Protein 7ZOL (pdb70)

Structure (mmCIF, N/CA/C/O backbone):
data_7ZOL
#
_entry.id   7ZOL
#
_cell.length_a   1.00
_cell.length_b   1.00
_cell.length_c   1.00
_cell.angle_alpha   90.00
_cell.angle_beta   90.00
_cell.angle_gamma   90.00
#
_symmetry.space_group_name_H-M   'P 1'
#
loop_
_entity.id
_entity.type
_entity.pdbx_description
1 polymer Cas7-11
2 polymer gRNA
3 polymer TPR-CHAT
4 non-polymer 'ZINC ION'
#
loop_
_atom_site.group_PDB
_atom_site.id
_atom_site.type_symbol
_atom_site.label_atom_id
_atom_site.label_alt_id
_atom_site.label_comp_id
_atom_site.label_asym_id
_atom_site.label_entity_id
_atom_site.label_seq_id
_atom_site.pdbx_PDB_ins_code
_atom_site.Cartn_x
_atom_site.Cartn_y
_atom_site.Cartn_z
_atom_site.occupancy
_atom_site.B_iso_or_equiv
_atom_site.auth_seq_id
_atom_site.auth_comp_id
_atom_site.auth_asym_id
_atom_site.auth_atom_id
_atom_site.pdbx_PDB_model_num
ATOM 1 N N . GLN A 1 16 ? 151.927 132.393 237.927 1.00 19.20 16 GLN B N 1
ATOM 2 C CA . GLN A 1 16 ? 152.182 133.760 237.491 1.00 19.20 16 GLN B CA 1
ATOM 3 C C . GLN A 1 16 ? 150.906 134.420 236.982 1.00 19.20 16 GLN B C 1
ATOM 4 O O . GLN A 1 16 ? 149.884 133.760 236.801 1.00 19.20 16 GLN B O 1
ATOM 10 N N . HIS A 1 17 ? 150.974 135.729 236.753 1.00 18.17 17 HIS B N 1
ATOM 11 C CA . HIS A 1 17 ? 149.847 136.503 236.254 1.00 18.17 17 HIS B CA 1
ATOM 12 C C . HIS A 1 17 ? 150.292 137.314 235.048 1.00 18.17 17 HIS B C 1
ATOM 13 O O . HIS A 1 17 ? 151.391 137.875 235.038 1.00 18.17 17 HIS B O 1
ATOM 20 N N . ILE A 1 18 ? 149.433 137.375 234.035 1.00 0.33 18 ILE B N 1
ATOM 21 C CA . ILE A 1 18 ? 149.751 138.010 232.762 1.00 0.33 18 ILE B CA 1
ATOM 22 C C . ILE A 1 18 ? 148.815 139.190 232.552 1.00 0.33 18 ILE B C 1
ATOM 23 O O . ILE A 1 18 ? 147.590 139.039 232.622 1.00 0.33 18 ILE B O 1
ATOM 28 N N . ILE A 1 19 ? 149.393 140.357 232.298 1.00 11.39 19 ILE B N 1
ATOM 29 C CA . ILE A 1 19 ? 148.651 141.574 232.000 1.00 11.39 19 ILE B CA 1
ATOM 30 C C . ILE A 1 19 ? 149.047 142.040 230.605 1.00 11.39 19 ILE B C 1
ATOM 31 O O . ILE A 1 19 ? 150.088 142.670 230.422 1.00 11.39 19 ILE B O 1
ATOM 36 N N . PRO A 1 20 ? 148.242 141.738 229.589 1.00 16.55 20 PRO B N 1
ATOM 37 C CA . PRO A 1 20 ? 148.600 142.136 228.224 1.00 16.55 20 PRO B CA 1
ATOM 38 C C . PRO A 1 20 ? 148.576 143.647 228.044 1.00 16.55 20 PRO B C 1
ATOM 39 O O . PRO A 1 20 ? 147.801 144.363 228.683 1.00 16.55 20 PRO B O 1
ATOM 43 N N . LEU A 1 21 ? 149.442 144.124 227.153 1.00 11.39 21 LEU B N 1
ATOM 44 C CA . LEU A 1 21 ? 149.537 145.533 226.809 1.00 11.39 21 LEU B CA 1
ATOM 45 C C . LEU A 1 21 ? 149.254 145.726 225.326 1.00 11.39 21 LEU B C 1
ATOM 46 O O . LEU A 1 21 ? 149.400 144.805 224.517 1.00 11.39 21 LEU B O 1
ATOM 51 N N . THR A 1 22 ? 148.845 146.943 224.976 1.00 11.39 22 THR B N 1
ATOM 52 C CA . THR A 1 22 ? 148.527 147.290 223.596 1.00 11.39 22 THR B CA 1
ATOM 53 C C . THR A 1 22 ? 149.155 148.634 223.266 1.00 11.39 22 THR B C 1
ATOM 54 O O . THR A 1 22 ? 148.824 149.644 223.893 1.00 11.39 22 THR B O 1
ATOM 58 N N . ILE A 1 23 ? 150.052 148.644 222.284 1.00 11.39 23 ILE B N 1
ATOM 59 C CA . ILE A 1 23 ? 150.667 149.865 221.777 1.00 11.39 23 ILE B CA 1
ATOM 60 C C . ILE A 1 23 ? 150.096 150.126 220.392 1.00 11.39 23 ILE B C 1
ATOM 61 O O . ILE A 1 23 ? 150.314 149.336 219.464 1.00 11.39 23 ILE B O 1
ATOM 66 N N . THR A 1 24 ? 149.368 151.231 220.249 1.00 11.39 24 THR B N 1
ATOM 67 C CA . THR A 1 24 ? 148.685 151.573 219.005 1.00 11.39 24 THR B CA 1
ATOM 68 C C . THR A 1 24 ? 149.280 152.863 218.460 1.00 11.39 24 THR B C 1
ATOM 69 O O . THR A 1 24 ? 149.087 153.935 219.042 1.00 11.39 24 THR B O 1
ATOM 73 N N . PHE A 1 25 ? 149.995 152.763 217.345 1.00 11.39 25 PHE B N 1
ATOM 74 C CA . PHE A 1 25 ? 150.566 153.942 216.716 1.00 11.39 25 PHE B CA 1
ATOM 75 C C . PHE A 1 25 ? 149.515 154.657 215.878 1.00 11.39 25 PHE B C 1
ATOM 76 O O . PHE A 1 25 ? 148.586 154.041 215.348 1.00 11.39 25 PHE B O 1
ATOM 84 N N . LEU A 1 26 ? 149.667 155.974 215.764 1.00 11.39 26 LEU B N 1
ATOM 85 C CA . LEU A 1 26 ? 148.703 156.803 215.052 1.00 11.39 26 LEU B CA 1
ATOM 86 C C . LEU A 1 26 ? 149.096 157.052 213.602 1.00 11.39 26 LEU B C 1
ATOM 87 O O . LEU A 1 26 ? 148.274 156.863 212.701 1.00 11.39 26 LEU B O 1
ATOM 92 N N . GLU A 1 27 ? 150.333 157.475 213.350 1.00 11.39 27 GLU B N 1
ATOM 93 C CA . GLU A 1 27 ? 150.765 157.779 211.991 1.00 11.39 27 GLU B CA 1
ATOM 94 C C . GLU A 1 27 ? 151.905 156.897 211.508 1.00 11.39 27 GLU B C 1
ATOM 95 O O . GLU A 1 27 ? 151.777 156.258 210.458 1.00 11.39 27 GLU B O 1
ATOM 101 N N . SER A 1 28 ? 153.015 156.833 212.237 1.00 11.39 28 SER B N 1
ATOM 102 C CA . SER A 1 28 ? 154.187 156.103 211.763 1.00 11.39 28 SER B CA 1
ATOM 103 C C . SER A 1 28 ? 155.150 155.898 212.927 1.00 11.39 28 SER B C 1
ATOM 104 O O . SER A 1 28 ? 154.939 156.404 214.034 1.00 11.39 28 SER B O 1
ATOM 107 N N . PHE A 1 29 ? 156.215 155.143 212.659 1.00 11.39 29 PHE B N 1
ATOM 108 C CA . PHE A 1 29 ? 157.303 154.938 213.603 1.00 11.39 29 PHE B CA 1
ATOM 109 C C . PHE A 1 29 ? 158.558 154.590 212.814 1.00 11.39 29 PHE B C 1
ATOM 110 O O . PHE A 1 29 ? 158.522 154.434 211.592 1.00 11.39 29 PHE B O 1
ATOM 118 N N . ARG A 1 30 ? 159.676 154.472 213.525 1.00 11.39 30 ARG B N 1
ATOM 119 C CA . ARG A 1 30 ? 160.969 154.218 212.909 1.00 11.39 30 ARG B CA 1
ATOM 120 C C . ARG A 1 30 ? 161.501 152.845 213.301 1.00 11.39 30 ARG B C 1
ATOM 121 O O . ARG A 1 30 ? 161.148 152.289 214.344 1.00 11.39 30 ARG B O 1
ATOM 129 N N . VAL A 1 31 ? 162.358 152.300 212.439 1.00 11.39 31 VAL B N 1
ATOM 130 C CA . VAL A 1 31 ? 162.910 150.959 212.601 1.00 11.39 31 VAL B CA 1
ATOM 131 C C . VAL A 1 31 ? 164.402 150.999 212.296 1.00 11.39 31 VAL B C 1
ATOM 132 O O . VAL A 1 31 ? 164.837 151.692 211.371 1.00 11.39 31 VAL B O 1
ATOM 136 N N . ILE A 1 32 ? 165.188 150.261 213.083 1.00 11.39 32 ILE B N 1
ATOM 137 C CA . ILE A 1 32 ? 166.606 150.050 212.809 1.00 11.39 32 ILE B CA 1
ATOM 138 C C . ILE A 1 32 ? 166.777 148.657 212.215 1.00 11.39 32 ILE B C 1
ATOM 139 O O . ILE A 1 32 ? 166.038 147.722 212.542 1.00 11.39 32 ILE B O 1
ATOM 144 N N . GLU A 1 33 ? 167.750 148.518 211.318 1.00 11.39 33 GLU B N 1
ATOM 145 C CA . GLU A 1 33 ? 167.934 147.277 210.576 1.00 11.39 33 GLU B CA 1
ATOM 146 C C . GLU A 1 33 ? 168.639 146.238 211.449 1.00 11.39 33 GLU B C 1
ATOM 147 O O . GLU A 1 33 ? 168.857 146.436 212.647 1.00 11.39 33 GLU B O 1
ATOM 153 N N . TRP A 1 34 ? 169.003 145.108 210.846 1.00 11.39 34 TRP B N 1
ATOM 154 C CA . TRP A 1 34 ? 169.606 143.995 211.567 1.00 11.39 34 TRP B CA 1
ATOM 155 C C . TRP A 1 34 ? 171.126 144.083 211.522 1.00 11.39 34 TRP B C 1
ATOM 156 O O . TRP A 1 34 ? 171.711 144.431 210.493 1.00 11.39 34 TRP B O 1
ATOM 167 N N . HIS A 1 35 ? 171.759 143.758 212.647 1.00 11.39 35 HIS B N 1
ATOM 168 C CA . HIS A 1 35 ? 173.207 143.802 212.777 1.00 11.39 35 HIS B CA 1
ATOM 169 C C . HIS A 1 35 ? 173.705 142.505 213.396 1.00 11.39 35 HIS B C 1
ATOM 170 O O . HIS A 1 35 ? 173.008 141.870 214.192 1.00 11.39 35 HIS B O 1
ATOM 177 N N . LYS A 1 36 ? 174.921 142.116 213.022 1.00 17.72 36 LYS B N 1
ATOM 178 C CA . LYS A 1 36 ? 175.538 140.936 213.606 1.00 17.72 36 LYS B CA 1
ATOM 179 C C . LYS A 1 36 ? 175.880 141.186 215.071 1.00 17.72 36 LYS B C 1
ATOM 180 O O . LYS A 1 36 ? 176.064 142.325 215.508 1.00 17.72 36 LYS B O 1
ATOM 186 N N . SER A 1 37 ? 175.968 140.093 215.834 1.00 17.95 37 SER B N 1
ATOM 187 C CA . SER A 1 37 ? 176.195 140.205 217.273 1.00 17.95 37 SER B CA 1
ATOM 188 C C . SER A 1 37 ? 177.518 140.896 217.576 1.00 17.95 37 SER B C 1
ATOM 189 O O . SER A 1 37 ? 177.602 141.714 218.500 1.00 17.95 37 SER B O 1
ATOM 192 N N . SER A 1 38 ? 178.565 140.580 216.812 1.00 23.40 38 SER B N 1
ATOM 193 C CA . SER A 1 38 ? 179.858 141.220 217.021 1.00 23.40 38 SER B CA 1
ATOM 194 C C . SER A 1 38 ? 179.846 142.696 216.645 1.00 23.40 38 SER B C 1
ATOM 195 O O . SER A 1 38 ? 180.764 143.427 217.033 1.00 23.40 38 SER B O 1
ATOM 198 N N . ASP A 1 39 ? 178.835 143.150 215.905 1.00 16.43 39 ASP B N 1
ATOM 199 C CA . ASP A 1 39 ? 178.737 144.535 215.461 1.00 16.43 39 ASP B CA 1
ATOM 200 C C . ASP A 1 39 ? 177.564 145.262 216.112 1.00 16.43 39 ASP B C 1
ATOM 201 O O . ASP A 1 39 ? 176.986 146.175 215.517 1.00 16.43 39 ASP B O 1
ATOM 206 N N . ARG A 1 40 ? 177.200 144.871 217.332 1.00 11.63 40 ARG B N 1
ATOM 207 C CA . ARG A 1 40 ? 176.058 145.447 218.027 1.00 11.63 40 ARG B CA 1
ATOM 208 C C . ARG A 1 40 ? 176.445 146.581 218.967 1.00 11.63 40 ARG B C 1
ATOM 209 O O . ARG A 1 40 ? 175.585 147.092 219.691 1.00 11.63 40 ARG B O 1
ATOM 217 N N . ASN A 1 41 ? 177.716 146.980 218.984 1.00 11.42 41 ASN B N 1
ATOM 218 C CA . ASN A 1 41 ? 178.158 148.120 219.778 1.00 11.42 41 ASN B CA 1
ATOM 219 C C . ASN A 1 41 ? 178.753 149.228 218.919 1.00 11.42 41 ASN B C 1
ATOM 220 O O . ASN A 1 41 ? 179.417 150.124 219.454 1.00 11.42 41 ASN B O 1
ATOM 225 N N . SER A 1 42 ? 178.530 149.194 217.608 1.00 15.97 42 SER B N 1
ATOM 226 C CA . SER A 1 42 ? 179.070 150.209 216.720 1.00 15.97 42 SER B CA 1
ATOM 227 C C . SER A 1 42 ? 178.235 151.486 216.806 1.00 15.97 42 SER B C 1
ATOM 228 O O . SER A 1 42 ? 177.244 151.572 217.535 1.00 15.97 42 SER B O 1
ATOM 231 N N . LEU A 1 43 ? 178.653 152.497 216.042 1.00 12.20 43 LEU B N 1
ATOM 232 C CA . LEU A 1 43 ? 177.946 153.774 216.041 1.00 12.20 43 LEU B CA 1
ATOM 233 C C . LEU A 1 43 ? 176.538 153.630 215.476 1.00 12.20 43 LEU B C 1
ATOM 234 O O . LEU A 1 43 ? 175.599 154.266 215.968 1.00 12.20 43 LEU B O 1
ATOM 239 N N . ARG A 1 44 ? 176.374 152.807 214.439 1.00 11.39 44 ARG B N 1
ATOM 240 C CA . ARG A 1 44 ? 175.069 152.638 213.811 1.00 11.39 44 ARG B CA 1
ATOM 241 C C . ARG A 1 44 ? 174.047 152.010 214.749 1.00 11.39 44 ARG B C 1
ATOM 242 O O . ARG A 1 44 ? 172.843 152.202 214.551 1.00 11.39 44 ARG B O 1
ATOM 250 N N . PHE A 1 45 ? 174.492 151.271 215.765 1.00 11.39 45 PHE B N 1
ATOM 251 C CA . PHE A 1 45 ? 173.556 150.643 216.690 1.00 11.39 45 PHE B CA 1
ATOM 252 C C . PHE A 1 45 ? 173.272 151.508 217.911 1.00 11.39 45 PHE B C 1
ATOM 253 O O . PHE A 1 45 ? 172.121 151.589 218.351 1.00 11.39 45 PHE B O 1
ATOM 261 N N . LEU A 1 46 ? 174.297 152.153 218.474 1.00 11.39 46 LEU B N 1
ATOM 262 C CA . LEU A 1 46 ? 174.065 153.047 219.605 1.00 11.39 46 LEU B CA 1
ATOM 263 C C . LEU A 1 46 ? 173.151 154.198 219.211 1.00 11.39 46 LEU B C 1
ATOM 264 O O . LEU A 1 46 ? 172.249 154.572 219.970 1.00 11.39 46 LEU B O 1
ATOM 269 N N . ARG A 1 47 ? 173.369 154.776 218.033 1.00 12.64 47 ARG B N 1
ATOM 270 C CA . ARG A 1 47 ? 172.390 155.693 217.471 1.00 12.64 47 ARG B CA 1
ATOM 271 C C . ARG A 1 47 ? 171.178 154.907 216.993 1.00 12.64 47 ARG B C 1
ATOM 272 O O . ARG A 1 47 ? 171.310 153.845 216.380 1.00 12.64 47 ARG B O 1
ATOM 280 N N . GLY A 1 48 ? 169.989 155.427 217.283 1.00 11.39 48 GLY B N 1
ATOM 281 C CA . GLY A 1 48 ? 168.791 154.673 216.982 1.00 11.39 48 GLY B CA 1
ATOM 282 C C . GLY A 1 48 ? 168.554 153.502 217.904 1.00 11.39 48 GLY B C 1
ATOM 283 O O . GLY A 1 48 ? 167.843 152.566 217.535 1.00 11.39 48 GLY B O 1
ATOM 284 N N . TYR A 1 49 ? 169.147 153.525 219.098 1.00 11.39 49 TYR B N 1
ATOM 285 C CA . TYR A 1 49 ? 168.947 152.459 220.071 1.00 11.39 49 TYR B CA 1
ATOM 286 C C . TYR A 1 49 ? 167.516 152.423 220.592 1.00 11.39 49 TYR B C 1
ATOM 287 O O . TYR A 1 49 ? 167.082 151.390 221.109 1.00 11.39 49 TYR B O 1
ATOM 296 N N . ALA A 1 50 ? 166.769 153.519 220.445 1.00 11.39 50 ALA B N 1
ATOM 297 C CA . ALA A 1 50 ? 165.400 153.618 220.928 1.00 11.39 50 ALA B CA 1
ATOM 298 C C . ALA A 1 50 ? 164.370 153.379 219.831 1.00 11.39 50 ALA B C 1
ATOM 299 O O . ALA A 1 50 ? 163.243 153.874 219.931 1.00 11.39 50 ALA B O 1
ATOM 301 N N . TYR A 1 51 ? 164.731 152.637 218.790 1.00 11.39 51 TYR B N 1
ATOM 302 C CA . TYR A 1 51 ? 163.837 152.357 217.678 1.00 11.39 51 TYR B CA 1
ATOM 303 C C . TYR A 1 51 ? 163.565 150.862 217.593 1.00 11.39 51 TYR B C 1
ATOM 304 O O . TYR A 1 51 ? 164.259 150.041 218.197 1.00 11.39 51 TYR B O 1
ATOM 313 N N . ALA A 1 52 ? 162.528 150.517 216.834 1.00 11.39 52 ALA B N 1
ATOM 314 C CA . ALA A 1 52 ? 162.193 149.120 216.606 1.00 11.39 52 ALA B CA 1
ATOM 315 C C . ALA A 1 52 ? 163.304 148.426 215.830 1.00 11.39 52 ALA B C 1
ATOM 316 O O . ALA A 1 52 ? 163.966 149.023 214.979 1.00 11.39 52 ALA B O 1
ATOM 318 N N . ARG A 1 53 ? 163.505 147.150 216.132 1.00 11.39 53 ARG B N 1
ATOM 319 C CA . ARG A 1 53 ? 164.534 146.352 215.486 1.00 11.39 53 ARG B CA 1
ATOM 320 C C . ARG A 1 53 ? 163.921 145.482 214.395 1.00 11.39 53 ARG B C 1
ATOM 321 O O . ARG A 1 53 ? 162.702 145.404 214.236 1.00 11.39 53 ARG B O 1
ATOM 329 N N . TRP A 1 54 ? 164.790 144.826 213.632 1.00 11.39 54 TRP B N 1
ATOM 330 C CA . TRP A 1 54 ? 164.377 143.971 212.529 1.00 11.39 54 TRP B CA 1
ATOM 331 C C . TRP A 1 54 ? 164.913 142.562 212.742 1.00 11.39 54 TRP B C 1
ATOM 332 O O . TRP A 1 54 ? 166.044 142.380 213.203 1.00 11.39 54 TRP B O 1
ATOM 343 N N . HIS A 1 55 ? 164.096 141.572 212.403 1.00 18.27 55 HIS B N 1
ATOM 344 C CA . HIS A 1 55 ? 164.424 140.168 212.594 1.00 18.27 55 HIS B CA 1
ATOM 345 C C . HIS A 1 55 ? 164.920 139.542 211.295 1.00 18.27 55 HIS B C 1
ATOM 346 O O . HIS A 1 55 ? 164.566 139.969 210.194 1.00 18.27 55 HIS B O 1
ATOM 353 N N . ARG A 1 56 ? 165.755 138.515 211.441 1.00 22.12 56 ARG B N 1
ATOM 354 C CA . ARG A 1 56 ? 166.272 137.770 210.295 1.00 22.12 56 ARG B CA 1
ATOM 355 C C . ARG A 1 56 ? 166.483 136.328 210.732 1.00 22.12 56 ARG B C 1
ATOM 356 O O . ARG A 1 56 ? 167.323 136.058 211.595 1.00 22.12 56 ARG B O 1
ATOM 364 N N . SER A 1 57 ? 165.727 135.409 210.141 1.00 31.97 57 SER B N 1
ATOM 365 C CA . SER A 1 57 ? 165.769 134.007 210.524 1.00 31.97 57 SER B CA 1
ATOM 366 C C . SER A 1 57 ? 166.805 133.247 209.697 1.00 31.97 57 SER B C 1
ATOM 367 O O . SER A 1 57 ? 167.318 133.734 208.689 1.00 31.97 57 SER B O 1
ATOM 370 N N . LEU A 1 58 ? 167.118 132.030 210.149 1.00 36.83 58 LEU B N 1
ATOM 371 C CA . LEU A 1 58 ? 168.106 131.211 209.451 1.00 36.83 58 LEU B CA 1
ATOM 372 C C . LEU A 1 58 ? 167.528 130.591 208.186 1.00 36.83 58 LEU B C 1
ATOM 373 O O . LEU A 1 58 ? 168.220 130.487 207.167 1.00 36.83 58 LEU B O 1
ATOM 378 N N . LYS A 1 59 ? 166.264 130.163 208.236 1.00 51.41 59 LYS B N 1
ATOM 379 C CA . LYS A 1 59 ? 165.698 129.381 207.141 1.00 51.41 59 LYS B CA 1
ATOM 380 C C . LYS A 1 59 ? 165.608 130.189 205.852 1.00 51.41 59 LYS B C 1
ATOM 381 O O . LYS A 1 59 ? 165.928 129.681 204.771 1.00 51.41 59 LYS B O 1
ATOM 387 N N . ASN A 1 60 ? 165.178 131.451 205.941 1.00 39.53 60 ASN B N 1
ATOM 388 C CA . ASN A 1 60 ? 164.947 132.236 204.735 1.00 39.53 60 ASN B CA 1
ATOM 389 C C . ASN A 1 60 ? 165.449 133.673 204.834 1.00 39.53 60 ASN B C 1
ATOM 390 O O . ASN A 1 60 ? 165.218 134.452 203.899 1.00 39.53 60 ASN B O 1
ATOM 395 N N . ASN A 1 61 ? 166.128 134.046 205.920 1.00 33.62 61 ASN B N 1
ATOM 396 C CA . ASN A 1 61 ? 166.696 135.386 206.083 1.00 33.62 61 ASN B CA 1
ATOM 397 C C . ASN A 1 61 ? 165.626 136.469 205.945 1.00 33.62 61 ASN B C 1
ATOM 398 O O . ASN A 1 61 ? 165.818 137.485 205.274 1.00 33.62 61 ASN B O 1
ATOM 403 N N . LYS A 1 62 ? 164.485 136.241 206.591 1.00 26.57 62 LYS B N 1
ATOM 404 C CA . LYS A 1 62 ? 163.379 137.186 206.575 1.00 26.57 62 LYS B CA 1
ATOM 405 C C . LYS A 1 62 ? 162.778 137.274 207.970 1.00 26.57 62 LYS B C 1
ATOM 406 O O . LYS A 1 62 ? 162.851 136.323 208.752 1.00 26.57 62 LYS B O 1
ATOM 412 N N . GLY A 1 63 ? 162.183 138.422 208.277 1.00 11.39 63 GLY B N 1
ATOM 413 C CA . GLY A 1 63 ? 161.643 138.626 209.610 1.00 11.39 63 GLY B CA 1
ATOM 414 C C . GLY A 1 63 ? 160.749 139.844 209.665 1.00 11.39 63 GLY B C 1
ATOM 415 O O . GLY A 1 63 ? 160.509 140.517 208.659 1.00 11.39 63 GLY B O 1
ATOM 416 N N . ARG A 1 64 ? 160.267 140.124 210.868 1.00 17.66 64 ARG B N 1
ATOM 417 C CA . ARG A 1 64 ? 159.310 141.183 211.142 1.00 17.66 64 ARG B CA 1
ATOM 418 C C . ARG A 1 64 ? 159.821 142.056 212.276 1.00 17.66 64 ARG B C 1
ATOM 419 O O . ARG A 1 64 ? 160.614 141.605 213.109 1.00 17.66 64 ARG B O 1
ATOM 427 N N . PRO A 1 65 ? 159.393 143.316 212.334 1.00 11.39 65 PRO B N 1
ATOM 428 C CA . PRO A 1 65 ? 159.837 144.193 213.421 1.00 11.39 65 PRO B CA 1
ATOM 429 C C . PRO A 1 65 ? 159.192 143.822 214.747 1.00 11.39 65 PRO B C 1
ATOM 430 O O . PRO A 1 65 ? 158.128 143.203 214.806 1.00 11.39 65 PRO B O 1
ATOM 434 N N . TYR A 1 66 ? 159.863 144.215 215.829 1.00 11.39 66 TYR B N 1
ATOM 435 C CA . TYR A 1 66 ? 159.349 143.979 217.169 1.00 11.39 66 TYR B CA 1
ATOM 436 C C . TYR A 1 66 ? 159.878 145.052 218.109 1.00 11.39 66 TYR B C 1
ATOM 437 O O . TYR A 1 66 ? 160.893 145.699 217.839 1.00 11.39 66 TYR B O 1
ATOM 446 N N . ILE A 1 67 ? 159.174 145.229 219.223 1.00 11.39 67 ILE B N 1
ATOM 447 C CA . ILE A 1 67 ? 159.524 146.206 220.247 1.00 11.39 67 ILE B CA 1
ATOM 448 C C . ILE A 1 67 ? 159.920 145.442 221.502 1.00 11.39 67 ILE B C 1
ATOM 449 O O . ILE A 1 67 ? 159.133 144.643 222.023 1.00 11.39 67 ILE B O 1
ATOM 454 N N . THR A 1 68 ? 161.132 145.687 221.990 1.00 11.39 68 THR B N 1
ATOM 455 C CA . THR A 1 68 ? 161.580 145.029 223.206 1.00 11.39 68 THR B CA 1
ATOM 456 C C . THR A 1 68 ? 160.848 145.595 224.419 1.00 11.39 68 THR B C 1
ATOM 457 O O . THR A 1 68 ? 160.242 146.668 224.370 1.00 11.39 68 THR B O 1
ATOM 461 N N . GLY A 1 69 ? 160.903 144.848 225.524 1.00 11.39 69 GLY B N 1
ATOM 462 C CA . GLY A 1 69 ? 160.231 145.274 226.738 1.00 11.39 69 GLY B CA 1
ATOM 463 C C . GLY A 1 69 ? 160.941 146.367 227.504 1.00 11.39 69 GLY B C 1
ATOM 464 O O . GLY A 1 69 ? 160.325 147.006 228.363 1.00 11.39 69 GLY B O 1
ATOM 465 N N . THR A 1 70 ? 162.221 146.602 227.210 1.00 11.39 70 THR B N 1
ATOM 466 C CA . THR A 1 70 ? 162.972 147.609 227.951 1.00 11.39 70 THR B CA 1
ATOM 467 C C . THR A 1 70 ? 162.492 149.019 227.616 1.00 11.39 70 THR B C 1
ATOM 468 O O . THR A 1 70 ? 162.431 149.883 228.499 1.00 11.39 70 THR B O 1
ATOM 472 N N . LEU A 1 71 ? 162.142 149.271 226.351 1.00 11.39 71 LEU B N 1
ATOM 473 C CA . LEU A 1 71 ? 161.591 150.575 225.987 1.00 11.39 71 LEU B CA 1
ATOM 474 C C . LEU A 1 71 ? 160.293 150.845 226.736 1.00 11.39 71 LEU B C 1
ATOM 475 O O . LEU A 1 71 ? 160.083 151.942 227.270 1.00 11.39 71 LEU B O 1
ATOM 480 N N . VAL A 1 72 ? 159.407 149.848 226.783 1.00 11.39 72 VAL B N 1
ATOM 481 C CA . VAL A 1 72 ? 158.135 150.017 227.475 1.00 11.39 72 VAL B CA 1
ATOM 482 C C . VAL A 1 72 ? 158.365 150.214 228.966 1.00 11.39 72 VAL B C 1
ATOM 483 O O . VAL A 1 72 ? 157.693 151.030 229.608 1.00 11.39 72 VAL B O 1
ATOM 487 N N . ARG A 1 73 ? 159.314 149.472 229.542 1.00 5.63 73 ARG B N 1
ATOM 488 C CA . ARG A 1 73 ? 159.619 149.643 230.959 1.00 5.63 73 ARG B CA 1
ATOM 489 C C . ARG A 1 73 ? 160.127 151.050 231.248 1.00 5.63 73 ARG B C 1
ATOM 490 O O . ARG A 1 73 ? 159.715 151.677 232.231 1.00 5.63 73 ARG B O 1
ATOM 498 N N . SER A 1 74 ? 161.015 151.568 230.396 1.00 11.39 74 SER B N 1
ATOM 499 C CA . SER A 1 74 ? 161.533 152.919 230.593 1.00 11.39 74 SER B CA 1
ATOM 500 C C . SER A 1 74 ? 160.427 153.961 230.470 1.00 11.39 74 SER B C 1
ATOM 501 O O . SER A 1 74 ? 160.367 154.912 231.261 1.00 11.39 74 SER B O 1
ATOM 504 N N . ALA A 1 75 ? 159.546 153.803 229.479 1.00 11.39 75 ALA B N 1
ATOM 505 C CA . ALA A 1 75 ? 158.446 154.749 229.315 1.00 11.39 75 ALA B CA 1
ATOM 506 C C . ALA A 1 75 ? 157.508 154.719 230.516 1.00 11.39 75 ALA B C 1
ATOM 507 O O . ALA A 1 75 ? 157.065 155.772 230.997 1.00 11.39 75 ALA B O 1
ATOM 509 N N . ILE A 1 76 ? 157.195 153.521 231.017 1.00 11.39 76 ILE B N 1
ATOM 510 C CA . ILE A 1 76 ? 156.324 153.406 232.182 1.00 11.39 76 ILE B CA 1
ATOM 511 C C . ILE A 1 76 ? 156.985 154.032 233.403 1.00 11.39 76 ILE B C 1
ATOM 512 O O . ILE A 1 76 ? 156.325 154.695 234.211 1.00 11.39 76 ILE B O 1
ATOM 517 N N . ILE A 1 77 ? 158.298 153.839 233.553 1.00 11.39 77 ILE B N 1
ATOM 518 C CA . ILE A 1 77 ? 159.016 154.434 234.677 1.00 11.39 77 ILE B CA 1
ATOM 519 C C . ILE A 1 77 ? 158.957 155.954 234.605 1.00 11.39 77 ILE B C 1
ATOM 520 O O . ILE A 1 77 ? 158.715 156.629 235.613 1.00 11.39 77 ILE B O 1
ATOM 525 N N . ARG A 1 78 ? 159.178 156.516 233.415 1.00 11.39 78 ARG B N 1
ATOM 526 C CA . ARG A 1 78 ? 159.131 157.968 233.255 1.00 11.39 78 ARG B CA 1
ATOM 527 C C . ARG A 1 78 ? 157.742 158.513 233.572 1.00 11.39 78 ARG B C 1
ATOM 528 O O . ARG A 1 78 ? 157.597 159.518 234.285 1.00 11.39 78 ARG B O 1
ATOM 536 N N . ALA A 1 79 ? 156.703 157.853 233.054 1.00 11.39 79 ALA B N 1
ATOM 537 C CA . ALA A 1 79 ? 155.340 158.309 233.306 1.00 11.39 79 ALA B CA 1
ATOM 538 C C . ALA A 1 79 ? 154.986 158.211 234.785 1.00 11.39 79 ALA B C 1
ATOM 539 O O . ALA A 1 79 ? 154.343 159.112 235.337 1.00 11.39 79 ALA B O 1
ATOM 541 N N . ALA A 1 80 ? 155.393 157.122 235.443 1.00 17.50 80 ALA B N 1
ATOM 542 C CA . ALA A 1 80 ? 155.130 156.973 236.869 1.00 17.50 80 ALA B CA 1
ATOM 543 C C . ALA A 1 80 ? 155.864 158.033 237.677 1.00 17.50 80 ALA B C 1
ATOM 544 O O . ALA A 1 80 ? 155.319 158.575 238.645 1.00 17.50 80 ALA B O 1
ATOM 546 N N . GLU A 1 81 ? 157.108 158.335 237.302 1.00 13.53 81 GLU B N 1
ATOM 547 C CA . GLU A 1 81 ? 157.852 159.392 237.975 1.00 13.53 81 GLU B CA 1
ATOM 548 C C . GLU A 1 81 ? 157.122 160.724 237.868 1.00 13.53 81 GLU B C 1
ATOM 549 O O . GLU A 1 81 ? 156.959 161.440 238.864 1.00 13.53 81 GLU B O 1
ATOM 555 N N . GLU A 1 82 ? 156.658 161.065 236.662 1.00 3.57 82 GLU B N 1
ATOM 556 C CA . GLU A 1 82 ? 155.928 162.319 236.491 1.00 3.57 82 GLU B CA 1
ATOM 557 C C . GLU A 1 82 ? 154.641 162.328 237.309 1.00 3.57 82 GLU B C 1
ATOM 558 O O . GLU A 1 82 ? 154.317 163.328 237.963 1.00 3.57 82 GLU B O 1
ATOM 564 N N . LEU A 1 83 ? 153.898 161.217 237.293 1.00 19.85 83 LEU B N 1
ATOM 565 C CA . LEU A 1 83 ? 152.633 161.160 238.018 1.00 19.85 83 LEU B CA 1
ATOM 566 C C . LEU A 1 83 ? 152.841 161.311 239.519 1.00 19.85 83 LEU B C 1
ATOM 567 O O . LEU A 1 83 ? 152.102 162.045 240.184 1.00 19.85 83 LEU B O 1
ATOM 572 N N . LEU A 1 84 ? 153.844 160.624 240.073 1.00 22.34 84 LEU B N 1
ATOM 573 C CA . LEU A 1 84 ? 154.087 160.720 241.508 1.00 22.34 84 LEU B CA 1
ATOM 574 C C . LEU A 1 84 ? 154.644 162.079 241.905 1.00 22.34 84 LEU B C 1
ATOM 575 O O . LEU A 1 84 ? 154.339 162.568 242.998 1.00 22.34 84 LEU B O 1
ATOM 580 N N . TRP A 1 85 ? 155.465 162.705 241.056 1.00 26.14 85 TRP B N 1
ATOM 581 C CA . TRP A 1 85 ? 155.917 164.054 241.378 1.00 26.14 85 TRP B CA 1
ATOM 582 C C . TRP A 1 85 ? 154.756 165.038 241.375 1.00 26.14 85 TRP B C 1
ATOM 583 O O . TRP A 1 85 ? 154.671 165.910 242.247 1.00 26.14 85 TRP B O 1
ATOM 594 N N . LEU A 1 86 ? 153.856 164.918 240.397 1.00 26.44 86 LEU B N 1
ATOM 595 C CA . LEU A 1 86 ? 152.756 165.870 240.289 1.00 26.44 86 LEU B CA 1
ATOM 596 C C . LEU A 1 86 ? 151.784 165.750 241.456 1.00 26.44 86 LEU B C 1
ATOM 597 O O . LEU A 1 86 ? 151.218 166.758 241.895 1.00 26.44 86 LEU B O 1
ATOM 602 N N . ASN A 1 87 ? 151.589 164.542 241.978 1.00 34.65 87 ASN B N 1
ATOM 603 C CA . ASN A 1 87 ? 150.631 164.293 243.045 1.00 34.65 87 ASN B CA 1
ATOM 604 C C . ASN A 1 87 ? 151.274 164.275 244.426 1.00 34.65 87 ASN B C 1
ATOM 605 O O . ASN A 1 87 ? 150.640 163.822 245.385 1.00 34.65 87 ASN B O 1
ATOM 610 N N . ASP A 1 88 ? 152.513 164.755 244.546 1.00 43.07 88 ASP B N 1
ATOM 611 C CA . ASP A 1 88 ? 153.233 164.798 245.822 1.00 43.07 88 ASP B CA 1
ATOM 612 C C . ASP A 1 88 ? 153.352 163.408 246.444 1.00 43.07 88 ASP B C 1
ATOM 613 O O . ASP A 1 88 ? 153.206 163.235 247.655 1.00 43.07 88 ASP B O 1
ATOM 618 N N . GLY A 1 89 ? 153.622 162.412 245.607 1.00 30.90 89 GLY B N 1
ATOM 619 C CA . GLY A 1 89 ? 153.796 161.052 246.094 1.00 30.90 89 GLY B CA 1
ATOM 620 C C . GLY A 1 89 ? 152.550 160.453 246.708 1.00 30.90 89 GLY B C 1
ATOM 621 O O . GLY A 1 89 ? 152.638 159.743 247.717 1.00 30.90 89 GLY B O 1
ATOM 622 N N . ASN A 1 90 ? 151.384 160.728 246.123 1.00 33.81 90 ASN B N 1
ATOM 623 C CA . ASN A 1 90 ? 150.128 160.157 246.608 1.00 33.81 90 ASN B CA 1
ATOM 624 C C . ASN A 1 90 ? 149.166 160.104 245.425 1.00 33.81 90 ASN B C 1
ATOM 625 O O . ASN A 1 90 ? 148.539 161.113 245.090 1.00 33.81 90 ASN B O 1
ATOM 630 N N . TYR A 1 91 ? 149.048 158.933 244.808 1.00 31.88 91 TYR B N 1
ATOM 631 C CA . TYR A 1 91 ? 148.144 158.724 243.679 1.00 31.88 91 TYR B CA 1
ATOM 632 C C . TYR A 1 91 ? 147.047 157.761 244.126 1.00 31.88 91 TYR B C 1
ATOM 633 O O . TYR A 1 91 ? 147.142 156.550 243.921 1.00 31.88 91 TYR B O 1
ATOM 642 N N . LYS A 1 92 ? 145.999 158.318 244.730 1.00 33.59 92 LYS B N 1
ATOM 643 C CA . LYS A 1 92 ? 144.836 157.561 245.189 1.00 33.59 92 LYS B CA 1
ATOM 644 C C . LYS A 1 92 ? 145.252 156.420 246.120 1.00 33.59 92 LYS B C 1
ATOM 645 O O . LYS A 1 92 ? 144.962 155.245 245.887 1.00 33.59 92 LYS B O 1
ATOM 651 N N . GLY A 1 93 ? 145.949 156.794 247.190 1.00 34.22 93 GLY B N 1
ATOM 652 C CA . GLY A 1 93 ? 146.384 155.842 248.189 1.00 34.22 93 GLY B CA 1
ATOM 653 C C . GLY A 1 93 ? 147.653 155.089 247.861 1.00 34.22 93 GLY B C 1
ATOM 654 O O . GLY A 1 93 ? 148.034 154.194 248.626 1.00 34.22 93 GLY B O 1
ATOM 655 N N . ALA A 1 94 ? 148.322 155.416 246.755 1.00 28.02 94 ALA B N 1
ATOM 656 C CA . ALA A 1 94 ? 149.552 154.734 246.356 1.00 28.02 94 ALA B CA 1
ATOM 657 C C . ALA A 1 94 ? 150.742 155.564 246.829 1.00 28.02 94 ALA B C 1
ATOM 658 O O . ALA A 1 94 ? 151.386 156.281 246.063 1.00 28.02 94 ALA B O 1
ATOM 660 N N . ILE A 1 95 ? 151.030 155.458 248.126 1.00 28.11 95 ILE B N 1
ATOM 661 C CA . ILE A 1 95 ? 152.172 156.154 248.704 1.00 28.11 95 ILE B CA 1
ATOM 662 C C . ILE A 1 95 ? 153.457 155.550 248.156 1.00 28.11 95 ILE B C 1
ATOM 663 O O . ILE A 1 95 ? 153.621 154.324 248.122 1.00 28.11 95 ILE B O 1
ATOM 668 N N . CYS A 1 96 ? 154.378 156.409 247.723 1.00 23.60 96 CYS B N 1
ATOM 669 C CA . CYS A 1 96 ? 155.595 155.955 247.069 1.00 23.60 96 CYS B CA 1
ATOM 670 C C . CYS A 1 96 ? 156.796 156.730 247.588 1.00 23.60 96 CYS B C 1
ATOM 671 O O . CYS A 1 96 ? 156.668 157.847 248.095 1.00 23.60 96 CYS B O 1
ATOM 674 N N . CYS A 1 97 ? 157.970 156.116 247.450 1.00 29.10 97 CYS B N 1
ATOM 675 C CA . CYS A 1 97 ? 159.259 156.693 247.786 1.00 29.10 97 CYS B CA 1
ATOM 676 C C . CYS A 1 97 ? 160.093 156.860 246.519 1.00 29.10 97 CYS B C 1
ATOM 677 O O . CYS A 1 97 ? 159.884 156.138 245.539 1.00 29.10 97 CYS B O 1
ATOM 680 N N . PRO A 1 98 ? 161.032 157.815 246.499 1.00 24.40 98 PRO B N 1
ATOM 681 C CA . PRO A 1 98 ? 161.721 158.134 245.233 1.00 24.40 98 PRO B CA 1
ATOM 682 C C . PRO A 1 98 ? 162.445 156.961 244.591 1.00 24.40 98 PRO B C 1
ATOM 683 O O . PRO A 1 98 ? 162.427 156.834 243.361 1.00 24.40 98 PRO B O 1
ATOM 687 N N . GLY A 1 99 ? 163.073 156.099 245.377 1.00 32.37 99 GLY B N 1
ATOM 688 C CA . GLY A 1 99 ? 163.889 155.031 244.835 1.00 32.37 99 GLY B CA 1
ATOM 689 C C . GLY A 1 99 ? 165.369 155.352 244.892 1.00 32.37 99 GLY B C 1
ATOM 690 O O . GLY A 1 99 ? 165.840 156.137 245.718 1.00 32.37 99 GLY B O 1
ATOM 691 N N . GLU A 1 100 ? 166.117 154.724 243.984 1.00 33.50 100 GLU B N 1
ATOM 692 C CA . GLU A 1 100 ? 167.561 154.919 243.908 1.00 33.50 100 GLU B CA 1
ATOM 693 C C . GLU A 1 100 ? 167.989 155.612 242.621 1.00 33.50 100 GLU B C 1
ATOM 694 O O . GLU A 1 100 ? 168.614 156.675 242.675 1.00 33.50 100 GLU B O 1
ATOM 700 N N . PHE A 1 101 ? 167.662 155.038 241.461 1.00 17.23 101 PHE B N 1
ATOM 701 C CA . PHE A 1 101 ? 168.038 155.602 240.162 1.00 17.23 101 PHE B CA 1
ATOM 702 C C . PHE A 1 101 ? 169.541 155.858 240.074 1.00 17.23 101 PHE B C 1
ATOM 703 O O . PHE A 1 101 ? 169.990 156.864 239.522 1.00 17.23 101 PHE B O 1
ATOM 711 N N . ASN A 1 102 ? 170.330 154.937 240.625 1.00 26.75 102 ASN B N 1
ATOM 712 C CA . ASN A 1 102 ? 171.779 155.087 240.625 1.00 26.75 102 ASN B CA 1
ATOM 713 C C . ASN A 1 102 ? 172.420 153.713 240.748 1.00 26.75 102 ASN B C 1
ATOM 714 O O . ASN A 1 102 ? 171.782 152.744 241.170 1.00 26.75 102 ASN B O 1
ATOM 719 N N . GLY A 1 103 ? 173.695 153.644 240.373 1.00 17.66 103 GLY B N 1
ATOM 720 C CA . GLY A 1 103 ? 174.443 152.404 240.441 1.00 17.66 103 GLY B CA 1
ATOM 721 C C . GLY A 1 103 ? 174.179 151.489 239.265 1.00 17.66 103 GLY B C 1
ATOM 722 O O . GLY A 1 103 ? 174.461 151.846 238.118 1.00 17.66 103 GLY B O 1
ATOM 723 N N . SER A 1 104 ? 173.649 150.298 239.549 1.00 11.39 104 SER B N 1
ATOM 724 C CA . SER A 1 104 ? 173.233 149.323 238.543 1.00 11.39 104 SER B CA 1
ATOM 725 C C . SER A 1 104 ? 174.384 148.850 237.664 1.00 11.39 104 SER B C 1
ATOM 726 O O . SER A 1 104 ? 175.513 149.338 237.775 1.00 11.39 104 SER B O 1
ATOM 729 N N . ASN A 1 105 ? 174.104 147.878 236.797 1.00 14.28 105 ASN B N 1
ATOM 730 C CA . ASN A 1 105 ? 175.087 147.396 235.837 1.00 14.28 105 ASN B CA 1
ATOM 731 C C . ASN A 1 105 ? 174.425 147.156 234.486 1.00 14.28 105 ASN B C 1
ATOM 732 O O . ASN A 1 105 ? 174.679 146.138 233.835 1.00 14.28 105 ASN B O 1
ATOM 737 N N . ALA A 1 106 ? 173.568 148.083 234.065 1.00 11.39 106 ALA B N 1
ATOM 738 C CA . ALA A 1 106 ? 172.845 147.921 232.813 1.00 11.39 106 ALA B CA 1
ATOM 739 C C . ALA A 1 106 ? 173.806 147.928 231.630 1.00 11.39 106 ALA B C 1
ATOM 740 O O . ALA A 1 106 ? 174.763 148.705 231.581 1.00 11.39 106 ALA B O 1
ATOM 742 N N . LYS A 1 107 ? 173.542 147.046 230.668 1.00 11.39 107 LYS B N 1
ATOM 743 C CA . LYS A 1 107 ? 174.353 146.937 229.458 1.00 11.39 107 LYS B CA 1
ATOM 744 C C . LYS A 1 107 ? 173.418 146.983 228.259 1.00 11.39 107 LYS B C 1
ATOM 745 O O . LYS A 1 107 ? 172.298 146.468 228.326 1.00 11.39 107 LYS B O 1
ATOM 751 N N . VAL A 1 108 ? 173.871 147.604 227.171 1.00 11.39 108 VAL B N 1
ATOM 752 C CA . VAL A 1 108 ? 173.085 147.701 225.947 1.00 11.39 108 VAL B CA 1
ATOM 753 C C . VAL A 1 108 ? 172.824 146.304 225.400 1.00 11.39 108 VAL B C 1
ATOM 754 O O . VAL A 1 108 ? 171.696 145.976 225.015 1.00 11.39 108 VAL B O 1
ATOM 758 N N . PHE A 1 109 ? 173.860 145.471 225.371 1.00 11.39 109 PHE B N 1
ATOM 759 C CA . PHE A 1 109 ? 173.716 144.094 224.924 1.00 11.39 109 PHE B CA 1
ATOM 760 C C . PHE A 1 109 ? 174.484 143.187 225.873 1.00 11.39 109 PHE B C 1
ATOM 761 O O . PHE A 1 109 ? 175.452 143.610 226.512 1.00 11.39 109 PHE B O 1
ATOM 769 N N . ARG A 1 110 ? 174.033 141.933 225.963 1.00 17.94 110 ARG B N 1
ATOM 770 C CA . ARG A 1 110 ? 174.645 140.984 226.888 1.00 17.94 110 ARG B CA 1
ATOM 771 C C . ARG A 1 110 ? 176.102 140.711 226.527 1.00 17.94 110 ARG B C 1
ATOM 772 O O . ARG A 1 110 ? 176.958 140.606 227.413 1.00 17.94 110 ARG B O 1
ATOM 780 N N . GLU A 1 111 ? 176.402 140.590 225.238 1.00 21.17 111 GLU B N 1
ATOM 781 C CA . GLU A 1 111 ? 177.769 140.361 224.773 1.00 21.17 111 GLU B CA 1
ATOM 782 C C . GLU A 1 111 ? 178.440 141.685 224.411 1.00 21.17 111 GLU B C 1
ATOM 783 O O . GLU A 1 111 ? 178.879 141.910 223.283 1.00 21.17 111 GLU B O 1
ATOM 789 N N . GLY A 1 112 ? 178.514 142.569 225.398 1.00 29.33 112 GLY B N 1
ATOM 790 C CA . GLY A 1 112 ? 179.108 143.874 225.180 1.00 29.33 112 GLY B CA 1
ATOM 791 C C . GLY A 1 112 ? 179.357 144.572 226.497 1.00 29.33 112 GLY B C 1
ATOM 792 O O . GLY A 1 112 ? 179.059 144.047 227.573 1.00 29.33 112 GLY B O 1
ATOM 793 N N . LYS A 1 113 ? 179.915 145.777 226.395 1.00 23.31 113 LYS B N 1
ATOM 794 C CA . LYS A 1 113 ? 180.241 146.602 227.552 1.00 23.31 113 LYS B CA 1
ATOM 795 C C . LYS A 1 113 ? 179.844 148.059 227.332 1.00 23.31 113 LYS B C 1
ATOM 796 O O . LYS A 1 113 ? 180.465 148.971 227.882 1.00 23.31 113 LYS B O 1
ATOM 802 N N . ALA A 1 114 ? 178.801 148.289 226.531 1.00 22.89 114 ALA B N 1
ATOM 803 C CA . ALA A 1 114 ? 178.420 149.651 226.172 1.00 22.89 114 ALA B CA 1
ATOM 804 C C . ALA A 1 114 ? 177.917 150.431 227.382 1.00 22.89 114 ALA B C 1
ATOM 805 O O . ALA A 1 114 ? 178.225 151.619 227.534 1.00 22.89 114 ALA B O 1
ATOM 807 N N . ARG A 1 115 ? 177.111 149.785 228.232 1.00 19.41 115 ARG B N 1
ATOM 808 C CA . ARG A 1 115 ? 176.577 150.364 229.465 1.00 19.41 115 ARG B CA 1
ATOM 809 C C . ARG A 1 115 ? 175.504 151.412 229.182 1.00 19.41 115 ARG B C 1
ATOM 810 O O . ARG A 1 115 ? 175.758 152.401 228.488 1.00 19.41 115 ARG B O 1
ATOM 818 N N . ARG A 1 116 ? 174.304 151.203 229.722 1.00 11.39 116 ARG B N 1
ATOM 819 C CA . ARG A 1 116 ? 173.181 152.119 229.548 1.00 11.39 116 ARG B CA 1
ATOM 820 C C . ARG A 1 116 ? 173.087 153.012 230.781 1.00 11.39 116 ARG B C 1
ATOM 821 O O . ARG A 1 116 ? 172.919 152.517 231.899 1.00 11.39 116 ARG B O 1
ATOM 829 N N . LEU A 1 117 ? 173.190 154.325 230.577 1.00 11.39 117 LEU B N 1
ATOM 830 C CA . LEU A 1 117 ? 173.156 155.289 231.667 1.00 11.39 117 LEU B CA 1
ATOM 831 C C . LEU A 1 117 ? 172.258 156.465 231.303 1.00 11.39 117 LEU B C 1
ATOM 832 O O . LEU A 1 117 ? 172.033 156.765 230.129 1.00 11.39 117 LEU B O 1
ATOM 837 N N . ARG A 1 118 ? 171.752 157.134 232.338 1.00 11.39 118 ARG B N 1
ATOM 838 C CA . ARG A 1 118 ? 170.848 158.259 232.158 1.00 11.39 118 ARG B CA 1
ATOM 839 C C . ARG A 1 118 ? 171.595 159.498 231.671 1.00 11.39 118 ARG B C 1
ATOM 840 O O . ARG A 1 118 ? 172.819 159.606 231.774 1.00 11.39 118 ARG B O 1
ATOM 848 N N . ARG A 1 119 ? 170.825 160.447 231.136 1.00 33.65 119 ARG B N 1
ATOM 849 C CA . ARG A 1 119 ? 171.340 161.760 230.776 1.00 33.65 119 ARG B CA 1
ATOM 850 C C . ARG A 1 119 ? 170.457 162.912 231.228 1.00 33.65 119 ARG B C 1
ATOM 851 O O . ARG A 1 119 ? 170.911 164.061 231.178 1.00 33.65 119 ARG B O 1
ATOM 859 N N . ARG A 1 120 ? 169.228 162.656 231.662 1.00 11.39 120 ARG B N 1
ATOM 860 C CA . ARG A 1 120 ? 168.324 163.708 232.098 1.00 11.39 120 ARG B CA 1
ATOM 861 C C . ARG A 1 120 ? 168.249 163.747 233.621 1.00 11.39 120 ARG B C 1
ATOM 862 O O . ARG A 1 120 ? 168.836 162.922 234.324 1.00 11.39 120 ARG B O 1
ATOM 870 N N . GLN A 1 121 ? 167.510 164.729 234.127 1.00 17.17 121 GLN B N 1
ATOM 871 C CA . GLN A 1 121 ? 167.405 164.977 235.558 1.00 17.17 121 GLN B CA 1
ATOM 872 C C . GLN A 1 121 ? 166.151 164.314 236.113 1.00 17.17 121 GLN B C 1
ATOM 873 O O . GLN A 1 121 ? 165.058 164.483 235.564 1.00 17.17 121 GLN B O 1
ATOM 879 N N . THR A 1 122 ? 166.316 163.570 237.202 1.00 22.76 122 THR B N 1
ATOM 880 C CA . THR A 1 122 ? 165.224 162.846 237.835 1.00 22.76 122 THR B CA 1
ATOM 881 C C . THR A 1 122 ? 164.483 163.749 238.816 1.00 22.76 122 THR B C 1
ATOM 882 O O . THR A 1 122 ? 165.073 164.627 239.450 1.00 22.76 122 THR B O 1
ATOM 886 N N . LEU A 1 123 ? 163.177 163.526 238.932 1.00 23.28 123 LEU B N 1
ATOM 887 C CA . LEU A 1 123 ? 162.321 164.337 239.787 1.00 23.28 123 LEU B CA 1
ATOM 888 C C . LEU A 1 123 ? 162.243 163.741 241.189 1.00 23.28 123 LEU B C 1
ATOM 889 O O . LEU A 1 123 ? 162.411 162.534 241.383 1.00 23.28 123 LEU B O 1
ATOM 894 N N . THR A 1 124 ? 161.981 164.604 242.171 1.00 24.92 124 THR B N 1
ATOM 895 C CA . THR A 1 124 ? 161.984 164.217 243.575 1.00 24.92 124 THR B CA 1
ATOM 896 C C . THR A 1 124 ? 160.655 164.571 244.224 1.00 24.92 124 THR B C 1
ATOM 897 O O . THR A 1 124 ? 159.988 165.531 243.832 1.00 24.92 124 THR B O 1
ATOM 901 N N . TRP A 1 125 ? 160.281 163.786 245.225 1.00 25.35 125 TRP B N 1
ATOM 902 C CA . TRP A 1 125 ? 159.109 164.047 246.045 1.00 25.35 125 TRP B CA 1
ATOM 903 C C . TRP A 1 125 ? 159.427 163.661 247.481 1.00 25.35 125 TRP B C 1
ATOM 904 O O . TRP A 1 125 ? 160.297 162.817 247.724 1.00 25.35 125 TRP B O 1
ATOM 915 N N . PRO A 1 126 ? 158.748 164.268 248.455 1.00 30.31 126 PRO B N 1
ATOM 916 C CA . PRO A 1 126 ? 158.985 163.897 249.855 1.00 30.31 126 PRO B CA 1
ATOM 917 C C . PRO A 1 126 ? 158.595 162.451 250.124 1.00 30.31 126 PRO B C 1
ATOM 918 O O . PRO A 1 126 ? 157.680 161.904 249.506 1.00 30.31 126 PRO B O 1
ATOM 922 N N . THR A 1 127 ? 159.306 161.834 251.063 1.00 38.48 127 THR B N 1
ATOM 923 C CA . THR A 1 127 ? 159.102 160.431 251.391 1.00 38.48 127 THR B CA 1
ATOM 924 C C . THR A 1 127 ? 158.061 160.283 252.493 1.00 38.48 127 THR B C 1
ATOM 925 O O . THR A 1 127 ? 158.095 160.998 253.499 1.00 38.48 127 THR B O 1
ATOM 929 N N . LYS A 1 128 ? 157.136 159.349 252.292 1.00 51.19 128 LYS B N 1
ATOM 930 C CA . LYS A 1 128 ? 156.106 159.032 253.269 1.00 51.19 128 LYS B CA 1
ATOM 931 C C . LYS A 1 128 ? 156.028 157.521 253.438 1.00 51.19 128 LYS B C 1
ATOM 932 O O . LYS A 1 128 ? 156.449 156.757 252.565 1.00 51.19 128 LYS B O 1
ATOM 938 N N . CYS A 1 129 ? 155.499 157.102 254.589 1.00 63.81 129 CYS B N 1
ATOM 939 C CA . CYS A 1 129 ? 155.375 155.691 254.946 1.00 63.81 129 CYS B CA 1
ATOM 940 C C . CYS A 1 129 ? 156.741 155.021 255.030 1.00 63.81 129 CYS B C 1
ATOM 941 O O . CYS A 1 129 ? 157.775 155.697 255.010 1.00 63.81 129 CYS B O 1
ATOM 944 N N . ALA A 1 130 ? 156.757 153.695 255.135 1.00 47.99 130 ALA B N 1
ATOM 945 C CA . ALA A 1 130 ? 157.987 152.926 255.263 1.00 47.99 130 ALA B CA 1
ATOM 946 C C . ALA A 1 130 ? 158.096 151.943 254.107 1.00 47.99 130 ALA B C 1
ATOM 947 O O . ALA A 1 130 ? 157.140 151.221 253.808 1.00 47.99 130 ALA B O 1
ATOM 949 N N . CYS A 1 131 ? 159.261 151.919 253.463 1.00 42.45 131 CYS B N 1
ATOM 950 C CA . CYS A 1 131 ? 159.532 151.024 252.347 1.00 42.45 131 CYS B CA 1
ATOM 951 C C . CYS A 1 131 ? 160.869 150.337 252.580 1.00 42.45 131 CYS B C 1
ATOM 952 O O . CYS A 1 131 ? 161.885 151.008 252.789 1.00 42.45 131 CYS B O 1
ATOM 955 N N . HIS A 1 132 ? 160.869 149.007 252.546 1.00 38.43 132 HIS B N 1
ATOM 956 C CA . HIS A 1 132 ? 162.089 148.233 252.741 1.00 38.43 132 HIS B CA 1
ATOM 957 C C . HIS A 1 132 ? 161.997 146.961 251.906 1.00 38.43 132 HIS B C 1
ATOM 958 O O . HIS A 1 132 ? 161.105 146.812 251.066 1.00 38.43 132 HIS B O 1
ATOM 965 N N . GLU A 1 133 ? 162.936 146.039 252.138 1.00 35.90 133 GLU B N 1
ATOM 966 C CA . GLU A 1 133 ? 162.994 144.815 251.344 1.00 35.90 133 GLU B CA 1
ATOM 967 C C . GLU A 1 133 ? 161.766 143.940 251.563 1.00 35.90 133 GLU B C 1
ATOM 968 O O . GLU A 1 133 ? 161.217 143.384 250.605 1.00 35.90 133 GLU B O 1
ATOM 974 N N . LYS A 1 134 ? 161.327 143.797 252.816 1.00 36.49 134 LYS B N 1
ATOM 975 C CA . LYS A 1 134 ? 160.222 142.891 253.115 1.00 36.49 134 LYS B CA 1
ATOM 976 C C . LYS A 1 134 ? 158.920 143.358 252.476 1.00 36.49 134 LYS B C 1
ATOM 977 O O . LYS A 1 134 ? 158.170 142.547 251.921 1.00 36.49 134 LYS B O 1
ATOM 983 N N . GLU A 1 135 ? 158.633 144.657 252.541 1.00 39.39 135 GLU B N 1
ATOM 984 C CA . GLU A 1 135 ? 157.400 145.228 252.000 1.00 39.39 135 GLU B CA 1
ATOM 985 C C . GLU A 1 135 ? 157.756 146.399 251.095 1.00 39.39 135 GLU B C 1
ATOM 986 O O . GLU A 1 135 ? 157.690 147.564 251.510 1.00 39.39 135 GLU B O 1
ATOM 992 N N . PRO A 1 136 ? 158.148 146.126 249.853 1.00 26.32 136 PRO B N 1
ATOM 993 C CA . PRO A 1 136 ? 158.485 147.215 248.932 1.00 26.32 136 PRO B CA 1
ATOM 994 C C . PRO A 1 136 ? 157.268 148.057 248.583 1.00 26.32 136 PRO B C 1
ATOM 995 O O . PRO A 1 136 ? 156.135 147.571 248.535 1.00 26.32 136 PRO B O 1
ATOM 999 N N . CYS A 1 137 ? 157.520 149.340 248.338 1.00 26.04 137 CYS B N 1
ATOM 1000 C CA . CYS A 1 137 ? 156.475 150.240 247.887 1.00 26.04 137 CYS B CA 1
ATOM 1001 C C . CYS A 1 137 ? 156.123 149.935 246.432 1.00 26.04 137 CYS B C 1
ATOM 1002 O O . CYS A 1 137 ? 156.894 149.281 245.725 1.00 26.04 137 CYS B O 1
ATOM 1005 N N . PRO A 1 138 ? 154.947 150.375 245.967 1.00 17.32 138 PRO B N 1
ATOM 1006 C CA . PRO A 1 138 ? 154.576 150.093 244.569 1.00 17.32 138 PRO B CA 1
ATOM 1007 C C . PRO A 1 138 ? 155.598 150.581 243.557 1.00 17.32 138 PRO B C 1
ATOM 1008 O O . PRO A 1 138 ? 155.853 149.890 242.562 1.00 17.32 138 PRO B O 1
ATOM 1012 N N . PHE A 1 139 ? 156.200 151.752 243.783 1.00 3.89 139 PHE B N 1
ATOM 1013 C CA . PHE A 1 139 ? 157.226 152.235 242.864 1.00 3.89 139 PHE B CA 1
ATOM 1014 C C . PHE A 1 139 ? 158.450 151.328 242.878 1.00 3.89 139 PHE B C 1
ATOM 1015 O O . PHE A 1 139 ? 158.995 150.996 241.820 1.00 3.89 139 PHE B O 1
ATOM 1023 N N . CYS A 1 140 ? 158.893 150.910 244.067 1.00 19.90 140 CYS B N 1
ATOM 1024 C CA . CYS A 1 140 ? 160.028 149.997 244.150 1.00 19.90 140 CYS B CA 1
ATOM 1025 C C . CYS A 1 140 ? 159.667 148.606 243.650 1.00 19.90 140 CYS B C 1
ATOM 1026 O O . CYS A 1 140 ? 160.519 147.913 243.084 1.00 19.90 140 CYS B O 1
ATOM 1029 N N . LEU A 1 141 ? 158.421 148.176 243.860 1.00 11.39 141 LEU B N 1
ATOM 1030 C CA . LEU A 1 141 ? 157.984 146.893 243.322 1.00 11.39 141 LEU B CA 1
ATOM 1031 C C . LEU A 1 141 ? 158.023 146.900 241.799 1.00 11.39 141 LEU B C 1
ATOM 1032 O O . LEU A 1 141 ? 158.445 145.919 241.176 1.00 11.39 141 LEU B O 1
ATOM 1037 N N . LEU A 1 142 ? 157.583 148.000 241.182 1.00 11.39 142 LEU B N 1
ATOM 1038 C CA . LEU A 1 142 ? 157.707 148.131 239.734 1.00 11.39 142 LEU B CA 1
ATOM 1039 C C . LEU A 1 142 ? 159.169 148.182 239.309 1.00 11.39 142 LEU B C 1
ATOM 1040 O O . LEU A 1 142 ? 159.557 147.558 238.314 1.00 11.39 142 LEU B O 1
ATOM 1045 N N . LEU A 1 143 ? 159.994 148.926 240.049 1.00 11.39 143 LEU B N 1
ATOM 1046 C CA . LEU A 1 143 ? 161.409 149.028 239.704 1.00 11.39 143 LEU B CA 1
ATOM 1047 C C . LEU A 1 143 ? 162.150 147.734 240.012 1.00 11.39 143 LEU B C 1
ATOM 1048 O O . LEU A 1 143 ? 163.050 147.335 239.263 1.00 11.39 143 LEU B O 1
ATOM 1053 N N . GLY A 1 144 ? 161.786 147.065 241.100 1.00 22.93 144 GLY B N 1
ATOM 1054 C CA . GLY A 1 144 ? 162.480 145.855 241.507 1.00 22.93 144 GLY B CA 1
ATOM 1055 C C . GLY A 1 144 ? 163.910 146.089 241.940 1.00 22.93 144 GLY B C 1
ATOM 1056 O O . GLY A 1 144 ? 164.791 145.281 241.619 1.00 22.93 144 GLY B O 1
ATOM 1057 N N . ARG A 1 145 ? 164.166 147.181 242.665 1.00 27.17 145 ARG B N 1
ATOM 1058 C CA . ARG A 1 145 ? 165.527 147.499 243.076 1.00 27.17 145 ARG B CA 1
ATOM 1059 C C . ARG A 1 145 ? 166.036 146.582 244.177 1.00 27.17 145 ARG B C 1
ATOM 1060 O O . ARG A 1 145 ? 167.248 146.529 244.410 1.00 27.17 145 ARG B O 1
ATOM 1068 N N . TYR A 1 146 ? 165.146 145.865 244.860 1.00 31.73 146 TYR B N 1
ATOM 1069 C CA . TYR A 1 146 ? 165.563 144.974 245.934 1.00 31.73 146 TYR B CA 1
ATOM 1070 C C . TYR A 1 146 ? 165.971 143.595 245.437 1.00 31.73 146 TYR B C 1
ATOM 1071 O O . TYR A 1 146 ? 166.439 142.781 246.239 1.00 31.73 146 TYR B O 1
ATOM 1080 N N . GLU A 1 147 ? 165.805 143.314 244.143 1.00 38.72 147 GLU B N 1
ATOM 1081 C CA . GLU A 1 147 ? 166.258 142.037 243.603 1.00 38.72 147 GLU B CA 1
ATOM 1082 C C . GLU A 1 147 ? 167.775 141.926 243.628 1.00 38.72 147 GLU B C 1
ATOM 1083 O O . GLU A 1 147 ? 168.310 140.820 243.765 1.00 38.72 147 GLU B O 1
ATOM 1089 N N . LYS A 1 148 ? 168.477 143.051 243.495 1.00 45.17 148 LYS B N 1
ATOM 1090 C CA . LYS A 1 148 ? 169.939 143.095 243.494 1.00 45.17 148 LYS B CA 1
ATOM 1091 C C . LYS A 1 148 ? 170.514 142.199 242.396 1.00 45.17 148 LYS B C 1
ATOM 1092 O O . LYS A 1 148 ? 171.188 141.200 242.650 1.00 45.17 148 LYS B O 1
ATOM 1098 N N . SER A 1 149 ? 170.226 142.582 241.155 1.00 51.42 149 SER B N 1
ATOM 1099 C CA . SER A 1 149 ? 170.701 141.861 239.978 1.00 51.42 149 SER B CA 1
ATOM 1100 C C . SER A 1 149 ? 172.199 142.002 239.749 1.00 51.42 149 SER B C 1
ATOM 1101 O O . SER A 1 149 ? 172.689 141.469 238.744 1.00 51.42 149 SER B O 1
ATOM 1104 N N . SER A 1 150 ? 172.938 142.691 240.615 1.00 48.68 150 SER B N 1
ATOM 1105 C CA . SER A 1 150 ? 174.381 142.787 240.457 1.00 48.68 150 SER B CA 1
ATOM 1106 C C . SER A 1 150 ? 175.037 141.431 240.695 1.00 48.68 150 SER B C 1
ATOM 1107 O O . SER A 1 150 ? 174.654 140.681 241.597 1.00 48.68 150 SER B O 1
ATOM 1110 N N . LYS A 1 151 ? 176.015 141.112 239.842 1.00 58.15 151 LYS B N 1
ATOM 1111 C CA . LYS A 1 151 ? 176.812 139.889 239.927 1.00 58.15 151 LYS B CA 1
ATOM 1112 C C . LYS A 1 151 ? 175.976 138.653 239.601 1.00 58.15 151 LYS B C 1
ATOM 1113 O O . LYS A 1 151 ? 176.497 137.534 239.566 1.00 58.15 151 LYS B O 1
ATOM 1119 N N . THR A 1 152 ? 174.684 138.842 239.340 1.00 55.28 152 THR B N 1
ATOM 1120 C CA . THR A 1 152 ? 173.825 137.719 238.992 1.00 55.28 152 THR B CA 1
ATOM 1121 C C . THR A 1 152 ? 173.390 137.817 237.535 1.00 55.28 152 THR B C 1
ATOM 1122 O O . THR A 1 152 ? 172.959 138.877 237.072 1.00 55.28 152 THR B O 1
ATOM 1126 N N . SER A 1 153 ? 173.510 136.701 236.812 1.00 62.84 153 SER B N 1
ATOM 1127 C CA . SER A 1 153 ? 173.127 136.686 235.404 1.00 62.84 153 SER B CA 1
ATOM 1128 C C . SER A 1 153 ? 171.619 136.834 235.235 1.00 62.84 153 SER B C 1
ATOM 1129 O O . SER A 1 153 ? 171.153 137.436 234.261 1.00 62.84 153 SER B O 1
ATOM 1132 N N . LYS A 1 154 ? 170.844 136.278 236.166 1.00 59.10 154 LYS B N 1
ATOM 1133 C CA . LYS A 1 154 ? 169.381 136.261 236.200 1.00 59.10 154 LYS B CA 1
ATOM 1134 C C . LYS A 1 154 ? 168.779 135.415 235.084 1.00 59.10 154 LYS B C 1
ATOM 1135 O O . LYS A 1 154 ? 167.560 135.485 234.878 1.00 59.10 154 LYS B O 1
ATOM 1141 N N . SER A 1 155 ? 169.573 134.635 234.350 1.00 54.39 155 SER B N 1
ATOM 1142 C CA . SER A 1 155 ? 168.998 133.749 233.340 1.00 54.39 155 SER B CA 1
ATOM 1143 C C . SER A 1 155 ? 168.052 132.717 233.944 1.00 54.39 155 SER B C 1
ATOM 1144 O O . SER A 1 155 ? 166.941 132.549 233.411 1.00 54.39 155 SER B O 1
ATOM 1147 N N . PRO A 1 156 ? 168.395 132.005 235.019 1.00 49.47 156 PRO B N 1
ATOM 1148 C CA . PRO A 1 156 ? 167.397 131.168 235.705 1.00 49.47 156 PRO B CA 1
ATOM 1149 C C . PRO A 1 156 ? 166.725 131.828 236.903 1.00 49.47 156 PRO B C 1
ATOM 1150 O O . PRO A 1 156 ? 165.778 131.245 237.442 1.00 49.47 156 PRO B O 1
ATOM 1154 N N . VAL A 1 157 ? 167.186 133.006 237.324 1.00 62.74 157 VAL B N 1
ATOM 1155 C CA . VAL A 1 157 ? 166.592 133.687 238.466 1.00 62.74 157 VAL B CA 1
ATOM 1156 C C . VAL A 1 157 ? 165.288 134.349 238.043 1.00 62.74 157 VAL B C 1
ATOM 1157 O O . VAL A 1 157 ? 165.218 135.024 237.006 1.00 62.74 157 VAL B O 1
ATOM 1161 N N . LEU A 1 158 ? 164.243 134.157 238.848 1.00 59.79 158 LEU B N 1
ATOM 1162 C CA . LEU A 1 158 ? 162.925 134.698 238.539 1.00 59.79 158 LEU B CA 1
ATOM 1163 C C . LEU A 1 158 ? 162.912 136.218 238.646 1.00 59.79 158 LEU B C 1
ATOM 1164 O O . LEU A 1 158 ? 163.908 136.830 239.045 1.00 59.79 158 LEU B O 1
ATOM 1169 N N . ASN A 1 159 ? 161.786 136.833 238.294 1.00 41.99 159 ASN B N 1
ATOM 1170 C CA . ASN A 1 159 ? 161.640 138.284 238.386 1.00 41.99 159 ASN B CA 1
ATOM 1171 C C . ASN A 1 159 ? 160.236 138.589 238.877 1.00 41.99 159 ASN B C 1
ATOM 1172 O O . ASN A 1 159 ? 159.271 137.990 238.393 1.00 41.99 159 ASN B O 1
ATOM 1177 N N . ASN A 1 160 ? 160.122 139.508 239.838 1.00 27.42 160 ASN B N 1
ATOM 1178 C CA . ASN A 1 160 ? 158.809 139.865 240.366 1.00 27.42 160 ASN B CA 1
ATOM 1179 C C . ASN A 1 160 ? 157.929 140.481 239.286 1.00 27.42 160 ASN B C 1
ATOM 1180 O O . ASN A 1 160 ? 156.738 140.165 239.189 1.00 27.42 160 ASN B O 1
ATOM 1185 N N . VAL A 1 161 ? 158.495 141.365 238.469 1.00 19.18 161 VAL B N 1
ATOM 1186 C CA . VAL A 1 161 ? 157.786 141.992 237.360 1.00 19.18 161 VAL B CA 1
ATOM 1187 C C . VAL A 1 161 ? 158.654 141.861 236.118 1.00 19.18 161 VAL B C 1
ATOM 1188 O O . VAL A 1 161 ? 159.809 142.302 236.116 1.00 19.18 161 VAL B O 1
ATOM 1192 N N . ASN A 1 162 ? 158.103 141.262 235.067 1.00 9.80 162 ASN B N 1
ATOM 1193 C CA . ASN A 1 162 ? 158.821 141.041 233.822 1.00 9.80 162 ASN B CA 1
ATOM 1194 C C . ASN A 1 162 ? 158.041 141.645 232.663 1.00 9.80 162 ASN B C 1
ATOM 1195 O O . ASN A 1 162 ? 156.807 141.599 232.642 1.00 9.80 162 ASN B O 1
ATOM 1200 N N . PHE A 1 163 ? 158.767 142.214 231.705 1.00 11.39 163 PHE B N 1
ATOM 1201 C CA . PHE A 1 163 ? 158.186 142.766 230.488 1.00 11.39 163 PHE B CA 1
ATOM 1202 C C . PHE A 1 163 ? 158.626 141.906 229.313 1.00 11.39 163 PHE B C 1
ATOM 1203 O O . PHE A 1 163 ? 159.827 141.724 229.088 1.00 11.39 163 PHE B O 1
ATOM 1211 N N . SER A 1 164 ? 157.659 141.382 228.569 1.00 11.39 164 SER B N 1
ATOM 1212 C CA . SER A 1 164 ? 157.953 140.547 227.413 1.00 11.39 164 SER B CA 1
ATOM 1213 C C . SER A 1 164 ? 158.172 141.436 226.192 1.00 11.39 164 SER B C 1
ATOM 1214 O O . SER A 1 164 ? 158.239 142.664 226.288 1.00 11.39 164 SER B O 1
ATOM 1217 N N . ASN A 1 165 ? 158.289 140.819 225.022 1.00 11.39 165 ASN B N 1
ATOM 1218 C CA . ASN A 1 165 ? 158.430 141.577 223.792 1.00 11.39 165 ASN B CA 1
ATOM 1219 C C . ASN A 1 165 ? 157.062 142.011 223.273 1.00 11.39 165 ASN B C 1
ATOM 1220 O O . ASN A 1 165 ? 156.014 141.648 223.812 1.00 11.39 165 ASN B O 1
ATOM 1225 N N . PHE A 1 166 ? 157.084 142.811 222.211 1.00 11.39 166 PHE B N 1
ATOM 1226 C CA . PHE A 1 166 ? 155.873 143.282 221.555 1.00 11.39 166 PHE B CA 1
ATOM 1227 C C . PHE A 1 166 ? 155.985 142.997 220.066 1.00 11.39 166 PHE B C 1
ATOM 1228 O O . PHE A 1 166 ? 157.005 143.315 219.447 1.00 11.39 166 PHE B O 1
ATOM 1236 N N . ASN A 1 167 ? 154.945 142.393 219.497 1.00 11.39 167 ASN B N 1
ATOM 1237 C CA . ASN A 1 167 ? 154.938 142.006 218.095 1.00 11.39 167 ASN B CA 1
ATOM 1238 C C . ASN A 1 167 ? 153.697 142.565 217.413 1.00 11.39 167 ASN B C 1
ATOM 1239 O O . ASN A 1 167 ? 152.740 142.989 218.066 1.00 11.39 167 ASN B O 1
ATOM 1244 N N . VAL A 1 168 ? 153.729 142.562 216.081 1.00 11.39 168 VAL B N 1
ATOM 1245 C CA . VAL A 1 168 ? 152.615 143.085 215.299 1.00 11.39 168 VAL B CA 1
ATOM 1246 C C . VAL A 1 168 ? 151.403 142.184 215.480 1.00 11.39 168 VAL B C 1
ATOM 1247 O O . VAL A 1 168 ? 151.489 140.959 215.326 1.00 11.39 168 VAL B O 1
ATOM 1251 N N . LEU A 1 169 ? 150.264 142.789 215.810 1.00 15.45 169 LEU B N 1
ATOM 1252 C CA . LEU A 1 169 ? 149.044 142.023 216.022 1.00 15.45 169 LEU B CA 1
ATOM 1253 C C . LEU A 1 169 ? 148.490 141.527 214.692 1.00 15.45 169 LEU B C 1
ATOM 1254 O O . LEU A 1 169 ? 148.359 142.296 213.735 1.00 15.45 169 LEU B O 1
ATOM 1259 N N . GLY A 1 170 ? 148.163 140.239 214.635 1.00 20.83 170 GLY B N 1
ATOM 1260 C CA . GLY A 1 170 ? 147.643 139.636 213.428 1.00 20.83 170 GLY B CA 1
ATOM 1261 C C . GLY A 1 170 ? 148.685 139.249 212.405 1.00 20.83 170 GLY B C 1
ATOM 1262 O O . GLY A 1 170 ? 148.322 138.709 211.352 1.00 20.83 170 GLY B O 1
ATOM 1263 N N . LYS A 1 171 ? 149.963 139.503 212.674 1.00 20.76 171 LYS B N 1
ATOM 1264 C CA . LYS A 1 171 ? 151.048 139.166 211.759 1.00 20.76 171 LYS B CA 1
ATOM 1265 C C . LYS A 1 171 ? 152.206 138.549 212.526 1.00 20.76 171 LYS B C 1
ATOM 1266 O O . LYS A 1 171 ? 153.372 138.903 212.320 1.00 20.76 171 LYS B O 1
ATOM 1272 N N . GLU A 1 172 ? 151.895 137.619 213.433 1.00 43.06 172 GLU B N 1
ATOM 1273 C CA . GLU A 1 172 ? 152.938 136.966 214.217 1.00 43.06 172 GLU B CA 1
ATOM 1274 C C . GLU A 1 172 ? 153.882 136.166 213.327 1.00 43.06 172 GLU B C 1
ATOM 1275 O O . GLU A 1 172 ? 155.094 136.135 213.566 1.00 43.06 172 GLU B O 1
ATOM 1281 N N . LYS A 1 173 ? 153.346 135.509 212.301 1.00 54.59 173 LYS B N 1
ATOM 1282 C CA . LYS A 1 173 ? 154.134 134.690 211.382 1.00 54.59 173 LYS B CA 1
ATOM 1283 C C . LYS A 1 173 ? 153.926 135.219 209.965 1.00 54.59 173 LYS B C 1
ATOM 1284 O O . LYS A 1 173 ? 153.034 134.768 209.243 1.00 54.59 173 LYS B O 1
ATOM 1290 N N . GLU A 1 174 ? 154.758 136.182 209.576 1.00 34.07 174 GLU B N 1
ATOM 1291 C CA . GLU A 1 174 ? 154.769 136.700 208.214 1.00 34.07 174 GLU B CA 1
ATOM 1292 C C . GLU A 1 174 ? 156.138 137.313 207.972 1.00 34.07 174 GLU B C 1
ATOM 1293 O O . GLU A 1 174 ? 156.575 138.170 208.745 1.00 34.07 174 GLU B O 1
ATOM 1299 N N . PHE A 1 175 ? 156.813 136.875 206.910 1.00 26.74 175 PHE B N 1
ATOM 1300 C CA . PHE A 1 175 ? 158.235 137.165 206.761 1.00 26.74 175 PHE B CA 1
ATOM 1301 C C . PHE A 1 175 ? 158.502 138.480 206.027 1.00 26.74 175 PHE B C 1
ATOM 1302 O O . PHE A 1 175 ? 159.061 139.413 206.611 1.00 26.74 175 PHE B O 1
ATOM 1310 N N . LEU A 1 176 ? 158.092 138.573 204.761 1.00 21.36 176 LEU B N 1
ATOM 1311 C CA . LEU A 1 176 ? 158.390 139.732 203.921 1.00 21.36 176 LEU B CA 1
ATOM 1312 C C . LEU A 1 176 ? 159.865 140.119 203.975 1.00 21.36 176 LEU B C 1
ATOM 1313 O O . LEU A 1 176 ? 160.726 139.273 204.234 1.00 21.36 176 LEU B O 1
ATOM 1318 N N . ASN A 1 177 ? 160.168 141.392 203.731 1.00 18.99 177 ASN B N 1
ATOM 1319 C CA . ASN A 1 177 ? 161.548 141.851 203.679 1.00 18.99 177 ASN B CA 1
ATOM 1320 C C . ASN A 1 177 ? 161.614 143.290 204.172 1.00 18.99 177 ASN B C 1
ATOM 1321 O O . ASN A 1 177 ? 160.591 143.959 204.338 1.00 18.99 177 ASN B O 1
ATOM 1326 N N . ILE A 1 178 ? 162.841 143.761 204.411 1.00 15.38 178 ILE B N 1
ATOM 1327 C CA . ILE A 1 178 ? 163.033 145.118 204.916 1.00 15.38 178 ILE B CA 1
ATOM 1328 C C . ILE A 1 178 ? 162.587 146.152 203.889 1.00 15.38 178 ILE B C 1
ATOM 1329 O O . ILE A 1 178 ? 161.964 147.161 204.239 1.00 15.38 178 ILE B O 1
ATOM 1334 N N . GLU A 1 179 ? 162.884 145.921 202.610 1.00 18.34 179 GLU B N 1
ATOM 1335 C CA . GLU A 1 179 ? 162.525 146.878 201.573 1.00 18.34 179 GLU B CA 1
ATOM 1336 C C . GLU A 1 179 ? 161.050 146.831 201.205 1.00 18.34 179 GLU B C 1
ATOM 1337 O O . GLU A 1 179 ? 160.576 147.728 200.499 1.00 18.34 179 GLU B O 1
ATOM 1343 N N . ASP A 1 180 ? 160.317 145.817 201.659 1.00 16.82 180 ASP B N 1
ATOM 1344 C CA . ASP A 1 180 ? 158.909 145.658 201.330 1.00 16.82 180 ASP B CA 1
ATOM 1345 C C . ASP A 1 180 ? 157.977 146.232 202.388 1.00 16.82 180 ASP B C 1
ATOM 1346 O O . ASP A 1 180 ? 156.760 146.234 202.182 1.00 16.82 180 ASP B O 1
ATOM 1351 N N . VAL A 1 181 ? 158.509 146.712 203.512 1.00 11.39 181 VAL B N 1
ATOM 1352 C CA . VAL A 1 181 ? 157.674 147.219 204.596 1.00 11.39 181 VAL B CA 1
ATOM 1353 C C . VAL A 1 181 ? 158.086 148.645 204.943 1.00 11.39 181 VAL B C 1
ATOM 1354 O O . VAL A 1 181 ? 157.269 149.442 205.421 1.00 11.39 181 VAL B O 1
ATOM 1358 N N . ALA A 1 182 ? 159.344 148.988 204.679 1.00 11.39 182 ALA B N 1
ATOM 1359 C CA . ALA A 1 182 ? 159.895 150.274 205.077 1.00 11.39 182 ALA B CA 1
ATOM 1360 C C . ALA A 1 182 ? 160.574 150.946 203.892 1.00 11.39 182 ALA B C 1
ATOM 1361 O O . ALA A 1 182 ? 160.893 150.310 202.884 1.00 11.39 182 ALA B O 1
ATOM 1363 N N . ASP A 1 183 ? 160.788 152.252 204.030 1.00 14.24 183 ASP B N 1
ATOM 1364 C CA . ASP A 1 183 ? 161.474 153.054 203.029 1.00 14.24 183 ASP B CA 1
ATOM 1365 C C . ASP A 1 183 ? 162.554 153.888 203.702 1.00 14.24 183 ASP B C 1
ATOM 1366 O O . ASP A 1 183 ? 162.420 154.288 204.861 1.00 14.24 183 ASP B O 1
ATOM 1371 N N . MET A 1 184 ? 163.628 154.151 202.963 1.00 11.39 184 MET B N 1
ATOM 1372 C CA . MET A 1 184 ? 164.804 154.821 203.502 1.00 11.39 184 MET B CA 1
ATOM 1373 C C . MET A 1 184 ? 164.836 156.267 203.026 1.00 11.39 184 MET B C 1
ATOM 1374 O O . MET A 1 184 ? 164.724 156.533 201.824 1.00 11.39 184 MET B O 1
ATOM 1379 N N . ARG A 1 185 ? 164.992 157.194 203.968 1.00 11.39 185 ARG B N 1
ATOM 1380 C CA . ARG A 1 185 ? 165.127 158.614 203.679 1.00 11.39 185 ARG B CA 1
ATOM 1381 C C . ARG A 1 185 ? 166.451 159.113 204.231 1.00 11.39 185 ARG B C 1
ATOM 1382 O O . ARG A 1 185 ? 166.937 158.602 205.245 1.00 11.39 185 ARG B O 1
ATOM 1390 N N . VAL A 1 186 ? 167.032 160.102 203.565 1.00 11.39 186 VAL B N 1
ATOM 1391 C CA . VAL A 1 186 ? 168.219 160.770 204.081 1.00 11.39 186 VAL B CA 1
ATOM 1392 C C . VAL A 1 186 ? 167.809 162.124 204.643 1.00 11.39 186 VAL B C 1
ATOM 1393 O O . VAL A 1 186 ? 167.216 162.949 203.938 1.00 11.39 186 VAL B O 1
ATOM 1397 N N . VAL A 1 187 ? 168.122 162.357 205.914 1.00 11.39 187 VAL B N 1
ATOM 1398 C CA . VAL A 1 187 ? 167.748 163.585 206.602 1.00 11.39 187 VAL B CA 1
ATOM 1399 C C . VAL A 1 187 ? 169.015 164.291 207.067 1.00 11.39 187 VAL B C 1
ATOM 1400 O O . VAL A 1 187 ? 169.980 163.657 207.505 1.00 11.39 187 VAL B O 1
ATOM 1404 N N . ASN A 1 188 ? 169.014 165.614 206.943 1.00 11.39 188 ASN B N 1
ATOM 1405 C CA . ASN A 1 188 ? 170.205 166.431 207.119 1.00 11.39 188 ASN B CA 1
ATOM 1406 C C . ASN A 1 188 ? 170.048 167.398 208.287 1.00 11.39 188 ASN B C 1
ATOM 1407 O O . ASN A 1 188 ? 169.026 167.430 208.976 1.00 11.39 188 ASN B O 1
ATOM 1412 N N . ARG A 1 189 ? 171.099 168.189 208.499 1.00 11.39 189 ARG B N 1
ATOM 1413 C CA . ARG A 1 189 ? 171.127 169.261 209.484 1.00 11.39 189 ARG B CA 1
ATOM 1414 C C . ARG A 1 189 ? 171.604 170.538 208.805 1.00 11.39 189 ARG B C 1
ATOM 1415 O O . ARG A 1 189 ? 172.512 170.501 207.970 1.00 11.39 189 ARG B O 1
ATOM 1423 N N . VAL A 1 190 ? 170.996 171.666 209.164 1.00 5.56 190 VAL B N 1
ATOM 1424 C CA . VAL A 1 190 ? 171.216 172.937 208.481 1.00 5.56 190 VAL B CA 1
ATOM 1425 C C . VAL A 1 190 ? 171.985 173.876 209.401 1.00 5.56 190 VAL B C 1
ATOM 1426 O O . VAL A 1 190 ? 171.708 173.950 210.604 1.00 5.56 190 VAL B O 1
ATOM 1430 N N . ASP A 1 191 ? 172.960 174.591 208.828 1.00 18.01 191 ASP B N 1
ATOM 1431 C CA . ASP A 1 191 ? 173.830 175.463 209.615 1.00 18.01 191 ASP B CA 1
ATOM 1432 C C . ASP A 1 191 ? 173.063 176.628 210.231 1.00 18.01 191 ASP B C 1
ATOM 1433 O O . ASP A 1 191 ? 173.466 177.152 211.277 1.00 18.01 191 ASP B O 1
ATOM 1438 N N . GLN A 1 192 ? 171.993 177.078 209.569 1.00 1.47 192 GLN B N 1
ATOM 1439 C CA . GLN A 1 192 ? 171.110 178.144 210.043 1.00 1.47 192 GLN B CA 1
ATOM 1440 C C . GLN A 1 192 ? 171.753 179.524 209.958 1.00 1.47 192 GLN B C 1
ATOM 1441 O O . GLN A 1 192 ? 171.086 180.535 210.198 1.00 1.47 192 GLN B O 1
ATOM 1447 N N . GLN A 1 193 ? 173.038 179.584 209.616 1.00 11.39 193 GLN B N 1
ATOM 1448 C CA . GLN A 1 193 ? 173.682 180.853 209.301 1.00 11.39 193 GLN B CA 1
ATOM 1449 C C . GLN A 1 193 ? 173.766 181.045 207.793 1.00 11.39 193 GLN B C 1
ATOM 1450 O O . GLN A 1 193 ? 173.303 182.058 207.260 1.00 11.39 193 GLN B O 1
ATOM 1456 N N . SER A 1 194 ? 174.359 180.078 207.104 1.00 11.39 194 SER B N 1
ATOM 1457 C CA . SER A 1 194 ? 174.205 179.902 205.668 1.00 11.39 194 SER B CA 1
ATOM 1458 C C . SER A 1 194 ? 173.357 178.655 205.465 1.00 11.39 194 SER B C 1
ATOM 1459 O O . SER A 1 194 ? 173.676 177.593 206.010 1.00 11.39 194 SER B O 1
ATOM 1462 N N . GLY A 1 195 ? 172.288 178.778 204.685 1.00 11.39 195 GLY B N 1
ATOM 1463 C CA . GLY A 1 195 ? 171.315 177.707 204.590 1.00 11.39 195 GLY B CA 1
ATOM 1464 C C . GLY A 1 195 ? 171.818 176.483 203.854 1.00 11.39 195 GLY B C 1
ATOM 1465 O O . GLY A 1 195 ? 171.218 176.055 202.865 1.00 11.39 195 GLY B O 1
ATOM 1466 N N . LYS A 1 196 ? 172.909 175.899 204.338 1.00 11.39 196 LYS B N 1
ATOM 1467 C CA . LYS A 1 196 ? 173.535 174.750 203.706 1.00 11.39 196 LYS B CA 1
ATOM 1468 C C . LYS A 1 196 ? 173.664 173.611 204.708 1.00 11.39 196 LYS B C 1
ATOM 1469 O O . LYS A 1 196 ? 173.745 173.832 205.919 1.00 11.39 196 LYS B O 1
ATOM 1475 N N . ALA A 1 197 ? 173.678 172.387 204.188 1.00 11.39 197 ALA B N 1
ATOM 1476 C CA . ALA A 1 197 ? 173.764 171.203 205.028 1.00 11.39 197 ALA B CA 1
ATOM 1477 C C . ALA A 1 197 ? 175.171 171.025 205.582 1.00 11.39 197 ALA B C 1
ATOM 1478 O O . ALA A 1 197 ? 176.163 171.428 204.967 1.00 11.39 197 ALA B O 1
ATOM 1480 N N . GLU A 1 198 ? 175.247 170.410 206.756 1.00 14.82 198 GLU B N 1
ATOM 1481 C CA . GLU A 1 198 ? 176.515 170.072 207.389 1.00 14.82 198 GLU B CA 1
ATOM 1482 C C . GLU A 1 198 ? 176.656 168.589 207.688 1.00 14.82 198 GLU B C 1
ATOM 1483 O O . GLU A 1 198 ? 177.722 168.017 207.448 1.00 14.82 198 GLU B O 1
ATOM 1489 N N . ASP A 1 199 ? 175.604 167.947 208.192 1.00 11.39 199 ASP B N 1
ATOM 1490 C CA . ASP A 1 199 ? 175.632 166.533 208.536 1.00 11.39 199 ASP B CA 1
ATOM 1491 C C . ASP A 1 199 ? 174.333 165.885 208.080 1.00 11.39 199 ASP B C 1
ATOM 1492 O O . ASP A 1 199 ? 173.314 166.554 207.899 1.00 11.39 199 ASP B O 1
ATOM 1497 N N . PHE A 1 200 ? 174.380 164.567 207.896 1.00 11.39 200 PHE B N 1
ATOM 1498 C CA . PHE A 1 200 ? 173.186 163.805 207.557 1.00 11.39 200 PHE B CA 1
ATOM 1499 C C . PHE A 1 200 ? 173.406 162.348 207.940 1.00 11.39 200 PHE B C 1
ATOM 1500 O O . PHE A 1 200 ? 174.537 161.901 208.138 1.00 11.39 200 PHE B O 1
ATOM 1508 N N . PHE A 1 201 ? 172.305 161.614 208.048 1.00 11.39 201 PHE B N 1
ATOM 1509 C CA . PHE A 1 201 ? 172.353 160.181 208.319 1.00 11.39 201 PHE B CA 1
ATOM 1510 C C . PHE A 1 201 ? 171.135 159.537 207.663 1.00 11.39 201 PHE B C 1
ATOM 1511 O O . PHE A 1 201 ? 170.428 160.178 206.879 1.00 11.39 201 PHE B O 1
ATOM 1519 N N . ASN A 1 202 ? 170.886 158.267 207.979 1.00 11.39 202 ASN B N 1
ATOM 1520 C CA . ASN A 1 202 ? 169.835 157.494 207.335 1.00 11.39 202 ASN B CA 1
ATOM 1521 C C . ASN A 1 202 ? 168.833 157.003 208.369 1.00 11.39 202 ASN B C 1
ATOM 1522 O O . ASN A 1 202 ? 169.183 156.741 209.523 1.00 11.39 202 ASN B O 1
ATOM 1527 N N . ILE A 1 203 ? 167.575 156.879 207.941 1.00 11.39 203 ILE B N 1
ATOM 1528 C CA . ILE A 1 203 ? 166.486 156.409 208.788 1.00 11.39 203 ILE B CA 1
ATOM 1529 C C . ILE A 1 203 ? 165.634 155.424 207.997 1.00 11.39 203 ILE B C 1
ATOM 1530 O O . ILE A 1 203 ? 165.743 155.310 206.775 1.00 11.39 203 ILE B O 1
ATOM 1535 N N . TRP A 1 204 ? 164.778 154.706 208.721 1.00 11.39 204 TRP B N 1
ATOM 1536 C CA . TRP A 1 204 ? 163.747 153.861 208.138 1.00 11.39 204 TRP B CA 1
ATOM 1537 C C . TRP A 1 204 ? 162.416 154.216 208.783 1.00 11.39 204 TRP B C 1
ATOM 1538 O O . TRP A 1 204 ? 162.361 154.508 209.980 1.00 11.39 204 TRP B O 1
ATOM 1549 N N . GLU A 1 205 ? 161.347 154.192 207.993 1.00 6.32 205 GLU B N 1
ATOM 1550 C CA . GLU A 1 205 ? 160.022 154.535 208.483 1.00 6.32 205 GLU B CA 1
ATOM 1551 C C . GLU A 1 205 ? 158.996 153.529 207.982 1.00 6.32 205 GLU B C 1
ATOM 1552 O O . GLU A 1 205 ? 159.137 152.961 206.895 1.00 6.32 205 GLU B O 1
ATOM 1558 N N . ILE A 1 206 ? 157.960 153.318 208.789 1.00 11.39 206 ILE B N 1
ATOM 1559 C CA . ILE A 1 206 ? 156.856 152.424 208.460 1.00 11.39 206 ILE B CA 1
ATOM 1560 C C . ILE A 1 206 ? 155.568 153.231 208.515 1.00 11.39 206 ILE B C 1
ATOM 1561 O O . ILE A 1 206 ? 155.223 153.786 209.565 1.00 11.39 206 ILE B O 1
ATOM 1566 N N . THR A 1 207 ? 154.856 153.294 207.389 1.00 11.39 207 THR B N 1
ATOM 1567 C CA . THR A 1 207 ? 153.616 154.051 207.298 1.00 11.39 207 THR B CA 1
ATOM 1568 C C . THR A 1 207 ? 152.415 153.203 206.902 1.00 11.39 207 THR B C 1
ATOM 1569 O O . THR A 1 207 ? 151.317 153.751 206.753 1.00 11.39 207 THR B O 1
ATOM 1573 N N . ASP A 1 208 ? 152.585 151.896 206.721 1.00 13.52 208 ASP B N 1
ATOM 1574 C CA . ASP A 1 208 ? 151.455 151.038 206.390 1.00 13.52 208 ASP B CA 1
ATOM 1575 C C . ASP A 1 208 ? 150.503 150.932 207.574 1.00 13.52 208 ASP B C 1
ATOM 1576 O O . ASP A 1 208 ? 150.927 150.889 208.732 1.00 13.52 208 ASP B O 1
ATOM 1581 N N . GLY A 1 209 ? 149.204 150.888 207.276 1.00 11.39 209 GLY B N 1
ATOM 1582 C CA . GLY A 1 209 ? 148.204 150.820 208.326 1.00 11.39 209 GLY B CA 1
ATOM 1583 C C . GLY A 1 209 ? 148.122 149.476 209.018 1.00 11.39 209 GLY B C 1
ATOM 1584 O O . GLY A 1 209 ? 147.603 149.399 210.136 1.00 11.39 209 GLY B O 1
ATOM 1585 N N . ALA A 1 210 ? 148.616 148.415 208.378 1.00 11.39 210 ALA B N 1
ATOM 1586 C CA . ALA A 1 210 ? 148.543 147.088 208.979 1.00 11.39 210 ALA B CA 1
ATOM 1587 C C . ALA A 1 210 ? 149.527 146.945 210.134 1.00 11.39 210 ALA B C 1
ATOM 1588 O O . ALA A 1 210 ? 149.179 146.417 211.197 1.00 11.39 210 ALA B O 1
ATOM 1590 N N . TRP A 1 211 ? 150.760 147.412 209.948 1.00 11.39 211 TRP B N 1
ATOM 1591 C CA . TRP A 1 211 ? 151.813 147.252 210.952 1.00 11.39 211 TRP B CA 1
ATOM 1592 C C . TRP A 1 211 ? 151.802 148.418 211.942 1.00 11.39 211 TRP B C 1
ATOM 1593 O O . TRP A 1 211 ? 152.757 149.183 212.058 1.00 11.39 211 TRP B O 1
ATOM 1604 N N . LYS A 1 212 ? 150.692 148.550 212.666 1.00 11.39 212 LYS B N 1
ATOM 1605 C CA . LYS A 1 212 ? 150.557 149.618 213.648 1.00 11.39 212 LYS B CA 1
ATOM 1606 C C . LYS A 1 212 ? 150.355 149.103 215.064 1.00 11.39 212 LYS B C 1
ATOM 1607 O O . LYS A 1 212 ? 151.091 149.503 215.973 1.00 11.39 212 LYS B O 1
ATOM 1613 N N . ILE A 1 213 ? 149.379 148.222 215.282 1.00 11.39 213 ILE B N 1
ATOM 1614 C CA . ILE A 1 213 ? 149.074 147.762 216.631 1.00 11.39 213 ILE B CA 1
ATOM 1615 C C . ILE A 1 213 ? 150.127 146.760 217.082 1.00 11.39 213 ILE B C 1
ATOM 1616 O O . ILE A 1 213 ? 150.453 145.808 216.361 1.00 11.39 213 ILE B O 1
ATOM 1621 N N . PHE A 1 214 ? 150.666 146.972 218.280 1.00 10.13 214 PHE B N 1
ATOM 1622 C CA . PHE A 1 214 ? 151.621 146.063 218.896 1.00 10.13 214 PHE B CA 1
ATOM 1623 C C . PHE A 1 214 ? 151.058 145.569 220.221 1.00 10.13 214 PHE B C 1
ATOM 1624 O O . PHE A 1 214 ? 150.512 146.354 221.002 1.00 10.13 214 PHE B O 1
ATOM 1632 N N . ARG A 1 215 ? 151.193 144.269 220.475 1.00 11.39 215 ARG B N 1
ATOM 1633 C CA . ARG A 1 215 ? 150.633 143.651 221.670 1.00 11.39 215 ARG B CA 1
ATOM 1634 C C . ARG A 1 215 ? 151.689 142.806 222.364 1.00 11.39 215 ARG B C 1
ATOM 1635 O O . ARG A 1 215 ? 152.350 141.980 221.727 1.00 11.39 215 ARG B O 1
ATOM 1643 N N . GLY A 1 216 ? 151.834 143.011 223.671 1.00 11.39 216 GLY B N 1
ATOM 1644 C CA . GLY A 1 216 ? 152.728 142.226 224.498 1.00 11.39 216 GLY B CA 1
ATOM 1645 C C . GLY A 1 216 ? 152.072 141.898 225.823 1.00 11.39 216 GLY B C 1
ATOM 1646 O O . GLY A 1 216 ? 150.842 141.901 225.913 1.00 11.39 216 GLY B O 1
ATOM 1647 N N . GLU A 1 217 ? 152.862 141.621 226.859 1.00 11.39 217 GLU B N 1
ATOM 1648 C CA . GLU A 1 217 ? 152.285 141.308 228.158 1.00 11.39 217 GLU B CA 1
ATOM 1649 C C . GLU A 1 217 ? 153.298 141.574 229.262 1.00 11.39 217 GLU B C 1
ATOM 1650 O O . GLU A 1 217 ? 154.508 141.631 229.027 1.00 11.39 217 GLU B O 1
ATOM 1656 N N . ILE A 1 218 ? 152.777 141.738 230.476 1.00 4.08 218 ILE B N 1
ATOM 1657 C CA . ILE A 1 218 ? 153.575 141.898 231.686 1.00 4.08 218 ILE B CA 1
ATOM 1658 C C . ILE A 1 218 ? 153.319 140.693 232.577 1.00 4.08 218 ILE B C 1
ATOM 1659 O O . ILE A 1 218 ? 152.162 140.368 232.871 1.00 4.08 218 ILE B O 1
ATOM 1664 N N . GLN A 1 219 ? 154.388 140.038 233.012 1.00 11.39 219 GLN B N 1
ATOM 1665 C CA . GLN A 1 219 ? 154.293 138.831 233.822 1.00 11.39 219 GLN B CA 1
ATOM 1666 C C . GLN A 1 219 ? 154.679 139.164 235.256 1.00 11.39 219 GLN B C 1
ATOM 1667 O O . GLN A 1 219 ? 155.767 139.694 235.502 1.00 11.39 219 GLN B O 1
ATOM 1673 N N . VAL A 1 220 ? 153.790 138.853 236.195 1.00 36.36 220 VAL B N 1
ATOM 1674 C CA . VAL A 1 220 ? 154.011 139.091 237.616 1.00 36.36 220 VAL B CA 1
ATOM 1675 C C . VAL A 1 220 ? 154.020 137.748 238.329 1.00 36.36 220 VAL B C 1
ATOM 1676 O O . VAL A 1 220 ? 153.086 136.952 238.178 1.00 36.36 220 VAL B O 1
ATOM 1680 N N . SER A 1 221 ? 155.072 137.496 239.102 1.00 30.37 221 SER B N 1
ATOM 1681 C CA . SER A 1 221 ? 155.198 136.239 239.819 1.00 30.37 221 SER B CA 1
ATOM 1682 C C . SER A 1 221 ? 154.366 136.275 241.100 1.00 30.37 221 SER B C 1
ATOM 1683 O O . SER A 1 221 ? 153.745 137.284 241.446 1.00 30.37 221 SER B O 1
ATOM 1686 N N . ASP A 1 222 ? 154.352 135.146 241.814 1.00 53.07 222 ASP B N 1
ATOM 1687 C CA . ASP A 1 222 ? 153.559 135.049 243.035 1.00 53.07 222 ASP B CA 1
ATOM 1688 C C . ASP A 1 222 ? 154.099 135.955 244.135 1.00 53.07 222 ASP B C 1
ATOM 1689 O O . ASP A 1 222 ? 153.328 136.426 244.980 1.00 53.07 222 ASP B O 1
ATOM 1694 N N . LYS A 1 223 ? 155.411 136.202 244.149 1.00 44.35 223 LYS B N 1
ATOM 1695 C CA . LYS A 1 223 ? 155.984 137.085 245.160 1.00 44.35 223 LYS B CA 1
ATOM 1696 C C . LYS A 1 223 ? 155.450 138.505 245.019 1.00 44.35 223 LYS B C 1
ATOM 1697 O O . LYS A 1 223 ? 155.203 139.185 246.022 1.00 44.35 223 LYS B O 1
ATOM 1703 N N . GLY A 1 224 ? 155.274 138.973 243.782 1.00 38.74 224 GLY B N 1
ATOM 1704 C CA . GLY A 1 224 ? 154.710 140.298 243.579 1.00 38.74 224 GLY B CA 1
ATOM 1705 C C . GLY A 1 224 ? 153.294 140.416 244.109 1.00 38.74 224 GLY B C 1
ATOM 1706 O O . GLY A 1 224 ? 152.919 141.440 244.684 1.00 38.74 224 GLY B O 1
ATOM 1707 N N . TRP A 1 225 ? 152.489 139.369 243.925 1.00 57.50 225 TRP B N 1
ATOM 1708 C CA . TRP A 1 225 ? 151.119 139.335 244.437 1.00 57.50 225 TRP B CA 1
ATOM 1709 C C . TRP A 1 225 ? 151.142 138.889 245.900 1.00 57.50 225 TRP B C 1
ATOM 1710 O O . TRP A 1 225 ? 150.746 137.779 246.262 1.00 57.50 225 TRP B O 1
ATOM 1721 N N . SER A 1 226 ? 151.639 139.788 246.752 1.00 69.61 226 SER B N 1
ATOM 1722 C CA . SER A 1 226 ? 151.690 139.496 248.181 1.00 69.61 226 SER B CA 1
ATOM 1723 C C . SER A 1 226 ? 150.290 139.364 248.767 1.00 69.61 226 SER B C 1
ATOM 1724 O O . SER A 1 226 ? 150.016 138.439 249.542 1.00 69.61 226 SER B O 1
ATOM 1727 N N . ASP A 1 227 ? 149.391 140.271 248.403 1.00 78.66 227 ASP B N 1
ATOM 1728 C CA . ASP A 1 227 ? 148.014 140.250 248.880 1.00 78.66 227 ASP B CA 1
ATOM 1729 C C . ASP A 1 227 ? 147.171 141.088 247.924 1.00 78.66 227 ASP B C 1
ATOM 1730 O O . ASP A 1 227 ? 147.635 141.491 246.852 1.00 78.66 227 ASP B O 1
ATOM 1735 N N . GLU A 1 228 ? 145.922 141.349 248.314 1.00 83.71 228 GLU B N 1
ATOM 1736 C CA . GLU A 1 228 ? 145.007 142.059 247.426 1.00 83.71 228 GLU B CA 1
ATOM 1737 C C . GLU A 1 228 ? 145.336 143.546 247.348 1.00 83.71 228 GLU B C 1
ATOM 1738 O O . GLU A 1 228 ? 145.282 144.140 246.264 1.00 83.71 228 GLU B O 1
ATOM 1744 N N . GLU A 1 229 ? 145.675 144.166 248.481 1.00 50.40 229 GLU B N 1
ATOM 1745 C CA . GLU A 1 229 ? 145.897 145.609 248.492 1.00 50.40 229 GLU B CA 1
ATOM 1746 C C . GLU A 1 229 ? 147.155 145.994 247.719 1.00 50.40 229 GLU B C 1
ATOM 1747 O O . GLU A 1 229 ? 147.161 146.998 246.993 1.00 50.40 229 GLU B O 1
ATOM 1753 N N . ASN A 1 230 ? 148.229 145.210 247.852 1.00 48.26 230 ASN B N 1
ATOM 1754 C CA . ASN A 1 230 ? 149.446 145.499 247.100 1.00 48.26 230 ASN B CA 1
ATOM 1755 C C . ASN A 1 230 ? 149.203 145.392 245.602 1.00 48.26 230 ASN B C 1
ATOM 1756 O O . ASN A 1 230 ? 149.654 146.246 244.828 1.00 48.26 230 ASN B O 1
ATOM 1761 N N . PHE A 1 231 ? 148.484 144.353 245.173 1.00 31.60 231 PHE B N 1
ATOM 1762 C CA . PHE A 1 231 ? 148.189 144.202 243.754 1.00 31.60 231 PHE B CA 1
ATOM 1763 C C . PHE A 1 231 ? 147.278 145.316 243.257 1.00 31.60 231 PHE B C 1
ATOM 1764 O O . PHE A 1 231 ? 147.441 145.799 242.132 1.00 31.60 231 PHE B O 1
ATOM 1772 N N . SER A 1 232 ? 146.314 145.739 244.078 1.00 26.36 232 SER B N 1
ATOM 1773 C CA . SER A 1 232 ? 145.443 146.842 243.683 1.00 26.36 232 SER B CA 1
ATOM 1774 C C . SER A 1 232 ? 146.240 148.127 243.492 1.00 26.36 232 SER B C 1
ATOM 1775 O O . SER A 1 232 ? 146.052 148.849 242.505 1.00 26.36 232 SER B O 1
ATOM 1778 N N . LYS A 1 233 ? 147.146 148.425 244.428 1.00 22.87 233 LYS B N 1
ATOM 1779 C CA . LYS A 1 233 ? 147.967 149.626 244.300 1.00 22.87 233 LYS B CA 1
ATOM 1780 C C . LYS A 1 233 ? 148.882 149.543 243.083 1.00 22.87 233 LYS B C 1
ATOM 1781 O O . LYS A 1 233 ? 149.055 150.530 242.355 1.00 22.87 233 LYS B O 1
ATOM 1787 N N . PHE A 1 234 ? 149.478 148.371 242.849 1.00 11.39 234 PHE B N 1
ATOM 1788 C CA . PHE A 1 234 ? 150.346 148.201 241.690 1.00 11.39 234 PHE B CA 1
ATOM 1789 C C . PHE A 1 234 ? 149.572 148.396 240.394 1.00 11.39 234 PHE B C 1
ATOM 1790 O O . PHE A 1 234 ? 150.054 149.060 239.469 1.00 11.39 234 PHE B O 1
ATOM 1798 N N . LEU A 1 235 ? 148.364 147.834 240.314 1.00 20.04 235 LEU B N 1
ATOM 1799 C CA . LEU A 1 235 ? 147.546 147.995 239.118 1.00 20.04 235 LEU B CA 1
ATOM 1800 C C . LEU A 1 235 ? 147.137 149.448 238.917 1.00 20.04 235 LEU B C 1
ATOM 1801 O O . LEU A 1 235 ? 147.130 149.940 237.785 1.00 20.04 235 LEU B O 1
ATOM 1806 N N . THR A 1 236 ? 146.796 150.151 240.000 1.00 13.08 236 THR B N 1
ATOM 1807 C CA . THR A 1 236 ? 146.418 151.557 239.880 1.00 13.08 236 THR B CA 1
ATOM 1808 C C . THR A 1 236 ? 147.581 152.398 239.362 1.00 13.08 236 THR B C 1
ATOM 1809 O O . THR A 1 236 ? 147.417 153.218 238.446 1.00 13.08 236 THR B O 1
ATOM 1813 N N . LEU A 1 237 ? 148.772 152.198 239.933 1.00 11.39 237 LEU B N 1
ATOM 1814 C CA . LEU A 1 237 ? 149.939 152.954 239.485 1.00 11.39 237 LEU B CA 1
ATOM 1815 C C . LEU A 1 237 ? 150.294 152.617 238.041 1.00 11.39 237 LEU B C 1
ATOM 1816 O O . LEU A 1 237 ? 150.630 153.510 237.252 1.00 11.39 237 LEU B O 1
ATOM 1821 N N . LEU A 1 238 ? 150.228 151.333 237.676 1.00 11.39 238 LEU B N 1
ATOM 1822 C CA . LEU A 1 238 ? 150.523 150.938 236.304 1.00 11.39 238 LEU B CA 1
ATOM 1823 C C . LEU A 1 238 ? 149.521 151.542 235.329 1.00 11.39 238 LEU B C 1
ATOM 1824 O O . LEU A 1 238 ? 149.896 151.982 234.238 1.00 11.39 238 LEU B O 1
ATOM 1829 N N . LYS A 1 239 ? 148.241 151.571 235.706 1.00 16.59 239 LYS B N 1
ATOM 1830 C CA . LYS A 1 239 ? 147.222 152.167 234.850 1.00 16.59 239 LYS B CA 1
ATOM 1831 C C . LYS A 1 239 ? 147.477 153.655 234.649 1.00 16.59 239 LYS B C 1
ATOM 1832 O O . LYS A 1 239 ? 147.395 154.164 233.525 1.00 16.59 239 LYS B O 1
ATOM 1838 N N . GLY A 1 240 ? 147.798 154.370 235.730 1.00 17.27 240 GLY B N 1
ATOM 1839 C CA . GLY A 1 240 ? 148.098 155.789 235.592 1.00 17.27 240 GLY B CA 1
ATOM 1840 C C . GLY A 1 240 ? 149.304 156.042 234.705 1.00 17.27 240 GLY B C 1
ATOM 1841 O O . GLY A 1 240 ? 149.277 156.906 233.818 1.00 17.27 240 GLY B O 1
ATOM 1842 N N . ALA A 1 241 ? 150.376 155.275 234.921 1.00 13.35 241 ALA B N 1
ATOM 1843 C CA . ALA A 1 241 ? 151.569 155.428 234.097 1.00 13.35 241 ALA B CA 1
ATOM 1844 C C . ALA A 1 241 ? 151.265 155.143 232.633 1.00 13.35 241 ALA B C 1
ATOM 1845 O O . ALA A 1 241 ? 151.700 155.886 231.747 1.00 13.35 241 ALA B O 1
ATOM 1847 N N . SER A 1 242 ? 150.504 154.081 232.360 1.00 11.39 242 SER B N 1
ATOM 1848 C CA . SER A 1 242 ? 150.136 153.767 230.985 1.00 11.39 242 SER B CA 1
ATOM 1849 C C . SER A 1 242 ? 149.290 154.871 230.368 1.00 11.39 242 SER B C 1
ATOM 1850 O O . SER A 1 242 ? 149.389 155.128 229.164 1.00 11.39 242 SER B O 1
ATOM 1853 N N . VAL A 1 243 ? 148.451 155.527 231.172 1.00 11.39 243 VAL B N 1
ATOM 1854 C CA . VAL A 1 243 ? 147.693 156.671 230.672 1.00 11.39 243 VAL B CA 1
ATOM 1855 C C . VAL A 1 243 ? 148.632 157.800 230.265 1.00 11.39 243 VAL B C 1
ATOM 1856 O O . VAL A 1 243 ? 148.452 158.426 229.214 1.00 11.39 243 VAL B O 1
ATOM 1860 N N . LEU A 1 244 ? 149.653 158.075 231.080 1.00 11.39 244 LEU B N 1
ATOM 1861 C CA . LEU A 1 244 ? 150.525 159.206 230.772 1.00 11.39 244 LEU B CA 1
ATOM 1862 C C . LEU A 1 244 ? 151.593 158.908 229.723 1.00 11.39 244 LEU B C 1
ATOM 1863 O O . LEU A 1 244 ? 152.302 159.836 229.320 1.00 11.39 244 LEU B O 1
ATOM 1868 N N . VAL A 1 245 ? 151.738 157.662 229.269 1.00 11.39 245 VAL B N 1
ATOM 1869 C CA . VAL A 1 245 ? 152.723 157.363 228.232 1.00 11.39 245 VAL B CA 1
ATOM 1870 C C . VAL A 1 245 ? 152.280 157.994 226.919 1.00 11.39 245 VAL B C 1
ATOM 1871 O O . VAL A 1 245 ? 151.122 157.859 226.506 1.00 11.39 245 VAL B O 1
ATOM 1875 N N . ASP A 1 246 ? 153.204 158.687 226.254 1.00 11.39 246 ASP B N 1
ATOM 1876 C CA . ASP A 1 246 ? 152.878 159.491 225.082 1.00 11.39 246 ASP B CA 1
ATOM 1877 C C . ASP A 1 246 ? 153.492 158.957 223.797 1.00 11.39 246 ASP B C 1
ATOM 1878 O O . ASP A 1 246 ? 152.765 158.717 222.826 1.00 11.39 246 ASP B O 1
ATOM 1883 N N . LYS A 1 247 ? 154.809 158.767 223.751 1.00 12.28 247 LYS B N 1
ATOM 1884 C CA . LYS A 1 247 ? 155.492 158.391 222.520 1.00 12.28 247 LYS B CA 1
ATOM 1885 C C . LYS A 1 247 ? 156.447 157.233 222.771 1.00 12.28 247 LYS B C 1
ATOM 1886 O O . LYS A 1 247 ? 157.127 157.184 223.800 1.00 12.28 247 LYS B O 1
ATOM 1892 N N . ILE A 1 248 ? 156.480 156.294 221.827 1.00 11.39 248 ILE B N 1
ATOM 1893 C CA . ILE A 1 248 ? 157.378 155.146 221.872 1.00 11.39 248 ILE B CA 1
ATOM 1894 C C . ILE A 1 248 ? 157.902 154.891 220.465 1.00 11.39 248 ILE B C 1
ATOM 1895 O O . ILE A 1 248 ? 157.147 154.959 219.491 1.00 11.39 248 ILE B O 1
ATOM 1900 N N . SER A 1 249 ? 159.203 154.609 220.364 1.00 11.39 249 SER B N 1
ATOM 1901 C CA . SER A 1 249 ? 159.847 154.222 219.106 1.00 11.39 249 SER B CA 1
ATOM 1902 C C . SER A 1 249 ? 159.702 155.290 218.027 1.00 11.39 249 SER B C 1
ATOM 1903 O O . SER A 1 249 ? 159.615 154.976 216.838 1.00 11.39 249 SER B O 1
ATOM 1906 N N . GLY A 1 250 ? 159.685 156.557 218.427 1.00 11.39 250 GLY B N 1
ATOM 1907 C CA . GLY A 1 250 ? 159.649 157.639 217.465 1.00 11.39 250 GLY B CA 1
ATOM 1908 C C . GLY A 1 250 ? 158.306 157.902 216.826 1.00 11.39 250 GLY B C 1
ATOM 1909 O O . GLY A 1 250 ? 158.254 158.385 215.691 1.00 11.39 250 GLY B O 1
ATOM 1910 N N . GLY A 1 251 ? 157.210 157.604 217.522 1.00 11.39 251 GLY B N 1
ATOM 1911 C CA . GLY A 1 251 ? 155.888 157.865 216.990 1.00 11.39 251 GLY B CA 1
ATOM 1912 C C . GLY A 1 251 ? 154.921 158.208 218.101 1.00 11.39 251 GLY B C 1
ATOM 1913 O O . GLY A 1 251 ? 155.214 158.039 219.286 1.00 11.39 251 GLY B O 1
ATOM 1914 N N . LEU A 1 252 ? 153.751 158.693 217.698 1.00 11.39 252 LEU B N 1
ATOM 1915 C CA . LEU A 1 252 ? 152.691 159.058 218.625 1.00 11.39 252 LEU B CA 1
ATOM 1916 C C . LEU A 1 252 ? 151.782 157.856 218.837 1.00 11.39 252 LEU B C 1
ATOM 1917 O O . LEU A 1 252 ? 151.339 157.231 217.869 1.00 11.39 252 LEU B O 1
ATOM 1922 N N . CYS A 1 253 ? 151.507 157.536 220.099 1.00 11.39 253 CYS B N 1
ATOM 1923 C CA . CYS A 1 253 ? 150.775 156.323 220.430 1.00 11.39 253 CYS B CA 1
ATOM 1924 C C . CYS A 1 253 ? 149.978 156.537 221.708 1.00 11.39 253 CYS B C 1
ATOM 1925 O O . CYS A 1 253 ? 150.196 157.493 222.454 1.00 11.39 253 CYS B O 1
ATOM 1928 N N . TYR A 1 254 ? 149.036 155.627 221.945 1.00 11.39 254 TYR B N 1
ATOM 1929 C CA . TYR A 1 254 ? 148.289 155.568 223.192 1.00 11.39 254 TYR B CA 1
ATOM 1930 C C . TYR A 1 254 ? 148.239 154.121 223.658 1.00 11.39 254 TYR B C 1
ATOM 1931 O O . TYR A 1 254 ? 148.123 153.203 222.841 1.00 11.39 254 TYR B O 1
ATOM 1940 N N . LEU A 1 255 ? 148.334 153.923 224.969 1.00 11.39 255 LEU B N 1
ATOM 1941 C CA . LEU A 1 255 ? 148.430 152.597 225.564 1.00 11.39 255 LEU B CA 1
ATOM 1942 C C . LEU A 1 255 ? 147.144 152.262 226.306 1.00 11.39 255 LEU B C 1
ATOM 1943 O O . LEU A 1 255 ? 146.619 153.091 227.057 1.00 11.39 255 LEU B O 1
ATOM 1948 N N . THR A 1 256 ? 146.643 151.047 226.093 1.00 14.58 256 THR B N 1
ATOM 1949 C CA . THR A 1 256 ? 145.477 150.530 226.797 1.00 14.58 256 THR B CA 1
ATOM 1950 C C . THR A 1 256 ? 145.891 149.304 227.597 1.00 14.58 256 THR B C 1
ATOM 1951 O O . THR A 1 256 ? 146.551 148.406 227.065 1.00 14.58 256 THR B O 1
ATOM 1955 N N . LEU A 1 257 ? 145.503 149.269 228.868 1.00 29.90 257 LEU B N 1
ATOM 1956 C CA . LEU A 1 257 ? 145.862 148.189 229.776 1.00 29.90 257 LEU B CA 1
ATOM 1957 C C . LEU A 1 257 ? 144.655 147.287 229.991 1.00 29.90 257 LEU B C 1
ATOM 1958 O O . LEU A 1 257 ? 143.572 147.765 230.346 1.00 29.90 257 LEU B O 1
ATOM 1963 N N . ASP A 1 258 ? 144.844 145.987 229.779 1.00 58.38 258 ASP B N 1
ATOM 1964 C CA . ASP A 1 258 ? 143.762 145.020 229.874 1.00 58.38 258 ASP B CA 1
ATOM 1965 C C . ASP A 1 258 ? 143.576 144.579 231.326 1.00 58.38 258 ASP B C 1
ATOM 1966 O O . ASP A 1 258 ? 144.196 145.115 232.249 1.00 58.38 258 ASP B O 1
ATOM 1971 N N . LYS A 1 259 ? 142.709 143.593 231.540 1.00 44.94 259 LYS B N 1
ATOM 1972 C CA . LYS A 1 259 ? 142.451 143.080 232.877 1.00 44.94 259 LYS B CA 1
ATOM 1973 C C . LYS A 1 259 ? 143.550 142.117 233.304 1.00 44.94 259 LYS B C 1
ATOM 1974 O O . LYS A 1 259 ? 144.045 141.318 232.503 1.00 44.94 259 LYS B O 1
ATOM 1980 N N . PRO A 1 260 ? 143.927 142.194 234.579 1.00 24.61 260 PRO B N 1
ATOM 1981 C CA . PRO A 1 260 ? 144.993 141.362 235.133 1.00 24.61 260 PRO B CA 1
ATOM 1982 C C . PRO A 1 260 ? 144.381 140.060 235.629 1.00 24.61 260 PRO B C 1
ATOM 1983 O O . PRO A 1 260 ? 144.006 139.928 236.795 1.00 24.61 260 PRO B O 1
ATOM 1985 N N . GLU A 1 261 ? 144.282 139.081 234.733 1.00 21.47 261 GLU B N 1
ATOM 1986 C CA . GLU A 1 261 ? 143.719 137.781 235.085 1.00 21.47 261 GLU B CA 1
ATOM 1987 C C . GLU A 1 261 ? 144.220 136.750 234.089 1.00 21.47 261 GLU B C 1
ATOM 1988 O O . GLU A 1 261 ? 143.855 136.804 232.910 1.00 21.47 261 GLU B O 1
ATOM 1990 N N . LEU A 1 262 ? 145.041 135.820 234.556 1.00 27.07 262 LEU B N 1
ATOM 1991 C CA . LEU A 1 262 ? 145.579 134.741 233.732 1.00 27.07 262 LEU B CA 1
ATOM 1992 C C . LEU A 1 262 ? 146.177 133.697 234.670 1.00 27.07 262 LEU B C 1
ATOM 1993 O O . LEU A 1 262 ? 146.003 133.766 235.893 1.00 27.07 262 LEU B O 1
ATOM 1995 N N . ALA A 1 263 ? 146.878 132.725 234.096 1.00 54.99 263 ALA B N 1
ATOM 1996 C CA . ALA A 1 263 ? 147.514 131.674 234.881 1.00 54.99 263 ALA B CA 1
ATOM 1997 C C . ALA A 1 263 ? 148.940 131.423 234.402 1.00 54.99 263 ALA B C 1
ATOM 1998 O O . ALA A 1 263 ? 149.400 130.282 234.366 1.00 54.99 263 ALA B O 1
ATOM 2000 N N . LEU A 1 275 ? 163.410 132.324 215.817 1.00 35.81 275 LEU B N 1
ATOM 2001 C CA . LEU A 1 275 ? 164.298 131.613 216.729 1.00 35.81 275 LEU B CA 1
ATOM 2002 C C . LEU A 1 275 ? 165.667 132.281 216.785 1.00 35.81 275 LEU B C 1
ATOM 2003 O O . LEU A 1 275 ? 165.793 133.421 217.229 1.00 35.81 275 LEU B O 1
ATOM 2005 N N . GLU A 1 276 ? 166.692 131.563 216.333 1.00 34.18 276 GLU B N 1
ATOM 2006 C CA . GLU A 1 276 ? 168.043 132.105 216.331 1.00 34.18 276 GLU B CA 1
ATOM 2007 C C . GLU A 1 276 ? 168.174 133.212 215.290 1.00 34.18 276 GLU B C 1
ATOM 2008 O O . GLU A 1 276 ? 167.416 133.278 214.319 1.00 34.18 276 GLU B O 1
ATOM 2010 N N . PRO A 1 277 ? 169.148 134.094 215.507 1.00 41.31 277 PRO B N 1
ATOM 2011 C CA . PRO A 1 277 ? 169.317 135.287 214.689 1.00 41.31 277 PRO B CA 1
ATOM 2012 C C . PRO A 1 277 ? 170.374 135.139 213.601 1.00 41.31 277 PRO B C 1
ATOM 2013 O O . PRO A 1 277 ? 170.633 136.110 212.884 1.00 41.31 277 PRO B O 1
ATOM 2015 N N . GLY A 1 278 ? 170.985 133.961 213.459 1.00 34.93 278 GLY B N 1
ATOM 2016 C CA . GLY A 1 278 ? 172.002 133.700 212.437 1.00 34.93 278 GLY B CA 1
ATOM 2017 C C . GLY A 1 278 ? 173.176 134.676 212.574 1.00 34.93 278 GLY B C 1
ATOM 2018 O O . GLY A 1 278 ? 173.453 135.501 211.701 1.00 34.93 278 GLY B O 1
ATOM 2019 N N . ASP A 1 279 ? 173.867 134.551 213.706 1.00 34.74 279 ASP B N 1
ATOM 2020 C CA . ASP A 1 279 ? 174.963 135.446 214.055 1.00 34.74 279 ASP B CA 1
ATOM 2021 C C . ASP A 1 279 ? 176.275 135.094 213.357 1.00 34.74 279 ASP B C 1
ATOM 2022 O O . ASP A 1 279 ? 177.335 135.567 213.785 1.00 34.74 279 ASP B O 1
ATOM 2024 N N . ASP A 1 280 ? 176.235 134.284 212.303 1.00 38.54 280 ASP B N 1
ATOM 2025 C CA . ASP A 1 280 ? 177.438 133.931 211.562 1.00 38.54 280 ASP B CA 1
ATOM 2026 C C . ASP A 1 280 ? 177.762 135.039 210.561 1.00 38.54 280 ASP B C 1
ATOM 2027 O O . ASP A 1 280 ? 177.160 136.116 210.570 1.00 38.54 280 ASP B O 1
ATOM 2029 N N . ALA A 1 281 ? 178.725 134.785 209.680 1.00 43.89 281 ALA B N 1
ATOM 2030 C CA . ALA A 1 281 ? 179.129 135.770 208.685 1.00 43.89 281 ALA B CA 1
ATOM 2031 C C . ALA A 1 281 ? 178.264 135.628 207.438 1.00 43.89 281 ALA B C 1
ATOM 2032 O O . ALA A 1 281 ? 178.359 134.627 206.720 1.00 43.89 281 ALA B O 1
ATOM 2034 N N . SER A 1 282 ? 177.426 136.631 207.180 1.00 32.20 282 SER B N 1
ATOM 2035 C CA . SER A 1 282 ? 176.566 136.630 206.006 1.00 32.20 282 SER B CA 1
ATOM 2036 C C . SER A 1 282 ? 176.102 138.053 205.734 1.00 32.20 282 SER B C 1
ATOM 2037 O O . SER A 1 282 ? 175.691 138.762 206.656 1.00 32.20 282 SER B O 1
ATOM 2039 N N . VAL A 1 283 ? 176.169 138.460 204.468 1.00 39.46 283 VAL B N 1
ATOM 2040 C CA . VAL A 1 283 ? 175.740 139.789 204.057 1.00 39.46 283 VAL B CA 1
ATOM 2041 C C . VAL A 1 283 ? 174.852 139.675 202.828 1.00 39.46 283 VAL B C 1
ATOM 2042 O O . VAL A 1 283 ? 175.168 138.936 201.891 1.00 39.46 283 VAL B O 1
ATOM 2044 N N . LEU A 1 284 ? 173.743 140.411 202.837 1.00 48.19 284 LEU B N 1
ATOM 2045 C CA . LEU A 1 284 ? 172.797 140.387 201.729 1.00 48.19 284 LEU B CA 1
ATOM 2046 C C . LEU A 1 284 ? 172.028 141.698 201.703 1.00 48.19 284 LEU B C 1
ATOM 2047 O O . LEU A 1 284 ? 171.551 142.159 202.745 1.00 48.19 284 LEU B O 1
ATOM 2049 N N . GLU A 1 285 ? 171.909 142.289 200.517 1.00 51.18 285 GLU B N 1
ATOM 2050 C CA . GLU A 1 285 ? 171.201 143.551 200.344 1.00 51.18 285 GLU B CA 1
ATOM 2051 C C . GLU A 1 285 ? 170.888 143.729 198.864 1.00 51.18 285 GLU B C 1
ATOM 2052 O O . GLU A 1 285 ? 171.135 142.839 198.045 1.00 51.18 285 GLU B O 1
ATOM 2054 N N . ILE A 1 286 ? 170.333 144.896 198.529 1.00 59.23 286 ILE B N 1
ATOM 2055 C CA . ILE A 1 286 ? 170.020 145.287 197.153 1.00 59.23 286 ILE B CA 1
ATOM 2056 C C . ILE A 1 286 ? 169.068 144.280 196.498 1.00 59.23 286 ILE B C 1
ATOM 2057 O O . ILE A 1 286 ? 169.399 143.592 195.530 1.00 59.23 286 ILE B O 1
ATOM 2059 N N . SER A 1 287 ? 167.861 144.215 197.066 1.00 67.73 287 SER B N 1
ATOM 2060 C CA . SER A 1 287 ? 166.836 143.321 196.540 1.00 67.73 287 SER B CA 1
ATOM 2061 C C . SER A 1 287 ? 166.317 143.764 195.178 1.00 67.73 287 SER B C 1
ATOM 2062 O O . SER A 1 287 ? 165.686 142.959 194.483 1.00 67.73 287 SER B O 1
ATOM 2064 N N . ARG A 1 288 ? 166.562 145.014 194.789 1.00 42.99 288 ARG B N 1
ATOM 2065 C CA . ARG A 1 288 ? 166.151 145.570 193.490 1.00 42.99 288 ARG B CA 1
ATOM 2066 C C . ARG A 1 288 ? 164.630 145.461 193.397 1.00 42.99 288 ARG B C 1
ATOM 2067 O O . ARG A 1 288 ? 163.940 145.776 194.380 1.00 42.99 288 ARG B O 1
ATOM 2069 N N . PRO A 1 289 ? 164.069 145.033 192.269 1.00 36.45 289 PRO B N 1
ATOM 2070 C CA . PRO A 1 289 ? 162.624 144.931 192.115 1.00 36.45 289 PRO B CA 1
ATOM 2071 C C . PRO A 1 289 ? 162.324 143.941 191.000 1.00 36.45 289 PRO B C 1
ATOM 2072 O O . PRO A 1 289 ? 163.198 143.579 190.210 1.00 36.45 289 PRO B O 1
ATOM 2074 N N . PRO A 1 290 ? 161.069 143.504 190.949 1.00 43.61 290 PRO B N 1
ATOM 2075 C CA . PRO A 1 290 ? 160.650 142.552 189.933 1.00 43.61 290 PRO B CA 1
ATOM 2076 C C . PRO A 1 290 ? 160.570 143.218 188.563 1.00 43.61 290 PRO B C 1
ATOM 2077 O O . PRO A 1 290 ? 160.283 144.412 188.442 1.00 43.61 290 PRO B O 1
ATOM 2079 N N . TYR A 1 291 ? 160.844 142.425 187.526 1.00 47.25 291 TYR B N 1
ATOM 2080 C CA . TYR A 1 291 ? 160.754 142.840 186.126 1.00 47.25 291 TYR B CA 1
ATOM 2081 C C . TYR A 1 291 ? 161.718 143.970 185.781 1.00 47.25 291 TYR B C 1
ATOM 2082 O O . TYR A 1 291 ? 161.511 144.684 184.794 1.00 47.25 291 TYR B O 1
ATOM 2084 N N . TRP A 1 292 ? 162.774 144.154 186.576 1.00 55.86 292 TRP B N 1
ATOM 2085 C CA . TRP A 1 292 ? 163.767 145.175 186.256 1.00 55.86 292 TRP B CA 1
ATOM 2086 C C . TRP A 1 292 ? 164.525 144.826 184.981 1.00 55.86 292 TRP B C 1
ATOM 2087 O O . TRP A 1 292 ? 164.821 145.708 184.164 1.00 55.86 292 TRP B O 1
ATOM 2098 N N . ASN A 1 293 ? 164.847 143.544 184.796 1.00 50.37 293 ASN B N 1
ATOM 2099 C CA . ASN A 1 293 ? 165.549 143.118 183.590 1.00 50.37 293 ASN B CA 1
ATOM 2100 C C . ASN A 1 293 ? 164.700 143.350 182.347 1.00 50.37 293 ASN B C 1
ATOM 2101 O O . ASN A 1 293 ? 165.222 143.723 181.290 1.00 50.37 293 ASN B O 1
ATOM 2106 N N . ASN A 1 294 ? 163.388 143.128 182.452 1.00 46.73 294 ASN B N 1
ATOM 2107 C CA . ASN A 1 294 ? 162.502 143.378 181.320 1.00 46.73 294 ASN B CA 1
ATOM 2108 C C . ASN A 1 294 ? 162.506 144.852 180.933 1.00 46.73 294 ASN B C 1
ATOM 2109 O O . ASN A 1 294 ? 162.563 145.192 179.744 1.00 46.73 294 ASN B O 1
ATOM 2114 N N . MET A 1 295 ? 162.451 145.744 181.926 1.00 37.79 295 MET B N 1
ATOM 2115 C CA . MET A 1 295 ? 162.503 147.173 181.640 1.00 37.79 295 MET B CA 1
ATOM 2116 C C . MET A 1 295 ? 163.845 147.566 181.036 1.00 37.79 295 MET B C 1
ATOM 2117 O O . MET A 1 295 ? 163.905 148.410 180.133 1.00 37.79 295 MET B O 1
ATOM 2122 N N . LEU A 1 296 ? 164.935 146.970 181.525 1.00 36.19 296 LEU B N 1
ATOM 2123 C CA . LEU A 1 296 ? 166.246 147.255 180.949 1.00 36.19 296 LEU B CA 1
ATOM 2124 C C . LEU A 1 296 ? 166.315 146.813 179.492 1.00 36.19 296 LEU B C 1
ATOM 2125 O O . LEU A 1 296 ? 166.866 147.524 178.643 1.00 36.19 296 LEU B O 1
ATOM 2130 N N . ASN A 1 297 ? 165.757 145.640 179.182 1.00 32.70 297 ASN B N 1
ATOM 2131 C CA . ASN A 1 297 ? 165.733 145.172 177.799 1.00 32.70 297 ASN B CA 1
ATOM 2132 C C . ASN A 1 297 ? 164.888 146.087 176.921 1.00 32.70 297 ASN B C 1
ATOM 2133 O O . ASN A 1 297 ? 165.253 146.371 175.773 1.00 32.70 297 ASN B O 1
ATOM 2138 N N . LEU A 1 298 ? 163.747 146.549 177.439 1.00 27.56 298 LEU B N 1
ATOM 2139 C CA . LEU A 1 298 ? 162.917 147.482 176.681 1.00 27.56 298 LEU B CA 1
ATOM 2140 C C . LEU A 1 298 ? 163.665 148.779 176.399 1.00 27.56 298 LEU B C 1
ATOM 2141 O O . LEU A 1 298 ? 163.615 149.306 175.279 1.00 27.56 298 LEU B O 1
ATOM 2146 N N . ALA A 1 299 ? 164.364 149.308 177.406 1.00 25.43 299 ALA B N 1
ATOM 2147 C CA . ALA A 1 299 ? 165.143 150.525 177.209 1.00 25.43 299 ALA B CA 1
ATOM 2148 C C . ALA A 1 299 ? 166.246 150.310 176.183 1.00 25.43 299 ALA B C 1
ATOM 2149 O O . ALA A 1 299 ? 166.505 151.182 175.345 1.00 25.43 299 ALA B O 1
ATOM 2151 N N . GLY A 1 300 ? 166.908 149.152 176.234 1.00 24.71 300 GLY B N 1
ATOM 2152 C CA . GLY A 1 300 ? 167.929 148.853 175.245 1.00 24.71 300 GLY B CA 1
ATOM 2153 C C . GLY A 1 300 ? 167.373 148.784 173.836 1.00 24.71 300 GLY B C 1
ATOM 2154 O O . GLY A 1 300 ? 167.982 149.293 172.893 1.00 24.71 300 GLY B O 1
ATOM 2155 N N . THR A 1 301 ? 166.207 148.154 173.675 1.00 27.42 301 THR B N 1
ATOM 2156 C CA . THR A 1 301 ? 165.581 148.080 172.357 1.00 27.42 301 THR B CA 1
ATOM 2157 C C . THR A 1 301 ? 165.210 149.466 171.842 1.00 27.42 301 THR B C 1
ATOM 2158 O O . THR A 1 301 ? 165.426 149.781 170.663 1.00 27.42 301 THR B O 1
ATOM 2162 N N . ILE A 1 302 ? 164.652 150.311 172.713 1.00 26.01 302 ILE B N 1
ATOM 2163 C CA . ILE A 1 302 ? 164.275 151.660 172.300 1.00 26.01 302 ILE B CA 1
ATOM 2164 C C . ILE A 1 302 ? 165.509 152.465 171.907 1.00 26.01 302 ILE B C 1
ATOM 2165 O O . ILE A 1 302 ? 165.500 153.198 170.909 1.00 26.01 302 ILE B O 1
ATOM 2170 N N . SER A 1 303 ? 166.591 152.340 172.681 1.00 33.75 303 SER B N 1
ATOM 2171 C CA . SER A 1 303 ? 167.829 153.036 172.345 1.00 33.75 303 SER B CA 1
ATOM 2172 C C . SER A 1 303 ? 168.400 152.543 171.021 1.00 33.75 303 SER B C 1
ATOM 2173 O O . SER A 1 303 ? 168.908 153.339 170.220 1.00 33.75 303 SER B O 1
ATOM 2176 N N . GLU A 1 304 ? 168.340 151.231 170.779 1.00 34.50 304 GLU B N 1
ATOM 2177 C CA . GLU A 1 304 ? 168.824 150.692 169.513 1.00 34.50 304 GLU B CA 1
ATOM 2178 C C . GLU A 1 304 ? 168.015 151.230 168.341 1.00 34.50 304 GLU B C 1
ATOM 2179 O O . GLU A 1 304 ? 168.578 151.580 167.300 1.00 34.50 304 GLU B O 1
ATOM 2185 N N . ALA A 1 305 ? 166.692 151.313 168.493 1.00 32.35 305 ALA B N 1
ATOM 2186 C CA . ALA A 1 305 ? 165.871 151.889 167.430 1.00 32.35 305 ALA B CA 1
ATOM 2187 C C . ALA A 1 305 ? 166.213 153.358 167.197 1.00 32.35 305 ALA B C 1
ATOM 2188 O O . ALA A 1 305 ? 166.332 153.806 166.046 1.00 32.35 305 ALA B O 1
ATOM 2190 N N . PHE A 1 306 ? 166.384 154.120 168.281 1.00 34.23 306 PHE B N 1
ATOM 2191 C CA . PHE A 1 306 ? 166.691 155.541 168.147 1.00 34.23 306 PHE B CA 1
ATOM 2192 C C . PHE A 1 306 ? 168.025 155.756 167.444 1.00 34.23 306 PHE B C 1
ATOM 2193 O O . PHE A 1 306 ? 168.144 156.632 166.579 1.00 34.23 306 PHE B O 1
ATOM 2201 N N . GLU A 1 307 ? 169.043 154.969 167.799 1.00 46.62 307 GLU B N 1
ATOM 2202 C CA . GLU A 1 307 ? 170.326 155.093 167.117 1.00 46.62 307 GLU B CA 1
ATOM 2203 C C . GLU A 1 307 ? 170.275 154.537 165.701 1.00 46.62 307 GLU B C 1
ATOM 2204 O O . GLU A 1 307 ? 171.077 154.951 164.857 1.00 46.62 307 GLU B O 1
ATOM 2210 N N . ARG A 1 308 ? 169.357 153.608 165.422 1.00 54.66 308 ARG B N 1
ATOM 2211 C CA . ARG A 1 308 ? 169.149 153.159 164.051 1.00 54.66 308 ARG B CA 1
ATOM 2212 C C . ARG A 1 308 ? 168.619 154.289 163.181 1.00 54.66 308 ARG B C 1
ATOM 2213 O O . ARG A 1 308 ? 169.062 154.461 162.040 1.00 54.66 308 ARG B O 1
ATOM 2221 N N . GLU A 1 309 ? 167.672 155.069 163.698 1.00 52.31 309 GLU B N 1
ATOM 2222 C CA . GLU A 1 309 ? 167.175 156.228 162.967 1.00 52.31 309 GLU B CA 1
ATOM 2223 C C . GLU A 1 309 ? 167.938 157.508 163.293 1.00 52.31 309 GLU B C 1
ATOM 2224 O O . GLU A 1 309 ? 167.557 158.579 162.809 1.00 52.31 309 GLU B O 1
ATOM 2230 N N . ASP A 1 310 ? 169.000 157.416 164.098 1.00 53.81 310 ASP B N 1
ATOM 2231 C CA . ASP A 1 310 ? 169.901 158.541 164.365 1.00 53.81 310 ASP B CA 1
ATOM 2232 C C . ASP A 1 310 ? 169.161 159.734 164.965 1.00 53.81 310 ASP B C 1
ATOM 2233 O O . ASP A 1 310 ? 169.378 160.883 164.574 1.00 53.81 310 ASP B O 1
ATOM 2238 N N . LYS A 1 311 ? 168.279 159.463 165.921 1.00 41.34 311 LYS B N 1
ATOM 2239 C CA . LYS A 1 311 ? 167.551 160.496 166.647 1.00 41.34 311 LYS B CA 1
ATOM 2240 C C . LYS A 1 311 ? 167.888 160.453 168.133 1.00 41.34 311 LYS B C 1
ATOM 2241 O O . LYS A 1 311 ? 167.014 160.570 168.994 1.00 41.34 311 LYS B O 1
ATOM 2247 N N . LEU A 1 312 ? 169.174 160.282 168.447 1.00 30.70 312 LEU B N 1
ATOM 2248 C CA . LEU A 1 312 ? 169.613 160.168 169.833 1.00 30.70 312 LEU B CA 1
ATOM 2249 C C . LEU A 1 312 ? 169.563 161.489 170.587 1.00 30.70 312 LEU B C 1
ATOM 2250 O O . LEU A 1 312 ? 169.734 161.488 171.810 1.00 30.70 312 LEU B O 1
ATOM 2255 N N . VAL A 1 313 ? 169.336 162.612 169.897 1.00 27.53 313 VAL B N 1
ATOM 2256 C CA . VAL A 1 313 ? 169.269 163.909 170.569 1.00 27.53 313 VAL B CA 1
ATOM 2257 C C . VAL A 1 313 ? 167.954 164.127 171.297 1.00 27.53 313 VAL B C 1
ATOM 2258 O O . VAL A 1 313 ? 167.791 165.159 171.962 1.00 27.53 313 VAL B O 1
ATOM 2262 N N . HIS A 1 314 ? 167.009 163.191 171.196 1.00 21.51 314 HIS B N 1
ATOM 2263 C CA . HIS A 1 314 ? 165.724 163.300 171.876 1.00 21.51 314 HIS B CA 1
ATOM 2264 C C . HIS A 1 314 ? 165.522 162.210 172.922 1.00 21.51 314 HIS B C 1
ATOM 2265 O O . HIS A 1 314 ? 164.387 161.995 173.366 1.00 21.51 314 HIS B O 1
ATOM 2272 N N . LEU A 1 315 ? 166.589 161.519 173.331 1.00 3.98 315 LEU B N 1
ATOM 2273 C CA . LEU A 1 315 ? 166.436 160.422 174.281 1.00 3.98 315 LEU B CA 1
ATOM 2274 C C . LEU A 1 315 ? 166.019 160.927 175.658 1.00 3.98 315 LEU B C 1
ATOM 2275 O O . LEU A 1 315 ? 165.141 160.338 176.298 1.00 3.98 315 LEU B O 1
ATOM 2280 N N . ARG A 1 316 ? 166.629 162.017 176.131 1.00 12.15 316 ARG B N 1
ATOM 2281 C CA . ARG A 1 316 ? 166.218 162.595 177.408 1.00 12.15 316 ARG B CA 1
ATOM 2282 C C . ARG A 1 316 ? 164.807 163.169 177.323 1.00 12.15 316 ARG B C 1
ATOM 2283 O O . ARG A 1 316 ? 164.025 163.075 178.281 1.00 12.15 316 ARG B O 1
ATOM 2291 N N . LEU A 1 317 ? 164.464 163.762 176.177 1.00 13.88 317 LEU B N 1
ATOM 2292 C CA . LEU A 1 317 ? 163.105 164.247 175.972 1.00 13.88 317 LEU B CA 1
ATOM 2293 C C . LEU A 1 317 ? 162.099 163.111 176.089 1.00 13.88 317 LEU B C 1
ATOM 2294 O O . LEU A 1 317 ? 161.047 163.267 176.713 1.00 13.88 317 LEU B O 1
ATOM 2299 N N . PHE A 1 318 ? 162.411 161.954 175.502 1.00 19.10 318 PHE B N 1
ATOM 2300 C CA . PHE A 1 318 ? 161.533 160.794 175.634 1.00 19.10 318 PHE B CA 1
ATOM 2301 C C . PHE A 1 318 ? 161.499 160.277 177.070 1.00 19.10 318 PHE B C 1
ATOM 2302 O O . PHE A 1 318 ? 160.446 159.846 177.560 1.00 19.10 318 PHE B O 1
ATOM 2310 N N . ALA A 1 319 ? 162.647 160.290 177.752 1.00 18.10 319 ALA B N 1
ATOM 2311 C CA . ALA A 1 319 ? 162.713 159.813 179.128 1.00 18.10 319 ALA B CA 1
ATOM 2312 C C . ALA A 1 319 ? 161.925 160.695 180.086 1.00 18.10 319 ALA B C 1
ATOM 2313 O O . ALA A 1 319 ? 161.563 160.237 181.174 1.00 18.10 319 ALA B O 1
ATOM 2315 N N . ASP A 1 320 ? 161.684 161.954 179.727 1.00 16.37 320 ASP B N 1
ATOM 2316 C CA . ASP A 1 320 ? 160.752 162.772 180.498 1.00 16.37 320 ASP B CA 1
ATOM 2317 C C . ASP A 1 320 ? 159.322 162.680 179.974 1.00 16.37 320 ASP B C 1
ATOM 2318 O O . ASP A 1 320 ? 158.362 162.822 180.749 1.00 16.37 320 ASP B O 1
ATOM 2323 N N . THR A 1 321 ? 159.160 162.427 178.674 1.00 14.69 321 THR B N 1
ATOM 2324 C CA . THR A 1 321 ? 157.829 162.261 178.109 1.00 14.69 321 THR B CA 1
ATOM 2325 C C . THR A 1 321 ? 157.135 161.033 178.672 1.00 14.69 321 THR B C 1
ATOM 2326 O O . THR A 1 321 ? 155.912 161.030 178.816 1.00 14.69 321 THR B O 1
ATOM 2330 N N . VAL A 1 322 ? 157.888 159.982 178.993 1.00 15.98 322 VAL B N 1
ATOM 2331 C CA . VAL A 1 322 ? 157.260 158.794 179.571 1.00 15.98 322 VAL B CA 1
ATOM 2332 C C . VAL A 1 322 ? 156.666 159.114 180.941 1.00 15.98 322 VAL B C 1
ATOM 2333 O O . VAL A 1 322 ? 155.585 158.628 181.293 1.00 15.98 322 VAL B O 1
ATOM 2337 N N . ARG A 1 323 ? 157.345 159.952 181.729 1.00 23.03 323 ARG B N 1
ATOM 2338 C CA . ARG A 1 323 ? 156.770 160.381 183.002 1.00 23.03 323 ARG B CA 1
ATOM 2339 C C . ARG A 1 323 ? 155.582 161.315 182.792 1.00 23.03 323 ARG B C 1
ATOM 2340 O O . ARG A 1 323 ? 154.611 161.282 183.565 1.00 23.03 323 ARG B O 1
ATOM 2348 N N . GLU A 1 324 ? 155.631 162.149 181.754 1.00 19.09 324 GLU B N 1
ATOM 2349 C CA . GLU A 1 324 ? 154.453 162.946 181.425 1.00 19.09 324 GLU B CA 1
ATOM 2350 C C . GLU A 1 324 ? 153.267 162.050 181.075 1.00 19.09 324 GLU B C 1
ATOM 2351 O O . GLU A 1 324 ? 152.127 162.338 181.455 1.00 19.09 324 GLU B O 1
ATOM 2357 N N . LEU A 1 325 ? 153.520 160.957 180.350 1.00 16.47 325 LEU B N 1
ATOM 2358 C CA . LEU A 1 325 ? 152.474 159.971 180.085 1.00 16.47 325 LEU B CA 1
ATOM 2359 C C . LEU A 1 325 ? 151.985 159.325 181.374 1.00 16.47 325 LEU B C 1
ATOM 2360 O O . LEU A 1 325 ? 150.787 159.059 181.528 1.00 16.47 325 LEU B O 1
ATOM 2365 N N . ARG A 1 326 ? 152.905 159.041 182.298 1.00 12.48 326 ARG B N 1
ATOM 2366 C CA . ARG A 1 326 ? 152.522 158.568 183.625 1.00 12.48 326 ARG B CA 1
ATOM 2367 C C . ARG A 1 326 ? 151.476 159.488 184.234 1.00 12.48 326 ARG B C 1
ATOM 2368 O O . ARG A 1 326 ? 150.464 159.035 184.781 1.00 12.48 326 ARG B O 1
ATOM 2376 N N . ARG A 1 327 ? 151.713 160.795 184.146 1.00 23.18 327 ARG B N 1
ATOM 2377 C CA . ARG A 1 327 ? 150.758 161.740 184.718 1.00 23.18 327 ARG B CA 1
ATOM 2378 C C . ARG A 1 327 ? 149.491 161.862 183.874 1.00 23.18 327 ARG B C 1
ATOM 2379 O O . ARG A 1 327 ? 148.429 162.206 184.404 1.00 23.18 327 ARG B O 1
ATOM 2387 N N . SER A 1 328 ? 149.572 161.575 182.575 1.00 33.70 328 SER B N 1
ATOM 2388 C CA . SER A 1 328 ? 148.507 161.928 181.641 1.00 33.70 328 SER B CA 1
ATOM 2389 C C . SER A 1 328 ? 147.448 160.845 181.461 1.00 33.70 328 SER B C 1
ATOM 2390 O O . SER A 1 328 ? 146.508 161.058 180.687 1.00 33.70 328 SER B O 1
ATOM 2393 N N . ASP A 1 329 ? 147.583 159.694 182.127 1.00 43.21 329 ASP B N 1
ATOM 2394 C CA . ASP A 1 329 ? 146.568 158.640 182.129 1.00 43.21 329 ASP B CA 1
ATOM 2395 C C . ASP A 1 329 ? 146.429 157.963 180.765 1.00 43.21 329 ASP B C 1
ATOM 2396 O O . ASP A 1 329 ? 146.758 158.552 179.730 1.00 43.21 329 ASP B O 1
ATOM 2401 N N . ILE A 1 330 ? 145.951 156.717 180.758 1.00 41.79 330 ILE B N 1
ATOM 2402 C CA . ILE A 1 330 ? 145.830 155.934 179.533 1.00 41.79 330 ILE B CA 1
ATOM 2403 C C . ILE A 1 330 ? 144.401 155.899 178.989 1.00 41.79 330 ILE B C 1
ATOM 2404 O O . ILE A 1 330 ? 144.210 155.573 177.806 1.00 41.79 330 ILE B O 1
ATOM 2409 N N . GLU A 1 331 ? 143.401 156.255 179.799 1.00 53.86 331 GLU B N 1
ATOM 2410 C CA . GLU A 1 331 ? 142.010 156.006 179.427 1.00 53.86 331 GLU B CA 1
ATOM 2411 C C . GLU A 1 331 ? 141.568 156.839 178.226 1.00 53.86 331 GLU B C 1
ATOM 2412 O O . GLU A 1 331 ? 140.761 156.368 177.416 1.00 53.86 331 GLU B O 1
ATOM 2418 N N . THR A 1 332 ? 142.074 158.063 178.088 1.00 45.45 332 THR B N 1
ATOM 2419 C CA . THR A 1 332 ? 141.748 158.936 176.964 1.00 45.45 332 THR B CA 1
ATOM 2420 C C . THR A 1 332 ? 143.010 159.424 176.263 1.00 45.45 332 THR B C 1
ATOM 2421 O O . THR A 1 332 ? 143.172 160.614 175.987 1.00 45.45 332 THR B O 1
ATOM 2425 N N . LEU A 1 333 ? 143.922 158.503 175.967 1.00 29.89 333 LEU B N 1
ATOM 2426 C CA . LEU A 1 333 ? 145.194 158.860 175.358 1.00 29.89 333 LEU B CA 1
ATOM 2427 C C . LEU A 1 333 ? 145.069 158.914 173.840 1.00 29.89 333 LEU B C 1
ATOM 2428 O O . LEU A 1 333 ? 144.495 158.012 173.221 1.00 29.89 333 LEU B O 1
ATOM 2433 N N . ASP A 1 334 ? 145.613 159.975 173.242 1.00 14.70 334 ASP B N 1
ATOM 2434 C CA . ASP A 1 334 ? 145.632 160.119 171.787 1.00 14.70 334 ASP B CA 1
ATOM 2435 C C . ASP A 1 334 ? 146.901 160.894 171.442 1.00 14.70 334 ASP B C 1
ATOM 2436 O O . ASP A 1 334 ? 146.922 162.125 171.523 1.00 14.70 334 ASP B O 1
ATOM 2441 N N . LEU A 1 335 ? 147.946 160.167 171.059 1.00 11.39 335 LEU B N 1
ATOM 2442 C CA . LEU A 1 335 ? 149.219 160.790 170.743 1.00 11.39 335 LEU B CA 1
ATOM 2443 C C . LEU A 1 335 ? 149.121 161.563 169.427 1.00 11.39 335 LEU B C 1
ATOM 2444 O O . LEU A 1 335 ? 148.312 161.227 168.559 1.00 11.39 335 LEU B O 1
ATOM 2449 N N . PRO A 1 336 ? 149.937 162.612 169.255 1.00 21.74 336 PRO B N 1
ATOM 2450 C CA . PRO A 1 336 ? 149.805 163.462 168.061 1.00 21.74 336 PRO B CA 1
ATOM 2451 C C . PRO A 1 336 ? 150.229 162.773 166.774 1.00 21.74 336 PRO B C 1
ATOM 2452 O O . PRO A 1 336 ? 150.659 161.616 166.780 1.00 21.74 336 PRO B O 1
ATOM 2456 N N . LYS A 1 337 ? 150.111 163.495 165.659 1.00 38.96 337 LYS B N 1
ATOM 2457 C CA . LYS A 1 337 ? 150.476 162.980 164.345 1.00 38.96 337 LYS B CA 1
ATOM 2458 C C . LYS A 1 337 ? 151.263 164.027 163.567 1.00 38.96 337 LYS B C 1
ATOM 2459 O O . LYS A 1 337 ? 151.711 165.025 164.139 1.00 38.96 337 LYS B O 1
ATOM 2465 N N . GLY A 1 338 ? 151.437 163.808 162.269 1.00 59.40 338 GLY B N 1
ATOM 2466 C CA . GLY A 1 338 ? 152.174 164.731 161.437 1.00 59.40 338 GLY B CA 1
ATOM 2467 C C . GLY A 1 338 ? 151.467 166.070 161.295 1.00 59.40 338 GLY B C 1
ATOM 2468 O O . GLY A 1 338 ? 150.410 166.330 161.871 1.00 59.40 338 GLY B O 1
ATOM 2469 N N . HIS A 1 339 ? 152.079 166.935 160.490 1.00 43.64 339 HIS B N 1
ATOM 2470 C CA . HIS A 1 339 ? 151.603 168.298 160.306 1.00 43.64 339 HIS B CA 1
ATOM 2471 C C . HIS A 1 339 ? 150.644 168.438 159.130 1.00 43.64 339 HIS B C 1
ATOM 2472 O O . HIS A 1 339 ? 150.340 169.566 158.728 1.00 43.64 339 HIS B O 1
ATOM 2479 N N . ALA A 1 340 ? 150.169 167.321 158.572 1.00 49.38 340 ALA B N 1
ATOM 2480 C CA . ALA A 1 340 ? 149.191 167.308 157.482 1.00 49.38 340 ALA B CA 1
ATOM 2481 C C . ALA A 1 340 ? 149.726 168.049 156.252 1.00 49.38 340 ALA B C 1
ATOM 2482 O O . ALA A 1 340 ? 149.221 169.096 155.842 1.00 49.38 340 ALA B O 1
ATOM 2484 N N . ASP A 1 341 ? 150.776 167.468 155.675 1.00 63.97 341 ASP B N 1
ATOM 2485 C CA . ASP A 1 341 ? 151.365 168.022 154.466 1.00 63.97 341 ASP B CA 1
ATOM 2486 C C . ASP A 1 341 ? 150.382 167.939 153.298 1.00 63.97 341 ASP B C 1
ATOM 2487 O O . ASP A 1 341 ? 149.357 167.252 153.354 1.00 63.97 341 ASP B O 1
ATOM 2492 N N . ARG A 1 342 ? 150.714 168.657 152.228 1.00 67.79 342 ARG B N 1
ATOM 2493 C CA . ARG A 1 342 ? 149.876 168.768 151.026 1.00 67.79 342 ARG B CA 1
ATOM 2494 C C . ARG A 1 342 ? 148.535 169.356 151.462 1.00 67.79 342 ARG B C 1
ATOM 2495 O O . ARG A 1 342 ? 148.524 170.377 152.169 1.00 67.79 342 ARG B O 1
ATOM 2503 N N . LEU A 1 343 ? 147.401 168.768 151.082 1.00 55.49 343 LEU B N 1
ATOM 2504 C CA . LEU A 1 343 ? 146.114 169.394 151.358 1.00 55.49 343 LEU B CA 1
ATOM 2505 C C . LEU A 1 343 ? 145.456 168.857 152.629 1.00 55.49 343 LEU B C 1
ATOM 2506 O O . LEU A 1 343 ? 145.035 169.642 153.484 1.00 55.49 343 LEU B O 1
ATOM 2511 N N . GLY A 1 344 ? 145.358 167.537 152.776 1.00 54.35 344 GLY B N 1
ATOM 2512 C CA . GLY A 1 344 ? 144.647 166.984 153.913 1.00 54.35 344 GLY B CA 1
ATOM 2513 C C . GLY A 1 344 ? 145.185 165.682 154.472 1.00 54.35 344 GLY B C 1
ATOM 2514 O O . GLY A 1 344 ? 144.529 165.059 155.313 1.00 54.35 344 GLY B O 1
ATOM 2515 N N . LYS A 1 345 ? 146.360 165.251 154.019 1.00 59.65 345 LYS B N 1
ATOM 2516 C CA . LYS A 1 345 ? 146.893 163.951 154.412 1.00 59.65 345 LYS B CA 1
ATOM 2517 C C . LYS A 1 345 ? 147.927 164.119 155.518 1.00 59.65 345 LYS B C 1
ATOM 2518 O O . LYS A 1 345 ? 148.985 164.714 155.274 1.00 59.65 345 LYS B O 1
ATOM 2524 N N . PRO A 1 346 ? 147.668 163.634 156.732 1.00 48.16 346 PRO B N 1
ATOM 2525 C CA . PRO A 1 346 ? 148.684 163.702 157.785 1.00 48.16 346 PRO B CA 1
ATOM 2526 C C . PRO A 1 346 ? 149.929 162.909 157.423 1.00 48.16 346 PRO B C 1
ATOM 2527 O O . PRO A 1 346 ? 149.868 161.876 156.751 1.00 48.16 346 PRO B O 1
ATOM 2531 N N . SER A 1 347 ? 151.071 163.409 157.882 1.00 39.04 347 SER B N 1
ATOM 2532 C CA . SER A 1 347 ? 152.346 162.727 157.732 1.00 39.04 347 SER B CA 1
ATOM 2533 C C . SER A 1 347 ? 152.658 161.945 159.007 1.00 39.04 347 SER B C 1
ATOM 2534 O O . SER A 1 347 ? 151.815 161.801 159.898 1.00 39.04 347 SER B O 1
ATOM 2537 N N . ASP A 1 348 ? 153.880 161.431 159.100 1.00 35.95 348 ASP B N 1
ATOM 2538 C CA . ASP A 1 348 ? 154.311 160.629 160.237 1.00 35.95 348 ASP B CA 1
ATOM 2539 C C . ASP A 1 348 ? 155.068 161.501 161.229 1.00 35.95 348 ASP B C 1
ATOM 2540 O O . ASP A 1 348 ? 155.940 162.284 160.837 1.00 35.95 348 ASP B O 1
ATOM 2545 N N . HIS A 1 349 ? 154.729 161.366 162.510 1.00 21.59 349 HIS B N 1
ATOM 2546 C CA . HIS A 1 349 ? 155.415 162.114 163.554 1.00 21.59 349 HIS B CA 1
ATOM 2547 C C . HIS A 1 349 ? 156.883 161.709 163.620 1.00 21.59 349 HIS B C 1
ATOM 2548 O O . HIS A 1 349 ? 157.244 160.554 163.381 1.00 21.59 349 HIS B O 1
ATOM 2555 N N . PHE A 1 350 ? 157.737 162.680 163.948 1.00 11.39 350 PHE B N 1
ATOM 2556 C CA . PHE A 1 350 ? 159.175 162.436 163.925 1.00 11.39 350 PHE B CA 1
ATOM 2557 C C . PHE A 1 350 ? 159.636 161.518 165.051 1.00 11.39 350 PHE B C 1
ATOM 2558 O O . PHE A 1 350 ? 160.708 160.915 164.936 1.00 11.39 350 PHE B O 1
ATOM 2566 N N . ILE A 1 351 ? 158.862 161.394 166.131 1.00 11.39 351 ILE B N 1
ATOM 2567 C CA . ILE A 1 351 ? 159.223 160.546 167.257 1.00 11.39 351 ILE B CA 1
ATOM 2568 C C . ILE A 1 351 ? 158.177 159.471 167.528 1.00 11.39 351 ILE B C 1
ATOM 2569 O O . ILE A 1 351 ? 158.528 158.318 167.802 1.00 11.39 351 ILE B O 1
ATOM 2574 N N . TRP A 1 352 ? 156.889 159.814 167.452 1.00 4.42 352 TRP B N 1
ATOM 2575 C CA . TRP A 1 352 ? 155.840 158.848 167.756 1.00 4.42 352 TRP B CA 1
ATOM 2576 C C . TRP A 1 352 ? 155.659 157.802 166.666 1.00 4.42 352 TRP B C 1
ATOM 2577 O O . TRP A 1 352 ? 154.975 156.801 166.903 1.00 4.42 352 TRP B O 1
ATOM 2588 N N . ASP A 1 353 ? 156.245 158.001 165.490 1.00 26.95 353 ASP B N 1
ATOM 2589 C CA . ASP A 1 353 ? 156.106 157.082 164.368 1.00 26.95 353 ASP B CA 1
ATOM 2590 C C . ASP A 1 353 ? 157.443 156.434 164.033 1.00 26.95 353 ASP B C 1
ATOM 2591 O O . ASP A 1 353 ? 157.816 156.294 162.866 1.00 26.95 353 ASP B O 1
ATOM 2596 N N . ILE A 1 354 ? 158.179 156.036 165.063 1.00 33.35 354 ILE B N 1
ATOM 2597 C CA . ILE A 1 354 ? 159.471 155.382 164.902 1.00 33.35 354 ILE B CA 1
ATOM 2598 C C . ILE A 1 354 ? 159.251 153.881 164.769 1.00 33.35 354 ILE B C 1
ATOM 2599 O O . ILE A 1 354 ? 158.598 153.261 165.617 1.00 33.35 354 ILE B O 1
ATOM 2604 N N . GLU A 1 355 ? 159.787 153.298 163.701 1.00 48.46 355 GLU B N 1
ATOM 2605 C CA . GLU A 1 355 ? 159.683 151.860 163.499 1.00 48.46 355 GLU B CA 1
ATOM 2606 C C . GLU A 1 355 ? 160.574 151.127 164.495 1.00 48.46 355 GLU B C 1
ATOM 2607 O O . GLU A 1 355 ? 161.730 151.508 164.706 1.00 48.46 355 GLU B O 1
ATOM 2613 N N . ILE A 1 356 ? 160.038 150.074 165.110 1.00 43.47 356 ILE B N 1
ATOM 2614 C CA . ILE A 1 356 ? 160.767 149.280 166.095 1.00 43.47 356 ILE B CA 1
ATOM 2615 C C . ILE A 1 356 ? 160.446 147.812 165.843 1.00 43.47 356 ILE B C 1
ATOM 2616 O O . ILE A 1 356 ? 159.338 147.359 166.150 1.00 43.47 356 ILE B O 1
ATOM 2621 N N . ASN A 1 357 ? 161.411 147.070 165.298 1.00 73.79 357 ASN B N 1
ATOM 2622 C CA . ASN A 1 357 ? 161.289 145.626 165.084 1.00 73.79 357 ASN B CA 1
ATOM 2623 C C . ASN A 1 357 ? 160.023 145.292 164.290 1.00 73.79 357 ASN B C 1
ATOM 2624 O O . ASN A 1 357 ? 159.062 144.715 164.798 1.00 73.79 357 ASN B O 1
ATOM 2629 N N . LYS A 1 358 ? 160.045 145.727 163.028 1.00 47.15 358 LYS B N 1
ATOM 2630 C CA . LYS A 1 358 ? 158.965 145.616 162.044 1.00 47.15 358 LYS B CA 1
ATOM 2631 C C . LYS A 1 358 ? 157.612 146.057 162.594 1.00 47.15 358 LYS B C 1
ATOM 2632 O O . LYS A 1 358 ? 156.571 145.627 162.083 1.00 47.15 358 LYS B O 1
ATOM 2638 N N . LYS A 1 359 ? 157.599 146.904 163.620 1.00 51.52 359 LYS B N 1
ATOM 2639 C CA . LYS A 1 359 ? 156.386 147.559 164.096 1.00 51.52 359 LYS B CA 1
ATOM 2640 C C . LYS A 1 359 ? 156.517 149.043 163.775 1.00 51.52 359 LYS B C 1
ATOM 2641 O O . LYS A 1 359 ? 157.309 149.753 164.404 1.00 51.52 359 LYS B O 1
ATOM 2647 N N . VAL A 1 360 ? 155.743 149.506 162.792 1.00 67.54 360 VAL B N 1
ATOM 2648 C CA . VAL A 1 360 ? 155.889 150.876 162.308 1.00 67.54 360 VAL B CA 1
ATOM 2649 C C . VAL A 1 360 ? 155.525 151.874 163.400 1.00 67.54 360 VAL B C 1
ATOM 2650 O O . VAL A 1 360 ? 156.163 152.925 163.540 1.00 67.54 360 VAL B O 1
ATOM 2654 N N . LYS A 1 361 ? 154.508 151.561 164.194 1.00 44.77 361 LYS B N 1
ATOM 2655 C CA . LYS A 1 361 ? 153.958 152.497 165.165 1.00 44.77 361 LYS B CA 1
ATOM 2656 C C . LYS A 1 361 ? 154.549 152.211 166.541 1.00 44.77 361 LYS B C 1
ATOM 2657 O O . LYS A 1 361 ? 154.279 151.163 167.136 1.00 44.77 361 LYS B O 1
ATOM 2663 N N . LEU A 1 362 ? 155.359 153.147 167.042 1.00 26.29 362 LEU B N 1
ATOM 2664 C CA . LEU A 1 362 ? 155.734 153.120 168.451 1.00 26.29 362 LEU B CA 1
ATOM 2665 C C . LEU A 1 362 ? 154.519 153.342 169.341 1.00 26.29 362 LEU B C 1
ATOM 2666 O O . LEU A 1 362 ? 154.477 152.851 170.476 1.00 26.29 362 LEU B O 1
ATOM 2671 N N . ARG A 1 363 ? 153.519 154.068 168.830 1.00 23.86 363 ARG B N 1
ATOM 2672 C CA . ARG A 1 363 ? 152.285 154.295 169.575 1.00 23.86 363 ARG B CA 1
ATOM 2673 C C . ARG A 1 363 ? 151.614 152.980 169.946 1.00 23.86 363 ARG B C 1
ATOM 2674 O O . ARG A 1 363 ? 151.189 152.790 171.091 1.00 23.86 363 ARG B O 1
ATOM 2682 N N . ASN A 1 364 ? 151.504 152.061 168.985 1.00 33.65 364 ASN B N 1
ATOM 2683 C CA . ASN A 1 364 ? 150.911 150.759 169.260 1.00 33.65 364 ASN B CA 1
ATOM 2684 C C . ASN A 1 364 ? 151.867 149.847 170.015 1.00 33.65 364 ASN B C 1
ATOM 2685 O O . ASN A 1 364 ? 151.421 149.023 170.823 1.00 33.65 364 ASN B O 1
ATOM 2690 N N . TRP A 1 365 ? 153.173 149.972 169.763 1.00 32.72 365 TRP B N 1
ATOM 2691 C CA . TRP A 1 365 ? 154.146 149.132 170.453 1.00 32.72 365 TRP B CA 1
ATOM 2692 C C . TRP A 1 365 ? 154.124 149.380 171.955 1.00 32.72 365 TRP B C 1
ATOM 2693 O O . TRP A 1 365 ? 154.150 148.431 172.747 1.00 32.72 365 TRP B O 1
ATOM 2704 N N . LEU A 1 366 ? 154.077 150.650 172.365 1.00 36.30 366 LEU B N 1
ATOM 2705 C CA . LEU A 1 366 ? 154.053 150.965 173.790 1.00 36.30 366 LEU B CA 1
ATOM 2706 C C . LEU A 1 366 ? 152.795 150.413 174.453 1.00 36.30 366 LEU B C 1
ATOM 2707 O O . LEU A 1 366 ? 152.860 149.837 175.548 1.00 36.30 366 LEU B O 1
ATOM 2712 N N . PHE A 1 367 ? 151.642 150.570 173.798 1.00 40.15 367 PHE B N 1
ATOM 2713 C CA . PHE A 1 367 ? 150.393 150.063 174.356 1.00 40.15 367 PHE B CA 1
ATOM 2714 C C . PHE A 1 367 ? 150.419 148.544 174.475 1.00 40.15 367 PHE B C 1
ATOM 2715 O O . PHE A 1 367 ? 149.989 147.985 175.492 1.00 40.15 367 PHE B O 1
ATOM 2723 N N . TRP A 1 368 ? 150.918 147.859 173.443 1.00 48.67 368 TRP B N 1
ATOM 2724 C CA . TRP A 1 368 ? 150.982 146.402 173.482 1.00 48.67 368 TRP B CA 1
ATOM 2725 C C . TRP A 1 368 ? 151.932 145.924 174.573 1.00 48.67 368 TRP B C 1
ATOM 2726 O O . TRP A 1 368 ? 151.644 144.945 175.273 1.00 48.67 368 TRP B O 1
ATOM 2737 N N . ILE A 1 369 ? 153.069 146.604 174.733 1.00 35.79 369 ILE B N 1
ATOM 2738 C CA . ILE A 1 369 ? 154.015 146.238 175.782 1.00 35.79 369 ILE B CA 1
ATOM 2739 C C . ILE A 1 369 ? 153.385 146.419 177.156 1.00 35.79 369 ILE B C 1
ATOM 2740 O O . ILE A 1 369 ? 153.531 145.565 178.040 1.00 35.79 369 ILE B O 1
ATOM 2745 N N . PHE A 1 370 ? 152.674 147.532 177.360 1.00 31.60 370 PHE B N 1
ATOM 2746 C CA . PHE A 1 370 ? 152.016 147.750 178.645 1.00 31.60 370 PHE B CA 1
ATOM 2747 C C . PHE A 1 370 ? 150.954 146.692 178.910 1.00 31.60 370 PHE B C 1
ATOM 2748 O O . PHE A 1 370 ? 150.815 146.213 180.041 1.00 31.60 370 PHE B O 1
ATOM 2756 N N . ASN A 1 371 ? 150.182 146.326 177.883 1.00 45.45 371 ASN B N 1
ATOM 2757 C CA . ASN A 1 371 ? 149.162 145.296 178.060 1.00 45.45 371 ASN B CA 1
ATOM 2758 C C . ASN A 1 371 ? 149.789 143.954 178.416 1.00 45.45 371 ASN B C 1
ATOM 2759 O O . ASN A 1 371 ? 149.290 143.239 179.295 1.00 45.45 371 ASN B O 1
ATOM 2764 N N . GLU A 1 372 ? 150.887 143.597 177.746 1.00 59.77 372 GLU B N 1
ATOM 2765 C CA . GLU A 1 372 ? 151.579 142.352 178.065 1.00 59.77 372 GLU B CA 1
ATOM 2766 C C . GLU A 1 372 ? 152.117 142.369 179.491 1.00 59.77 372 GLU B C 1
ATOM 2767 O O . GLU A 1 372 ? 152.020 141.368 180.212 1.00 59.77 372 GLU B O 1
ATOM 2773 N N . PHE A 1 373 ? 152.691 143.498 179.914 1.00 46.39 373 PHE B N 1
ATOM 2774 C CA . PHE A 1 373 ? 153.200 143.605 181.278 1.00 46.39 373 PHE B CA 1
ATOM 2775 C C . PHE A 1 373 ? 152.076 143.483 182.298 1.00 46.39 373 PHE B C 1
ATOM 2776 O O . PHE A 1 373 ? 152.238 142.832 183.337 1.00 46.39 373 PHE B O 1
ATOM 2784 N N . ARG A 1 374 ? 150.933 144.114 182.024 1.00 46.82 374 ARG B N 1
ATOM 2785 C CA . ARG A 1 374 ? 149.799 144.023 182.937 1.00 46.82 374 ARG B CA 1
ATOM 2786 C C . ARG A 1 374 ? 149.277 142.595 183.025 1.00 46.82 374 ARG B C 1
ATOM 2787 O O . ARG A 1 374 ? 148.908 142.126 184.108 1.00 46.82 374 ARG B O 1
ATOM 2795 N N . ASP A 1 375 ? 149.225 141.892 181.893 1.00 57.65 375 ASP B N 1
ATOM 2796 C CA . ASP A 1 375 ? 148.764 140.507 181.912 1.00 57.65 375 ASP B CA 1
ATOM 2797 C C . ASP A 1 375 ? 149.741 139.603 182.656 1.00 57.65 375 ASP B C 1
ATOM 2798 O O . ASP A 1 375 ? 149.322 138.699 183.389 1.00 57.65 375 ASP B O 1
ATOM 2803 N N . THR A 1 376 ? 151.046 139.828 182.483 1.00 44.86 376 THR B N 1
ATOM 2804 C CA . THR A 1 376 ? 152.033 138.915 183.052 1.00 44.86 376 THR B CA 1
ATOM 2805 C C . THR A 1 376 ? 152.135 139.062 184.568 1.00 44.86 376 THR B C 1
ATOM 2806 O O . THR A 1 376 ? 152.195 138.059 185.289 1.00 44.86 376 THR B O 1
ATOM 2810 N N . TYR A 1 377 ? 152.155 140.293 185.070 1.00 47.04 377 TYR B N 1
ATOM 2811 C CA . TYR A 1 377 ? 152.385 140.557 186.483 1.00 47.04 377 TYR B CA 1
ATOM 2812 C C . TYR A 1 377 ? 151.102 141.021 187.162 1.00 47.04 377 TYR B C 1
ATOM 2813 O O . TYR A 1 377 ? 150.194 141.552 186.518 1.00 47.04 377 TYR B O 1
ATOM 2822 N N . ALA A 1 378 ? 151.041 140.812 188.472 1.00 62.16 378 ALA B N 1
ATOM 2823 C CA . ALA A 1 378 ? 149.910 141.246 189.277 1.00 62.16 378 ALA B CA 1
ATOM 2824 C C . ALA A 1 378 ? 150.224 142.567 189.974 1.00 62.16 378 ALA B C 1
ATOM 2825 O O . ALA A 1 378 ? 151.384 142.916 190.205 1.00 62.16 378 ALA B O 1
ATOM 2827 N N . TYR A 1 379 ? 149.159 143.298 190.313 1.00 94.33 379 TYR B N 1
ATOM 2828 C CA . TYR A 1 379 ? 149.265 144.612 190.953 1.00 94.33 379 TYR B CA 1
ATOM 2829 C C . TYR A 1 379 ? 150.132 145.562 190.129 1.00 94.33 379 TYR B C 1
ATOM 2830 O O . TYR A 1 379 ? 150.935 146.326 190.667 1.00 94.33 379 TYR B O 1
ATOM 2839 N N . PHE A 1 380 ? 149.965 145.514 188.812 1.00 40.55 380 PHE B N 1
ATOM 2840 C CA . PHE A 1 380 ? 150.721 146.341 187.882 1.00 40.55 380 PHE B CA 1
ATOM 2841 C C . PHE A 1 380 ? 149.776 147.333 187.221 1.00 40.55 380 PHE B C 1
ATOM 2842 O O . PHE A 1 380 ? 148.735 146.940 186.685 1.00 40.55 380 PHE B O 1
ATOM 2850 N N . ASP A 1 381 ? 150.139 148.612 187.258 1.00 25.83 381 ASP B N 1
ATOM 2851 C CA . ASP A 1 381 ? 149.300 149.675 186.724 1.00 25.83 381 ASP B CA 1
ATOM 2852 C C . ASP A 1 381 ? 150.114 150.539 185.768 1.00 25.83 381 ASP B C 1
ATOM 2853 O O . ASP A 1 381 ? 151.304 150.307 185.536 1.00 25.83 381 ASP B O 1
ATOM 2858 N N . TRP A 1 382 ? 149.444 151.546 185.205 1.00 23.90 382 TRP B N 1
ATOM 2859 C CA . TRP A 1 382 ? 150.084 152.436 184.242 1.00 23.90 382 TRP B CA 1
ATOM 2860 C C . TRP A 1 382 ? 151.211 153.237 184.886 1.00 23.90 382 TRP B C 1
ATOM 2861 O O . TRP A 1 382 ? 152.288 153.397 184.297 1.00 23.90 382 TRP B O 1
ATOM 2872 N N . ARG A 1 383 ? 150.986 153.729 186.107 1.00 17.68 383 ARG B N 1
ATOM 2873 C CA . ARG A 1 383 ? 151.951 154.615 186.750 1.00 17.68 383 ARG B CA 1
ATOM 2874 C C . ARG A 1 383 ? 153.269 153.901 187.033 1.00 17.68 383 ARG B C 1
ATOM 2875 O O . ARG A 1 383 ? 154.348 154.429 186.740 1.00 17.68 383 ARG B O 1
ATOM 2883 N N . THR A 1 384 ? 153.200 152.701 187.615 1.00 20.01 384 THR B N 1
ATOM 2884 C CA . THR A 1 384 ? 154.420 151.966 187.939 1.00 20.01 384 THR B CA 1
ATOM 2885 C C . THR A 1 384 ? 155.196 151.601 186.682 1.00 20.01 384 THR B C 1
ATOM 2886 O O . THR A 1 384 ? 156.430 151.711 186.647 1.00 20.01 384 THR B O 1
ATOM 2890 N N . PHE A 1 385 ? 154.489 151.155 185.642 1.00 20.93 385 PHE B N 1
ATOM 2891 C CA . PHE A 1 385 ? 155.149 150.809 184.389 1.00 20.93 385 PHE B CA 1
ATOM 2892 C C . PHE A 1 385 ? 155.852 152.017 183.790 1.00 20.93 385 PHE B C 1
ATOM 2893 O O . PHE A 1 385 ? 157.006 151.921 183.353 1.00 20.93 385 PHE B O 1
ATOM 2901 N N . CYS A 1 386 ? 155.179 153.171 183.777 1.00 15.69 386 CYS B N 1
ATOM 2902 C CA . CYS A 1 386 ? 155.801 154.372 183.232 1.00 15.69 386 CYS B CA 1
ATOM 2903 C C . CYS A 1 386 ? 157.005 154.803 184.058 1.00 15.69 386 CYS B C 1
ATOM 2904 O O . CYS A 1 386 ? 158.024 155.222 183.501 1.00 15.69 386 CYS B O 1
ATOM 2907 N N . GLU A 1 387 ? 156.911 154.712 185.387 1.00 21.59 387 GLU B N 1
ATOM 2908 C CA . GLU A 1 387 ? 158.038 155.097 186.234 1.00 21.59 387 GLU B CA 1
ATOM 2909 C C . GLU A 1 387 ? 159.249 154.206 185.979 1.00 21.59 387 GLU B C 1
ATOM 2910 O O . GLU A 1 387 ? 160.378 154.695 185.817 1.00 21.59 387 GLU B O 1
ATOM 2916 N N . ALA A 1 388 ? 159.032 152.889 185.943 1.00 22.82 388 ALA B N 1
ATOM 2917 C CA . ALA A 1 388 ? 160.137 151.967 185.707 1.00 22.82 388 ALA B CA 1
ATOM 2918 C C . ALA A 1 388 ? 160.743 152.175 184.325 1.00 22.82 388 ALA B C 1
ATOM 2919 O O . ALA A 1 388 ? 161.972 152.170 184.170 1.00 22.82 388 ALA B O 1
ATOM 2921 N N . LEU A 1 389 ? 159.897 152.368 183.309 1.00 17.42 389 LEU B N 1
ATOM 2922 C CA . LEU A 1 389 ? 160.409 152.603 181.964 1.00 17.42 389 LEU B CA 1
ATOM 2923 C C . LEU A 1 389 ? 161.192 153.908 181.893 1.00 17.42 389 LEU B C 1
ATOM 2924 O O . LEU A 1 389 ? 162.222 153.982 181.217 1.00 17.42 389 LEU B O 1
ATOM 2929 N N . GLY A 1 390 ? 160.719 154.948 182.582 1.00 23.28 390 GLY B N 1
ATOM 2930 C CA . GLY A 1 390 ? 161.446 156.205 182.597 1.00 23.28 390 GLY B CA 1
ATOM 2931 C C . GLY A 1 390 ? 162.811 156.078 183.242 1.00 23.28 390 GLY B C 1
ATOM 2932 O O . GLY A 1 390 ? 163.800 156.609 182.732 1.00 23.28 390 GLY B O 1
ATOM 2933 N N . GLN A 1 391 ? 162.886 155.366 184.368 1.00 32.54 391 GLN B N 1
ATOM 2934 C CA . GLN A 1 391 ? 164.184 155.146 185.001 1.00 32.54 391 GLN B CA 1
ATOM 2935 C C . GLN A 1 391 ? 165.112 154.346 184.091 1.00 32.54 391 GLN B C 1
ATOM 2936 O O . GLN A 1 391 ? 166.306 154.661 183.973 1.00 32.54 391 GLN B O 1
ATOM 2942 N N . ALA A 1 392 ? 164.579 153.315 183.429 1.00 21.86 392 ALA B N 1
ATOM 2943 C CA . ALA A 1 392 ? 165.403 152.508 182.533 1.00 21.86 392 ALA B CA 1
ATOM 2944 C C . ALA A 1 392 ? 165.931 153.333 181.364 1.00 21.86 392 ALA B C 1
ATOM 2945 O O . ALA A 1 392 ? 167.111 153.233 181.007 1.00 21.86 392 ALA B O 1
ATOM 2947 N N . LEU A 1 393 ? 165.072 154.155 180.754 1.00 23.98 393 LEU B N 1
ATOM 2948 C CA . LEU A 1 393 ? 165.521 154.997 179.648 1.00 23.98 393 LEU B CA 1
ATOM 2949 C C . LEU A 1 393 ? 166.505 156.061 180.115 1.00 23.98 393 LEU B C 1
ATOM 2950 O O . LEU A 1 393 ? 167.425 156.419 179.374 1.00 23.98 393 LEU B O 1
ATOM 2955 N N . TYR A 1 394 ? 166.332 156.585 181.331 1.00 18.68 394 TYR B N 1
ATOM 2956 C CA . TYR A 1 394 ? 167.307 157.536 181.856 1.00 18.68 394 TYR B CA 1
ATOM 2957 C C . TYR A 1 394 ? 168.677 156.886 182.005 1.00 18.68 394 TYR B C 1
ATOM 2958 O O . TYR A 1 394 ? 169.699 157.467 181.614 1.00 18.68 394 TYR B O 1
ATOM 2967 N N . LEU A 1 395 ? 168.714 155.669 182.555 1.00 25.90 395 LEU B N 1
ATOM 2968 C CA . LEU A 1 395 ? 169.982 154.956 182.675 1.00 25.90 395 LEU B CA 1
ATOM 2969 C C . LEU A 1 395 ? 170.590 154.673 181.306 1.00 25.90 395 LEU B C 1
ATOM 2970 O O . LEU A 1 395 ? 171.800 154.839 181.109 1.00 25.90 395 LEU B O 1
ATOM 2975 N N . GLU A 1 396 ? 169.765 154.252 180.344 1.00 32.19 396 GLU B N 1
ATOM 2976 C CA . GLU A 1 396 ? 170.273 153.967 179.005 1.00 32.19 396 GLU B CA 1
ATOM 2977 C C . GLU A 1 396 ? 170.832 155.222 178.344 1.00 32.19 396 GLU B C 1
ATOM 2978 O O . GLU A 1 396 ? 171.880 155.174 177.688 1.00 32.19 396 GLU B O 1
ATOM 2984 N N . ALA A 1 397 ? 170.140 156.353 178.498 1.00 25.41 397 ALA B N 1
ATOM 2985 C CA . ALA A 1 397 ? 170.611 157.604 177.914 1.00 25.41 397 ALA B CA 1
ATOM 2986 C C . ALA A 1 397 ? 171.924 158.043 178.541 1.00 25.41 397 ALA B C 1
ATOM 2987 O O . ALA A 1 397 ? 172.836 158.492 177.838 1.00 25.41 397 ALA B O 1
ATOM 2989 N N . LYS A 1 398 ? 172.041 157.926 179.866 1.00 26.56 398 LYS B N 1
ATOM 2990 C CA . LYS A 1 398 ? 173.299 158.280 180.511 1.00 26.56 398 LYS B CA 1
ATOM 2991 C C . LYS A 1 398 ? 174.425 157.331 180.124 1.00 26.56 398 LYS B C 1
ATOM 2992 O O . LYS A 1 398 ? 175.588 157.747 180.098 1.00 26.56 398 LYS B O 1
ATOM 2998 N N . LYS A 1 399 ? 174.107 156.071 179.822 1.00 40.61 399 LYS B N 1
ATOM 2999 C CA . LYS A 1 399 ? 175.134 155.122 179.408 1.00 40.61 399 LYS B CA 1
ATOM 3000 C C . LYS A 1 399 ? 175.607 155.385 177.981 1.00 40.61 399 LYS B C 1
ATOM 3001 O O . LYS A 1 399 ? 176.811 155.346 177.703 1.00 40.61 399 LYS B O 1
ATOM 3007 N N . GLN A 1 400 ? 174.678 155.655 177.063 1.00 50.76 400 GLN B N 1
ATOM 3008 C CA . GLN A 1 400 ? 175.034 155.789 175.654 1.00 50.76 400 GLN B CA 1
ATOM 3009 C C . GLN A 1 400 ? 175.292 157.236 175.245 1.00 50.76 400 GLN B C 1
ATOM 3010 O O . GLN A 1 400 ? 176.396 157.570 174.804 1.00 50.76 400 GLN B O 1
ATOM 3016 N N . VAL A 1 401 ? 174.292 158.102 175.385 1.00 37.24 401 VAL B N 1
ATOM 3017 C CA . VAL A 1 401 ? 174.384 159.489 174.928 1.00 37.24 401 VAL B CA 1
ATOM 3018 C C . VAL A 1 401 ? 174.979 160.326 176.054 1.00 37.24 401 VAL B C 1
ATOM 3019 O O . VAL A 1 401 ? 174.265 160.858 176.904 1.00 37.24 401 VAL B O 1
ATOM 3021 N N . PRO A 1 402 ? 176.303 160.444 176.053 1.00 21.07 402 PRO B N 1
ATOM 3022 C CA . PRO A 1 402 ? 176.992 161.262 177.037 1.00 21.07 402 PRO B CA 1
ATOM 3023 C C . PRO A 1 402 ? 176.881 162.738 176.660 1.00 21.07 402 PRO B C 1
ATOM 3024 O O . PRO A 1 402 ? 176.271 163.107 175.652 1.00 21.07 402 PRO B O 1
ATOM 3026 N N . ASN A 1 403 ? 177.472 163.595 177.494 1.00 15.79 403 ASN B N 1
ATOM 3027 C CA . ASN A 1 403 ? 177.490 165.045 177.299 1.00 15.79 403 ASN B CA 1
ATOM 3028 C C . ASN A 1 403 ? 176.090 165.646 177.239 1.00 15.79 403 ASN B C 1
ATOM 3029 O O . ASN A 1 403 ? 175.921 166.785 176.793 1.00 15.79 403 ASN B O 1
ATOM 3031 N N . GLN A 1 404 ? 175.077 164.903 177.679 1.00 6.23 404 GLN B N 1
ATOM 3032 C CA . GLN A 1 404 ? 173.707 165.395 177.712 1.00 6.23 404 GLN B CA 1
ATOM 3033 C C . GLN A 1 404 ? 173.332 166.006 179.054 1.00 6.23 404 GLN B C 1
ATOM 3034 O O . GLN A 1 404 ? 172.197 166.466 179.213 1.00 6.23 404 GLN B O 1
ATOM 3036 N N . PHE A 1 405 ? 174.250 166.020 180.018 1.00 20.87 405 PHE B N 1
ATOM 3037 C CA . PHE A 1 405 ? 173.990 166.611 181.321 1.00 20.87 405 PHE B CA 1
ATOM 3038 C C . PHE A 1 405 ? 175.302 167.101 181.912 1.00 20.87 405 PHE B C 1
ATOM 3039 O O . PHE A 1 405 ? 176.387 166.681 181.501 1.00 20.87 405 PHE B O 1
ATOM 3041 N N . SER A 1 406 ? 175.189 167.999 182.885 1.00 41.15 406 SER B N 1
ATOM 3042 C CA . SER A 1 406 ? 176.360 168.569 183.542 1.00 41.15 406 SER B CA 1
ATOM 3043 C C . SER A 1 406 ? 177.089 167.518 184.372 1.00 41.15 406 SER B C 1
ATOM 3044 O O . SER A 1 406 ? 178.175 167.069 184.004 1.00 41.15 406 SER B O 1
ATOM 3046 N N . SER A 1 407 ? 179.852 167.677 186.338 1.00 64.92 407 SER B N 1
ATOM 3047 C CA . SER A 1 407 ? 179.135 166.978 187.398 1.00 64.92 407 SER B CA 1
ATOM 3048 C C . SER A 1 407 ? 180.004 166.833 188.641 1.00 64.92 407 SER B C 1
ATOM 3049 O O . SER A 1 407 ? 180.284 165.720 189.086 1.00 64.92 407 SER B O 1
ATOM 3051 N N . GLU A 1 408 ? 180.430 167.963 189.196 1.00 74.48 408 GLU B N 1
ATOM 3052 C CA . GLU A 1 408 ? 181.267 167.989 190.388 1.00 74.48 408 GLU B CA 1
ATOM 3053 C C . GLU A 1 408 ? 180.404 168.331 191.596 1.00 74.48 408 GLU B C 1
ATOM 3054 O O . GLU A 1 408 ? 179.756 169.383 191.623 1.00 74.48 408 GLU B O 1
ATOM 3056 N N . ARG A 1 409 ? 180.397 167.444 192.588 1.00 78.63 409 ARG B N 1
ATOM 3057 C CA . ARG A 1 409 ? 179.639 167.634 193.825 1.00 78.63 409 ARG B CA 1
ATOM 3058 C C . ARG A 1 409 ? 180.552 167.369 195.016 1.00 78.63 409 ARG B C 1
ATOM 3059 O O . ARG A 1 409 ? 180.444 166.332 195.682 1.00 78.63 409 ARG B O 1
ATOM 3067 N N . PRO A 1 410 ? 181.475 168.290 195.309 1.00 64.51 410 PRO B N 1
ATOM 3068 C CA . PRO A 1 410 ? 182.361 168.072 196.464 1.00 64.51 410 PRO B CA 1
ATOM 3069 C C . PRO A 1 410 ? 181.656 168.256 197.795 1.00 64.51 410 PRO B C 1
ATOM 3070 O O . PRO A 1 410 ? 181.881 167.470 198.724 1.00 64.51 410 PRO B O 1
ATOM 3074 N N . VAL A 1 411 ? 180.806 169.270 197.914 1.00 62.06 411 VAL B N 1
ATOM 3075 C CA . VAL A 1 411 ? 180.121 169.561 199.164 1.00 62.06 411 VAL B CA 1
ATOM 3076 C C . VAL A 1 411 ? 178.847 168.727 199.242 1.00 62.06 411 VAL B C 1
ATOM 3077 O O . VAL A 1 411 ? 178.283 168.306 198.228 1.00 62.06 411 VAL B O 1
ATOM 3081 N N . GLY A 1 412 ? 178.391 168.475 200.468 1.00 63.97 412 GLY B N 1
ATOM 3082 C CA . GLY A 1 412 ? 177.195 167.684 200.681 1.00 63.97 412 GLY B CA 1
ATOM 3083 C C . GLY A 1 412 ? 177.496 166.215 200.892 1.00 63.97 412 GLY B C 1
ATOM 3084 O O . GLY A 1 412 ? 176.911 165.351 200.233 1.00 63.97 412 GLY B O 1
ATOM 3085 N N . ALA A 1 413 ? 178.410 165.923 201.809 1.00 42.31 413 ALA B N 1
ATOM 3086 C CA . ALA A 1 413 ? 178.846 164.557 202.066 1.00 42.31 413 ALA B CA 1
ATOM 3087 C C . ALA A 1 413 ? 179.234 164.455 203.538 1.00 42.31 413 ALA B C 1
ATOM 3088 O O . ALA A 1 413 ? 178.843 165.295 204.355 1.00 42.31 413 ALA B O 1
ATOM 3090 N N . THR A 1 414 ? 180.000 163.413 203.877 1.00 24.15 414 THR B N 1
ATOM 3091 C CA . THR A 1 414 ? 180.504 163.156 205.223 1.00 24.15 414 THR B CA 1
ATOM 3092 C C . THR A 1 414 ? 179.367 162.994 206.225 1.00 24.15 414 THR B C 1
ATOM 3093 O O . THR A 1 414 ? 179.132 163.891 207.046 1.00 24.15 414 THR B O 1
ATOM 3097 N N . PRO A 1 415 ? 178.630 161.885 206.179 1.00 11.39 415 PRO B N 1
ATOM 3098 C CA . PRO A 1 415 ? 177.617 161.632 207.211 1.00 11.39 415 PRO B CA 1
ATOM 3099 C C . PRO A 1 415 ? 178.255 161.535 208.589 1.00 11.39 415 PRO B C 1
ATOM 3100 O O . PRO A 1 415 ? 179.357 161.005 208.747 1.00 11.39 415 PRO B O 1
ATOM 3104 N N . ALA A 1 416 ? 177.551 162.053 209.594 1.00 11.39 416 ALA B N 1
ATOM 3105 C CA . ALA A 1 416 ? 178.084 162.138 210.946 1.00 11.39 416 ALA B CA 1
ATOM 3106 C C . ALA A 1 416 ? 177.078 161.590 211.946 1.00 11.39 416 ALA B C 1
ATOM 3107 O O . ALA A 1 416 ? 175.913 161.998 211.949 1.00 11.39 416 ALA B O 1
ATOM 3109 N N . MET A 1 417 ? 177.536 160.666 212.790 1.00 12.19 417 MET B N 1
ATOM 3110 C CA . MET A 1 417 ? 176.764 160.167 213.925 1.00 12.19 417 MET B CA 1
ATOM 3111 C C . MET A 1 417 ? 177.685 160.145 215.133 1.00 12.19 417 MET B C 1
ATOM 3112 O O . MET A 1 417 ? 178.810 159.646 215.043 1.00 12.19 417 MET B O 1
ATOM 3117 N N . GLU A 1 418 ? 177.220 160.685 216.257 1.00 13.77 418 GLU B N 1
ATOM 3118 C CA . GLU A 1 418 ? 178.034 160.768 217.461 1.00 13.77 418 GLU B CA 1
ATOM 3119 C C . GLU A 1 418 ? 177.203 160.422 218.687 1.00 13.77 418 GLU B C 1
ATOM 3120 O O . GLU A 1 418 ? 176.033 160.802 218.785 1.00 13.77 418 GLU B O 1
ATOM 3126 N N . VAL A 1 419 ? 177.817 159.697 219.618 1.00 11.92 419 VAL B N 1
ATOM 3127 C CA . VAL A 1 419 ? 177.190 159.346 220.889 1.00 11.92 419 VAL B CA 1
ATOM 3128 C C . VAL A 1 419 ? 178.288 159.233 221.938 1.00 11.92 419 VAL B C 1
ATOM 3129 O O . VAL A 1 419 ? 179.406 158.805 221.638 1.00 11.92 419 VAL B O 1
ATOM 3133 N N . LYS A 1 420 ? 177.975 159.635 223.168 1.00 17.03 420 LYS B N 1
ATOM 3134 C CA . LYS A 1 420 ? 178.970 159.634 224.236 1.00 17.03 420 LYS B CA 1
ATOM 3135 C C . LYS A 1 420 ? 178.294 159.307 225.557 1.00 17.03 420 LYS B C 1
ATOM 3136 O O . LYS A 1 420 ? 177.358 160.001 225.967 1.00 17.03 420 LYS B O 1
ATOM 3142 N N . THR A 1 421 ? 178.774 158.257 226.215 1.00 19.98 421 THR B N 1
ATOM 3143 C CA . THR A 1 421 ? 178.260 157.884 227.523 1.00 19.98 421 THR B CA 1
ATOM 3144 C C . THR A 1 421 ? 178.662 158.929 228.563 1.00 19.98 421 THR B C 1
ATOM 3145 O O . THR A 1 421 ? 179.806 159.394 228.564 1.00 19.98 421 THR B O 1
ATOM 3149 N N . PRO A 1 422 ? 177.746 159.331 229.446 1.00 21.23 422 PRO B N 1
ATOM 3150 C CA . PRO A 1 422 ? 178.102 160.308 230.482 1.00 21.23 422 PRO B CA 1
ATOM 3151 C C . PRO A 1 422 ? 179.195 159.781 231.399 1.00 21.23 422 PRO B C 1
ATOM 3152 O O . PRO A 1 422 ? 179.284 158.584 231.678 1.00 21.23 422 PRO B O 1
ATOM 3156 N N . GLU A 1 423 ? 180.038 160.702 231.868 1.00 56.75 423 GLU B N 1
ATOM 3157 C CA . GLU A 1 423 ? 181.124 160.362 232.777 1.00 56.75 423 GLU B CA 1
ATOM 3158 C C . GLU A 1 423 ? 180.797 160.639 234.238 1.00 56.75 423 GLU B C 1
ATOM 3159 O O . GLU A 1 423 ? 181.472 160.096 235.119 1.00 56.75 423 GLU B O 1
ATOM 3165 N N . HIS A 1 424 ? 179.785 161.458 234.513 1.00 64.99 424 HIS B N 1
ATOM 3166 C CA . HIS A 1 424 ? 179.393 161.805 235.871 1.00 64.99 424 HIS B CA 1
ATOM 3167 C C . HIS A 1 424 ? 177.920 161.479 236.073 1.00 64.99 424 HIS B C 1
ATOM 3168 O O . HIS A 1 424 ? 177.218 161.060 235.149 1.00 64.99 424 HIS B O 1
ATOM 3175 N N . ASP A 1 425 ? 177.458 161.671 237.303 1.00 48.69 425 ASP B N 1
ATOM 3176 C CA . ASP A 1 425 ? 176.050 161.466 237.620 1.00 48.69 425 ASP B CA 1
ATOM 3177 C C . ASP A 1 425 ? 175.242 162.689 237.200 1.00 48.69 425 ASP B C 1
ATOM 3178 O O . ASP A 1 425 ? 175.576 163.809 237.600 1.00 48.69 425 ASP B O 1
ATOM 3183 N N . PRO A 1 426 ? 174.192 162.519 236.392 1.00 34.75 426 PRO B N 1
ATOM 3184 C CA . PRO A 1 426 ? 173.409 163.687 235.955 1.00 34.75 426 PRO B CA 1
ATOM 3185 C C . PRO A 1 426 ? 172.769 164.456 237.097 1.00 34.75 426 PRO B C 1
ATOM 3186 O O . PRO A 1 426 ? 172.629 165.682 237.003 1.00 34.75 426 PRO B O 1
ATOM 3190 N N . GLY A 1 427 ? 172.375 163.779 238.172 1.00 27.49 427 GLY B N 1
ATOM 3191 C CA . GLY A 1 427 ? 171.784 164.457 239.308 1.00 27.49 427 GLY B CA 1
ATOM 3192 C C . GLY A 1 427 ? 170.278 164.319 239.380 1.00 27.49 427 GLY B C 1
ATOM 3193 O O . GLY A 1 427 ? 169.709 163.365 238.841 1.00 27.49 427 GLY B O 1
ATOM 3194 N N . ARG A 1 428 ? 169.621 165.268 240.043 1.00 26.27 428 ARG B N 1
ATOM 3195 C CA . ARG A 1 428 ? 168.176 165.228 240.208 1.00 26.27 428 ARG B CA 1
ATOM 3196 C C . ARG A 1 428 ? 167.633 166.650 240.171 1.00 26.27 428 ARG B C 1
ATOM 3197 O O . ARG A 1 428 ? 168.345 167.614 240.464 1.00 26.27 428 ARG B O 1
ATOM 3205 N N . ALA A 1 429 ? 166.358 166.769 239.805 1.00 29.41 429 ALA B N 1
ATOM 3206 C CA . ALA A 1 429 ? 165.693 168.058 239.665 1.00 29.41 429 ALA B CA 1
ATOM 3207 C C . ALA A 1 429 ? 164.410 168.061 240.489 1.00 29.41 429 ALA B C 1
ATOM 3208 O O . ALA A 1 429 ? 164.061 167.074 241.144 1.00 29.41 429 ALA B O 1
ATOM 3210 N N . ALA A 1 430 ? 163.701 169.195 240.454 1.00 46.53 430 ALA B N 1
ATOM 3211 C CA . ALA A 1 430 ? 162.461 169.332 241.208 1.00 46.53 430 ALA B CA 1
ATOM 3212 C C . ALA A 1 430 ? 161.374 170.064 240.425 1.00 46.53 430 ALA B C 1
ATOM 3213 O O . ALA A 1 430 ? 160.387 170.508 241.023 1.00 46.53 430 ALA B O 1
ATOM 3215 N N . GLN A 1 431 ? 161.526 170.206 239.110 1.00 43.53 431 GLN B N 1
ATOM 3216 C CA . GLN A 1 431 ? 160.544 170.879 238.270 1.00 43.53 431 GLN B CA 1
ATOM 3217 C C . GLN A 1 431 ? 159.973 169.887 237.268 1.00 43.53 431 GLN B C 1
ATOM 3218 O O . GLN A 1 431 ? 160.726 169.166 236.605 1.00 43.53 431 GLN B O 1
ATOM 3224 N N . GLY A 1 432 ? 158.647 169.854 237.160 1.00 28.13 432 GLY B N 1
ATOM 3225 C CA . GLY A 1 432 ? 157.980 168.939 236.265 1.00 28.13 432 GLY B CA 1
ATOM 3226 C C . GLY A 1 432 ? 156.723 169.528 235.658 1.00 28.13 432 GLY B C 1
ATOM 3227 O O . GLY A 1 432 ? 156.274 170.617 236.029 1.00 28.13 432 GLY B O 1
ATOM 3228 N N . PRO A 1 433 ? 156.130 168.811 234.706 1.00 19.74 433 PRO B N 1
ATOM 3229 C CA . PRO A 1 433 ? 154.941 169.330 234.022 1.00 19.74 433 PRO B CA 1
ATOM 3230 C C . PRO A 1 433 ? 153.725 169.390 234.933 1.00 19.74 433 PRO B C 1
ATOM 3231 O O . PRO A 1 433 ? 153.568 168.593 235.861 1.00 19.74 433 PRO B O 1
ATOM 3235 N N . ARG A 1 434 ? 152.854 170.359 234.649 1.00 28.94 434 ARG B N 1
ATOM 3236 C CA . ARG A 1 434 ? 151.576 170.480 235.339 1.00 28.94 434 ARG B CA 1
ATOM 3237 C C . ARG A 1 434 ? 150.403 170.762 234.413 1.00 28.94 434 ARG B C 1
ATOM 3238 O O . ARG A 1 434 ? 149.258 170.617 234.850 1.00 28.94 434 ARG B O 1
ATOM 3246 N N . TYR A 1 435 ? 150.636 171.155 233.162 1.00 15.06 435 TYR B N 1
ATOM 3247 C CA . TYR A 1 435 ? 149.568 171.457 232.221 1.00 15.06 435 TYR B CA 1
ATOM 3248 C C . TYR A 1 435 ? 149.902 170.841 230.872 1.00 15.06 435 TYR B C 1
ATOM 3249 O O . TYR A 1 435 ? 151.069 170.619 230.540 1.00 15.06 435 TYR B O 1
ATOM 3258 N N . GLU A 1 436 ? 148.861 170.572 230.089 1.00 11.39 436 GLU B N 1
ATOM 3259 C CA . GLU A 1 436 ? 149.023 170.033 228.747 1.00 11.39 436 GLU B CA 1
ATOM 3260 C C . GLU A 1 436 ? 148.126 170.800 227.788 1.00 11.39 436 GLU B C 1
ATOM 3261 O O . GLU A 1 436 ? 146.977 171.108 228.115 1.00 11.39 436 GLU B O 1
ATOM 3267 N N . TRP A 1 437 ? 148.657 171.103 226.606 1.00 11.39 437 TRP B N 1
ATOM 3268 C CA . TRP A 1 437 ? 147.937 171.842 225.580 1.00 11.39 437 TRP B CA 1
ATOM 3269 C C . TRP A 1 437 ? 147.850 171.014 224.307 1.00 11.39 437 TRP B C 1
ATOM 3270 O O . TRP A 1 437 ? 148.804 170.322 223.940 1.00 11.39 437 TRP B O 1
ATOM 3281 N N . LEU A 1 438 ? 146.701 171.086 223.639 1.00 11.39 438 LEU B N 1
ATOM 3282 C CA . LEU A 1 438 ? 146.513 170.486 222.325 1.00 11.39 438 LEU B CA 1
ATOM 3283 C C . LEU A 1 438 ? 145.971 171.547 221.382 1.00 11.39 438 LEU B C 1
ATOM 3284 O O . LEU A 1 438 ? 145.002 172.237 221.713 1.00 11.39 438 LEU B O 1
ATOM 3289 N N . ILE A 1 439 ? 146.594 171.676 220.213 1.00 11.39 439 ILE B N 1
ATOM 3290 C CA . ILE A 1 439 ? 146.249 172.711 219.246 1.00 11.39 439 ILE B CA 1
ATOM 3291 C C . ILE A 1 439 ? 146.016 172.059 217.891 1.00 11.39 439 ILE B C 1
ATOM 3292 O O . ILE A 1 439 ? 146.860 171.295 217.410 1.00 11.39 439 ILE B O 1
ATOM 3297 N N . LYS A 1 440 ? 144.874 172.360 217.280 1.00 14.71 440 LYS B N 1
ATOM 3298 C CA . LYS A 1 440 ? 144.533 171.876 215.951 1.00 14.71 440 LYS B CA 1
ATOM 3299 C C . LYS A 1 440 ? 144.568 173.020 214.943 1.00 14.71 440 LYS B C 1
ATOM 3300 O O . LYS A 1 440 ? 144.544 174.200 215.297 1.00 14.71 440 LYS B O 1
ATOM 3306 N N . GLY A 1 441 ? 144.619 172.651 213.671 1.00 16.30 441 GLY B N 1
ATOM 3307 C CA . GLY A 1 441 ? 144.672 173.636 212.611 1.00 16.30 441 GLY B CA 1
ATOM 3308 C C . GLY A 1 441 ? 144.915 172.966 211.278 1.00 16.30 441 GLY B C 1
ATOM 3309 O O . GLY A 1 441 ? 145.005 171.739 211.176 1.00 16.30 441 GLY B O 1
ATOM 3310 N N . GLU A 1 442 ? 145.019 173.804 210.249 1.00 11.39 442 GLU B N 1
ATOM 3311 C CA . GLU A 1 442 ? 145.232 173.337 208.887 1.00 11.39 442 GLU B CA 1
ATOM 3312 C C . GLU A 1 442 ? 146.284 174.198 208.208 1.00 11.39 442 GLU B C 1
ATOM 3313 O O . GLU A 1 442 ? 146.254 175.426 208.314 1.00 11.39 442 GLU B O 1
ATOM 3319 N N . LEU A 1 443 ? 147.210 173.548 207.511 1.00 11.39 443 LEU B N 1
ATOM 3320 C CA . LEU A 1 443 ? 148.209 174.225 206.697 1.00 11.39 443 LEU B CA 1
ATOM 3321 C C . LEU A 1 443 ? 147.881 174.002 205.229 1.00 11.39 443 LEU B C 1
ATOM 3322 O O . LEU A 1 443 ? 147.790 172.857 204.776 1.00 11.39 443 LEU B O 1
ATOM 3327 N N . VAL A 1 444 ? 147.706 175.094 204.490 1.00 11.39 444 VAL B N 1
ATOM 3328 C CA . VAL A 1 444 ? 147.306 175.054 203.090 1.00 11.39 444 VAL B CA 1
ATOM 3329 C C . VAL A 1 444 ? 148.404 175.698 202.258 1.00 11.39 444 VAL B C 1
ATOM 3330 O O . VAL A 1 444 ? 148.844 176.813 202.561 1.00 11.39 444 VAL B O 1
ATOM 3334 N N . SER A 1 445 ? 148.842 174.999 201.215 1.00 11.39 445 SER B N 1
ATOM 3335 C CA . SER A 1 445 ? 149.905 175.501 200.355 1.00 11.39 445 SER B CA 1
ATOM 3336 C C . SER A 1 445 ? 149.325 176.478 199.340 1.00 11.39 445 SER B C 1
ATOM 3337 O O . SER A 1 445 ? 148.534 176.087 198.475 1.00 11.39 445 SER B O 1
ATOM 3340 N N . GLN A 1 446 ? 149.718 177.745 199.445 1.00 11.39 446 GLN B N 1
ATOM 3341 C CA . GLN A 1 446 ? 149.332 178.770 198.487 1.00 11.39 446 GLN B CA 1
ATOM 3342 C C . GLN A 1 446 ? 150.354 178.929 197.372 1.00 11.39 446 GLN B C 1
ATOM 3343 O O . GLN A 1 446 ? 150.196 179.804 196.514 1.00 11.39 446 GLN B O 1
ATOM 3349 N N . THR A 1 447 ? 151.400 178.106 197.370 1.00 11.39 447 THR B N 1
ATOM 3350 C CA . THR A 1 447 ? 152.455 178.150 196.370 1.00 11.39 447 THR B CA 1
ATOM 3351 C C . THR A 1 447 ? 152.997 176.738 196.216 1.00 11.39 447 THR B C 1
ATOM 3352 O O . THR A 1 447 ? 153.022 175.986 197.196 1.00 11.39 447 THR B O 1
ATOM 3356 N N . PRO A 1 448 ? 153.400 176.337 195.011 1.00 11.39 448 PRO B N 1
ATOM 3357 C CA . PRO A 1 448 ? 153.957 174.991 194.832 1.00 11.39 448 PRO B CA 1
ATOM 3358 C C . PRO A 1 448 ? 155.119 174.732 195.780 1.00 11.39 448 PRO B C 1
ATOM 3359 O O . PRO A 1 448 ? 155.961 175.601 196.012 1.00 11.39 448 PRO B O 1
ATOM 3363 N N . PHE A 1 449 ? 155.155 173.525 196.335 1.00 11.39 449 PHE B N 1
ATOM 3364 C CA . PHE A 1 449 ? 156.138 173.140 197.336 1.00 11.39 449 PHE B CA 1
ATOM 3365 C C . PHE A 1 449 ? 157.002 171.999 196.814 1.00 11.39 449 PHE B C 1
ATOM 3366 O O . PHE A 1 449 ? 156.758 171.439 195.743 1.00 11.39 449 PHE B O 1
ATOM 3374 N N . PHE A 1 450 ? 158.027 171.657 197.594 1.00 11.39 450 PHE B N 1
ATOM 3375 C CA . PHE A 1 450 ? 158.966 170.608 197.207 1.00 11.39 450 PHE B CA 1
ATOM 3376 C C . PHE A 1 450 ? 159.670 170.091 198.450 1.00 11.39 450 PHE B C 1
ATOM 3377 O O . PHE A 1 450 ? 160.376 170.850 199.121 1.00 11.39 450 PHE B O 1
ATOM 3385 N N . PHE A 1 451 ? 159.483 168.808 198.754 1.00 11.39 451 PHE B N 1
ATOM 3386 C CA . PHE A 1 451 ? 160.178 168.131 199.845 1.00 11.39 451 PHE B CA 1
ATOM 3387 C C . PHE A 1 451 ? 161.047 167.040 199.234 1.00 11.39 451 PHE B C 1
ATOM 3388 O O . PHE A 1 451 ? 160.535 166.001 198.804 1.00 11.39 451 PHE B O 1
ATOM 3396 N N . GLY A 1 452 ? 162.355 167.277 199.196 1.00 11.39 452 GLY B N 1
ATOM 3397 C CA . GLY A 1 452 ? 163.248 166.371 198.496 1.00 11.39 452 GLY B CA 1
ATOM 3398 C C . GLY A 1 452 ? 163.328 165.010 199.164 1.00 11.39 452 GLY B C 1
ATOM 3399 O O . GLY A 1 452 ? 163.422 164.894 200.386 1.00 11.39 452 GLY B O 1
ATOM 3400 N N . TRP A 1 453 ? 163.292 163.966 198.339 1.00 11.39 453 TRP B N 1
ATOM 3401 C CA . TRP A 1 453 ? 163.447 162.587 198.785 1.00 11.39 453 TRP B CA 1
ATOM 3402 C C . TRP A 1 453 ? 164.696 162.018 198.130 1.00 11.39 453 TRP B C 1
ATOM 3403 O O . TRP A 1 453 ? 164.788 161.975 196.899 1.00 11.39 453 TRP B O 1
ATOM 3414 N N . SER A 1 454 ? 165.650 161.582 198.949 1.00 11.39 454 SER B N 1
ATOM 3415 C CA . SER A 1 454 ? 166.917 161.073 198.447 1.00 11.39 454 SER B CA 1
ATOM 3416 C C . SER A 1 454 ? 167.266 159.780 199.163 1.00 11.39 454 SER B C 1
ATOM 3417 O O . SER A 1 454 ? 167.217 159.715 200.394 1.00 11.39 454 SER B O 1
ATOM 3420 N N . THR A 1 455 ? 167.617 158.760 198.388 1.00 29.05 455 THR B N 1
ATOM 3421 C CA . THR A 1 455 ? 168.098 157.492 198.913 1.00 29.05 455 THR B CA 1
ATOM 3422 C C . THR A 1 455 ? 169.557 157.314 198.520 1.00 29.05 455 THR B C 1
ATOM 3423 O O . THR A 1 455 ? 169.945 157.616 197.387 1.00 29.05 455 THR B O 1
ATOM 3427 N N . GLU A 1 456 ? 170.367 156.831 199.465 1.00 57.65 456 GLU B N 1
ATOM 3428 C CA . GLU A 1 456 ? 171.791 156.662 199.196 1.00 57.65 456 GLU B CA 1
ATOM 3429 C C . GLU A 1 456 ? 172.026 155.649 198.082 1.00 57.65 456 GLU B C 1
ATOM 3430 O O . GLU A 1 456 ? 172.883 155.857 197.214 1.00 57.65 456 GLU B O 1
ATOM 3436 N N . ALA A 1 457 ? 171.276 154.553 198.087 1.00 66.19 457 ALA B N 1
ATOM 3437 C CA . ALA A 1 457 ? 171.401 153.535 197.050 1.00 66.19 457 ALA B CA 1
ATOM 3438 C C . ALA A 1 457 ? 170.121 153.442 196.226 1.00 66.19 457 ALA B C 1
ATOM 3439 O O . ALA A 1 457 ? 169.444 154.445 195.999 1.00 66.19 457 ALA B O 1
ATOM 3441 N N . THR A 1 463 ? 165.616 161.076 187.263 1.00 50.20 463 THR B N 1
ATOM 3442 C CA . THR A 1 463 ? 164.887 160.802 188.495 1.00 50.20 463 THR B CA 1
ATOM 3443 C C . THR A 1 463 ? 165.801 160.927 189.709 1.00 50.20 463 THR B C 1
ATOM 3444 O O . THR A 1 463 ? 165.651 160.193 190.687 1.00 50.20 463 THR B O 1
ATOM 3448 N N . ASN A 1 464 ? 166.756 161.856 189.633 1.00 37.81 464 ASN B N 1
ATOM 3449 C CA . ASN A 1 464 ? 167.664 162.078 190.753 1.00 37.81 464 ASN B CA 1
ATOM 3450 C C . ASN A 1 464 ? 166.915 162.579 191.982 1.00 37.81 464 ASN B C 1
ATOM 3451 O O . ASN A 1 464 ? 167.182 162.135 193.105 1.00 37.81 464 ASN B O 1
ATOM 3456 N N . LEU A 1 465 ? 165.975 163.499 191.790 1.00 28.95 465 LEU B N 1
ATOM 3457 C CA . LEU A 1 465 ? 165.193 164.073 192.874 1.00 28.95 465 LEU B CA 1
ATOM 3458 C C . LEU A 1 465 ? 163.713 163.835 192.618 1.00 28.95 465 LEU B C 1
ATOM 3459 O O . LEU A 1 465 ? 163.234 164.000 191.491 1.00 28.95 465 LEU B O 1
ATOM 3464 N N . LYS A 1 466 ? 162.992 163.445 193.667 1.00 11.39 466 LYS B N 1
ATOM 3465 C CA . LYS A 1 466 ? 161.563 163.195 193.569 1.00 11.39 466 LYS B CA 1
ATOM 3466 C C . LYS A 1 466 ? 160.875 163.666 194.840 1.00 11.39 466 LYS B C 1
ATOM 3467 O O . LYS A 1 466 ? 161.466 163.668 195.922 1.00 11.39 466 LYS B O 1
ATOM 3473 N N . LEU A 1 467 ? 159.617 164.070 194.695 1.00 11.39 467 LEU B N 1
ATOM 3474 C CA . LEU A 1 467 ? 158.832 164.518 195.837 1.00 11.39 467 LEU B CA 1
ATOM 3475 C C . LEU A 1 467 ? 158.434 163.323 196.693 1.00 11.39 467 LEU B C 1
ATOM 3476 O O . LEU A 1 467 ? 157.912 162.329 196.180 1.00 11.39 467 LEU B O 1
ATOM 3481 N N . LEU A 1 468 ? 158.683 163.415 197.997 1.00 11.39 468 LEU B N 1
ATOM 3482 C CA . LEU A 1 468 ? 158.389 162.305 198.891 1.00 11.39 468 LEU B CA 1
ATOM 3483 C C . LEU A 1 468 ? 156.890 162.199 199.136 1.00 11.39 468 LEU B C 1
ATOM 3484 O O . LEU A 1 468 ? 156.190 163.208 199.261 1.00 11.39 468 LEU B O 1
ATOM 3489 N N . ALA A 1 469 ? 156.401 160.964 199.195 1.00 11.39 469 ALA B N 1
ATOM 3490 C CA . ALA A 1 469 ? 154.982 160.700 199.380 1.00 11.39 469 ALA B CA 1
ATOM 3491 C C . ALA A 1 469 ? 154.826 159.304 199.964 1.00 11.39 469 ALA B C 1
ATOM 3492 O O . ALA A 1 469 ? 155.758 158.497 199.956 1.00 11.39 469 ALA B O 1
ATOM 3494 N N . ALA A 1 470 ? 153.629 159.031 200.477 1.00 11.39 470 ALA B N 1
ATOM 3495 C CA . ALA A 1 470 ? 153.341 157.730 201.054 1.00 11.39 470 ALA B CA 1
ATOM 3496 C C . ALA A 1 470 ? 153.237 156.670 199.958 1.00 11.39 470 ALA B C 1
ATOM 3497 O O . ALA A 1 470 ? 153.159 156.971 198.763 1.00 11.39 470 ALA B O 1
ATOM 3499 N N . ARG A 1 471 ? 153.243 155.405 200.383 1.00 13.75 471 ARG B N 1
ATOM 3500 C CA . ARG A 1 471 ? 153.189 154.297 199.435 1.00 13.75 471 ARG B CA 1
ATOM 3501 C C . ARG A 1 471 ? 151.856 154.213 198.704 1.00 13.75 471 ARG B C 1
ATOM 3502 O O . ARG A 1 471 ? 151.795 153.616 197.624 1.00 13.75 471 ARG B O 1
ATOM 3510 N N . ASP A 1 472 ? 150.793 154.789 199.259 1.00 11.39 472 ASP B N 1
ATOM 3511 C CA . ASP A 1 472 ? 149.480 154.758 198.631 1.00 11.39 472 ASP B CA 1
ATOM 3512 C C . ASP A 1 472 ? 149.219 155.959 197.730 1.00 11.39 472 ASP B C 1
ATOM 3513 O O . ASP A 1 472 ? 148.109 156.090 197.204 1.00 11.39 472 ASP B O 1
ATOM 3518 N N . GLY A 1 473 ? 150.205 156.834 197.542 1.00 11.39 473 GLY B N 1
ATOM 3519 C CA . GLY A 1 473 ? 150.077 157.970 196.656 1.00 11.39 473 GLY B CA 1
ATOM 3520 C C . GLY A 1 473 ? 149.838 159.298 197.341 1.00 11.39 473 GLY B C 1
ATOM 3521 O O . GLY A 1 473 ? 149.954 160.341 196.685 1.00 11.39 473 GLY B O 1
ATOM 3522 N N . ARG A 1 474 ? 149.509 159.297 198.630 1.00 11.39 474 ARG B N 1
ATOM 3523 C CA . ARG A 1 474 ? 149.255 160.545 199.338 1.00 11.39 474 ARG B CA 1
ATOM 3524 C C . ARG A 1 474 ? 150.550 161.318 199.544 1.00 11.39 474 ARG B C 1
ATOM 3525 O O . ARG A 1 474 ? 151.563 160.753 199.966 1.00 11.39 474 ARG B O 1
ATOM 3533 N N . LEU A 1 475 ? 150.515 162.614 199.245 1.00 11.39 475 LEU B N 1
ATOM 3534 C CA . LEU A 1 475 ? 151.653 163.477 199.521 1.00 11.39 475 LEU B CA 1
ATOM 3535 C C . LEU A 1 475 ? 151.876 163.586 201.025 1.00 11.39 475 LEU B C 1
ATOM 3536 O O . LEU A 1 475 ? 150.932 163.560 201.819 1.00 11.39 475 LEU B O 1
ATOM 3541 N N . ARG A 1 476 ? 153.141 163.711 201.416 1.00 12.34 476 ARG B N 1
ATOM 3542 C CA . ARG A 1 476 ? 153.527 163.642 202.816 1.00 12.34 476 ARG B CA 1
ATOM 3543 C C . ARG A 1 476 ? 154.297 164.888 203.224 1.00 12.34 476 ARG B C 1
ATOM 3544 O O . ARG A 1 476 ? 155.149 165.376 202.476 1.00 12.34 476 ARG B O 1
ATOM 3552 N N . LEU A 1 477 ? 153.983 165.402 204.410 1.00 11.39 477 LEU B N 1
ATOM 3553 C CA . LEU A 1 477 ? 154.735 166.490 205.035 1.00 11.39 477 LEU B CA 1
ATOM 3554 C C . LEU A 1 477 ? 155.327 165.960 206.332 1.00 11.39 477 LEU B C 1
ATOM 3555 O O . LEU A 1 477 ? 154.614 165.855 207.346 1.00 11.39 477 LEU B O 1
ATOM 3560 N N . PRO A 1 478 ? 156.611 165.613 206.357 1.00 11.39 478 PRO B N 1
ATOM 3561 C CA . PRO A 1 478 ? 157.173 164.932 207.527 1.00 11.39 478 PRO B CA 1
ATOM 3562 C C . PRO A 1 478 ? 157.239 165.842 208.743 1.00 11.39 478 PRO B C 1
ATOM 3563 O O . PRO A 1 478 ? 157.243 167.071 208.643 1.00 11.39 478 PRO B O 1
ATOM 3567 N N . LEU A 1 479 ? 157.285 165.207 209.916 1.00 11.39 479 LEU B N 1
ATOM 3568 C CA . LEU A 1 479 ? 157.369 165.950 211.168 1.00 11.39 479 LEU B CA 1
ATOM 3569 C C . LEU A 1 479 ? 158.745 166.566 211.376 1.00 11.39 479 LEU B C 1
ATOM 3570 O O . LEU A 1 479 ? 158.863 167.579 212.074 1.00 11.39 479 LEU B O 1
ATOM 3575 N N . SER A 1 480 ? 159.789 165.968 210.799 1.00 11.39 480 SER B N 1
ATOM 3576 C CA . SER A 1 480 ? 161.130 166.520 210.950 1.00 11.39 480 SER B CA 1
ATOM 3577 C C . SER A 1 480 ? 161.222 167.910 210.338 1.00 11.39 480 SER B C 1
ATOM 3578 O O . SER A 1 480 ? 161.807 168.823 210.934 1.00 11.39 480 SER B O 1
ATOM 3581 N N . VAL A 1 481 ? 160.638 168.091 209.151 1.00 11.39 481 VAL B N 1
ATOM 3582 C CA . VAL A 1 481 ? 160.631 169.401 208.507 1.00 11.39 481 VAL B CA 1
ATOM 3583 C C . VAL A 1 481 ? 159.892 170.414 209.369 1.00 11.39 481 VAL B C 1
ATOM 3584 O O . VAL A 1 481 ? 160.350 171.549 209.553 1.00 11.39 481 VAL B O 1
ATOM 3588 N N . LEU A 1 482 ? 158.734 170.023 209.907 1.00 11.39 482 LEU B N 1
ATOM 3589 C CA . LEU A 1 482 ? 157.945 170.939 210.722 1.00 11.39 482 LEU B CA 1
ATOM 3590 C C . LEU A 1 482 ? 158.696 171.349 211.983 1.00 11.39 482 LEU B C 1
ATOM 3591 O O . LEU A 1 482 ? 158.718 172.532 212.344 1.00 11.39 482 LEU B O 1
ATOM 3596 N N . ARG A 1 483 ? 159.325 170.386 212.662 1.00 11.39 483 ARG B N 1
ATOM 3597 C CA . ARG A 1 483 ? 160.085 170.709 213.866 1.00 11.39 483 ARG B CA 1
ATOM 3598 C C . ARG A 1 483 ? 161.286 171.591 213.547 1.00 11.39 483 ARG B C 1
ATOM 3599 O O . ARG A 1 483 ? 161.586 172.530 214.294 1.00 11.39 483 ARG B O 1
ATOM 3607 N N . GLY A 1 484 ? 161.986 171.308 212.446 1.00 11.39 484 GLY B N 1
ATOM 3608 C CA . GLY A 1 484 ? 163.108 172.149 212.065 1.00 11.39 484 GLY B CA 1
ATOM 3609 C C . GLY A 1 484 ? 162.689 173.573 211.756 1.00 11.39 484 GLY B C 1
ATOM 3610 O O . GLY A 1 484 ? 163.351 174.528 212.169 1.00 11.39 484 GLY B O 1
ATOM 3611 N N . ILE A 1 485 ? 161.579 173.734 211.033 1.00 6.00 485 ILE B N 1
ATOM 3612 C CA . ILE A 1 485 ? 161.084 175.071 210.716 1.00 6.00 485 ILE B CA 1
ATOM 3613 C C . ILE A 1 485 ? 160.669 175.804 211.986 1.00 6.00 485 ILE B C 1
ATOM 3614 O O . ILE A 1 485 ? 160.960 176.996 212.159 1.00 6.00 485 ILE B O 1
ATOM 3619 N N . LEU A 1 486 ? 159.983 175.104 212.895 1.00 11.39 486 LEU B N 1
ATOM 3620 C CA . LEU A 1 486 ? 159.572 175.727 214.148 1.00 11.39 486 LEU B CA 1
ATOM 3621 C C . LEU A 1 486 ? 160.776 176.176 214.965 1.00 11.39 486 LEU B C 1
ATOM 3622 O O . LEU A 1 486 ? 160.779 177.282 215.521 1.00 11.39 486 LEU B O 1
ATOM 3627 N N . ARG A 1 487 ? 161.811 175.337 215.050 1.00 13.28 487 ARG B N 1
ATOM 3628 C CA . ARG A 1 487 ? 162.981 175.719 215.832 1.00 13.28 487 ARG B CA 1
ATOM 3629 C C . ARG A 1 487 ? 163.740 176.858 215.165 1.00 13.28 487 ARG B C 1
ATOM 3630 O O . ARG A 1 487 ? 164.264 177.740 215.851 1.00 13.28 487 ARG B O 1
ATOM 3638 N N . ARG A 1 488 ? 163.783 176.879 213.830 1.00 11.39 488 ARG B N 1
ATOM 3639 C CA . ARG A 1 488 ? 164.408 177.998 213.132 1.00 11.39 488 ARG B CA 1
ATOM 3640 C C . ARG A 1 488 ? 163.689 179.302 213.447 1.00 11.39 488 ARG B C 1
ATOM 3641 O O . ARG A 1 488 ? 164.320 180.317 213.772 1.00 11.39 488 ARG B O 1
ATOM 3649 N N . ASP A 1 489 ? 162.357 179.287 213.375 1.00 11.39 489 ASP B N 1
ATOM 3650 C CA . ASP A 1 489 ? 161.597 180.507 213.620 1.00 11.39 489 ASP B CA 1
ATOM 3651 C C . ASP A 1 489 ? 161.717 180.959 215.072 1.00 11.39 489 ASP B C 1
ATOM 3652 O O . ASP A 1 489 ? 161.863 182.157 215.345 1.00 11.39 489 ASP B O 1
ATOM 3657 N N . ILE A 1 490 ? 161.671 180.019 216.020 1.00 11.39 490 ILE B N 1
ATOM 3658 C CA . ILE A 1 490 ? 161.783 180.409 217.422 1.00 11.39 490 ILE B CA 1
ATOM 3659 C C . ILE A 1 490 ? 163.191 180.900 217.736 1.00 11.39 490 ILE B C 1
ATOM 3660 O O . ILE A 1 490 ? 163.373 181.779 218.586 1.00 11.39 490 ILE B O 1
ATOM 3665 N N . LYS A 1 491 ? 164.207 180.360 217.058 1.00 11.39 491 LYS B N 1
ATOM 3666 C CA . LYS A 1 491 ? 165.565 180.855 217.241 1.00 11.39 491 LYS B CA 1
ATOM 3667 C C . LYS A 1 491 ? 165.713 182.262 216.678 1.00 11.39 491 LYS B C 1
ATOM 3668 O O . LYS A 1 491 ? 166.436 183.090 217.243 1.00 11.39 491 LYS B O 1
ATOM 3674 N N . VAL A 1 492 ? 165.040 182.549 215.561 1.00 11.39 492 VAL B N 1
ATOM 3675 C CA . VAL A 1 492 ? 165.030 183.914 215.038 1.00 11.39 492 VAL B CA 1
ATOM 3676 C C . VAL A 1 492 ? 164.346 184.859 216.019 1.00 11.39 492 VAL B C 1
ATOM 3677 O O . VAL A 1 492 ? 164.818 185.978 216.256 1.00 11.39 492 VAL B O 1
ATOM 3681 N N . VAL A 1 493 ? 163.223 184.429 216.599 1.00 11.39 493 VAL B N 1
ATOM 3682 C CA . VAL A 1 493 ? 162.503 185.279 217.549 1.00 11.39 493 VAL B CA 1
ATOM 3683 C C . VAL A 1 493 ? 163.359 185.557 218.780 1.00 11.39 493 VAL B C 1
ATOM 3684 O O . VAL A 1 493 ? 163.465 186.701 219.239 1.00 11.39 493 VAL B O 1
ATOM 3688 N N . LEU A 1 494 ? 163.983 184.517 219.332 1.00 11.39 494 LEU B N 1
ATOM 3689 C CA . LEU A 1 494 ? 164.757 184.659 220.559 1.00 11.39 494 LEU B CA 1
ATOM 3690 C C . LEU A 1 494 ? 166.157 185.213 220.328 1.00 11.39 494 LEU B C 1
ATOM 3691 O O . LEU A 1 494 ? 166.845 185.522 221.307 1.00 11.39 494 LEU B O 1
ATOM 3696 N N . ASP A 1 495 ? 166.589 185.343 219.072 1.00 16.77 495 ASP B N 1
ATOM 3697 C CA . ASP A 1 495 ? 167.933 185.811 218.729 1.00 16.77 495 ASP B CA 1
ATOM 3698 C C . ASP A 1 495 ? 168.999 184.925 219.377 1.00 16.77 495 ASP B C 1
ATOM 3699 O O . ASP A 1 495 ? 169.818 185.370 220.183 1.00 16.77 495 ASP B O 1
ATOM 3704 N N . ASN A 1 496 ? 168.973 183.651 219.002 1.00 11.89 496 ASN B N 1
ATOM 3705 C CA . ASN A 1 496 ? 169.876 182.646 219.539 1.00 11.89 496 ASN B CA 1
ATOM 3706 C C . ASN A 1 496 ? 170.767 182.107 218.426 1.00 11.89 496 ASN B C 1
ATOM 3707 O O . ASN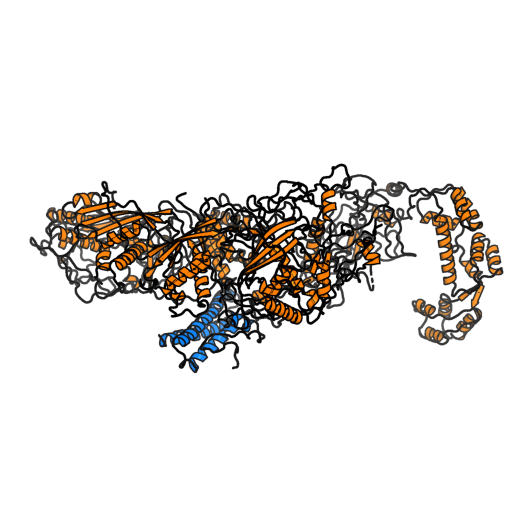 A 1 496 ? 170.469 182.249 217.238 1.00 11.89 496 ASN B O 1
ATOM 3712 N N . LYS A 1 497 ? 171.878 181.492 218.825 1.00 19.66 497 LYS B N 1
ATOM 3713 C CA . LYS A 1 497 ? 172.864 180.947 217.897 1.00 19.66 497 LYS B CA 1
ATOM 3714 C C . LYS A 1 497 ? 173.170 179.493 218.228 1.00 19.66 497 LYS B C 1
ATOM 3715 O O . LYS A 1 497 ? 174.333 179.085 218.308 1.00 19.66 497 LYS B O 1
ATOM 3721 N N . CYS A 1 498 ? 172.130 178.689 218.425 1.00 18.78 498 CYS B N 1
ATOM 3722 C CA . CYS A 1 498 ? 172.307 177.286 218.771 1.00 18.78 498 CYS B CA 1
ATOM 3723 C C . CYS A 1 498 ? 172.536 176.435 217.529 1.00 18.78 498 CYS B C 1
ATOM 3724 O O . CYS A 1 498 ? 171.915 176.649 216.484 1.00 18.78 498 CYS B O 1
ATOM 3727 N N . ARG A 1 499 ? 173.438 175.460 217.652 1.00 14.91 499 ARG B N 1
ATOM 3728 C CA . ARG A 1 499 ? 173.674 174.473 216.609 1.00 14.91 499 ARG B CA 1
ATOM 3729 C C . ARG A 1 499 ? 173.462 173.040 217.077 1.00 14.91 499 ARG B C 1
ATOM 3730 O O . ARG A 1 499 ? 173.534 172.124 216.249 1.00 14.91 499 ARG B O 1
ATOM 3738 N N . ALA A 1 500 ? 173.247 172.826 218.377 1.00 19.13 500 ALA B N 1
ATOM 3739 C CA . ALA A 1 500 ? 172.943 171.541 219.004 1.00 19.13 500 ALA B CA 1
ATOM 3740 C C . ALA A 1 500 ? 174.155 170.616 219.057 1.00 19.13 500 ALA B C 1
ATOM 3741 O O . ALA A 1 500 ? 174.116 169.588 219.740 1.00 19.13 500 ALA B O 1
ATOM 3743 N N . GLU A 1 501 ? 175.230 170.979 218.354 1.00 18.32 501 GLU B N 1
ATOM 3744 C CA . GLU A 1 501 ? 176.557 170.364 218.483 1.00 18.32 501 GLU B CA 1
ATOM 3745 C C . GLU A 1 501 ? 176.519 168.834 218.507 1.00 18.32 501 GLU B C 1
ATOM 3746 O O . GLU A 1 501 ? 177.443 168.201 219.028 1.00 18.32 501 GLU B O 1
ATOM 3752 N N . LEU A 1 502 ? 175.477 168.227 217.939 1.00 11.39 502 LEU B N 1
ATOM 3753 C CA . LEU A 1 502 ? 175.266 166.771 217.955 1.00 11.39 502 LEU B CA 1
ATOM 3754 C C . LEU A 1 502 ? 175.342 166.295 219.407 1.00 11.39 502 LEU B C 1
ATOM 3755 O O . LEU A 1 502 ? 174.614 166.826 220.256 1.00 11.39 502 LEU B O 1
ATOM 3760 N N . ALA A 1 503 ? 176.193 165.323 219.737 1.00 19.90 503 ALA B N 1
ATOM 3761 C CA . ALA A 1 503 ? 176.229 164.721 221.067 1.00 19.90 503 ALA B CA 1
ATOM 3762 C C . ALA A 1 503 ? 177.361 165.339 221.879 1.00 19.90 503 ALA B C 1
ATOM 3763 O O . ALA A 1 503 ? 178.539 165.113 221.587 1.00 19.90 503 ALA B O 1
ATOM 3765 N N . MET A 1 504 ? 177.002 166.107 222.903 1.00 42.82 504 MET B N 1
ATOM 3766 C CA . MET A 1 504 ? 177.963 166.701 223.816 1.00 42.82 504 MET B CA 1
ATOM 3767 C C . MET A 1 504 ? 178.015 165.898 225.113 1.00 42.82 504 MET B C 1
ATOM 3768 O O . MET A 1 504 ? 177.338 164.881 225.277 1.00 42.82 504 MET B O 1
ATOM 3773 N N . LYS A 1 505 ? 178.840 166.367 226.051 1.00 51.95 505 LYS B N 1
ATOM 3774 C CA . LYS A 1 505 ? 178.975 165.683 227.332 1.00 51.95 505 LYS B CA 1
ATOM 3775 C C . LYS A 1 505 ? 177.793 165.949 228.257 1.00 51.95 505 LYS B C 1
ATOM 3776 O O . LYS A 1 505 ? 177.490 165.117 229.119 1.00 51.95 505 LYS B O 1
ATOM 3782 N N . GLN A 1 506 ? 177.122 167.084 228.099 1.00 45.26 506 GLN B N 1
ATOM 3783 C CA . GLN A 1 506 ? 175.982 167.455 228.920 1.00 45.26 506 GLN B CA 1
ATOM 3784 C C . GLN A 1 506 ? 174.850 167.955 228.037 1.00 45.26 506 GLN B C 1
ATOM 3785 O O . GLN A 1 506 ? 175.087 168.374 226.899 1.00 45.26 506 GLN B O 1
ATOM 3791 N N . PRO A 1 507 ? 173.609 167.900 228.523 1.00 29.59 507 PRO B N 1
ATOM 3792 C CA . PRO A 1 507 ? 172.499 168.487 227.765 1.00 29.59 507 PRO B CA 1
ATOM 3793 C C . PRO A 1 507 ? 172.751 169.961 227.484 1.00 29.59 507 PRO B C 1
ATOM 3794 O O . PRO A 1 507 ? 173.310 170.688 228.307 1.00 29.59 507 PRO B O 1
ATOM 3798 N N . CYS A 1 508 ? 172.328 170.395 226.296 1.00 32.36 508 CYS B N 1
ATOM 3799 C CA . CYS A 1 508 ? 172.725 171.708 225.797 1.00 32.36 508 CYS B CA 1
ATOM 3800 C C . CYS A 1 508 ? 172.084 172.846 226.585 1.00 32.36 508 CYS B C 1
ATOM 3801 O O . CYS A 1 508 ? 172.640 173.950 226.627 1.00 32.36 508 CYS B O 1
ATOM 3804 N N . SER A 1 509 ? 170.939 172.601 227.213 1.00 23.58 509 SER B N 1
ATOM 3805 C CA . SER A 1 509 ? 170.186 173.638 227.935 1.00 23.58 509 SER B CA 1
ATOM 3806 C C . SER A 1 509 ? 169.752 174.700 226.918 1.00 23.58 509 SER B C 1
ATOM 3807 O O . SER A 1 509 ? 169.419 174.359 225.778 1.00 23.58 509 SER B O 1
ATOM 3810 N N . CYS A 1 510 ? 169.704 175.971 227.353 1.00 17.63 510 CYS B N 1
ATOM 3811 C CA . CYS A 1 510 ? 169.330 177.206 226.655 1.00 17.63 510 CYS B CA 1
ATOM 3812 C C . CYS A 1 510 ? 167.857 177.151 226.258 1.00 17.63 510 CYS B C 1
ATOM 3813 O O . CYS A 1 510 ? 167.322 176.062 226.019 1.00 17.63 510 CYS B O 1
ATOM 3816 N N . PRO A 1 511 ? 167.172 178.300 226.173 1.00 15.49 511 PRO B N 1
ATOM 3817 C CA . PRO A 1 511 ? 165.705 178.264 226.013 1.00 15.49 511 PRO B CA 1
ATOM 3818 C C . PRO A 1 511 ? 165.228 177.518 224.779 1.00 15.49 511 PRO B C 1
ATOM 3819 O O . PRO A 1 511 ? 164.167 176.884 224.827 1.00 15.49 511 PRO B O 1
ATOM 3823 N N . VAL A 1 512 ? 165.986 177.557 223.679 1.00 11.39 512 VAL B N 1
ATOM 3824 C CA . VAL A 1 512 ? 165.552 176.880 222.459 1.00 11.39 512 VAL B CA 1
ATOM 3825 C C . VAL A 1 512 ? 165.351 175.391 222.715 1.00 11.39 512 VAL B C 1
ATOM 3826 O O . VAL A 1 512 ? 164.242 174.863 222.557 1.00 11.39 512 VAL B O 1
ATOM 3830 N N . CYS A 1 513 ? 166.407 174.696 223.131 1.00 11.39 513 CYS B N 1
ATOM 3831 C CA . CYS A 1 513 ? 166.301 173.280 223.449 1.00 11.39 513 CYS B CA 1
ATOM 3832 C C . CYS A 1 513 ? 165.427 173.011 224.665 1.00 11.39 513 CYS B C 1
ATOM 3833 O O . CYS A 1 513 ? 164.721 171.998 224.684 1.00 11.39 513 CYS B O 1
ATOM 3836 N N . ASN A 1 514 ? 165.442 173.887 225.667 1.00 11.39 514 ASN B N 1
ATOM 3837 C CA . ASN A 1 514 ? 164.578 173.735 226.828 1.00 11.39 514 ASN B CA 1
ATOM 3838 C C . ASN A 1 514 ? 163.097 173.763 226.475 1.00 11.39 514 ASN B C 1
ATOM 3839 O O . ASN A 1 514 ? 162.292 173.176 227.205 1.00 11.39 514 ASN B O 1
ATOM 3844 N N . LEU A 1 515 ? 162.718 174.427 225.384 1.00 11.39 515 LEU B N 1
ATOM 3845 C CA . LEU A 1 515 ? 161.330 174.422 224.945 1.00 11.39 515 LEU B CA 1
ATOM 3846 C C . LEU A 1 515 ? 161.038 173.366 223.889 1.00 11.39 515 LEU B C 1
ATOM 3847 O O . LEU A 1 515 ? 159.912 172.861 223.836 1.00 11.39 515 LEU B O 1
ATOM 3852 N N . MET A 1 516 ? 162.013 173.003 223.055 1.00 12.81 516 MET B N 1
ATOM 3853 C CA . MET A 1 516 ? 161.793 171.890 222.135 1.00 12.81 516 MET B CA 1
ATOM 3854 C C . MET A 1 516 ? 161.906 170.529 222.809 1.00 12.81 516 MET B C 1
ATOM 3855 O O . MET A 1 516 ? 161.593 169.517 222.174 1.00 12.81 516 MET B O 1
ATOM 3860 N N . LYS A 1 517 ? 162.343 170.477 224.067 1.00 11.39 517 LYS B N 1
ATOM 3861 C CA . LYS A 1 517 ? 162.304 169.239 224.832 1.00 11.39 517 LYS B CA 1
ATOM 3862 C C . LYS A 1 517 ? 160.901 168.877 225.299 1.00 11.39 517 LYS B C 1
ATOM 3863 O O . LYS A 1 517 ? 160.709 167.781 225.836 1.00 11.39 517 LYS B O 1
ATOM 3869 N N . LYS A 1 518 ? 159.922 169.766 225.113 1.00 11.39 518 LYS B N 1
ATOM 3870 C CA . LYS A 1 518 ? 158.573 169.544 225.618 1.00 11.39 518 LYS B CA 1
ATOM 3871 C C . LYS A 1 518 ? 157.514 169.874 224.571 1.00 11.39 518 LYS B C 1
ATOM 3872 O O . LYS A 1 518 ? 156.417 170.325 224.916 1.00 11.39 518 LYS B O 1
ATOM 3878 N N . ILE A 1 519 ? 157.818 169.653 223.294 1.00 11.39 519 ILE B N 1
ATOM 3879 C CA . ILE A 1 519 ? 156.885 169.901 222.201 1.00 11.39 519 ILE B CA 1
ATOM 3880 C C . ILE A 1 519 ? 156.763 168.629 221.374 1.00 11.39 519 ILE B C 1
ATOM 3881 O O . ILE A 1 519 ? 157.775 168.062 220.947 1.00 11.39 519 ILE B O 1
ATOM 3886 N N . THR A 1 520 ? 155.528 168.188 221.144 1.00 11.39 520 THR B N 1
ATOM 3887 C CA . THR A 1 520 ? 155.241 166.960 220.413 1.00 11.39 520 THR B CA 1
ATOM 3888 C C . THR A 1 520 ? 154.438 167.305 219.167 1.00 11.39 520 THR B C 1
ATOM 3889 O O . THR A 1 520 ? 153.396 167.963 219.259 1.00 11.39 520 THR B O 1
ATOM 3893 N N . ILE A 1 521 ? 154.915 166.857 218.008 1.00 11.39 521 ILE B N 1
ATOM 3894 C CA . ILE A 1 521 ? 154.306 167.170 216.721 1.00 11.39 521 ILE B CA 1
ATOM 3895 C C . ILE A 1 521 ? 154.014 165.865 215.991 1.00 11.39 521 ILE B C 1
ATOM 3896 O O . ILE A 1 521 ? 154.874 164.979 215.924 1.00 11.39 521 ILE B O 1
ATOM 3901 N N . ARG A 1 522 ? 152.804 165.749 215.452 1.00 11.39 522 ARG B N 1
ATOM 3902 C CA . ARG A 1 522 ? 152.364 164.549 214.759 1.00 11.39 522 ARG B CA 1
ATOM 3903 C C . ARG A 1 522 ? 152.765 164.584 213.286 1.00 11.39 522 ARG B C 1
ATOM 3904 O O . ARG A 1 522 ? 152.951 165.646 212.689 1.00 11.39 522 ARG B O 1
ATOM 3912 N N . ASP A 1 523 ? 152.902 163.393 212.707 1.00 11.39 523 ASP B N 1
ATOM 3913 C CA . ASP A 1 523 ? 153.115 163.257 211.274 1.00 11.39 523 ASP B CA 1
ATOM 3914 C C . ASP A 1 523 ? 151.811 163.536 210.535 1.00 11.39 523 ASP B C 1
ATOM 3915 O O . ASP A 1 523 ? 150.726 163.218 211.027 1.00 11.39 523 ASP B O 1
ATOM 3920 N N . SER A 1 524 ? 151.918 164.135 209.351 1.00 11.39 524 SER B N 1
ATOM 3921 C CA . SER A 1 524 ? 150.748 164.571 208.603 1.00 11.39 524 SER B CA 1
ATOM 3922 C C . SER A 1 524 ? 150.801 164.046 207.175 1.00 11.39 524 SER B C 1
ATOM 3923 O O . SER A 1 524 ? 151.871 163.769 206.628 1.00 11.39 524 SER B O 1
ATOM 3926 N N . PHE A 1 525 ? 149.617 163.909 206.578 1.00 11.39 525 PHE B N 1
ATOM 3927 C CA . PHE A 1 525 ? 149.469 163.451 205.204 1.00 11.39 525 PHE B CA 1
ATOM 3928 C C . PHE A 1 525 ? 148.432 164.312 204.499 1.00 11.39 525 PHE B C 1
ATOM 3929 O O . PHE A 1 525 ? 147.526 164.861 205.132 1.00 11.39 525 PHE B O 1
ATOM 3937 N N . SER A 1 526 ? 148.567 164.421 203.179 1.00 11.39 526 SER B N 1
ATOM 3938 C CA . SER A 1 526 ? 147.612 165.189 202.391 1.00 11.39 526 SER B CA 1
ATOM 3939 C C . SER A 1 526 ? 146.257 164.496 202.375 1.00 11.39 526 SER B C 1
ATOM 3940 O O . SER A 1 526 ? 146.168 163.270 202.262 1.00 11.39 526 SER B O 1
ATOM 3943 N N . SER A 1 527 ? 145.193 165.290 202.484 1.00 11.39 527 SER B N 1
ATOM 3944 C CA . SER A 1 527 ? 143.843 164.750 202.576 1.00 11.39 527 SER B CA 1
ATOM 3945 C C . SER A 1 527 ? 143.043 164.874 201.287 1.00 11.39 527 SER B C 1
ATOM 3946 O O . SER A 1 527 ? 142.187 164.023 201.024 1.00 11.39 527 SER B O 1
ATOM 3949 N N . ASN A 1 528 ? 143.293 165.901 200.477 1.00 32.13 528 ASN B N 1
ATOM 3950 C CA . ASN A 1 528 ? 142.489 166.159 199.290 1.00 32.13 528 ASN B CA 1
ATOM 3951 C C . ASN A 1 528 ? 143.239 165.950 197.982 1.00 32.13 528 ASN B C 1
ATOM 3952 O O . ASN A 1 528 ? 142.671 166.206 196.916 1.00 32.13 528 ASN B O 1
ATOM 3957 N N . TYR A 1 529 ? 144.491 165.501 198.024 1.00 11.39 529 TYR B N 1
ATOM 3958 C CA . TYR A 1 529 ? 145.277 165.298 196.815 1.00 11.39 529 TYR B CA 1
ATOM 3959 C C . TYR A 1 529 ? 146.017 163.972 196.893 1.00 11.39 529 TYR B C 1
ATOM 3960 O O . TYR A 1 529 ? 146.644 163.664 197.911 1.00 11.39 529 TYR B O 1
ATOM 3969 N N . ALA A 1 530 ? 145.939 163.193 195.815 1.00 11.39 530 ALA B N 1
ATOM 3970 C CA . ALA A 1 530 ? 146.704 161.960 195.700 1.00 11.39 530 ALA B CA 1
ATOM 3971 C C . ALA A 1 530 ? 147.273 161.736 194.307 1.00 11.39 530 ALA B C 1
ATOM 3972 O O . ALA A 1 530 ? 147.880 160.687 194.071 1.00 11.39 530 ALA B O 1
ATOM 3974 N N . GLU A 1 531 ? 147.100 162.676 193.384 1.00 13.30 531 GLU B N 1
ATOM 3975 C CA . GLU A 1 531 ? 147.579 162.534 192.020 1.00 13.30 531 GLU B CA 1
ATOM 3976 C C . GLU A 1 531 ? 149.090 162.733 191.951 1.00 13.30 531 GLU B C 1
ATOM 3977 O O . GLU A 1 531 ? 149.690 163.338 192.843 1.00 13.30 531 GLU B O 1
ATOM 3983 N N . PRO A 1 532 ? 149.733 162.218 190.903 1.00 11.39 532 PRO B N 1
ATOM 3984 C CA . PRO A 1 532 ? 151.165 162.451 190.746 1.00 11.39 532 PRO B CA 1
ATOM 3985 C C . PRO A 1 532 ? 151.448 163.924 190.535 1.00 11.39 532 PRO B C 1
ATOM 3986 O O . PRO A 1 532 ? 150.608 164.666 189.992 1.00 11.39 532 PRO B O 1
ATOM 3990 N N . PRO A 1 533 ? 152.617 164.395 190.951 1.00 11.39 533 PRO B N 1
ATOM 3991 C CA . PRO A 1 533 ? 152.956 165.814 190.814 1.00 11.39 533 PRO B CA 1
ATOM 3992 C C . PRO A 1 533 ? 153.473 166.125 189.412 1.00 11.39 533 PRO B C 1
ATOM 3993 O O . PRO A 1 533 ? 153.670 165.242 188.580 1.00 11.39 533 PRO B O 1
ATOM 3997 N N . LYS A 1 534 ? 153.695 167.414 189.166 1.00 11.39 534 LYS B N 1
ATOM 3998 C CA . LYS A 1 534 ? 154.152 167.900 187.875 1.00 11.39 534 LYS B CA 1
ATOM 3999 C C . LYS A 1 534 ? 155.680 167.882 187.819 1.00 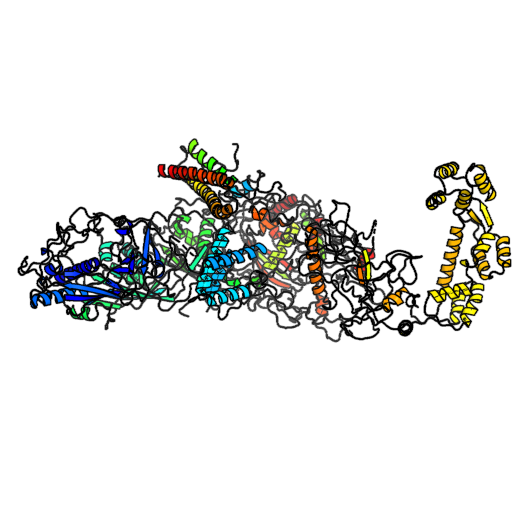11.39 534 LYS B C 1
ATOM 4000 O O . LYS A 1 534 ? 156.358 167.471 188.763 1.00 11.39 534 LYS B O 1
ATOM 4006 N N . ILE A 1 535 ? 156.234 168.333 186.695 1.00 11.39 535 ILE B N 1
ATOM 4007 C CA . ILE A 1 535 ? 157.676 168.367 186.479 1.00 11.39 535 ILE B CA 1
ATOM 4008 C C . ILE A 1 535 ? 158.067 169.760 186.004 1.00 11.39 535 ILE B C 1
ATOM 4009 O O . ILE A 1 535 ? 157.412 170.325 185.121 1.00 11.39 535 ILE B O 1
ATOM 4014 N N . ARG A 1 536 ? 159.128 170.309 186.590 1.00 11.39 536 ARG B N 1
ATOM 4015 C CA . ARG A 1 536 ? 159.664 171.607 186.212 1.00 11.39 536 ARG B CA 1
ATOM 4016 C C . ARG A 1 536 ? 161.099 171.449 185.729 1.00 11.39 536 ARG B C 1
ATOM 4017 O O . ARG A 1 536 ? 161.828 170.561 186.179 1.00 11.39 536 ARG B O 1
ATOM 4025 N N . HIS A 1 537 ? 161.502 172.322 184.807 1.00 10.73 537 HIS B N 1
ATOM 4026 C CA . HIS A 1 537 ? 162.826 172.265 184.206 1.00 10.73 537 HIS B CA 1
ATOM 4027 C C . HIS A 1 537 ? 163.536 173.601 184.371 1.00 10.73 537 HIS B C 1
ATOM 4028 O O . HIS A 1 537 ? 162.906 174.661 184.398 1.00 10.73 537 HIS B O 1
ATOM 4035 N N . LYS A 1 538 ? 164.861 173.533 184.480 1.00 11.39 538 LYS B N 1
ATOM 4036 C CA . LYS A 1 538 ? 165.703 174.710 184.627 1.00 11.39 538 LYS B CA 1
ATOM 4037 C C . LYS A 1 538 ? 166.951 174.540 183.774 1.00 11.39 538 LYS B C 1
ATOM 4038 O O . LYS A 1 538 ? 167.408 173.419 183.535 1.00 11.39 538 LYS B O 1
ATOM 4044 N N . ILE A 1 539 ? 167.502 175.664 183.313 1.00 14.33 539 ILE B N 1
ATOM 4045 C CA . ILE A 1 539 ? 168.694 175.661 182.477 1.00 14.33 539 ILE B CA 1
ATOM 4046 C C . ILE A 1 539 ? 169.668 176.715 182.986 1.00 14.33 539 ILE B C 1
ATOM 4047 O O . ILE A 1 539 ? 169.302 177.634 183.720 1.00 14.33 539 ILE B O 1
ATOM 4052 N N . ARG A 1 540 ? 170.927 176.564 182.580 1.00 11.39 540 ARG B N 1
ATOM 4053 C CA . ARG A 1 540 ? 171.982 177.526 182.873 1.00 11.39 540 ARG B CA 1
ATOM 4054 C C . ARG A 1 540 ? 172.547 178.037 181.556 1.00 11.39 540 ARG B C 1
ATOM 4055 O O . ARG A 1 540 ? 173.037 177.248 180.741 1.00 11.39 540 ARG B O 1
ATOM 4063 N N . LEU A 1 541 ? 172.481 179.349 181.350 1.00 11.39 541 LEU B N 1
ATOM 4064 C CA . LEU A 1 541 ? 172.927 179.947 180.103 1.00 11.39 541 LEU B CA 1
ATOM 4065 C C . LEU A 1 541 ? 174.430 180.211 180.127 1.00 11.39 541 LEU B C 1
ATOM 4066 O O . LEU A 1 541 ? 175.090 180.153 181.168 1.00 11.39 541 LEU B O 1
ATOM 4071 N N . ASP A 1 542 ? 174.970 180.504 178.948 1.00 11.39 542 ASP B N 1
ATOM 4072 C CA . ASP A 1 542 ? 176.366 180.893 178.797 1.00 11.39 542 ASP B CA 1
ATOM 4073 C C . ASP A 1 542 ? 176.420 182.388 178.522 1.00 11.39 542 ASP B C 1
ATOM 4074 O O . ASP A 1 542 ? 176.007 182.825 177.436 1.00 11.39 542 ASP B O 1
ATOM 4079 N N . PRO A 1 543 ? 176.901 183.206 179.462 1.00 11.39 543 PRO B N 1
ATOM 4080 C CA . PRO A 1 543 ? 176.771 184.666 179.304 1.00 11.39 543 PRO B CA 1
ATOM 4081 C C . PRO A 1 543 ? 177.466 185.223 178.074 1.00 11.39 543 PRO B C 1
ATOM 4082 O O . PRO A 1 543 ? 177.000 186.224 177.516 1.00 11.39 543 PRO B O 1
ATOM 4086 N N . LYS A 1 544 ? 178.567 184.614 177.634 1.00 11.39 544 LYS B N 1
ATOM 4087 C CA . LYS A 1 544 ? 179.301 185.154 176.497 1.00 11.39 544 LYS B CA 1
ATOM 4088 C C . LYS A 1 544 ? 178.590 184.901 175.174 1.00 11.39 544 LYS B C 1
ATOM 4089 O O . LYS A 1 544 ? 178.772 185.669 174.223 1.00 11.39 544 LYS B O 1
ATOM 4095 N N . SER A 1 545 ? 177.781 183.843 175.089 1.00 11.39 545 SER B N 1
ATOM 4096 C CA . SER A 1 545 ? 177.099 183.495 173.851 1.00 11.39 545 SER B CA 1
ATOM 4097 C C . SER A 1 545 ? 175.597 183.728 173.886 1.00 11.39 545 SER B C 1
ATOM 4098 O O . SER A 1 545 ? 174.991 183.879 172.821 1.00 11.39 545 SER B O 1
ATOM 4101 N N . GLY A 1 546 ? 174.984 183.762 175.066 1.00 11.39 546 GLY B N 1
ATOM 4102 C CA . GLY A 1 546 ? 173.550 183.941 175.165 1.00 11.39 546 GLY B CA 1
ATOM 4103 C C . GLY A 1 546 ? 172.728 182.684 175.002 1.00 11.39 546 GLY B C 1
ATOM 4104 O O . GLY A 1 546 ? 171.502 182.778 174.883 1.00 11.39 546 GLY B O 1
ATOM 4105 N N . THR A 1 547 ? 173.356 181.515 174.995 1.00 11.39 547 THR B N 1
ATOM 4106 C CA . THR A 1 547 ? 172.673 180.236 174.857 1.00 11.39 547 THR B CA 1
ATOM 4107 C C . THR A 1 547 ? 173.036 179.329 176.029 1.00 11.39 547 THR B C 1
ATOM 4108 O O . THR A 1 547 ? 173.784 179.710 176.932 1.00 11.39 547 THR B O 1
ATOM 4112 N N . VAL A 1 548 ? 172.496 178.108 176.001 1.00 11.39 548 VAL B N 1
ATOM 4113 C CA . VAL A 1 548 ? 172.738 177.164 177.086 1.00 11.39 548 VAL B CA 1
ATOM 4114 C C . VAL A 1 548 ? 174.179 176.667 177.046 1.00 11.39 548 VAL B C 1
ATOM 4115 O O . VAL A 1 548 ? 174.907 176.832 176.060 1.00 11.39 548 VAL B O 1
ATOM 4119 N N . ALA A 1 549 ? 174.592 176.044 178.145 1.00 11.39 549 ALA B N 1
ATOM 4120 C CA . ALA A 1 549 ? 175.912 175.441 178.242 1.00 11.39 549 ALA B CA 1
ATOM 4121 C C . ALA A 1 549 ? 175.893 174.082 177.544 1.00 11.39 549 ALA B C 1
ATOM 4122 O O . ALA A 1 549 ? 174.940 173.726 176.846 1.00 11.39 549 ALA B O 1
ATOM 4124 N N . LYS A 1 550 ? 176.959 173.301 177.726 1.00 11.39 550 LYS B N 1
ATOM 4125 C CA . LYS A 1 550 ? 177.046 172.003 177.065 1.00 11.39 550 LYS B CA 1
ATOM 4126 C C . LYS A 1 550 ? 176.024 171.022 177.629 1.00 11.39 550 LYS B C 1
ATOM 4127 O O . LYS A 1 550 ? 175.325 170.337 176.873 1.00 11.39 550 LYS B O 1
ATOM 4133 N N . GLY A 1 551 ? 175.920 170.940 178.953 1.00 15.36 551 GLY B N 1
ATOM 4134 C CA . GLY A 1 551 ? 175.020 169.987 179.572 1.00 15.36 551 GLY B CA 1
ATOM 4135 C C . GLY A 1 551 ? 174.163 170.565 180.679 1.00 15.36 551 GLY B C 1
ATOM 4136 O O . GLY A 1 551 ? 173.867 169.880 181.661 1.00 15.36 551 GLY B O 1
ATOM 4137 N N . ALA A 1 552 ? 173.756 171.822 180.534 1.00 11.39 552 ALA B N 1
ATOM 4138 C CA . ALA A 1 552 ? 172.975 172.509 181.560 1.00 11.39 552 ALA B CA 1
ATOM 4139 C C . ALA A 1 552 ? 171.500 172.188 181.351 1.00 11.39 552 ALA B C 1
ATOM 4140 O O . ALA A 1 552 ? 170.826 172.814 180.530 1.00 11.39 552 ALA B O 1
ATOM 4142 N N . LEU A 1 553 ? 170.997 171.210 182.101 1.00 8.08 553 LEU B N 1
ATOM 4143 C CA . LEU A 1 553 ? 169.584 170.839 182.038 1.00 8.08 553 LEU B CA 1
ATOM 4144 C C . LEU A 1 553 ? 169.236 170.073 183.303 1.00 8.08 553 LEU B C 1
ATOM 4145 O O . LEU A 1 553 ? 169.841 169.033 183.581 1.00 8.08 553 LEU B O 1
ATOM 4150 N N . PHE A 1 554 ? 168.265 170.577 184.061 1.00 11.39 554 PHE B N 1
ATOM 4151 C CA . PHE A 1 554 ? 167.878 169.991 185.334 1.00 11.39 554 PHE B CA 1
ATOM 4152 C C . PHE A 1 554 ? 166.365 169.845 185.393 1.00 11.39 554 PHE B C 1
ATOM 4153 O O . PHE A 1 554 ? 165.623 170.570 184.727 1.00 11.39 554 PHE B O 1
ATOM 4161 N N . ASP A 1 555 ? 165.912 168.891 186.203 1.00 11.39 555 ASP B N 1
ATOM 4162 C CA . ASP A 1 555 ? 164.491 168.618 186.354 1.00 11.39 555 ASP B CA 1
ATOM 4163 C C . ASP A 1 555 ? 164.193 168.258 187.802 1.00 11.39 555 ASP B C 1
ATOM 4164 O O . ASP A 1 555 ? 165.069 167.808 188.544 1.00 11.39 555 ASP B O 1
ATOM 4169 N N . SER A 1 556 ? 162.939 168.462 188.196 1.00 11.39 556 SER B N 1
ATOM 4170 C CA . SER A 1 556 ? 162.507 168.148 189.550 1.00 11.39 556 SER B CA 1
ATOM 4171 C C . SER A 1 556 ? 160.993 168.013 189.572 1.00 11.39 556 SER B C 1
ATOM 4172 O O . SER A 1 556 ? 160.295 168.554 188.711 1.00 11.39 556 SER B O 1
ATOM 4175 N N . GLU A 1 557 ? 160.498 167.283 190.567 1.00 11.39 557 GLU B N 1
ATOM 4176 C CA . GLU A 1 557 ? 159.065 167.140 190.772 1.00 11.39 557 GLU B CA 1
ATOM 4177 C C . GLU A 1 557 ? 158.557 168.232 191.704 1.00 11.39 557 GLU B C 1
ATOM 4178 O O . GLU A 1 557 ? 159.198 168.577 192.699 1.00 11.39 557 GLU B O 1
ATOM 4184 N N . VAL A 1 558 ? 157.392 168.782 191.371 1.00 11.39 558 VAL B N 1
ATOM 4185 C CA . VAL A 1 558 ? 156.833 169.918 192.096 1.00 11.39 558 VAL B CA 1
ATOM 4186 C C . VAL A 1 558 ? 155.372 169.633 192.414 1.00 11.39 558 VAL B C 1
ATOM 4187 O O . VAL A 1 558 ? 154.603 169.241 191.531 1.00 11.39 558 VAL B O 1
ATOM 4191 N N . GLY A 1 559 ? 154.989 169.830 193.673 1.00 11.39 559 GLY B N 1
ATOM 4192 C CA . GLY A 1 559 ? 153.619 169.644 194.092 1.00 11.39 559 GLY B CA 1
ATOM 4193 C C . GLY A 1 559 ? 152.736 170.798 193.674 1.00 11.39 559 GLY B C 1
ATOM 4194 O O . GLY A 1 559 ? 153.198 171.884 193.294 1.00 11.39 559 GLY B O 1
ATOM 4195 N N . PRO A 1 560 ? 151.431 170.576 193.744 1.00 11.39 560 PRO B N 1
ATOM 4196 C CA . PRO A 1 560 ? 150.467 171.589 193.306 1.00 11.39 560 PRO B CA 1
ATOM 4197 C C . PRO A 1 560 ? 150.223 172.625 194.397 1.00 11.39 560 PRO B C 1
ATOM 4198 O O . PRO A 1 560 ? 150.816 172.590 195.472 1.00 11.39 560 PRO B O 1
ATOM 4202 N N . ARG A 1 561 ? 149.325 173.559 194.097 1.00 11.39 561 ARG B N 1
ATOM 4203 C CA . ARG A 1 561 ? 148.933 174.614 195.023 1.00 11.39 561 ARG B CA 1
ATOM 4204 C C . ARG A 1 561 ? 147.493 174.374 195.456 1.00 11.39 561 ARG B C 1
ATOM 4205 O O . ARG A 1 561 ? 146.599 174.261 194.611 1.00 11.39 561 ARG B O 1
ATOM 4213 N N . GLY A 1 562 ? 147.272 174.296 196.766 1.00 11.39 562 GLY B N 1
ATOM 4214 C CA . GLY A 1 562 ? 145.937 174.077 197.286 1.00 11.39 562 GLY B CA 1
ATOM 4215 C C . GLY A 1 562 ? 145.767 172.750 197.996 1.00 11.39 562 GLY B C 1
ATOM 4216 O O . GLY A 1 562 ? 144.669 172.187 198.014 1.00 11.39 562 GLY B O 1
ATOM 4217 N N . VAL A 1 563 ? 146.843 172.240 198.582 1.00 11.39 563 VAL B N 1
ATOM 4218 C CA . VAL A 1 563 ? 146.818 170.973 199.304 1.00 11.39 563 VAL B CA 1
ATOM 4219 C C . VAL A 1 563 ? 146.643 171.253 200.789 1.00 11.39 563 VAL B C 1
ATOM 4220 O O . VAL A 1 563 ? 147.311 172.127 201.354 1.00 11.39 563 VAL B O 1
ATOM 4224 N N . VAL A 1 564 ? 145.739 170.513 201.427 1.00 11.39 564 VAL B N 1
ATOM 4225 C CA . VAL A 1 564 ? 145.395 170.715 202.831 1.00 11.39 564 VAL B CA 1
ATOM 4226 C C . VAL A 1 564 ? 146.135 169.687 203.674 1.00 11.39 564 VAL B C 1
ATOM 4227 O O . VAL A 1 564 ? 146.046 168.480 203.417 1.00 11.39 564 VAL B O 1
ATOM 4231 N N . PHE A 1 565 ? 146.861 170.164 204.683 1.00 11.39 565 PHE B N 1
ATOM 4232 C CA . PHE A 1 565 ? 147.619 169.325 205.594 1.00 11.39 565 PHE B CA 1
ATOM 4233 C C . PHE A 1 565 ? 147.139 169.552 207.021 1.00 11.39 565 PHE B C 1
ATOM 4234 O O . PHE A 1 565 ? 147.098 170.703 207.478 1.00 11.39 565 PHE B O 1
ATOM 4242 N N . PRO A 1 566 ? 146.762 168.504 207.750 1.00 11.39 566 PRO B N 1
ATOM 4243 C CA . PRO A 1 566 ? 146.361 168.688 209.149 1.00 11.39 566 PRO B CA 1
ATOM 4244 C C . PRO A 1 566 ? 147.539 169.087 210.023 1.00 11.39 566 PRO B C 1
ATOM 4245 O O . PRO A 1 566 ? 148.691 168.737 209.756 1.00 11.39 566 PRO B O 1
ATOM 4249 N N . PHE A 1 567 ? 147.235 169.831 211.085 1.00 11.39 567 PHE B N 1
ATOM 4250 C CA . PHE A 1 567 ? 148.245 170.337 212.007 1.00 11.39 567 PHE B CA 1
ATOM 4251 C C . PHE A 1 567 ? 147.879 169.940 213.429 1.00 11.39 567 PHE B C 1
ATOM 4252 O O . PHE A 1 567 ? 146.742 170.149 213.862 1.00 11.39 567 PHE B O 1
ATOM 4260 N N . GLU A 1 568 ? 148.843 169.367 214.151 1.00 11.39 568 GLU B N 1
ATOM 4261 C CA . GLU A 1 568 ? 148.644 168.936 215.529 1.00 11.39 568 GLU B CA 1
ATOM 4262 C C . GLU A 1 568 ? 149.852 169.337 216.361 1.00 11.39 568 GLU B C 1
ATOM 4263 O O . GLU A 1 568 ? 150.991 169.044 215.985 1.00 11.39 568 GLU B O 1
ATOM 4269 N N . LEU A 1 569 ? 149.603 169.998 217.491 1.00 11.39 569 LEU B N 1
ATOM 4270 C CA . LEU A 1 569 ? 150.653 170.421 218.408 1.00 11.39 569 LEU B CA 1
ATOM 4271 C C . LEU A 1 569 ? 150.288 170.013 219.826 1.00 11.39 569 LEU B C 1
ATOM 4272 O O . LEU A 1 569 ? 149.118 170.065 220.214 1.00 11.39 569 LEU B O 1
ATOM 4277 N N . ARG A 1 570 ? 151.296 169.609 220.598 1.00 11.39 570 ARG B N 1
ATOM 4278 C CA . ARG A 1 570 ? 151.105 169.213 221.989 1.00 11.39 570 ARG B CA 1
ATOM 4279 C C . ARG A 1 570 ? 152.221 169.811 222.829 1.00 11.39 570 ARG B C 1
ATOM 4280 O O . ARG A 1 570 ? 153.399 169.526 222.594 1.00 11.39 570 ARG B O 1
ATOM 4288 N N . LEU A 1 571 ? 151.850 170.640 223.801 1.00 11.39 571 LEU B N 1
ATOM 4289 C CA . LEU A 1 571 ? 152.792 171.275 224.714 1.00 11.39 571 LEU B CA 1
ATOM 4290 C C . LEU A 1 571 ? 152.464 170.837 226.132 1.00 11.39 571 LEU B C 1
ATOM 4291 O O . LEU A 1 571 ? 151.334 171.024 226.595 1.00 11.39 571 LEU B O 1
ATOM 4296 N N . ARG A 1 572 ? 153.447 170.262 226.819 1.00 11.39 572 ARG B N 1
ATOM 4297 C CA . ARG A 1 572 ? 153.290 169.813 228.200 1.00 11.39 572 ARG B CA 1
ATOM 4298 C C . ARG A 1 572 ? 154.348 170.520 229.042 1.00 11.39 572 ARG B C 1
ATOM 4299 O O . ARG A 1 572 ? 155.515 170.119 229.051 1.00 11.39 572 ARG B O 1
ATOM 4307 N N . SER A 1 573 ? 153.936 171.569 229.749 1.00 11.39 573 SER B N 1
ATOM 4308 C CA . SER A 1 573 ? 154.850 172.368 230.551 1.00 11.39 573 SER B CA 1
ATOM 4309 C C . SER A 1 573 ? 154.101 172.906 231.760 1.00 11.39 573 SER B C 1
ATOM 4310 O O . SER A 1 573 ? 152.871 172.864 231.826 1.00 11.39 573 SER B O 1
ATOM 4313 N N . ALA A 1 574 ? 154.864 173.418 232.723 1.00 18.79 574 ALA B N 1
ATOM 4314 C CA . ALA A 1 574 ? 154.299 173.922 233.973 1.00 18.79 574 ALA B CA 1
ATOM 4315 C C . ALA A 1 574 ? 154.070 175.430 233.875 1.00 18.79 574 ALA B C 1
ATOM 4316 O O . ALA A 1 574 ? 154.701 176.239 234.556 1.00 18.79 574 ALA B O 1
ATOM 4318 N N . ASP A 1 575 ? 153.135 175.797 233.001 1.00 27.53 575 ASP B N 1
ATOM 4319 C CA . ASP A 1 575 ? 152.753 177.191 232.834 1.00 27.53 575 ASP B CA 1
ATOM 4320 C C . ASP A 1 575 ? 151.298 177.273 232.394 1.00 27.53 575 ASP B C 1
ATOM 4321 O O . ASP A 1 575 ? 150.784 176.376 231.720 1.00 27.53 575 ASP B O 1
ATOM 4326 N N . ASP A 1 576 ? 150.636 178.355 232.798 1.00 28.62 576 ASP B N 1
ATOM 4327 C CA . ASP A 1 576 ? 149.223 178.552 232.507 1.00 28.62 576 ASP B CA 1
ATOM 4328 C C . ASP A 1 576 ? 148.977 179.236 231.169 1.00 28.62 576 ASP B C 1
ATOM 4329 O O . ASP A 1 576 ? 147.825 179.307 230.730 1.00 28.62 576 ASP B O 1
ATOM 4334 N N . THR A 1 577 ? 150.020 179.740 230.514 1.00 28.61 577 THR B N 1
ATOM 4335 C CA . THR A 1 577 ? 149.876 180.419 229.236 1.00 28.61 577 THR B CA 1
ATOM 4336 C C . THR A 1 577 ? 150.966 179.942 228.288 1.00 28.61 577 THR B C 1
ATOM 4337 O O . THR A 1 577 ? 152.028 179.488 228.719 1.00 28.61 577 THR B O 1
ATOM 4341 N N . LEU A 1 578 ? 150.689 180.046 226.992 1.00 13.74 578 LEU B N 1
ATOM 4342 C CA . LEU A 1 578 ? 151.664 179.644 225.994 1.00 13.74 578 LEU B CA 1
ATOM 4343 C C . LEU A 1 578 ? 152.874 180.575 226.030 1.00 13.74 578 LEU B C 1
ATOM 4344 O O . LEU A 1 578 ? 152.742 181.765 226.328 1.00 13.74 578 LEU B O 1
ATOM 4349 N N . PRO A 1 579 ? 154.066 180.054 225.745 1.00 11.39 579 PRO B N 1
ATOM 4350 C CA . PRO A 1 579 ? 155.242 180.926 225.650 1.00 11.39 579 PRO B CA 1
ATOM 4351 C C . PRO A 1 579 ? 155.060 181.957 224.547 1.00 11.39 579 PRO B C 1
ATOM 4352 O O . PRO A 1 579 ? 154.449 181.684 223.512 1.00 11.39 579 PRO B O 1
ATOM 4356 N N . GLN A 1 580 ? 155.597 183.156 224.781 1.00 11.39 580 GLN B N 1
ATOM 4357 C CA . GLN A 1 580 ? 155.389 184.251 223.841 1.00 11.39 580 GLN B CA 1
ATOM 4358 C C . GLN A 1 580 ? 156.031 183.967 222.489 1.00 11.39 580 GLN B C 1
ATOM 4359 O O . GLN A 1 580 ? 155.513 184.401 221.454 1.00 11.39 580 GLN B O 1
ATOM 4365 N N . ALA A 1 581 ? 157.156 183.247 222.476 1.00 11.39 581 ALA B N 1
ATOM 4366 C CA . ALA A 1 581 ? 157.814 182.931 221.212 1.00 11.39 581 ALA B CA 1
ATOM 4367 C C . ALA A 1 581 ? 156.929 182.059 220.329 1.00 11.39 581 ALA B C 1
ATOM 4368 O O . ALA A 1 581 ? 156.861 182.261 219.110 1.00 11.39 581 ALA B O 1
ATOM 4370 N N . LEU A 1 582 ? 156.247 181.079 220.926 1.00 11.39 582 LEU B N 1
ATOM 4371 C CA . LEU A 1 582 ? 155.349 180.227 220.152 1.00 11.39 582 LEU B CA 1
ATOM 4372 C C . LEU A 1 582 ? 154.184 181.028 219.583 1.00 11.39 582 LEU B C 1
ATOM 4373 O O . LEU A 1 582 ? 153.781 180.821 218.432 1.00 11.39 582 LEU B O 1
ATOM 4378 N N . LYS A 1 583 ? 153.630 181.949 220.375 1.00 11.39 583 LYS B N 1
ATOM 4379 C CA . LYS A 1 583 ? 152.555 182.801 219.877 1.00 11.39 583 LYS B CA 1
ATOM 4380 C C . LYS A 1 583 ? 153.039 183.684 218.734 1.00 11.39 583 LYS B C 1
ATOM 4381 O O . LYS A 1 583 ? 152.314 183.897 217.756 1.00 11.39 583 LYS B O 1
ATOM 4387 N N . THR A 1 584 ? 154.261 184.210 218.841 1.00 11.39 584 THR B N 1
ATOM 4388 C CA . THR A 1 584 ? 154.823 185.015 217.759 1.00 11.39 584 THR B CA 1
ATOM 4389 C C . THR A 1 584 ? 155.002 184.191 216.488 1.00 11.39 584 THR B C 1
ATOM 4390 O O . THR A 1 584 ? 154.689 184.657 215.385 1.00 11.39 584 THR B O 1
ATOM 4394 N N . VAL A 1 585 ? 155.505 182.962 216.623 1.00 11.39 585 VAL B N 1
ATOM 4395 C CA . VAL A 1 585 ? 155.693 182.107 215.454 1.00 11.39 585 VAL B CA 1
ATOM 4396 C C . VAL A 1 585 ? 154.349 181.774 214.817 1.00 11.39 585 VAL B C 1
ATOM 4397 O O . VAL A 1 585 ? 154.216 181.750 213.587 1.00 11.39 585 VAL B O 1
ATOM 4401 N N . PHE A 1 586 ? 153.329 181.519 215.640 1.00 11.39 586 PHE B N 1
ATOM 4402 C CA . PHE A 1 586 ? 152.001 181.244 215.099 1.00 11.39 586 PHE B CA 1
ATOM 4403 C C . PHE A 1 586 ? 151.416 182.472 214.410 1.00 11.39 586 PHE B C 1
ATOM 4404 O O . PHE A 1 586 ? 150.739 182.350 213.383 1.00 11.39 586 PHE B O 1
ATOM 4412 N N . SER A 1 587 ? 151.662 183.662 214.963 1.00 11.39 587 SER B N 1
ATOM 4413 C CA . SER A 1 587 ? 151.225 184.891 214.308 1.00 11.39 587 SER B CA 1
ATOM 4414 C C . SER A 1 587 ? 151.889 185.046 212.948 1.00 11.39 587 SER B C 1
ATOM 4415 O O . SER A 1 587 ? 151.243 185.450 211.973 1.00 11.39 587 SER B O 1
ATOM 4418 N N . TRP A 1 588 ? 153.185 184.739 212.868 1.00 14.29 588 TRP B N 1
ATOM 4419 C CA . TRP A 1 588 ? 153.884 184.793 211.588 1.00 14.29 588 TRP B CA 1
ATOM 4420 C C . TRP A 1 588 ? 153.314 183.777 210.605 1.00 14.29 588 TRP B C 1
ATOM 4421 O O . TRP A 1 588 ? 153.164 184.070 209.414 1.00 14.29 588 TRP B O 1
ATOM 4432 N N . TRP A 1 589 ? 153.003 182.572 211.087 1.00 11.39 589 TRP B N 1
ATOM 4433 C CA . TRP A 1 589 ? 152.486 181.527 210.209 1.00 11.39 589 TRP B CA 1
ATOM 4434 C C . TRP A 1 589 ? 151.082 181.842 209.710 1.00 11.39 589 TRP B C 1
ATOM 4435 O O . TRP A 1 589 ? 150.719 181.442 208.599 1.00 11.39 589 TRP B O 1
ATOM 4446 N N . GLN A 1 590 ? 150.277 182.541 210.515 1.00 11.39 590 GLN B N 1
ATOM 4447 C CA . GLN A 1 590 ? 148.925 182.886 210.087 1.00 11.39 590 GLN B CA 1
ATOM 4448 C C . GLN A 1 590 ? 148.933 183.844 208.902 1.00 11.39 590 GLN B C 1
ATOM 4449 O O . GLN A 1 590 ? 147.979 183.863 208.117 1.00 11.39 590 GLN B O 1
ATOM 4455 N N . GLN A 1 591 ? 149.987 184.647 208.759 1.00 11.39 591 GLN B N 1
ATOM 4456 C CA . GLN A 1 591 ? 150.106 185.567 207.638 1.00 11.39 591 GLN B CA 1
ATOM 4457 C C . GLN A 1 591 ? 150.827 184.960 206.440 1.00 11.39 591 GLN B C 1
ATOM 4458 O O . GLN A 1 591 ? 150.841 185.578 205.370 1.00 11.39 591 GLN B O 1
ATOM 4464 N N . GLY A 1 592 ? 151.414 183.775 206.589 1.00 11.39 592 GLY B N 1
ATOM 4465 C CA . GLY A 1 592 ? 152.104 183.120 205.495 1.00 11.39 592 GLY B CA 1
ATOM 4466 C C . GLY A 1 592 ? 153.308 183.878 204.975 1.00 11.39 592 GLY B C 1
ATOM 4467 O O . GLY A 1 592 ? 153.475 184.028 203.762 1.00 11.39 592 GLY B O 1
ATOM 4468 N N . THR A 1 593 ? 154.156 184.362 205.883 1.00 11.39 593 THR B N 1
ATOM 4469 C CA . THR A 1 593 ? 155.315 185.167 205.520 1.00 11.39 593 THR B CA 1
ATOM 4470 C C . THR A 1 593 ? 156.625 184.390 205.576 1.00 11.39 593 THR B C 1
ATOM 4471 O O . THR A 1 593 ? 157.696 185.001 205.506 1.00 11.39 593 THR B O 1
ATOM 4475 N N . VAL A 1 594 ? 156.574 183.063 205.704 1.00 11.39 594 VAL B N 1
ATOM 4476 C CA . VAL A 1 594 ? 157.776 182.244 205.774 1.00 11.39 594 VAL B CA 1
ATOM 4477 C C . VAL A 1 594 ? 157.635 181.066 204.822 1.00 11.39 594 VAL B C 1
ATOM 4478 O O . VAL A 1 594 ? 156.534 180.687 204.417 1.00 11.39 594 VAL B O 1
ATOM 4482 N N . SER A 1 595 ? 158.777 180.484 204.468 1.00 11.39 595 SER B N 1
ATOM 4483 C CA . SER A 1 595 ? 158.838 179.363 203.542 1.00 11.39 595 SER B CA 1
ATOM 4484 C C . SER A 1 595 ? 159.063 178.064 204.303 1.00 11.39 595 SER B C 1
ATOM 4485 O O . SER A 1 595 ? 159.830 178.021 205.269 1.00 11.39 595 SER B O 1
ATOM 4488 N N . PHE A 1 596 ? 158.390 177.004 203.858 1.00 11.39 596 PHE B N 1
ATOM 4489 C CA . PHE A 1 596 ? 158.469 175.692 204.488 1.00 11.39 596 PHE B CA 1
ATOM 4490 C C . PHE A 1 596 ? 159.275 174.688 203.677 1.00 11.39 596 PHE B C 1
ATOM 4491 O O . PHE A 1 596 ? 160.079 173.945 204.245 1.00 11.39 596 PHE B O 1
ATOM 4499 N N . SER A 1 597 ? 159.079 174.651 202.363 1.00 11.39 597 SER B N 1
ATOM 4500 C CA . SER A 1 597 ? 159.671 173.620 201.524 1.00 11.39 597 SER B CA 1
ATOM 4501 C C . SER A 1 597 ? 161.142 173.936 201.263 1.00 11.39 597 SER B C 1
ATOM 4502 O O . SER A 1 597 ? 161.698 174.914 201.770 1.00 11.39 597 SER B O 1
ATOM 4505 N N . GLY A 1 598 ? 161.787 173.100 200.456 1.00 11.39 598 GLY B N 1
ATOM 4506 C CA . GLY A 1 598 ? 163.203 173.241 200.195 1.00 11.39 598 GLY B CA 1
ATOM 4507 C C . GLY A 1 598 ? 163.570 174.442 199.351 1.00 11.39 598 GLY B C 1
ATOM 4508 O O . GLY A 1 598 ? 164.171 175.393 199.856 1.00 11.39 598 GLY B O 1
ATOM 4509 N N . ASP A 1 599 ? 163.192 174.430 198.074 1.00 11.39 599 ASP B N 1
ATOM 4510 C CA . ASP A 1 599 ? 163.661 175.449 197.144 1.00 11.39 599 ASP B CA 1
ATOM 4511 C C . ASP A 1 599 ? 162.979 176.786 197.402 1.00 11.39 599 ASP B C 1
ATOM 4512 O O . ASP A 1 599 ? 162.085 177.192 196.653 1.00 11.39 599 ASP B O 1
ATOM 4517 N N . ALA A 1 600 ? 163.395 177.476 198.463 1.00 11.39 600 ALA B N 1
ATOM 4518 C CA . ALA A 1 600 ? 162.814 178.769 198.796 1.00 11.39 600 ALA B CA 1
ATOM 4519 C C . ALA A 1 600 ? 163.378 179.901 197.951 1.00 11.39 600 ALA B C 1
ATOM 4520 O O . ALA A 1 600 ? 162.820 181.002 197.968 1.00 11.39 600 ALA B O 1
ATOM 4522 N N . GLY A 1 601 ? 164.467 179.659 197.220 1.00 11.39 601 GLY B N 1
ATOM 4523 C CA . GLY A 1 601 ? 165.046 180.713 196.404 1.00 11.39 601 GLY B CA 1
ATOM 4524 C C . GLY A 1 601 ? 164.107 181.196 195.317 1.00 11.39 601 GLY B C 1
ATOM 4525 O O . GLY A 1 601 ? 164.015 182.396 195.051 1.00 11.39 601 GLY B O 1
ATOM 4526 N N . THR A 1 602 ? 163.395 180.269 194.675 1.00 11.39 602 THR B N 1
ATOM 4527 C CA . THR A 1 602 ? 162.447 180.598 193.619 1.00 11.39 602 THR B CA 1
ATOM 4528 C C . THR A 1 602 ? 161.008 180.628 194.123 1.00 11.39 602 THR B C 1
ATOM 4529 O O . THR A 1 602 ? 160.083 180.277 193.383 1.00 11.39 602 THR B O 1
ATOM 4533 N N . GLY A 1 603 ? 160.805 181.043 195.371 1.00 11.39 603 GLY B N 1
ATOM 4534 C CA . GLY A 1 603 ? 159.473 181.241 195.912 1.00 11.39 603 GLY B CA 1
ATOM 4535 C C . GLY A 1 603 ? 158.615 179.995 195.966 1.00 11.39 603 GLY B C 1
ATOM 4536 O O . GLY A 1 603 ? 157.635 179.884 195.225 1.00 11.39 603 GLY B O 1
ATOM 4537 N N . LYS A 1 604 ? 158.972 179.047 196.830 1.00 11.39 604 LYS B N 1
ATOM 4538 C CA . LYS A 1 604 ? 158.223 177.809 196.980 1.00 11.39 604 LYS B CA 1
ATOM 4539 C C . LYS A 1 604 ? 158.006 177.497 198.453 1.00 11.39 604 LYS B C 1
ATOM 4540 O O . LYS A 1 604 ? 158.773 177.928 199.317 1.00 11.39 604 LYS B O 1
ATOM 4546 N N . GLY A 1 605 ? 156.948 176.739 198.726 1.00 11.39 605 GLY B N 1
ATOM 4547 C CA . GLY A 1 605 ? 156.691 176.263 200.070 1.00 11.39 605 GLY B CA 1
ATOM 4548 C C . GLY A 1 605 ? 156.091 177.268 201.024 1.00 11.39 605 GLY B C 1
ATOM 4549 O O . GLY A 1 605 ? 156.347 177.192 202.229 1.00 11.39 605 GLY B O 1
ATOM 4550 N N . ILE A 1 606 ? 155.298 178.209 200.528 1.00 11.39 606 ILE B N 1
ATOM 4551 C CA . ILE A 1 606 ? 154.626 179.180 201.383 1.00 11.39 606 ILE B CA 1
ATOM 4552 C C . ILE A 1 606 ? 153.300 178.591 201.842 1.00 11.39 606 ILE B C 1
ATOM 4553 O O . ILE A 1 606 ? 152.473 178.179 201.020 1.00 11.39 606 ILE B O 1
ATOM 4558 N N . PHE A 1 607 ? 153.097 178.549 203.158 1.00 11.39 607 PHE B N 1
ATOM 4559 C CA . PHE A 1 607 ? 151.916 177.946 203.757 1.00 11.39 607 PHE B CA 1
ATOM 4560 C C . PHE A 1 607 ? 151.231 178.958 204.664 1.00 11.39 607 PHE B C 1
ATOM 4561 O O . PHE A 1 607 ? 151.850 179.909 205.149 1.00 11.39 607 PHE B O 1
ATOM 4569 N N . CYS A 1 608 ? 149.937 178.740 204.893 1.00 11.39 608 CYS B N 1
ATOM 4570 C CA . CYS A 1 608 ? 149.149 179.569 205.793 1.00 11.39 608 CYS B CA 1
ATOM 4571 C C . CYS A 1 608 ? 148.438 178.690 206.810 1.00 11.39 608 CYS B C 1
ATOM 4572 O O . CYS A 1 608 ? 148.060 177.554 206.518 1.00 11.39 608 CYS B O 1
ATOM 4575 N N . LEU A 1 609 ? 148.262 179.230 208.012 1.00 11.39 609 LEU B N 1
ATOM 4576 C CA . LEU A 1 609 ? 147.612 178.532 209.112 1.00 11.39 609 LEU B CA 1
ATOM 4577 C C . LEU A 1 609 ? 146.231 179.130 209.337 1.00 11.39 609 LEU B C 1
ATOM 4578 O O . LEU A 1 609 ? 146.094 180.349 209.473 1.00 11.39 609 LEU B O 1
ATOM 4583 N N . ARG A 1 610 ? 145.213 178.273 209.377 1.00 13.46 610 ARG B N 1
ATOM 4584 C CA . ARG A 1 610 ? 143.835 178.724 209.487 1.00 13.46 610 ARG B CA 1
ATOM 4585 C C . ARG A 1 610 ? 143.076 177.820 210.447 1.00 13.46 610 ARG B C 1
ATOM 4586 O O . ARG A 1 610 ? 143.460 176.673 210.688 1.00 13.46 610 ARG B O 1
ATOM 4594 N N . ASN A 1 611 ? 141.985 178.361 210.995 1.00 13.49 611 ASN B N 1
ATOM 4595 C CA . ASN A 1 611 ? 141.095 177.637 211.902 1.00 13.49 611 ASN B CA 1
ATOM 4596 C C . ASN A 1 611 ? 141.863 177.097 213.110 1.00 13.49 611 ASN B C 1
ATOM 4597 O O . ASN A 1 611 ? 141.959 175.890 213.339 1.00 13.49 611 ASN B O 1
ATOM 4602 N N . LEU A 1 612 ? 142.414 178.026 213.887 1.00 18.25 612 LEU B N 1
ATOM 4603 C CA . LEU A 1 612 ? 143.228 177.683 215.044 1.00 18.25 612 LEU B CA 1
ATOM 4604 C C . LEU A 1 612 ? 142.344 177.547 216.278 1.00 18.25 612 LEU B C 1
ATOM 4605 O O . LEU A 1 612 ? 141.521 178.423 216.560 1.00 18.25 612 LEU B O 1
ATOM 4610 N N . LYS A 1 613 ? 142.516 176.445 217.005 1.00 13.39 613 LYS B N 1
ATOM 4611 C CA . LYS A 1 613 ? 141.781 176.200 218.237 1.00 13.39 613 LYS B CA 1
ATOM 4612 C C . LYS A 1 613 ? 142.707 175.525 219.237 1.00 13.39 613 LYS B C 1
ATOM 4613 O O . LYS A 1 613 ? 143.693 174.884 218.865 1.00 13.39 613 LYS B O 1
ATOM 4619 N N . SER A 1 614 ? 142.377 175.669 220.519 1.00 8.42 614 SER B N 1
ATOM 4620 C CA . SER A 1 614 ? 143.230 175.155 221.580 1.00 8.42 614 SER B CA 1
ATOM 4621 C C . SER A 1 614 ? 142.383 174.792 222.790 1.00 8.42 614 SER B C 1
ATOM 4622 O O . SER A 1 614 ? 141.222 175.193 222.907 1.00 8.42 614 SER B O 1
ATOM 4625 N N . ILE A 1 615 ? 142.987 174.020 223.693 1.00 11.39 615 ILE B N 1
ATOM 4626 C CA . ILE A 1 615 ? 142.347 173.615 224.938 1.00 11.39 615 ILE B CA 1
ATOM 4627 C C . ILE A 1 615 ? 143.437 173.363 225.971 1.00 11.39 615 ILE B C 1
ATOM 4628 O O . ILE A 1 615 ? 144.531 172.897 225.643 1.00 11.39 615 ILE B O 1
ATOM 4633 N N . ARG A 1 616 ? 143.138 173.689 227.225 1.00 11.39 616 ARG B N 1
ATOM 4634 C CA . ARG A 1 616 ? 144.076 173.519 228.326 1.00 11.39 616 ARG B CA 1
ATOM 4635 C C . ARG A 1 616 ? 143.569 172.461 229.294 1.00 11.39 616 ARG B C 1
ATOM 4636 O O . ARG A 1 616 ? 142.375 172.408 229.606 1.00 11.39 616 ARG B O 1
ATOM 4644 N N . TRP A 1 617 ? 144.486 171.625 229.769 1.00 11.39 617 TRP B N 1
ATOM 4645 C CA . TRP A 1 617 ? 144.189 170.593 230.751 1.00 11.39 617 TRP B CA 1
ATOM 4646 C C . TRP A 1 617 ? 145.033 170.822 231.995 1.00 11.39 617 TRP B C 1
ATOM 4647 O O . TRP A 1 617 ? 146.210 171.185 231.900 1.00 11.39 617 TRP B O 1
ATOM 4658 N N . ASP A 1 618 ? 144.429 170.613 233.160 1.00 24.53 618 ASP B N 1
ATOM 4659 C CA . ASP A 1 618 ? 145.129 170.685 234.437 1.00 24.53 618 ASP B CA 1
ATOM 4660 C C . ASP A 1 618 ? 145.290 169.262 234.954 1.00 24.53 618 ASP B C 1
ATOM 4661 O O . ASP A 1 618 ? 144.308 168.621 235.342 1.00 24.53 618 ASP B O 1
ATOM 4666 N N . LEU A 1 619 ? 146.527 168.769 234.954 1.00 19.27 619 LEU B N 1
ATOM 4667 C CA . LEU A 1 619 ? 146.799 167.392 235.343 1.00 19.27 619 LEU B CA 1
ATOM 4668 C C . LEU A 1 619 ? 146.757 167.177 236.850 1.00 19.27 619 LEU B C 1
ATOM 4669 O O . LEU A 1 619 ? 146.786 166.025 237.295 1.00 19.27 619 LEU B O 1
ATOM 4674 N N . LYS A 1 620 ? 146.686 168.246 237.641 1.00 32.06 620 LYS B N 1
ATOM 4675 C CA . LYS A 1 620 ? 146.631 168.120 239.091 1.00 32.06 620 LYS B CA 1
ATOM 4676 C C . LYS A 1 620 ? 145.209 167.982 239.619 1.00 32.06 620 LYS B C 1
ATOM 4677 O O . LYS A 1 620 ? 144.996 167.306 240.632 1.00 32.06 620 LYS B O 1
ATOM 4683 N N . THR A 1 621 ? 144.229 168.593 238.954 1.00 25.09 621 THR B N 1
ATOM 4684 C CA . THR A 1 621 ? 142.850 168.570 239.424 1.00 25.09 621 THR B CA 1
ATOM 4685 C C . THR A 1 621 ? 141.847 168.038 238.413 1.00 25.09 621 THR B C 1
ATOM 4686 O O . THR A 1 621 ? 140.747 167.647 238.821 1.00 25.09 621 THR B O 1
ATOM 4690 N N . GLU A 1 622 ? 142.174 168.006 237.125 1.00 19.08 622 GLU B N 1
ATOM 4691 C CA . GLU A 1 622 ? 141.277 167.516 236.086 1.00 19.08 622 GLU B CA 1
ATOM 4692 C C . GLU A 1 622 ? 141.852 166.273 235.417 1.00 19.08 622 GLU B C 1
ATOM 4693 O O . GLU A 1 622 ? 141.812 166.124 234.195 1.00 19.08 622 GLU B O 1
ATOM 4699 N N . MET A 1 623 ? 142.402 165.365 236.227 1.00 15.69 623 MET B N 1
ATOM 4700 C CA . MET A 1 623 ? 143.017 164.157 235.686 1.00 15.69 623 MET B CA 1
ATOM 4701 C C . MET A 1 623 ? 141.988 163.263 235.006 1.00 15.69 623 MET B C 1
ATOM 4702 O O . MET A 1 623 ? 142.272 162.661 233.964 1.00 15.69 623 MET B O 1
ATOM 4707 N N . ASP A 1 624 ? 140.791 163.152 235.588 1.00 19.94 624 ASP B N 1
ATOM 4708 C CA . ASP A 1 624 ? 139.770 162.271 235.027 1.00 19.94 624 ASP B CA 1
ATOM 4709 C C . ASP A 1 624 ? 139.306 162.749 233.655 1.00 19.94 624 ASP B C 1
ATOM 4710 O O . ASP A 1 624 ? 139.141 161.939 232.733 1.00 19.94 624 ASP B O 1
ATOM 4715 N N . LYS A 1 625 ? 139.091 164.058 233.500 1.00 11.39 625 LYS B N 1
ATOM 4716 C CA . LYS A 1 625 ? 138.650 164.583 232.211 1.00 11.39 625 LYS B CA 1
ATOM 4717 C C . LYS A 1 625 ? 139.694 164.331 231.132 1.00 11.39 625 LYS B C 1
ATOM 4718 O O . LYS A 1 625 ? 139.353 163.978 229.997 1.00 11.39 625 LYS B O 1
ATOM 4724 N N . TYR A 1 626 ? 140.973 164.513 231.467 1.00 11.39 626 TYR B N 1
ATOM 4725 C CA . TYR A 1 626 ? 142.037 164.199 230.521 1.00 11.39 626 TYR B CA 1
ATOM 4726 C C . TYR A 1 626 ? 142.038 162.716 230.176 1.00 11.39 626 TYR B C 1
ATOM 4727 O O . TYR A 1 626 ? 142.007 162.342 228.999 1.00 11.39 626 TYR B O 1
ATOM 4736 N N . ALA A 1 627 ? 142.037 161.854 231.198 1.00 11.39 627 ALA B N 1
ATOM 4737 C CA . ALA A 1 627 ? 142.123 160.416 230.975 1.00 11.39 627 ALA B CA 1
ATOM 4738 C C . ALA A 1 627 ? 140.915 159.868 230.231 1.00 11.39 627 ALA B C 1
ATOM 4739 O O . ALA A 1 627 ? 140.992 158.765 229.678 1.00 11.39 627 ALA B O 1
ATOM 4741 N N . ALA A 1 628 ? 139.802 160.603 230.215 1.00 12.99 628 ALA B N 1
ATOM 4742 C CA . ALA A 1 628 ? 138.639 160.156 229.454 1.00 12.99 628 ALA B CA 1
ATOM 4743 C C . ALA A 1 628 ? 138.963 160.025 227.970 1.00 12.99 628 ALA B C 1
ATOM 4744 O O . ALA A 1 628 ? 138.546 159.059 227.320 1.00 12.99 628 ALA B O 1
ATOM 4746 N N . THR A 1 629 ? 139.704 160.984 227.417 1.00 12.65 629 THR B N 1
ATOM 4747 C CA . THR A 1 629 ? 140.036 160.991 225.998 1.00 12.65 629 THR B CA 1
ATOM 4748 C C . THR A 1 629 ? 141.513 160.748 225.718 1.00 12.65 629 THR B C 1
ATOM 4749 O O . THR A 1 629 ? 141.905 160.718 224.547 1.00 12.65 629 THR B O 1
ATOM 4753 N N . LEU A 1 630 ? 142.339 160.575 226.754 1.00 11.39 630 LEU B N 1
ATOM 4754 C CA . LEU A 1 630 ? 143.782 160.374 226.595 1.00 11.39 630 LEU B CA 1
ATOM 4755 C C . LEU A 1 630 ? 144.421 161.525 225.822 1.00 11.39 630 LEU B C 1
ATOM 4756 O O . LEU A 1 630 ? 145.290 161.321 224.974 1.00 11.39 630 LEU B O 1
ATOM 4761 N N . GLY A 1 631 ? 143.987 162.747 226.118 1.00 11.39 631 GLY B N 1
ATOM 4762 C CA . GLY A 1 631 ? 144.536 163.917 225.467 1.00 11.39 631 GLY B CA 1
ATOM 4763 C C . GLY A 1 631 ? 144.025 164.174 224.070 1.00 11.39 631 GLY B C 1
ATOM 4764 O O . GLY A 1 631 ? 144.585 165.027 223.372 1.00 11.39 631 GLY B O 1
ATOM 4765 N N . GLY A 1 632 ? 142.981 163.473 223.639 1.00 11.39 632 GLY B N 1
ATOM 4766 C CA . GLY A 1 632 ? 142.440 163.645 222.310 1.00 11.39 632 GLY B CA 1
ATOM 4767 C C . GLY A 1 632 ? 143.047 162.763 221.242 1.00 11.39 632 GLY B C 1
ATOM 4768 O O . GLY A 1 632 ? 142.656 162.880 220.074 1.00 11.39 632 GLY B O 1
ATOM 4769 N N . ARG A 1 633 ? 143.991 161.891 221.594 1.00 11.39 633 ARG B N 1
ATOM 4770 C CA . ARG A 1 633 ? 144.583 160.978 220.627 1.00 11.39 633 ARG B CA 1
ATOM 4771 C C . ARG A 1 633 ? 143.873 159.633 220.564 1.00 11.39 633 ARG B C 1
ATOM 4772 O O . ARG A 1 633 ? 144.287 158.769 219.783 1.00 11.39 633 ARG B O 1
ATOM 4780 N N . LYS A 1 634 ? 142.825 159.435 221.361 1.00 11.39 634 LYS B N 1
ATOM 4781 C CA . LYS A 1 634 ? 141.958 158.267 221.260 1.00 11.39 634 LYS B CA 1
ATOM 4782 C C . LYS A 1 634 ? 140.533 158.630 220.869 1.00 11.39 634 LYS B C 1
ATOM 4783 O O . LYS A 1 634 ? 139.937 157.962 220.018 1.00 11.39 634 LYS B O 1
ATOM 4789 N N . THR A 1 635 ? 139.978 159.682 221.466 1.00 11.74 635 THR B N 1
ATOM 4790 C CA . THR A 1 635 ? 138.648 160.177 221.160 1.00 11.74 635 THR B CA 1
ATOM 4791 C C . THR A 1 635 ? 138.725 161.672 220.884 1.00 11.74 635 THR B C 1
ATOM 4792 O O . THR A 1 635 ? 139.396 162.404 221.621 1.00 11.74 635 THR B O 1
ATOM 4796 N N . PRO A 1 636 ? 138.069 162.152 219.827 1.00 11.39 636 PRO B N 1
ATOM 4797 C CA . PRO A 1 636 ? 138.119 163.587 219.522 1.00 11.39 636 PRO B CA 1
ATOM 4798 C C . PRO A 1 636 ? 137.590 164.426 220.675 1.00 11.39 636 PRO B C 1
ATOM 4799 O O . PRO A 1 636 ? 136.630 164.054 221.354 1.00 11.39 636 PRO B O 1
ATOM 4803 N N . VAL A 1 637 ? 138.235 165.573 220.893 1.00 21.42 637 VAL B N 1
ATOM 4804 C CA . VAL A 1 637 ? 137.862 166.454 221.992 1.00 21.42 637 VAL B CA 1
ATOM 4805 C C . VAL A 1 637 ? 136.498 167.071 221.715 1.00 21.42 637 VAL B C 1
ATOM 4806 O O . VAL A 1 637 ? 136.190 167.469 220.583 1.00 21.42 637 VAL B O 1
ATOM 4810 N N . GLY A 1 638 ? 135.670 167.151 222.754 1.00 28.20 638 GLY B N 1
ATOM 4811 C CA . GLY A 1 638 ? 134.324 167.669 222.616 1.00 28.20 638 GLY B CA 1
ATOM 4812 C C . GLY A 1 638 ? 134.247 169.171 222.435 1.00 28.20 638 GLY B C 1
ATOM 4813 O O . GLY A 1 638 ? 133.792 169.651 221.392 1.00 28.20 638 GLY B O 1
ATOM 4814 N N . LYS A 1 639 ? 134.686 169.924 223.439 1.00 30.58 639 LYS B N 1
ATOM 4815 C CA . LYS A 1 639 ? 134.578 171.377 223.442 1.00 30.58 639 LYS B CA 1
ATOM 4816 C C . LYS A 1 639 ? 135.956 172.000 223.267 1.00 30.58 639 LYS B C 1
ATOM 4817 O O . LYS A 1 639 ? 136.916 171.593 223.930 1.00 30.58 639 LYS B O 1
ATOM 4823 N N . TRP A 1 640 ? 136.046 172.986 222.378 1.00 25.83 640 TRP B N 1
ATOM 4824 C CA . TRP A 1 640 ? 137.281 173.705 222.111 1.00 25.83 640 TRP B CA 1
ATOM 4825 C C . TRP A 1 640 ? 137.119 175.173 222.485 1.00 25.83 640 TRP B C 1
ATOM 4826 O O . TRP A 1 640 ? 136.008 175.707 222.532 1.00 25.83 640 TRP B O 1
ATOM 4837 N N . ASP A 1 641 ? 138.248 175.821 222.754 1.00 31.55 641 ASP B N 1
ATOM 4838 C CA . ASP A 1 641 ? 138.288 177.245 223.041 1.00 31.55 641 ASP B CA 1
ATOM 4839 C C . ASP A 1 641 ? 139.076 177.972 221.959 1.00 31.55 641 ASP B C 1
ATOM 4840 O O . ASP A 1 641 ? 140.128 177.506 221.514 1.00 31.55 641 ASP B O 1
ATOM 4845 N N . LYS A 1 642 ? 138.553 179.120 221.539 1.00 44.95 642 LYS B N 1
ATOM 4846 C CA . LYS A 1 642 ? 139.189 179.901 220.488 1.00 44.95 642 LYS B CA 1
ATOM 4847 C C . LYS A 1 642 ? 140.380 180.675 221.037 1.00 44.95 642 LYS B C 1
ATOM 4848 O O . LYS A 1 642 ? 140.356 181.162 222.171 1.00 44.95 642 LYS B O 1
ATOM 4854 N N . CYS A 1 643 ? 141.426 180.784 220.223 1.00 43.42 643 CYS B N 1
ATOM 4855 C CA . CYS A 1 643 ? 142.637 181.504 220.580 1.00 43.42 643 CYS B CA 1
ATOM 4856 C C . CYS A 1 643 ? 142.706 182.819 219.814 1.00 43.42 643 CYS B C 1
ATOM 4857 O O . CYS A 1 643 ? 142.235 182.921 218.678 1.00 43.42 643 CYS B O 1
ATOM 4860 N N . HIS A 1 644 ? 143.303 183.828 220.449 1.00 57.59 644 HIS B N 1
ATOM 4861 C CA . HIS A 1 644 ? 143.325 185.166 219.866 1.00 57.59 644 HIS B CA 1
ATOM 4862 C C . HIS A 1 644 ? 144.424 185.307 218.816 1.00 57.59 644 HIS B C 1
ATOM 4863 O O . HIS A 1 644 ? 144.135 185.502 217.630 1.00 57.59 644 HIS B O 1
ATOM 4870 N N . ILE A 1 645 ? 145.685 185.184 219.230 1.00 37.48 645 ILE B N 1
ATOM 4871 C CA . ILE A 1 645 ? 146.846 185.347 218.354 1.00 37.48 645 ILE B CA 1
ATOM 4872 C C . ILE A 1 645 ? 146.704 186.655 217.580 1.00 37.48 645 ILE B C 1
ATOM 4873 O O . ILE A 1 645 ? 146.461 186.628 216.365 1.00 37.48 645 ILE B O 1
ATOM 4878 N N . PRO A 1 646 ? 146.833 187.816 218.238 1.00 39.62 646 PRO B N 1
ATOM 4879 C CA . PRO A 1 646 ? 146.390 189.075 217.616 1.00 39.62 646 PRO B CA 1
ATOM 4880 C C . PRO A 1 646 ? 147.092 189.437 216.314 1.00 39.62 646 PRO B C 1
ATOM 4881 O O . PRO A 1 646 ? 146.446 189.485 215.263 1.00 39.62 646 PRO B O 1
ATOM 4885 N N . ASP A 1 647 ? 148.405 189.660 216.362 1.00 27.97 647 ASP B N 1
ATOM 4886 C CA . ASP A 1 647 ? 149.168 190.107 215.200 1.00 27.97 647 ASP B CA 1
ATOM 4887 C C . ASP A 1 647 ? 150.626 190.257 215.614 1.00 27.97 647 ASP B C 1
ATOM 4888 O O . ASP A 1 647 ? 150.955 190.283 216.804 1.00 27.97 647 ASP B O 1
ATOM 4893 N N . ASP A 1 648 ? 151.496 190.367 214.610 1.00 21.04 648 ASP B N 1
ATOM 4894 C CA . ASP A 1 648 ? 152.907 190.661 214.818 1.00 21.04 648 ASP B CA 1
ATOM 4895 C C . ASP A 1 648 ? 153.531 191.035 213.482 1.00 21.04 648 ASP B C 1
ATOM 4896 O O . ASP A 1 648 ? 153.240 190.406 212.462 1.00 21.04 648 ASP B O 1
ATOM 4901 N N . LYS A 1 649 ? 154.385 192.055 213.498 1.00 14.31 649 LYS B N 1
ATOM 4902 C CA . LYS A 1 649 ? 155.068 192.548 212.308 1.00 14.31 649 LYS B CA 1
ATOM 4903 C C . LYS A 1 649 ? 156.581 192.509 212.494 1.00 14.31 649 LYS B C 1
ATOM 4904 O O . LYS A 1 649 ? 157.309 193.387 212.027 1.00 14.31 649 LYS B O 1
ATOM 4910 N N . THR A 1 650 ? 157.069 191.478 213.181 1.00 32.20 650 THR B N 1
ATOM 4911 C CA . THR A 1 650 ? 158.487 191.320 213.466 1.00 32.20 650 THR B CA 1
ATOM 4912 C C . THR A 1 650 ? 159.184 190.400 212.463 1.00 32.20 650 THR B C 1
ATOM 4913 O O . THR A 1 650 ? 160.417 190.319 212.463 1.00 32.20 650 THR B O 1
ATOM 4917 N N . TYR A 1 651 ? 158.430 189.772 211.561 1.00 11.39 651 TYR B N 1
ATOM 4918 C CA . TYR A 1 651 ? 158.993 188.774 210.665 1.00 11.39 651 TYR B CA 1
ATOM 4919 C C . TYR A 1 651 ? 160.069 189.390 209.770 1.00 11.39 651 TYR B C 1
ATOM 4920 O O . TYR A 1 651 ? 159.966 190.553 209.367 1.00 11.39 651 TYR B O 1
ATOM 4929 N N . PRO A 1 652 ? 161.115 188.631 209.447 1.00 11.39 652 PRO B N 1
ATOM 4930 C CA . PRO A 1 652 ? 162.296 189.199 208.779 1.00 11.39 652 PRO B CA 1
ATOM 4931 C C . PRO A 1 652 ? 162.208 189.317 207.264 1.00 11.39 652 PRO B C 1
ATOM 4932 O O . PRO A 1 652 ? 163.246 189.532 206.631 1.00 11.39 652 PRO B O 1
ATOM 4936 N N . TRP A 1 653 ? 161.031 189.188 206.661 1.00 8.16 653 TRP B N 1
ATOM 4937 C CA . TRP A 1 653 ? 160.884 189.303 205.219 1.00 8.16 653 TRP B CA 1
ATOM 4938 C C . TRP A 1 653 ? 159.984 190.482 204.878 1.00 8.16 653 TRP B C 1
ATOM 4939 O O . TRP A 1 653 ? 159.045 190.801 205.614 1.00 8.16 653 TRP B O 1
ATOM 4950 N N . VAL A 1 654 ? 160.281 191.129 203.754 1.00 11.39 654 VAL B N 1
ATOM 4951 C CA . VAL A 1 654 ? 159.538 192.291 203.282 1.00 11.39 654 VAL B CA 1
ATOM 4952 C C . VAL A 1 654 ? 158.935 191.954 201.926 1.00 11.39 654 VAL B C 1
ATOM 4953 O O . VAL A 1 654 ? 159.642 191.490 201.025 1.00 11.39 654 VAL B O 1
ATOM 4957 N N . LYS A 1 655 ? 157.634 192.193 201.783 1.00 17.31 655 LYS B N 1
ATOM 4958 C CA . LYS A 1 655 ? 156.891 191.847 200.579 1.00 17.31 655 LYS B CA 1
ATOM 4959 C C . LYS A 1 655 ? 156.585 193.101 199.772 1.00 17.31 655 LYS B C 1
ATOM 4960 O O . LYS A 1 655 ? 156.073 194.085 200.316 1.00 17.31 655 LYS B O 1
ATOM 4966 N N . GLU A 1 656 ? 156.896 193.060 198.478 1.00 14.64 656 GLU B N 1
ATOM 4967 C CA . GLU A 1 656 ? 156.535 194.118 197.547 1.00 14.64 656 GLU B CA 1
ATOM 4968 C C . GLU A 1 656 ? 155.895 193.500 196.313 1.00 14.64 656 GLU B C 1
ATOM 4969 O O . GLU A 1 656 ? 156.278 192.408 195.885 1.00 14.64 656 GLU B O 1
ATOM 4975 N N . THR A 1 657 ? 154.912 194.197 195.753 1.00 3.67 657 THR B N 1
ATOM 4976 C CA . THR A 1 657 ? 154.201 193.718 194.578 1.00 3.67 657 THR B CA 1
ATOM 4977 C C . THR A 1 657 ? 154.822 194.283 193.306 1.00 3.67 657 THR B C 1
ATOM 4978 O O . THR A 1 657 ? 155.355 195.396 193.290 1.00 3.67 657 THR B O 1
ATOM 4982 N N . VAL A 1 658 ? 154.756 193.495 192.235 1.00 11.39 658 VAL B N 1
ATOM 4983 C CA . VAL A 1 658 ? 155.315 193.868 190.942 1.00 11.39 658 VAL B CA 1
ATOM 4984 C C . VAL A 1 658 ? 154.255 193.638 189.875 1.00 11.39 658 VAL B C 1
ATOM 4985 O O . VAL A 1 658 ? 153.646 192.564 189.821 1.00 11.39 658 VAL B O 1
ATOM 4989 N N . GLU A 1 659 ? 154.032 194.646 189.033 1.00 16.72 659 GLU B N 1
ATOM 4990 C CA . GLU A 1 659 ? 153.097 194.553 187.919 1.00 16.72 659 GLU B CA 1
ATOM 4991 C C . GLU A 1 659 ? 153.812 194.963 186.642 1.00 16.72 659 GLU B C 1
ATOM 4992 O O . GLU A 1 659 ? 154.437 196.027 186.593 1.00 16.72 659 GLU B O 1
ATOM 4998 N N . ILE A 1 660 ? 153.721 194.123 185.614 1.00 11.39 660 ILE B N 1
ATOM 4999 C CA . ILE A 1 660 ? 154.368 194.380 184.332 1.00 11.39 660 ILE B CA 1
ATOM 5000 C C . ILE A 1 660 ? 153.372 194.083 183.221 1.00 11.39 660 ILE B C 1
ATOM 5001 O O . ILE A 1 660 ? 152.743 193.020 183.213 1.00 11.39 660 ILE B O 1
ATOM 5006 N N . SER A 1 661 ? 153.231 195.017 182.283 1.00 11.39 661 SER B N 1
ATOM 5007 C CA . SER A 1 661 ? 152.319 194.870 181.157 1.00 11.39 661 SER B CA 1
ATOM 5008 C C . SER A 1 661 ? 153.119 194.547 179.901 1.00 11.39 661 SER B C 1
ATOM 5009 O O . SER A 1 661 ? 154.052 195.276 179.550 1.00 11.39 661 SER B O 1
ATOM 5012 N N . VAL A 1 662 ? 152.746 193.462 179.227 1.00 11.39 662 VAL B N 1
ATOM 5013 C CA . VAL A 1 662 ? 153.416 193.005 178.015 1.00 11.39 662 VAL B CA 1
ATOM 5014 C C . VAL A 1 662 ? 152.558 193.380 176.816 1.00 11.39 662 VAL B C 1
ATOM 5015 O O . VAL A 1 662 ? 151.345 193.136 176.811 1.00 11.39 662 VAL B O 1
ATOM 5019 N N . CYS A 1 663 ? 153.184 193.970 175.800 1.00 11.39 663 CYS B N 1
ATOM 5020 C CA . CYS A 1 663 ? 152.483 194.525 174.646 1.00 11.39 663 CYS B CA 1
ATOM 5021 C C . CYS A 1 663 ? 152.790 193.756 173.363 1.00 11.39 663 CYS B C 1
ATOM 5022 O O . CYS A 1 663 ? 152.939 194.343 172.290 1.00 11.39 663 CYS B O 1
ATOM 5025 N N . SER A 1 664 ? 152.886 192.437 173.459 1.00 11.39 664 SER B N 1
ATOM 5026 C CA . SER A 1 664 ? 153.118 191.578 172.306 1.00 11.39 664 SER B CA 1
ATOM 5027 C C . SER A 1 664 ? 152.734 190.152 172.689 1.00 11.39 664 SER B C 1
ATOM 5028 O O . SER A 1 664 ? 152.646 189.836 173.879 1.00 11.39 664 SER B O 1
ATOM 5031 N N . PRO A 1 665 ? 152.488 189.287 171.704 1.00 11.39 665 PRO B N 1
ATOM 5032 C CA . PRO A 1 665 ? 152.211 187.881 172.021 1.00 11.39 665 PRO B CA 1
ATOM 5033 C C . PRO A 1 665 ? 153.352 187.257 172.809 1.00 11.39 665 PRO B C 1
ATOM 5034 O O . PRO A 1 665 ? 154.529 187.508 172.543 1.00 11.39 665 PRO B O 1
ATOM 5038 N N . PHE A 1 666 ? 152.990 186.435 173.790 1.00 11.39 666 PHE B N 1
ATOM 5039 C CA . PHE A 1 666 ? 153.935 185.872 174.743 1.00 11.39 666 PHE B CA 1
ATOM 5040 C C . PHE A 1 666 ? 153.999 184.363 174.567 1.00 11.39 666 PHE B C 1
ATOM 5041 O O . PHE A 1 666 ? 152.965 183.689 174.590 1.00 11.39 666 PHE B O 1
ATOM 5049 N N . ILE A 1 667 ? 155.210 183.839 174.398 1.00 11.39 667 ILE B N 1
ATOM 5050 C CA . ILE A 1 667 ? 155.437 182.412 174.219 1.00 11.39 667 ILE B CA 1
ATOM 5051 C C . ILE A 1 667 ? 156.537 181.958 175.168 1.00 11.39 667 ILE B C 1
ATOM 5052 O O . ILE A 1 667 ? 157.540 182.655 175.357 1.00 11.39 667 ILE B O 1
ATOM 5057 N N . THR A 1 668 ? 156.324 180.806 175.799 1.00 11.39 668 THR B N 1
ATOM 5058 C CA . THR A 1 668 ? 157.348 180.140 176.596 1.00 11.39 668 THR B CA 1
ATOM 5059 C C . THR A 1 668 ? 157.249 178.646 176.325 1.00 11.39 668 THR B C 1
ATOM 5060 O O . THR A 1 668 ? 156.174 178.054 176.455 1.00 11.39 668 THR B O 1
ATOM 5064 N N . LYS A 1 669 ? 158.358 178.044 175.910 1.00 11.39 669 LYS B N 1
ATOM 5065 C CA . LYS A 1 669 ? 158.307 176.688 175.385 1.00 11.39 669 LYS B CA 1
ATOM 5066 C C . LYS A 1 669 ? 158.184 175.656 176.501 1.00 11.39 669 LYS B C 1
ATOM 5067 O O . LYS A 1 669 ? 158.769 175.792 177.578 1.00 11.39 669 LYS B O 1
ATOM 5073 N N . ASP A 1 670 ? 157.397 174.618 176.224 1.00 8.78 670 ASP B N 1
ATOM 5074 C CA . ASP A 1 670 ? 157.265 173.444 177.086 1.00 8.78 670 ASP B CA 1
ATOM 5075 C C . ASP A 1 670 ? 157.469 172.224 176.200 1.00 8.78 670 ASP B C 1
ATOM 5076 O O . ASP A 1 670 ? 156.501 171.565 175.797 1.00 8.78 670 ASP B O 1
ATOM 5081 N N . PRO A 1 671 ? 158.723 171.902 175.865 1.00 18.86 671 PRO B N 1
ATOM 5082 C CA . PRO A 1 671 ? 158.968 170.871 174.839 1.00 18.86 671 PRO B CA 1
ATOM 5083 C C . PRO A 1 671 ? 158.390 169.507 175.172 1.00 18.86 671 PRO B C 1
ATOM 5084 O O . PRO A 1 671 ? 157.924 168.804 174.267 1.00 18.86 671 PRO B O 1
ATOM 5088 N N . VAL A 1 672 ? 158.413 169.104 176.443 1.00 15.94 672 VAL B N 1
ATOM 5089 C CA . VAL A 1 672 ? 157.917 167.779 176.802 1.00 15.94 672 VAL B CA 1
ATOM 5090 C C . VAL A 1 672 ? 156.400 167.718 176.668 1.00 15.94 672 VAL B C 1
ATOM 5091 O O . VAL A 1 672 ? 155.845 166.715 176.204 1.00 15.94 672 VAL B O 1
ATOM 5095 N N . ASN A 1 673 ? 155.705 168.784 177.073 1.00 18.36 673 ASN B N 1
ATOM 5096 C CA . ASN A 1 673 ? 154.247 168.790 176.998 1.00 18.36 673 ASN B CA 1
ATOM 5097 C C . ASN A 1 673 ? 153.749 168.828 175.559 1.00 18.36 673 ASN B C 1
ATOM 5098 O O . ASN A 1 673 ? 152.661 168.318 175.270 1.00 18.36 673 ASN B O 1
ATOM 5103 N N . SER A 1 674 ? 154.516 169.427 174.649 1.00 13.09 674 SER B N 1
ATOM 5104 C CA . SER A 1 674 ? 154.107 169.517 173.254 1.00 13.09 674 SER B CA 1
ATOM 5105 C C . SER A 1 674 ? 154.155 168.179 172.530 1.00 13.09 674 SER B C 1
ATOM 5106 O O . SER A 1 674 ? 153.605 168.070 171.429 1.00 13.09 674 SER B O 1
ATOM 5109 N N . LEU A 1 675 ? 154.795 167.166 173.111 1.00 12.61 675 LEU B N 1
ATOM 5110 C CA . LEU A 1 675 ? 154.868 165.847 172.499 1.00 12.61 675 LEU B CA 1
ATOM 5111 C C . LEU A 1 675 ? 153.675 164.965 172.837 1.00 12.61 675 LEU B C 1
ATOM 5112 O O . LEU A 1 675 ? 153.578 163.854 172.306 1.00 12.61 675 LEU B O 1
ATOM 5117 N N . ILE A 1 676 ? 152.773 165.423 173.702 1.00 19.96 676 ILE B N 1
ATOM 5118 C CA . ILE A 1 676 ? 151.623 164.628 174.117 1.00 19.96 676 ILE B CA 1
ATOM 5119 C C . ILE A 1 676 ? 150.295 165.308 173.829 1.00 19.96 676 ILE B C 1
ATOM 5120 O O . ILE A 1 676 ? 149.259 164.625 173.824 1.00 19.96 676 ILE B O 1
ATOM 5125 N N . ASP A 1 677 ? 150.279 166.617 173.595 1.00 13.48 677 ASP B N 1
ATOM 5126 C CA . ASP A 1 677 ? 149.030 167.307 173.308 1.00 13.48 677 ASP B CA 1
ATOM 5127 C C . ASP A 1 677 ? 148.520 166.908 171.930 1.00 13.48 677 ASP B C 1
ATOM 5128 O O . ASP A 1 677 ? 149.261 166.959 170.943 1.00 13.48 677 ASP B O 1
ATOM 5133 N N . SER A 1 678 ? 147.246 166.518 171.861 1.00 11.39 678 SER B N 1
ATOM 5134 C CA . SER A 1 678 ? 146.666 166.028 170.617 1.00 11.39 678 SER B CA 1
ATOM 5135 C C . SER A 1 678 ? 146.518 167.112 169.558 1.00 11.39 678 SER B C 1
ATOM 5136 O O . SER A 1 678 ? 146.238 166.784 168.400 1.00 11.39 678 SER B O 1
ATOM 5139 N N . ALA A 1 679 ? 146.690 168.386 169.920 1.00 11.39 679 ALA B N 1
ATOM 5140 C CA . ALA A 1 679 ? 146.589 169.460 168.940 1.00 11.39 679 ALA B CA 1
ATOM 5141 C C . ALA A 1 679 ? 147.693 169.398 167.894 1.00 11.39 679 ALA B C 1
ATOM 5142 O O . ALA A 1 679 ? 147.503 169.902 166.782 1.00 11.39 679 ALA B O 1
ATOM 5144 N N . GLY A 1 680 ? 148.834 168.795 168.219 1.00 11.39 680 GLY B N 1
ATOM 5145 C CA . GLY A 1 680 ? 149.927 168.681 167.276 1.00 11.39 680 GLY B CA 1
ATOM 5146 C C . GLY A 1 680 ? 150.827 169.890 167.175 1.00 11.39 680 GLY B C 1
ATOM 5147 O O . GLY A 1 680 ? 151.693 169.922 166.294 1.00 11.39 680 GLY B O 1
ATOM 5148 N N . TYR A 1 681 ? 150.652 170.885 168.041 1.00 11.39 681 TYR B N 1
ATOM 5149 C CA . TYR A 1 681 ? 151.484 172.080 167.987 1.00 11.39 681 TYR B CA 1
ATOM 5150 C C . TYR A 1 681 ? 152.932 171.745 168.317 1.00 11.39 681 TYR B C 1
ATOM 5151 O O . TYR A 1 681 ? 153.215 170.896 169.166 1.00 11.39 681 TYR B O 1
ATOM 5160 N N . ASP A 1 682 ? 153.855 172.422 167.632 1.00 17.63 682 ASP B N 1
ATOM 5161 C CA . ASP A 1 682 ? 155.275 172.191 167.871 1.00 17.63 682 ASP B CA 1
ATOM 5162 C C . ASP A 1 682 ? 155.704 172.776 169.212 1.00 17.63 682 ASP B C 1
ATOM 5163 O O . ASP A 1 682 ? 156.423 172.129 169.983 1.00 17.63 682 ASP B O 1
ATOM 5168 N N . ALA A 1 683 ? 155.269 173.997 169.512 1.00 11.39 683 ALA B N 1
ATOM 5169 C CA . ALA A 1 683 ? 155.608 174.670 170.758 1.00 11.39 683 ALA B CA 1
ATOM 5170 C C . ALA A 1 683 ? 154.330 175.089 171.466 1.00 11.39 683 ALA B C 1
ATOM 5171 O O . ALA A 1 683 ? 153.432 175.663 170.842 1.00 11.39 683 ALA B O 1
ATOM 5173 N N . ILE A 1 684 ? 154.251 174.804 172.763 1.00 11.39 684 ILE B N 1
ATOM 5174 C CA . ILE A 1 684 ? 153.085 175.128 173.571 1.00 11.39 684 ILE B CA 1
ATOM 5175 C C . ILE A 1 684 ? 153.555 175.802 174.852 1.00 11.39 684 ILE B C 1
ATOM 5176 O O . ILE A 1 684 ? 154.681 175.586 175.313 1.00 11.39 684 ILE B O 1
ATOM 5181 N N . CYS A 1 685 ? 152.689 176.635 175.422 1.00 11.39 685 CYS B N 1
ATOM 5182 C CA . CYS A 1 685 ? 153.032 177.388 176.617 1.00 11.39 685 CYS B CA 1
ATOM 5183 C C . CYS A 1 685 ? 152.975 176.502 177.859 1.00 11.39 685 CYS B C 1
ATOM 5184 O O . CYS A 1 685 ? 152.426 175.398 177.849 1.00 11.39 685 CYS B O 1
ATOM 5187 N N . TYR A 1 686 ? 153.558 177.010 178.942 1.00 11.39 686 TYR B N 1
ATOM 5188 C CA . TYR A 1 686 ? 153.557 176.306 180.215 1.00 11.39 686 TYR B CA 1
ATOM 5189 C C . TYR A 1 686 ? 152.306 176.649 181.014 1.00 11.39 686 TYR B C 1
ATOM 5190 O O . TYR A 1 686 ? 151.861 177.799 181.036 1.00 11.39 686 TYR B O 1
ATOM 5199 N N . THR A 1 687 ? 151.739 175.639 181.671 1.00 11.39 687 THR B N 1
ATOM 5200 C CA . THR A 1 687 ? 150.547 175.815 182.489 1.00 11.39 687 THR B CA 1
ATOM 5201 C C . THR A 1 687 ? 150.728 175.090 183.813 1.00 11.39 687 THR B C 1
ATOM 5202 O O . THR A 1 687 ? 151.497 174.132 183.922 1.00 11.39 687 THR B O 1
ATOM 5206 N N . THR A 1 688 ? 150.009 175.563 184.825 1.00 19.19 688 THR B N 1
ATOM 5207 C CA . THR A 1 688 ? 149.976 174.942 186.142 1.00 19.19 688 THR B CA 1
ATOM 5208 C C . THR A 1 688 ? 148.530 174.600 186.499 1.00 19.19 688 THR B C 1
ATOM 5209 O O . THR A 1 688 ? 147.613 174.763 185.689 1.00 19.19 688 THR B O 1
ATOM 5213 N N . VAL A 1 689 ? 148.330 174.124 187.726 1.00 26.23 689 VAL B N 1
ATOM 5214 C CA . VAL A 1 689 ? 147.017 173.705 188.195 1.00 26.23 689 VAL B CA 1
ATOM 5215 C C . VAL A 1 689 ? 146.715 174.386 189.521 1.00 26.23 689 VAL B C 1
ATOM 5216 O O . VAL A 1 689 ? 147.621 174.769 190.268 1.00 26.23 689 VAL B O 1
ATOM 5220 N N . ASP A 1 690 ? 145.424 174.534 189.810 1.00 30.34 690 ASP B N 1
ATOM 5221 C CA . ASP A 1 690 ? 144.952 175.102 191.065 1.00 30.34 690 ASP B CA 1
ATOM 5222 C C . ASP A 1 690 ? 143.854 174.207 191.618 1.00 30.34 690 ASP B C 1
ATOM 5223 O O . ASP A 1 690 ? 142.924 173.843 190.891 1.00 30.34 690 ASP B O 1
ATOM 5228 N N . LEU A 1 691 ? 143.963 173.852 192.899 1.00 29.04 691 LEU B N 1
ATOM 5229 C CA . LEU A 1 691 ? 143.008 172.933 193.507 1.00 29.04 691 LEU B CA 1
ATOM 5230 C C . LEU A 1 691 ? 141.737 173.619 193.987 1.00 29.04 691 LEU B C 1
ATOM 5231 O O . LEU A 1 691 ? 140.701 172.956 194.103 1.00 29.04 691 LEU B O 1
ATOM 5236 N N . GLU A 1 692 ? 141.785 174.923 194.271 1.00 58.19 692 GLU B N 1
ATOM 5237 C CA . GLU A 1 692 ? 140.593 175.602 194.768 1.00 58.19 692 GLU B CA 1
ATOM 5238 C C . GLU A 1 692 ? 139.557 175.799 193.669 1.00 58.19 692 GLU B C 1
ATOM 5239 O O . GLU A 1 692 ? 138.370 175.976 193.964 1.00 58.19 692 GLU B O 1
ATOM 5245 N N . LYS A 1 693 ? 139.979 175.772 192.409 1.00 59.52 693 LYS B N 1
ATOM 5246 C CA . LYS A 1 693 ? 139.057 175.936 191.292 1.00 59.52 693 LYS B CA 1
ATOM 5247 C C . LYS A 1 693 ? 138.834 174.613 190.566 1.00 59.52 693 LYS B C 1
ATOM 5248 O O . LYS A 1 693 ? 137.946 173.839 190.924 1.00 59.52 693 LYS B O 1
ATOM 5254 N N . LYS A 1 725 ? 140.997 173.817 184.934 1.00 30.64 725 LYS B N 1
ATOM 5255 C CA . LYS A 1 725 ? 141.295 175.030 184.182 1.00 30.64 725 LYS B CA 1
ATOM 5256 C C . LYS A 1 725 ? 142.798 175.291 184.150 1.00 30.64 725 LYS B C 1
ATOM 5257 O O . LYS A 1 725 ? 143.489 175.121 185.155 1.00 30.64 725 LYS B O 1
ATOM 5263 N N . ASP A 1 726 ? 143.298 175.705 182.989 1.00 33.56 726 ASP B N 1
ATOM 5264 C CA . ASP A 1 726 ? 144.718 175.965 182.805 1.00 33.56 726 ASP B CA 1
ATOM 5265 C C . ASP A 1 726 ? 145.040 177.422 183.109 1.00 33.56 726 ASP B C 1
ATOM 5266 O O . ASP A 1 726 ? 144.268 178.325 182.777 1.00 33.56 726 ASP B O 1
ATOM 5271 N N . ILE A 1 727 ? 146.189 177.641 183.744 1.00 19.93 727 ILE B N 1
ATOM 5272 C CA . ILE A 1 727 ? 146.663 178.972 184.100 1.00 19.93 727 ILE B CA 1
ATOM 5273 C C . ILE A 1 727 ? 148.005 179.199 183.421 1.00 19.93 727 ILE B C 1
ATOM 5274 O O . ILE A 1 727 ? 148.928 178.391 183.574 1.00 19.93 727 ILE B O 1
ATOM 5279 N N . TYR A 1 728 ? 148.113 180.295 182.677 1.00 18.26 728 TYR B N 1
ATOM 5280 C CA . TYR A 1 728 ? 149.347 180.646 181.991 1.00 18.26 728 TYR B CA 1
ATOM 5281 C C . TYR A 1 728 ? 150.178 181.573 182.866 1.00 18.26 728 TYR B C 1
ATOM 5282 O O . TYR A 1 728 ? 149.648 182.496 183.490 1.00 18.26 728 TYR B O 1
ATOM 5291 N N . LEU A 1 729 ? 151.484 181.323 182.910 1.00 11.39 729 LEU B N 1
ATOM 5292 C CA . LEU A 1 729 ? 152.356 182.053 183.819 1.00 11.39 729 LEU B CA 1
ATOM 5293 C C . LEU A 1 729 ? 153.778 182.030 183.281 1.00 11.39 729 LEU B C 1
ATOM 5294 O O . LEU A 1 729 ? 154.109 181.276 182.364 1.00 11.39 729 LEU B O 1
ATOM 5299 N N . LEU A 1 730 ? 154.614 182.878 183.871 1.00 11.39 730 LEU B N 1
ATOM 5300 C CA . LEU A 1 730 ? 156.056 182.856 183.672 1.00 11.39 730 LEU B CA 1
ATOM 5301 C C . LEU A 1 730 ? 156.698 182.434 184.986 1.00 11.39 730 LEU B C 1
ATOM 5302 O O . LEU A 1 730 ? 156.467 183.067 186.022 1.00 11.39 730 LEU B O 1
ATOM 5307 N N . LYS A 1 731 ? 157.492 181.367 184.944 1.00 11.39 731 LYS B N 1
ATOM 5308 C CA . LYS A 1 731 ? 158.042 180.796 186.166 1.00 11.39 731 LYS B CA 1
ATOM 5309 C C . LYS A 1 731 ? 158.960 181.791 186.866 1.00 11.39 731 LYS B C 1
ATOM 5310 O O . LYS A 1 731 ? 159.687 182.551 186.221 1.00 11.39 731 LYS B O 1
ATOM 5316 N N . GLY A 1 732 ? 158.917 181.785 188.201 1.00 11.39 732 GLY B N 1
ATOM 5317 C CA . GLY A 1 732 ? 159.753 182.678 188.984 1.00 11.39 732 GLY B CA 1
ATOM 5318 C C . GLY A 1 732 ? 161.237 182.468 188.772 1.00 11.39 732 GLY B C 1
ATOM 5319 O O . GLY A 1 732 ? 162.027 183.389 189.008 1.00 11.39 732 GLY B O 1
ATOM 5320 N N . GLU A 1 733 ? 161.633 181.273 188.329 1.00 11.39 733 GLU B N 1
ATOM 5321 C CA . GLU A 1 733 ? 163.028 181.037 187.975 1.00 11.39 733 GLU B CA 1
ATOM 5322 C C . GLU A 1 733 ? 163.460 181.946 186.833 1.00 11.39 733 GLU B C 1
ATOM 5323 O O . GLU A 1 733 ? 164.578 182.474 186.837 1.00 11.39 733 GLU B O 1
ATOM 5329 N N . SER A 1 734 ? 162.585 182.135 185.842 1.00 11.39 734 SER B N 1
ATOM 5330 C CA . SER A 1 734 ? 162.905 183.021 184.728 1.00 11.39 734 SER B CA 1
ATOM 5331 C C . SER A 1 734 ? 163.091 184.458 185.198 1.00 11.39 734 SER B C 1
ATOM 5332 O O . SER A 1 734 ? 164.020 185.145 184.759 1.00 11.39 734 SER B O 1
ATOM 5335 N N . PHE A 1 735 ? 162.217 184.933 186.089 1.00 11.39 735 PHE B N 1
ATOM 5336 C CA . PHE A 1 735 ? 162.362 186.292 186.599 1.00 11.39 735 PHE B CA 1
ATOM 5337 C C . PHE A 1 735 ? 163.635 186.441 187.423 1.00 11.39 735 PHE B C 1
ATOM 5338 O O . PHE A 1 735 ? 164.312 187.473 187.344 1.00 11.39 735 PHE B O 1
ATOM 5346 N N . ARG A 1 736 ? 163.972 185.428 188.226 1.00 11.39 736 ARG B N 1
ATOM 5347 C CA . ARG A 1 736 ? 165.215 185.485 188.991 1.00 11.39 736 ARG B CA 1
ATOM 5348 C C . ARG A 1 736 ? 166.425 185.531 188.068 1.00 11.39 736 ARG B C 1
ATOM 5349 O O . ARG A 1 736 ? 167.367 186.300 188.302 1.00 11.39 736 ARG B O 1
ATOM 5357 N N . GLY A 1 737 ? 166.415 184.719 187.010 1.00 11.39 737 GLY B N 1
ATOM 5358 C CA . GLY A 1 737 ? 167.502 184.761 186.048 1.00 11.39 737 GLY B CA 1
ATOM 5359 C C . GLY A 1 737 ? 167.609 186.101 185.349 1.00 11.39 737 GLY B C 1
ATOM 5360 O O . GLY A 1 737 ? 168.709 186.613 185.134 1.00 11.39 737 GLY B O 1
ATOM 5361 N N . MET A 1 738 ? 166.465 186.690 184.987 1.00 11.39 738 MET B N 1
ATOM 5362 C CA . MET A 1 738 ? 166.477 188.008 184.361 1.00 11.39 738 MET B CA 1
ATOM 5363 C C . MET A 1 738 ? 167.057 189.059 185.296 1.00 11.39 738 MET B C 1
ATOM 5364 O O . MET A 1 738 ? 167.866 189.894 184.876 1.00 11.39 738 MET B O 1
ATOM 5369 N N . LEU A 1 739 ? 166.648 189.041 186.566 1.00 11.39 739 LEU B N 1
ATOM 5370 C CA . LEU A 1 739 ? 167.170 190.012 187.522 1.00 11.39 739 LEU B CA 1
ATOM 5371 C C . LEU A 1 739 ? 168.672 189.846 187.708 1.00 11.39 739 LEU B C 1
ATOM 5372 O O . LEU A 1 739 ? 169.419 190.834 187.724 1.00 11.39 739 LEU B O 1
ATOM 5377 N N . ARG A 1 740 ? 169.134 188.600 187.845 1.00 11.39 740 ARG B N 1
ATOM 5378 C CA . ARG A 1 740 ? 170.561 188.356 188.023 1.00 11.39 740 ARG B CA 1
ATOM 5379 C C . ARG A 1 740 ? 171.354 188.806 186.803 1.00 11.39 740 ARG B C 1
ATOM 5380 O O . ARG A 1 740 ? 172.417 189.424 186.938 1.00 11.39 740 ARG B O 1
ATOM 5388 N N . THR A 1 741 ? 170.851 188.510 185.603 1.00 11.39 741 THR B N 1
ATOM 5389 C CA . THR A 1 741 ? 171.542 188.923 184.387 1.00 11.39 741 THR B CA 1
ATOM 5390 C C . THR A 1 741 ? 171.583 190.440 184.263 1.00 11.39 741 THR B C 1
ATOM 5391 O O . THR A 1 741 ? 172.609 191.005 183.870 1.00 11.39 741 THR B O 1
ATOM 5395 N N . ALA A 1 742 ? 170.482 191.116 184.595 1.00 11.39 742 ALA B N 1
ATOM 5396 C CA . ALA A 1 742 ? 170.464 192.573 184.532 1.00 11.39 742 ALA B CA 1
ATOM 5397 C C . ALA A 1 742 ? 171.468 193.176 185.505 1.00 11.39 742 ALA B C 1
ATOM 5398 O O . ALA A 1 742 ? 172.216 194.096 185.151 1.00 11.39 742 ALA B O 1
ATOM 5400 N N . VAL A 1 743 ? 171.508 192.660 186.736 1.00 3.04 743 VAL B N 1
ATOM 5401 C CA . VAL A 1 743 ? 172.444 193.182 187.730 1.00 3.04 743 VAL B CA 1
ATOM 5402 C C . VAL A 1 743 ? 173.883 192.950 187.280 1.00 3.04 743 VAL B C 1
ATOM 5403 O O . VAL A 1 743 ? 174.732 193.848 187.362 1.00 3.04 743 VAL B O 1
ATOM 5407 N N . GLY A 1 744 ? 174.175 191.743 186.788 1.00 11.39 744 GLY B N 1
ATOM 5408 C CA . GLY A 1 744 ? 175.525 191.445 186.341 1.00 11.39 744 GLY B CA 1
ATOM 5409 C C . GLY A 1 744 ? 175.957 192.295 185.162 1.00 11.39 744 GLY B C 1
ATOM 5410 O O . GLY A 1 744 ? 177.096 192.762 185.107 1.00 11.39 744 GLY B O 1
ATOM 5411 N N . ARG A 1 745 ? 175.057 192.501 184.198 1.00 11.39 745 ARG B N 1
ATOM 5412 C CA . ARG A 1 745 ? 175.381 193.345 183.053 1.00 11.39 745 ARG B CA 1
ATOM 5413 C C . ARG A 1 745 ? 175.602 194.789 183.479 1.00 11.39 745 ARG B C 1
ATOM 5414 O O . ARG A 1 745 ? 176.516 195.458 182.982 1.00 11.39 745 ARG B O 1
ATOM 5422 N N . GLY A 1 746 ? 174.773 195.292 184.396 1.00 11.39 746 GLY B N 1
ATOM 5423 C CA . GLY A 1 746 ? 174.936 196.662 184.849 1.00 11.39 746 GLY B CA 1
ATOM 5424 C C . GLY A 1 746 ? 176.220 196.879 185.626 1.00 11.39 746 GLY B C 1
ATOM 5425 O O . GLY A 1 746 ? 176.860 197.927 185.501 1.00 11.39 746 GLY B O 1
ATOM 5426 N N . GLU A 1 747 ? 176.615 195.900 186.437 1.00 11.39 747 GLU B N 1
ATOM 5427 C CA . GLU A 1 747 ? 177.792 196.034 187.286 1.00 11.39 747 GLU B CA 1
ATOM 5428 C C . GLU A 1 747 ? 179.013 195.292 186.756 1.00 11.39 747 GLU B C 1
ATOM 5429 O O . GLU A 1 747 ? 180.062 195.321 187.407 1.00 11.39 747 GLU B O 1
ATOM 5435 N N . ASN A 1 748 ? 178.905 194.637 185.598 1.00 16.81 748 ASN B N 1
ATOM 5436 C CA . ASN A 1 748 ? 180.025 193.926 184.972 1.00 16.81 748 ASN B CA 1
ATOM 5437 C C . ASN A 1 748 ? 180.613 192.865 185.904 1.00 16.81 748 ASN B C 1
ATOM 5438 O O . ASN A 1 748 ? 181.830 192.737 186.049 1.00 16.81 748 ASN B O 1
ATOM 5443 N N . LEU A 1 749 ? 179.731 192.094 186.540 1.00 11.39 749 LEU B N 1
ATOM 5444 C CA . LEU A 1 749 ? 180.137 191.022 187.440 1.00 11.39 749 LEU B CA 1
ATOM 5445 C C . LEU A 1 749 ? 179.750 189.642 186.926 1.00 11.39 749 LEU B C 1
ATOM 5446 O O . LEU A 1 749 ? 179.813 188.670 187.685 1.00 11.39 749 LEU B O 1
ATOM 5451 N N . LEU A 1 750 ? 179.353 189.529 185.659 1.00 11.39 750 LEU B N 1
ATOM 5452 C CA . LEU A 1 750 ? 178.849 188.268 185.130 1.00 11.39 750 LEU B CA 1
ATOM 5453 C C . LEU A 1 750 ? 179.946 187.256 184.831 1.00 11.39 750 LEU B C 1
ATOM 5454 O O . LEU A 1 750 ? 179.640 186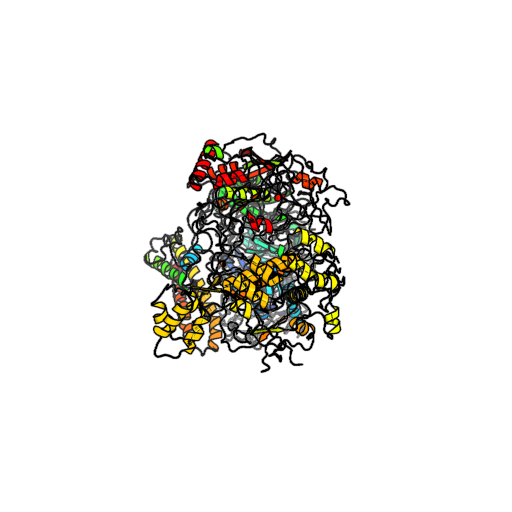.072 184.660 1.00 11.39 750 LEU B O 1
ATOM 5459 N N . LEU A 1 751 ? 181.207 187.683 184.762 1.00 11.39 751 LEU B N 1
ATOM 5460 C CA . LEU A 1 751 ? 182.304 186.790 184.423 1.00 11.39 751 LEU B CA 1
ATOM 5461 C C . LEU A 1 751 ? 183.325 186.617 185.538 1.00 11.39 751 LEU B C 1
ATOM 5462 O O . LEU A 1 751 ? 184.207 185.761 185.412 1.00 11.39 751 LEU B O 1
ATOM 5467 N N . ARG A 1 752 ? 183.236 187.396 186.612 1.00 1.86 752 ARG B N 1
ATOM 5468 C CA . ARG A 1 752 ? 184.181 187.274 187.712 1.00 1.86 752 ARG B CA 1
ATOM 5469 C C . ARG A 1 752 ? 184.008 185.940 188.426 1.00 1.86 752 ARG B C 1
ATOM 5470 O O . ARG A 1 752 ? 182.890 185.444 188.588 1.00 1.86 752 ARG B O 1
ATOM 5478 N N . GLU A 1 753 ? 185.128 185.354 188.846 1.00 20.31 753 GLU B N 1
ATOM 5479 C CA . GLU A 1 753 ? 185.079 184.131 189.636 1.00 20.31 753 GLU B CA 1
ATOM 5480 C C . GLU A 1 753 ? 184.377 184.394 190.961 1.00 20.31 753 GLU B C 1
ATOM 5481 O O . GLU A 1 753 ? 184.671 185.376 191.650 1.00 20.31 753 GLU B O 1
ATOM 5487 N N . HIS A 1 754 ? 183.448 183.509 191.321 1.00 18.40 754 HIS B N 1
ATOM 5488 C CA . HIS A 1 754 ? 182.573 183.715 192.467 1.00 18.40 754 HIS B CA 1
ATOM 5489 C C . HIS A 1 754 ? 182.864 182.739 193.603 1.00 18.40 754 HIS B C 1
ATOM 5490 O O . HIS A 1 754 ? 181.944 182.268 194.277 1.00 18.40 754 HIS B O 1
ATOM 5497 N N . GLU A 1 755 ? 184.138 182.425 193.825 1.00 37.64 755 GLU B N 1
ATOM 5498 C CA . GLU A 1 755 ? 184.568 181.619 194.963 1.00 37.64 755 GLU B CA 1
ATOM 5499 C C . GLU A 1 755 ? 185.191 182.558 195.989 1.00 37.64 755 GLU B C 1
ATOM 5500 O O . GLU A 1 755 ? 186.273 183.106 195.758 1.00 37.64 755 GLU B O 1
ATOM 5506 N N . ASP A 1 756 ? 184.507 182.735 197.122 1.00 36.74 756 ASP B N 1
ATOM 5507 C CA . ASP A 1 756 ? 184.897 183.702 198.148 1.00 36.74 756 ASP B CA 1
ATOM 5508 C C . ASP A 1 756 ? 185.020 185.094 197.520 1.00 36.74 756 ASP B C 1
ATOM 5509 O O . ASP A 1 756 ? 186.101 185.670 197.399 1.00 36.74 756 ASP B O 1
ATOM 5514 N N . CYS A 1 757 ? 183.877 185.600 197.061 1.00 23.99 757 CYS B N 1
ATOM 5515 C CA . CYS A 1 757 ? 183.805 186.857 196.327 1.00 23.99 757 CYS B CA 1
ATOM 5516 C C . CYS A 1 757 ? 183.151 187.973 197.126 1.00 23.99 757 CYS B C 1
ATOM 5517 O O . CYS A 1 757 ? 183.729 189.057 197.258 1.00 23.99 757 CYS B O 1
ATOM 5520 N N . SER A 1 758 ? 181.954 187.731 197.664 1.00 16.83 758 SER B N 1
ATOM 5521 C CA . SER A 1 758 ? 181.222 188.716 198.464 1.00 16.83 758 SER B CA 1
ATOM 5522 C C . SER A 1 758 ? 181.008 190.020 197.697 1.00 16.83 758 SER B C 1
ATOM 5523 O O . SER A 1 758 ? 181.130 191.114 198.251 1.00 16.83 758 SER B O 1
ATOM 5526 N N . CYS A 1 759 ? 180.688 189.906 196.412 1.00 11.39 759 CYS B N 1
ATOM 5527 C CA . CYS A 1 759 ? 180.335 191.062 195.603 1.00 11.39 759 CYS B CA 1
ATOM 5528 C C . CYS A 1 759 ? 178.826 191.289 195.695 1.00 11.39 759 CYS B C 1
ATOM 5529 O O . CYS A 1 759 ? 178.124 190.622 196.459 1.00 11.39 759 CYS B O 1
ATOM 5532 N N . THR A 1 760 ? 178.310 192.245 194.920 1.00 11.39 760 THR B N 1
ATOM 5533 C CA . THR A 1 760 ? 176.872 192.502 194.926 1.00 11.39 760 THR B CA 1
ATOM 5534 C C . THR A 1 760 ? 176.094 191.294 194.419 1.00 11.39 760 THR B C 1
ATOM 5535 O O . THR A 1 760 ? 175.061 190.925 194.990 1.00 11.39 760 THR B O 1
ATOM 5539 N N . LEU A 1 761 ? 176.577 190.666 193.345 1.00 11.39 761 LEU B N 1
ATOM 5540 C CA . LEU A 1 761 ? 175.887 189.507 192.791 1.00 11.39 761 LEU B CA 1
ATOM 5541 C C . LEU A 1 761 ? 175.927 188.327 193.754 1.00 11.39 761 LEU B C 1
ATOM 5542 O O . LEU A 1 761 ? 174.928 187.618 193.916 1.00 11.39 761 LEU B O 1
ATOM 5547 N N . CYS A 1 762 ? 177.070 188.101 194.402 1.00 11.39 762 CYS B N 1
ATOM 5548 C CA . CYS A 1 762 ? 177.196 187.028 195.379 1.00 11.39 762 CYS B CA 1
ATOM 5549 C C . CYS A 1 762 ? 176.501 187.341 196.696 1.00 11.39 762 CYS B C 1
ATOM 5550 O O . CYS A 1 762 ? 176.396 186.452 197.548 1.00 11.39 762 CYS B O 1
ATOM 5553 N N . ARG A 1 763 ? 176.037 188.573 196.890 1.00 11.39 763 ARG B N 1
ATOM 5554 C CA . ARG A 1 763 ? 175.297 188.947 198.089 1.00 11.39 763 ARG B CA 1
ATOM 5555 C C . ARG A 1 763 ? 173.789 188.913 197.889 1.00 11.39 763 ARG B C 1
ATOM 5556 O O . ARG A 1 763 ? 173.066 188.439 198.770 1.00 11.39 763 ARG B O 1
ATOM 5564 N N . ILE A 1 764 ? 173.294 189.413 196.756 1.00 11.39 764 ILE B N 1
ATOM 5565 C CA . ILE A 1 764 ? 171.857 189.373 196.496 1.00 11.39 764 ILE B CA 1
ATOM 5566 C C . ILE A 1 764 ? 171.396 187.941 196.258 1.00 11.39 764 ILE B C 1
ATOM 5567 O O . ILE A 1 764 ? 170.391 187.493 196.822 1.00 11.39 764 ILE B O 1
ATOM 5572 N N . PHE A 1 765 ? 172.122 187.200 195.421 1.00 11.39 765 PHE B N 1
ATOM 5573 C CA . PHE A 1 765 ? 171.690 185.880 194.986 1.00 11.39 765 PHE B CA 1
ATOM 5574 C C . PHE A 1 765 ? 172.530 184.742 195.546 1.00 11.39 765 PHE B C 1
ATOM 5575 O O . PHE A 1 765 ? 172.154 183.579 195.369 1.00 11.39 765 PHE B O 1
ATOM 5583 N N . GLY A 1 766 ? 173.645 185.035 196.199 1.00 16.78 766 GLY B N 1
ATOM 5584 C CA . GLY A 1 766 ? 174.453 184.008 196.817 1.00 16.78 766 GLY B CA 1
ATOM 5585 C C . GLY A 1 766 ? 175.296 183.240 195.814 1.00 16.78 766 GLY B C 1
ATOM 5586 O O . GLY A 1 766 ? 175.114 183.321 194.601 1.00 16.78 766 GLY B O 1
ATOM 5587 N N . ASN A 1 767 ? 176.241 182.478 196.349 1.00 11.39 767 ASN B N 1
ATOM 5588 C CA . ASN A 1 767 ? 177.137 181.641 195.564 1.00 11.39 767 ASN B CA 1
ATOM 5589 C C . ASN A 1 767 ? 176.948 180.180 195.973 1.00 11.39 767 ASN B C 1
ATOM 5590 O O . ASN A 1 767 ? 176.004 179.829 196.686 1.00 11.39 767 ASN B O 1
ATOM 5595 N N . GLU A 1 768 ? 177.854 179.324 195.496 1.00 14.96 768 GLU B N 1
ATOM 5596 C CA . GLU A 1 768 ? 177.759 177.898 195.790 1.00 14.96 768 GLU B CA 1
ATOM 5597 C C . GLU A 1 768 ? 177.840 177.625 197.289 1.00 14.96 768 GLU B C 1
ATOM 5598 O O . GLU A 1 768 ? 177.104 176.780 197.812 1.00 14.96 768 GLU B O 1
ATOM 5604 N N . HIS A 1 769 ? 178.721 178.330 197.996 1.00 11.03 769 HIS B N 1
ATOM 5605 C CA . HIS A 1 769 ? 178.970 178.076 199.409 1.00 11.03 769 HIS B CA 1
ATOM 5606 C C . HIS A 1 769 ? 178.106 178.923 200.336 1.00 11.03 769 HIS B C 1
ATOM 5607 O O . HIS A 1 769 ? 178.279 178.854 201.556 1.00 11.03 769 HIS B O 1
ATOM 5614 N N . ASN A 1 770 ? 177.187 179.719 199.795 1.00 2.14 770 ASN B N 1
ATOM 5615 C CA . ASN A 1 770 ? 176.312 180.549 200.614 1.00 2.14 770 ASN B CA 1
ATOM 5616 C C . ASN A 1 770 ? 174.887 180.409 200.091 1.00 2.14 770 ASN B C 1
ATOM 5617 O O . ASN A 1 770 ? 174.599 179.576 199.226 1.00 2.14 770 ASN B O 1
ATOM 5622 N N . ALA A 1 771 ? 173.986 181.231 200.624 1.00 11.39 771 ALA B N 1
ATOM 5623 C CA . ALA A 1 771 ? 172.576 181.203 200.265 1.00 11.39 771 ALA B CA 1
ATOM 5624 C C . ALA A 1 771 ? 172.162 182.573 199.743 1.00 11.39 771 ALA B C 1
ATOM 5625 O O . ALA A 1 771 ? 172.922 183.544 199.805 1.00 11.39 771 ALA B O 1
ATOM 5627 N N . GLY A 1 772 ? 170.939 182.649 199.224 1.00 11.39 772 GLY B N 1
ATOM 5628 C CA . GLY A 1 772 ? 170.409 183.877 198.679 1.00 11.39 772 GLY B CA 1
ATOM 5629 C C . GLY A 1 772 ? 169.531 184.621 199.668 1.00 11.39 772 GLY B C 1
ATOM 5630 O O . GLY A 1 772 ? 168.962 184.040 200.588 1.00 11.39 772 GLY B O 1
ATOM 5631 N N . LYS A 1 773 ? 169.429 185.932 199.461 1.00 11.39 773 LYS B N 1
ATOM 5632 C CA . LYS A 1 773 ? 168.661 186.809 200.334 1.00 11.39 773 LYS B CA 1
ATOM 5633 C C . LYS A 1 773 ? 167.335 187.239 199.721 1.00 11.39 773 LYS B C 1
ATOM 5634 O O . LYS A 1 773 ? 166.646 188.087 200.297 1.00 11.39 773 LYS B O 1
ATOM 5640 N N . ILE A 1 774 ? 166.958 186.681 198.573 1.00 11.39 774 ILE B N 1
ATOM 5641 C CA . ILE A 1 774 ? 165.778 187.120 197.841 1.00 11.39 774 ILE B CA 1
ATOM 5642 C C . ILE A 1 774 ? 164.958 185.903 197.433 1.00 11.39 774 ILE B C 1
ATOM 5643 O O . ILE A 1 774 ? 165.512 184.859 197.072 1.00 11.39 774 ILE B O 1
ATOM 5648 N N . ARG A 1 775 ? 163.636 186.034 197.515 1.00 11.39 775 ARG B N 1
ATOM 5649 C CA . ARG A 1 775 ? 162.700 184.999 197.098 1.00 11.39 775 ARG B CA 1
ATOM 5650 C C . ARG A 1 775 ? 161.765 185.574 196.044 1.00 11.39 775 ARG B C 1
ATOM 5651 O O . ARG A 1 775 ? 161.131 186.610 196.271 1.00 11.39 775 ARG B O 1
ATOM 5659 N N . VAL A 1 776 ? 161.677 184.902 194.899 1.00 11.39 776 VAL B N 1
ATOM 5660 C CA . VAL A 1 776 ? 160.904 185.375 193.755 1.00 11.39 776 VAL B CA 1
ATOM 5661 C C . VAL A 1 776 ? 159.728 184.434 193.543 1.00 11.39 776 VAL B C 1
ATOM 5662 O O . VAL A 1 776 ? 159.919 183.233 193.320 1.00 11.39 776 VAL B O 1
ATOM 5666 N N . GLU A 1 777 ? 158.516 184.976 193.597 1.00 11.39 777 GLU B N 1
ATOM 5667 C CA . GLU A 1 777 ? 157.316 184.186 193.371 1.00 11.39 777 GLU B CA 1
ATOM 5668 C C . GLU A 1 777 ? 156.921 184.215 191.898 1.00 11.39 777 GLU B C 1
ATOM 5669 O O . GLU A 1 777 ? 157.371 185.062 191.123 1.00 11.39 777 GLU B O 1
ATOM 5675 N N . ASP A 1 778 ? 156.065 183.270 191.520 1.00 11.39 778 ASP B N 1
ATOM 5676 C CA . ASP A 1 778 ? 155.641 183.151 190.133 1.00 11.39 778 ASP B CA 1
ATOM 5677 C C . ASP A 1 778 ? 154.766 184.332 189.727 1.00 11.39 778 ASP B C 1
ATOM 5678 O O . ASP A 1 778 ? 154.092 184.951 190.554 1.00 11.39 778 ASP B O 1
ATOM 5683 N N . PHE A 1 779 ? 154.785 184.642 188.433 1.00 11.39 779 PHE B N 1
ATOM 5684 C CA . PHE A 1 779 ? 154.015 185.742 187.863 1.00 11.39 779 PHE B CA 1
ATOM 5685 C C . PHE A 1 779 ? 152.839 185.154 187.092 1.00 11.39 779 PHE B C 1
ATOM 5686 O O . PHE A 1 779 ? 153.029 184.504 186.059 1.00 11.39 779 PHE B O 1
ATOM 5694 N N . ILE A 1 780 ? 151.628 185.394 187.589 1.00 11.39 780 ILE B N 1
ATOM 5695 C CA . ILE A 1 780 ? 150.413 184.786 187.057 1.00 11.39 780 ILE B CA 1
ATOM 5696 C C . ILE A 1 780 ? 149.665 185.819 186.226 1.00 11.39 780 ILE B C 1
ATOM 5697 O O . ILE A 1 780 ? 149.426 186.942 186.685 1.00 11.39 780 ILE B O 1
ATOM 5702 N N . ILE A 1 781 ? 149.295 185.440 185.001 1.00 11.39 781 ILE B N 1
ATOM 5703 C CA . ILE A 1 781 ? 148.519 186.324 184.142 1.00 11.39 781 ILE B CA 1
ATOM 5704 C C . ILE A 1 781 ? 147.115 186.486 184.708 1.00 11.39 781 ILE B C 1
ATOM 5705 O O . ILE A 1 781 ? 146.472 185.510 185.117 1.00 11.39 781 ILE B O 1
ATOM 5710 N N . GLN A 1 782 ? 146.632 187.724 184.733 1.00 17.84 782 GLN B N 1
ATOM 5711 C CA . GLN A 1 782 ? 145.306 188.047 185.242 1.00 17.84 782 GLN B CA 1
ATOM 5712 C C . GLN A 1 782 ? 144.371 188.339 184.078 1.00 17.84 782 GLN B C 1
ATOM 5713 O O . GLN A 1 782 ? 144.711 189.123 183.185 1.00 17.84 782 GLN B O 1
ATOM 5719 N N . GLY A 1 783 ? 143.196 187.708 184.089 1.00 20.38 783 GLY B N 1
ATOM 5720 C CA . GLY A 1 783 ? 142.203 187.897 183.052 1.00 20.38 783 GLY B CA 1
ATOM 5721 C C . GLY A 1 783 ? 141.816 186.579 182.401 1.00 20.38 783 GLY B C 1
ATOM 5722 O O . GLY A 1 783 ? 141.867 185.516 183.031 1.00 20.38 783 GLY B O 1
ATOM 5723 N N . GLU A 1 784 ? 141.431 186.664 181.128 1.00 34.19 784 GLU B N 1
ATOM 5724 C CA . GLU A 1 784 ? 141.025 185.504 180.335 1.00 34.19 784 GLU B CA 1
ATOM 5725 C C . GLU A 1 784 ? 141.840 185.492 179.049 1.00 34.19 784 GLU B C 1
ATOM 5726 O O . GLU A 1 784 ? 141.356 185.904 177.986 1.00 34.19 784 GLU B O 1
ATOM 5732 N N . PRO A 1 785 ? 143.085 185.031 179.112 1.00 22.52 785 PRO B N 1
ATOM 5733 C CA . PRO A 1 785 ? 143.930 185.008 177.915 1.00 22.52 785 PRO B CA 1
ATOM 5734 C C . PRO A 1 785 ? 143.454 183.981 176.898 1.00 22.52 785 PRO B C 1
ATOM 5735 O O . PRO A 1 785 ? 142.792 182.994 177.224 1.00 22.52 785 PRO B O 1
ATOM 5739 N N . ARG A 1 786 ? 143.810 184.235 175.639 1.00 30.58 786 ARG B N 1
ATOM 5740 C CA . ARG A 1 786 ? 143.489 183.349 174.529 1.00 30.58 786 ARG B CA 1
ATOM 5741 C C . ARG A 1 786 ? 144.725 183.162 173.661 1.00 30.58 786 ARG B C 1
ATOM 5742 O O . ARG A 1 786 ? 145.587 184.041 173.586 1.00 30.58 786 ARG B O 1
ATOM 5750 N N . THR A 1 787 ? 144.806 182.007 173.007 1.00 11.39 787 THR B N 1
ATOM 5751 C CA . THR A 1 787 ? 145.957 181.638 172.196 1.00 11.39 787 THR B CA 1
ATOM 5752 C C . THR A 1 787 ? 145.642 181.780 170.711 1.00 11.39 787 THR B C 1
ATOM 5753 O O . THR A 1 787 ? 144.508 182.051 170.309 1.00 11.39 787 THR B O 1
ATOM 5757 N N . LYS A 1 788 ? 146.677 181.591 169.894 1.00 11.39 788 LYS B N 1
ATOM 5758 C CA . LYS A 1 788 ? 146.561 181.691 168.447 1.00 11.39 788 LYS B CA 1
ATOM 5759 C C . LYS A 1 788 ? 147.619 180.804 167.807 1.00 11.39 788 LYS B C 1
ATOM 5760 O O . LYS A 1 788 ? 148.660 180.530 168.407 1.00 11.39 788 LYS B O 1
ATOM 5766 N N . LEU A 1 789 ? 147.347 180.361 166.583 1.00 11.39 789 LEU B N 1
ATOM 5767 C CA . LEU A 1 789 ? 148.274 179.535 165.821 1.00 11.39 789 LEU B CA 1
ATOM 5768 C C . LEU A 1 789 ? 149.111 180.427 164.912 1.00 11.39 789 LEU B C 1
ATOM 5769 O O . LEU A 1 789 ? 148.564 181.151 164.073 1.00 11.39 789 LEU B O 1
ATOM 5774 N N . VAL A 1 790 ? 150.430 180.370 165.077 1.00 11.39 790 VAL B N 1
ATOM 5775 C CA . VAL A 1 790 ? 151.369 181.156 164.287 1.00 11.39 790 VAL B CA 1
ATOM 5776 C C . VAL A 1 790 ? 152.268 180.195 163.523 1.00 11.39 790 VAL B C 1
ATOM 5777 O O . VAL A 1 790 ? 152.860 179.286 164.116 1.00 11.39 790 VAL B O 1
ATOM 5781 N N . ASP A 1 791 ? 152.372 180.400 162.215 1.00 16.67 791 ASP B N 1
ATOM 5782 C CA . ASP A 1 791 ? 153.119 179.519 161.333 1.00 16.67 791 ASP B CA 1
ATOM 5783 C C . ASP A 1 791 ? 154.421 180.177 160.892 1.00 16.67 791 ASP B C 1
ATOM 5784 O O . ASP A 1 791 ? 154.521 181.404 160.809 1.00 16.67 791 ASP B O 1
ATOM 5789 N N . ARG A 1 792 ? 155.421 179.341 160.616 1.00 11.39 792 ARG B N 1
ATOM 5790 C CA . ARG A 1 792 ? 156.731 179.807 160.187 1.00 11.39 792 ARG B CA 1
ATOM 5791 C C . ARG A 1 792 ? 157.322 178.790 159.223 1.00 11.39 792 ARG B C 1
ATOM 5792 O O . ARG A 1 792 ? 156.895 177.635 159.173 1.00 11.39 792 ARG B O 1
ATOM 5800 N N . VAL A 1 793 ? 158.314 179.237 158.453 1.00 11.39 793 VAL B N 1
ATOM 5801 C CA . VAL A 1 793 ? 158.990 178.377 157.486 1.00 11.39 793 VAL B CA 1
ATOM 5802 C C . VAL A 1 793 ? 160.329 179.017 157.153 1.00 11.39 793 VAL B C 1
ATOM 5803 O O . VAL A 1 793 ? 160.520 180.220 157.330 1.00 11.39 793 VAL B O 1
ATOM 5807 N N . ALA A 1 794 ? 161.267 178.205 156.675 1.00 11.39 794 ALA B N 1
ATOM 5808 C CA . ALA A 1 794 ? 162.575 178.670 156.237 1.00 11.39 794 ALA B CA 1
ATOM 5809 C C . ALA A 1 794 ? 162.612 178.681 154.716 1.00 11.39 794 ALA B C 1
ATOM 5810 O O . ALA A 1 794 ? 162.224 177.698 154.076 1.00 11.39 794 ALA B O 1
ATOM 5812 N N . ILE A 1 795 ? 163.075 179.787 154.142 1.00 11.39 795 ILE B N 1
ATOM 5813 C CA . ILE A 1 795 ? 163.074 179.994 152.698 1.00 11.39 795 ILE B CA 1
ATOM 5814 C C . ILE A 1 795 ? 164.509 179.917 152.199 1.00 11.39 795 ILE B C 1
ATOM 5815 O O . ILE A 1 795 ? 165.383 180.647 152.681 1.00 11.39 795 ILE B O 1
ATOM 5820 N N . ASP A 1 796 ? 164.749 179.034 151.233 1.00 11.39 796 ASP B N 1
ATOM 5821 C CA . ASP A 1 796 ? 166.066 178.926 150.624 1.00 11.39 796 ASP B CA 1
ATOM 5822 C C . ASP A 1 796 ? 166.402 180.200 149.859 1.00 11.39 796 ASP B C 1
ATOM 5823 O O . ASP A 1 796 ? 165.523 180.886 149.332 1.00 11.39 796 ASP B O 1
ATOM 5828 N N . ARG A 1 797 ? 167.694 180.520 149.805 1.00 11.39 797 ARG B N 1
ATOM 5829 C CA . ARG A 1 797 ? 168.143 181.726 149.125 1.00 11.39 797 ARG B CA 1
ATOM 5830 C C . ARG A 1 797 ? 168.511 181.491 147.667 1.00 11.39 797 ARG B C 1
ATOM 5831 O O . ARG A 1 797 ? 168.554 182.453 146.892 1.00 11.39 797 ARG B O 1
ATOM 5839 N N . PHE A 1 798 ? 168.773 180.245 147.273 1.00 11.39 798 PHE B N 1
ATOM 5840 C CA . PHE A 1 798 ? 169.031 179.952 145.867 1.00 11.39 798 PHE B CA 1
ATOM 5841 C C . PHE A 1 798 ? 167.725 179.866 145.086 1.00 11.39 798 PHE B C 1
ATOM 5842 O O . PHE A 1 798 ? 167.514 180.609 144.123 1.00 11.39 798 PHE B O 1
ATOM 5850 N N . THR A 1 799 ? 166.843 178.957 145.484 1.00 11.39 799 THR B N 1
ATOM 5851 C CA . THR A 1 799 ? 165.510 178.834 144.904 1.00 11.39 799 THR B CA 1
ATOM 5852 C C . THR A 1 799 ? 164.523 179.357 145.940 1.00 11.39 799 THR B C 1
ATOM 5853 O O . THR A 1 799 ? 164.257 178.692 146.945 1.00 11.39 799 THR B O 1
ATOM 5857 N N . ALA A 1 800 ? 163.991 180.553 145.697 1.00 11.39 800 ALA B N 1
ATOM 5858 C CA . ALA A 1 800 ? 163.063 181.167 146.638 1.00 11.39 800 ALA B CA 1
ATOM 5859 C C . ALA A 1 800 ? 161.828 180.294 146.802 1.00 11.39 800 ALA B C 1
ATOM 5860 O O . ALA A 1 800 ? 161.102 180.038 145.836 1.00 11.39 800 ALA B O 1
ATOM 5862 N N . GLY A 1 801 ? 161.592 179.844 148.022 1.00 11.39 801 GLY B N 1
ATOM 5863 C CA . GLY A 1 801 ? 160.528 178.901 148.319 1.00 11.39 801 GLY B CA 1
ATOM 5864 C C . GLY A 1 801 ? 161.000 178.007 149.447 1.00 11.39 801 GLY B C 1
ATOM 5865 O O . GLY A 1 801 ? 162.196 177.877 149.713 1.00 11.39 801 GLY B O 1
ATOM 5866 N N . ALA A 1 802 ? 160.043 177.379 150.127 1.00 19.49 802 ALA B N 1
ATOM 5867 C CA . ALA A 1 802 ? 160.362 176.564 151.291 1.00 19.49 802 ALA B CA 1
ATOM 5868 C C . ALA A 1 802 ? 161.314 175.435 150.919 1.00 19.49 802 ALA B C 1
ATOM 5869 O O . ALA A 1 802 ? 161.117 174.735 149.923 1.00 19.49 802 ALA B O 1
ATOM 5871 N N . LYS A 1 803 ? 162.361 175.271 151.729 1.00 29.04 803 LYS B N 1
ATOM 5872 C CA . LYS A 1 803 ? 163.337 174.212 151.497 1.00 29.04 803 LYS B CA 1
ATOM 5873 C C . LYS A 1 803 ? 162.710 172.829 151.601 1.00 29.04 803 LYS B C 1
ATOM 5874 O O . LYS A 1 803 ? 162.926 171.986 150.724 1.00 29.04 803 LYS B O 1
ATOM 5880 N N . ASP A 1 804 ? 161.937 172.587 152.658 1.00 52.69 804 ASP B N 1
ATOM 5881 C CA . ASP A 1 804 ? 161.190 171.348 152.830 1.00 52.69 804 ASP B CA 1
ATOM 5882 C C . ASP A 1 804 ? 160.114 171.571 153.883 1.00 52.69 804 ASP B C 1
ATOM 5883 O O . ASP A 1 804 ? 159.826 172.716 154.244 1.00 52.69 804 ASP B O 1
ATOM 5888 N N . LYS A 1 805 ? 159.510 170.493 154.383 1.00 54.07 805 LYS B N 1
ATOM 5889 C CA . LYS A 1 805 ? 158.429 170.609 155.361 1.00 54.07 805 LYS B CA 1
ATOM 5890 C C . LYS A 1 805 ? 159.007 171.018 156.718 1.00 54.07 805 LYS B C 1
ATOM 5891 O O . LYS A 1 805 ? 159.198 170.212 157.632 1.00 54.07 805 LYS B O 1
ATOM 5897 N N . PHE A 1 806 ? 159.293 172.314 156.833 1.00 61.55 806 PHE B N 1
ATOM 5898 C CA . PHE A 1 806 ? 159.722 172.926 158.083 1.00 61.55 806 PHE B CA 1
ATOM 5899 C C . PHE A 1 806 ? 158.655 173.816 158.703 1.00 61.55 806 PHE B C 1
ATOM 5900 O O . PHE A 1 806 ? 158.998 174.816 159.342 1.00 61.55 806 PHE B O 1
ATOM 5908 N N . LYS A 1 807 ? 157.377 173.491 158.521 1.00 40.31 807 LYS B N 1
ATOM 5909 C CA . LYS A 1 807 ? 156.321 174.264 159.158 1.00 40.31 807 LYS B CA 1
ATOM 5910 C C . LYS A 1 807 ? 156.451 174.180 160.672 1.00 40.31 807 LYS B C 1
ATOM 5911 O O . LYS A 1 807 ? 156.513 173.091 161.247 1.00 40.31 807 LYS B O 1
ATOM 5917 N N . PHE A 1 808 ? 156.493 175.342 161.317 1.00 31.12 808 PHE B N 1
ATOM 5918 C CA . PHE A 1 808 ? 156.682 175.447 162.756 1.00 31.12 808 PHE B CA 1
ATOM 5919 C C . PHE A 1 808 ? 155.469 176.130 163.367 1.00 31.12 808 PHE B C 1
ATOM 5920 O O . PHE A 1 808 ? 155.076 177.215 162.926 1.00 31.12 808 PHE B O 1
ATOM 5928 N N . ASP A 1 809 ? 154.882 175.499 164.378 1.00 20.90 809 ASP B N 1
ATOM 5929 C CA . ASP A 1 809 ? 153.663 175.985 165.002 1.00 20.90 809 ASP B CA 1
ATOM 5930 C C . ASP A 1 809 ? 153.923 176.385 166.448 1.00 20.90 809 ASP B C 1
ATOM 5931 O O . ASP A 1 809 ? 154.781 175.822 167.132 1.00 20.90 809 ASP B O 1
ATOM 5936 N N . ALA A 1 810 ? 153.163 177.377 166.904 1.00 11.39 810 ALA B N 1
ATOM 5937 C CA . ALA A 1 810 ? 153.238 177.840 168.280 1.00 11.39 810 ALA B CA 1
ATOM 5938 C C . ALA A 1 810 ? 151.874 178.374 168.686 1.00 11.39 810 ALA B C 1
ATOM 5939 O O . ALA A 1 810 ? 151.042 178.712 167.841 1.00 11.39 810 ALA B O 1
ATOM 5941 N N . ALA A 1 811 ? 151.652 178.450 169.996 1.00 11.39 811 ALA B N 1
ATOM 5942 C CA . ALA A 1 811 ? 150.386 178.917 170.558 1.00 11.39 811 ALA B CA 1
ATOM 5943 C C . ALA A 1 811 ? 150.655 180.006 171.589 1.00 11.39 811 ALA B C 1
ATOM 5944 O O . ALA A 1 811 ? 150.504 179.789 172.797 1.00 11.39 811 ALA B O 1
ATOM 5946 N N . PRO A 1 812 ? 151.058 181.193 171.146 1.00 11.39 812 PRO B N 1
ATOM 5947 C CA . PRO A 1 812 ? 151.279 182.293 172.085 1.00 11.39 812 PRO B CA 1
ATOM 5948 C C . PRO A 1 812 ? 149.969 182.919 172.533 1.00 11.39 812 PRO B C 1
ATOM 5949 O O . PRO A 1 812 ? 148.951 182.856 171.843 1.00 11.39 812 PRO B O 1
ATOM 5953 N N . ILE A 1 813 ? 150.012 183.536 173.709 1.00 11.39 813 ILE B N 1
ATOM 5954 C CA . ILE A 1 813 ? 148.882 184.318 174.199 1.00 11.39 813 ILE B CA 1
ATOM 5955 C C . ILE A 1 813 ? 148.884 185.658 173.475 1.00 11.39 813 ILE B C 1
ATOM 5956 O O . ILE A 1 813 ? 149.883 186.382 173.495 1.00 11.39 813 ILE B O 1
ATOM 5961 N N . VAL A 1 814 ? 147.761 185.993 172.841 1.00 11.39 814 VAL B N 1
ATOM 5962 C CA . VAL A 1 814 ? 147.698 187.188 172.010 1.00 11.39 814 VAL B CA 1
ATOM 5963 C C . VAL A 1 814 ? 147.776 188.431 172.885 1.00 11.39 814 VAL B C 1
ATOM 5964 O O . VAL A 1 814 ? 146.999 188.595 173.834 1.00 11.39 814 VAL B O 1
ATOM 5968 N N . GLY A 1 815 ? 148.717 189.315 172.563 1.00 11.39 815 GLY B N 1
ATOM 5969 C CA . GLY A 1 815 ? 148.862 190.576 173.262 1.00 11.39 815 GLY B CA 1
ATOM 5970 C C . GLY A 1 815 ? 149.048 191.732 172.303 1.00 11.39 815 GLY B C 1
ATOM 5971 O O . GLY A 1 815 ? 149.809 191.629 171.337 1.00 11.39 815 GLY B O 1
ATOM 5972 N N . THR A 1 816 ? 148.358 192.837 172.558 1.00 11.39 816 THR B N 1
ATOM 5973 C CA . THR A 1 816 ? 148.353 193.996 171.682 1.00 11.39 816 THR B CA 1
ATOM 5974 C C . THR A 1 816 ? 148.597 195.247 172.513 1.00 11.39 816 THR B C 1
ATOM 5975 O O . THR A 1 816 ? 148.231 195.288 173.690 1.00 11.39 816 THR B O 1
ATOM 5979 N N . PRO A 1 817 ? 149.244 196.269 171.944 1.00 11.39 817 PRO B N 1
ATOM 5980 C CA . PRO A 1 817 ? 149.400 197.532 172.683 1.00 11.39 817 PRO B CA 1
ATOM 5981 C C . PRO A 1 817 ? 148.093 198.094 173.216 1.00 11.39 817 PRO B C 1
ATOM 5982 O O . PRO A 1 817 ? 148.089 198.710 174.289 1.00 11.39 817 PRO B O 1
ATOM 5986 N N . THR A 1 818 ? 146.981 197.913 172.499 1.00 11.39 818 THR B N 1
ATOM 5987 C CA . THR A 1 818 ? 145.692 198.358 173.018 1.00 11.39 818 THR B CA 1
ATOM 5988 C C . THR A 1 818 ? 145.139 197.413 174.079 1.00 11.39 818 THR B C 1
ATOM 5989 O O . THR A 1 818 ? 144.478 197.867 175.019 1.00 11.39 818 THR B O 1
ATOM 5993 N N . ASN A 1 819 ? 145.391 196.111 173.950 1.00 12.63 819 ASN B N 1
ATOM 5994 C CA . ASN A 1 819 ? 144.907 195.100 174.893 1.00 12.63 819 ASN B CA 1
ATOM 5995 C C . ASN A 1 819 ? 146.121 194.375 175.467 1.00 12.63 819 ASN B C 1
ATOM 5996 O O . ASN A 1 819 ? 146.531 193.329 174.960 1.00 12.63 819 ASN B O 1
ATOM 6001 N N . LYS A 1 820 ? 146.690 194.932 176.532 1.00 11.39 820 LYS B N 1
ATOM 6002 C CA . LYS A 1 820 ? 147.920 194.407 177.099 1.00 11.39 820 LYS B CA 1
ATOM 6003 C C . LYS A 1 820 ? 147.640 193.211 178.006 1.00 11.39 820 LYS B C 1
ATOM 6004 O O . LYS A 1 820 ? 146.501 192.932 178.389 1.00 11.39 820 LYS B O 1
ATOM 6010 N N . LEU A 1 821 ? 148.709 192.497 178.347 1.00 11.39 821 LEU B N 1
ATOM 6011 C CA . LEU A 1 821 ? 148.664 191.379 179.278 1.00 11.39 821 LEU B CA 1
ATOM 6012 C C . LEU A 1 821 ? 149.297 191.810 180.592 1.00 11.39 821 LEU B C 1
ATOM 6013 O O . LEU A 1 821 ? 150.406 192.352 180.599 1.00 11.39 821 LEU B O 1
ATOM 6018 N N . LYS A 1 822 ? 148.599 191.569 181.697 1.00 11.39 822 LYS B N 1
ATOM 6019 C CA . LYS A 1 822 ? 149.045 192.016 183.010 1.00 11.39 822 LYS B CA 1
ATOM 6020 C C . LYS A 1 822 ? 149.603 190.840 183.800 1.00 11.39 822 LYS B C 1
ATOM 6021 O O . LYS A 1 822 ? 148.952 189.796 183.913 1.00 11.39 822 LYS B O 1
ATOM 6027 N N . PHE A 1 823 ? 150.807 191.013 184.337 1.00 11.39 823 PHE B N 1
ATOM 6028 C CA . PHE A 1 823 ? 151.470 190.009 185.158 1.00 11.39 823 PHE B CA 1
ATOM 6029 C C . PHE A 1 823 ? 151.555 190.516 186.590 1.00 11.39 823 PHE B C 1
ATOM 6030 O O . PHE A 1 823 ? 151.922 191.672 186.821 1.00 11.39 823 PHE B O 1
ATOM 6038 N N . ARG A 1 824 ? 151.217 189.655 187.546 1.00 11.39 824 ARG B N 1
ATOM 6039 C CA . ARG A 1 824 ? 151.280 189.998 188.959 1.00 11.39 824 ARG B CA 1
ATOM 6040 C C . ARG A 1 824 ? 152.108 188.959 189.698 1.00 11.39 824 ARG B C 1
ATOM 6041 O O . ARG A 1 824 ? 151.980 187.757 189.448 1.00 11.39 824 ARG B O 1
ATOM 6049 N N . GLY A 1 825 ? 152.954 189.429 190.611 1.00 11.39 825 GLY B N 1
ATOM 6050 C CA . GLY A 1 825 ? 153.815 188.545 191.371 1.00 11.39 825 GLY B CA 1
ATOM 6051 C C . GLY A 1 825 ? 154.351 189.252 192.595 1.00 11.39 825 GLY B C 1
ATOM 6052 O O . GLY A 1 825 ? 154.133 190.449 192.797 1.00 11.39 825 GLY B O 1
ATOM 6053 N N . ASN A 1 826 ? 155.060 188.488 193.421 1.00 11.39 826 ASN B N 1
ATOM 6054 C CA . ASN A 1 826 ? 155.613 188.985 194.672 1.00 11.39 826 ASN B CA 1
ATOM 6055 C C . ASN A 1 826 ? 157.105 188.690 194.729 1.00 11.39 826 ASN B C 1
ATOM 6056 O O . ASN A 1 826 ? 157.580 187.694 194.178 1.00 11.39 826 ASN B O 1
ATOM 6061 N N . ILE A 1 827 ? 157.841 189.573 195.400 1.00 11.39 827 ILE B N 1
ATOM 6062 C CA . ILE A 1 827 ? 159.267 189.395 195.650 1.00 11.39 827 ILE B CA 1
ATOM 6063 C C . ILE A 1 827 ? 159.525 189.648 197.128 1.00 11.39 827 ILE B C 1
ATOM 6064 O O . ILE A 1 827 ? 159.099 190.674 197.669 1.00 11.39 827 ILE B O 1
ATOM 6069 N N . TRP A 1 828 ? 160.216 188.716 197.778 1.00 11.39 828 TRP B N 1
ATOM 6070 C CA . TRP A 1 828 ? 160.527 188.805 199.199 1.00 11.39 828 TRP B CA 1
ATOM 6071 C C . TRP A 1 828 ? 162.022 189.026 199.381 1.00 11.39 828 TRP B C 1
ATOM 6072 O O . TRP A 1 828 ? 162.835 188.301 198.799 1.00 11.39 828 TRP B O 1
ATOM 6083 N N . ILE A 1 829 ? 162.378 190.021 200.190 1.00 11.39 829 ILE B N 1
ATOM 6084 C CA . ILE A 1 829 ? 163.768 190.368 200.454 1.00 11.39 829 ILE B CA 1
ATOM 6085 C C . ILE A 1 829 ? 163.990 190.406 201.959 1.00 11.39 829 ILE B C 1
ATOM 6086 O O . ILE A 1 829 ? 163.124 190.861 202.715 1.00 11.39 829 ILE B O 1
ATOM 6091 N N . HIS A 1 830 ? 165.148 189.915 202.393 1.00 11.39 830 HIS B N 1
ATOM 6092 C CA . HIS A 1 830 ? 165.482 189.906 203.809 1.00 11.39 830 HIS B CA 1
ATOM 6093 C C . HIS A 1 830 ? 165.705 191.324 204.320 1.00 11.39 830 HIS B C 1
ATOM 6094 O O . HIS A 1 830 ? 166.096 192.224 203.573 1.00 11.39 830 HIS B O 1
ATOM 6101 N N . ARG A 1 831 ? 165.449 191.519 205.614 1.00 12.45 831 ARG B N 1
ATOM 6102 C CA . ARG A 1 831 ? 165.639 192.828 206.225 1.00 12.45 831 ARG B CA 1
ATOM 6103 C C . ARG A 1 831 ? 167.105 193.154 206.477 1.00 12.45 831 ARG B C 1
ATOM 6104 O O . ARG A 1 831 ? 167.417 194.306 206.798 1.00 12.45 831 ARG B O 1
ATOM 6112 N N . ASP A 1 832 ? 168.002 192.181 206.345 1.00 11.34 832 ASP B N 1
ATOM 6113 C CA . ASP A 1 832 ? 169.420 192.389 206.607 1.00 11.34 832 ASP B CA 1
ATOM 6114 C C . ASP A 1 832 ? 170.210 192.766 205.361 1.00 11.34 832 ASP B C 1
ATOM 6115 O O . ASP A 1 832 ? 171.431 192.931 205.448 1.00 11.34 832 ASP B O 1
ATOM 6120 N N . LEU A 1 833 ? 169.553 192.898 204.211 1.00 11.39 833 LEU B N 1
ATOM 6121 C CA . LEU A 1 833 ? 170.248 193.286 202.992 1.00 11.39 833 LEU B CA 1
ATOM 6122 C C . LEU A 1 833 ? 170.726 194.730 203.098 1.00 11.39 833 LEU B C 1
ATOM 6123 O O . LEU A 1 833 ? 169.983 195.609 203.545 1.00 11.39 833 LEU B O 1
ATOM 6128 N N . ASP A 1 834 ? 171.967 194.974 202.682 1.00 16.56 834 ASP B N 1
ATOM 6129 C CA . ASP A 1 834 ? 172.557 196.299 202.783 1.00 16.56 834 ASP B CA 1
ATOM 6130 C C . ASP A 1 834 ? 171.992 197.224 201.705 1.00 16.56 834 ASP B C 1
ATOM 6131 O O . ASP A 1 834 ? 171.225 196.814 200.830 1.00 16.56 834 ASP B O 1
ATOM 6136 N N . GLY A 1 835 ? 172.378 198.500 201.777 1.00 17.27 835 GLY B N 1
ATOM 6137 C CA . GLY A 1 835 ? 171.789 199.497 200.896 1.00 17.27 835 GLY B CA 1
ATOM 6138 C C . GLY A 1 835 ? 172.142 199.303 199.433 1.00 17.27 835 GLY B C 1
ATOM 6139 O O . GLY A 1 835 ? 171.282 199.438 198.558 1.00 17.27 835 GLY B O 1
ATOM 6140 N N . LEU A 1 836 ? 173.408 198.989 199.147 1.00 19.49 836 LEU B N 1
ATOM 6141 C CA . LEU A 1 836 ? 173.858 198.903 197.759 1.00 19.49 836 LEU B CA 1
ATOM 6142 C C . LEU A 1 836 ? 173.117 197.810 197.000 1.00 19.49 836 LEU B C 1
ATOM 6143 O O . LEU A 1 836 ? 172.752 197.992 195.831 1.00 19.49 836 LEU B O 1
ATOM 6148 N N . ALA A 1 837 ? 172.888 196.666 197.646 1.00 13.19 837 ALA B N 1
ATOM 6149 C CA . ALA A 1 837 ? 172.135 195.593 197.007 1.00 13.19 837 ALA B CA 1
ATOM 6150 C C . ALA A 1 837 ? 170.710 196.032 196.693 1.00 13.19 837 ALA B C 1
ATOM 6151 O O . ALA A 1 837 ? 170.178 195.718 195.621 1.00 13.19 837 ALA B O 1
ATOM 6153 N N . CYS A 1 838 ? 170.075 196.759 197.616 1.00 11.39 838 CYS B N 1
ATOM 6154 C CA . CYS A 1 838 ? 168.720 197.244 197.372 1.00 11.39 838 CYS B CA 1
ATOM 6155 C C . CYS A 1 838 ? 168.685 198.238 196.217 1.00 11.39 838 CYS B C 1
ATOM 6156 O O . CYS A 1 838 ? 167.762 198.211 195.394 1.00 11.39 838 CYS B O 1
ATOM 6159 N N . GLU A 1 839 ? 169.678 199.128 196.142 1.00 16.20 839 GLU B N 1
ATOM 6160 C CA . GLU A 1 839 ? 169.732 200.072 195.028 1.00 16.20 839 GLU B CA 1
ATOM 6161 C C . GLU A 1 839 ? 169.932 199.348 193.702 1.00 16.20 839 GLU B C 1
ATOM 6162 O O . GLU A 1 839 ? 169.316 199.708 192.690 1.00 16.20 839 GLU B O 1
ATOM 6168 N N . SER A 1 840 ? 170.792 198.328 193.685 1.00 11.39 840 SER B N 1
ATOM 6169 C CA . SER A 1 840 ? 170.980 197.547 192.466 1.00 11.39 840 SER B CA 1
ATOM 6170 C C . SER A 1 840 ? 169.693 196.837 192.064 1.00 11.39 840 SER B C 1
ATOM 6171 O O . SER A 1 840 ? 169.352 196.780 190.876 1.00 11.39 840 SER B O 1
ATOM 6174 N N . LEU A 1 841 ? 168.965 196.290 193.040 1.00 11.39 841 LEU B N 1
ATOM 6175 C CA . LEU A 1 841 ? 167.692 195.642 192.740 1.00 11.39 841 LEU B CA 1
ATOM 6176 C C . LEU A 1 841 ? 166.689 196.633 192.166 1.00 11.39 841 LEU B C 1
ATOM 6177 O O . LEU A 1 841 ? 165.967 196.317 191.213 1.00 11.39 841 LEU B O 1
ATOM 6182 N N . LYS A 1 842 ? 166.623 197.837 192.740 1.00 11.39 842 LYS B N 1
ATOM 6183 C CA . LYS A 1 842 ? 165.710 198.852 192.224 1.00 11.39 842 LYS B CA 1
ATOM 6184 C C . LYS A 1 842 ? 166.075 199.253 190.800 1.00 11.39 842 LYS B C 1
ATOM 6185 O O . LYS A 1 842 ? 165.195 199.411 189.944 1.00 11.39 842 LYS B O 1
ATOM 6191 N N . LEU A 1 843 ? 167.372 199.421 190.527 1.00 11.39 843 LEU B N 1
ATOM 6192 C CA . LEU A 1 843 ? 167.804 199.761 189.174 1.00 11.39 843 LEU B CA 1
ATOM 6193 C C . LEU A 1 843 ? 167.461 198.650 188.189 1.00 11.39 843 LEU B C 1
ATOM 6194 O O . LEU A 1 843 ? 167.024 198.921 187.064 1.00 11.39 843 LEU B O 1
ATOM 6199 N N . ALA A 1 844 ? 167.656 197.392 188.591 1.00 11.39 844 ALA B N 1
ATOM 6200 C CA . ALA A 1 844 ? 167.314 196.276 187.715 1.00 11.39 844 ALA B CA 1
ATOM 6201 C C . ALA A 1 844 ? 165.815 196.224 187.448 1.00 11.39 844 ALA B C 1
ATOM 6202 O O . ALA A 1 844 ? 165.386 195.956 186.318 1.00 11.39 844 ALA B O 1
ATOM 6204 N N . LEU A 1 845 ? 165.000 196.471 188.476 1.00 11.39 845 LEU B N 1
ATOM 6205 C CA . LEU A 1 845 ? 163.554 196.491 188.282 1.00 11.39 845 LEU B CA 1
ATOM 6206 C C . LEU A 1 845 ? 163.144 197.603 187.325 1.00 11.39 845 LEU B C 1
ATOM 6207 O O . LEU A 1 845 ? 162.280 197.403 186.463 1.00 11.39 845 LEU B O 1
ATOM 6212 N N . GLU A 1 846 ? 163.750 198.784 187.464 1.00 11.39 846 GLU B N 1
ATOM 6213 C CA . GLU A 1 846 ? 163.444 199.878 186.547 1.00 11.39 846 GLU B CA 1
ATOM 6214 C C . GLU A 1 846 ? 163.857 199.536 185.121 1.00 11.39 846 GLU B C 1
ATOM 6215 O O . GLU A 1 846 ? 163.129 199.836 184.167 1.00 11.39 846 GLU B O 1
ATOM 6221 N N . ASP A 1 847 ? 165.024 198.906 184.955 1.00 12.27 847 ASP B N 1
ATOM 6222 C CA . ASP A 1 847 ? 165.469 198.508 183.623 1.00 12.27 847 ASP B CA 1
ATOM 6223 C C . ASP A 1 847 ? 164.518 197.494 183.002 1.00 12.27 847 ASP B C 1
ATOM 6224 O O . ASP A 1 847 ? 164.224 197.560 181.803 1.00 12.27 847 ASP B O 1
ATOM 6229 N N . ILE A 1 848 ? 164.036 196.540 183.801 1.00 11.39 848 ILE B N 1
ATOM 6230 C CA . ILE A 1 848 ? 163.101 195.543 183.287 1.00 11.39 848 ILE B CA 1
ATOM 6231 C C . ILE A 1 848 ? 161.775 196.191 182.908 1.00 11.39 848 ILE B C 1
ATOM 6232 O O . ILE A 1 848 ? 161.203 195.893 181.852 1.00 11.39 848 ILE B O 1
ATOM 6237 N N . GLU A 1 849 ? 161.266 197.092 183.753 1.00 11.39 849 GLU B N 1
ATOM 6238 C CA . GLU A 1 849 ? 159.994 197.744 183.456 1.00 11.39 849 GLU B CA 1
ATOM 6239 C C . GLU A 1 849 ? 160.096 198.672 182.252 1.00 11.39 849 GLU B C 1
ATOM 6240 O O . GLU A 1 849 ? 159.098 198.890 181.557 1.00 11.39 849 GLU B O 1
ATOM 6246 N N . ASN A 1 850 ? 161.280 199.234 181.996 1.00 11.39 850 ASN B N 1
ATOM 6247 C CA . ASN A 1 850 ? 161.434 200.126 180.851 1.00 11.39 850 ASN B CA 1
ATOM 6248 C C . ASN A 1 850 ? 161.325 199.376 179.529 1.00 11.39 850 ASN B C 1
ATOM 6249 O O . ASN A 1 850 ? 160.893 199.955 178.526 1.00 11.39 850 ASN B O 1
ATOM 6254 N N . GLY A 1 851 ? 161.711 198.104 179.501 1.00 11.39 851 GLY B N 1
ATOM 6255 C CA . GLY A 1 851 ? 161.569 197.308 178.299 1.00 11.39 851 GLY B CA 1
ATOM 6256 C C . GLY A 1 851 ? 162.878 196.787 177.744 1.00 11.39 851 GLY B C 1
ATOM 6257 O O . GLY A 1 851 ? 162.982 196.510 176.546 1.00 11.39 851 GLY B O 1
ATOM 6258 N N . LEU A 1 852 ? 163.886 196.648 178.602 1.00 11.39 852 LEU B N 1
ATOM 6259 C CA . LEU A 1 852 ? 165.186 196.160 178.161 1.00 11.39 852 LEU B CA 1
ATOM 6260 C C . LEU A 1 852 ? 165.265 194.641 178.089 1.00 11.39 852 LEU B C 1
ATOM 6261 O O . LEU A 1 852 ? 166.223 194.118 177.510 1.00 11.39 852 LEU B O 1
ATOM 6266 N N . TYR A 1 853 ? 164.295 193.922 178.653 1.00 12.01 853 TYR B N 1
ATOM 6267 C CA . TYR A 1 853 ? 164.353 192.466 178.649 1.00 12.01 853 TYR B CA 1
ATOM 6268 C C . TYR A 1 853 ? 162.992 191.867 178.312 1.00 12.01 853 TYR B C 1
ATOM 6269 O O . TYR A 1 853 ? 162.034 192.027 179.078 1.00 12.01 853 TYR B O 1
ATOM 6278 N N . PRO A 1 854 ? 162.868 191.182 177.180 1.00 11.39 854 PRO B N 1
ATOM 6279 C CA . PRO A 1 854 ? 161.597 190.545 176.828 1.00 11.39 854 PRO B CA 1
ATOM 6280 C C . PRO A 1 854 ? 161.321 189.319 177.687 1.00 11.39 854 PRO B C 1
ATOM 6281 O O . PRO A 1 854 ? 162.226 188.685 178.232 1.00 11.39 854 PRO B O 1
ATOM 6285 N N . PHE A 1 855 ? 160.036 188.989 177.792 1.00 11.39 855 PHE B N 1
ATOM 6286 C CA . PHE A 1 855 ? 159.596 187.823 178.548 1.00 11.39 855 PHE B CA 1
ATOM 6287 C C . PHE A 1 855 ? 159.513 186.610 177.631 1.00 11.39 855 PHE B C 1
ATOM 6288 O O . PHE A 1 855 ? 158.912 186.676 176.555 1.00 11.39 855 PHE B O 1
ATOM 6296 N N . GLY A 1 856 ? 160.107 185.505 178.065 1.00 11.39 856 GLY B N 1
ATOM 6297 C CA . GLY A 1 856 ? 160.016 184.275 177.310 1.00 11.39 856 GLY B CA 1
ATOM 6298 C C . GLY A 1 856 ? 160.892 184.276 176.068 1.00 11.39 856 GLY B C 1
ATOM 6299 O O . GLY A 1 856 ? 161.745 185.138 175.857 1.00 11.39 856 GLY B O 1
ATOM 6300 N N . GLY A 1 857 ? 160.655 183.266 175.230 1.00 11.39 857 GLY B N 1
ATOM 6301 C CA . GLY A 1 857 ? 161.425 183.078 174.021 1.00 11.39 857 GLY B CA 1
ATOM 6302 C C . GLY A 1 857 ? 160.892 183.877 172.845 1.00 11.39 857 GLY B C 1
ATOM 6303 O O . GLY A 1 857 ? 159.911 184.612 172.940 1.00 11.39 857 GLY B O 1
ATOM 6304 N N . LEU A 1 858 ? 161.576 183.712 171.710 1.00 11.39 858 LEU B N 1
ATOM 6305 C CA . LEU A 1 858 ? 161.226 184.381 170.455 1.00 11.39 858 LEU B CA 1
ATOM 6306 C C . LEU A 1 858 ? 161.199 185.899 170.617 1.00 11.39 858 LEU B C 1
ATOM 6307 O O . LEU A 1 858 ? 160.382 186.592 170.010 1.00 11.39 858 LEU B O 1
ATOM 6312 N N . GLY A 1 859 ? 162.113 186.424 171.435 1.00 11.39 859 GLY B N 1
ATOM 6313 C CA . GLY A 1 859 ? 162.170 187.856 171.665 1.00 11.39 859 GLY B CA 1
ATOM 6314 C C . GLY A 1 859 ? 162.714 188.651 170.498 1.00 11.39 859 GLY B C 1
ATOM 6315 O O . GLY A 1 859 ? 162.425 189.847 170.390 1.00 11.39 859 GLY B O 1
ATOM 6316 N N . ASN A 1 860 ? 163.492 188.016 169.622 1.00 11.39 860 ASN B N 1
ATOM 6317 C CA . ASN A 1 860 ? 164.038 188.697 168.456 1.00 11.39 860 ASN B CA 1
ATOM 6318 C C . ASN A 1 860 ? 163.039 188.811 167.314 1.00 11.39 860 ASN B C 1
ATOM 6319 O O . ASN A 1 860 ? 163.334 189.483 166.320 1.00 11.39 860 ASN B O 1
ATOM 6324 N N . ALA A 1 861 ? 161.876 188.172 167.426 1.00 11.39 861 ALA B N 1
ATOM 6325 C CA . ALA A 1 861 ? 160.832 188.257 166.414 1.00 11.39 861 ALA B CA 1
ATOM 6326 C C . ALA A 1 861 ? 159.665 189.131 166.854 1.00 11.39 861 ALA B C 1
ATOM 6327 O O . ALA A 1 861 ? 158.613 189.117 166.206 1.00 11.39 861 ALA B O 1
ATOM 6329 N N . GLY A 1 862 ? 159.822 189.888 167.935 1.00 11.39 862 GLY B N 1
ATOM 6330 C CA . GLY A 1 862 ? 158.786 190.782 168.403 1.00 11.39 862 GLY B CA 1
ATOM 6331 C C . GLY A 1 862 ? 157.857 190.223 169.455 1.00 11.39 862 GLY B C 1
ATOM 6332 O O . GLY A 1 862 ? 156.883 190.895 169.811 1.00 11.39 862 GLY B O 1
ATOM 6333 N N . PHE A 1 863 ? 158.122 189.025 169.969 1.00 11.39 863 PHE B N 1
ATOM 6334 C CA . PHE A 1 863 ? 157.259 188.425 170.976 1.00 11.39 863 PHE B CA 1
ATOM 6335 C C . PHE A 1 863 ? 157.639 188.903 172.372 1.00 11.39 863 PHE B C 1
ATOM 6336 O O . PHE A 1 863 ? 158.820 188.985 172.717 1.00 11.39 863 PHE B O 1
ATOM 6344 N N . GLY A 1 864 ? 156.624 189.210 173.176 1.00 11.39 864 GLY B N 1
ATOM 6345 C CA . GLY A 1 864 ? 156.825 189.565 174.568 1.00 11.39 864 GLY B CA 1
ATOM 6346 C C . GLY A 1 864 ? 157.586 190.853 174.807 1.00 11.39 864 GLY B C 1
ATOM 6347 O O . GLY A 1 864 ? 158.469 190.903 175.668 1.00 11.39 864 GLY B O 1
ATOM 6348 N N . TRP A 1 865 ? 157.251 191.903 174.063 1.00 11.39 865 TRP B N 1
ATOM 6349 C CA . TRP A 1 865 ? 157.917 193.191 174.202 1.00 11.39 865 TRP B CA 1
ATOM 6350 C C . TRP A 1 865 ? 157.218 194.026 175.267 1.00 11.39 865 TRP B C 1
ATOM 6351 O O . TRP A 1 865 ? 155.986 194.071 175.321 1.00 11.39 865 TRP B O 1
ATOM 6362 N N . VAL A 1 866 ? 158.009 194.688 176.105 1.00 11.39 866 VAL B N 1
ATOM 6363 C CA . VAL A 1 866 ? 157.501 195.521 177.188 1.00 11.39 866 VAL B CA 1
ATOM 6364 C C . VAL A 1 866 ? 157.618 196.980 176.777 1.00 11.39 866 VAL B C 1
ATOM 6365 O O . VAL A 1 866 ? 158.650 197.404 176.241 1.00 11.39 866 VAL B O 1
ATOM 6369 N N . ASN A 1 867 ? 156.554 197.749 177.019 1.00 11.39 867 ASN B N 1
ATOM 6370 C CA . ASN A 1 867 ? 156.503 199.175 176.695 1.00 11.39 867 ASN B CA 1
ATOM 6371 C C . ASN A 1 867 ? 156.733 199.405 175.199 1.00 11.39 867 ASN B C 1
ATOM 6372 O O . ASN A 1 867 ? 157.713 200.021 174.774 1.00 11.39 867 ASN B O 1
ATOM 6377 N N . TYR A 1 868 ? 155.801 198.889 174.400 1.00 11.39 868 TYR B N 1
ATOM 6378 C CA . TYR A 1 868 ? 155.866 198.970 172.942 1.00 11.39 868 TYR B CA 1
ATOM 6379 C C . TYR A 1 868 ? 154.597 199.652 172.441 1.00 11.39 868 TYR B C 1
ATOM 6380 O O . TYR A 1 868 ? 153.556 199.007 172.291 1.00 11.39 868 TYR B O 1
ATOM 6389 N N . ASN A 1 869 ? 154.685 200.956 172.185 1.00 11.39 869 ASN B N 1
ATOM 6390 C CA . ASN A 1 869 ? 153.572 201.745 171.660 1.00 11.39 869 ASN B CA 1
ATOM 6391 C C . ASN A 1 869 ? 154.078 202.524 170.454 1.00 11.39 869 ASN B C 1
ATOM 6392 O O . ASN A 1 869 ? 154.375 203.722 170.551 1.00 11.39 869 ASN B O 1
ATOM 6397 N N . PRO A 1 870 ? 154.197 201.869 169.295 1.00 11.39 870 PRO B N 1
ATOM 6398 C CA . PRO A 1 870 ? 154.762 202.552 168.121 1.00 11.39 870 PRO B CA 1
ATOM 6399 C C . PRO A 1 870 ? 153.883 203.661 167.574 1.00 11.39 870 PRO B C 1
ATOM 6400 O O . PRO A 1 870 ? 154.373 204.480 166.786 1.00 11.39 870 PRO B O 1
ATOM 6404 N N . LEU A 1 871 ? 152.612 203.716 167.958 1.00 15.22 871 LEU B N 1
ATOM 6405 C CA . LEU A 1 871 ? 151.673 204.695 167.426 1.00 15.22 871 LEU B CA 1
ATOM 6406 C C . LEU A 1 871 ? 151.696 206.018 168.180 1.00 15.22 871 LEU B C 1
ATOM 6407 O O . LEU A 1 871 ? 150.951 206.933 167.816 1.00 15.22 871 LEU B O 1
ATOM 6412 N N . SER A 1 872 ? 152.520 206.140 169.222 1.00 18.95 872 SER B N 1
ATOM 6413 C CA . SER A 1 872 ? 152.613 207.403 169.945 1.00 18.95 872 SER B CA 1
ATOM 6414 C C . SER A 1 872 ? 153.297 208.480 169.112 1.00 18.95 872 SER B C 1
ATOM 6415 O O . SER A 1 872 ? 152.940 209.659 169.214 1.00 18.95 872 SER B O 1
ATOM 6418 N N . HIS A 1 873 ? 154.278 208.100 168.297 1.00 25.70 873 HIS B N 1
ATOM 6419 C CA . HIS A 1 873 ? 154.968 209.062 167.456 1.00 25.70 873 HIS B CA 1
ATOM 6420 C C . HIS A 1 873 ? 154.038 209.572 166.355 1.00 25.70 873 HIS B C 1
ATOM 6421 O O . HIS A 1 873 ? 153.160 208.844 165.886 1.00 25.70 873 HIS B O 1
ATOM 6428 N N . PRO A 1 874 ? 154.214 210.832 165.920 1.00 34.82 874 PRO B N 1
ATOM 6429 C CA . PRO A 1 874 ? 153.366 211.409 164.870 1.00 34.82 874 PRO B CA 1
ATOM 6430 C C . PRO A 1 874 ? 153.839 211.064 163.459 1.00 34.82 874 PRO B C 1
ATOM 6431 O O . PRO A 1 874 ? 154.058 211.947 162.622 1.00 34.82 874 PRO B O 1
ATOM 6435 N N . ALA A 1 875 ? 154.010 209.765 163.193 1.00 36.04 875 ALA B N 1
ATOM 6436 C CA . ALA A 1 875 ? 154.433 209.244 161.895 1.00 36.04 875 ALA B CA 1
ATOM 6437 C C . ALA A 1 875 ? 155.821 209.738 161.503 1.00 36.04 875 ALA B C 1
ATOM 6438 O O . ALA A 1 875 ? 156.398 210.602 162.171 1.00 36.04 875 ALA B O 1
ATOM 6440 N N . GLN A 1 876 ? 156.374 209.182 160.429 1.00 39.82 876 GLN B N 1
ATOM 6441 C CA . GLN A 1 876 ? 157.708 209.536 159.953 1.00 39.82 876 GLN B CA 1
ATOM 6442 C C . GLN A 1 876 ? 157.573 210.182 158.578 1.00 39.82 876 GLN B C 1
ATOM 6443 O O . GLN A 1 876 ? 157.612 209.496 157.553 1.00 39.82 876 GLN B O 1
ATOM 6449 N N . GLU A 1 877 ? 157.414 211.503 158.563 1.00 74.94 877 GLU B N 1
ATOM 6450 C CA . GLU A 1 877 ? 157.372 212.246 157.313 1.00 74.94 877 GLU B CA 1
ATOM 6451 C C . GLU A 1 877 ? 158.751 212.255 156.666 1.00 74.94 877 GLU B C 1
ATOM 6452 O O . GLU A 1 877 ? 159.774 212.291 157.356 1.00 74.94 877 GLU B O 1
ATOM 6458 N N . GLU A 1 878 ? 158.764 212.193 155.330 1.00 52.09 878 GLU B N 1
ATOM 6459 C CA . GLU A 1 878 ? 159.965 212.206 154.494 1.00 52.09 878 GLU B CA 1
ATOM 6460 C C . GLU A 1 878 ? 161.070 211.314 155.054 1.00 52.09 878 GLU B C 1
ATOM 6461 O O . GLU A 1 878 ? 160.788 210.279 155.666 1.00 52.09 878 GLU B O 1
ATOM 6467 N N . ASN A 1 879 ? 162.327 211.702 154.852 1.00 38.43 879 ASN B N 1
ATOM 6468 C CA . ASN A 1 879 ? 163.462 210.916 155.310 1.00 38.43 879 ASN B CA 1
ATOM 6469 C C . ASN A 1 879 ? 164.530 211.837 155.877 1.00 38.43 879 ASN B C 1
ATOM 6470 O O . ASN A 1 879 ? 164.749 212.937 155.363 1.00 38.43 879 ASN B O 1
ATOM 6475 N N . LYS A 1 880 ? 165.193 211.378 156.934 1.00 45.09 880 LYS B N 1
ATOM 6476 C CA . LYS A 1 880 ? 166.320 212.082 157.523 1.00 45.09 880 LYS B CA 1
ATOM 6477 C C . LYS A 1 880 ? 167.533 211.162 157.541 1.00 45.09 880 LYS B C 1
ATOM 6478 O O . LYS A 1 880 ? 167.407 209.934 157.500 1.00 45.09 880 LYS B O 1
ATOM 6484 N N . ALA A 1 881 ? 168.716 211.776 157.591 1.00 60.08 881 ALA B N 1
ATOM 6485 C CA . ALA A 1 881 ? 169.989 211.060 157.530 1.00 60.08 881 ALA B CA 1
ATOM 6486 C C . ALA A 1 881 ? 170.074 210.219 156.255 1.00 60.08 881 ALA B C 1
ATOM 6487 O O . ALA A 1 881 ? 170.288 209.005 156.284 1.00 60.08 881 ALA B O 1
ATOM 6489 N N . ASP A 1 882 ? 169.903 210.895 155.124 1.00 42.26 882 ASP B N 1
ATOM 6490 C CA . ASP A 1 882 ? 169.858 210.251 153.819 1.00 42.26 882 ASP B CA 1
ATOM 6491 C C . ASP A 1 882 ? 171.183 210.452 153.095 1.00 42.26 882 ASP B C 1
ATOM 6492 O O . ASP A 1 882 ? 171.699 211.573 153.033 1.00 42.26 882 ASP B O 1
ATOM 6497 N N . PHE A 1 883 ? 171.727 209.364 152.554 1.00 20.89 883 PHE B N 1
ATOM 6498 C CA . PHE A 1 883 ? 172.956 209.419 151.778 1.00 20.89 883 PHE B CA 1
ATOM 6499 C C . PHE A 1 883 ? 172.861 208.409 150.645 1.00 20.89 883 PHE B C 1
ATOM 6500 O O . PHE A 1 883 ? 172.101 207.439 150.714 1.00 20.89 883 PHE B O 1
ATOM 6508 N N . SER A 1 884 ? 173.643 208.648 149.596 1.00 19.76 884 SER B N 1
ATOM 6509 C CA . SER A 1 884 ? 173.616 207.834 148.388 1.00 19.76 884 SER B CA 1
ATOM 6510 C C . SER A 1 884 ? 174.860 206.959 148.339 1.00 19.76 884 SER B C 1
ATOM 6511 O O . SER A 1 884 ? 175.978 207.468 148.213 1.00 19.76 884 SER B O 1
ATOM 6514 N N . LEU A 1 885 ? 174.662 205.643 148.434 1.00 10.55 885 LEU B N 1
ATOM 6515 C CA . LEU A 1 885 ? 175.772 204.708 148.312 1.00 10.55 885 LEU B CA 1
ATOM 6516 C C . LEU A 1 885 ? 176.212 204.535 146.865 1.00 10.55 885 LEU B C 1
ATOM 6517 O O . LEU A 1 885 ? 177.402 204.330 146.604 1.00 10.55 885 LEU B O 1
ATOM 6522 N N . THR A 1 886 ? 175.273 204.607 145.919 1.00 18.55 886 THR B N 1
ATOM 6523 C CA . THR A 1 886 ? 175.619 204.432 144.512 1.00 18.55 886 THR B CA 1
ATOM 6524 C C . THR A 1 886 ? 176.485 205.579 144.002 1.00 18.55 886 THR B C 1
ATOM 6525 O O . THR A 1 886 ? 177.435 205.356 143.243 1.00 18.55 886 THR B O 1
ATOM 6529 N N . LYS A 1 887 ? 176.169 206.813 144.401 1.00 26.53 887 LYS B N 1
ATOM 6530 C CA . LYS A 1 887 ? 176.907 207.967 143.897 1.00 26.53 887 LYS B CA 1
ATOM 6531 C C . LYS A 1 887 ? 178.320 208.016 144.466 1.00 26.53 887 LYS B C 1
ATOM 6532 O O . LYS A 1 887 ? 179.291 208.210 143.726 1.00 26.53 887 LYS B O 1
ATOM 6538 N N . LYS A 1 888 ? 178.456 207.838 145.783 1.00 23.40 888 LYS B N 1
ATOM 6539 C CA . LYS A 1 888 ? 179.769 207.918 146.412 1.00 23.40 888 LYS B CA 1
ATOM 6540 C C . LYS A 1 888 ? 180.671 206.754 146.029 1.00 23.40 888 LYS B C 1
ATOM 6541 O O . LYS A 1 888 ? 181.894 206.870 146.154 1.00 23.40 888 LYS B O 1
ATOM 6547 N N . MET A 1 889 ? 180.102 205.642 145.572 1.00 17.54 889 MET B N 1
ATOM 6548 C CA . MET A 1 889 ? 180.876 204.492 145.127 1.00 17.54 889 MET B CA 1
ATOM 6549 C C . MET A 1 889 ? 180.965 204.423 143.605 1.00 17.54 889 MET B C 1
ATOM 6550 O O . MET A 1 889 ? 181.381 203.395 143.060 1.00 17.54 889 MET B O 1
ATOM 6555 N N . GLU A 1 890 ? 180.604 205.510 142.919 1.00 23.30 890 GLU B N 1
ATOM 6556 C CA . GLU A 1 890 ? 180.596 205.622 141.454 1.00 23.30 890 GLU B CA 1
ATOM 6557 C C . GLU A 1 890 ? 180.091 204.345 140.784 1.00 23.30 890 GLU B C 1
ATOM 6558 O O . GLU A 1 890 ? 180.779 203.711 139.981 1.00 23.30 890 GLU B O 1
ATOM 6564 N N . LEU A 1 891 ? 178.861 203.971 141.127 1.00 11.39 891 LEU B N 1
ATOM 6565 C CA . LEU A 1 891 ? 178.183 202.873 140.453 1.00 11.39 891 LEU B CA 1
ATOM 6566 C C . LEU A 1 891 ? 177.493 203.388 139.199 1.00 11.39 891 LEU B C 1
ATOM 6567 O O . LEU A 1 891 ? 176.712 204.343 139.258 1.00 11.39 891 LEU B O 1
ATOM 6572 N N . ASN A 1 892 ? 177.789 202.760 138.059 1.00 19.34 892 ASN B N 1
ATOM 6573 C CA . ASN A 1 892 ? 177.124 203.144 136.818 1.00 19.34 892 ASN B CA 1
ATOM 6574 C C . ASN A 1 892 ? 175.629 202.862 136.889 1.00 19.34 892 ASN B C 1
ATOM 6575 O O . ASN A 1 892 ? 174.817 203.666 136.415 1.00 19.34 892 ASN B O 1
ATOM 6580 N N . TRP A 1 893 ? 175.256 201.702 137.437 1.00 17.74 893 TRP B N 1
ATOM 6581 C CA . TRP A 1 893 ? 173.873 201.326 137.723 1.00 17.74 893 TRP B CA 1
ATOM 6582 C C . TRP A 1 893 ? 173.109 201.029 136.435 1.00 17.74 893 TRP B C 1
ATOM 6583 O O . TRP A 1 893 ? 172.009 200.471 136.478 1.00 17.74 893 TRP B O 1
ATOM 6594 N N . SER A 1 894 ? 173.713 201.331 135.288 1.00 33.47 894 SER B N 1
ATOM 6595 C CA . SER A 1 894 ? 173.130 201.061 133.974 1.00 33.47 894 SER B CA 1
ATOM 6596 C C . SER A 1 894 ? 171.665 201.494 133.922 1.00 33.47 894 SER B C 1
ATOM 6597 O O . SER A 1 894 ? 170.748 200.680 133.807 1.00 33.47 894 SER B O 1
ATOM 6600 N N . MET A 1 895 ? 171.464 202.811 134.040 1.00 30.46 895 MET B N 1
ATOM 6601 C CA . MET A 1 895 ? 170.114 203.365 134.097 1.00 30.46 895 MET B CA 1
ATOM 6602 C C . MET A 1 895 ? 169.254 202.872 132.940 1.00 30.46 895 MET B C 1
ATOM 6603 O O . MET A 1 895 ? 168.072 202.560 133.128 1.00 30.46 895 MET B O 1
ATOM 6608 N N . LYS A 1 896 ? 169.829 202.821 131.734 1.00 34.43 896 LYS B N 1
ATOM 6609 C CA . LYS A 1 896 ? 169.254 202.191 130.545 1.00 34.43 896 LYS B CA 1
ATOM 6610 C C . LYS A 1 896 ? 167.846 202.687 130.223 1.00 34.43 896 LYS B C 1
ATOM 6611 O O . LYS A 1 896 ? 167.394 203.701 130.765 1.00 34.43 896 LYS B O 1
ATOM 6617 N N . GLU A 1 897 ? 167.159 201.995 129.316 1.00 40.87 897 GLU B N 1
ATOM 6618 C CA . GLU A 1 897 ? 165.783 202.318 128.969 1.00 40.87 897 GLU B CA 1
ATOM 6619 C C . GLU A 1 897 ? 165.068 201.035 128.574 1.00 40.87 897 GLU B C 1
ATOM 6620 O O . GLU A 1 897 ? 165.669 200.145 127.965 1.00 40.87 897 GLU B O 1
ATOM 6626 N N . LEU A 1 898 ? 163.792 200.943 128.931 1.00 21.88 898 LEU B N 1
ATOM 6627 C CA . LEU A 1 898 ? 163.009 199.731 128.737 1.00 21.88 898 LEU B CA 1
ATOM 6628 C C . LEU A 1 898 ? 162.184 199.820 127.460 1.00 21.88 898 LEU B C 1
ATOM 6629 O O . LEU A 1 898 ? 161.794 200.905 127.023 1.00 21.88 898 LEU B O 1
ATOM 6634 N N . SER A 1 899 ? 161.920 198.659 126.865 1.00 19.09 899 SER B N 1
ATOM 6635 C CA . SER A 1 899 ? 161.185 198.558 125.613 1.00 19.09 899 SER B CA 1
ATOM 6636 C C . SER A 1 899 ? 159.853 197.858 125.844 1.00 19.09 899 SER B C 1
ATOM 6637 O O . SER A 1 899 ? 159.776 196.874 126.586 1.00 19.09 899 SER B O 1
ATOM 6640 N N . THR A 1 900 ? 158.806 198.372 125.199 1.00 13.27 900 THR B N 1
ATOM 6641 C CA . THR A 1 900 ? 157.462 197.834 125.367 1.00 13.27 900 THR B CA 1
ATOM 6642 C C . THR A 1 900 ? 157.238 196.546 124.581 1.00 13.27 900 THR B C 1
ATOM 6643 O O . THR A 1 900 ? 156.394 195.732 124.974 1.00 13.27 900 THR B O 1
ATOM 6647 N N . ASP A 1 901 ? 157.994 196.321 123.508 1.00 22.58 901 ASP B N 1
ATOM 6648 C CA . ASP A 1 901 ? 157.741 195.222 122.586 1.00 22.58 901 ASP B CA 1
ATOM 6649 C C . ASP A 1 901 ? 158.440 193.924 122.985 1.00 22.58 901 ASP B C 1
ATOM 6650 O O . ASP A 1 901 ? 158.696 193.081 122.118 1.00 22.58 901 ASP B O 1
ATOM 6655 N N . LYS A 1 902 ? 158.756 193.745 124.266 1.00 12.07 902 LYS B N 1
ATOM 6656 C CA . LYS A 1 902 ? 159.373 192.517 124.745 1.00 12.07 902 LYS B CA 1
ATOM 6657 C C . LYS A 1 902 ? 158.682 192.072 126.025 1.00 12.07 902 LYS B C 1
ATOM 6658 O O . LYS A 1 902 ? 158.128 192.888 126.765 1.00 12.07 902 LYS B O 1
ATOM 6664 N N . ILE A 1 903 ? 158.722 190.766 126.279 1.00 11.39 903 ILE B N 1
ATOM 6665 C CA . ILE A 1 903 ? 158.169 190.175 127.492 1.00 11.39 903 ILE B CA 1
ATOM 6666 C C . ILE A 1 903 ? 159.329 189.649 128.325 1.00 11.39 903 ILE B C 1
ATOM 6667 O O . ILE A 1 903 ? 160.136 188.847 127.841 1.00 11.39 903 ILE B O 1
ATOM 6672 N N . TYR A 1 904 ? 159.409 190.095 129.574 1.00 11.39 904 TYR B N 1
ATOM 6673 C CA . TYR A 1 904 ? 160.561 189.845 130.428 1.00 11.39 904 TYR B CA 1
ATOM 6674 C C . TYR A 1 904 ? 160.289 188.715 131.414 1.00 11.39 904 TYR B C 1
ATOM 6675 O O . TYR A 1 904 ? 159.143 188.345 131.679 1.00 11.39 904 TYR B O 1
ATOM 6684 N N . TRP A 1 905 ? 161.375 188.165 131.953 1.00 11.39 905 TRP B N 1
ATOM 6685 C CA . TRP A 1 905 ? 161.272 187.115 132.952 1.00 11.39 905 TRP B CA 1
ATOM 6686 C C . TRP A 1 905 ? 160.794 187.692 134.284 1.00 11.39 905 TRP B C 1
ATOM 6687 O O . TRP A 1 905 ? 161.086 188.844 134.611 1.00 11.39 905 TRP B O 1
ATOM 6698 N N . PRO A 1 906 ? 160.051 186.908 135.071 1.00 11.39 906 PRO B N 1
ATOM 6699 C CA . PRO A 1 906 ? 159.622 187.383 136.393 1.00 11.39 906 PRO B CA 1
ATOM 6700 C C . PRO A 1 906 ? 160.709 187.330 137.455 1.00 11.39 906 PRO B C 1
ATOM 6701 O O . PRO A 1 906 ? 160.549 187.969 138.504 1.00 11.39 906 PRO B O 1
ATOM 6705 N N . HIS A 1 907 ? 161.797 186.596 137.227 1.00 11.39 907 HIS B N 1
ATOM 6706 C CA . HIS A 1 907 ? 162.877 186.514 138.200 1.00 11.39 907 HIS B CA 1
ATOM 6707 C C . HIS A 1 907 ? 164.191 186.248 137.481 1.00 11.39 907 HIS B C 1
ATOM 6708 O O . HIS A 1 907 ? 164.216 185.667 136.394 1.00 11.39 907 HIS B O 1
ATOM 6715 N N . TYR A 1 908 ? 165.284 186.680 138.107 1.00 11.39 908 TYR B N 1
ATOM 6716 C CA . TYR A 1 908 ? 166.636 186.479 137.605 1.00 11.39 908 TYR B CA 1
ATOM 6717 C C . TYR A 1 908 ? 167.508 185.939 138.732 1.00 11.39 908 TYR B C 1
ATOM 6718 O O . TYR A 1 908 ? 167.043 185.708 139.851 1.00 11.39 908 TYR B O 1
ATOM 6727 N N . PHE A 1 909 ? 168.788 185.739 138.434 1.00 11.39 909 PHE B N 1
ATOM 6728 C CA . PHE A 1 909 ? 169.747 185.223 139.400 1.00 11.39 909 PHE B CA 1
ATOM 6729 C C . PHE A 1 909 ? 170.907 186.196 139.552 1.00 11.39 909 PHE B C 1
ATOM 6730 O O . PHE A 1 909 ? 171.416 186.730 138.562 1.00 11.39 909 PHE B O 1
ATOM 6738 N N . LEU A 1 910 ? 171.321 186.423 140.799 1.00 11.39 910 LEU B N 1
ATOM 6739 C CA . LEU A 1 910 ? 172.389 187.366 141.102 1.00 11.39 910 LEU B CA 1
ATOM 6740 C C . LEU A 1 910 ? 173.676 186.606 141.381 1.00 11.39 910 LEU B C 1
ATOM 6741 O O . LEU A 1 910 ? 173.717 185.812 142.333 1.00 11.39 910 LEU B O 1
ATOM 6746 N N . PRO A 1 911 ? 174.734 186.805 140.596 1.00 11.39 911 PRO B N 1
ATOM 6747 C CA . PRO A 1 911 ? 175.960 186.026 140.796 1.00 11.39 911 PRO B CA 1
ATOM 6748 C C . PRO A 1 911 ? 176.640 186.355 142.114 1.00 11.39 911 PRO B C 1
ATOM 6749 O O . PRO A 1 911 ? 176.527 187.462 142.644 1.00 11.39 911 PRO B O 1
ATOM 6753 N N . PHE A 1 912 ? 177.366 185.371 142.637 1.00 5.93 912 PHE B N 1
ATOM 6754 C CA . PHE A 1 912 ? 178.059 185.518 143.906 1.00 5.93 912 PHE B CA 1
ATOM 6755 C C . PHE A 1 912 ? 179.274 186.431 143.757 1.00 5.93 912 PHE B C 1
ATOM 6756 O O . PHE A 1 912 ? 179.720 186.749 142.652 1.00 5.93 912 PHE B O 1
ATOM 6764 N N . GLY A 1 913 ? 179.814 186.846 144.894 1.00 11.73 913 GLY B N 1
ATOM 6765 C CA . GLY A 1 913 ? 180.973 187.715 144.944 1.00 11.73 913 GLY B CA 1
ATOM 6766 C C . GLY A 1 913 ? 182.280 186.953 144.954 1.00 11.73 913 GLY B C 1
ATOM 6767 O O . GLY A 1 913 ? 182.380 185.833 144.445 1.00 11.73 913 GLY B O 1
ATOM 6768 N N . LYS A 1 914 ? 183.295 187.569 145.539 1.00 11.39 914 LYS B N 1
ATOM 6769 C CA . LYS A 1 914 ? 184.628 186.980 145.575 1.00 11.39 914 LYS B CA 1
ATOM 6770 C C . LYS A 1 914 ? 185.212 186.899 146.977 1.00 11.39 914 LYS B C 1
ATOM 6771 O O . LYS A 1 914 ? 185.915 185.934 147.286 1.00 11.39 914 LYS B O 1
ATOM 6777 N N . LYS A 1 915 ? 184.943 187.882 147.832 1.00 11.39 915 LYS B N 1
ATOM 6778 C CA . LYS A 1 915 ? 185.518 187.946 149.169 1.00 11.39 915 LYS B CA 1
ATOM 6779 C C . LYS A 1 915 ? 184.416 187.865 150.214 1.00 11.39 915 LYS B C 1
ATOM 6780 O O . LYS A 1 915 ? 183.431 188.606 150.143 1.00 11.39 915 LYS B O 1
ATOM 6786 N N . VAL A 1 916 ? 184.588 186.968 151.182 1.00 11.39 916 VAL B N 1
ATOM 6787 C CA . VAL A 1 916 ? 183.708 186.860 152.340 1.00 11.39 916 VAL B CA 1
ATOM 6788 C C . VAL A 1 916 ? 184.543 187.171 153.575 1.00 11.39 916 VAL B C 1
ATOM 6789 O O . VAL A 1 916 ? 185.542 186.493 153.844 1.00 11.39 916 VAL B O 1
ATOM 6793 N N . LEU A 1 917 ? 184.134 188.191 154.325 1.00 11.39 917 LEU B N 1
ATOM 6794 C CA . LEU A 1 917 ? 184.911 188.711 155.449 1.00 11.39 917 LEU B CA 1
ATOM 6795 C C . LEU A 1 917 ? 184.349 188.130 156.741 1.00 11.39 917 LEU B C 1
ATOM 6796 O O . LEU A 1 917 ? 183.298 188.560 157.221 1.00 11.39 917 LEU B O 1
ATOM 6801 N N . ARG A 1 918 ? 185.059 187.164 157.315 1.00 8.43 918 ARG B N 1
ATOM 6802 C CA . ARG A 1 918 ? 184.632 186.498 158.535 1.00 8.43 918 ARG B CA 1
ATOM 6803 C C . ARG A 1 918 ? 185.483 186.950 159.715 1.00 8.43 918 ARG B C 1
ATOM 6804 O O . ARG A 1 918 ? 186.583 187.483 159.551 1.00 8.43 918 ARG B O 1
ATOM 6812 N N . GLU A 1 919 ? 184.952 186.731 160.917 1.00 11.39 919 GLU B N 1
ATOM 6813 C CA . GLU A 1 919 ? 185.602 187.157 162.150 1.00 11.39 919 GLU B CA 1
ATOM 6814 C C . GLU A 1 919 ? 185.477 186.053 163.188 1.00 11.39 919 GLU B C 1
ATOM 6815 O O . GLU A 1 919 ? 184.399 185.476 163.356 1.00 11.39 919 GLU B O 1
ATOM 6821 N N . LYS A 1 920 ? 186.581 185.763 163.882 1.00 11.39 920 LYS B N 1
ATOM 6822 C CA . LYS A 1 920 ? 186.581 184.670 164.851 1.00 11.39 920 LYS B CA 1
ATOM 6823 C C . LYS A 1 920 ? 185.827 185.042 166.122 1.00 11.39 920 LYS B C 1
ATOM 6824 O O . LYS A 1 920 ? 185.086 184.219 166.672 1.00 11.39 920 LYS B O 1
ATOM 6830 N N . THR A 1 921 ? 186.004 186.268 166.606 1.00 11.39 921 THR B N 1
ATOM 6831 C CA . THR A 1 921 ? 185.453 186.688 167.895 1.00 11.39 921 THR B CA 1
ATOM 6832 C C . THR A 1 921 ? 184.434 187.803 167.708 1.00 11.39 921 THR B C 1
ATOM 6833 O O . THR A 1 921 ? 184.816 188.976 167.542 1.00 11.39 921 THR B O 1
ATOM 6837 N N . PRO A 1 922 ? 183.141 187.498 167.725 1.00 21.23 922 PRO B N 1
ATOM 6838 C CA . PRO A 1 922 ? 182.125 188.551 167.681 1.00 21.23 922 PRO B CA 1
ATOM 6839 C C . PRO A 1 922 ? 181.990 189.222 169.035 1.00 21.23 922 PRO B C 1
ATOM 6840 O O . PRO A 1 922 ? 182.507 188.711 170.040 1.00 21.23 922 PRO B O 1
ATOM 6844 N N . PRO A 1 923 ? 181.323 190.375 169.106 1.00 11.39 923 PRO B N 1
ATOM 6845 C CA . PRO A 1 923 ? 181.082 191.004 170.411 1.00 11.39 923 PRO B CA 1
ATOM 6846 C C . PRO A 1 923 ? 180.260 190.103 171.322 1.00 11.39 923 PRO B C 1
ATOM 6847 O O . PRO A 1 923 ? 179.351 189.398 170.878 1.00 11.39 923 PRO B O 1
ATOM 6851 N N . SER A 1 924 ? 180.586 190.136 172.612 1.00 11.39 924 SER B N 1
ATOM 6852 C CA . SER A 1 924 ? 179.957 189.266 173.590 1.00 11.39 924 SER B CA 1
ATOM 6853 C C . SER A 1 924 ? 178.657 189.881 174.104 1.00 11.39 924 SER B C 1
ATOM 6854 O O . SER A 1 924 ? 178.292 191.009 173.767 1.00 11.39 924 SER B O 1
ATOM 6857 N N . HIS A 1 925 ? 177.944 189.119 174.938 1.00 11.39 925 HIS B N 1
ATOM 6858 C CA . HIS A 1 925 ? 176.687 189.562 175.524 1.00 11.39 925 HIS B CA 1
ATOM 6859 C C . HIS A 1 925 ? 176.771 189.847 177.015 1.00 11.39 925 HIS B C 1
ATOM 6860 O O . HIS A 1 925 ? 175.885 190.523 177.546 1.00 11.39 925 HIS B O 1
ATOM 6867 N N . ALA A 1 926 ? 177.806 189.358 177.699 1.00 1.07 926 ALA B N 1
ATOM 6868 C CA . ALA A 1 926 ? 177.895 189.472 179.149 1.00 1.07 926 ALA B CA 1
ATOM 6869 C C . ALA A 1 926 ? 178.293 190.862 179.626 1.00 1.07 926 ALA B C 1
ATOM 6870 O O . ALA A 1 926 ? 178.227 191.124 180.832 1.00 1.07 926 ALA B O 1
ATOM 6872 N N . CYS A 1 927 ? 178.704 191.751 178.728 1.00 23.99 927 CYS B N 1
ATOM 6873 C CA . CYS A 1 927 ? 179.110 193.099 179.093 1.00 23.99 927 CYS B CA 1
ATOM 6874 C C . CYS A 1 927 ? 178.262 194.108 178.337 1.00 23.99 927 CYS B C 1
ATOM 6875 O O . CYS A 1 927 ? 178.045 193.970 177.130 1.00 23.99 927 CYS B O 1
ATOM 6878 N N . ILE A 1 928 ? 177.779 195.122 179.056 1.00 33.75 928 ILE B N 1
ATOM 6879 C CA . ILE A 1 928 ? 176.938 196.136 178.429 1.00 33.75 928 ILE B CA 1
ATOM 6880 C C . ILE A 1 928 ? 177.753 196.993 177.465 1.00 33.75 928 ILE B C 1
ATOM 6881 O O . ILE A 1 928 ? 177.265 197.381 176.397 1.00 33.75 928 ILE B O 1
ATOM 6886 N N . ASP A 1 929 ? 179.003 197.294 177.815 1.00 39.20 929 ASP B N 1
ATOM 6887 C CA . ASP A 1 929 ? 179.844 198.143 176.974 1.00 39.20 929 ASP B CA 1
ATOM 6888 C C . ASP A 1 929 ? 181.296 197.925 177.364 1.00 39.20 929 ASP B C 1
ATOM 6889 O O . ASP A 1 929 ? 181.683 198.222 178.499 1.00 39.20 929 ASP B O 1
ATOM 6894 N N . GLU A 1 930 ? 182.095 197.411 176.430 1.00 45.31 930 GLU B N 1
ATOM 6895 C CA . GLU A 1 930 ? 183.534 197.251 176.626 1.00 45.31 930 GLU B CA 1
ATOM 6896 C C . GLU A 1 930 ? 184.228 197.654 175.334 1.00 45.31 930 GLU B C 1
ATOM 6897 O O . GLU A 1 930 ? 184.164 196.924 174.339 1.00 45.31 930 GLU B O 1
ATOM 6903 N N . ASN A 1 931 ? 184.892 198.810 175.349 1.00 50.58 931 ASN B N 1
ATOM 6904 C CA . ASN A 1 931 ? 185.559 199.340 174.160 1.00 50.58 931 ASN B CA 1
ATOM 6905 C C . ASN A 1 931 ? 186.942 198.705 173.991 1.00 50.58 931 ASN B C 1
ATOM 6906 O O . ASN A 1 931 ? 187.978 199.369 173.992 1.00 50.58 931 ASN B O 1
ATOM 6911 N N . GLU A 1 932 ? 186.937 197.378 173.846 1.00 69.08 932 GLU B N 1
ATOM 6912 C CA . GLU A 1 932 ? 188.186 196.652 173.647 1.00 69.08 932 GLU B CA 1
ATOM 6913 C C . GLU A 1 932 ? 188.821 196.997 172.306 1.00 69.08 932 GLU B C 1
ATOM 6914 O O . GLU A 1 932 ? 190.043 197.164 172.216 1.00 69.08 932 GLU B O 1
ATOM 6920 N N . ASP A 1 933 ? 188.011 197.110 171.254 1.00 73.45 933 ASP B N 1
ATOM 6921 C CA . ASP A 1 933 ? 188.532 197.389 169.921 1.00 73.45 933 ASP B CA 1
ATOM 6922 C C . ASP A 1 933 ? 187.817 198.573 169.282 1.00 73.45 933 ASP B C 1
ATOM 6923 O O . ASP A 1 933 ? 188.409 199.302 168.480 1.00 73.45 933 ASP B O 1
ATOM 6928 N N . SER A 1 934 ? 186.549 198.774 169.630 1.00 42.89 934 SER B N 1
ATOM 6929 C CA . SER A 1 934 ? 185.751 199.832 169.025 1.00 42.89 934 SER B CA 1
ATOM 6930 C C . SER A 1 934 ? 184.645 200.225 169.992 1.00 42.89 934 SER B C 1
ATOM 6931 O O . SER A 1 934 ? 184.467 199.613 171.047 1.00 42.89 934 SER B O 1
ATOM 6934 N N . GLU A 1 935 ? 183.904 201.263 169.615 1.00 31.40 935 GLU B N 1
ATOM 6935 C CA . GLU A 1 935 ? 182.807 201.755 170.435 1.00 31.40 935 GLU B CA 1
ATOM 6936 C C . GLU A 1 935 ? 181.523 201.011 170.091 1.00 31.40 935 GLU B C 1
ATOM 6937 O O . GLU A 1 935 ? 181.215 200.785 168.918 1.00 31.40 935 GLU B O 1
ATOM 6943 N N . LEU A 1 936 ? 180.770 200.633 171.121 1.00 11.39 936 LEU B N 1
ATOM 6944 C CA . LEU A 1 936 ? 179.557 199.841 170.967 1.00 11.39 936 LEU B CA 1
ATOM 6945 C C . LEU A 1 936 ? 178.351 200.655 171.414 1.00 11.39 936 LEU B C 1
ATOM 6946 O O . LEU A 1 936 ? 178.378 201.275 172.482 1.00 11.39 936 LEU B O 1
ATOM 6951 N N . TYR A 1 937 ? 177.298 200.646 170.601 1.00 11.39 937 TYR B N 1
ATOM 6952 C CA . TYR A 1 937 ? 176.076 201.393 170.863 1.00 11.39 937 TYR B CA 1
ATOM 6953 C C . TYR A 1 937 ? 174.916 200.435 171.107 1.00 11.39 937 TYR B C 1
ATOM 6954 O O . TYR A 1 937 ? 175.017 199.227 170.883 1.00 11.39 937 TYR B O 1
ATOM 6963 N N . SER A 1 938 ? 173.801 200.996 171.573 1.00 11.39 938 SER B N 1
ATOM 6964 C CA . SER A 1 938 ? 172.593 200.220 171.824 1.00 11.39 938 SER B CA 1
ATOM 6965 C C . SER A 1 938 ? 171.408 201.170 171.902 1.00 11.39 938 SER B C 1
ATOM 6966 O O . SER A 1 938 ? 171.480 202.191 172.591 1.00 11.39 938 SER B O 1
ATOM 6969 N N . GLY A 1 939 ? 170.324 200.832 171.206 1.00 11.39 939 GLY B N 1
ATOM 6970 C CA . GLY A 1 939 ? 169.141 201.672 171.214 1.00 11.39 939 GLY B CA 1
ATOM 6971 C C . GLY A 1 939 ? 167.986 201.139 170.391 1.00 11.39 939 GLY B C 1
ATOM 6972 O O . GLY A 1 939 ? 167.778 199.925 170.313 1.00 11.39 939 GLY B O 1
ATOM 6973 N N . LYS A 1 940 ? 167.222 202.041 169.774 1.00 11.39 940 LYS B N 1
ATOM 6974 C CA . LYS A 1 940 ? 166.079 201.655 168.960 1.00 11.39 940 LYS B CA 1
ATOM 6975 C C . LYS A 1 940 ? 165.957 202.605 167.778 1.00 11.39 940 LYS B C 1
ATOM 6976 O O . LYS A 1 940 ? 166.408 203.751 167.834 1.00 11.39 940 LYS B O 1
ATOM 6982 N N . ILE A 1 941 ? 165.338 202.114 166.705 1.00 11.39 941 ILE B N 1
ATOM 6983 C CA . ILE A 1 941 ? 165.137 202.875 165.477 1.00 11.39 941 ILE B CA 1
ATOM 6984 C C . ILE A 1 941 ? 163.652 202.869 165.147 1.00 11.39 941 ILE B C 1
ATOM 6985 O O . ILE A 1 941 ? 163.009 201.814 165.182 1.00 11.39 941 ILE B O 1
ATOM 6990 N N . VAL A 1 942 ? 163.114 204.040 164.823 1.00 11.39 942 VAL B N 1
ATOM 6991 C CA . VAL A 1 942 ? 161.704 204.183 164.475 1.00 11.39 942 VAL B CA 1
ATOM 6992 C C . VAL A 1 942 ? 161.559 204.108 162.961 1.00 11.39 942 VAL B C 1
ATOM 6993 O O . VAL A 1 942 ? 162.283 204.786 162.224 1.00 11.39 942 VAL B O 1
ATOM 6997 N N . CYS A 1 943 ? 160.623 203.282 162.496 1.00 11.39 943 CYS B N 1
ATOM 6998 C CA . CYS A 1 943 ? 160.412 203.058 161.074 1.00 11.39 943 CYS B CA 1
ATOM 6999 C C . CYS A 1 943 ? 158.927 203.150 160.748 1.00 11.39 943 CYS B C 1
ATOM 7000 O O . CYS A 1 943 ? 158.068 203.133 161.633 1.00 11.39 943 CYS B O 1
ATOM 7003 N N . THR A 1 944 ? 158.635 203.252 159.452 1.00 11.39 944 THR B N 1
ATOM 7004 C CA . THR A 1 944 ? 157.271 203.337 158.950 1.00 11.39 944 THR B CA 1
ATOM 7005 C C . THR A 1 944 ? 157.204 202.611 157.615 1.00 11.39 944 THR B C 1
ATOM 7006 O O . THR A 1 944 ? 158.127 202.714 156.805 1.00 11.39 944 THR B O 1
ATOM 7010 N N . LEU A 1 945 ? 156.112 201.885 157.390 1.00 11.39 945 LEU B N 1
ATOM 7011 C CA . LEU A 1 945 ? 155.958 201.060 156.201 1.00 11.39 945 LEU B CA 1
ATOM 7012 C C . LEU A 1 945 ? 154.688 201.444 155.457 1.00 11.39 945 LEU B C 1
ATOM 7013 O O . LEU A 1 945 ? 153.641 201.659 156.071 1.00 11.39 945 LEU B O 1
ATOM 7018 N N . GLU A 1 946 ? 154.789 201.530 154.131 1.00 11.39 946 GLU B N 1
ATOM 7019 C CA . GLU A 1 946 ? 153.625 201.716 153.277 1.00 11.39 946 GLU B CA 1
ATOM 7020 C C . GLU A 1 946 ? 153.796 200.871 152.022 1.00 11.39 946 GLU B C 1
ATOM 7021 O O . GLU A 1 946 ? 154.911 200.515 151.635 1.00 11.39 946 GLU B O 1
ATOM 7027 N N . THR A 1 947 ? 152.671 200.554 151.386 1.00 11.39 947 THR B N 1
ATOM 7028 C CA . THR A 1 947 ? 152.630 199.623 150.267 1.00 11.39 947 THR B CA 1
ATOM 7029 C C . THR A 1 947 ? 152.396 200.373 148.964 1.00 11.39 947 THR B C 1
ATOM 7030 O O . THR A 1 947 ? 151.480 201.196 148.870 1.00 11.39 947 THR B O 1
ATOM 7034 N N . ARG A 1 948 ? 153.228 200.085 147.962 1.00 11.39 948 ARG B N 1
ATOM 7035 C CA . ARG A 1 948 ? 153.025 200.638 146.628 1.00 11.39 948 ARG B CA 1
ATOM 7036 C C . ARG A 1 948 ? 152.088 199.775 145.793 1.00 11.39 948 ARG B C 1
ATOM 7037 O O . ARG A 1 948 ? 151.431 200.284 144.878 1.00 11.39 948 ARG B O 1
ATOM 7045 N N . THR A 1 949 ? 152.021 198.484 146.087 1.00 11.39 949 THR B N 1
ATOM 7046 C CA . THR A 1 949 ? 151.163 197.514 145.428 1.00 11.39 949 THR B CA 1
ATOM 7047 C C . THR A 1 949 ? 150.426 196.723 146.496 1.00 11.39 949 THR B C 1
ATOM 7048 O O . THR A 1 949 ? 150.840 196.710 147.660 1.00 11.39 949 THR B O 1
ATOM 7052 N N . PRO A 1 950 ? 149.315 196.072 146.143 1.00 11.39 950 PRO B N 1
ATOM 7053 C CA . PRO A 1 950 ? 148.572 195.302 147.148 1.00 11.39 950 PRO B CA 1
ATOM 7054 C C . PRO A 1 950 ? 149.439 194.238 147.808 1.00 11.39 950 PRO B C 1
ATOM 7055 O O . PRO A 1 950 ? 150.276 193.602 147.165 1.00 11.39 950 PRO B O 1
ATOM 7059 N N . LEU A 1 951 ? 149.227 194.057 149.108 1.00 11.39 951 LEU B N 1
ATOM 7060 C CA . LEU A 1 951 ? 150.009 193.143 149.928 1.00 11.39 951 LEU B CA 1
ATOM 7061 C C . LEU A 1 951 ? 149.142 191.973 150.373 1.00 11.39 951 LEU B C 1
ATOM 7062 O O . LEU A 1 951 ? 147.957 192.147 150.672 1.00 11.39 951 LEU B O 1
ATOM 7067 N N . ILE A 1 952 ? 149.734 190.782 150.413 1.00 11.39 952 ILE B N 1
ATOM 7068 C CA . ILE A 1 952 ? 149.033 189.563 150.801 1.00 11.39 952 ILE B CA 1
ATOM 7069 C C . ILE A 1 952 ? 149.811 188.911 151.937 1.00 11.39 952 ILE B C 1
ATOM 7070 O O . ILE A 1 952 ? 150.942 188.450 151.735 1.00 11.39 952 ILE B O 1
ATOM 7075 N N . ILE A 1 953 ? 149.212 188.868 153.123 1.00 11.39 953 ILE B N 1
ATOM 7076 C CA . ILE A 1 953 ? 149.782 188.165 154.271 1.00 11.39 953 ILE B CA 1
ATOM 7077 C C . ILE A 1 953 ? 148.731 187.189 154.788 1.00 11.39 953 ILE B C 1
ATOM 7078 O O . ILE A 1 953 ? 147.883 187.570 155.609 1.00 11.39 953 ILE B O 1
ATOM 7083 N N . PRO A 1 954 ? 148.736 185.939 154.333 1.00 11.39 954 PRO B N 1
ATOM 7084 C CA . PRO A 1 954 ? 147.669 185.008 154.717 1.00 11.39 954 PRO B CA 1
ATOM 7085 C C . PRO A 1 954 ? 147.706 184.665 156.197 1.00 11.39 954 PRO B C 1
ATOM 7086 O O . PRO A 1 954 ? 148.753 184.700 156.847 1.00 11.39 954 PRO B O 1
ATOM 7090 N N . ASP A 1 955 ? 146.531 184.327 156.725 1.00 37.05 955 ASP B N 1
ATOM 7091 C CA . ASP A 1 955 ? 146.378 183.927 158.112 1.00 37.05 955 ASP B CA 1
ATOM 7092 C C . ASP A 1 955 ? 146.496 182.408 158.234 1.00 37.05 955 ASP B C 1
ATOM 7093 O O . ASP A 1 955 ? 146.743 181.695 157.258 1.00 37.05 955 ASP B O 1
ATOM 7098 N N . SER A 1 956 ? 146.321 181.903 159.453 1.00 12.15 956 SER B N 1
ATOM 7099 C CA . SER A 1 956 ? 146.389 180.474 159.726 1.00 12.15 956 SER B CA 1
ATOM 7100 C C . SER A 1 956 ? 145.022 179.801 159.743 1.00 12.15 956 SER B C 1
ATOM 7101 O O . SER A 1 956 ? 144.954 178.577 159.884 1.00 12.15 956 SER B O 1
ATOM 7104 N N . GLU A 1 957 ? 143.940 180.562 159.602 1.00 17.16 957 GLU B N 1
ATOM 7105 C CA . GLU A 1 957 ? 142.589 180.020 159.615 1.00 17.16 957 GLU B CA 1
ATOM 7106 C C . GLU A 1 957 ? 141.938 180.226 158.255 1.00 17.16 957 GLU B C 1
ATOM 7107 O O . GLU A 1 957 ? 142.111 181.274 157.625 1.00 17.16 957 GLU B O 1
ATOM 7113 N N . PHE A 1 958 ? 141.189 179.221 157.807 1.00 20.07 958 PHE B N 1
ATOM 7114 C CA . PHE A 1 958 ? 140.534 179.249 156.509 1.00 20.07 958 PHE B CA 1
ATOM 7115 C C . PHE A 1 958 ? 139.097 178.769 156.645 1.00 20.07 958 PHE B C 1
ATOM 7116 O O . PHE A 1 958 ? 138.762 178.010 157.559 1.00 20.07 958 PHE B O 1
ATOM 7124 N N . GLN A 1 959 ? 138.251 179.219 155.723 1.00 26.21 959 GLN B N 1
ATOM 7125 C CA . GLN A 1 959 ? 136.834 178.862 155.696 1.00 26.21 959 GLN B CA 1
ATOM 7126 C C . GLN A 1 959 ? 136.555 178.121 154.392 1.00 26.21 959 GLN B C 1
ATOM 7127 O O . GLN A 1 959 ? 136.375 178.745 153.343 1.00 26.21 959 GLN B O 1
ATOM 7133 N N . GLY A 1 960 ? 136.518 176.799 154.458 1.00 42.93 960 GLY B N 1
ATOM 7134 C CA . GLY A 1 960 ? 136.220 175.999 153.287 1.00 42.93 960 GLY B CA 1
ATOM 7135 C C . GLY A 1 960 ? 136.710 174.581 153.455 1.00 42.93 960 GLY B C 1
ATOM 7136 O O . GLY A 1 960 ? 137.398 174.238 154.416 1.00 42.93 960 GLY B O 1
ATOM 7137 N N . GLU A 1 961 ? 136.339 173.753 152.489 1.00 49.09 961 GLU B N 1
ATOM 7138 C CA . GLU A 1 961 ? 136.739 172.350 152.471 1.00 49.09 961 GLU B CA 1
ATOM 7139 C C . GLU A 1 961 ? 137.422 171.945 151.174 1.00 49.09 961 GLU B C 1
ATOM 7140 O O . GLU A 1 961 ? 138.346 171.129 151.203 1.00 49.09 961 GLU B O 1
ATOM 7146 N N . GLU A 1 962 ? 136.993 172.494 150.038 1.00 48.82 962 GLU B N 1
ATOM 7147 C CA . GLU A 1 962 ? 137.624 172.238 148.749 1.00 48.82 962 GLU B CA 1
ATOM 7148 C C . GLU A 1 962 ? 138.468 173.417 148.281 1.00 48.82 962 GLU B C 1
ATOM 7149 O O . GLU A 1 962 ? 139.624 173.238 147.889 1.00 48.82 962 GLU B O 1
ATOM 7155 N N . HIS A 1 963 ? 137.906 174.621 148.314 1.00 24.96 963 HIS B N 1
ATOM 7156 C CA . HIS A 1 963 ? 138.622 175.847 147.988 1.00 24.96 963 HIS B CA 1
ATOM 7157 C C . HIS A 1 963 ? 138.736 176.669 149.265 1.00 24.96 963 HIS B C 1
ATOM 7158 O O . HIS A 1 963 ? 137.752 177.265 149.716 1.00 24.96 963 HIS B O 1
ATOM 7165 N N . LYS A 1 964 ? 139.933 176.698 149.845 1.00 21.54 964 LYS B N 1
ATOM 7166 C CA . LYS A 1 964 ? 140.149 177.348 151.133 1.00 21.54 964 LYS B CA 1
ATOM 7167 C C . LYS A 1 964 ? 140.362 178.841 150.921 1.00 21.54 964 LYS B C 1
ATOM 7168 O O . LYS A 1 964 ? 141.367 179.256 150.334 1.00 21.54 964 LYS B O 1
ATOM 7174 N N . SER A 1 965 ? 139.419 179.648 151.394 1.00 11.39 965 SER B N 1
ATOM 7175 C CA . SER A 1 965 ? 139.572 181.094 151.397 1.00 11.39 965 SER B CA 1
ATOM 7176 C C . SER A 1 965 ? 140.316 181.530 152.651 1.00 11.39 965 SER B C 1
ATOM 7177 O O . SER A 1 965 ? 140.177 180.930 153.719 1.00 11.39 965 SER B O 1
ATOM 7180 N N . TYR A 1 966 ? 141.110 182.589 152.515 1.00 7.14 966 TYR B N 1
ATOM 7181 C CA . TYR A 1 966 ? 141.963 183.056 153.594 1.00 7.14 966 TYR B CA 1
ATOM 7182 C C . TYR A 1 966 ? 141.686 184.524 153.884 1.00 7.14 966 TYR B C 1
ATOM 7183 O O . TYR A 1 966 ? 141.258 185.284 153.013 1.00 7.14 966 TYR B O 1
ATOM 7192 N N . ASP A 1 967 ? 141.939 184.910 155.128 1.00 11.39 967 ASP B N 1
ATOM 7193 C CA . ASP A 1 967 ? 141.821 186.285 155.583 1.00 11.39 967 ASP B CA 1
ATOM 7194 C C . ASP A 1 967 ? 143.206 186.856 155.859 1.00 11.39 967 ASP B C 1
ATOM 7195 O O . ASP A 1 967 ? 144.215 186.147 155.827 1.00 11.39 967 ASP B O 1
ATOM 7200 N N . PHE A 1 968 ? 143.248 188.156 156.129 1.00 11.39 968 PHE B N 1
ATOM 7201 C CA . PHE A 1 968 ? 144.511 188.814 156.421 1.00 11.39 968 PHE B CA 1
ATOM 7202 C C . PHE A 1 968 ? 144.972 188.487 157.837 1.00 11.39 968 PHE B C 1
ATOM 7203 O O . PHE A 1 968 ? 144.170 188.155 158.714 1.00 11.39 968 PHE B O 1
ATOM 7211 N N . PHE A 1 969 ? 146.283 188.581 158.051 1.00 6.03 969 PHE B N 1
ATOM 7212 C CA . PHE A 1 969 ? 146.843 188.353 159.376 1.00 6.03 969 PHE B CA 1
ATOM 7213 C C . PHE A 1 969 ? 146.318 189.393 160.355 1.00 6.03 969 PHE B C 1
ATOM 7214 O O . PHE A 1 969 ? 146.307 190.591 160.061 1.00 6.03 969 PHE B O 1
ATOM 7222 N N . ASN A 1 970 ? 145.884 188.932 161.525 1.00 11.39 970 ASN B N 1
ATOM 7223 C CA . ASN A 1 970 ? 145.349 189.832 162.535 1.00 11.39 970 ASN B CA 1
ATOM 7224 C C . ASN A 1 970 ? 145.512 189.196 163.905 1.00 11.39 970 ASN B C 1
ATOM 7225 O O . ASN A 1 970 ? 145.632 187.976 164.033 1.00 11.39 970 ASN B O 1
ATOM 7230 N N . LEU A 1 971 ? 145.509 190.043 164.929 1.00 11.39 971 LEU B N 1
ATOM 7231 C CA . LEU A 1 971 ? 145.598 189.614 166.322 1.00 11.39 971 LEU B CA 1
ATOM 7232 C C . LEU A 1 971 ? 144.268 189.951 166.992 1.00 11.39 971 LEU B C 1
ATOM 7233 O O . LEU A 1 971 ? 144.104 191.024 167.576 1.00 11.39 971 LEU B O 1
ATOM 7238 N N . ASN A 1 972 ? 143.319 189.019 166.899 1.00 11.39 972 ASN B N 1
ATOM 7239 C CA . ASN A 1 972 ? 141.983 189.166 167.477 1.00 11.39 972 ASN B CA 1
ATOM 7240 C C . ASN A 1 972 ? 141.284 190.417 166.939 1.00 11.39 972 ASN B C 1
ATOM 7241 O O . ASN A 1 972 ? 140.875 191.309 167.685 1.00 11.39 972 ASN B O 1
ATOM 7246 N N . GLY A 1 973 ? 141.154 190.465 165.615 1.00 11.39 973 GLY B N 1
ATOM 7247 C CA . GLY A 1 973 ? 140.439 191.553 164.977 1.00 11.39 973 GLY B CA 1
ATOM 7248 C C . GLY A 1 973 ? 141.225 192.831 164.795 1.00 11.39 973 GLY B C 1
ATOM 7249 O O . GLY A 1 973 ? 140.627 193.910 164.723 1.00 11.39 973 GLY B O 1
ATOM 7250 N N . GLU A 1 974 ? 142.551 192.747 164.721 1.00 16.52 974 GLU B N 1
ATOM 7251 C CA . GLU A 1 974 ? 143.399 193.918 164.504 1.00 16.52 974 GLU B CA 1
ATOM 7252 C C . GLU A 1 974 ? 144.489 193.534 163.514 1.00 16.52 974 GLU B C 1
ATOM 7253 O O . GLU A 1 974 ? 145.363 192.725 163.838 1.00 16.52 974 GLU B O 1
ATOM 7259 N N . LEU A 1 975 ? 144.442 194.116 162.319 1.00 11.39 975 LEU B N 1
ATOM 7260 C CA . LEU A 1 975 ? 145.412 193.785 161.283 1.00 11.39 975 LEU B CA 1
ATOM 7261 C C . LEU A 1 975 ? 146.809 194.245 161.682 1.00 11.39 975 LEU B C 1
ATOM 7262 O O . LEU A 1 975 ? 146.993 195.347 162.207 1.00 11.39 975 LEU B O 1
ATOM 7267 N N . CYS A 1 976 ? 147.796 193.392 161.426 1.00 11.39 976 CYS B N 1
ATOM 7268 C CA . CYS A 1 976 ? 149.180 193.682 161.774 1.00 11.39 976 CYS B CA 1
ATOM 7269 C C . CYS A 1 976 ? 150.087 192.815 160.911 1.00 11.39 976 CYS B C 1
ATOM 7270 O O . CYS A 1 976 ? 149.643 191.851 160.283 1.00 11.39 976 CYS B O 1
ATOM 7273 N N . ILE A 1 977 ? 151.366 193.174 160.885 1.00 11.39 977 ILE B N 1
ATOM 7274 C CA . ILE A 1 977 ? 152.375 192.484 160.092 1.00 11.39 977 ILE B CA 1
ATOM 7275 C C . ILE A 1 977 ? 153.367 191.841 161.051 1.00 11.39 977 ILE B C 1
ATOM 7276 O O . ILE A 1 977 ? 153.900 192.528 161.924 1.00 11.39 977 ILE B O 1
ATOM 7281 N N . PRO A 1 978 ? 153.638 190.542 160.938 1.00 11.39 978 PRO B N 1
ATOM 7282 C CA . PRO A 1 978 ? 154.635 189.918 161.813 1.00 11.39 978 PRO B CA 1
ATOM 7283 C C . PRO A 1 978 ? 156.039 190.406 161.496 1.00 11.39 978 PRO B C 1
ATOM 7284 O O . PRO A 1 978 ? 156.349 190.801 160.370 1.00 11.39 978 PRO B O 1
ATOM 7288 N N . GLY A 1 979 ? 156.898 190.370 162.515 1.00 11.39 979 GLY B N 1
ATOM 7289 C CA . GLY A 1 979 ? 158.281 190.773 162.341 1.00 11.39 979 GLY B CA 1
ATOM 7290 C C . GLY A 1 979 ? 159.154 189.775 161.618 1.00 11.39 979 GLY B C 1
ATOM 7291 O O . GLY A 1 979 ? 160.251 190.136 161.180 1.00 11.39 979 GLY B O 1
ATOM 7292 N N . SER A 1 980 ? 158.693 188.530 161.480 1.00 11.39 980 SER B N 1
ATOM 7293 C CA . SER A 1 980 ? 159.489 187.511 160.803 1.00 11.39 980 SER B CA 1
ATOM 7294 C C . SER A 1 980 ? 159.687 187.843 159.329 1.00 11.39 980 SER B C 1
ATOM 7295 O O . SER A 1 980 ? 160.782 187.654 158.788 1.00 11.39 980 SER B O 1
ATOM 7298 N N . GLU A 1 981 ? 158.638 188.331 158.661 1.00 11.39 981 GLU B N 1
ATOM 7299 C CA . GLU A 1 981 ? 158.746 188.681 157.247 1.00 11.39 981 GLU B CA 1
ATOM 7300 C C . GLU A 1 981 ? 159.769 189.791 157.031 1.00 11.39 981 GLU B C 1
ATOM 7301 O O . GLU A 1 981 ? 160.620 189.712 156.132 1.00 11.39 981 GLU B O 1
ATOM 7307 N N . ILE A 1 982 ? 159.687 190.845 157.848 1.00 8.83 982 ILE B N 1
ATOM 7308 C CA . ILE A 1 982 ? 160.624 191.958 157.740 1.00 8.83 982 ILE B CA 1
ATOM 7309 C C . ILE A 1 982 ? 162.039 191.485 158.032 1.00 8.83 982 ILE B C 1
ATOM 7310 O O . ILE A 1 982 ? 162.990 191.845 157.325 1.00 8.83 982 ILE B O 1
ATOM 7315 N N . ARG A 1 983 ? 162.199 190.670 159.077 1.00 11.39 983 ARG B N 1
ATOM 7316 C CA . ARG A 1 983 ? 163.506 190.109 159.397 1.00 11.39 983 ARG B CA 1
ATOM 7317 C C . ARG A 1 983 ? 164.079 189.356 158.206 1.00 11.39 983 ARG B C 1
ATOM 7318 O O . ARG A 1 983 ? 165.240 189.553 157.831 1.00 11.39 983 ARG B O 1
ATOM 7326 N N . GLY A 1 984 ? 163.261 188.512 157.576 1.00 11.39 984 GLY B N 1
ATOM 7327 C CA . GLY A 1 984 ? 163.747 187.719 156.460 1.00 11.39 984 GLY B CA 1
ATOM 7328 C C . GLY A 1 984 ? 164.161 188.563 155.271 1.00 11.39 984 GLY B C 1
ATOM 7329 O O . GLY A 1 984 ? 165.238 188.363 154.699 1.00 11.39 984 GLY B O 1
ATOM 7330 N N . MET A 1 985 ? 163.319 189.527 154.883 1.00 11.39 985 MET B N 1
ATOM 7331 C CA . MET A 1 985 ? 163.651 190.307 153.694 1.00 11.39 985 MET B CA 1
ATOM 7332 C C . MET A 1 985 ? 164.859 191.205 153.943 1.00 11.39 985 MET B C 1
ATOM 7333 O O . MET A 1 985 ? 165.738 191.330 153.075 1.00 11.39 985 MET B O 1
ATOM 7338 N N . ILE A 1 986 ? 164.937 191.819 155.129 1.00 41.23 986 ILE B N 1
ATOM 7339 C CA . ILE A 1 986 ? 166.087 192.656 155.452 1.00 41.23 986 ILE B CA 1
ATOM 7340 C C . ILE A 1 986 ? 167.359 191.822 155.479 1.00 41.23 986 ILE B C 1
ATOM 7341 O O . ILE A 1 986 ? 168.398 192.236 154.953 1.00 41.23 986 ILE B O 1
ATOM 7346 N N . SER A 1 987 ? 167.297 190.623 156.066 1.00 11.39 987 SER B N 1
ATOM 7347 C CA . SER A 1 987 ? 168.476 189.767 156.098 1.00 11.39 987 SER B CA 1
ATOM 7348 C C . SER A 1 987 ? 168.921 189.388 154.693 1.00 11.39 987 SER B C 1
ATOM 7349 O O . SER A 1 987 ? 170.121 189.420 154.390 1.00 11.39 987 SER B O 1
ATOM 7352 N N . SER A 1 988 ? 167.968 189.030 153.823 1.00 11.39 988 SER B N 1
ATOM 7353 C CA . SER A 1 988 ? 168.318 188.636 152.461 1.00 11.39 988 SER B CA 1
ATOM 7354 C C . SER A 1 988 ? 168.989 189.781 151.713 1.00 11.39 988 SER B C 1
ATOM 7355 O O . SER A 1 988 ? 170.022 189.586 151.055 1.00 11.39 988 SER B O 1
ATOM 7358 N N . VAL A 1 989 ? 168.432 190.990 151.824 1.00 11.39 989 VAL B N 1
ATOM 7359 C CA . VAL A 1 989 ? 169.095 192.152 151.236 1.00 11.39 989 VAL B CA 1
ATOM 7360 C C . VAL A 1 989 ? 170.465 192.362 151.874 1.00 11.39 989 VAL B C 1
ATOM 7361 O O . VAL A 1 989 ? 171.398 192.852 151.223 1.00 11.39 989 VAL B O 1
ATOM 7365 N N . PHE A 1 990 ? 170.620 191.973 153.144 1.00 11.39 990 PHE B N 1
ATOM 7366 C CA . PHE A 1 990 ? 171.903 192.145 153.817 1.00 11.39 990 PHE B CA 1
ATOM 7367 C C . PHE A 1 990 ? 172.988 191.260 153.213 1.00 11.39 990 PHE B C 1
ATOM 7368 O O . PHE A 1 990 ? 174.104 191.734 152.973 1.00 11.39 990 PHE B O 1
ATOM 7376 N N . GLU A 1 991 ? 172.707 189.970 152.972 1.00 11.39 991 GLU B N 1
ATOM 7377 C CA . GLU A 1 991 ? 173.780 189.210 152.319 1.00 11.39 991 GLU B CA 1
ATOM 7378 C C . GLU A 1 991 ? 173.881 189.570 150.844 1.00 11.39 991 GLU B C 1
ATOM 7379 O O . GLU A 1 991 ? 174.915 189.309 150.219 1.00 11.39 991 GLU B O 1
ATOM 7385 N N . ALA A 1 992 ? 172.831 190.157 150.266 1.00 11.39 992 ALA B N 1
ATOM 7386 C CA . ALA A 1 992 ? 172.954 190.674 148.908 1.00 11.39 992 ALA B CA 1
ATOM 7387 C C . ALA A 1 992 ? 173.992 191.790 148.843 1.00 11.39 992 ALA B C 1
ATOM 7388 O O . ALA A 1 992 ? 174.831 191.824 147.936 1.00 11.39 992 ALA B O 1
ATOM 7390 N N . LEU A 1 993 ? 173.955 192.710 149.810 1.00 11.39 993 LEU B N 1
ATOM 7391 C CA . LEU A 1 993 ? 174.918 193.811 149.824 1.00 11.39 993 LEU B CA 1
ATOM 7392 C C . LEU A 1 993 ? 176.291 193.353 150.304 1.00 11.39 993 LEU B C 1
ATOM 7393 O O . LEU A 1 993 ? 177.278 193.428 149.563 1.00 11.39 993 LEU B O 1
ATOM 7398 N N . THR A 1 994 ? 176.376 192.876 151.547 1.00 11.39 994 THR B N 1
ATOM 7399 C CA . THR A 1 994 ? 177.669 192.656 152.189 1.00 11.39 994 THR B CA 1
ATOM 7400 C C . THR A 1 994 ? 178.399 191.419 151.685 1.00 11.39 994 THR B C 1
ATOM 7401 O O . THR A 1 994 ? 179.500 191.145 152.175 1.00 11.39 994 THR B O 1
ATOM 7405 N N . ASN A 1 995 ? 177.829 190.678 150.733 1.00 11.39 995 ASN B N 1
ATOM 7406 C CA . ASN A 1 995 ? 178.438 189.456 150.206 1.00 11.39 995 ASN B CA 1
ATOM 7407 C C . ASN A 1 995 ? 178.714 188.450 151.323 1.00 11.39 995 ASN B C 1
ATOM 7408 O O . ASN A 1 995 ? 179.797 187.870 151.420 1.00 11.39 995 ASN B O 1
ATOM 7413 N N . SER A 1 996 ? 177.714 188.246 152.175 1.00 11.39 996 SER B N 1
ATOM 7414 C CA . SER A 1 996 ? 177.822 187.274 153.248 1.00 11.39 996 SER B CA 1
ATOM 7415 C C . SER A 1 996 ? 177.540 185.872 152.713 1.00 11.39 996 SER B C 1
ATOM 7416 O O . SER A 1 996 ? 177.400 185.651 151.507 1.00 11.39 996 SER B O 1
ATOM 7419 N N . CYS A 1 997 ? 177.458 184.905 153.622 1.00 11.39 997 CYS B N 1
ATOM 7420 C CA . CYS A 1 997 ? 177.180 183.534 153.230 1.00 11.39 997 CYS B CA 1
ATOM 7421 C C . CYS A 1 997 ? 175.695 183.368 152.924 1.00 11.39 997 CYS B C 1
ATOM 7422 O O . CYS A 1 997 ? 174.909 184.319 152.965 1.00 11.39 997 CYS B O 1
ATOM 7425 N N . MET A 1 998 ? 175.305 182.138 152.614 1.00 11.39 998 MET B N 1
ATOM 7426 C CA . MET A 1 998 ? 173.909 181.784 152.382 1.00 11.39 998 MET B CA 1
ATOM 7427 C C . MET A 1 998 ? 173.386 181.167 153.674 1.00 11.39 998 MET B C 1
ATOM 7428 O O . MET A 1 998 ? 173.665 180.005 153.976 1.00 11.39 998 MET B O 1
ATOM 7433 N N . ARG A 1 999 ? 172.630 181.956 154.442 1.00 11.39 999 ARG B N 1
ATOM 7434 C CA . ARG A 1 999 ? 172.230 181.524 155.777 1.00 11.39 999 ARG B CA 1
ATOM 7435 C C . ARG A 1 999 ? 171.320 180.303 155.718 1.00 11.39 999 ARG B C 1
ATOM 7436 O O . ARG A 1 999 ? 171.435 179.394 156.549 1.00 11.39 999 ARG B O 1
ATOM 7444 N N . ILE A 1 1000 ? 170.412 180.263 154.749 1.00 11.39 1000 ILE B N 1
ATOM 7445 C CA . ILE A 1 1000 ? 169.567 179.100 154.503 1.00 11.39 1000 ILE B CA 1
ATOM 7446 C C . ILE A 1 1000 ? 169.934 178.550 153.134 1.00 11.39 1000 ILE B C 1
ATOM 7447 O O . ILE A 1 1000 ? 169.831 179.258 152.125 1.00 11.39 1000 ILE B O 1
ATOM 7452 N N . PHE A 1 1001 ? 170.364 177.291 153.096 1.00 19.70 1001 PHE B N 1
ATOM 7453 C CA . PHE A 1 1001 ? 170.822 176.682 151.855 1.00 19.70 1001 PHE B CA 1
ATOM 7454 C C . PHE A 1 1001 ? 170.683 175.173 151.969 1.00 19.70 1001 PHE B C 1
ATOM 7455 O O . PHE A 1 1001 ? 171.111 174.585 152.966 1.00 19.70 1001 PHE B O 1
ATOM 7463 N N . ASP A 1 1002 ? 170.085 174.553 150.951 1.00 20.23 1002 ASP B N 1
ATOM 7464 C CA . ASP A 1 1002 ? 169.919 173.099 150.915 1.00 20.23 1002 ASP B CA 1
ATOM 7465 C C . ASP A 1 1002 ? 171.184 172.469 150.331 1.00 20.23 1002 ASP B C 1
ATOM 7466 O O . ASP A 1 1002 ? 171.227 171.995 149.194 1.00 20.23 1002 ASP B O 1
ATOM 7471 N N . GLU A 1 1003 ? 172.239 172.474 151.148 1.00 18.01 1003 GLU B N 1
ATOM 7472 C CA . GLU A 1 1003 ? 173.511 171.899 150.729 1.00 18.01 1003 GLU B CA 1
ATOM 7473 C C . GLU A 1 1003 ? 173.448 170.384 150.598 1.00 18.01 1003 GLU B C 1
ATOM 7474 O O . GLU A 1 1003 ? 174.341 169.790 149.986 1.00 18.01 1003 GLU B O 1
ATOM 7480 N N . LYS A 1 1004 ? 172.420 169.751 151.156 1.00 28.67 1004 LYS B N 1
ATOM 7481 C CA . LYS A 1 1004 ? 172.262 168.299 151.133 1.00 28.67 1004 LYS B CA 1
ATOM 7482 C C . LYS A 1 1004 ? 171.171 167.945 150.126 1.00 28.67 1004 LYS B C 1
ATOM 7483 O O . LYS A 1 1004 ? 170.008 167.747 150.482 1.00 28.67 1004 LYS B O 1
ATOM 7489 N N . LYS A 1 1005 ? 171.560 167.849 148.857 1.00 11.39 1005 LYS B N 1
ATOM 7490 C CA . LYS A 1 1005 ? 170.617 167.533 147.793 1.00 11.39 1005 LYS B CA 1
ATOM 7491 C C . LYS A 1 1005 ? 171.399 167.178 146.539 1.00 11.39 1005 LYS B C 1
ATOM 7492 O O . LYS A 1 1005 ? 172.374 167.852 146.203 1.00 11.39 1005 LYS B O 1
ATOM 7498 N N . ARG A 1 1006 ? 170.967 166.121 145.856 1.00 11.39 1006 ARG B N 1
ATOM 7499 C CA . ARG A 1 1006 ? 171.618 165.644 144.644 1.00 11.39 1006 ARG B CA 1
ATOM 7500 C C . ARG A 1 1006 ? 170.620 165.668 143.495 1.00 11.39 1006 ARG B C 1
ATOM 7501 O O . ARG A 1 1006 ? 169.481 165.215 143.646 1.00 11.39 1006 ARG B O 1
ATOM 7509 N N . LEU A 1 1007 ? 171.051 166.196 142.352 1.00 11.39 1007 LEU B N 1
ATOM 7510 C CA . LEU A 1 1007 ? 170.184 166.319 141.191 1.00 11.39 1007 LEU B CA 1
ATOM 7511 C C . LEU A 1 1007 ? 170.127 165.002 140.420 1.00 11.39 1007 LEU B C 1
ATOM 7512 O O . LEU A 1 1007 ? 170.987 164.129 140.562 1.00 11.39 1007 LEU B O 1
ATOM 7517 N N . SER A 1 1008 ? 169.089 164.866 139.592 1.00 11.39 1008 SER B N 1
ATOM 7518 C CA . SER A 1 1008 ? 168.810 163.616 138.897 1.00 11.39 1008 SER B CA 1
ATOM 7519 C C . SER A 1 1008 ? 168.929 163.736 137.383 1.00 11.39 1008 SER B C 1
ATOM 7520 O O . SER A 1 1008 ? 169.664 162.960 136.764 1.00 11.39 1008 SER B O 1
ATOM 7523 N N . TRP A 1 1009 ? 168.209 164.679 136.767 1.00 11.39 1009 TRP B N 1
ATOM 7524 C CA . TRP A 1 1009 ? 168.147 164.829 135.313 1.00 11.39 1009 TRP B CA 1
ATOM 7525 C C . TRP A 1 1009 ? 167.566 163.583 134.652 1.00 11.39 1009 TRP B C 1
ATOM 7526 O O . TRP A 1 1009 ? 167.139 162.651 135.340 1.00 11.39 1009 TRP B O 1
ATOM 7537 N N . ARG A 1 1010 ? 167.525 163.561 133.320 1.00 11.39 1010 ARG B N 1
ATOM 7538 C CA . ARG A 1 1010 ? 166.972 162.439 132.574 1.00 11.39 1010 ARG B CA 1
ATOM 7539 C C . ARG A 1 1010 ? 167.885 162.074 131.412 1.00 11.39 1010 ARG B C 1
ATOM 7540 O O . ARG A 1 1010 ? 168.457 162.952 130.760 1.00 11.39 1010 ARG B O 1
ATOM 7548 N N . MET A 1 1011 ? 168.011 160.773 131.156 1.00 6.78 1011 MET B N 1
ATOM 7549 C CA . MET A 1 1011 ? 168.842 160.280 130.066 1.00 6.78 1011 MET B CA 1
ATOM 7550 C C . MET A 1 1011 ? 168.155 160.506 128.726 1.00 6.78 1011 MET B C 1
ATOM 7551 O O . MET A 1 1011 ? 166.977 160.175 128.558 1.00 6.78 1011 MET B O 1
ATOM 7556 N N . ASN A 1 1012 ? 168.893 161.065 127.773 1.00 41.45 1012 ASN B N 1
ATOM 7557 C CA . ASN A 1 1012 ? 168.362 161.225 126.430 1.00 41.45 1012 ASN B CA 1
ATOM 7558 C C . ASN A 1 1012 ? 168.366 159.881 125.705 1.00 41.45 1012 ASN B C 1
ATOM 7559 O O . ASN A 1 1012 ? 169.282 159.075 125.898 1.00 41.45 1012 ASN B O 1
ATOM 7564 N N . PRO A 1 1013 ? 167.349 159.601 124.884 1.00 50.28 1013 PRO B N 1
ATOM 7565 C CA . PRO A 1 1013 ? 167.341 158.325 124.145 1.00 50.28 1013 PRO B CA 1
ATOM 7566 C C . PRO A 1 1013 ? 168.566 158.122 123.270 1.00 50.28 1013 PRO B C 1
ATOM 7567 O O . PRO A 1 1013 ? 169.074 156.999 123.176 1.00 50.28 1013 PRO B O 1
ATOM 7571 N N . ASN A 1 1014 ? 169.058 159.179 122.628 1.00 76.86 1014 ASN B N 1
ATOM 7572 C CA . ASN A 1 1014 ? 170.221 159.084 121.759 1.00 76.86 1014 ASN B CA 1
ATOM 7573 C C . ASN A 1 1014 ? 171.070 160.338 121.909 1.00 76.86 1014 ASN B C 1
ATOM 7574 O O . ASN A 1 1014 ? 170.594 161.390 122.340 1.00 76.86 1014 ASN B O 1
ATOM 7579 N N . LYS A 1 1015 ? 172.341 160.209 121.543 1.00 62.79 1015 LYS B N 1
ATOM 7580 C CA . LYS A 1 1015 ? 173.283 161.318 121.632 1.00 62.79 1015 LYS B CA 1
ATOM 7581 C C . LYS A 1 1015 ? 173.659 161.831 120.246 1.00 62.79 1015 LYS B C 1
ATOM 7582 O O . LYS A 1 1015 ? 174.481 161.232 119.553 1.00 62.79 1015 LYS B O 1
ATOM 7588 N N . ASN A 1 1022 ? 182.498 158.099 121.356 1.00 52.60 1022 ASN B N 1
ATOM 7589 C CA . ASN A 1 1022 ? 181.207 158.775 121.301 1.00 52.60 1022 ASN B CA 1
ATOM 7590 C C . ASN A 1 1022 ? 180.065 157.765 121.260 1.00 52.60 1022 ASN B C 1
ATOM 7591 O O . ASN A 1 1022 ? 179.411 157.594 120.231 1.00 52.60 1022 ASN B O 1
ATOM 7593 N N . ARG A 1 1023 ? 179.829 157.099 122.387 1.00 60.83 1023 ARG B N 1
ATOM 7594 C CA . ARG A 1 1023 ? 178.777 156.101 122.513 1.00 60.83 1023 ARG B CA 1
ATOM 7595 C C . ARG A 1 1023 ? 177.638 156.670 123.347 1.00 60.83 1023 ARG B C 1
ATOM 7596 O O . ARG A 1 1023 ? 177.863 157.165 124.456 1.00 60.83 1023 ARG B O 1
ATOM 7598 N N . ARG A 1 1024 ? 176.418 156.599 122.809 1.00 40.41 1024 ARG B N 1
ATOM 7599 C CA . ARG A 1 1024 ? 175.264 157.142 123.519 1.00 40.41 1024 ARG B CA 1
ATOM 7600 C C . ARG A 1 1024 ? 174.952 156.329 124.770 1.00 40.41 1024 ARG B C 1
ATOM 7601 O O . ARG A 1 1024 ? 174.763 156.890 125.856 1.00 40.41 1024 ARG B O 1
ATOM 7603 N N . GLU A 1 1025 ? 174.896 155.005 124.638 1.00 28.52 1025 GLU B N 1
ATOM 7604 C CA . GLU A 1 1025 ? 174.605 154.124 125.759 1.00 28.52 1025 GLU B CA 1
ATOM 7605 C C . GLU A 1 1025 ? 175.496 152.895 125.681 1.00 28.52 1025 GLU B C 1
ATOM 7606 O O . GLU A 1 1025 ? 175.688 152.325 124.604 1.00 28.52 1025 GLU B O 1
ATOM 7608 N N . LEU A 1 1026 ? 176.036 152.489 126.833 1.00 20.55 1026 LEU B N 1
ATOM 7609 C CA . LEU A 1 1026 ? 176.899 151.316 126.908 1.00 20.55 1026 LEU B CA 1
ATOM 7610 C C . LEU A 1 1026 ? 176.537 150.434 128.096 1.00 20.55 1026 LEU B C 1
ATOM 7611 O O . LEU A 1 1026 ? 177.414 149.800 128.693 1.00 20.55 1026 LEU B O 1
ATOM 7613 N N . ASP A 1 1027 ? 175.257 150.383 128.454 1.00 19.61 1027 ASP B N 1
ATOM 7614 C CA . ASP A 1 1027 ? 174.794 149.555 129.556 1.00 19.61 1027 ASP B CA 1
ATOM 7615 C C . ASP A 1 1027 ? 174.526 148.135 129.078 1.00 19.61 1027 ASP B C 1
ATOM 7616 O O . ASP A 1 1027 ? 174.019 147.923 127.973 1.00 19.61 1027 ASP B O 1
ATOM 7618 N N . ASP A 1 1028 ? 174.870 147.167 129.917 1.00 26.11 1028 ASP B N 1
ATOM 7619 C CA . ASP A 1 1028 ? 174.630 145.766 129.611 1.00 26.11 1028 ASP B CA 1
ATOM 7620 C C . ASP A 1 1028 ? 173.426 145.245 130.390 1.00 26.11 1028 ASP B C 1
ATOM 7621 O O . ASP A 1 1028 ? 173.056 145.771 131.442 1.00 26.11 1028 ASP B O 1
ATOM 7623 N N . PHE A 1 1029 ? 172.814 144.195 129.852 1.00 22.45 1029 PHE B N 1
ATOM 7624 C CA . PHE A 1 1029 ? 171.693 143.525 130.494 1.00 22.45 1029 PHE B CA 1
ATOM 7625 C C . PHE A 1 1029 ? 172.228 142.463 131.442 1.00 22.45 1029 PHE B C 1
ATOM 7626 O O . PHE A 1 1029 ? 173.029 141.613 131.041 1.00 22.45 1029 PHE B O 1
ATOM 7628 N N . ILE A 1 1030 ? 171.785 142.511 132.696 1.00 31.65 1030 ILE B N 1
ATOM 7629 C CA . ILE A 1 1030 ? 172.313 141.621 133.718 1.00 31.65 1030 ILE B CA 1
ATOM 7630 C C . ILE A 1 1030 ? 171.226 141.325 134.741 1.00 31.65 1030 ILE B C 1
ATOM 7631 O O . ILE A 1 1030 ? 170.171 141.962 134.762 1.00 31.65 1030 ILE B O 1
ATOM 7633 N N . PRO A 1 1031 ? 171.496 140.335 135.589 1.00 41.62 1031 PRO B N 1
ATOM 7634 C CA . PRO A 1 1031 ? 170.574 139.922 136.635 1.00 41.62 1031 PRO B CA 1
ATOM 7635 C C . PRO A 1 1031 ? 171.333 139.711 137.936 1.00 41.62 1031 PRO B C 1
ATOM 7636 O O . PRO A 1 1031 ? 172.510 139.338 137.935 1.00 41.62 1031 PRO B O 1
ATOM 7638 N N . GLY A 1 1032 ? 170.648 139.957 139.049 1.00 51.85 1032 GLY B N 1
ATOM 7639 C CA . GLY A 1 1032 ? 171.243 139.729 140.357 1.00 51.85 1032 GLY B CA 1
ATOM 7640 C C . GLY A 1 1032 ? 171.458 138.238 140.593 1.00 51.85 1032 GLY B C 1
ATOM 7641 O O . GLY A 1 1032 ? 170.740 137.390 140.056 1.00 51.85 1032 GLY B O 1
ATOM 7642 N N . ARG A 1 1033 ? 172.459 137.925 141.409 1.00 62.39 1033 ARG B N 1
ATOM 7643 C CA . ARG A 1 1033 ? 172.819 136.542 141.688 1.00 62.39 1033 ARG B CA 1
ATOM 7644 C C . ARG A 1 1033 ? 171.868 135.959 142.734 1.00 62.39 1033 ARG B C 1
ATOM 7645 O O . ARG A 1 1033 ? 170.838 136.548 143.077 1.00 62.39 1033 ARG B O 1
ATOM 7647 N N . VAL A 1 1034 ? 172.213 134.786 143.257 1.00 63.98 1034 VAL B N 1
ATOM 7648 C CA . VAL A 1 1034 ? 171.402 134.107 144.258 1.00 63.98 1034 VAL B CA 1
ATOM 7649 C C . VAL A 1 1034 ? 171.643 134.749 145.623 1.00 63.98 1034 VAL B C 1
ATOM 7650 O O . VAL A 1 1034 ? 172.226 135.831 145.734 1.00 63.98 1034 VAL B O 1
ATOM 7652 N N . THR A 1 1035 ? 171.200 134.083 146.690 1.00 48.50 1035 THR B N 1
ATOM 7653 C CA . THR A 1 1035 ? 171.317 134.659 148.024 1.00 48.50 1035 THR B CA 1
ATOM 7654 C C . THR A 1 1035 ? 172.741 134.533 148.551 1.00 48.50 1035 THR B C 1
ATOM 7655 O O . THR A 1 1035 ? 172.965 134.024 149.654 1.00 48.50 1035 THR B O 1
ATOM 7657 N N . ASN A 1 1036 ? 173.705 134.997 147.762 1.00 46.86 1036 ASN B N 1
ATOM 7658 C CA . ASN A 1 1036 ? 175.091 135.119 148.178 1.00 46.86 1036 ASN B CA 1
ATOM 7659 C C . ASN A 1 1036 ? 175.334 136.547 148.662 1.00 46.86 1036 ASN B C 1
ATOM 7660 O O . ASN A 1 1036 ? 174.395 137.300 148.935 1.00 46.86 1036 ASN B O 1
ATOM 7662 N N . ASP A 1 1037 ? 176.603 136.928 148.794 1.00 48.62 1037 ASP B N 1
ATOM 7663 C CA . ASP A 1 1037 ? 176.936 138.314 149.090 1.00 48.62 1037 ASP B CA 1
ATOM 7664 C C . ASP A 1 1037 ? 176.361 139.229 148.015 1.00 48.62 1037 ASP B C 1
ATOM 7665 O O . ASP A 1 1037 ? 176.446 138.933 146.820 1.00 48.62 1037 ASP B O 1
ATOM 7667 N N . ARG A 1 1038 ? 175.770 140.344 148.449 1.00 54.69 1038 ARG B N 1
ATOM 7668 C CA . ARG A 1 1038 ? 175.088 141.242 147.524 1.00 54.69 1038 ARG B CA 1
ATOM 7669 C C . ARG A 1 1038 ? 176.041 141.920 146.549 1.00 54.69 1038 ARG B C 1
ATOM 7670 O O . ARG A 1 1038 ? 175.582 142.513 145.567 1.00 54.69 1038 ARG B O 1
ATOM 7672 N N . LYS A 1 1039 ? 177.351 141.852 146.798 1.00 59.07 1039 LYS B N 1
ATOM 7673 C CA . LYS A 1 1039 ? 178.310 142.491 145.902 1.00 59.07 1039 LYS B CA 1
ATOM 7674 C C . LYS A 1 1039 ? 178.298 141.847 144.521 1.00 59.07 1039 LYS B C 1
ATOM 7675 O O . LYS A 1 1039 ? 178.406 142.541 143.504 1.00 59.07 1039 LYS B O 1
ATOM 7677 N N . MET A 1 1040 ? 178.170 140.524 144.463 1.00 51.98 1040 MET B N 1
ATOM 7678 C CA . MET A 1 1040 ? 178.254 139.811 143.196 1.00 51.98 1040 MET B CA 1
ATOM 7679 C C . MET A 1 1040 ? 177.076 140.152 142.288 1.00 51.98 1040 MET B C 1
ATOM 7680 O O . MET A 1 1040 ? 175.948 140.360 142.741 1.00 51.98 1040 MET B O 1
ATOM 7682 N N . GLU A 1 1041 ? 177.356 140.208 140.986 1.00 55.59 1041 GLU B N 1
ATOM 7683 C CA . GLU A 1 1041 ? 176.342 140.461 139.973 1.00 55.59 1041 GLU B CA 1
ATOM 7684 C C . GLU A 1 1041 ? 176.793 139.829 138.664 1.00 55.59 1041 GLU B C 1
ATOM 7685 O O . GLU A 1 1041 ? 177.954 139.967 138.272 1.00 55.59 1041 GLU B O 1
ATOM 7687 N N . GLU A 1 1042 ? 175.871 139.147 137.991 1.00 55.42 1042 GLU B N 1
ATOM 7688 C CA . GLU A 1 1042 ? 176.178 138.378 136.793 1.00 55.42 1042 GLU B CA 1
ATOM 7689 C C . GLU A 1 1042 ? 175.508 138.995 135.573 1.00 55.42 1042 GLU B C 1
ATOM 7690 O O . GLU A 1 1042 ? 174.343 139.398 135.629 1.00 55.42 1042 GLU B O 1
ATOM 7692 N N . MET A 1 1043 ? 176.252 139.057 134.470 1.00 39.51 1043 MET B N 1
ATOM 7693 C CA . MET A 1 1043 ? 175.737 139.584 133.216 1.00 39.51 1043 MET B CA 1
ATOM 7694 C C . MET A 1 1043 ? 174.798 138.577 132.554 1.00 39.51 1043 MET B C 1
ATOM 7695 O O . MET A 1 1043 ? 174.650 137.435 132.997 1.00 39.51 1043 MET B O 1
ATOM 7697 N N . LYS A 1 1044 ? 174.157 139.015 131.474 1.00 30.26 1044 LYS B N 1
ATOM 7698 C CA . LYS A 1 1044 ? 173.177 138.194 130.774 1.00 30.26 1044 LYS B CA 1
ATOM 7699 C C . LYS A 1 1044 ? 172.990 138.745 129.365 1.00 30.26 1044 LYS B C 1
ATOM 7700 O O . LYS A 1 1044 ? 173.662 139.694 128.952 1.00 30.26 1044 LYS B O 1
ATOM 7702 N N . GLU A 1 1045 ? 172.069 138.129 128.625 1.00 26.27 1045 GLU B N 1
ATOM 7703 C CA . GLU A 1 1045 ? 171.684 138.575 127.294 1.00 26.27 1045 GLU B CA 1
ATOM 7704 C C . GLU A 1 1045 ? 170.168 138.677 127.224 1.00 26.27 1045 GLU B C 1
ATOM 7705 O O . GLU A 1 1045 ? 169.452 137.934 127.900 1.00 26.27 1045 GLU B O 1
ATOM 7707 N N . TYR A 1 1046 ? 169.681 139.593 126.392 1.00 25.01 1046 TYR B N 1
ATOM 7708 C CA . TYR A 1 1046 ? 168.268 139.943 126.352 1.00 25.01 1046 TYR B CA 1
ATOM 7709 C C . TYR A 1 1046 ? 167.619 139.462 125.061 1.00 25.01 1046 TYR B C 1
ATOM 7710 O O . TYR A 1 1046 ? 168.260 139.424 124.006 1.00 25.01 1046 TYR B O 1
ATOM 7712 N N . ARG A 1 1047 ? 166.341 139.097 125.156 1.00 22.51 1047 ARG B N 1
ATOM 7713 C CA . ARG A 1 1047 ? 165.533 138.710 124.009 1.00 22.51 1047 ARG B CA 1
ATOM 7714 C C . ARG A 1 1047 ? 164.108 139.206 124.232 1.00 22.51 1047 ARG B C 1
ATOM 7715 O O . ARG A 1 1047 ? 163.775 139.747 125.291 1.00 22.51 1047 ARG B O 1
ATOM 7717 N N . TYR A 1 1048 ? 163.260 139.015 123.227 1.00 23.78 1048 TYR B N 1
ATOM 7718 C CA . TYR A 1 1048 ? 161.881 139.478 123.275 1.00 23.78 1048 TYR B CA 1
ATOM 7719 C C . TYR A 1 1048 ? 161.048 138.612 124.217 1.00 23.78 1048 TYR B C 1
ATOM 7720 O O . TYR A 1 1048 ? 161.451 137.516 124.614 1.00 23.78 1048 TYR B O 1
ATOM 7722 N N . PRO A 1 1049 ? 159.870 139.123 124.576 1.00 28.90 1049 PRO B N 1
ATOM 7723 C CA . PRO A 1 1049 ? 158.989 138.416 125.495 1.00 28.90 1049 PRO B CA 1
ATOM 7724 C C . PRO A 1 1049 ? 157.539 138.775 125.204 1.00 28.90 1049 PRO B C 1
ATOM 7725 O O . PRO A 1 1049 ? 157.239 139.773 124.544 1.00 28.90 1049 PRO B O 1
ATOM 7727 N N . PHE A 1 1050 ? 156.645 137.932 125.708 1.00 43.77 1050 PHE B N 1
ATOM 7728 C CA . PHE A 1 1050 ? 155.206 138.054 125.522 1.00 43.77 1050 PHE B CA 1
ATOM 7729 C C . PHE A 1 1050 ? 154.602 138.852 126.681 1.00 43.77 1050 PHE B C 1
ATOM 7730 O O . PHE A 1 1050 ? 155.307 139.603 127.362 1.00 43.77 1050 PHE B O 1
ATOM 7732 N N . TYR A 1 1051 ? 153.279 138.743 126.859 1.00 47.62 1051 TYR B N 1
ATOM 7733 C CA . TYR A 1 1051 ? 152.514 139.289 127.981 1.00 47.62 1051 TYR B CA 1
ATOM 7734 C C . TYR A 1 1051 ? 152.197 140.768 127.802 1.00 47.62 1051 TYR B C 1
ATOM 7735 O O . TYR A 1 1051 ? 151.764 141.433 128.749 1.00 47.62 1051 TYR B O 1
ATOM 7737 N N . ASP A 1 1052 ? 152.409 141.294 126.596 1.00 37.33 1052 ASP B N 1
ATOM 7738 C CA . ASP A 1 1052 ? 151.947 142.640 126.257 1.00 37.33 1052 ASP B CA 1
ATOM 7739 C C . ASP A 1 1052 ? 151.623 142.640 124.765 1.00 37.33 1052 ASP B C 1
ATOM 7740 O O . ASP A 1 1052 ? 152.522 142.795 123.936 1.00 37.33 1052 ASP B O 1
ATOM 7742 N N . GLN A 1 1053 ? 150.347 142.461 124.435 1.00 40.13 1053 GLN B N 1
ATOM 7743 C CA . GLN A 1 1053 ? 149.911 142.387 123.046 1.00 40.13 1053 GLN B CA 1
ATOM 7744 C C . GLN A 1 1053 ? 148.542 143.050 122.931 1.00 40.13 1053 GLN B C 1
ATOM 7745 O O . GLN A 1 1053 ? 148.082 143.739 123.847 1.00 40.13 1053 GLN B O 1
ATOM 7747 N N . ALA A 1 1054 ? 147.888 142.841 121.789 1.00 35.98 1054 ALA B N 1
ATOM 7748 C CA . ALA A 1 1054 ? 146.568 143.399 121.524 1.00 35.98 1054 ALA B CA 1
ATOM 7749 C C . ALA A 1 1054 ? 145.500 142.318 121.426 1.00 35.98 1054 ALA B C 1
ATOM 7750 O O . ALA A 1 1054 ? 144.502 142.364 122.151 1.00 35.98 1054 ALA B O 1
ATOM 7752 N N . ILE A 1 1055 ? 145.685 141.339 120.544 1.00 37.76 1055 ILE B N 1
ATOM 7753 C CA . ILE A 1 1055 ? 144.723 140.260 120.381 1.00 37.76 1055 ILE B CA 1
ATOM 7754 C C . ILE A 1 1055 ? 145.402 139.105 119.662 1.00 37.76 1055 ILE B C 1
ATOM 7755 O O . ILE A 1 1055 ? 146.323 139.307 118.868 1.00 37.76 1055 ILE B O 1
ATOM 7757 N N . THR A 1 1056 ? 144.936 137.893 119.951 1.00 36.69 1056 THR B N 1
ATOM 7758 C CA . THR A 1 1056 ? 145.458 136.679 119.335 1.00 36.69 1056 THR B CA 1
ATOM 7759 C C . THR A 1 1056 ? 144.323 135.975 118.608 1.00 36.69 1056 THR B C 1
ATOM 7760 O O . THR A 1 1056 ? 143.335 135.575 119.234 1.00 36.69 1056 THR B O 1
ATOM 7762 N N . ALA A 1 1057 ? 144.468 135.821 117.297 1.00 51.15 1057 ALA B N 1
ATOM 7763 C CA . ALA A 1 1057 ? 143.449 135.188 116.467 1.00 51.15 1057 ALA B CA 1
ATOM 7764 C C . ALA A 1 1057 ? 144.098 134.768 115.153 1.00 51.15 1057 ALA B C 1
ATOM 7765 O O . ALA A 1 1057 ? 145.326 134.784 115.013 1.00 51.15 1057 ALA B O 1
ATOM 7767 N N . ASN A 1 1058 ? 143.267 134.390 114.184 1.00 63.93 1058 ASN B N 1
ATOM 7768 C CA . ASN A 1 1058 ? 143.750 133.961 112.883 1.00 63.93 1058 ASN B CA 1
ATOM 7769 C C . ASN A 1 1058 ? 144.173 135.168 112.047 1.00 63.93 1058 ASN B C 1
ATOM 7770 O O . ASN A 1 1058 ? 144.084 136.322 112.475 1.00 63.93 1058 ASN B O 1
ATOM 7772 N N . ASP A 1 1059 ? 144.644 134.893 110.828 1.00 68.89 1059 ASP B N 1
ATOM 7773 C CA . ASP A 1 1059 ? 145.124 135.952 109.949 1.00 68.89 1059 ASP B CA 1
ATOM 7774 C C . ASP A 1 1059 ? 144.009 136.875 109.475 1.00 68.89 1059 ASP B C 1
ATOM 7775 O O . ASP A 1 1059 ? 144.295 137.996 109.041 1.00 68.89 1059 ASP B O 1
ATOM 7777 N N . LYS A 1 1060 ? 142.751 136.431 109.537 1.00 76.53 1060 LYS B N 1
ATOM 7778 C CA . LYS A 1 1060 ? 141.648 137.270 109.077 1.00 76.53 1060 LYS B CA 1
ATOM 7779 C C . LYS A 1 1060 ? 141.512 138.527 109.926 1.00 76.53 1060 LYS B C 1
ATOM 7780 O O . LYS A 1 1060 ? 141.333 139.627 109.391 1.00 76.53 1060 LYS B O 1
ATOM 7786 N N . GLN A 1 1061 ? 141.602 138.390 111.251 1.00 84.01 1061 GLN B N 1
ATOM 7787 C CA . GLN A 1 1061 ? 141.525 139.562 112.117 1.00 84.01 1061 GLN B CA 1
ATOM 7788 C C . GLN A 1 1061 ? 142.706 140.497 111.883 1.00 84.01 1061 GLN B C 1
ATOM 7789 O O . GLN A 1 1061 ? 142.545 141.724 111.873 1.00 84.01 1061 GLN B O 1
ATOM 7795 N N . ASN A 1 1062 ? 143.902 139.932 111.695 1.00 86.50 1062 ASN B N 1
ATOM 7796 C CA . ASN A 1 1062 ? 145.075 140.756 111.425 1.00 86.50 1062 ASN B CA 1
ATOM 7797 C C . ASN A 1 1062 ? 144.906 141.544 110.132 1.00 86.50 1062 ASN B C 1
ATOM 7798 O O . ASN A 1 1062 ? 145.239 142.733 110.072 1.00 86.50 1062 ASN B O 1
ATOM 7803 N N . LYS A 1 1063 ? 144.385 140.898 109.087 1.00 96.32 1063 LYS B N 1
ATOM 7804 C CA . LYS A 1 1063 ? 144.167 141.586 107.822 1.00 96.32 1063 LYS B CA 1
ATOM 7805 C C . LYS A 1 1063 ? 142.978 142.537 107.874 1.00 96.32 1063 LYS B C 1
ATOM 7806 O O . LYS A 1 1063 ? 142.874 143.420 107.018 1.00 96.32 1063 LYS B O 1
ATOM 7812 N N . TYR A 1 1064 ? 142.074 142.366 108.838 1.00 92.12 1064 TYR B N 1
ATOM 7813 C CA . TYR A 1 1064 ? 140.942 143.271 108.988 1.00 92.12 1064 TYR B CA 1
ATOM 7814 C C . TYR A 1 1064 ? 141.210 144.417 109.957 1.00 92.12 1064 TYR B C 1
ATOM 7815 O O . TYR A 1 1064 ? 140.392 145.340 110.038 1.00 92.12 1064 TYR B O 1
ATOM 7824 N N . PHE A 1 1065 ? 142.327 144.386 110.691 1.00 80.54 1065 PHE B N 1
ATOM 7825 C CA . PHE A 1 1065 ? 142.633 145.483 111.606 1.00 80.54 1065 PHE B CA 1
ATOM 7826 C C . PHE A 1 1065 ? 142.792 146.810 110.873 1.00 80.54 1065 PHE B C 1
ATOM 7827 O O . PHE A 1 1065 ? 142.520 147.871 111.447 1.00 80.54 1065 PHE B O 1
ATOM 7835 N N . ASP A 1 1066 ? 143.226 146.775 109.614 1.00 110.55 1066 ASP B N 1
ATOM 7836 C CA . ASP A 1 1066 ? 143.360 147.987 108.813 1.00 110.55 1066 ASP B CA 1
ATOM 7837 C C . ASP A 1 1066 ? 142.012 148.402 108.234 1.00 110.55 1066 ASP B C 1
ATOM 7838 O O . ASP A 1 1066 ? 140.964 147.939 108.699 1.00 110.55 1066 ASP B O 1
ATOM 7843 N N . GLN A 1 1067 ? 142.034 149.301 107.246 1.00 101.84 1067 GLN B N 1
ATOM 7844 C CA . GLN A 1 1067 ? 140.835 149.741 106.527 1.00 101.84 1067 GLN B CA 1
ATOM 7845 C C . GLN A 1 1067 ? 139.916 150.573 107.419 1.00 101.84 1067 GLN B C 1
ATOM 7846 O O . GLN A 1 1067 ? 138.692 150.507 107.305 1.00 101.84 1067 GLN B O 1
ATOM 7852 N N . TRP A 1 1068 ? 140.510 151.365 108.312 1.00 109.98 1068 TRP B N 1
ATOM 7853 C CA . TRP A 1 1068 ? 139.717 152.293 109.110 1.00 109.98 1068 TRP B CA 1
ATOM 7854 C C . TRP A 1 1068 ? 139.366 153.539 108.303 1.00 109.98 1068 TRP B C 1
ATOM 7855 O O . TRP A 1 1068 ? 138.198 153.940 108.241 1.00 109.98 1068 TRP B O 1
ATOM 7866 N N . GLU A 1 1069 ? 140.362 154.150 107.673 1.00 107.17 1069 GLU B N 1
ATOM 7867 C CA . GLU A 1 1069 ? 140.212 155.349 106.852 1.00 107.17 1069 GLU B CA 1
ATOM 7868 C C . GLU A 1 1069 ? 141.537 155.564 106.126 1.00 107.17 1069 GLU B C 1
ATOM 7869 O O . GLU A 1 1069 ? 142.430 154.707 106.171 1.00 107.17 1069 GLU B O 1
ATOM 7875 N N . ALA A 1 1070 ? 141.659 156.704 105.442 1.00 78.67 1070 ALA B N 1
ATOM 7876 C CA . ALA A 1 1070 ? 142.918 157.143 104.837 1.00 78.67 1070 ALA B CA 1
ATOM 7877 C C . ALA A 1 1070 ? 143.397 156.173 103.756 1.00 78.67 1070 ALA B C 1
ATOM 7878 O O . ALA A 1 1070 ? 144.528 155.685 103.782 1.00 78.67 1070 ALA B O 1
ATOM 7880 N N . THR A 1 1071 ? 142.519 155.895 102.796 1.00 71.10 1071 THR B N 1
ATOM 7881 C CA . THR A 1 1071 ? 142.882 155.060 101.659 1.00 71.10 1071 THR B CA 1
ATOM 7882 C C . THR A 1 1071 ? 143.312 155.937 100.490 1.00 71.10 1071 THR B C 1
ATOM 7883 O O . THR A 1 1071 ? 142.596 156.867 100.104 1.00 71.10 1071 THR B O 1
ATOM 7887 N N . ILE A 1 1072 ? 144.480 155.641 99.927 1.00 72.71 1072 ILE B N 1
ATOM 7888 C CA . ILE A 1 1072 ? 145.012 156.430 98.823 1.00 72.71 1072 ILE B CA 1
ATOM 7889 C C . ILE A 1 1072 ? 144.385 155.963 97.515 1.00 72.71 1072 ILE B C 1
ATOM 7890 O O . ILE A 1 1072 ? 144.035 154.789 97.345 1.00 72.71 1072 ILE B O 1
ATOM 7895 N N . GLU A 1 1073 ? 144.227 156.902 96.583 1.00 82.94 1073 GLU B N 1
ATOM 7896 C CA . GLU A 1 1073 ? 143.622 156.618 95.287 1.00 82.94 1073 GLU B CA 1
ATOM 7897 C C . GLU A 1 1073 ? 144.418 157.281 94.171 1.00 82.94 1073 GLU B C 1
ATOM 7898 O O . GLU A 1 1073 ? 145.534 157.761 94.394 1.00 82.94 1073 GLU B O 1
ATOM 7904 N N . LEU A 1 1074 ? 143.857 157.302 92.964 1.00 91.71 1074 LEU B N 1
ATOM 7905 C CA . LEU A 1 1074 ? 144.437 158.036 91.850 1.00 91.71 1074 LEU B CA 1
ATOM 7906 C C . LEU A 1 1074 ? 143.302 158.643 91.039 1.00 91.71 1074 LEU B C 1
ATOM 7907 O O . LEU A 1 1074 ? 142.305 157.972 90.758 1.00 91.71 1074 LEU B O 1
ATOM 7912 N N . THR A 1 1075 ? 143.458 159.911 90.666 1.00 88.03 1075 THR B N 1
ATOM 7913 C CA . THR A 1 1075 ? 142.412 160.648 89.975 1.00 88.03 1075 THR B CA 1
ATOM 7914 C C . THR A 1 1075 ? 143.034 161.419 88.816 1.00 88.03 1075 THR B C 1
ATOM 7915 O O . THR A 1 1075 ? 144.235 161.701 88.814 1.00 88.03 1075 THR B O 1
ATOM 7919 N N . ASP A 1 1076 ? 142.203 161.750 87.821 1.00 103.70 1076 ASP B N 1
ATOM 7920 C CA . ASP A 1 1076 ? 142.720 162.258 86.552 1.00 103.70 1076 ASP B CA 1
ATOM 7921 C C . ASP A 1 1076 ? 143.417 163.607 86.708 1.00 103.70 1076 ASP B C 1
ATOM 7922 O O . ASP A 1 1076 ? 144.442 163.854 86.061 1.00 103.70 1076 ASP B O 1
ATOM 7927 N N . GLU A 1 1077 ? 142.887 164.496 87.556 1.00 109.49 1077 GLU B N 1
ATOM 7928 C CA . GLU A 1 1077 ? 143.480 165.828 87.668 1.00 109.49 1077 GLU B CA 1
ATOM 7929 C C . GLU A 1 1077 ? 144.892 165.805 88.238 1.00 109.49 1077 GLU B C 1
ATOM 7930 O O . GLU A 1 1077 ? 145.587 166.825 88.161 1.00 109.49 1077 GLU B O 1
ATOM 7936 N N . SER A 1 1078 ? 145.331 164.682 88.811 1.00 90.76 1078 SER B N 1
ATOM 7937 C CA . SER A 1 1078 ? 146.729 164.563 89.209 1.00 90.76 1078 SER B CA 1
ATOM 7938 C C . SER A 1 1078 ? 147.650 164.702 88.003 1.00 90.76 1078 SER B C 1
ATOM 7939 O O . SER A 1 1078 ? 148.718 165.317 88.095 1.00 90.76 1078 SER B O 1
ATOM 7942 N N . LEU A 1 1079 ? 147.248 164.139 86.860 1.00 93.47 1079 LEU B N 1
ATOM 7943 C CA . LEU A 1 1079 ? 148.033 164.296 85.639 1.00 93.47 1079 LEU B CA 1
ATOM 7944 C C . LEU A 1 1079 ? 148.097 165.756 85.205 1.00 93.47 1079 LEU B C 1
ATOM 7945 O O . LEU A 1 1079 ? 149.157 166.243 84.795 1.00 93.47 1079 LEU B O 1
ATOM 7950 N N . GLU A 1 1080 ? 146.970 166.470 85.284 1.00 88.98 1080 GLU B N 1
ATOM 7951 C CA . GLU A 1 1080 ? 146.966 167.886 84.929 1.00 88.98 1080 GLU B CA 1
ATOM 7952 C C . GLU A 1 1080 ? 147.866 168.690 85.858 1.00 88.98 1080 GLU B C 1
ATOM 7953 O O . GLU A 1 1080 ? 148.594 169.584 85.410 1.00 88.98 1080 GLU B O 1
ATOM 7959 N N . LYS A 1 1081 ? 147.824 168.391 87.158 1.00 87.94 1081 LYS B N 1
ATOM 7960 C CA . LYS A 1 1081 ? 148.687 169.091 88.106 1.00 87.94 1081 LYS B CA 1
ATOM 7961 C C . LYS A 1 1081 ? 150.158 168.785 87.846 1.00 87.94 1081 LYS B C 1
ATOM 7962 O O . LYS A 1 1081 ? 151.010 169.675 87.953 1.00 87.94 1081 LYS B O 1
ATOM 7968 N N . LEU A 1 1082 ? 150.475 167.532 87.509 1.00 82.58 1082 LEU B N 1
ATOM 7969 C CA . LEU A 1 1082 ? 151.854 167.177 87.186 1.00 82.58 1082 LEU B CA 1
ATOM 7970 C C . LEU A 1 1082 ? 152.324 167.886 85.923 1.00 82.58 1082 LEU B C 1
ATOM 7971 O O . LEU A 1 1082 ? 153.489 168.291 85.827 1.00 82.58 1082 LEU B O 1
ATOM 7976 N N . LYS A 1 1083 ? 151.433 168.041 84.939 1.00 77.16 1083 LYS B N 1
ATOM 7977 C CA . LYS A 1 1083 ? 151.801 168.712 83.697 1.00 77.16 1083 LYS B CA 1
ATOM 7978 C C . LYS A 1 1083 ? 152.273 170.142 83.931 1.00 77.16 1083 LYS B C 1
ATOM 7979 O O . LYS A 1 1083 ? 153.039 170.671 83.118 1.00 77.16 1083 LYS B O 1
ATOM 7985 N N . ALA A 1 1084 ? 151.844 170.774 85.023 1.00 78.67 1084 ALA B N 1
ATOM 7986 C CA . ALA A 1 1084 ? 152.328 172.102 85.374 1.00 78.67 1084 ALA B CA 1
ATOM 7987 C C . ALA A 1 1084 ? 153.683 172.071 86.068 1.00 78.67 1084 ALA B C 1
ATOM 7988 O O . ALA A 1 1084 ? 154.253 173.137 86.326 1.00 78.67 1084 ALA B O 1
ATOM 7990 N N . GLU A 1 1085 ? 154.208 170.886 86.376 1.00 93.16 1085 GLU B N 1
ATOM 7991 C CA . GLU A 1 1085 ? 155.506 170.737 87.019 1.00 93.16 1085 GLU B CA 1
ATOM 7992 C C . GLU A 1 1085 ? 156.616 170.406 86.029 1.00 93.16 1085 GLU B C 1
ATOM 7993 O O . GLU A 1 1085 ? 157.720 170.048 86.452 1.00 93.16 1085 GLU B O 1
ATOM 7999 N N . LYS A 1 1086 ? 156.343 170.511 84.726 1.00 77.22 1086 LYS B N 1
ATOM 8000 C CA . LYS A 1 1086 ? 157.335 170.261 83.678 1.00 77.22 1086 LYS B CA 1
ATOM 8001 C C . LYS A 1 1086 ? 157.900 168.845 83.768 1.00 77.22 1086 LYS B C 1
ATOM 8002 O O . LYS A 1 1086 ? 159.093 168.617 83.557 1.00 77.22 1086 LYS B O 1
ATOM 8008 N N . ILE A 1 1087 ? 157.035 167.886 84.084 1.00 68.30 1087 ILE B N 1
ATOM 8009 C CA . ILE A 1 1087 ? 157.434 166.486 84.156 1.00 68.30 1087 ILE B CA 1
ATOM 8010 C C . ILE A 1 1087 ? 157.601 165.936 82.745 1.00 68.30 1087 ILE B C 1
ATOM 8011 O O . ILE A 1 1087 ? 157.017 166.444 81.781 1.00 68.30 1087 ILE B O 1
ATOM 8016 N N . LEU A 1 1088 ? 158.418 164.890 82.621 1.00 67.04 1088 LEU B N 1
ATOM 8017 C CA . LEU A 1 1088 ? 158.680 164.286 81.322 1.00 67.04 1088 LEU B CA 1
ATOM 8018 C C . LEU A 1 1088 ? 157.403 163.708 80.725 1.00 67.04 1088 LEU B C 1
ATOM 8019 O O . LEU A 1 1088 ? 156.536 163.198 81.439 1.00 67.04 1088 LEU B O 1
ATOM 8024 N N . GLN A 1 1089 ? 157.290 163.799 79.397 1.00 71.45 1089 GLN B N 1
ATOM 8025 C CA . GLN A 1 1089 ? 156.127 163.240 78.715 1.00 71.45 1089 GLN B CA 1
ATOM 8026 C C . GLN A 1 1089 ? 156.092 161.721 78.816 1.00 71.45 1089 GLN B C 1
ATOM 8027 O O . GLN A 1 1089 ? 155.009 161.133 78.913 1.00 71.45 1089 GLN B O 1
ATOM 8033 N N . SER A 1 1090 ? 157.258 161.071 78.786 1.00 76.06 1090 SER B N 1
ATOM 8034 C CA . SER A 1 1090 ? 157.300 159.624 78.967 1.00 76.06 1090 SER B CA 1
ATOM 8035 C C . SER A 1 1090 ? 156.807 159.223 80.350 1.00 76.06 1090 SER B C 1
ATOM 8036 O O . SER A 1 1090 ? 156.207 158.154 80.510 1.00 76.06 1090 SER B O 1
ATOM 8039 N N . VAL A 1 1091 ? 157.044 160.066 81.358 1.00 81.27 1091 VAL B N 1
ATOM 8040 C CA . VAL A 1 1091 ? 156.526 159.789 82.695 1.00 81.27 1091 VAL B CA 1
ATOM 8041 C C . VAL A 1 1091 ? 155.002 159.768 82.679 1.00 81.27 1091 VAL B C 1
ATOM 8042 O O . VAL A 1 1091 ? 154.374 158.876 83.259 1.00 81.27 1091 VAL B O 1
ATOM 8046 N N . LEU A 1 1092 ? 154.385 160.742 82.005 1.00 86.88 1092 LEU B N 1
ATOM 8047 C CA . LEU A 1 1092 ? 152.930 160.755 81.885 1.00 86.88 1092 LEU B CA 1
ATOM 8048 C C . LEU A 1 1092 ? 152.429 159.562 81.079 1.00 86.88 1092 LEU B C 1
ATOM 8049 O O . LEU A 1 1092 ? 151.388 158.977 81.403 1.00 86.88 1092 LEU B O 1
ATOM 8054 N N . ASP A 1 1093 ? 153.155 159.192 80.020 1.00 88.40 1093 ASP B N 1
ATOM 8055 C CA . ASP A 1 1093 ? 152.758 158.043 79.213 1.00 88.40 1093 ASP B CA 1
ATOM 8056 C C . ASP A 1 1093 ? 152.789 156.757 80.029 1.00 88.40 1093 ASP B C 1
ATOM 8057 O O . ASP A 1 1093 ? 151.921 155.892 79.873 1.00 88.40 1093 ASP B O 1
ATOM 8062 N N . ALA A 1 1094 ? 153.792 156.609 80.897 1.00 79.37 1094 ALA B N 1
ATOM 8063 C CA . ALA A 1 1094 ? 153.861 155.432 81.756 1.00 79.37 1094 ALA B CA 1
ATOM 8064 C C . ALA A 1 1094 ? 152.846 155.500 82.891 1.00 79.37 1094 ALA B C 1
ATOM 8065 O O . ALA A 1 1094 ? 152.390 154.459 83.376 1.00 79.37 1094 ALA B O 1
ATOM 8067 N N . LEU A 1 1095 ? 152.492 156.708 83.336 1.00 92.59 1095 LEU B N 1
ATOM 8068 C CA . LEU A 1 1095 ? 151.502 156.869 84.392 1.00 92.59 1095 LEU B CA 1
ATOM 8069 C C . LEU A 1 1095 ? 150.077 156.669 83.897 1.00 92.59 1095 LEU B C 1
ATOM 8070 O O . LEU A 1 1095 ? 149.182 156.424 84.712 1.00 92.59 1095 LEU B O 1
ATOM 8075 N N . ARG A 1 1096 ? 149.844 156.797 82.592 1.00 97.50 1096 ARG B N 1
ATOM 8076 C CA . ARG A 1 1096 ? 148.510 156.524 82.062 1.00 97.50 1096 ARG B CA 1
ATOM 8077 C C . ARG A 1 1096 ? 148.035 155.102 82.351 1.00 97.50 1096 ARG B C 1
ATOM 8078 O O . ARG A 1 1096 ? 146.852 154.941 82.702 1.00 97.50 1096 ARG B O 1
ATOM 8086 N N . PRO A 1 1097 ? 148.853 154.046 82.212 1.00 95.42 1097 PRO B N 1
ATOM 8087 C CA . PRO A 1 1097 ? 148.426 152.740 82.745 1.00 95.42 1097 PRO B CA 1
ATOM 8088 C C . PRO A 1 1097 ? 148.073 152.791 84.220 1.00 95.42 1097 PRO B C 1
ATOM 8089 O O . PRO A 1 1097 ? 147.117 152.135 84.650 1.00 95.42 1097 PRO B O 1
ATOM 8093 N N . LEU A 1 1098 ? 148.824 153.560 85.012 1.00 99.98 1098 LEU B N 1
ATOM 8094 C CA . LEU A 1 1098 ? 148.483 153.722 86.420 1.00 99.98 1098 LEU B CA 1
ATOM 8095 C C . LEU A 1 1098 ? 147.166 154.473 86.577 1.00 99.98 1098 LEU B C 1
ATOM 8096 O O . LEU A 1 1098 ? 146.390 154.194 87.498 1.00 99.98 1098 LEU B O 1
ATOM 8101 N N . THR A 1 1099 ? 146.903 155.436 85.691 1.00 100.36 1099 THR B N 1
ATOM 8102 C CA . THR A 1 1099 ? 145.640 156.165 85.741 1.00 100.36 1099 THR B CA 1
ATOM 8103 C C . THR A 1 1099 ? 144.459 155.250 85.443 1.00 100.36 1099 THR B C 1
ATOM 8104 O O . THR A 1 1099 ? 143.413 155.343 86.096 1.00 100.36 1099 THR B O 1
ATOM 8108 N N . LYS A 1 1100 ? 144.607 154.359 84.467 1.00 88.47 1100 LYS B N 1
ATOM 8109 C CA . LYS A 1 1100 ? 143.529 153.473 84.048 1.00 88.47 1100 LYS B CA 1
ATOM 8110 C C . LYS A 1 1100 ? 143.549 152.128 84.764 1.00 88.47 1100 LYS B C 1
ATOM 8111 O O . LYS A 1 1100 ? 142.750 151.249 84.425 1.00 88.47 1100 LYS B O 1
ATOM 8117 N N . LYS A 1 1101 ? 144.445 151.941 85.736 1.00 93.85 1101 LYS B N 1
ATOM 8118 C CA . LYS A 1 1101 ? 144.482 150.680 86.468 1.00 93.85 1101 LYS B CA 1
ATOM 8119 C C . LYS A 1 1101 ? 143.253 150.499 87.353 1.00 93.85 1101 LYS B C 1
ATOM 8120 O O . LYS A 1 1101 ? 142.832 149.361 87.594 1.00 93.85 1101 LYS B O 1
ATOM 8126 N N . LYS A 1 1102 ? 142.664 151.597 87.832 1.00 97.15 1102 LYS B N 1
ATOM 8127 C CA . LYS A 1 1102 ? 141.499 151.561 88.719 1.00 97.15 1102 LYS B CA 1
ATOM 8128 C C . LYS A 1 1102 ? 141.755 150.673 89.936 1.00 97.15 1102 LYS B C 1
ATOM 8129 O O . LYS A 1 1102 ? 140.947 149.815 90.297 1.00 97.15 1102 LYS B O 1
ATOM 8135 N N . GLU A 1 1103 ? 142.903 150.888 90.575 1.00 115.15 1103 GLU B N 1
ATOM 8136 C CA . GLU A 1 1103 ? 143.309 150.131 91.751 1.00 115.15 1103 GLU B CA 1
ATOM 8137 C C . GLU A 1 1103 ? 143.527 151.077 92.923 1.00 115.15 1103 GLU B C 1
ATOM 8138 O O . GLU A 1 1103 ? 144.089 152.164 92.759 1.00 115.15 1103 GLU B O 1
ATOM 8144 N N . LYS A 1 1104 ? 143.080 150.657 94.104 1.00 107.71 1104 LYS B N 1
ATOM 8145 C CA . LYS A 1 1104 ? 143.222 151.439 95.328 1.00 107.71 1104 LYS B CA 1
ATOM 8146 C C . LYS A 1 1104 ? 144.313 150.808 96.185 1.00 107.71 1104 LYS B C 1
ATOM 8147 O O . LYS A 1 1104 ? 144.245 149.619 96.513 1.00 107.71 1104 LYS B O 1
ATOM 8153 N N . TYR A 1 1105 ? 145.316 151.602 96.543 1.00 108.78 1105 TYR B N 1
ATOM 8154 C CA . TYR A 1 1105 ? 146.411 151.133 97.376 1.00 108.78 1105 TYR B CA 1
ATOM 8155 C C . TYR A 1 1105 ? 146.181 151.516 98.837 1.00 108.78 1105 TYR B C 1
ATOM 8156 O O . TYR A 1 1105 ? 145.313 152.325 99.171 1.00 108.78 1105 TYR B O 1
ATOM 8165 N N . LYS A 1 1106 ? 146.976 150.907 99.716 1.00 90.77 1106 LYS B N 1
ATOM 8166 C CA . LYS A 1 1106 ? 146.947 151.223 101.138 1.00 90.77 1106 LYS B CA 1
ATOM 8167 C C . LYS A 1 1106 ? 148.321 151.410 101.760 1.00 90.77 1106 LYS B C 1
ATOM 8168 O O . LYS A 1 1106 ? 148.404 151.980 102.855 1.00 90.77 1106 LYS B O 1
ATOM 8174 N N . ASN A 1 1107 ? 149.392 150.957 101.115 1.00 73.57 1107 ASN B N 1
ATOM 8175 C CA . ASN A 1 1107 ? 150.744 151.102 101.628 1.00 73.57 1107 ASN B CA 1
ATOM 8176 C C . ASN A 1 1107 ? 151.602 151.847 100.615 1.00 73.57 1107 ASN B C 1
ATOM 8177 O O . ASN A 1 1107 ? 151.392 151.743 99.403 1.00 73.57 1107 ASN B O 1
ATOM 8182 N N . THR A 1 1108 ? 152.567 152.611 101.128 1.00 74.30 1108 THR B N 1
ATOM 8183 C CA . THR A 1 1108 ? 153.452 153.368 100.249 1.00 74.30 1108 THR B CA 1
ATOM 8184 C C . THR A 1 1108 ? 154.419 152.450 99.510 1.00 74.30 1108 THR B C 1
ATOM 8185 O O . THR A 1 1108 ? 154.717 152.675 98.330 1.00 74.30 1108 THR B O 1
ATOM 8189 N N . GLU A 1 1109 ? 154.917 151.411 100.186 1.00 75.49 1109 GLU B N 1
ATOM 8190 C CA . GLU A 1 1109 ? 155.930 150.546 99.586 1.00 75.49 1109 GLU B CA 1
ATOM 8191 C C . GLU A 1 1109 ? 155.390 149.828 98.356 1.00 75.49 1109 GLU B C 1
ATOM 8192 O O . GLU A 1 1109 ? 156.056 149.771 97.317 1.00 75.49 1109 GLU B O 1
ATOM 8198 N N . THR A 1 1110 ? 154.181 149.269 98.455 1.00 69.40 1110 THR B N 1
ATOM 8199 C CA . THR A 1 1110 ? 153.604 148.566 97.316 1.00 69.40 1110 THR B CA 1
ATOM 8200 C C . THR A 1 1110 ? 153.293 149.503 96.155 1.00 69.40 1110 THR B C 1
ATOM 8201 O O . THR A 1 1110 ? 153.512 149.127 94.999 1.00 69.40 1110 THR B O 1
ATOM 8205 N N . PHE A 1 1111 ? 152.810 150.717 96.432 1.00 88.53 1111 PHE B N 1
ATOM 8206 C CA . PHE A 1 1111 ? 152.563 151.681 95.367 1.00 88.53 1111 PHE B CA 1
ATOM 8207 C C . PHE A 1 1111 ? 153.859 152.079 94.671 1.00 88.53 1111 PHE B C 1
ATOM 8208 O O . PHE A 1 1111 ? 153.910 152.161 93.439 1.00 88.53 1111 PHE B O 1
ATOM 8216 N N . VAL A 1 1112 ? 154.920 152.320 95.445 1.00 80.34 1112 VAL B N 1
ATOM 8217 C CA . VAL A 1 1112 ? 156.206 152.683 94.855 1.00 80.34 1112 VAL B CA 1
ATOM 8218 C C . VAL A 1 1112 ? 156.755 151.531 94.022 1.00 80.34 1112 VAL B C 1
ATOM 8219 O O . VAL A 1 1112 ? 157.286 151.738 92.923 1.00 80.34 1112 VAL B O 1
ATOM 8223 N N . PHE A 1 1113 ? 156.642 150.302 94.531 1.00 76.73 1113 PHE B N 1
ATOM 8224 C CA . PHE A 1 1113 ? 157.122 149.141 93.788 1.00 76.73 1113 PHE B CA 1
ATOM 8225 C C . PHE A 1 1113 ? 156.355 148.963 92.483 1.00 76.73 1113 PHE B C 1
ATOM 8226 O O . PHE A 1 1113 ? 156.952 148.680 91.436 1.00 76.73 1113 PHE B O 1
ATOM 8234 N N . ASP A 1 1114 ? 155.029 149.126 92.524 1.00 94.58 1114 ASP B N 1
ATOM 8235 C CA . ASP A 1 1114 ? 154.232 149.014 91.308 1.00 94.58 1114 ASP B CA 1
ATOM 8236 C C . ASP A 1 1114 ? 154.583 150.114 90.315 1.00 94.58 1114 ASP B C 1
ATOM 8237 O O . ASP A 1 1114 ? 154.660 149.867 89.106 1.00 94.58 1114 ASP B O 1
ATOM 8242 N N . LEU A 1 1115 ? 154.795 151.339 90.807 1.00 93.25 1115 LEU B N 1
ATOM 8243 C CA . LEU A 1 1115 ? 155.203 152.433 89.932 1.00 93.25 1115 LEU B CA 1
ATOM 8244 C C . LEU A 1 1115 ? 156.534 152.125 89.260 1.00 93.25 1115 LEU B C 1
ATOM 8245 O O . LEU A 1 1115 ? 156.695 152.327 88.051 1.00 93.25 1115 LEU B O 1
ATOM 8250 N N . LYS A 1 1116 ? 157.501 151.629 90.033 1.00 81.22 1116 LYS B N 1
ATOM 8251 C CA . LYS A 1 1116 ? 158.806 151.303 89.470 1.00 81.22 1116 LYS B CA 1
ATOM 8252 C C . LYS A 1 1116 ? 158.699 150.191 88.434 1.00 81.22 1116 LYS B C 1
ATOM 8253 O O . LYS A 1 1116 ? 159.334 150.256 87.376 1.00 81.22 1116 LYS B O 1
ATOM 8259 N N . LYS A 1 1117 ? 157.901 149.160 88.722 1.00 92.41 1117 LYS B N 1
ATOM 8260 C CA . LYS A 1 1117 ? 157.769 148.051 87.782 1.00 92.41 1117 LYS B CA 1
ATOM 8261 C C . LYS A 1 1117 ? 157.077 148.485 86.495 1.00 92.41 1117 LYS B C 1
ATOM 8262 O O . LYS A 1 1117 ? 157.507 148.110 85.398 1.00 92.41 1117 LYS B O 1
ATOM 8268 N N . PHE A 1 1118 ? 156.004 149.272 86.604 1.00 93.35 1118 PHE B N 1
ATOM 8269 C CA . PHE A 1 1118 ? 155.249 149.658 85.417 1.00 93.35 1118 PHE B CA 1
ATOM 8270 C C . PHE A 1 1118 ? 156.013 150.675 84.578 1.00 93.35 1118 PHE B C 1
ATOM 8271 O O . PHE A 1 1118 ? 156.089 150.549 83.350 1.00 93.35 1118 PHE B O 1
ATOM 8279 N N . ILE A 1 1119 ? 156.583 151.696 85.221 1.00 81.04 1119 ILE B N 1
ATOM 8280 C CA . ILE A 1 1119 ? 157.338 152.704 84.484 1.00 81.04 1119 ILE B CA 1
ATOM 8281 C C . ILE A 1 1119 ? 158.647 152.121 83.967 1.00 81.04 1119 ILE B C 1
ATOM 8282 O O . ILE A 1 1119 ? 159.023 152.331 82.807 1.00 81.04 1119 ILE B O 1
ATOM 8287 N N . GLY A 1 1120 ? 159.357 151.375 84.810 1.00 59.56 1120 GLY B N 1
ATOM 8288 C CA . GLY A 1 1120 ? 160.634 150.806 84.430 1.00 59.56 1120 GLY B CA 1
ATOM 8289 C C . GLY A 1 1120 ? 161.673 150.938 85.524 1.00 59.56 1120 GLY B C 1
ATOM 8290 O O . GLY A 1 1120 ? 161.895 152.033 86.048 1.00 59.56 1120 GLY B O 1
ATOM 8291 N N . LYS A 1 1121 ? 162.318 149.829 85.875 1.00 66.08 1121 LYS B N 1
ATOM 8292 C CA . LYS A 1 1121 ? 163.302 149.800 86.948 1.00 66.08 1121 LYS B CA 1
ATOM 8293 C C . LYS A 1 1121 ? 164.706 149.820 86.361 1.00 66.08 1121 LYS B C 1
ATOM 8294 O O . LYS A 1 1121 ? 165.048 148.974 85.528 1.00 66.08 1121 LYS B O 1
ATOM 8300 N N . ILE A 1 1122 ? 165.514 150.789 86.797 1.00 73.21 1122 ILE B N 1
ATOM 8301 C CA . ILE A 1 1122 ? 166.903 150.850 86.354 1.00 73.21 1122 ILE B CA 1
ATOM 8302 C C . ILE A 1 1122 ? 167.696 149.666 86.896 1.00 73.21 1122 ILE B C 1
ATOM 8303 O O . ILE A 1 1122 ? 168.588 149.143 86.216 1.00 73.21 1122 ILE B O 1
ATOM 8308 N N . ASP A 1 1123 ? 167.387 149.219 88.117 1.00 80.21 1123 ASP B N 1
ATOM 8309 C CA . ASP A 1 1123 ? 168.096 148.081 88.692 1.00 80.21 1123 ASP B CA 1
ATOM 8310 C C . ASP A 1 1123 ? 167.798 146.792 87.938 1.00 80.21 1123 ASP B C 1
ATOM 8311 O O . ASP A 1 1123 ? 168.652 145.900 87.878 1.00 80.21 1123 ASP B O 1
ATOM 8316 N N . ASP A 1 1124 ? 166.599 146.673 87.362 1.00 71.30 1124 ASP B N 1
ATOM 8317 C CA . ASP A 1 1124 ? 166.267 145.481 86.589 1.00 71.30 1124 ASP B CA 1
ATOM 8318 C C . ASP A 1 1124 ? 167.101 145.385 85.318 1.00 71.30 1124 ASP B C 1
ATOM 8319 O O . ASP A 1 1124 ? 167.393 144.278 84.852 1.00 71.30 1124 ASP B O 1
ATOM 8324 N N . ASN A 1 1125 ? 167.490 146.521 84.748 1.00 74.14 1125 ASN B N 1
ATOM 8325 C CA . ASN A 1 1125 ? 168.271 146.573 83.519 1.00 74.14 1125 ASN B CA 1
ATOM 8326 C C . ASN A 1 1125 ? 169.639 147.196 83.769 1.00 74.14 1125 ASN B C 1
ATOM 8327 O O . ASN A 1 1125 ? 170.130 148.002 82.977 1.00 74.14 1125 ASN B O 1
ATOM 8332 N N . GLN A 1 1126 ? 170.274 146.824 84.882 1.00 85.97 1126 GLN B N 1
ATOM 8333 C CA . GLN A 1 1126 ? 171.550 147.435 85.245 1.00 85.97 1126 GLN B CA 1
ATOM 8334 C C . GLN A 1 1126 ? 172.697 146.888 84.403 1.00 85.97 1126 GLN B C 1
ATOM 8335 O O . GLN A 1 1126 ? 173.638 147.623 84.077 1.00 85.97 1126 GLN B O 1
ATOM 8341 N N . GLN A 1 1127 ? 172.641 145.602 84.044 1.00 86.02 1127 GLN B N 1
ATOM 8342 C CA . GLN A 1 1127 ? 173.787 144.956 83.409 1.00 86.02 1127 GLN B CA 1
ATOM 8343 C C . GLN A 1 1127 ? 174.097 145.570 82.048 1.00 86.02 1127 GLN B C 1
ATOM 8344 O O . GLN A 1 1127 ? 175.235 145.977 81.785 1.00 86.02 1127 GLN B O 1
ATOM 8350 N N . MET A 1 1128 ? 173.096 145.657 81.169 1.00 81.64 1128 MET B N 1
ATOM 8351 C CA . MET A 1 1128 ? 173.338 146.227 79.848 1.00 81.64 1128 MET B CA 1
ATOM 8352 C C . MET A 1 1128 ? 173.536 147.736 79.896 1.00 81.64 1128 MET B C 1
ATOM 8353 O O . MET A 1 1128 ? 174.222 148.282 79.026 1.00 81.64 1128 MET B O 1
ATOM 8358 N N . ILE A 1 1129 ? 172.961 148.418 80.888 1.00 81.90 1129 ILE B N 1
ATOM 8359 C CA . ILE A 1 1129 ? 173.239 149.842 81.066 1.00 81.90 1129 ILE B CA 1
ATOM 8360 C C . ILE A 1 1129 ? 174.716 150.052 81.375 1.00 81.90 1129 ILE B C 1
ATOM 8361 O O . ILE A 1 1129 ? 175.374 150.924 80.795 1.00 81.90 1129 ILE B O 1
ATOM 8366 N N . SER A 1 1130 ? 175.260 149.247 82.292 1.00 76.56 1130 SER B N 1
ATOM 8367 C CA . SER A 1 1130 ? 176.681 149.340 82.611 1.00 76.56 1130 SER B CA 1
ATOM 8368 C C . SER A 1 1130 ? 177.544 148.940 81.421 1.00 76.56 1130 SER B C 1
ATOM 8369 O O . SER A 1 1130 ? 178.573 149.570 81.151 1.00 76.56 1130 SER B O 1
ATOM 8372 N N . GLU A 1 1131 ? 177.145 147.887 80.702 1.00 83.28 1131 GLU B N 1
ATOM 8373 C CA . GLU A 1 1131 ? 177.938 147.419 79.569 1.00 83.28 1131 GLU B CA 1
ATOM 8374 C C . GLU A 1 1131 ? 177.987 148.457 78.453 1.00 83.28 1131 GLU B C 1
ATOM 8375 O O . GLU A 1 1131 ? 179.038 148.668 77.838 1.00 83.28 1131 GLU B O 1
ATOM 8381 N N . ALA A 1 1132 ? 176.860 149.114 78.175 1.00 82.61 1132 ALA B N 1
ATOM 8382 C CA . ALA A 1 1132 ? 176.796 150.093 77.098 1.00 82.61 1132 ALA B CA 1
ATOM 8383 C C . ALA A 1 1132 ? 177.407 151.437 77.471 1.00 82.61 1132 ALA B C 1
ATOM 8384 O O . ALA A 1 1132 ? 177.669 152.246 76.575 1.00 82.61 1132 ALA B O 1
ATOM 8386 N N . LEU A 1 1133 ? 177.635 151.695 78.756 1.00 85.10 1133 LEU B N 1
ATOM 8387 C CA . LEU A 1 1133 ? 178.226 152.960 79.169 1.00 85.10 1133 LEU B CA 1
ATOM 8388 C C . LEU A 1 1133 ? 179.682 153.040 78.727 1.00 85.10 1133 LEU B C 1
ATOM 8389 O O . LEU A 1 1133 ? 180.409 152.042 78.743 1.00 85.10 1133 LEU B O 1
ATOM 8394 N N . GLU A 1 1134 ? 180.103 154.237 78.329 1.00 77.87 1134 GLU B N 1
ATOM 8395 C CA . GLU A 1 1134 ? 181.467 154.433 77.857 1.00 77.87 1134 GLU B CA 1
ATOM 8396 C C . GLU A 1 1134 ? 182.465 154.234 78.991 1.00 77.87 1134 GLU B C 1
ATOM 8397 O O . GLU A 1 1134 ? 182.236 154.659 80.127 1.00 77.87 1134 GLU B O 1
ATOM 8403 N N . ARG A 1 1135 ? 183.580 153.583 78.673 1.00 80.46 1135 ARG B N 1
ATOM 8404 C CA . ARG A 1 1135 ? 184.642 153.311 79.630 1.00 80.46 1135 ARG B CA 1
ATOM 8405 C C . ARG A 1 1135 ? 185.825 154.222 79.336 1.00 80.46 1135 ARG B C 1
ATOM 8406 O O . ARG A 1 1135 ? 186.273 154.312 78.188 1.00 80.46 1135 ARG B O 1
ATOM 8414 N N . GLY A 1 1136 ? 186.325 154.893 80.370 1.00 74.69 1136 GLY B N 1
ATOM 8415 C CA . GLY A 1 1136 ? 187.398 155.851 80.193 1.00 74.69 1136 GLY B CA 1
ATOM 8416 C C . GLY A 1 1136 ? 188.650 155.539 80.985 1.00 74.69 1136 GLY B C 1
ATOM 8417 O O . GLY A 1 1136 ? 189.048 154.377 81.110 1.00 74.69 1136 GLY B O 1
ATOM 8418 N N . LYS A 1 1137 ? 189.278 156.580 81.528 1.00 89.02 1137 LYS B N 1
ATOM 8419 C CA . LYS A 1 1137 ? 190.540 156.430 82.234 1.00 89.02 1137 LYS B CA 1
ATOM 8420 C C . LYS A 1 1137 ? 190.344 155.686 83.554 1.00 89.02 1137 LYS B C 1
ATOM 8421 O O . LYS A 1 1137 ? 189.254 155.655 84.131 1.00 89.02 1137 LYS B O 1
ATOM 8427 N N . VAL A 1 1138 ? 191.429 155.075 84.025 1.00 100.32 1138 VAL B N 1
ATOM 8428 C CA . VAL A 1 1138 ? 191.448 154.340 85.284 1.00 100.32 1138 VAL B CA 1
ATOM 8429 C C . VAL A 1 1138 ? 192.563 154.905 86.150 1.00 100.32 1138 VAL B C 1
ATOM 8430 O O . VAL A 1 1138 ? 193.698 155.061 85.685 1.00 100.32 1138 VAL B O 1
ATOM 8434 N N . ARG A 1 1139 ? 192.243 155.209 87.406 1.00 102.28 1139 ARG B N 1
ATOM 8435 C CA . ARG A 1 1139 ? 193.198 155.776 88.345 1.00 102.28 1139 ARG B CA 1
ATOM 8436 C C . ARG A 1 1139 ? 193.160 154.996 89.651 1.00 102.28 1139 ARG B C 1
ATOM 8437 O O . ARG A 1 1139 ? 192.130 154.429 90.027 1.00 102.28 1139 ARG B O 1
ATOM 8445 N N . LEU A 1 1140 ? 194.301 154.963 90.334 1.00 100.60 1140 LEU B N 1
ATOM 8446 C CA . LEU A 1 1140 ? 194.386 154.281 91.617 1.00 100.60 1140 LEU B CA 1
ATOM 8447 C C . LEU A 1 1140 ? 193.679 155.088 92.701 1.00 100.60 1140 LEU B C 1
ATOM 8448 O O . LEU A 1 1140 ? 193.565 156.314 92.621 1.00 100.60 1140 LEU B O 1
ATOM 8453 N N . THR A 1 1141 ? 193.198 154.382 93.723 1.00 73.74 1141 THR B N 1
ATOM 8454 C CA . THR A 1 1141 ? 192.480 155.009 94.825 1.00 73.74 1141 THR B CA 1
ATOM 8455 C C . THR A 1 1141 ? 192.876 154.340 96.132 1.00 73.74 1141 THR B C 1
ATOM 8456 O O . THR A 1 1141 ? 192.911 153.109 96.216 1.00 73.74 1141 THR B O 1
ATOM 8460 N N . GLY A 1 1142 ? 193.177 155.155 97.145 1.00 57.60 1142 GLY B N 1
ATOM 8461 C CA . GLY A 1 1142 ? 193.465 154.608 98.460 1.00 57.60 1142 GLY B CA 1
ATOM 8462 C C . GLY A 1 1142 ? 192.258 153.936 99.088 1.00 57.60 1142 GLY B C 1
ATOM 8463 O O . GLY A 1 1142 ? 192.393 152.945 99.811 1.00 57.60 1142 GLY B O 1
ATOM 8464 N N . ASN A 1 1143 ? 191.062 154.470 98.826 1.00 66.09 1143 ASN B N 1
ATOM 8465 C CA . ASN A 1 1143 ? 189.848 153.867 99.366 1.00 66.09 1143 ASN B CA 1
ATOM 8466 C C . ASN A 1 1143 ? 189.641 152.455 98.837 1.00 66.09 1143 ASN B C 1
ATOM 8467 O O . ASN A 1 1143 ? 189.049 151.616 99.526 1.00 66.09 1143 ASN B O 1
ATOM 8472 N N . SER A 1 1144 ? 190.126 152.169 97.626 1.00 75.66 1144 SER B N 1
ATOM 8473 C CA . SER A 1 1144 ? 190.016 150.818 97.086 1.00 75.66 1144 SER B CA 1
ATOM 8474 C C . SER A 1 1144 ? 190.688 149.807 98.007 1.00 75.66 1144 SER B C 1
ATOM 8475 O O . SER A 1 1144 ? 190.069 148.820 98.421 1.00 75.66 1144 SER B O 1
ATOM 8478 N N . LEU A 1 1145 ? 191.951 150.054 98.365 1.00 70.16 1145 LEU B N 1
ATOM 8479 C CA . LEU A 1 1145 ? 192.646 149.155 99.278 1.00 70.16 1145 LEU B CA 1
ATOM 8480 C C . LEU A 1 1145 ? 192.156 149.298 100.713 1.00 70.16 1145 LEU B C 1
ATOM 8481 O O . LEU A 1 1145 ? 192.312 148.360 101.503 1.00 70.16 1145 LEU B O 1
ATOM 8486 N N . LYS A 1 1146 ? 191.573 150.445 101.070 1.00 71.79 1146 LYS B N 1
ATOM 8487 C CA . LYS A 1 1146 ? 191.036 150.611 102.417 1.00 71.79 1146 LYS B CA 1
ATOM 8488 C C . LYS A 1 1146 ? 189.825 149.712 102.643 1.00 71.79 1146 LYS B C 1
ATOM 8489 O O . LYS A 1 1146 ? 189.703 149.071 103.694 1.00 71.79 1146 LYS B O 1
ATOM 8495 N N . GLN A 1 1147 ? 188.918 149.654 101.670 1.00 80.11 1147 GLN B N 1
ATOM 8496 C CA . GLN A 1 1147 ? 187.707 148.851 101.783 1.00 80.11 1147 GLN B CA 1
ATOM 8497 C C . GLN A 1 1147 ? 187.785 147.526 101.030 1.00 80.11 1147 GLN B C 1
ATOM 8498 O O . GLN A 1 1147 ? 186.765 146.840 100.907 1.00 80.11 1147 GLN B O 1
ATOM 8504 N N . ILE A 1 1148 ? 188.961 147.147 100.522 1.00 68.97 1148 ILE B N 1
ATOM 8505 C CA . ILE A 1 1148 ? 189.131 145.824 99.923 1.00 68.97 1148 ILE B CA 1
ATOM 8506 C C . ILE A 1 1148 ? 189.999 144.907 100.775 1.00 68.97 1148 ILE B C 1
ATOM 8507 O O . ILE A 1 1148 ? 190.052 143.696 100.505 1.00 68.97 1148 ILE B O 1
ATOM 8512 N N . SER A 1 1149 ? 190.664 145.436 101.804 1.00 53.94 1149 SER B N 1
ATOM 8513 C CA . SER A 1 1149 ? 191.572 144.651 102.632 1.00 53.94 1149 SER B CA 1
ATOM 8514 C C . SER A 1 1149 ? 190.856 143.659 103.540 1.00 53.94 1149 SER B C 1
ATOM 8515 O O . SER A 1 1149 ? 191.528 142.973 104.318 1.00 53.94 1149 SER B O 1
ATOM 8518 N N . LYS A 1 1150 ? 189.525 143.569 103.473 1.00 52.54 1150 LYS B N 1
ATOM 8519 C CA . LYS A 1 1150 ? 188.808 142.601 104.298 1.00 52.54 1150 LYS B CA 1
ATOM 8520 C C . LYS A 1 1150 ? 189.196 141.173 103.935 1.00 52.54 1150 LYS B C 1
ATOM 8521 O O . LYS A 1 1150 ? 189.388 140.330 104.819 1.00 52.54 1150 LYS B O 1
ATOM 8527 N N . THR A 1 1151 ? 189.317 140.884 102.642 1.00 62.12 1151 THR B N 1
ATOM 8528 C CA . THR A 1 1151 ? 189.712 139.552 102.207 1.00 62.12 1151 THR B CA 1
ATOM 8529 C C . THR A 1 1151 ? 191.194 139.318 102.473 1.00 62.12 1151 THR B C 1
ATOM 8530 O O . THR A 1 1151 ? 192.023 140.218 102.311 1.00 62.12 1151 THR B O 1
ATOM 8534 N N . LYS A 1 1152 ? 191.526 138.097 102.885 1.00 62.73 1152 LYS B N 1
ATOM 8535 C CA . LYS A 1 1152 ? 192.906 137.702 103.127 1.00 62.73 1152 LYS B CA 1
ATOM 8536 C C . LYS A 1 1152 ? 193.590 137.161 101.877 1.00 62.73 1152 LYS B C 1
ATOM 8537 O O . LYS A 1 1152 ? 194.771 136.800 101.940 1.00 62.73 1152 LYS B O 1
ATOM 8543 N N . LYS A 1 1153 ? 192.879 137.093 100.750 1.00 79.25 1153 LYS B N 1
ATOM 8544 C CA . LYS A 1 1153 ? 193.471 136.558 99.528 1.00 79.25 1153 LYS B CA 1
ATOM 8545 C C . LYS A 1 1153 ? 194.639 137.415 99.054 1.00 79.25 1153 LYS B C 1
ATOM 8546 O O . LYS A 1 1153 ? 195.678 136.886 98.642 1.00 79.25 1153 LYS B O 1
ATOM 8552 N N . ILE A 1 1154 ? 194.489 138.734 99.104 1.00 92.49 1154 ILE B N 1
ATOM 8553 C CA . ILE A 1 1154 ? 195.539 139.647 98.655 1.00 92.49 1154 ILE B CA 1
ATOM 8554 C C . ILE A 1 1154 ? 196.589 139.801 99.750 1.00 92.49 1154 ILE B C 1
ATOM 8555 O O . ILE A 1 1154 ? 196.261 140.189 100.881 1.00 92.49 1154 ILE B O 1
ATOM 8560 N N . PRO A 1 1155 ? 197.849 139.484 99.474 1.00 94.68 1155 PRO B N 1
ATOM 8561 C CA . PRO A 1 1155 ? 198.904 139.689 100.470 1.00 94.68 1155 PRO B CA 1
ATOM 8562 C C . PRO A 1 1155 ? 199.264 141.161 100.606 1.00 94.68 1155 PRO B C 1
ATOM 8563 O O . PRO A 1 1155 ? 199.006 141.983 99.725 1.00 94.68 1155 PRO B O 1
ATOM 8567 N N . ARG A 1 1156 ? 199.876 141.485 101.748 1.00 98.40 1156 ARG B N 1
ATOM 8568 C CA . ARG A 1 1156 ? 200.275 142.866 101.995 1.00 98.40 1156 ARG B CA 1
ATOM 8569 C C . ARG A 1 1156 ? 201.454 143.277 101.121 1.00 98.40 1156 ARG B C 1
ATOM 8570 O O . ARG A 1 1156 ? 201.614 144.465 100.819 1.00 98.40 1156 ARG B O 1
ATOM 8578 N N . GLN A 1 1157 ? 202.287 142.318 100.705 1.00 102.42 1157 GLN B N 1
ATOM 8579 C CA . GLN A 1 1157 ? 203.380 142.639 99.792 1.00 102.42 1157 GLN B CA 1
ATOM 8580 C C . GLN A 1 1157 ? 202.850 143.061 98.426 1.00 102.42 1157 GLN B C 1
ATOM 8581 O O . GLN A 1 1157 ? 203.385 143.987 97.804 1.00 102.42 1157 GLN B O 1
ATOM 8587 N N . ILE A 1 1158 ? 201.795 142.398 97.946 1.00 97.84 1158 ILE B N 1
ATOM 8588 C CA . ILE A 1 1158 ? 201.156 142.815 96.701 1.00 97.84 1158 ILE B CA 1
ATOM 8589 C C . ILE A 1 1158 ? 200.564 144.210 96.854 1.00 97.84 1158 ILE B C 1
ATOM 8590 O O . ILE A 1 1158 ? 200.640 145.040 95.938 1.00 97.84 1158 ILE B O 1
ATOM 8595 N N . LEU A 1 1159 ? 199.967 144.491 98.015 1.00 87.18 1159 LEU B N 1
ATOM 8596 C CA . LEU A 1 1159 ? 199.427 145.822 98.269 1.00 87.18 1159 LEU B CA 1
ATOM 8597 C C . LEU A 1 1159 ? 200.525 146.877 98.233 1.00 87.18 1159 LEU B C 1
ATOM 8598 O O . LEU A 1 1159 ? 200.338 147.957 97.664 1.00 87.18 1159 LEU B O 1
ATOM 8603 N N . ASN A 1 1160 ? 201.678 146.583 98.838 1.00 88.02 1160 ASN B N 1
ATOM 8604 C CA . ASN A 1 1160 ? 202.792 147.527 98.809 1.00 88.02 1160 ASN B CA 1
ATOM 8605 C C . ASN A 1 1160 ? 203.319 147.719 97.391 1.00 88.02 1160 ASN B C 1
ATOM 8606 O O . ASN A 1 1160 ? 203.657 148.841 96.994 1.00 88.02 1160 ASN B O 1
ATOM 8611 N N . GLN A 1 1161 ? 203.398 146.636 96.614 1.00 102.03 1161 GLN B N 1
ATOM 8612 C CA . GLN A 1 1161 ? 203.848 146.754 95.230 1.00 102.03 1161 GLN B CA 1
ATOM 8613 C C . GLN A 1 1161 ? 202.898 147.624 94.415 1.00 102.03 1161 GLN B C 1
ATOM 8614 O O . GLN A 1 1161 ? 203.338 148.444 93.601 1.00 102.03 1161 GLN B O 1
ATOM 8620 N N . LEU A 1 1162 ? 201.589 147.456 94.618 1.00 88.08 1162 LEU B N 1
ATOM 8621 C CA . LEU A 1 1162 ? 200.619 148.296 93.921 1.00 88.08 1162 LEU B CA 1
ATOM 8622 C C . LEU A 1 1162 ? 200.705 149.746 94.384 1.00 88.08 1162 LEU B C 1
ATOM 8623 O O . LEU A 1 1162 ? 200.587 150.671 93.572 1.00 88.08 1162 LEU B O 1
ATOM 8628 N N . LYS A 1 1163 ? 200.906 149.965 95.686 1.00 87.97 1163 LYS B N 1
ATOM 8629 C CA . LYS A 1 1163 ? 201.028 151.317 96.217 1.00 87.97 1163 LYS B CA 1
ATOM 8630 C C . LYS A 1 1163 ? 202.314 152.000 95.775 1.00 87.97 1163 LYS B C 1
ATOM 8631 O O . LYS A 1 1163 ? 202.394 153.232 95.827 1.00 87.97 1163 LYS B O 1
ATOM 8637 N N . GLY A 1 1164 ? 203.321 151.228 95.364 1.00 80.99 1164 GLY B N 1
ATOM 8638 C CA . GLY A 1 1164 ? 204.549 151.833 94.870 1.00 80.99 1164 GLY B CA 1
ATOM 8639 C C . GLY A 1 1164 ? 204.310 152.767 93.699 1.00 80.99 1164 GLY B C 1
ATOM 8640 O O . GLY A 1 1164 ? 204.924 153.833 93.608 1.00 80.99 1164 GLY B O 1
ATOM 8641 N N . LEU A 1 1165 ? 203.417 152.381 92.789 1.00 90.16 1165 LEU B N 1
ATOM 8642 C CA . LEU A 1 1165 ? 203.004 153.252 91.688 1.00 90.16 1165 LEU B CA 1
ATOM 8643 C C . LEU A 1 1165 ? 201.757 154.045 92.085 1.00 90.16 1165 LEU B C 1
ATOM 8644 O O . LEU A 1 1165 ? 200.694 153.955 91.471 1.00 90.16 1165 LEU B O 1
ATOM 8649 N N . LYS A 1 1166 ? 201.913 154.835 93.144 1.00 90.77 1166 LYS B N 1
ATOM 8650 C CA . LYS A 1 1166 ? 200.794 155.585 93.696 1.00 90.77 1166 LYS B CA 1
ATOM 8651 C C . LYS A 1 1166 ? 200.409 156.740 92.781 1.00 90.77 1166 LYS B C 1
ATOM 8652 O O . LYS A 1 1166 ? 201.264 157.360 92.142 1.00 90.77 1166 LYS B O 1
ATOM 8658 N N . ASP A 1 1167 ? 199.105 157.026 92.726 1.00 98.15 1167 ASP B N 1
ATOM 8659 C CA . ASP A 1 1167 ? 198.562 158.149 91.960 1.00 98.15 1167 ASP B CA 1
ATOM 8660 C C . ASP A 1 1167 ? 198.963 158.067 90.487 1.00 98.15 1167 ASP B C 1
ATOM 8661 O O . ASP A 1 1167 ? 199.391 159.049 89.878 1.00 98.15 1167 ASP B O 1
ATOM 8666 N N . ASN A 1 1168 ? 198.819 156.875 89.913 1.00 99.14 1168 ASN B N 1
ATOM 8667 C CA . ASN A 1 1168 ? 199.124 156.636 88.507 1.00 99.14 1168 ASN B CA 1
ATOM 8668 C C . ASN A 1 1168 ? 197.820 156.658 87.716 1.00 99.14 1168 ASN B C 1
ATOM 8669 O O . ASN A 1 1168 ? 197.001 155.740 87.828 1.00 99.14 1168 ASN B O 1
ATOM 8674 N N . THR A 1 1169 ? 197.632 157.706 86.917 1.00 97.19 1169 THR B N 1
ATOM 8675 C CA . THR A 1 1169 ? 196.442 157.852 86.084 1.00 97.19 1169 THR B CA 1
ATOM 8676 C C . THR A 1 1169 ? 196.743 157.284 84.702 1.00 97.19 1169 THR B C 1
ATOM 8677 O O . THR A 1 1169 ? 197.620 157.787 83.992 1.00 97.19 1169 THR B O 1
ATOM 8681 N N . TYR A 1 1170 ? 196.020 156.236 84.323 1.00 98.15 1170 TYR B N 1
ATOM 8682 C CA . TYR A 1 1170 ? 196.223 155.583 83.040 1.00 98.15 1170 TYR B CA 1
ATOM 8683 C C . TYR A 1 1170 ? 195.237 156.112 82.003 1.00 98.15 1170 TYR B C 1
ATOM 8684 O O . TYR A 1 1170 ? 194.203 156.698 82.332 1.00 98.15 1170 TYR B O 1
ATOM 8693 N N . GLU A 1 1171 ? 195.582 155.903 80.730 1.00 83.28 1171 GLU B N 1
ATOM 8694 C CA . GLU A 1 1171 ? 194.776 156.449 79.642 1.00 83.28 1171 GLU B CA 1
ATOM 8695 C C . GLU A 1 1171 ? 193.387 155.825 79.605 1.00 83.28 1171 GLU B C 1
ATOM 8696 O O . GLU A 1 1171 ? 192.388 156.529 79.414 1.00 83.28 1171 GLU B O 1
ATOM 8702 N N . ASN A 1 1172 ? 193.299 154.511 79.785 1.00 89.56 1172 ASN B N 1
ATOM 8703 C CA . ASN A 1 1172 ? 192.026 153.806 79.688 1.00 89.56 1172 ASN B CA 1
ATOM 8704 C C . ASN A 1 1172 ? 192.126 152.509 80.483 1.00 89.56 1172 ASN B C 1
ATOM 8705 O O . ASN A 1 1172 ? 193.090 152.285 81.223 1.00 89.56 1172 ASN B O 1
ATOM 8710 N N . ARG A 1 1173 ? 191.114 151.651 80.331 1.00 104.11 1173 ARG B N 1
ATOM 8711 C CA . ARG A 1 1173 ? 191.114 150.363 81.017 1.00 104.11 1173 ARG B CA 1
ATOM 8712 C C . ARG A 1 1173 ? 192.218 149.450 80.503 1.00 104.11 1173 ARG B C 1
ATOM 8713 O O . ARG A 1 1173 ? 192.761 148.645 81.269 1.00 104.11 1173 ARG B O 1
ATOM 8721 N N . GLU A 1 1174 ? 192.555 149.553 79.214 1.00 103.05 1174 GLU B N 1
ATOM 8722 C CA . GLU A 1 1174 ? 193.575 148.684 78.637 1.00 103.05 1174 GLU B CA 1
ATOM 8723 C C . GLU A 1 1174 ? 194.933 148.909 79.290 1.00 103.05 1174 GLU B C 1
ATOM 8724 O O . GLU A 1 1174 ? 195.650 147.948 79.594 1.00 103.05 1174 GLU B O 1
ATOM 8730 N N . GLN A 1 1175 ? 195.304 150.172 79.512 1.00 101.45 1175 GLN B N 1
ATOM 8731 C CA . GLN A 1 1175 ? 196.590 150.464 80.137 1.00 101.45 1175 GLN B CA 1
ATOM 8732 C C . GLN A 1 1175 ? 196.643 149.937 81.565 1.00 101.45 1175 GLN B C 1
ATOM 8733 O O . GLN A 1 1175 ? 197.658 149.371 81.989 1.00 101.45 1175 GLN B O 1
ATOM 8739 N N . PHE A 1 1176 ? 195.557 150.112 82.324 1.00 113.49 1176 PHE B N 1
ATOM 8740 C CA . PHE A 1 1176 ? 195.525 149.606 83.693 1.00 113.49 1176 PHE B CA 1
ATOM 8741 C C . PHE A 1 1176 ? 195.609 148.085 83.719 1.00 113.49 1176 PHE B C 1
ATOM 8742 O O . PHE A 1 1176 ? 196.307 147.509 84.562 1.00 113.49 1176 PHE B O 1
ATOM 8750 N N . ILE A 1 1177 ? 194.905 147.418 82.801 1.00 102.79 1177 ILE B N 1
ATOM 8751 C CA . ILE A 1 1177 ? 194.959 145.959 82.735 1.00 102.79 1177 ILE B CA 1
ATOM 8752 C C . ILE A 1 1177 ? 196.368 145.492 82.391 1.00 102.79 1177 ILE B C 1
ATOM 8753 O O . ILE A 1 1177 ? 196.886 144.539 82.987 1.00 102.79 1177 ILE B O 1
ATOM 8758 N N . SER A 1 1178 ? 197.010 146.155 81.425 1.00 91.23 1178 SER B N 1
ATOM 8759 C CA . SER A 1 1178 ? 198.372 145.785 81.051 1.00 91.23 1178 SER B CA 1
ATOM 8760 C C . SER A 1 1178 ? 199.339 145.990 82.211 1.00 91.23 1178 SER B C 1
ATOM 8761 O O . SER A 1 1178 ? 200.213 145.150 82.455 1.00 91.23 1178 SER B O 1
ATOM 8764 N N . VAL A 1 1179 ? 199.198 147.102 82.937 1.00 88.50 1179 VAL B N 1
ATOM 8765 C CA . VAL A 1 1179 ? 200.061 147.357 84.088 1.00 88.50 1179 VAL B CA 1
ATOM 8766 C C . VAL A 1 1179 ? 199.844 146.299 85.162 1.00 88.50 1179 VAL B C 1
ATOM 8767 O O . VAL A 1 1179 ? 200.802 145.799 85.763 1.00 88.50 1179 VAL B O 1
ATOM 8771 N N . LEU A 1 1180 ? 198.584 145.940 85.418 1.00 95.76 1180 LEU B N 1
ATOM 8772 C CA . LEU A 1 1180 ? 198.295 144.920 86.421 1.00 95.76 1180 LEU B CA 1
ATOM 8773 C C . LEU A 1 1180 ? 198.878 143.570 86.022 1.00 95.76 1180 LEU B C 1
ATOM 8774 O O . LEU A 1 1180 ? 199.390 142.830 86.870 1.00 95.76 1180 LEU B O 1
ATOM 8779 N N . LYS A 1 1181 ? 198.810 143.230 84.732 1.00 94.72 1181 LYS B N 1
ATOM 8780 C CA . LYS A 1 1181 ? 199.334 141.944 84.283 1.00 94.72 1181 LYS B CA 1
ATOM 8781 C C . LYS A 1 1181 ? 200.858 141.924 84.251 1.00 94.72 1181 LYS B C 1
ATOM 8782 O O . LYS A 1 1181 ? 201.463 140.863 84.436 1.00 94.72 1181 LYS B O 1
ATOM 8788 N N . THR A 1 1182 ? 201.494 143.073 84.021 1.00 91.97 1182 THR B N 1
ATOM 8789 C CA . THR A 1 1182 ? 202.945 143.117 83.883 1.00 91.97 1182 THR B CA 1
ATOM 8790 C C . THR A 1 1182 ? 203.655 143.293 85.222 1.00 91.97 1182 THR B C 1
ATOM 8791 O O . THR A 1 1182 ? 204.563 142.521 85.549 1.00 91.97 1182 THR B O 1
ATOM 8795 N N . THR A 1 1183 ? 203.262 144.305 86.000 1.00 93.72 1183 THR B N 1
ATOM 8796 C CA . THR A 1 1183 ? 203.935 144.573 87.268 1.00 93.72 1183 THR B CA 1
ATOM 8797 C C . THR A 1 1183 ? 203.781 143.406 88.236 1.00 93.72 1183 THR B C 1
ATOM 8798 O O . THR A 1 1183 ? 204.741 143.021 88.913 1.00 93.72 1183 THR B O 1
ATOM 8802 N N . VAL A 1 1184 ? 202.586 142.830 88.313 1.00 95.43 1184 VAL B N 1
ATOM 8803 C CA . VAL A 1 1184 ? 202.329 141.688 89.182 1.00 95.43 1184 VAL B CA 1
ATOM 8804 C C . VAL A 1 1184 ? 202.687 140.419 88.418 1.00 95.43 1184 VAL B C 1
ATOM 8805 O O . VAL A 1 1184 ? 202.119 140.141 87.357 1.00 95.43 1184 VAL B O 1
ATOM 8809 N N . ARG A 1 1185 ? 203.631 139.650 88.957 1.00 112.00 1185 ARG B N 1
ATOM 8810 C CA . ARG A 1 1185 ? 204.122 138.451 88.297 1.00 112.00 1185 ARG B CA 1
AT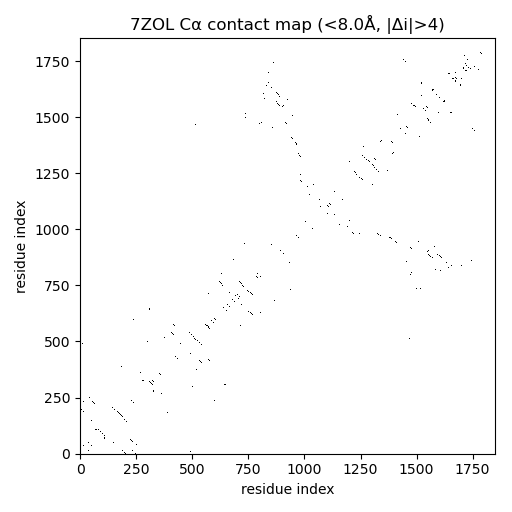OM 8811 C C . ARG A 1 1185 ? 204.426 137.383 89.338 1.00 112.00 1185 ARG B C 1
ATOM 8812 O O . ARG A 1 1185 ? 204.654 137.678 90.514 1.00 112.00 1185 ARG B O 1
ATOM 8820 N N . GLY A 1 1186 ? 204.432 136.133 88.885 1.00 76.50 1186 GLY B N 1
ATOM 8821 C CA . GLY A 1 1186 ? 204.756 135.017 89.760 1.00 76.50 1186 GLY B CA 1
ATOM 8822 C C . GLY A 1 1186 ? 203.784 134.825 90.903 1.00 76.50 1186 GLY B C 1
ATOM 8823 O O . GLY A 1 1186 ? 204.204 134.544 92.032 1.00 76.50 1186 GLY B O 1
ATOM 8824 N N . ILE A 1 1187 ? 202.487 134.971 90.635 1.00 96.49 1187 ILE B N 1
ATOM 8825 C CA . ILE A 1 1187 ? 201.462 134.826 91.663 1.00 96.49 1187 ILE B CA 1
ATOM 8826 C C . ILE A 1 1187 ? 200.149 134.498 90.971 1.00 96.49 1187 ILE B C 1
ATOM 8827 O O . ILE A 1 1187 ? 199.997 134.702 89.765 1.00 96.49 1187 ILE B O 1
ATOM 8832 N N . ASN A 1 1188 ? 199.197 133.970 91.737 1.00 104.02 1188 ASN B N 1
ATOM 8833 C CA . ASN A 1 1188 ? 197.893 133.630 91.183 1.00 104.02 1188 ASN B CA 1
ATOM 8834 C C . ASN A 1 1188 ? 197.166 134.884 90.712 1.00 104.02 1188 ASN B C 1
ATOM 8835 O O . ASN A 1 1188 ? 197.279 135.955 91.317 1.00 104.02 1188 ASN B O 1
ATOM 8840 N N . ASP A 1 1189 ? 196.417 134.746 89.621 1.00 115.13 1189 ASP B N 1
ATOM 8841 C CA . ASP A 1 1189 ? 195.761 135.877 88.979 1.00 115.13 1189 ASP B CA 1
ATOM 8842 C C . ASP A 1 1189 ? 194.334 136.108 89.460 1.00 115.13 1189 ASP B C 1
ATOM 8843 O O . ASP A 1 1189 ? 193.697 137.066 89.010 1.00 115.13 1189 ASP B O 1
ATOM 8848 N N . GLU A 1 1190 ? 193.812 135.262 90.353 1.00 107.64 1190 GLU B N 1
ATOM 8849 C CA . GLU A 1 1190 ? 192.450 135.469 90.839 1.00 107.64 1190 GLU B CA 1
ATOM 8850 C C . GLU A 1 1190 ? 192.347 136.739 91.675 1.00 107.64 1190 GLU B C 1
ATOM 8851 O O . GLU A 1 1190 ? 191.344 137.459 91.598 1.00 107.64 1190 GLU B O 1
ATOM 8857 N N . GLN A 1 1191 ? 193.373 137.034 92.478 1.00 97.74 1191 GLN B N 1
ATOM 8858 C CA . GLN A 1 1191 ? 193.364 138.266 93.258 1.00 97.74 1191 GLN B CA 1
ATOM 8859 C C . GLN A 1 1191 ? 193.465 139.494 92.361 1.00 97.74 1191 GLN B C 1
ATOM 8860 O O . GLN A 1 1191 ? 192.910 140.547 92.692 1.00 97.74 1191 GLN B O 1
ATOM 8866 N N . ILE A 1 1192 ? 194.154 139.375 91.224 1.00 93.68 1192 ILE B N 1
ATOM 8867 C CA . ILE A 1 1192 ? 194.206 140.476 90.264 1.00 93.68 1192 ILE B CA 1
ATOM 8868 C C . ILE A 1 1192 ? 192.807 140.791 89.749 1.00 93.68 1192 ILE B C 1
ATOM 8869 O O . ILE A 1 1192 ? 192.403 141.957 89.662 1.00 93.68 1192 ILE B O 1
ATOM 8874 N N . SER A 1 1193 ? 192.044 139.750 89.403 1.00 89.41 1193 SER B N 1
ATOM 8875 C CA . SER A 1 1193 ? 190.671 139.953 88.953 1.00 89.41 1193 SER B CA 1
ATOM 8876 C C . SER A 1 1193 ? 189.794 140.502 90.073 1.00 89.41 1193 SER B C 1
ATOM 8877 O O . SER A 1 1193 ? 188.928 141.351 89.831 1.00 89.41 1193 SER B O 1
ATOM 8880 N N . LEU A 1 1194 ? 190.000 140.026 91.304 1.00 98.14 1194 LEU B N 1
ATOM 8881 C CA . LEU A 1 1194 ? 189.189 140.494 92.424 1.00 98.14 1194 LEU B CA 1
ATOM 8882 C C . LEU A 1 1194 ? 189.472 141.954 92.761 1.00 98.14 1194 LEU B C 1
ATOM 8883 O O . LEU A 1 1194 ? 188.574 142.664 93.228 1.00 98.14 1194 LEU B O 1
ATOM 8888 N N . ILE A 1 1195 ? 190.706 142.414 92.541 1.00 93.73 1195 ILE B N 1
ATOM 8889 C CA . ILE A 1 1195 ? 191.039 143.816 92.779 1.00 93.73 1195 ILE B CA 1
ATOM 8890 C C . ILE A 1 1195 ? 190.243 144.723 91.848 1.00 93.73 1195 ILE B C 1
ATOM 8891 O O . ILE A 1 1195 ? 189.871 145.843 92.224 1.00 93.73 1195 ILE B O 1
ATOM 8896 N N . LEU A 1 1196 ? 189.933 144.245 90.641 1.00 99.33 1196 LEU B N 1
ATOM 8897 C CA . LEU A 1 1196 ? 189.180 145.028 89.667 1.00 99.33 1196 LEU B CA 1
ATOM 8898 C C . LEU A 1 1196 ? 187.755 145.327 90.114 1.00 99.33 1196 LEU B C 1
ATOM 8899 O O . LEU A 1 1196 ? 187.096 146.167 89.493 1.00 99.33 1196 LEU B O 1
ATOM 8904 N N . ASP A 1 1197 ? 187.262 144.658 91.158 1.00 99.12 1197 ASP B N 1
ATOM 8905 C CA . ASP A 1 1197 ? 185.894 144.888 91.609 1.00 99.12 1197 ASP B CA 1
ATOM 8906 C C . ASP A 1 1197 ? 185.708 146.287 92.185 1.00 99.12 1197 ASP B C 1
ATOM 8907 O O . ASP A 1 1197 ? 184.611 146.851 92.092 1.00 99.12 1197 ASP B O 1
ATOM 8912 N N . ASN A 1 1198 ? 186.753 146.862 92.781 1.00 88.44 1198 ASN B N 1
ATOM 8913 C CA . ASN A 1 1198 ? 186.623 148.151 93.452 1.00 88.44 1198 ASN B CA 1
ATOM 8914 C C . ASN A 1 1198 ? 187.569 149.197 92.874 1.00 88.44 1198 ASN B C 1
ATOM 8915 O O . ASN A 1 1198 ? 188.226 149.924 93.626 1.00 88.44 1198 ASN B O 1
ATOM 8920 N N . ILE A 1 1199 ? 187.647 149.287 91.549 1.00 100.61 1199 ILE B N 1
ATOM 8921 C CA . ILE A 1 1199 ? 188.496 150.270 90.887 1.00 100.61 1199 ILE B CA 1
ATOM 8922 C C . ILE A 1 1199 ? 187.648 151.470 90.492 1.00 100.61 1199 ILE B C 1
ATOM 8923 O O . ILE A 1 1199 ? 186.457 151.346 90.182 1.00 100.61 1199 ILE B O 1
ATOM 8928 N N . ASP A 1 1200 ? 188.267 152.648 90.507 1.00 109.39 1200 ASP B N 1
ATOM 8929 C CA . ASP A 1 1200 ? 187.601 153.887 90.120 1.00 109.39 1200 ASP B CA 1
ATOM 8930 C C . ASP A 1 1200 ? 187.733 154.060 88.611 1.00 109.39 1200 ASP B C 1
ATOM 8931 O O . ASP A 1 1200 ? 188.834 154.285 88.098 1.00 109.39 1200 ASP B O 1
ATOM 8936 N N . GLU A 1 1201 ? 186.612 153.955 87.901 1.00 107.02 1201 GLU B N 1
ATOM 8937 C CA . GLU A 1 1201 ? 186.590 154.056 86.448 1.00 107.02 1201 GLU B CA 1
ATOM 8938 C C . GLU A 1 1201 ? 185.609 155.142 86.038 1.00 107.02 1201 GLU B C 1
ATOM 8939 O O . GLU A 1 1201 ? 184.468 155.163 86.511 1.00 107.02 1201 GLU B O 1
ATOM 8945 N N . ASP A 1 1202 ? 186.052 156.037 85.158 1.00 92.59 1202 ASP B N 1
ATOM 8946 C CA . ASP A 1 1202 ? 185.219 157.154 84.738 1.00 92.59 1202 ASP B CA 1
ATOM 8947 C C . ASP A 1 1202 ? 184.078 156.683 83.842 1.00 92.59 1202 ASP B C 1
ATOM 8948 O O . ASP A 1 1202 ? 184.210 155.724 83.076 1.00 92.59 1202 ASP B O 1
ATOM 8953 N N . VAL A 1 1203 ? 182.947 157.377 83.945 1.00 79.27 1203 VAL B N 1
ATOM 8954 C CA . VAL A 1 1203 ? 181.750 157.077 83.169 1.00 79.27 1203 VAL B CA 1
ATOM 8955 C C . VAL A 1 1203 ? 181.423 158.286 82.305 1.00 79.27 1203 VAL B C 1
ATOM 8956 O O . VAL A 1 1203 ? 181.349 159.413 82.808 1.00 79.27 1203 VAL B O 1
ATOM 8960 N N . ARG A 1 1204 ? 181.229 158.051 81.009 1.00 75.97 1204 ARG B N 1
ATOM 8961 C CA . ARG A 1 1204 ? 180.924 159.106 80.053 1.00 75.97 1204 ARG B CA 1
ATOM 8962 C C . ARG A 1 1204 ? 179.673 158.733 79.271 1.00 75.97 1204 ARG B C 1
ATOM 8963 O O . ARG A 1 1204 ? 179.469 157.564 78.930 1.00 75.97 1204 ARG B O 1
ATOM 8971 N N . LEU A 1 1205 ? 178.837 159.730 78.992 1.00 80.18 1205 LEU B N 1
ATOM 8972 C CA . LEU A 1 1205 ? 177.595 159.534 78.257 1.00 80.18 1205 LEU B CA 1
ATOM 8973 C C . LEU A 1 1205 ? 177.763 160.048 76.833 1.00 80.18 1205 LEU B C 1
ATOM 8974 O O . LEU A 1 1205 ? 178.178 161.193 76.626 1.00 80.18 1205 LEU B O 1
ATOM 8979 N N . THR A 1 1206 ? 177.439 159.201 75.858 1.00 86.69 1206 THR B N 1
ATOM 8980 C CA . THR A 1 1206 ? 177.556 159.536 74.446 1.00 86.69 1206 THR B CA 1
ATOM 8981 C C . THR A 1 1206 ? 176.261 159.180 73.728 1.00 86.69 1206 THR B C 1
ATOM 8982 O O . THR A 1 1206 ? 175.418 158.439 74.242 1.00 86.69 1206 THR B O 1
ATOM 8986 N N . ASP A 1 1207 ? 176.108 159.729 72.520 1.00 100.87 1207 ASP B N 1
ATOM 8987 C CA . ASP A 1 1207 ? 174.915 159.456 71.724 1.00 100.87 1207 ASP B CA 1
ATOM 8988 C C . ASP A 1 1207 ? 174.858 157.996 71.288 1.00 100.87 1207 ASP B C 1
ATOM 8989 O O . ASP A 1 1207 ? 173.779 157.391 71.268 1.00 100.87 1207 ASP B O 1
ATOM 8994 N N . LEU A 1 1208 ? 176.006 157.418 70.925 1.00 79.37 1208 LEU B N 1
ATOM 8995 C CA . LEU A 1 1208 ? 176.029 156.026 70.483 1.00 79.37 1208 LEU B CA 1
ATOM 8996 C C . LEU A 1 1208 ? 175.631 155.080 71.609 1.00 79.37 1208 LEU B C 1
ATOM 8997 O O . LEU A 1 1208 ? 174.928 154.089 71.374 1.00 79.37 1208 LEU B O 1
ATOM 9002 N N . SER A 1 1209 ? 176.076 155.363 72.836 1.00 76.59 1209 SER B N 1
ATOM 9003 C CA . SER A 1 1209 ? 175.672 154.543 73.974 1.00 76.59 1209 SER B CA 1
ATOM 9004 C C . SER A 1 1209 ? 174.166 154.614 74.193 1.00 76.59 1209 SER B C 1
ATOM 9005 O O . SER A 1 1209 ? 173.520 153.593 74.459 1.00 76.59 1209 SER B O 1
ATOM 9008 N N . LEU A 1 1210 ? 173.588 155.813 74.083 1.00 84.35 1210 LEU B N 1
ATOM 9009 C CA . LEU A 1 1210 ? 172.143 155.956 74.224 1.00 84.35 1210 LEU B CA 1
ATOM 9010 C C . LEU A 1 1210 ? 171.404 155.200 73.127 1.00 84.35 1210 LEU B C 1
ATOM 9011 O O . LEU A 1 1210 ? 170.371 154.570 73.384 1.00 84.35 1210 LEU B O 1
ATOM 9016 N N . THR A 1 1211 ? 171.914 155.256 71.894 1.00 91.58 1211 THR B N 1
ATOM 9017 C CA . THR A 1 1211 ? 171.290 154.518 70.800 1.00 91.58 1211 THR B CA 1
ATOM 9018 C C . THR A 1 1211 ? 171.349 153.014 71.042 1.00 91.58 1211 THR B C 1
ATOM 9019 O O . THR A 1 1211 ? 170.369 152.298 70.800 1.00 91.58 1211 THR B O 1
ATOM 9023 N N . LYS A 1 1212 ? 172.493 152.517 71.518 1.00 90.47 1212 LYS B N 1
ATOM 9024 C CA . LYS A 1 1212 ? 172.616 151.092 71.812 1.00 90.47 1212 LYS B CA 1
ATOM 9025 C C . LYS A 1 1212 ? 171.676 150.682 72.938 1.00 90.47 1212 LYS B C 1
ATOM 9026 O O . LYS A 1 1212 ? 171.088 149.594 72.902 1.00 90.47 1212 LYS B O 1
ATOM 9032 N N . ILE A 1 1213 ? 171.529 151.537 73.952 1.00 88.66 1213 ILE B N 1
ATOM 9033 C CA . ILE A 1 1213 ? 170.586 151.262 75.033 1.00 88.66 1213 ILE B CA 1
ATOM 9034 C C . ILE A 1 1213 ? 169.162 151.208 74.494 1.00 88.66 1213 ILE B C 1
ATOM 9035 O O . ILE A 1 1213 ? 168.377 150.323 74.856 1.00 88.66 1213 ILE B O 1
ATOM 9040 N N . ARG A 1 1214 ? 168.811 152.149 73.614 1.00 88.14 1214 ARG B N 1
ATOM 9041 C CA . ARG A 1 1214 ? 167.474 152.164 73.028 1.00 88.14 1214 ARG B CA 1
ATOM 9042 C C . ARG A 1 1214 ? 167.219 150.912 72.199 1.00 88.14 1214 ARG B C 1
ATOM 9043 O O . ARG A 1 1214 ? 166.104 150.377 72.196 1.00 88.14 1214 ARG B O 1
ATOM 9051 N N . LYS A 1 1215 ? 168.239 150.432 71.484 1.00 83.26 1215 LYS B N 1
ATOM 9052 C CA . LYS A 1 1215 ? 168.081 149.226 70.677 1.00 83.26 1215 LYS B CA 1
ATOM 9053 C C . LYS A 1 1215 ? 167.917 147.971 71.526 1.00 83.26 1215 LYS B C 1
ATOM 9054 O O . LYS A 1 1215 ? 167.542 146.923 70.989 1.00 83.26 1215 LYS B O 1
ATOM 9060 N N . ALA A 1 1216 ? 168.188 148.049 72.828 1.00 75.46 1216 ALA B N 1
ATOM 9061 C CA . ALA A 1 1216 ? 168.061 146.906 73.723 1.00 75.46 1216 ALA B CA 1
ATOM 9062 C C . ALA A 1 1216 ? 166.627 146.662 74.180 1.00 75.46 1216 ALA B C 1
ATOM 9063 O O . ALA A 1 1216 ? 166.423 145.921 75.148 1.00 75.46 1216 ALA B O 1
ATOM 9065 N N . LYS A 1 1217 ? 165.643 147.274 73.518 1.00 79.13 1217 LYS B N 1
ATOM 9066 C CA . LYS A 1 1217 ? 164.222 147.116 73.828 1.00 79.13 1217 LYS B CA 1
ATOM 9067 C C . LYS A 1 1217 ? 163.877 147.580 75.240 1.00 79.13 1217 LYS B C 1
ATOM 9068 O O . LYS A 1 1217 ? 162.855 147.168 75.800 1.00 79.13 1217 LYS B O 1
ATOM 9074 N N . VAL A 1 1218 ? 164.709 148.431 75.830 1.00 84.14 1218 VAL B N 1
ATOM 9075 C CA . VAL A 1 1218 ? 164.437 148.994 77.150 1.00 84.14 1218 VAL B CA 1
ATOM 9076 C C . VAL A 1 1218 ? 163.349 150.051 77.001 1.00 84.14 1218 VAL B C 1
ATOM 9077 O O . VAL A 1 1218 ? 163.140 150.565 75.892 1.00 84.14 1218 VAL B O 1
ATOM 9081 N N . PRO A 1 1219 ? 162.617 150.386 78.065 1.00 94.33 1219 PRO B N 1
ATOM 9082 C CA . PRO A 1 1219 ? 161.623 151.462 77.959 1.00 94.33 1219 PRO B CA 1
ATOM 9083 C C . PRO A 1 1219 ? 162.273 152.779 77.561 1.00 94.33 1219 PRO B C 1
ATOM 9084 O O . PRO A 1 1219 ? 163.387 153.098 77.981 1.00 94.33 1219 PRO B O 1
ATOM 9088 N N . GLN A 1 1220 ? 161.557 153.546 76.734 1.00 90.25 1220 GLN B N 1
ATOM 9089 C CA . GLN A 1 1220 ? 162.093 154.809 76.237 1.00 90.25 1220 GLN B CA 1
ATOM 9090 C C . GLN A 1 1220 ? 162.280 155.824 77.358 1.00 90.25 1220 GLN B C 1
ATOM 9091 O O . GLN A 1 1220 ? 163.112 156.732 77.241 1.00 90.25 1220 GLN B O 1
ATOM 9097 N N . THR A 1 1221 ? 161.521 155.690 78.448 1.00 89.22 1221 THR B N 1
ATOM 9098 C CA . THR A 1 1221 ? 161.609 156.661 79.533 1.00 89.22 1221 THR B CA 1
ATOM 9099 C C . THR A 1 1221 ? 162.958 156.592 80.245 1.00 89.22 1221 THR B C 1
ATOM 9100 O O . THR A 1 1221 ? 163.472 157.623 80.698 1.00 89.22 1221 THR B O 1
ATOM 9104 N N . LEU A 1 1222 ? 163.550 155.399 80.344 1.00 86.53 1222 LEU B N 1
ATOM 9105 C CA . LEU A 1 1222 ? 164.890 155.281 80.910 1.00 86.53 1222 LEU B CA 1
ATOM 9106 C C . LEU A 1 1222 ? 165.899 156.053 80.070 1.00 86.53 1222 LEU B C 1
ATOM 9107 O O . LEU A 1 1222 ? 166.754 156.771 80.603 1.00 86.53 1222 LEU B O 1
ATOM 9112 N N . VAL A 1 1223 ? 165.799 155.928 78.745 1.00 88.52 1223 VAL B N 1
ATOM 9113 C CA . VAL A 1 1223 ? 166.671 156.684 77.854 1.00 88.52 1223 VAL B CA 1
ATOM 9114 C C . VAL A 1 1223 ? 166.404 158.178 77.990 1.00 88.52 1223 VAL B C 1
ATOM 9115 O O . VAL A 1 1223 ? 167.320 158.999 77.876 1.00 88.52 1223 VAL B O 1
ATOM 9119 N N . ASP A 1 1224 ? 165.146 158.555 78.228 1.00 85.70 1224 ASP B N 1
ATOM 9120 C CA . ASP A 1 1224 ? 164.815 159.966 78.406 1.00 85.70 1224 ASP B CA 1
ATOM 9121 C C . ASP A 1 1224 ? 165.486 160.540 79.650 1.00 85.70 1224 ASP B C 1
ATOM 9122 O O . ASP A 1 1224 ? 166.065 161.633 79.608 1.00 85.70 1224 ASP B O 1
ATOM 9127 N N . MET A 1 1225 ? 165.424 159.813 80.771 1.00 84.28 1225 MET B N 1
ATOM 9128 C CA . MET A 1 1225 ? 166.139 160.274 81.962 1.00 84.28 1225 MET B CA 1
ATOM 9129 C C . MET A 1 1225 ? 167.648 160.275 81.745 1.00 84.28 1225 MET B C 1
ATOM 9130 O O . MET A 1 1225 ? 168.348 161.163 82.246 1.00 84.28 1225 MET B O 1
ATOM 9135 N N . LEU A 1 1226 ? 168.174 159.284 81.019 1.00 82.83 1226 LEU B N 1
ATOM 9136 C CA . LEU A 1 1226 ? 169.605 159.270 80.731 1.00 82.83 1226 LEU B CA 1
ATOM 9137 C C . LEU A 1 1226 ? 170.019 160.507 79.943 1.00 82.83 1226 LEU B C 1
ATOM 9138 O O . LEU A 1 1226 ? 171.038 161.137 80.249 1.00 82.83 1226 LEU B O 1
ATOM 9143 N N . ALA A 1 1227 ? 169.234 160.872 78.927 1.00 74.37 1227 ALA B N 1
ATOM 9144 C CA . ALA A 1 1227 ? 169.527 162.075 78.155 1.00 74.37 1227 ALA B CA 1
ATOM 9145 C C . ALA A 1 1227 ? 169.407 163.325 79.016 1.00 74.37 1227 ALA B C 1
ATOM 9146 O O . ALA A 1 1227 ? 170.232 164.241 78.913 1.00 74.37 1227 ALA B O 1
ATOM 9148 N N . ASP A 1 1228 ? 168.384 163.384 79.873 1.00 77.29 1228 ASP B N 1
ATOM 9149 C CA . ASP A 1 1228 ? 168.237 164.522 80.774 1.00 77.29 1228 ASP B CA 1
ATOM 9150 C C . ASP A 1 1228 ? 169.346 164.583 81.816 1.00 77.29 1228 ASP B C 1
ATOM 9151 O O . ASP A 1 1228 ? 169.580 165.651 82.391 1.00 77.29 1228 ASP B O 1
ATOM 9156 N N . LEU A 1 1229 ? 170.032 163.467 82.070 1.00 92.48 1229 LEU B N 1
ATOM 9157 C CA . LEU A 1 1229 ? 171.159 163.426 82.993 1.00 92.48 1229 LEU B CA 1
ATOM 9158 C C . LEU A 1 1229 ? 172.494 163.579 82.272 1.00 92.48 1229 LEU B C 1
ATOM 9159 O O . LEU A 1 1229 ? 173.515 163.052 82.728 1.00 92.48 1229 LEU B O 1
ATOM 9164 N N . LYS A 1 1230 ? 172.503 164.289 81.146 1.00 91.26 1230 LYS B N 1
ATOM 9165 C CA . LYS A 1 1230 ? 173.738 164.521 80.409 1.00 91.26 1230 LYS B CA 1
ATOM 9166 C C . LYS A 1 1230 ? 174.687 165.385 81.230 1.00 91.26 1230 LYS B C 1
ATOM 9167 O O . LYS A 1 1230 ? 174.293 166.429 81.760 1.00 91.26 1230 LYS B O 1
ATOM 9173 N N . LYS A 1 1231 ? 175.940 164.949 81.334 1.00 84.66 1231 LYS B N 1
ATOM 9174 C CA . LYS A 1 1231 ? 176.957 165.669 82.092 1.00 84.66 1231 LYS B CA 1
ATOM 9175 C C . LYS A 1 1231 ? 178.283 165.547 81.360 1.00 84.66 1231 LYS B C 1
ATOM 9176 O O . LYS A 1 1231 ? 178.753 164.433 81.108 1.00 84.66 1231 LYS B O 1
ATOM 9182 N N . ASP A 1 1232 ? 178.880 166.691 81.016 1.00 75.44 1232 ASP B N 1
ATOM 9183 C CA . ASP A 1 1232 ? 180.146 166.678 80.292 1.00 75.44 1232 ASP B CA 1
ATOM 9184 C C . ASP A 1 1232 ? 181.272 166.104 81.144 1.00 75.44 1232 ASP B C 1
ATOM 9185 O O . ASP A 1 1232 ? 182.107 165.340 80.645 1.00 75.44 1232 ASP B O 1
ATOM 9190 N N . GLU A 1 1233 ? 181.314 166.461 82.424 1.00 85.07 1233 GLU B N 1
ATOM 9191 C CA . GLU A 1 1233 ? 182.385 165.993 83.290 1.00 85.07 1233 GLU B CA 1
ATOM 9192 C C . GLU A 1 1233 ? 182.271 164.486 83.510 1.00 85.07 1233 GLU B C 1
ATOM 9193 O O . GLU A 1 1233 ? 181.167 163.964 83.693 1.00 85.07 1233 GLU B O 1
ATOM 9199 N N . PRO A 1 1234 ? 183.389 163.762 83.497 1.00 87.51 1234 PRO B N 1
ATOM 9200 C CA . PRO A 1 1234 ? 183.334 162.316 83.738 1.00 87.51 1234 PRO B CA 1
ATOM 9201 C C . PRO A 1 1234 ? 183.176 162.004 85.218 1.00 87.51 1234 PRO B C 1
ATOM 9202 O O . PRO A 1 1234 ? 183.750 162.671 86.082 1.00 87.51 1234 PRO B O 1
ATOM 9206 N N . TYR A 1 1235 ? 182.384 160.974 85.501 1.00 100.66 1235 TYR B N 1
ATOM 9207 C CA . TYR A 1 1235 ? 182.127 160.580 86.878 1.00 100.66 1235 TYR B CA 1
ATOM 9208 C C . TYR A 1 1235 ? 183.374 159.963 87.503 1.00 100.66 1235 TYR B C 1
ATOM 9209 O O . TYR A 1 1235 ? 184.217 159.379 86.817 1.00 100.66 1235 TYR B O 1
ATOM 9218 N N . LYS A 1 1236 ? 183.490 160.111 88.825 1.00 117.66 1236 LYS B N 1
ATOM 9219 C CA . LYS A 1 1236 ? 184.643 159.559 89.531 1.00 117.66 1236 LYS B CA 1
ATOM 9220 C C . LYS A 1 1236 ? 184.669 158.038 89.444 1.00 117.66 1236 LYS B C 1
ATOM 9221 O O . LYS A 1 1236 ? 185.733 157.437 89.250 1.00 117.66 1236 LYS B O 1
ATOM 9227 N N . ASN A 1 1237 ? 183.511 157.400 89.584 1.00 103.06 1237 ASN B N 1
ATOM 9228 C CA . ASN A 1 1237 ? 183.411 155.950 89.492 1.00 103.06 1237 ASN B CA 1
ATOM 9229 C C . ASN A 1 1237 ? 181.978 155.595 89.122 1.00 103.06 1237 ASN B C 1
ATOM 9230 O O . ASN A 1 1237 ? 181.071 156.427 89.200 1.00 103.06 1237 ASN B O 1
ATOM 9235 N N . GLU A 1 1238 ? 181.789 154.340 88.703 1.00 102.02 1238 GLU B N 1
ATOM 9236 C CA . GLU A 1 1238 ? 180.456 153.873 88.335 1.00 102.02 1238 GLU B CA 1
ATOM 9237 C C . GLU A 1 1238 ? 179.482 153.975 89.502 1.00 102.02 1238 GLU B C 1
ATOM 9238 O O . GLU A 1 1238 ? 178.291 154.239 89.296 1.00 102.02 1238 GLU B O 1
ATOM 9244 N N . LYS A 1 1239 ? 179.966 153.774 90.731 1.00 93.94 1239 LYS B N 1
ATOM 9245 C CA . LYS A 1 1239 ? 179.086 153.857 91.891 1.00 93.94 1239 LYS B CA 1
ATOM 9246 C C . LYS A 1 1239 ? 178.556 155.274 92.085 1.00 93.94 1239 LYS B C 1
ATOM 9247 O O . LYS A 1 1239 ? 177.412 155.458 92.512 1.00 93.94 1239 LYS B O 1
ATOM 9253 N N . GLU A 1 1240 ? 179.366 156.289 91.769 1.00 103.54 1240 GLU B N 1
ATOM 9254 C CA . GLU A 1 1240 ? 178.877 157.664 91.834 1.00 103.54 1240 GLU B CA 1
ATOM 9255 C C . GLU A 1 1240 ? 177.750 157.897 90.835 1.00 103.54 1240 GLU B C 1
ATOM 9256 O O . GLU A 1 1240 ? 176.744 158.539 91.161 1.00 103.54 1240 GLU B O 1
ATOM 9262 N N . PHE A 1 1241 ? 177.902 157.386 89.610 1.00 96.17 1241 PHE B N 1
ATOM 9263 C CA . PHE A 1 1241 ? 176.844 157.523 88.613 1.00 96.17 1241 PHE B CA 1
ATOM 9264 C C . PHE A 1 1241 ? 175.578 156.800 89.053 1.00 96.17 1241 PHE B C 1
ATOM 9265 O O . PHE A 1 1241 ? 174.467 157.321 88.891 1.00 96.17 1241 PHE B O 1
ATOM 9273 N N . LEU A 1 1242 ? 175.726 155.596 89.610 1.00 92.42 1242 LEU B N 1
ATOM 9274 C CA . LEU A 1 1242 ? 174.562 154.860 90.095 1.00 92.42 1242 LEU B CA 1
ATOM 9275 C C . LEU A 1 1242 ? 173.874 155.604 91.233 1.00 92.42 1242 LEU B C 1
ATOM 9276 O O . LEU A 1 1242 ? 172.640 155.659 91.291 1.00 92.42 1242 LEU B O 1
ATOM 9281 N N . SER A 1 1243 ? 174.655 156.183 92.148 1.00 88.72 1243 SER B N 1
ATOM 9282 C CA . SER A 1 1243 ? 174.073 156.941 93.250 1.00 88.72 1243 SER B CA 1
ATOM 9283 C C . SER A 1 1243 ? 173.337 158.174 92.744 1.00 88.72 1243 SER B C 1
ATOM 9284 O O . SER A 1 1243 ? 172.252 158.502 93.236 1.00 88.72 1243 SER B O 1
ATOM 9287 N N . GLU A 1 1244 ? 173.913 158.875 91.763 1.00 103.07 1244 GLU B N 1
ATOM 9288 C CA . GLU A 1 1244 ? 173.236 160.035 91.191 1.00 103.07 1244 GLU B CA 1
ATOM 9289 C C . GLU A 1 1244 ? 171.938 159.633 90.502 1.00 103.07 1244 GLU B C 1
ATOM 9290 O O . GLU A 1 1244 ? 170.917 160.324 90.627 1.00 103.07 1244 GLU B O 1
ATOM 9296 N N . PHE A 1 1245 ? 171.956 158.519 89.766 1.00 103.57 1245 PHE B N 1
ATOM 9297 C CA . PHE A 1 1245 ? 170.737 158.046 89.120 1.00 103.57 1245 PHE B CA 1
ATOM 9298 C C . PHE A 1 1245 ? 169.678 157.675 90.151 1.00 103.57 1245 PHE B C 1
ATOM 9299 O O . PHE A 1 1245 ? 168.493 157.980 89.972 1.00 103.57 1245 PHE B O 1
ATOM 9307 N N . LYS A 1 1246 ? 170.087 157.016 91.238 1.00 105.06 1246 LYS B N 1
ATOM 9308 C CA . LYS A 1 1246 ? 169.144 156.675 92.299 1.00 105.06 1246 LYS B CA 1
ATOM 9309 C C . LYS A 1 1246 ? 168.564 157.926 92.946 1.00 105.06 1246 LYS B C 1
ATOM 9310 O O . LYS A 1 1246 ? 167.369 157.977 93.256 1.00 105.06 1246 LYS B O 1
ATOM 9316 N N . LYS A 1 1247 ? 169.400 158.944 93.167 1.00 91.43 1247 LYS B N 1
ATOM 9317 C CA . LYS A 1 1247 ? 168.912 160.196 93.736 1.00 91.43 1247 LYS B CA 1
ATOM 9318 C C . LYS A 1 1247 ? 167.898 160.862 92.813 1.00 91.43 1247 LYS B C 1
ATOM 9319 O O . LYS A 1 1247 ? 166.865 161.365 93.272 1.00 91.43 1247 LYS B O 1
ATOM 9325 N N . LYS A 1 1248 ? 168.177 160.876 91.507 1.00 100.93 1248 LYS B N 1
ATOM 9326 C CA . LYS A 1 1248 ? 167.232 161.466 90.563 1.00 100.93 1248 LYS B CA 1
ATOM 9327 C C . LYS A 1 1248 ? 165.924 160.684 90.527 1.00 100.93 1248 LYS B C 1
ATOM 9328 O O . LYS A 1 1248 ? 164.840 161.279 90.469 1.00 100.93 1248 LYS B O 1
ATOM 9334 N N . MET A 1 1249 ? 166.005 159.351 90.556 1.00 115.26 1249 MET B N 1
ATOM 9335 C CA . MET A 1 1249 ? 164.794 158.537 90.579 1.00 115.26 1249 MET B CA 1
ATOM 9336 C C . MET A 1 1249 ? 163.979 158.805 91.836 1.00 115.26 1249 MET B C 1
ATOM 9337 O O . MET A 1 1249 ? 162.748 158.911 91.778 1.00 115.26 1249 MET B O 1
ATOM 9342 N N . GLY A 1 1250 ? 164.649 158.914 92.985 1.00 79.81 1250 GLY B N 1
ATOM 9343 C CA . GLY A 1 1250 ? 163.944 159.228 94.216 1.00 79.81 1250 GLY B CA 1
ATOM 9344 C C . GLY A 1 1250 ? 163.291 160.596 94.180 1.00 79.81 1250 GLY B C 1
ATOM 9345 O O . GLY A 1 1250 ? 162.168 160.769 94.659 1.00 79.81 1250 GLY B O 1
ATOM 9346 N N . GLU A 1 1251 ? 163.986 161.587 93.615 1.00 77.47 1251 GLU B N 1
ATOM 9347 C CA . GLU A 1 1251 ? 163.399 162.918 93.490 1.00 77.47 1251 GLU B CA 1
ATOM 9348 C C . GLU A 1 1251 ? 162.168 162.895 92.593 1.00 77.47 1251 GLU B C 1
ATOM 9349 O O . GLU A 1 1251 ? 161.146 163.514 92.914 1.00 77.47 1251 GLU B O 1
ATOM 9355 N N . ILE A 1 1252 ? 162.244 162.181 91.468 1.00 77.75 1252 ILE B N 1
ATOM 9356 C CA . ILE A 1 1252 ? 161.096 162.083 90.567 1.00 77.75 1252 ILE B CA 1
ATOM 9357 C C . ILE A 1 1252 ? 159.932 161.385 91.259 1.00 77.75 1252 ILE B C 1
ATOM 9358 O O . ILE A 1 1252 ? 158.774 161.811 91.147 1.00 77.75 1252 ILE B O 1
ATOM 9363 N N . ILE A 1 1253 ? 160.219 160.303 91.989 1.00 74.52 1253 ILE B N 1
ATOM 9364 C CA . ILE A 1 1253 ? 159.169 159.568 92.688 1.00 74.52 1253 ILE B CA 1
ATOM 9365 C C . ILE A 1 1253 ? 158.513 160.447 93.745 1.00 74.52 1253 ILE B C 1
ATOM 9366 O O . ILE A 1 1253 ? 157.284 160.461 93.884 1.00 74.52 1253 ILE B O 1
ATOM 9371 N N . GLY A 1 1254 ? 159.317 161.194 94.504 1.00 75.69 1254 GLY B N 1
ATOM 9372 C CA . GLY A 1 1254 ? 158.754 162.082 95.509 1.00 75.69 1254 GLY B CA 1
ATOM 9373 C C . GLY A 1 1254 ? 157.918 163.193 94.903 1.00 75.69 1254 GLY B C 1
ATOM 9374 O O . GLY A 1 1254 ? 156.860 163.546 95.431 1.00 75.69 1254 GLY B O 1
ATOM 9375 N N . LEU A 1 1255 ? 158.378 163.755 93.782 1.00 76.12 1255 LEU B N 1
ATOM 9376 C CA . LEU A 1 1255 ? 157.598 164.783 93.102 1.00 76.12 1255 LEU B CA 1
ATOM 9377 C C . LEU A 1 1255 ? 156.269 164.226 92.608 1.00 76.12 1255 LEU B C 1
ATOM 9378 O O . LEU A 1 1255 ? 155.237 164.903 92.684 1.00 76.12 1255 LEU B O 1
ATOM 9383 N N . ILE A 1 1256 ? 156.275 162.994 92.096 1.00 73.48 1256 ILE B N 1
ATOM 9384 C CA . ILE A 1 1256 ? 155.032 162.368 91.652 1.00 73.48 1256 ILE B CA 1
ATOM 9385 C C . ILE A 1 1256 ? 154.098 162.136 92.836 1.00 73.48 1256 ILE B C 1
ATOM 9386 O O . ILE A 1 1256 ? 152.898 162.428 92.767 1.00 73.48 1256 ILE B O 1
ATOM 9391 N N . LEU A 1 1257 ? 154.636 161.616 93.942 1.00 83.78 1257 LEU B N 1
ATOM 9392 C CA . LEU A 1 1257 ? 153.815 161.342 95.118 1.00 83.78 1257 LEU B CA 1
ATOM 9393 C C . LEU A 1 1257 ? 153.280 162.612 95.765 1.00 83.78 1257 LEU B C 1
ATOM 9394 O O . LEU A 1 1257 ? 152.250 162.555 96.446 1.00 83.78 1257 LEU B O 1
ATOM 9399 N N . LYS A 1 1258 ? 153.957 163.748 95.582 1.00 87.79 1258 LYS B N 1
ATOM 9400 C CA . LYS A 1 1258 ? 153.440 165.003 96.117 1.00 87.79 1258 LYS B CA 1
ATOM 9401 C C . LYS A 1 1258 ? 152.102 165.384 95.496 1.00 87.79 1258 LYS B C 1
ATOM 9402 O O . LYS A 1 1258 ? 151.322 166.107 96.125 1.00 87.79 1258 LYS B O 1
ATOM 9408 N N . HIS A 1 1259 ? 151.818 164.913 94.283 1.00 89.53 1259 HIS B N 1
ATOM 9409 C CA . HIS A 1 1259 ? 150.549 165.164 93.601 1.00 89.53 1259 HIS B CA 1
ATOM 9410 C C . HIS A 1 1259 ? 149.653 163.933 93.602 1.00 89.53 1259 HIS B C 1
ATOM 9411 O O . HIS A 1 1259 ? 148.967 163.651 92.615 1.00 89.53 1259 HIS B O 1
ATOM 9418 N N . ALA A 1 1260 ? 149.642 163.182 94.699 1.00 67.30 1260 ALA B N 1
ATOM 9419 C CA . ALA A 1 1260 ? 148.836 161.973 94.801 1.00 67.30 1260 ALA B CA 1
ATOM 9420 C C . ALA A 1 1260 ? 147.386 162.348 95.100 1.00 67.30 1260 ALA B C 1
ATOM 9421 O O . ALA A 1 1260 ? 146.981 163.509 94.990 1.00 67.30 1260 ALA B O 1
ATOM 9423 N N . ALA A 1 1261 ? 146.581 161.356 95.474 1.00 65.28 1261 ALA B N 1
ATOM 9424 C CA . ALA A 1 1261 ? 145.185 161.600 95.801 1.00 65.28 1261 ALA B CA 1
ATOM 9425 C C . ALA A 1 1261 ? 145.069 162.518 97.015 1.00 65.28 1261 ALA B C 1
ATOM 9426 O O . ALA A 1 1261 ? 146.004 162.674 97.806 1.00 65.28 1261 ALA B O 1
ATOM 9428 N N . LYS A 1 1262 ? 143.895 163.124 97.159 1.00 65.61 1262 LYS B N 1
ATOM 9429 C CA . LYS A 1 1262 ? 143.643 164.120 98.191 1.00 65.61 1262 LYS B CA 1
ATOM 9430 C C . LYS A 1 1262 ? 142.661 163.599 99.232 1.00 65.61 1262 LYS B C 1
ATOM 9431 O O . LYS A 1 1262 ? 141.771 164.318 99.693 1.00 65.61 1262 LYS B O 1
ATOM 9437 N N . THR A 1 1263 ? 142.813 162.329 99.612 1.00 67.72 1263 THR B N 1
ATOM 9438 C CA . THR A 1 1263 ? 142.052 161.790 100.732 1.00 67.72 1263 THR B CA 1
ATOM 9439 C C . THR A 1 1263 ? 142.424 162.475 102.043 1.00 67.72 1263 THR B C 1
ATOM 9440 O O . THR A 1 1263 ? 141.607 162.508 102.970 1.00 67.72 1263 THR B O 1
ATOM 9444 N N . GLY A 1 1264 ? 143.620 163.050 102.125 1.00 56.80 1264 GLY B N 1
ATOM 9445 C CA . GLY A 1 1264 ? 144.047 163.742 103.331 1.00 56.80 1264 GLY B CA 1
ATOM 9446 C C . GLY A 1 1264 ? 144.254 162.829 104.518 1.00 56.80 1264 GLY B C 1
ATOM 9447 O O . GLY A 1 1264 ? 143.874 163.179 105.643 1.00 56.80 1264 GLY B O 1
ATOM 9448 N N . GLY A 1 1265 ? 144.852 161.661 104.294 1.00 75.55 1265 GLY B N 1
ATOM 9449 C CA . GLY A 1 1265 ? 145.078 160.698 105.350 1.00 75.55 1265 GLY B CA 1
ATOM 9450 C C . GLY A 1 1265 ? 146.515 160.302 105.601 1.00 75.55 1265 GLY B C 1
ATOM 9451 O O . GLY A 1 1265 ? 146.767 159.530 106.536 1.00 75.55 1265 GLY B O 1
ATOM 9452 N N . ASP A 1 1266 ? 147.470 160.794 104.806 1.00 87.71 1266 ASP B N 1
ATOM 9453 C CA . ASP A 1 1266 ? 148.882 160.465 104.981 1.00 87.71 1266 ASP B CA 1
ATOM 9454 C C . ASP A 1 1266 ? 149.091 158.957 104.923 1.00 87.71 1266 ASP B C 1
ATOM 9455 O O . ASP A 1 1266 ? 149.430 158.339 105.938 1.00 87.71 1266 ASP B O 1
ATOM 9460 N N . VAL A 1 1267 ? 148.858 158.367 103.752 1.00 67.20 1267 VAL B N 1
ATOM 9461 C CA . VAL A 1 1267 ? 148.867 156.918 103.538 1.00 67.20 1267 VAL B CA 1
ATOM 9462 C C . VAL A 1 1267 ? 150.039 156.253 104.253 1.00 67.20 1267 VAL B C 1
ATOM 9463 O O . VAL A 1 1267 ? 151.202 156.635 104.054 1.00 67.20 1267 VAL B O 1
ATOM 9467 N N . PRO A 1 1268 ? 149.772 155.287 105.127 1.00 70.43 1268 PRO B N 1
ATOM 9468 C CA . PRO A 1 1268 ? 150.853 154.656 105.889 1.00 70.43 1268 PRO B CA 1
ATOM 9469 C C . PRO A 1 1268 ? 151.757 153.814 105.006 1.00 70.43 1268 PRO B C 1
ATOM 9470 O O . PRO A 1 1268 ? 151.354 153.319 103.950 1.00 70.43 1268 PRO B O 1
ATOM 9474 N N . ARG A 1 1269 ? 153.000 153.660 105.453 1.00 82.76 1269 ARG B N 1
ATOM 9475 C CA . ARG A 1 1269 ? 153.948 152.780 104.784 1.00 82.76 1269 ARG B CA 1
ATOM 9476 C C . ARG A 1 1269 ? 153.714 151.344 105.239 1.00 82.76 1269 ARG B C 1
ATOM 9477 O O . ARG A 1 1269 ? 153.121 151.112 106.298 1.00 82.76 1269 ARG B O 1
ATOM 9485 N N . TYR A 1 1270 ? 154.174 150.384 104.436 1.00 82.46 1270 TYR B N 1
ATOM 9486 C CA . TYR A 1 1270 ? 153.898 148.973 104.679 1.00 82.46 1270 TYR B CA 1
ATOM 9487 C C . TYR A 1 1270 ? 154.490 148.519 106.007 1.00 82.46 1270 TYR B C 1
ATOM 9488 O O . TYR A 1 1270 ? 155.708 148.349 106.129 1.00 82.46 1270 TYR B O 1
ATOM 9497 N N . ASN A 1 1271 ? 153.632 148.324 107.008 1.00 77.81 1271 ASN B N 1
ATOM 9498 C CA . ASN A 1 1271 ? 154.047 147.864 108.328 1.00 77.81 1271 ASN B CA 1
ATOM 9499 C C . ASN A 1 1271 ? 153.301 146.624 108.793 1.00 77.81 1271 ASN B C 1
ATOM 9500 O O . ASN A 1 1271 ? 153.927 145.671 109.273 1.00 77.81 1271 ASN B O 1
ATOM 9505 N N . HIS A 1 1272 ? 151.972 146.620 108.681 1.00 74.48 1272 HIS B N 1
ATOM 9506 C CA . HIS A 1 1272 ? 151.167 145.593 109.341 1.00 74.48 1272 HIS B CA 1
ATOM 9507 C C . HIS A 1 1272 ? 151.409 144.186 108.806 1.00 74.48 1272 HIS B C 1
ATOM 9508 O O . HIS A 1 1272 ? 151.622 143.272 109.621 1.00 74.48 1272 HIS B O 1
ATOM 9515 N N . PRO A 1 1273 ? 151.395 143.926 107.492 1.00 73.62 1273 PRO B N 1
ATOM 9516 C CA . PRO A 1 1273 ? 151.555 142.539 107.026 1.00 73.62 1273 PRO B CA 1
ATOM 9517 C C . PRO A 1 1273 ? 152.968 141.990 107.151 1.00 73.62 1273 PRO B C 1
ATOM 9518 O O . PRO A 1 1273 ? 153.233 140.904 106.622 1.00 73.62 1273 PRO B O 1
ATOM 9522 N N . THR A 1 1274 ? 153.882 142.692 107.816 1.00 68.31 1274 THR B N 1
ATOM 9523 C CA . THR A 1 1274 ? 155.225 142.162 108.003 1.00 68.31 1274 THR B CA 1
ATOM 9524 C C . THR A 1 1274 ? 155.181 140.927 108.901 1.00 68.31 1274 THR B C 1
ATOM 9525 O O . THR A 1 1274 ? 154.345 140.846 109.807 1.00 68.31 1274 THR B O 1
ATOM 9529 N N . PRO A 1 1275 ? 156.055 139.944 108.667 1.00 64.06 1275 PRO B N 1
ATOM 9530 C CA . PRO A 1 1275 ? 156.045 138.743 109.518 1.00 64.06 1275 PRO B CA 1
ATOM 9531 C C . PRO A 1 1275 ? 156.319 139.036 110.982 1.00 64.06 1275 PRO B C 1
ATOM 9532 O O . PRO A 1 1275 ? 155.813 138.314 111.851 1.00 64.06 1275 PRO B O 1
ATOM 9536 N N . THR A 1 1276 ? 157.111 140.069 111.280 1.00 75.47 1276 THR B N 1
ATOM 9537 C CA . THR A 1 1276 ? 157.400 140.407 112.671 1.00 75.47 1276 THR B CA 1
ATOM 9538 C C . THR A 1 1276 ? 156.125 140.771 113.421 1.00 75.47 1276 THR B C 1
ATOM 9539 O O . THR A 1 1276 ? 155.889 140.298 114.540 1.00 75.47 1276 THR B O 1
ATOM 9543 N N . ASP A 1 1277 ? 155.279 141.600 112.807 1.00 62.79 1277 ASP B N 1
ATOM 9544 C CA . ASP A 1 1277 ? 154.022 141.978 113.441 1.00 62.79 1277 ASP B CA 1
ATOM 9545 C C . ASP A 1 1277 ? 153.125 140.765 113.644 1.00 62.79 1277 ASP B C 1
ATOM 9546 O O . ASP A 1 1277 ? 152.487 140.624 114.693 1.00 62.79 1277 ASP B O 1
ATOM 9551 N N . LYS A 1 1278 ? 153.066 139.875 112.650 1.00 53.13 1278 LYS B N 1
ATOM 9552 C CA . LYS A 1 1278 ? 152.206 138.703 112.766 1.00 53.13 1278 LYS B CA 1
ATOM 9553 C C . LYS A 1 1278 ? 152.678 137.775 113.879 1.00 53.13 1278 LYS B C 1
ATOM 9554 O O . LYS A 1 1278 ? 151.860 137.268 114.655 1.00 53.13 1278 LYS B O 1
ATOM 9560 N N . MET A 1 1279 ? 153.991 137.543 113.983 1.00 56.64 1279 MET B N 1
ATOM 9561 C CA . MET A 1 1279 ? 154.475 136.641 115.024 1.00 56.64 1279 MET B CA 1
ATOM 9562 C C . MET A 1 1279 ? 154.396 137.285 116.401 1.00 56.64 1279 MET B C 1
ATOM 9563 O O . MET A 1 1279 ? 154.266 136.577 117.406 1.00 56.64 1279 MET B O 1
ATOM 9568 N N . LEU A 1 1280 ? 154.480 138.616 116.474 1.00 49.51 1280 LEU B N 1
ATOM 9569 C CA . LEU A 1 1280 ? 154.325 139.289 117.757 1.00 49.51 1280 LEU B CA 1
ATOM 9570 C C . LEU A 1 1280 ? 152.872 139.322 118.213 1.00 49.51 1280 LEU B C 1
ATOM 9571 O O . LEU A 1 1280 ? 152.602 139.235 119.416 1.00 49.51 1280 LEU B O 1
ATOM 9576 N N . LEU A 1 1281 ? 151.930 139.442 117.277 1.00 49.05 1281 LEU B N 1
ATOM 9577 C CA . LEU A 1 1281 ? 150.528 139.575 117.653 1.00 49.05 1281 LEU B CA 1
ATOM 9578 C C . LEU A 1 1281 ? 149.865 138.217 117.851 1.00 49.05 1281 LEU B C 1
ATOM 9579 O O . LEU A 1 1281 ? 148.981 138.077 118.704 1.00 49.05 1281 LEU B O 1
ATOM 9584 N N . SER A 1 1282 ? 150.269 137.210 117.073 1.00 45.11 1282 SER B N 1
ATOM 9585 C CA . SER A 1 1282 ? 149.690 135.879 117.223 1.00 45.11 1282 SER B CA 1
ATOM 9586 C C . SER A 1 1282 ? 150.027 135.282 118.583 1.00 45.11 1282 SER B C 1
ATOM 9587 O O . SER A 1 1282 ? 149.161 134.706 119.253 1.00 45.11 1282 SER B O 1
ATOM 9590 N N . LEU A 1 1283 ? 151.280 135.414 119.010 1.00 54.59 1283 LEU B N 1
ATOM 9591 C CA . LEU A 1 1283 ? 151.730 134.851 120.281 1.00 54.59 1283 LEU B CA 1
ATOM 9592 C C . LEU A 1 1283 ? 151.338 135.803 121.403 1.00 54.59 1283 LEU B C 1
ATOM 9593 O O . LEU A 1 1283 ? 152.038 136.778 121.682 1.00 54.59 1283 LEU B O 1
ATOM 9598 N N . ALA A 1 1284 ? 150.207 135.522 122.050 1.00 53.16 1284 ALA B N 1
ATOM 9599 C CA . ALA A 1 1284 ? 149.782 136.327 123.191 1.00 53.16 1284 ALA B CA 1
ATOM 9600 C C . ALA A 1 1284 ? 150.491 135.883 124.465 1.00 53.16 1284 ALA B C 1
ATOM 9601 O O . ALA A 1 1284 ? 151.223 136.663 125.085 1.00 53.16 1284 ALA B O 1
ATOM 9603 N N . ALA A 1 1285 ? 150.285 134.625 124.862 1.00 44.06 1285 ALA B N 1
ATOM 9604 C CA . ALA A 1 1285 ? 150.933 134.040 126.037 1.00 44.06 1285 ALA B CA 1
ATOM 9605 C C . ALA A 1 1285 ? 150.712 134.892 127.285 1.00 44.06 1285 ALA B C 1
ATOM 9606 O O . ALA A 1 1285 ? 151.630 135.135 128.070 1.00 44.06 1285 ALA B O 1
ATOM 9608 N N . TYR A 1 1286 ? 149.475 135.362 127.461 1.00 57.39 1286 TYR B N 1
ATOM 9609 C CA . TYR A 1 1286 ? 149.133 136.109 128.667 1.00 57.39 1286 TYR B CA 1
ATOM 9610 C C . TYR A 1 1286 ? 149.284 135.232 129.904 1.00 57.39 1286 TYR B C 1
ATOM 9611 O O . TYR A 1 1286 ? 149.832 135.662 130.925 1.00 57.39 1286 TYR B O 1
ATOM 9620 N N . ASN A 1 1287 ? 148.797 133.997 129.827 1.00 67.03 1287 ASN B N 1
ATOM 9621 C CA . ASN A 1 1287 ? 148.932 133.028 130.901 1.00 67.03 1287 ASN B CA 1
ATOM 9622 C C . ASN A 1 1287 ? 150.189 132.188 130.674 1.00 67.03 1287 ASN B C 1
ATOM 9623 O O . ASN A 1 1287 ? 151.032 132.508 129.831 1.00 67.03 1287 ASN B O 1
ATOM 9628 N N . ARG A 1 1288 ? 150.321 131.096 131.433 1.00 68.71 1288 ARG B N 1
ATOM 9629 C CA . ARG A 1 1288 ? 151.480 130.205 131.352 1.00 68.71 1288 ARG B CA 1
ATOM 9630 C C . ARG A 1 1288 ? 152.781 130.965 131.603 1.00 68.71 1288 ARG B C 1
ATOM 9631 O O . ARG A 1 1288 ? 153.796 130.732 130.944 1.00 68.71 1288 ARG B O 1
ATOM 9639 N N . ASN A 1 1289 ? 152.750 131.884 132.564 1.00 83.18 1289 ASN B N 1
ATOM 9640 C CA . ASN A 1 1289 ? 153.901 132.704 132.912 1.00 83.18 1289 ASN B CA 1
ATOM 9641 C C . ASN A 1 1289 ? 154.349 132.371 134.327 1.00 83.18 1289 ASN B C 1
ATOM 9642 O O . ASN A 1 1289 ? 153.525 132.313 135.246 1.00 83.18 1289 ASN B O 1
ATOM 9647 N N . HIS A 1 1290 ? 155.651 132.152 134.497 1.00 88.20 1290 HIS B N 1
ATOM 9648 C CA . HIS A 1 1290 ? 156.239 131.845 135.792 1.00 88.20 1290 HIS B CA 1
ATOM 9649 C C . HIS A 1 1290 ? 157.393 132.798 136.066 1.00 88.20 1290 HIS B C 1
ATOM 9650 O O . HIS A 1 1290 ? 158.194 133.090 135.173 1.00 88.20 1290 HIS B O 1
ATOM 9657 N N . LYS A 1 1291 ? 157.472 133.277 137.306 1.00 84.82 1291 LYS B N 1
ATOM 9658 C CA . LYS A 1 1291 ? 158.448 134.280 137.710 1.00 84.82 1291 LYS B CA 1
ATOM 9659 C C . LYS A 1 1291 ? 159.584 133.704 138.549 1.00 84.82 1291 LYS B C 1
ATOM 9660 O O . LYS A 1 1291 ? 160.281 134.461 139.232 1.00 84.82 1291 LYS B O 1
ATOM 9666 N N . HIS A 1 1292 ? 159.789 132.390 138.518 1.00 108.45 1292 HIS B N 1
ATOM 9667 C CA . HIS A 1 1292 ? 160.843 131.757 139.295 1.00 108.45 1292 HIS B CA 1
ATOM 9668 C C . HIS A 1 1292 ? 161.622 130.781 138.425 1.00 108.45 1292 HIS B C 1
ATOM 9669 O O . HIS A 1 1292 ? 161.096 130.236 137.450 1.00 108.45 1292 HIS B O 1
ATOM 9676 N N . GLU A 1 1293 ? 162.892 130.584 138.787 1.00 53.71 1293 GLU B N 1
ATOM 9677 C CA . GLU A 1 1293 ? 163.778 129.616 138.147 1.00 53.71 1293 GLU B CA 1
ATOM 9678 C C . GLU A 1 1293 ? 164.003 129.922 136.671 1.00 53.71 1293 GLU B C 1
ATOM 9679 O O . GLU A 1 1293 ? 163.500 130.921 136.148 1.00 53.71 1293 GLU B O 1
ATOM 9681 N N . ASN A 1 1294 ? 164.777 129.072 136.000 1.00 42.77 1294 ASN B N 1
ATOM 9682 C CA . ASN A 1 1294 ? 165.037 129.252 134.579 1.00 42.77 1294 ASN B CA 1
ATOM 9683 C C . ASN A 1 1294 ? 163.781 128.972 133.764 1.00 42.77 1294 ASN B C 1
ATOM 9684 O O . ASN A 1 1294 ? 162.994 128.078 134.089 1.00 42.77 1294 ASN B O 1
ATOM 9686 N N . GLY A 1 1295 ? 163.596 129.745 132.699 1.00 38.83 1295 GLY B N 1
ATOM 9687 C CA . GLY A 1 1295 ? 162.438 129.584 131.838 1.00 38.83 1295 GLY B CA 1
ATOM 9688 C C . GLY A 1 1295 ? 162.670 128.462 130.829 1.00 38.83 1295 GLY B C 1
ATOM 9689 O O . GLY A 1 1295 ? 163.757 127.888 130.728 1.00 38.83 1295 GLY B O 1
ATOM 9690 N N . LYS A 1 1296 ? 161.617 128.149 130.073 1.00 45.10 1296 LYS B N 1
ATOM 9691 C CA . LYS A 1 1296 ? 161.661 127.144 129.010 1.00 45.10 1296 LYS B CA 1
ATOM 9692 C C . LYS A 1 1296 ? 161.067 127.784 127.760 1.00 45.10 1296 LYS B C 1
ATOM 9693 O O . LYS A 1 1296 ? 159.864 127.676 127.511 1.00 45.10 1296 LYS B O 1
ATOM 9695 N N . ALA A 1 1297 ? 161.913 128.446 126.974 1.00 38.24 1297 ALA B N 1
ATOM 9696 C CA . ALA A 1 1297 ? 161.468 129.180 125.799 1.00 38.24 1297 ALA B CA 1
ATOM 9697 C C . ALA A 1 1297 ? 162.410 128.902 124.636 1.00 38.24 1297 ALA B C 1
ATOM 9698 O O . ALA A 1 1297 ? 163.529 128.417 124.817 1.00 38.24 1297 ALA B O 1
ATOM 9700 N N . GLU A 1 1298 ? 161.936 129.215 123.432 1.00 30.28 1298 GLU B N 1
ATOM 9701 C CA . GLU A 1 1298 ? 162.699 129.016 122.211 1.00 30.28 1298 GLU B CA 1
ATOM 9702 C C . GLU A 1 1298 ? 162.632 130.269 121.351 1.00 30.28 1298 GLU B C 1
ATOM 9703 O O . GLU A 1 1298 ? 161.672 131.041 121.424 1.00 30.28 1298 GLU B O 1
ATOM 9705 N N . TYR A 1 1299 ? 163.664 130.463 120.534 1.00 28.02 1299 TYR B N 1
ATOM 9706 C CA . TYR A 1 1299 ? 163.757 131.628 119.656 1.00 28.02 1299 TYR B CA 1
ATOM 9707 C C . TYR A 1 1299 ? 162.999 131.332 118.369 1.00 28.02 1299 TYR B C 1
ATOM 9708 O O . TYR A 1 1299 ? 163.462 130.565 117.522 1.00 28.02 1299 TYR B O 1
ATOM 9710 N N . ARG A 1 1300 ? 161.825 131.947 118.216 1.00 29.09 1300 ARG B N 1
ATOM 9711 C CA . ARG A 1 1300 ? 160.967 131.714 117.055 1.00 29.09 1300 ARG B CA 1
ATOM 9712 C C . ARG A 1 1300 ? 161.229 132.798 116.012 1.00 29.09 1300 ARG B C 1
ATOM 9713 O O . ARG A 1 1300 ? 160.593 133.853 115.983 1.00 29.09 1300 ARG B O 1
ATOM 9715 N N . ILE A 1 1301 ? 162.191 132.521 115.136 1.00 39.31 1301 ILE B N 1
ATOM 9716 C CA . ILE A 1 1301 ? 162.488 133.426 114.037 1.00 39.31 1301 ILE B CA 1
ATOM 9717 C C . ILE A 1 1301 ? 161.406 133.343 112.967 1.00 39.31 1301 ILE B C 1
ATOM 9718 O O . ILE A 1 1301 ? 160.728 132.324 112.814 1.00 39.31 1301 ILE B O 1
ATOM 9720 N N . VAL A 1 1302 ? 161.247 134.435 112.218 1.00 48.87 1302 VAL B N 1
ATOM 9721 C CA . VAL A 1 1302 ? 160.224 134.516 111.173 1.00 48.87 1302 VAL B CA 1
ATOM 9722 C C . VAL A 1 1302 ? 160.799 134.030 109.842 1.00 48.87 1302 VAL B C 1
ATOM 9723 O O . VAL A 1 1302 ? 160.811 134.734 108.831 1.00 48.87 1302 VAL B O 1
ATOM 9725 N N . LYS A 1 1303 ? 161.280 132.784 109.866 1.00 54.50 1303 LYS B N 1
ATOM 9726 C CA . LYS A 1 1303 ? 161.866 132.135 108.692 1.00 54.50 1303 LYS B CA 1
ATOM 9727 C C . LYS A 1 1303 ? 162.993 132.978 108.099 1.00 54.50 1303 LYS B C 1
ATOM 9728 O O . LYS A 1 1303 ? 163.173 133.051 106.881 1.00 54.50 1303 LYS B O 1
ATOM 9730 N N . PRO A 1 1304 ? 163.760 133.624 108.974 1.00 58.89 1304 PRO B N 1
ATOM 9731 C CA . PRO A 1 1304 ? 164.868 134.474 108.552 1.00 58.89 1304 PRO B CA 1
ATOM 9732 C C . PRO A 1 1304 ? 165.887 134.531 109.678 1.00 58.89 1304 PRO B C 1
ATOM 9733 O O . PRO A 1 1304 ? 165.544 134.905 110.804 1.00 58.89 1304 PRO B O 1
ATOM 9735 N N . LYS A 1 1305 ? 167.131 134.162 109.376 1.00 61.71 1305 LYS B N 1
ATOM 9736 C CA . LYS A 1 1305 ? 168.224 134.154 110.349 1.00 61.71 1305 LYS B CA 1
ATOM 9737 C C . LYS A 1 1305 ? 169.327 135.063 109.814 1.00 61.71 1305 LYS B C 1
ATOM 9738 O O . LYS A 1 1305 ? 170.114 134.659 108.954 1.00 61.71 1305 LYS B O 1
ATOM 9740 N N . HIS A 1 1306 ? 169.381 136.291 110.325 1.00 70.24 1306 HIS B N 1
ATOM 9741 C CA . HIS A 1 1306 ? 170.358 137.280 109.891 1.00 70.24 1306 HIS B CA 1
ATOM 9742 C C . HIS A 1 1306 ? 171.363 137.637 110.975 1.00 70.24 1306 HIS B C 1
ATOM 9743 O O . HIS A 1 1306 ? 172.574 137.532 110.755 1.00 70.24 1306 HIS B O 1
ATOM 9745 N N . ASN A 1 1307 ? 170.893 138.055 112.146 1.00 67.93 1307 ASN B N 1
ATOM 9746 C CA . ASN A 1 1307 ? 171.771 138.461 113.236 1.00 67.93 1307 ASN B CA 1
ATOM 9747 C C . ASN A 1 1307 ? 170.990 138.366 114.542 1.00 67.93 1307 ASN B C 1
ATOM 9748 O O . ASN A 1 1307 ? 169.884 137.815 114.585 1.00 67.93 1307 ASN B O 1
ATOM 9750 N N . LEU A 1 1308 ? 171.568 138.907 115.611 1.00 59.79 1308 LEU B N 1
ATOM 9751 C CA . LEU A 1 1308 ? 170.930 138.892 116.917 1.00 59.79 1308 LEU B CA 1
ATOM 9752 C C . LEU A 1 1308 ? 169.886 140.004 117.009 1.00 59.79 1308 LEU B C 1
ATOM 9753 O O . LEU A 1 1308 ? 169.611 140.719 116.041 1.00 59.79 1308 LEU B O 1
ATOM 9755 N N . LYS A 1 1309 ? 169.288 140.139 118.193 1.00 52.60 1309 LYS B N 1
ATOM 9756 C CA . LYS A 1 1309 ? 168.247 141.109 118.526 1.00 52.60 1309 LYS B CA 1
ATOM 9757 C C . LYS A 1 1309 ? 166.963 140.897 117.734 1.00 52.60 1309 LYS B C 1
ATOM 9758 O O . LYS A 1 1309 ? 166.045 141.721 117.839 1.00 52.60 1309 LYS B O 1
ATOM 9760 N N . VAL A 1 1310 ? 166.862 139.828 116.947 1.00 30.85 1310 VAL B N 1
ATOM 9761 C CA . VAL A 1 1310 ? 165.664 139.503 116.177 1.00 30.85 1310 VAL B CA 1
ATOM 9762 C C . VAL A 1 1310 ? 165.261 138.076 116.538 1.00 30.85 1310 VAL B C 1
ATOM 9763 O O . VAL A 1 1310 ? 165.643 137.119 115.860 1.00 30.85 1310 VAL B O 1
ATOM 9765 N N . ASP A 1 1311 ? 164.488 137.941 117.610 1.00 5.56 1311 ASP B N 1
ATOM 9766 C CA . ASP A 1 1311 ? 164.035 136.645 118.098 1.00 5.56 1311 ASP B CA 1
ATOM 9767 C C . ASP A 1 1311 ? 162.851 136.879 119.029 1.00 5.56 1311 ASP B C 1
ATOM 9768 O O . ASP A 1 1311 ? 162.308 137.986 119.103 1.00 5.56 1311 ASP B O 1
ATOM 9770 N N . PHE A 1 1312 ? 162.448 135.832 119.744 1.00 23.19 1312 PHE B N 1
ATOM 9771 C CA . PHE A 1 1312 ? 161.348 135.930 120.693 1.00 23.19 1312 PHE B CA 1
ATOM 9772 C C . PHE A 1 1312 ? 161.462 134.787 121.691 1.00 23.19 1312 PHE B C 1
ATOM 9773 O O . PHE A 1 1312 ? 162.273 133.872 121.531 1.00 23.19 1312 PHE B O 1
ATOM 9775 N N . MET A 1 1313 ? 160.640 134.860 122.735 1.00 32.43 1313 MET B N 1
ATOM 9776 C CA . MET A 1 1313 ? 160.538 133.814 123.747 1.00 32.43 1313 MET B CA 1
ATOM 9777 C C . MET A 1 1313 ? 159.134 133.226 123.673 1.00 32.43 1313 MET B C 1
ATOM 9778 O O . MET A 1 1313 ? 158.156 133.897 124.020 1.00 32.43 1313 MET B O 1
ATOM 9780 N N . PHE A 1 1314 ? 159.037 131.978 123.219 1.00 41.80 1314 PHE B N 1
ATOM 9781 C CA . PHE A 1 1314 ? 157.748 131.324 123.039 1.00 41.80 1314 PHE B CA 1
ATOM 9782 C C . PHE A 1 1314 ? 157.239 130.638 124.299 1.00 41.80 1314 PHE B C 1
ATOM 9783 O O . PHE A 1 1314 ? 156.079 130.213 124.322 1.00 41.80 1314 PHE B O 1
ATOM 9785 N N . ALA A 1 1315 ? 158.069 130.527 125.338 1.00 34.64 1315 ALA B N 1
ATOM 9786 C CA . ALA A 1 1315 ? 157.690 129.909 126.609 1.00 34.64 1315 ALA B CA 1
ATOM 9787 C C . ALA A 1 1315 ? 157.149 128.493 126.394 1.00 34.64 1315 ALA B C 1
ATOM 9788 O O . ALA A 1 1315 ? 156.006 128.175 126.730 1.00 34.64 1315 ALA B O 1
ATOM 9790 N N . VAL A 1 1316 ? 158.006 127.644 125.821 1.00 39.37 1316 VAL B N 1
ATOM 9791 C CA . VAL A 1 1316 ? 157.676 126.252 125.530 1.00 39.37 1316 VAL B CA 1
ATOM 9792 C C . VAL A 1 1316 ? 156.424 126.147 124.667 1.00 39.37 1316 VAL B C 1
ATOM 9793 O O . VAL A 1 1316 ? 156.423 126.589 123.513 1.00 39.37 1316 VAL B O 1
ATOM 9795 N N . THR A 1 1317 ? 155.364 125.564 125.221 1.00 34.61 1317 THR B N 1
ATOM 9796 C CA . THR A 1 1317 ? 154.088 125.398 124.526 1.00 34.61 1317 THR B CA 1
ATOM 9797 C C . THR A 1 1317 ? 154.255 124.659 123.200 1.00 34.61 1317 THR B C 1
ATOM 9798 O O . THR A 1 1317 ? 153.290 124.131 122.647 1.00 34.61 1317 THR B O 1
ATOM 9800 N N . TYR A 1 1339 ? 165.534 124.980 118.020 1.00 25.04 1339 TYR B N 1
ATOM 9801 C CA . TYR A 1 1339 ? 166.944 125.268 118.256 1.00 25.04 1339 TYR B CA 1
ATOM 9802 C C . TYR A 1 1339 ? 167.462 124.499 119.468 1.00 25.04 1339 TYR B C 1
ATOM 9803 O O . TYR A 1 1339 ? 167.028 123.379 119.736 1.00 25.04 1339 TYR B O 1
ATOM 9805 N N . LEU A 1 1340 ? 168.393 125.111 120.200 1.00 43.25 1340 LEU B N 1
ATOM 9806 C CA . LEU A 1 1340 ? 168.975 124.481 121.377 1.00 43.25 1340 LEU B CA 1
ATOM 9807 C C . LEU A 1 1340 ? 168.083 124.577 122.608 1.00 43.25 1340 LEU B C 1
ATOM 9808 O O . LEU A 1 1340 ? 168.364 123.902 123.604 1.00 43.25 1340 LEU B O 1
ATOM 9810 N N . LYS A 1 1341 ? 167.027 125.393 122.561 1.00 53.23 1341 LYS B N 1
ATOM 9811 C CA . LYS A 1 1341 ? 166.080 125.551 123.665 1.00 53.23 1341 LYS B CA 1
ATOM 9812 C C . LYS A 1 1341 ? 166.793 125.993 124.946 1.00 53.23 1341 LYS B C 1
ATOM 9813 O O . LYS A 1 1341 ? 166.806 125.294 125.961 1.00 53.23 1341 LYS B O 1
ATOM 9815 N N . VAL A 1 1342 ? 167.394 127.177 124.876 1.00 37.09 1342 VAL B N 1
ATOM 9816 C CA . VAL A 1 1342 ? 168.098 127.776 126.002 1.00 37.09 1342 VAL B CA 1
ATOM 9817 C C . VAL A 1 1342 ? 167.310 128.975 126.510 1.00 37.09 1342 VAL B C 1
ATOM 9818 O O . VAL A 1 1342 ? 166.981 129.880 125.735 1.00 37.09 1342 VAL B O 1
ATOM 9820 N N . SER A 1 1343 ? 167.012 128.980 127.808 1.00 37.69 1343 SER B N 1
ATOM 9821 C CA . SER A 1 1343 ? 166.241 130.058 128.407 1.00 37.69 1343 SER B CA 1
ATOM 9822 C C . SER A 1 1343 ? 166.555 130.140 129.894 1.00 37.69 1343 SER B C 1
ATOM 9823 O O . SER A 1 1343 ? 167.066 129.191 130.494 1.00 37.69 1343 SER B O 1
ATOM 9825 N N . GLY A 1 1344 ? 166.235 131.293 130.479 1.00 45.33 1344 GLY B N 1
ATOM 9826 C CA . GLY A 1 1344 ? 166.415 131.541 131.903 1.00 45.33 1344 GLY B CA 1
ATOM 9827 C C . GLY A 1 1344 ? 165.730 132.851 132.265 1.00 45.33 1344 GLY B C 1
ATOM 9828 O O . GLY A 1 1344 ? 165.532 133.715 131.407 1.00 45.33 1344 GLY B O 1
ATOM 9829 N N . PRO A 1 1345 ? 165.356 132.973 133.541 1.00 45.90 1345 PRO B N 1
ATOM 9830 C CA . PRO A 1 1345 ? 164.847 134.211 134.128 1.00 45.90 1345 PRO B CA 1
ATOM 9831 C C . PRO A 1 1345 ? 163.570 134.722 133.466 1.00 45.90 1345 PRO B C 1
ATOM 9832 O O . PRO A 1 1345 ? 163.084 134.138 132.492 1.00 45.90 1345 PRO B O 1
ATOM 9834 N N . ASN A 1 1346 ? 163.016 135.809 134.004 1.00 47.96 1346 ASN B N 1
ATOM 9835 C CA . ASN A 1 1346 ? 161.802 136.425 133.483 1.00 47.96 1346 ASN B CA 1
ATOM 9836 C C . ASN A 1 1346 ? 161.614 137.781 134.146 1.00 47.96 1346 ASN B C 1
ATOM 9837 O O . ASN A 1 1346 ? 161.971 137.957 135.313 1.00 47.96 1346 ASN B O 1
ATOM 9839 N N . LYS A 1 1347 ? 161.040 138.726 133.404 1.00 46.76 1347 LYS B N 1
ATOM 9840 C CA . LYS A 1 1347 ? 160.799 140.075 133.895 1.00 46.76 1347 LYS B CA 1
ATOM 9841 C C . LYS A 1 1347 ? 159.332 140.434 133.706 1.00 46.76 1347 LYS B C 1
ATOM 9842 O O . LYS A 1 1347 ? 158.629 139.847 132.880 1.00 46.76 1347 LYS B O 1
ATOM 9844 N N . ILE A 1 1348 ? 158.872 141.410 134.489 1.00 45.36 1348 ILE B N 1
ATOM 9845 C CA . ILE A 1 1348 ? 157.480 141.850 134.419 1.00 45.36 1348 ILE B CA 1
ATOM 9846 C C . ILE A 1 1348 ? 157.402 143.311 134.827 1.00 45.36 1348 ILE B C 1
ATOM 9847 O O . ILE A 1 1348 ? 157.664 143.642 135.988 1.00 45.36 1348 ILE B O 1
ATOM 9849 N N . GLU A 1 1349 ? 157.040 144.176 133.884 1.00 49.51 1349 GLU B N 1
ATOM 9850 C CA . GLU A 1 1349 ? 156.891 145.603 134.145 1.00 49.51 1349 GLU B CA 1
ATOM 9851 C C . GLU A 1 1349 ? 156.062 146.214 133.022 1.00 49.51 1349 GLU B C 1
ATOM 9852 O O . GLU A 1 1349 ? 155.847 145.599 131.974 1.00 49.51 1349 GLU B O 1
ATOM 9854 N N . LYS A 1 1350 ? 155.592 147.437 133.254 1.00 81.83 1350 LYS B N 1
ATOM 9855 C CA . LYS A 1 1350 ? 154.849 148.188 132.254 1.00 81.83 1350 LYS B CA 1
ATOM 9856 C C . LYS A 1 1350 ? 155.817 149.057 131.450 1.00 81.83 1350 LYS B C 1
ATOM 9857 O O . LYS A 1 1350 ? 157.039 148.899 131.527 1.00 81.83 1350 LYS B O 1
ATOM 9859 N N . VAL A 1 1351 ? 155.282 149.989 130.665 1.00 49.02 1351 VAL B N 1
ATOM 9860 C CA . VAL A 1 1351 ? 156.105 150.855 129.832 1.00 49.02 1351 VAL B CA 1
ATOM 9861 C C . VAL A 1 1351 ? 155.531 152.267 129.867 1.00 49.02 1351 VAL B C 1
ATOM 9862 O O . VAL A 1 1351 ? 154.665 152.592 130.685 1.00 49.02 1351 VAL B O 1
ATOM 9864 N N . LYS A 1 1352 ? 156.024 153.108 128.962 1.00 32.37 1352 LYS B N 1
ATOM 9865 C CA . LYS A 1 1352 ? 155.673 154.519 128.957 1.00 32.37 1352 LYS B CA 1
ATOM 9866 C C . LYS A 1 1352 ? 154.251 154.734 128.458 1.00 32.37 1352 LYS B C 1
ATOM 9867 O O . LYS A 1 1352 ? 153.694 153.917 127.720 1.00 32.37 1352 LYS B O 1
ATOM 9869 N N . LYS A 1 1353 ? 153.666 155.854 128.873 1.00 29.37 1353 LYS B N 1
ATOM 9870 C CA . LYS A 1 1353 ? 152.340 156.271 128.437 1.00 29.37 1353 LYS B CA 1
ATOM 9871 C C . LYS A 1 1353 ? 152.478 157.534 127.598 1.00 29.37 1353 LYS B C 1
ATOM 9872 O O . LYS A 1 1353 ? 153.011 158.543 128.072 1.00 29.37 1353 LYS B O 1
ATOM 9874 N N . VAL A 1 1354 ? 151.999 157.476 126.358 1.00 36.29 1354 VAL B N 1
ATOM 9875 C CA . VAL A 1 1354 ? 152.080 158.615 125.461 1.00 36.29 1354 VAL B CA 1
ATOM 9876 C C . VAL A 1 1354 ? 151.007 159.646 125.800 1.00 36.29 1354 VAL B C 1
ATOM 9877 O O . VAL A 1 1354 ? 150.088 159.395 126.584 1.00 36.29 1354 VAL B O 1
ATOM 9879 N N . ASN A 1 1355 ? 151.136 160.825 125.192 1.00 41.03 1355 ASN B N 1
ATOM 9880 C CA . ASN A 1 1355 ? 150.205 161.930 125.421 1.00 41.03 1355 ASN B CA 1
ATOM 9881 C C . ASN A 1 1355 ? 149.751 162.457 124.063 1.00 41.03 1355 ASN B C 1
ATOM 9882 O O . ASN A 1 1355 ? 150.475 163.214 123.410 1.00 41.03 1355 ASN B O 1
ATOM 9884 N N . PRO A 1 1356 ? 148.552 162.056 123.645 1.00 50.54 1356 PRO B N 1
ATOM 9885 C CA . PRO A 1 1356 ? 147.983 162.516 122.387 1.00 50.54 1356 PRO B CA 1
ATOM 9886 C C . PRO A 1 1356 ? 146.468 162.541 122.522 1.00 50.54 1356 PRO B C 1
ATOM 9887 O O . PRO A 1 1356 ? 145.866 161.653 123.131 1.00 50.54 1356 PRO B O 1
ATOM 9889 N N . ASN A 1 1357 ? 145.860 163.572 121.941 1.00 49.71 1357 ASN B N 1
ATOM 9890 C CA . ASN A 1 1357 ? 144.426 163.807 122.059 1.00 49.71 1357 ASN B CA 1
ATOM 9891 C C . ASN A 1 1357 ? 143.729 163.366 120.778 1.00 49.71 1357 ASN B C 1
ATOM 9892 O O . ASN A 1 1357 ? 143.866 164.019 119.737 1.00 49.71 1357 ASN B O 1
ATOM 9894 N N . SER A 1 1358 ? 142.979 162.269 120.862 1.00 53.30 1358 SER B N 1
ATOM 9895 C CA . SER A 1 1358 ? 142.215 161.759 119.732 1.00 53.30 1358 SER B CA 1
ATOM 9896 C C . SER A 1 1358 ? 141.229 160.720 120.241 1.00 53.30 1358 SER B C 1
ATOM 9897 O O . SER A 1 1358 ? 141.334 160.237 121.372 1.00 53.30 1358 SER B O 1
ATOM 9899 N N . VAL A 1 1359 ? 140.266 160.380 119.385 1.00 57.70 1359 VAL B N 1
ATOM 9900 C CA . VAL A 1 1359 ? 139.243 159.385 119.692 1.00 57.70 1359 VAL B CA 1
ATOM 9901 C C . VAL A 1 1359 ? 139.354 158.254 118.678 1.00 57.70 1359 VAL B C 1
ATOM 9902 O O . VAL A 1 1359 ? 139.048 158.443 117.496 1.00 57.70 1359 VAL B O 1
ATOM 9904 N N . SER A 1 1360 ? 139.791 157.082 119.140 1.00 61.29 1360 SER B N 1
ATOM 9905 C CA . SER A 1 1360 ? 139.959 155.918 118.275 1.00 61.29 1360 SER B CA 1
ATOM 9906 C C . SER A 1 1360 ? 138.869 154.874 118.500 1.00 61.29 1360 SER B C 1
ATOM 9907 O O . SER A 1 1360 ? 138.170 154.489 117.558 1.00 61.29 1360 SER B O 1
ATOM 9909 N N . VAL A 1 1361 ? 138.709 154.406 119.743 1.00 50.49 1361 VAL B N 1
ATOM 9910 C CA . VAL A 1 1361 ? 137.710 153.384 120.031 1.00 50.49 1361 VAL B CA 1
ATOM 9911 C C . VAL A 1 1361 ? 137.005 153.610 121.365 1.00 50.49 1361 VAL B C 1
ATOM 9912 O O . VAL A 1 1361 ? 136.444 152.657 121.921 1.00 50.49 1361 VAL B O 1
ATOM 9914 N N . ARG A 1 1362 ? 137.025 154.837 121.891 1.00 61.38 1362 ARG B N 1
ATOM 9915 C CA . ARG A 1 1362 ? 136.373 155.170 123.154 1.00 61.38 1362 ARG B CA 1
ATOM 9916 C C . ARG A 1 1362 ? 136.871 154.275 124.282 1.00 61.38 1362 ARG B C 1
ATOM 9917 O O . ARG A 1 1362 ? 137.993 154.450 124.769 1.00 61.38 1362 ARG B O 1
ATOM 9919 N N . ASP A 1 1363 ? 136.030 153.331 124.711 1.00 60.48 1363 ASP B N 1
ATOM 9920 C CA . ASP A 1 1363 ? 136.384 152.319 125.703 1.00 60.48 1363 ASP B CA 1
ATOM 9921 C C . ASP A 1 1363 ? 136.763 152.929 127.047 1.00 60.48 1363 ASP B C 1
ATOM 9922 O O . ASP A 1 1363 ? 136.596 154.133 127.266 1.00 60.48 1363 ASP B O 1
ATOM 9924 N N . ASP A 1 1364 ? 137.269 152.097 127.955 1.00 56.35 1364 ASP B N 1
ATOM 9925 C CA . ASP A 1 1364 ? 137.627 152.530 129.297 1.00 56.35 1364 ASP B CA 1
ATOM 9926 C C . ASP A 1 1364 ? 138.777 151.667 129.799 1.00 56.35 1364 ASP B C 1
ATOM 9927 O O . ASP A 1 1364 ? 139.108 150.633 129.211 1.00 56.35 1364 ASP B O 1
ATOM 9929 N N . LYS A 1 1365 ? 139.391 152.104 130.896 1.00 55.50 1365 LYS B N 1
ATOM 9930 C CA . LYS A 1 1365 ? 140.501 151.367 131.480 1.00 55.50 1365 LYS B CA 1
ATOM 9931 C C . LYS A 1 1365 ? 140.025 150.039 132.059 1.00 55.50 1365 LYS B C 1
ATOM 9932 O O . LYS A 1 1365 ? 138.925 149.930 132.606 1.00 55.50 1365 LYS B O 1
ATOM 9934 N N . ASN A 1 1366 ? 140.874 149.022 131.933 1.00 56.79 1366 ASN B N 1
ATOM 9935 C CA . ASN A 1 1366 ? 140.550 147.689 132.420 1.00 56.79 1366 ASN B CA 1
ATOM 9936 C C . ASN A 1 1366 ? 141.843 146.923 132.654 1.00 56.79 1366 ASN B C 1
ATOM 9937 O O . ASN A 1 1366 ? 142.920 147.338 132.220 1.00 56.79 1366 ASN B O 1
ATOM 9939 N N . GLN A 1 1367 ? 141.718 145.795 133.354 1.00 49.63 1367 GLN B N 1
ATOM 9940 C CA . GLN A 1 1367 ? 142.864 144.942 133.639 1.00 49.63 1367 GLN B CA 1
ATOM 9941 C C . GLN A 1 1367 ? 143.252 144.055 132.463 1.00 49.63 1367 GLN B C 1
ATOM 9942 O O . GLN A 1 1367 ? 144.283 143.377 132.536 1.00 49.63 1367 GLN B O 1
ATOM 9944 N N . GLU A 1 1368 ? 142.458 144.041 131.390 1.00 51.74 1368 GLU B N 1
ATOM 9945 C CA . GLU A 1 1368 ? 142.774 143.216 130.230 1.00 51.74 1368 GLU B CA 1
ATOM 9946 C C . GLU A 1 1368 ? 144.028 143.686 129.503 1.00 51.74 1368 GLU B C 1
ATOM 9947 O O . GLU A 1 1368 ? 144.635 142.891 128.777 1.00 51.74 1368 GLU B O 1
ATOM 9949 N N . ILE A 1 1369 ? 144.422 144.949 129.694 1.00 47.07 1369 ILE B N 1
ATOM 9950 C CA . ILE A 1 1369 ? 145.598 145.589 129.099 1.00 47.07 1369 ILE B CA 1
ATOM 9951 C C . ILE A 1 1369 ? 145.824 145.159 127.652 1.00 47.07 1369 ILE B C 1
ATOM 9952 O O . ILE A 1 1369 ? 146.953 144.865 127.245 1.00 47.07 1369 ILE B O 1
ATOM 9957 N N . ILE A 1 1370 ? 144.757 145.149 126.857 1.00 36.64 1370 ILE B N 1
ATOM 9958 C CA . ILE A 1 1370 ? 144.849 144.865 125.430 1.00 36.64 1370 ILE B CA 1
ATOM 9959 C C . ILE A 1 1370 ? 144.707 146.172 124.665 1.00 36.64 1370 ILE B C 1
ATOM 9960 O O . ILE A 1 1370 ? 144.062 147.122 125.125 1.00 36.64 1370 ILE B O 1
ATOM 9965 N N . HIS A 1 1371 ? 145.325 146.220 123.488 1.00 30.91 1371 HIS B N 1
ATOM 9966 C CA . HIS A 1 1371 ? 145.343 147.426 122.672 1.00 30.91 1371 HIS B CA 1
ATOM 9967 C C . HIS A 1 1371 ? 144.084 147.523 121.823 1.00 30.91 1371 HIS B C 1
ATOM 9968 O O . HIS A 1 1371 ? 143.612 146.526 121.268 1.00 30.91 1371 HIS B O 1
ATOM 9975 N N . ASN A 1 1372 ? 143.541 148.738 121.728 1.00 32.89 1372 ASN B N 1
ATOM 9976 C CA . ASN A 1 1372 ? 142.382 149.030 120.881 1.00 32.89 1372 ASN B CA 1
ATOM 9977 C C . ASN A 1 1372 ? 142.590 150.376 120.181 1.00 32.89 1372 ASN B C 1
ATOM 9978 O O . ASN A 1 1372 ? 142.139 151.425 120.649 1.00 32.89 1372 ASN B O 1
ATOM 9983 N N . GLY A 1 1373 ? 143.247 150.334 119.033 1.00 29.51 1373 GLY B N 1
ATOM 9984 C CA . GLY A 1 1373 ? 143.527 151.547 118.291 1.00 29.51 1373 GLY B CA 1
ATOM 9985 C C . GLY A 1 1373 ? 144.553 151.310 117.210 1.00 29.51 1373 GLY B C 1
ATOM 9986 O O . GLY A 1 1373 ? 145.342 150.366 117.253 1.00 29.51 1373 GLY B O 1
ATOM 9987 N N . VAL A 1 1374 ? 144.525 152.205 116.223 1.00 41.14 1374 VAL B N 1
ATOM 9988 C CA . VAL A 1 1374 ? 145.422 152.150 115.074 1.00 41.14 1374 VAL B CA 1
ATOM 9989 C C . VAL A 1 1374 ? 145.776 153.588 114.724 1.00 41.14 1374 VAL B C 1
ATOM 9990 O O . VAL A 1 1374 ? 145.015 154.512 115.022 1.00 41.14 1374 VAL B O 1
ATOM 9994 N N . TYR A 1 1375 ? 146.968 153.782 114.143 1.00 68.82 1375 TYR B N 1
ATOM 9995 C CA . TYR A 1 1375 ? 147.390 155.081 113.621 1.00 68.82 1375 TYR B CA 1
ATOM 9996 C C . TYR A 1 1375 ? 147.703 156.030 114.774 1.00 68.82 1375 TYR B C 1
ATOM 9997 O O . TYR A 1 1375 ? 147.649 155.617 115.937 1.00 68.82 1375 TYR B O 1
ATOM 10006 N N . LEU A 1 1376 ? 148.117 157.262 114.441 1.00 64.03 1376 LEU B N 1
ATOM 10007 C CA . LEU A 1 1376 ? 148.357 158.418 115.312 1.00 64.03 1376 LEU B CA 1
ATOM 10008 C C . LEU A 1 1376 ? 149.849 158.653 115.515 1.00 64.03 1376 LEU B C 1
ATOM 10009 O O . LEU A 1 1376 ? 150.567 157.775 116.005 1.00 64.03 1376 LEU B O 1
ATOM 10014 N N . ARG A 1 1377 ? 150.312 159.836 115.100 1.00 82.37 1377 ARG B N 1
ATOM 10015 C CA . ARG A 1 1377 ? 151.674 160.323 115.301 1.00 82.37 1377 ARG B CA 1
ATOM 10016 C C . ARG A 1 1377 ? 152.676 159.581 114.423 1.00 82.37 1377 ARG B C 1
ATOM 10017 O O . ARG A 1 1377 ? 152.391 158.491 113.917 1.00 82.37 1377 ARG B O 1
ATOM 10025 N N . LYS A 1 1378 ? 153.851 160.174 114.237 1.00 74.96 1378 LYS B N 1
ATOM 10026 C CA . LYS A 1 1378 ? 154.898 159.642 113.376 1.00 74.96 1378 LYS B CA 1
ATOM 10027 C C . LYS A 1 1378 ? 156.069 159.188 114.239 1.00 74.96 1378 LYS B C 1
ATOM 10028 O O . LYS A 1 1378 ? 156.622 159.980 115.011 1.00 74.96 1378 LYS B O 1
ATOM 10034 N N . ILE A 1 1379 ? 156.442 157.916 114.107 1.00 51.07 1379 ILE B N 1
ATOM 10035 C CA . ILE A 1 1379 ? 157.490 157.346 114.945 1.00 51.07 1379 ILE B CA 1
ATOM 10036 C C . ILE A 1 1379 ? 158.855 157.740 114.399 1.00 51.07 1379 ILE B C 1
ATOM 10037 O O . ILE A 1 1379 ? 159.139 157.567 113.206 1.00 51.07 1379 ILE B O 1
ATOM 10042 N N . THR A 1 1380 ? 159.707 158.274 115.271 1.00 50.57 1380 THR B N 1
ATOM 10043 C CA . THR A 1 1380 ? 161.084 158.579 114.897 1.00 50.57 1380 THR B CA 1
ATOM 10044 C C . THR A 1 1380 ? 161.854 157.274 114.717 1.00 50.57 1380 THR B C 1
ATOM 10045 O O . THR A 1 1380 ? 161.833 156.400 115.590 1.00 50.57 1380 THR B O 1
ATOM 10049 N N . VAL A 1 1381 ? 162.510 157.124 113.565 1.00 57.74 1381 VAL B N 1
ATOM 10050 C CA . VAL A 1 1381 ? 163.186 155.872 113.256 1.00 57.74 1381 VAL B CA 1
ATOM 10051 C C . VAL A 1 1381 ? 164.520 155.800 113.988 1.00 57.74 1381 VAL B C 1
ATOM 10052 O O . VAL A 1 1381 ? 165.232 156.803 114.135 1.00 57.74 1381 VAL B O 1
ATOM 10056 N N . ALA A 1 1382 ? 164.852 154.607 114.477 1.00 56.96 1382 ALA B N 1
ATOM 10057 C CA . ALA A 1 1382 ? 166.146 154.345 115.097 1.00 56.96 1382 ALA B CA 1
ATOM 10058 C C . ALA A 1 1382 ? 167.097 153.843 114.017 1.00 56.96 1382 ALA B C 1
ATOM 10059 O O . ALA A 1 1382 ? 166.871 152.780 113.430 1.00 56.96 1382 ALA B O 1
ATOM 10061 N N . ASN A 1 1383 ? 168.149 154.620 113.745 1.00 63.83 1383 ASN B N 1
ATOM 10062 C CA . ASN A 1 1383 ? 169.098 154.334 112.672 1.00 63.83 1383 ASN B CA 1
ATOM 10063 C C . ASN A 1 1383 ? 168.383 154.344 111.326 1.00 63.83 1383 ASN B C 1
ATOM 10064 O O . ASN A 1 1383 ? 167.252 154.831 111.225 1.00 63.83 1383 ASN B O 1
ATOM 10069 N N . ALA A 1 1384 ? 169.026 153.822 110.284 1.00 68.54 1384 ALA B N 1
ATOM 10070 C CA . ALA A 1 1384 ? 168.448 153.896 108.949 1.00 68.54 1384 ALA B CA 1
ATOM 10071 C C . ALA A 1 1384 ? 169.034 152.824 108.047 1.00 68.54 1384 ALA B C 1
ATOM 10072 O O . ALA A 1 1384 ? 170.251 152.619 108.031 1.00 68.54 1384 ALA B O 1
ATOM 10074 N N . LYS A 1 1385 ? 168.161 152.146 107.297 1.00 91.39 1385 LYS B N 1
ATOM 10075 C CA . LYS A 1 1385 ? 168.633 151.314 106.196 1.00 91.39 1385 LYS B CA 1
ATOM 10076 C C . LYS A 1 1385 ? 169.151 152.175 105.052 1.00 91.39 1385 LYS B C 1
ATOM 10077 O O . LYS A 1 1385 ? 170.244 151.933 104.526 1.00 91.39 1385 LYS B O 1
ATOM 10083 N N . SER A 1 1386 ? 168.379 153.187 104.652 1.00 87.45 1386 SER B N 1
ATOM 10084 C CA . SER A 1 1386 ? 168.792 154.100 103.593 1.00 87.45 1386 SER B CA 1
ATOM 10085 C C . SER A 1 1386 ? 168.874 155.537 104.094 1.00 87.45 1386 SER B C 1
ATOM 10086 O O . SER A 1 1386 ? 169.907 156.197 103.937 1.00 87.45 1386 SER B O 1
ATOM 10089 N N . LYS A 1 1387 ? 167.794 156.029 104.696 1.00 79.08 1387 LYS B N 1
ATOM 10090 C CA . LYS A 1 1387 ? 167.701 157.412 105.144 1.00 79.08 1387 LYS B CA 1
ATOM 10091 C C . LYS A 1 1387 ? 166.983 157.478 106.486 1.00 79.08 1387 LYS B C 1
ATOM 10092 O O . LYS A 1 1387 ? 165.963 156.808 106.684 1.00 79.08 1387 LYS B O 1
ATOM 10098 N N . ASN A 1 1388 ? 167.518 158.284 107.404 1.00 83.15 1388 ASN B N 1
ATOM 10099 C CA . ASN A 1 1388 ? 166.951 158.452 108.742 1.00 83.15 1388 ASN B CA 1
ATOM 10100 C C . ASN A 1 1388 ? 166.088 159.711 108.774 1.00 83.15 1388 ASN B C 1
ATOM 10101 O O . ASN A 1 1388 ? 166.589 160.833 108.668 1.00 83.15 1388 ASN B O 1
ATOM 10106 N N . LYS A 1 1389 ? 164.780 159.517 108.916 1.00 73.16 1389 LYS B N 1
ATOM 10107 C CA . LYS A 1 1389 ? 163.844 160.628 108.981 1.00 73.16 1389 LYS B CA 1
ATOM 10108 C C . LYS A 1 1389 ? 162.573 160.162 109.675 1.00 73.16 1389 LYS B C 1
ATOM 10109 O O . LYS A 1 1389 ? 162.194 158.991 109.587 1.00 73.16 1389 LYS B O 1
ATOM 10115 N N . LEU A 1 1390 ? 161.926 161.092 110.374 1.00 59.06 1390 LEU B N 1
ATOM 10116 C CA . LEU A 1 1390 ? 160.638 160.808 110.991 1.00 59.06 1390 LEU B CA 1
ATOM 10117 C C . LEU A 1 1390 ? 159.619 160.403 109.932 1.00 59.06 1390 LEU B C 1
ATOM 10118 O O . LEU A 1 1390 ? 159.592 160.962 108.832 1.00 59.06 1390 LEU B O 1
ATOM 10123 N N . ARG A 1 1391 ? 158.795 159.410 110.259 1.00 73.79 1391 ARG B N 1
ATOM 10124 C CA . ARG A 1 1391 ? 157.830 158.872 109.312 1.00 73.79 1391 ARG B CA 1
ATOM 10125 C C . ARG A 1 1391 ? 156.594 158.388 110.056 1.00 73.79 1391 ARG B C 1
ATOM 10126 O O . ARG A 1 1391 ? 156.700 157.794 111.133 1.00 73.79 1391 ARG B O 1
ATOM 10134 N N . GLU A 1 1392 ? 155.424 158.650 109.476 1.00 72.03 1392 GLU B N 1
ATOM 10135 C CA . GLU A 1 1392 ? 154.174 158.174 110.050 1.00 72.03 1392 GLU B CA 1
ATOM 10136 C C . GLU A 1 1392 ? 154.087 156.654 109.968 1.00 72.03 1392 GLU B C 1
ATOM 10137 O O . GLU A 1 1392 ? 154.549 156.038 109.003 1.00 72.03 1392 GLU B O 1
ATOM 10143 N N . ARG A 1 1393 ? 153.487 156.051 110.992 1.00 70.90 1393 ARG B N 1
ATOM 10144 C CA . ARG A 1 1393 ? 153.341 154.605 111.067 1.00 70.90 1393 ARG B CA 1
ATOM 10145 C C . ARG A 1 1393 ? 152.106 154.276 111.892 1.00 70.90 1393 ARG B C 1
ATOM 10146 O O . ARG A 1 1393 ? 151.631 155.092 112.687 1.00 70.90 1393 ARG B O 1
ATOM 10154 N N . LEU A 1 1394 ? 151.585 153.068 111.690 1.00 54.80 1394 LEU B N 1
ATOM 10155 C CA . LEU A 1 1394 ? 150.448 152.578 112.459 1.00 54.80 1394 LEU B CA 1
ATOM 10156 C C . LEU A 1 1394 ? 150.939 151.900 113.730 1.00 54.80 1394 LEU B C 1
ATOM 10157 O O . LEU A 1 1394 ? 151.755 150.975 113.673 1.00 54.80 1394 LEU B O 1
ATOM 10162 N N . VAL A 1 1395 ? 150.438 152.360 114.871 1.00 35.74 1395 VAL B N 1
ATOM 10163 C CA . VAL A 1 1395 ? 150.857 151.830 116.165 1.00 35.74 1395 VAL B CA 1
ATOM 10164 C C . VAL A 1 1395 ? 149.625 151.518 117.009 1.00 35.74 1395 VAL B C 1
ATOM 10165 O O . VAL A 1 1395 ? 148.640 152.271 116.977 1.00 35.74 1395 VAL B O 1
ATOM 10169 N N . PRO A 1 1396 ? 149.616 150.408 117.741 1.00 27.26 1396 PRO B N 1
ATOM 10170 C CA . PRO A 1 1396 ? 148.529 150.159 118.691 1.00 27.26 1396 PRO B CA 1
ATOM 10171 C C . PRO A 1 1396 ? 148.583 151.134 119.855 1.00 27.26 1396 PRO B C 1
ATOM 10172 O O . PRO A 1 1396 ? 149.623 151.715 120.172 1.00 27.26 1396 PRO B O 1
ATOM 10176 N N . GLU A 1 1397 ? 147.431 151.314 120.493 1.00 36.99 1397 GLU B N 1
ATOM 10177 C CA . GLU A 1 1397 ? 147.326 152.240 121.608 1.00 36.99 1397 GLU B CA 1
ATOM 10178 C C . GLU A 1 1397 ? 146.232 151.768 122.552 1.00 36.99 1397 GLU B C 1
ATOM 10179 O O . GLU A 1 1397 ? 145.379 150.954 122.191 1.00 36.99 1397 GLU B O 1
ATOM 10185 N N . PHE A 1 1398 ? 146.274 152.287 123.773 1.00 58.01 1398 PHE B N 1
ATOM 10186 C CA . PHE A 1 1398 ? 145.279 151.989 124.789 1.00 58.01 1398 PHE B CA 1
ATOM 10187 C C . PHE A 1 1398 ? 144.381 153.204 124.987 1.00 58.01 1398 PHE B C 1
ATOM 10188 O O . PHE A 1 1398 ? 144.789 154.345 124.747 1.00 58.01 1398 PHE B O 1
ATOM 10196 N N . ALA A 1 1399 ? 143.149 152.948 125.421 1.00 68.57 1399 ALA B N 1
ATOM 10197 C CA . ALA A 1 1399 ? 142.158 154.007 125.546 1.00 68.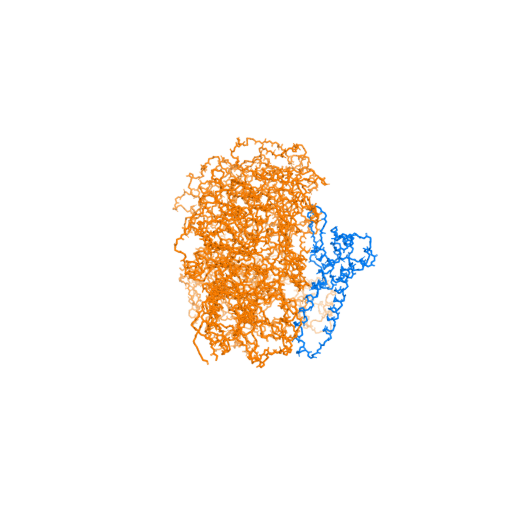57 1399 ALA B CA 1
ATOM 10198 C C . ALA A 1 1399 ? 142.584 155.030 126.592 1.00 68.57 1399 ALA B C 1
ATOM 10199 O O . ALA A 1 1399 ? 143.251 154.704 127.578 1.00 68.57 1399 ALA B O 1
ATOM 10201 N N . TRP A 1 1400 ? 142.196 156.282 126.366 1.00 102.40 1400 TRP B N 1
ATOM 10202 C CA . TRP A 1 1400 ? 142.510 157.341 127.313 1.00 102.40 1400 TRP B CA 1
ATOM 10203 C C . TRP A 1 1400 ? 141.810 157.086 128.643 1.00 102.40 1400 TRP B C 1
ATOM 10204 O O . TRP A 1 1400 ? 140.710 156.529 128.696 1.00 102.40 1400 TRP B O 1
ATOM 10215 N N . TYR A 1 1401 ? 142.466 157.495 129.728 1.00 122.55 1401 TYR B N 1
ATOM 10216 C CA . TYR A 1 1401 ? 141.959 157.222 131.067 1.00 122.55 1401 TYR B CA 1
ATOM 10217 C C . TYR A 1 1401 ? 140.719 158.035 131.418 1.00 122.55 1401 TYR B C 1
ATOM 10218 O O . TYR A 1 1401 ? 140.073 157.738 132.429 1.00 122.55 1401 TYR B O 1
ATOM 10227 N N . ASP A 1 1402 ? 140.369 159.046 130.620 1.00 110.76 1402 ASP B N 1
ATOM 10228 C CA . ASP A 1 1402 ? 139.140 159.792 130.860 1.00 110.76 1402 ASP B CA 1
ATOM 10229 C C . ASP A 1 1402 ? 137.893 158.999 130.494 1.00 110.76 1402 ASP B C 1
ATOM 10230 O O . ASP A 1 1402 ? 136.786 159.438 130.826 1.00 110.76 1402 ASP B O 1
ATOM 10235 N N . LYS A 1 1403 ? 138.048 157.859 129.824 1.00 94.89 1403 LYS B N 1
ATOM 10236 C CA . LYS A 1 1403 ? 136.936 156.986 129.452 1.00 94.89 1403 LYS B CA 1
ATOM 10237 C C . LYS A 1 1403 ? 135.906 157.715 128.594 1.00 94.89 1403 LYS B C 1
ATOM 10238 O O . LYS A 1 1403 ? 136.118 157.927 127.401 1.00 94.89 1403 LYS B O 1
ATOM 10244 N N . SER A 1 1405 ? 144.963 166.838 132.230 1.00 87.97 1405 SER B N 1
ATOM 10245 C CA . SER A 1 1405 ? 143.580 167.295 132.269 1.00 87.97 1405 SER B CA 1
ATOM 10246 C C . SER A 1 1405 ? 142.640 166.242 131.693 1.00 87.97 1405 SER B C 1
ATOM 10247 O O . SER A 1 1405 ? 141.528 166.560 131.267 1.00 87.97 1405 SER B O 1
ATOM 10250 N N . GLU A 1 1406 ? 143.100 164.989 131.692 1.00 88.43 1406 GLU B N 1
ATOM 10251 C CA . GLU A 1 1406 ? 142.329 163.862 131.165 1.00 88.43 1406 GLU B CA 1
ATOM 10252 C C . GLU A 1 1406 ? 141.896 164.118 129.724 1.00 88.43 1406 GLU B C 1
ATOM 10253 O O . GLU A 1 1406 ? 140.757 163.849 129.335 1.00 88.43 1406 GLU B O 1
ATOM 10259 N N . ALA A 1 1407 ? 142.818 164.648 128.920 1.00 61.27 1407 ALA B N 1
ATOM 10260 C CA . ALA A 1 1407 ? 142.516 165.022 127.544 1.00 61.27 1407 ALA B CA 1
ATOM 10261 C C . ALA A 1 1407 ? 143.446 164.418 126.503 1.00 61.27 1407 ALA B C 1
ATOM 10262 O O . ALA A 1 1407 ? 143.049 164.341 125.334 1.00 61.27 1407 ALA B O 1
ATOM 10264 N N . ALA A 1 1408 ? 144.655 163.988 126.870 1.00 68.73 1408 ALA B N 1
ATOM 10265 C CA . ALA A 1 1408 ? 145.581 163.422 125.885 1.00 68.73 1408 ALA B CA 1
ATOM 10266 C C . ALA A 1 1408 ? 146.404 162.333 126.577 1.00 68.73 1408 ALA B C 1
ATOM 10267 O O . ALA A 1 1408 ? 147.477 162.601 127.120 1.00 68.73 1408 ALA B O 1
ATOM 10269 N N . TYR A 1 1409 ? 145.903 161.099 126.507 1.00 85.50 1409 TYR B N 1
ATOM 10270 C CA . TYR A 1 1409 ? 146.526 159.933 127.118 1.00 85.50 1409 TYR B CA 1
ATOM 10271 C C . TYR A 1 1409 ? 146.604 158.810 126.092 1.00 85.50 1409 TYR B C 1
ATOM 10272 O O . TYR A 1 1409 ? 145.717 158.664 125.246 1.00 85.50 1409 TYR B O 1
ATOM 10281 N N . ALA A 1 1410 ? 147.667 158.016 126.174 1.00 49.98 1410 ALA B N 1
ATOM 10282 C CA . ALA A 1 1410 ? 147.869 156.892 125.262 1.00 49.98 1410 ALA B CA 1
ATOM 10283 C C . ALA A 1 1410 ? 148.948 155.985 125.845 1.00 49.98 1410 ALA B C 1
ATOM 10284 O O . ALA A 1 1410 ? 149.509 156.258 126.910 1.00 49.98 1410 ALA B O 1
ATOM 10286 N N . MET A 1 1411 ? 149.231 154.896 125.131 1.00 36.60 1411 MET B N 1
ATOM 10287 C CA . MET A 1 1411 ? 150.287 153.963 125.502 1.00 36.60 1411 MET B CA 1
ATOM 10288 C C . MET A 1 1411 ? 150.713 153.209 124.250 1.00 36.60 1411 MET B C 1
ATOM 10289 O O . MET A 1 1411 ? 149.903 152.976 123.349 1.00 36.60 1411 MET B O 1
ATOM 10294 N N . THR A 1 1412 ? 151.992 152.829 124.201 1.00 25.73 1412 THR B N 1
ATOM 10295 C CA . THR A 1 1412 ? 152.596 152.307 122.981 1.00 25.73 1412 THR B CA 1
ATOM 10296 C C . THR A 1 1412 ? 153.191 150.908 123.143 1.00 25.73 1412 THR B C 1
ATOM 10297 O O . THR A 1 1412 ? 153.422 150.236 122.130 1.00 25.73 1412 THR B O 1
ATOM 10301 N N . LYS A 1 1413 ? 153.358 150.420 124.373 1.00 30.41 1413 LYS B N 1
ATOM 10302 C CA . LYS A 1 1413 ? 154.057 149.164 124.636 1.00 30.41 1413 LYS B CA 1
ATOM 10303 C C . LYS A 1 1413 ? 153.526 148.022 123.779 1.00 30.41 1413 LYS B C 1
ATOM 10304 O O . LYS A 1 1413 ? 152.317 147.786 123.712 1.00 30.41 1413 LYS B O 1
ATOM 10310 N N . ARG A 1 1414 ? 154.444 147.313 123.122 1.00 29.64 1414 ARG B N 1
ATOM 10311 C CA . ARG A 1 1414 ? 154.111 146.186 122.261 1.00 29.64 1414 ARG B CA 1
ATOM 10312 C C . ARG A 1 1414 ? 154.891 144.918 122.567 1.00 29.64 1414 ARG B C 1
ATOM 10313 O O . ARG A 1 1414 ? 154.403 143.829 122.263 1.00 29.64 1414 ARG B O 1
ATOM 10321 N N . CYS A 1 1415 ? 156.090 145.024 123.133 1.00 31.83 1415 CYS B N 1
ATOM 10322 C CA . CYS A 1 1415 ? 156.928 143.859 123.371 1.00 31.83 1415 CYS B CA 1
ATOM 10323 C C . CYS A 1 1415 ? 157.664 144.031 124.689 1.00 31.83 1415 CYS B C 1
ATOM 10324 O O . CYS A 1 1415 ? 158.029 145.148 125.062 1.00 31.83 1415 CYS B O 1
ATOM 10327 N N . GLU A 1 1416 ? 157.889 142.918 125.379 1.00 27.47 1416 GLU B N 1
ATOM 10328 C CA . GLU A 1 1416 ? 158.523 142.908 126.687 1.00 27.47 1416 GLU B CA 1
ATOM 10329 C C . GLU A 1 1416 ? 159.857 142.172 126.596 1.00 27.47 1416 GLU B C 1
ATOM 10330 O O . GLU A 1 1416 ? 160.143 141.487 125.611 1.00 27.47 1416 GLU B O 1
ATOM 10336 N N . ARG A 1 1417 ? 160.686 142.331 127.627 1.00 20.95 1417 ARG B N 1
ATOM 10337 C CA . ARG A 1 1417 ? 162.065 141.861 127.608 1.00 20.95 1417 ARG B CA 1
ATOM 10338 C C . ARG A 1 1417 ? 162.292 140.771 128.648 1.00 20.95 1417 ARG B C 1
ATOM 10339 O O . ARG A 1 1417 ? 161.668 140.773 129.715 1.00 20.95 1417 ARG B O 1
ATOM 10347 N N . VAL A 1 1418 ? 163.191 139.842 128.326 1.00 28.60 1418 VAL B N 1
ATOM 10348 C CA . VAL A 1 1418 ? 163.608 138.775 129.228 1.00 28.60 1418 VAL B CA 1
ATOM 10349 C C . VAL A 1 1418 ? 165.104 138.553 129.042 1.00 28.60 1418 VAL B C 1
ATOM 10350 O O . VAL A 1 1418 ? 165.624 138.670 127.927 1.00 28.60 1418 VAL B O 1
ATOM 10354 N N . PHE A 1 1419 ? 165.801 138.251 130.137 1.00 32.19 1419 PHE B N 1
ATOM 10355 C CA . PHE A 1 1419 ? 167.247 138.059 130.126 1.00 32.19 1419 PHE B CA 1
ATOM 10356 C C . PHE A 1 1419 ? 167.564 136.574 130.239 1.00 32.19 1419 PHE B C 1
ATOM 10357 O O . PHE A 1 1419 ? 167.082 135.904 131.157 1.00 32.19 1419 PHE B O 1
ATOM 10365 N N . VAL A 1 1420 ? 168.383 136.069 129.319 1.00 42.76 1420 VAL B N 1
ATOM 10366 C CA . VAL A 1 1420 ? 168.822 134.678 129.341 1.00 42.76 1420 VAL B CA 1
ATOM 10367 C C . VAL A 1 1420 ? 170.177 134.601 130.032 1.00 42.76 1420 VAL B C 1
ATOM 10368 O O . VAL A 1 1420 ? 170.970 135.547 129.999 1.00 42.76 1420 VAL B O 1
ATOM 10372 N N . GLU A 1 1421 ? 170.445 133.467 130.674 1.00 56.05 1421 GLU B N 1
ATOM 10373 C CA . GLU A 1 1421 ? 171.676 133.308 131.435 1.00 56.05 1421 GLU B CA 1
ATOM 10374 C C . GLU A 1 1421 ? 172.882 133.155 130.514 1.00 56.05 1421 GLU B C 1
ATOM 10375 O O . GLU A 1 1421 ? 172.806 132.544 129.444 1.00 56.05 1421 GLU B O 1
ATOM 10381 N N . ILE A 1 1422 ? 174.009 133.723 130.947 1.00 53.51 1422 ILE B N 1
ATOM 10382 C CA . ILE A 1 1422 ? 175.274 133.623 130.236 1.00 53.51 1422 ILE B CA 1
ATOM 10383 C C . ILE A 1 1422 ? 176.368 133.321 131.254 1.00 53.51 1422 ILE B C 1
ATOM 10384 O O . ILE A 1 1422 ? 176.227 133.585 132.450 1.00 53.51 1422 ILE B O 1
ATOM 10389 N N . GLY A 1 1423 ? 177.466 132.750 130.764 1.00 51.63 1423 GLY B N 1
ATOM 10390 C CA . GLY A 1 1423 ? 178.586 132.409 131.619 1.00 51.63 1423 GLY B CA 1
ATOM 10391 C C . GLY A 1 1423 ? 179.518 133.572 131.891 1.00 51.63 1423 GLY B C 1
ATOM 10392 O O . GLY A 1 1423 ? 180.612 133.644 131.323 1.00 51.63 1423 GLY B O 1
ATOM 10393 N N . ALA A 1 1424 ? 179.099 134.491 132.758 1.00 56.96 1424 ALA B N 1
ATOM 10394 C CA . ALA A 1 1424 ? 179.878 135.673 133.094 1.00 56.96 1424 ALA B CA 1
ATOM 10395 C C . ALA A 1 1424 ? 180.267 135.642 134.566 1.00 56.96 1424 ALA B C 1
ATOM 10396 O O . ALA A 1 1424 ? 179.446 135.315 135.429 1.00 56.96 1424 ALA B O 1
ATOM 10398 N N . LYS A 1 1425 ? 181.522 135.984 134.842 1.00 58.20 1425 LYS B N 1
ATOM 10399 C CA . LYS A 1 1425 ? 182.011 135.998 136.212 1.00 58.20 1425 LYS B CA 1
ATOM 10400 C C . LYS A 1 1425 ? 181.320 137.102 137.011 1.00 58.20 1425 LYS B C 1
ATOM 10401 O O . LYS A 1 1425 ? 181.134 138.212 136.503 1.00 58.20 1425 LYS B O 1
ATOM 10407 N N . PRO A 1 1426 ? 180.920 136.827 138.253 1.00 59.53 1426 PRO B N 1
ATOM 10408 C CA . PRO A 1 1426 ? 180.300 137.872 139.076 1.00 59.53 1426 PRO B CA 1
ATOM 10409 C C . PRO A 1 1426 ? 181.248 139.037 139.318 1.00 59.53 1426 PRO B C 1
ATOM 10410 O O . PRO A 1 1426 ? 182.468 138.872 139.397 1.00 59.53 1426 PRO B O 1
ATOM 10414 N N . ILE A 1 1427 ? 180.668 140.227 139.433 1.00 49.75 1427 ILE B N 1
ATOM 10415 C CA . ILE A 1 1427 ? 181.434 141.461 139.591 1.00 49.75 1427 ILE B CA 1
ATOM 10416 C C . ILE A 1 1427 ? 180.966 142.187 140.848 1.00 49.75 1427 ILE B C 1
ATOM 10417 O O . ILE A 1 1427 ? 179.754 142.342 141.055 1.00 49.75 1427 ILE B O 1
ATOM 10422 N N . PRO A 1 1428 ? 181.878 142.632 141.713 1.00 58.36 1428 PRO B N 1
ATOM 10423 C CA . PRO A 1 1428 ? 181.461 143.369 142.912 1.00 58.36 1428 PRO B CA 1
ATOM 10424 C C . PRO A 1 1428 ? 180.766 144.677 142.561 1.00 58.36 1428 PRO B C 1
ATOM 10425 O O . PRO A 1 1428 ? 181.057 145.311 141.544 1.00 58.36 1428 PRO B O 1
ATOM 10429 N N . ILE A 1 1429 ? 179.837 145.078 143.426 1.00 62.32 1429 ILE B N 1
ATOM 10430 C CA . ILE A 1 1429 ? 179.044 146.290 143.249 1.00 62.32 1429 ILE B CA 1
ATOM 10431 C C . ILE A 1 1429 ? 179.495 147.320 144.274 1.00 62.32 1429 ILE B C 1
ATOM 10432 O O . ILE A 1 1429 ? 179.635 147.003 145.462 1.00 62.32 1429 ILE B O 1
ATOM 10437 N N . GLN A 1 1430 ? 179.727 148.549 143.815 1.00 62.72 1430 GLN B N 1
ATOM 10438 C CA . GLN A 1 1430 ? 180.132 149.620 144.709 1.00 62.72 1430 GLN B CA 1
ATOM 10439 C C . GLN A 1 1430 ? 179.012 149.948 145.697 1.00 62.72 1430 GLN B C 1
ATOM 10440 O O . GLN A 1 1430 ? 177.829 149.849 145.362 1.00 62.72 1430 GLN B O 1
ATOM 10446 N N . PRO A 1 1431 ? 179.365 150.323 146.930 1.00 55.55 1431 PRO B N 1
ATOM 10447 C CA . PRO A 1 1431 ? 178.323 150.665 147.915 1.00 55.55 1431 PRO B CA 1
ATOM 10448 C C . PRO A 1 1431 ? 177.410 151.798 147.476 1.00 55.55 1431 PRO B C 1
ATOM 10449 O O . PRO A 1 1431 ? 176.218 151.787 147.808 1.00 55.55 1431 PRO B O 1
ATOM 10453 N N . SER A 1 1432 ? 177.935 152.782 146.743 1.00 49.54 1432 SER B N 1
ATOM 10454 C CA . SER A 1 1432 ? 177.137 153.946 146.369 1.00 49.54 1432 SER B CA 1
ATOM 10455 C C . SER A 1 1432 ? 176.004 153.603 145.410 1.00 49.54 1432 SER B C 1
ATOM 10456 O O . SER A 1 1432 ? 175.064 154.397 145.273 1.00 49.54 1432 SER B O 1
ATOM 10459 N N . ALA A 1 1433 ? 176.075 152.449 144.741 1.00 55.92 1433 ALA B N 1
ATOM 10460 C CA . ALA A 1 1433 ? 175.048 152.089 143.770 1.00 55.92 1433 ALA B CA 1
ATOM 10461 C C . ALA A 1 1433 ? 173.687 151.922 144.433 1.00 55.92 1433 ALA B C 1
ATOM 10462 O O . ALA A 1 1433 ? 172.671 152.394 143.909 1.00 55.92 1433 ALA B O 1
ATOM 10464 N N . ARG A 1 1434 ? 173.643 151.262 145.594 1.00 77.86 1434 ARG B N 1
ATOM 10465 C CA . ARG A 1 1434 ? 172.362 151.078 146.268 1.00 77.86 1434 ARG B CA 1
ATOM 10466 C C . ARG A 1 1434 ? 171.804 152.399 146.786 1.00 77.86 1434 ARG B C 1
ATOM 10467 O O . ARG A 1 1434 ? 170.587 152.606 146.751 1.00 77.86 1434 ARG B O 1
ATOM 10475 N N . GLU A 1 1435 ? 172.667 153.303 147.258 1.00 62.79 1435 GLU B N 1
ATOM 10476 C CA . GLU A 1 1435 ? 172.195 154.617 147.685 1.00 62.79 1435 GLU B CA 1
ATOM 10477 C C . GLU A 1 1435 ? 171.608 155.390 146.512 1.00 62.79 1435 GLU B C 1
ATOM 10478 O O . GLU A 1 1435 ? 170.542 156.016 146.632 1.00 62.79 1435 GLU B O 1
ATOM 10484 N N . LYS A 1 1436 ? 172.290 155.349 145.364 1.00 40.99 1436 LYS B N 1
ATOM 10485 C CA . LYS A 1 1436 ? 171.742 155.960 144.159 1.00 40.99 1436 LYS B CA 1
ATOM 10486 C C . LYS A 1 1436 ? 170.396 155.346 143.807 1.00 40.99 1436 LYS B C 1
ATOM 10487 O O . LYS A 1 1436 ? 169.473 156.055 143.398 1.00 40.99 1436 LYS B O 1
ATOM 10493 N N . PHE A 1 1437 ? 170.267 154.025 143.962 1.00 43.77 1437 PHE B N 1
ATOM 10494 C CA . PHE A 1 1437 ? 169.007 153.362 143.640 1.00 43.77 1437 PHE B CA 1
ATOM 10495 C C . PHE A 1 1437 ? 167.881 153.800 144.570 1.00 43.77 1437 PHE B C 1
ATOM 10496 O O . PHE A 1 1437 ? 166.747 153.994 144.122 1.00 43.77 1437 PHE B O 1
ATOM 10504 N N . LYS A 1 1438 ? 168.160 153.933 145.870 1.00 57.46 1438 LYS B N 1
ATOM 10505 C CA . LYS A 1 1438 ? 167.118 154.398 146.786 1.00 57.46 1438 LYS B CA 1
ATOM 10506 C C . LYS A 1 1438 ? 166.695 155.826 146.468 1.00 57.46 1438 LYS B C 1
ATOM 10507 O O . LYS A 1 1438 ? 165.496 156.140 146.469 1.00 57.46 1438 LYS B O 1
ATOM 10513 N N . ILE A 1 1439 ? 167.659 156.709 146.189 1.00 44.31 1439 ILE B N 1
ATOM 10514 C CA . ILE A 1 1439 ? 167.301 158.082 145.829 1.00 44.31 1439 ILE B CA 1
ATOM 10515 C C . ILE A 1 1439 ? 166.503 158.102 144.528 1.00 44.31 1439 ILE B C 1
ATOM 10516 O O . ILE A 1 1439 ? 165.538 158.860 144.386 1.00 44.31 1439 ILE B O 1
ATOM 10521 N N . LEU A 1 1440 ? 166.879 157.255 143.569 1.00 36.05 1440 LEU B N 1
ATOM 10522 C CA . LEU A 1 1440 ? 166.147 157.157 142.309 1.00 36.05 1440 LEU B CA 1
ATOM 10523 C C . LEU A 1 1440 ? 164.715 156.669 142.517 1.00 36.05 1440 LEU B C 1
ATOM 10524 O O . LEU A 1 1440 ? 163.772 157.208 141.919 1.00 36.05 1440 LEU B O 1
ATOM 10529 N N . THR A 1 1441 ? 164.531 155.654 143.363 1.00 43.76 1441 THR B N 1
ATOM 10530 C CA . THR A 1 1441 ? 163.189 155.147 143.630 1.00 43.76 1441 THR B CA 1
ATOM 10531 C C . THR A 1 1441 ? 162.336 156.198 144.328 1.00 43.76 1441 THR B C 1
ATOM 10532 O O . THR A 1 1441 ? 161.160 156.383 143.985 1.00 43.76 1441 THR B O 1
ATOM 10536 N N . GLN A 1 1442 ? 162.914 156.907 145.302 1.00 52.33 1442 GLN B N 1
ATOM 10537 C CA . GLN A 1 1442 ? 162.188 158.005 145.934 1.00 52.33 1442 GLN B CA 1
ATOM 10538 C C . GLN A 1 1442 ? 161.838 159.084 144.919 1.00 52.33 1442 GLN B C 1
ATOM 10539 O O . GLN A 1 1442 ? 160.771 159.703 145.007 1.00 52.33 1442 GLN B O 1
ATOM 10545 N N . GLU A 1 1443 ? 162.725 159.326 143.951 1.00 42.44 1443 GLU B N 1
ATOM 10546 C CA . GLU A 1 1443 ? 162.429 160.310 142.917 1.00 42.44 1443 GLU B CA 1
ATOM 10547 C C . GLU A 1 1443 ? 161.231 159.888 142.077 1.00 42.44 1443 GLU B C 1
ATOM 10548 O O . GLU A 1 1443 ? 160.358 160.711 141.782 1.00 42.44 1443 GLU B O 1
ATOM 10554 N N . TYR A 1 1444 ? 161.165 158.612 141.681 1.00 38.02 1444 TYR B N 1
ATOM 10555 C CA . TYR A 1 1444 ? 159.975 158.142 140.966 1.00 38.02 1444 TYR B CA 1
ATOM 10556 C C . TYR A 1 1444 ? 158.709 158.258 141.805 1.00 38.02 1444 TYR B C 1
ATOM 10557 O O . TYR A 1 1444 ? 157.667 158.682 141.295 1.00 38.02 1444 TYR B O 1
ATOM 10566 N N . GLN A 1 1445 ? 158.754 157.864 143.081 1.00 54.04 1445 GLN B N 1
ATOM 10567 C CA . GLN A 1 1445 ? 157.530 157.968 143.878 1.00 54.04 1445 GLN B CA 1
ATOM 10568 C C . GLN A 1 1445 ? 157.077 159.418 144.010 1.00 54.04 1445 GLN B C 1
ATOM 10569 O O . GLN A 1 1445 ? 155.891 159.726 143.826 1.00 54.04 1445 GLN B O 1
ATOM 10575 N N . LYS A 1 1446 ? 158.011 160.328 144.301 1.00 49.71 1446 LYS B N 1
ATOM 10576 C CA . LYS A 1 1446 ? 157.648 161.734 144.449 1.00 49.71 1446 LYS B CA 1
ATOM 10577 C C . LYS A 1 1446 ? 157.131 162.315 143.138 1.00 49.71 1446 LYS B C 1
ATOM 10578 O O . LYS A 1 1446 ? 156.131 163.043 143.125 1.00 49.71 1446 LYS B O 1
ATOM 10584 N N . ASN A 1 1447 ? 157.789 161.996 142.020 1.00 47.20 1447 ASN B N 1
ATOM 10585 C CA . ASN A 1 1447 ? 157.366 162.536 140.733 1.00 47.20 1447 ASN B CA 1
ATOM 10586 C C . ASN A 1 1447 ? 156.007 161.986 140.319 1.00 47.20 1447 ASN B C 1
ATOM 10587 O O . ASN A 1 1447 ? 155.179 162.719 139.766 1.00 47.20 1447 ASN B O 1
ATOM 10592 N N . ALA A 1 1448 ? 155.757 160.699 140.575 1.00 52.77 1448 ALA B N 1
ATOM 10593 C CA . ALA A 1 1448 ? 154.456 160.118 140.266 1.00 52.77 1448 ALA B CA 1
ATOM 10594 C C . ALA A 1 1448 ? 153.358 160.739 141.116 1.00 52.77 1448 ALA B C 1
ATOM 10595 O O . ALA A 1 1448 ? 152.258 161.008 140.618 1.00 52.77 1448 ALA B O 1
ATOM 10597 N N . LYS A 1 1449 ? 153.631 160.971 142.404 1.00 60.31 1449 LYS B N 1
ATOM 10598 C CA . LYS A 1 1449 ? 152.635 161.625 143.245 1.00 60.31 1449 LYS B CA 1
ATOM 10599 C C . LYS A 1 1449 ? 152.408 163.070 142.820 1.00 60.31 1449 LYS B C 1
ATOM 10600 O O . LYS A 1 1449 ? 151.301 163.595 142.981 1.00 60.31 1449 LYS B O 1
ATOM 10606 N N . GLN A 1 1450 ? 153.438 163.725 142.279 1.00 66.75 1450 GLN B N 1
ATOM 10607 C CA . GLN A 1 1450 ? 153.296 165.109 141.839 1.00 66.75 1450 GLN B CA 1
ATOM 10608 C C . GLN A 1 1450 ? 152.537 165.217 140.520 1.00 66.75 1450 GLN B C 1
ATOM 10609 O O . GLN A 1 1450 ? 151.769 166.165 140.322 1.00 66.75 1450 GLN B O 1
ATOM 10615 N N . GLN A 1 1451 ? 152.738 164.268 139.609 1.00 65.71 1451 GLN B N 1
ATOM 10616 C CA . GLN A 1 1451 ? 152.165 164.345 138.271 1.00 65.71 1451 GLN B CA 1
ATOM 10617 C C . GLN A 1 1451 ? 150.751 163.778 138.192 1.00 65.71 1451 GLN B C 1
ATOM 10618 O O . GLN A 1 1451 ? 150.106 163.905 137.145 1.00 65.71 1451 GLN B O 1
ATOM 10624 N N . LYS A 1 1452 ? 150.251 163.175 139.272 1.00 53.88 1452 LYS B N 1
ATOM 10625 C CA . LYS A 1 1452 ? 148.900 162.614 139.326 1.00 53.88 1452 LYS B CA 1
ATOM 10626 C C . LYS A 1 1452 ? 148.692 161.568 138.227 1.00 53.88 1452 LYS B C 1
ATOM 10627 O O . LYS A 1 1452 ? 147.779 161.659 137.403 1.00 53.88 1452 LYS B O 1
ATOM 10633 N N . THR A 1 1453 ? 149.565 160.563 138.230 1.00 61.70 1453 THR B N 1
ATOM 10634 C CA . THR A 1 1453 ? 149.423 159.469 137.285 1.00 61.70 1453 THR B CA 1
ATOM 10635 C C . THR A 1 1453 ? 148.650 158.317 137.917 1.00 61.70 1453 THR B C 1
ATOM 10636 O O . THR A 1 1453 ? 148.683 158.139 139.139 1.00 61.70 1453 THR B O 1
ATOM 10640 N N . PRO A 1 1454 ? 147.929 157.528 137.119 1.00 53.46 1454 PRO B N 1
ATOM 10641 C CA . PRO A 1 1454 ? 147.177 156.401 137.686 1.00 53.46 1454 PRO B CA 1
ATOM 10642 C C . PRO A 1 1454 ? 148.101 155.403 138.370 1.00 53.46 1454 PRO B C 1
ATOM 10643 O O . PRO A 1 1454 ? 149.185 155.091 137.874 1.00 53.46 1454 PRO B O 1
ATOM 10647 N N . GLU A 1 1455 ? 147.654 154.899 139.523 1.00 49.70 1455 GLU B N 1
ATOM 10648 C CA . GLU A 1 1455 ? 148.467 153.963 140.292 1.00 49.70 1455 GLU B CA 1
ATOM 10649 C C . GLU A 1 1455 ? 148.569 152.614 139.592 1.00 49.70 1455 GLU B C 1
ATOM 10650 O O . GLU A 1 1455 ? 149.616 151.960 139.658 1.00 49.70 1455 GLU B O 1
ATOM 10656 N N . ALA A 1 1456 ? 147.506 152.193 138.903 1.00 51.16 1456 ALA B N 1
ATOM 10657 C CA . ALA A 1 1456 ? 147.492 150.868 138.292 1.00 51.16 1456 ALA B CA 1
ATOM 10658 C C . ALA A 1 1456 ? 148.566 150.718 137.223 1.00 51.16 1456 ALA B C 1
ATOM 10659 O O . ALA A 1 1456 ? 149.216 149.670 137.142 1.00 51.16 1456 ALA B O 1
ATOM 10661 N N . PHE A 1 1457 ? 148.771 151.743 136.400 1.00 66.52 1457 PHE B N 1
ATOM 10662 C CA . PHE A 1 1457 ? 149.675 151.669 135.258 1.00 66.52 1457 PHE B CA 1
ATOM 10663 C C . PHE A 1 1457 ? 150.936 152.495 135.486 1.00 66.52 1457 PHE B C 1
ATOM 10664 O O . PHE A 1 1457 ? 151.435 153.161 134.577 1.00 66.52 1457 PHE B O 1
ATOM 10672 N N . GLN A 1 1458 ? 151.467 152.466 136.706 1.00 52.53 1458 GLN B N 1
ATOM 10673 C CA . GLN A 1 1458 ? 152.747 153.110 136.977 1.00 52.53 1458 GLN B CA 1
ATOM 10674 C C . GLN A 1 1458 ? 153.866 152.305 136.332 1.00 52.53 1458 GLN B C 1
ATOM 10675 O O . GLN A 1 1458 ? 154.045 151.121 136.637 1.00 52.53 1458 GLN B O 1
ATOM 10681 N N . THR A 1 1459 ? 154.613 152.944 135.437 1.00 43.30 1459 THR B N 1
ATOM 10682 C CA . THR A 1 1459 ? 155.707 152.265 134.758 1.00 43.30 1459 THR B CA 1
ATOM 10683 C C . THR A 1 1459 ? 156.798 151.885 135.752 1.00 43.30 1459 THR B C 1
ATOM 10684 O O . THR A 1 1459 ? 157.081 152.624 136.699 1.00 43.30 1459 THR B O 1
ATOM 10688 N N . ILE A 1 1460 ? 157.376 150.699 135.545 1.00 43.11 1460 ILE B N 1
ATOM 10689 C CA . ILE A 1 1460 ? 158.519 150.184 136.296 1.00 43.11 1460 ILE B CA 1
ATOM 10690 C C . ILE A 1 1460 ? 158.075 149.739 137.683 1.00 43.11 1460 ILE B C 1
ATOM 10691 O O . ILE A 1 1460 ? 157.547 150.535 138.469 1.00 43.11 1460 ILE B O 1
ATOM 10696 N N . LEU A 1 1461 ? 158.276 148.457 137.985 1.00 45.17 1461 LEU B N 1
ATOM 10697 C CA . LEU A 1 1461 ? 158.064 147.943 139.328 1.00 45.17 1461 LEU B CA 1
ATOM 10698 C C . LEU A 1 1461 ? 159.375 148.017 140.088 1.00 45.17 1461 LEU B C 1
ATOM 10699 O O . LEU A 1 1461 ? 160.356 147.382 139.667 1.00 45.17 1461 LEU B O 1
ATOM 10704 N N . PRO A 1 1462 ? 159.454 148.761 141.189 1.00 40.92 1462 PRO B N 1
ATOM 10705 C CA . PRO A 1 1462 ? 160.752 148.968 141.840 1.00 40.92 1462 PRO B CA 1
ATOM 10706 C C . PRO A 1 1462 ? 161.002 148.020 143.002 1.00 40.92 1462 PRO B C 1
ATOM 10707 O O . PRO A 1 1462 ? 161.151 146.810 142.804 1.00 40.92 1462 PRO B O 1
ATOM 10711 N N . LYS A 1 1463 ? 161.048 148.559 144.217 1.00 56.02 1463 LYS B N 1
ATOM 10712 C CA . LYS A 1 1463 ? 161.396 147.777 145.395 1.00 56.02 1463 LYS B CA 1
ATOM 10713 C C . LYS A 1 1463 ? 161.022 148.561 146.644 1.00 56.02 1463 LYS B C 1
ATOM 10714 O O . LYS A 1 1463 ? 160.999 149.795 146.633 1.00 56.02 1463 LYS B O 1
ATOM 10720 N N . ASP A 1 1464 ? 160.725 147.826 147.717 1.00 76.65 1464 ASP B N 1
ATOM 10721 C CA . ASP A 1 1464 ? 160.408 148.465 148.991 1.00 76.65 1464 ASP B CA 1
ATOM 10722 C C . ASP A 1 1464 ? 161.665 149.007 149.662 1.00 76.65 1464 ASP B C 1
ATOM 10723 O O . ASP A 1 1464 ? 161.662 150.119 150.204 1.00 76.65 1464 ASP B O 1
ATOM 10728 N N . GLY A 1 1465 ? 162.749 148.235 149.637 1.00 83.50 1465 GLY B N 1
ATOM 10729 C CA . GLY A 1 1465 ? 163.996 148.653 150.248 1.00 83.50 1465 GLY B CA 1
ATOM 10730 C C . GLY A 1 1465 ? 165.158 147.741 149.908 1.00 83.50 1465 GLY B C 1
ATOM 10731 O O . GLY A 1 1465 ? 164.971 146.535 149.721 1.00 83.50 1465 GLY B O 1
ATOM 10732 N N . GLU A 1 1466 ? 166.361 148.314 149.821 1.00 104.58 1466 GLU B N 1
ATOM 10733 C CA . GLU A 1 1466 ? 167.583 147.578 149.508 1.00 104.58 1466 GLU B CA 1
ATOM 10734 C C . GLU A 1 1466 ? 167.477 146.849 148.173 1.00 104.58 1466 GLU B C 1
ATOM 10735 O O . GLU A 1 1466 ? 166.595 147.147 147.363 1.00 104.58 1466 GLU B O 1
ATOM 10741 N N . LEU A 1 1467 ? 168.377 145.902 147.930 1.00 73.80 1467 LEU B N 1
ATOM 10742 C CA . LEU A 1 1467 ? 168.364 145.098 146.717 1.00 73.80 1467 LEU B CA 1
ATOM 10743 C C . LEU A 1 1467 ? 168.197 143.630 147.081 1.00 73.80 1467 LEU B C 1
ATOM 10744 O O . LEU A 1 1467 ? 168.848 143.132 148.005 1.00 73.80 1467 LEU B O 1
ATOM 10749 N N . ARG A 1 1468 ? 167.322 142.942 146.350 1.00 63.50 1468 ARG B N 1
ATOM 10750 C CA . ARG A 1 1468 ? 167.080 141.557 146.712 1.00 63.50 1468 ARG B CA 1
ATOM 10751 C C . ARG A 1 1468 ? 167.884 140.617 145.822 1.00 63.50 1468 ARG B C 1
ATOM 10752 O O . ARG A 1 1468 ? 168.153 140.927 144.657 1.00 63.50 1468 ARG B O 1
ATOM 10760 N N . PRO A 1 1469 ? 168.280 139.464 146.355 1.00 62.33 1469 PRO B N 1
ATOM 10761 C CA . PRO A 1 1469 ? 169.009 138.486 145.537 1.00 62.33 1469 PRO B CA 1
ATOM 10762 C C . PRO A 1 1469 ? 168.126 137.869 144.465 1.00 62.33 1469 PRO B C 1
ATOM 10763 O O . PRO A 1 1469 ? 167.590 136.772 144.652 1.00 62.33 1469 PRO B O 1
ATOM 10767 N N . GLY A 1 1470 ? 167.969 138.560 143.339 1.00 51.45 1470 GLY B N 1
ATOM 10768 C CA . GLY A 1 1470 ? 167.115 138.069 142.276 1.00 51.45 1470 GLY B CA 1
ATOM 10769 C C . GLY A 1 1470 ? 166.368 139.153 141.527 1.00 51.45 1470 GLY B C 1
ATOM 10770 O O . GLY A 1 1470 ? 165.624 138.859 140.587 1.00 51.45 1470 GLY B O 1
ATOM 10771 N N . ASP A 1 1471 ? 166.547 140.407 141.933 1.00 42.04 1471 ASP B N 1
ATOM 10772 C CA . ASP A 1 1471 ? 165.996 141.518 141.170 1.00 42.04 1471 ASP B CA 1
ATOM 10773 C C . ASP A 1 1471 ? 166.731 141.652 139.841 1.00 42.04 1471 ASP B C 1
ATOM 10774 O O . ASP A 1 1471 ? 167.951 141.483 139.769 1.00 42.04 1471 ASP B O 1
ATOM 10779 N N . LEU A 1 1472 ? 165.983 141.954 138.784 1.00 34.79 1472 LEU B N 1
ATOM 10780 C CA . LEU A 1 1472 ? 166.530 142.056 137.435 1.00 34.79 1472 LEU B CA 1
ATOM 10781 C C . LEU A 1 1472 ? 166.653 143.530 137.070 1.00 34.79 1472 LEU B C 1
ATOM 10782 O O . LEU A 1 1472 ? 165.647 144.197 136.807 1.00 34.79 1472 LEU B O 1
ATOM 10787 N N . VAL A 1 1473 ? 167.888 144.034 137.052 1.00 26.37 1473 VAL B N 1
ATOM 10788 C CA . VAL A 1 1473 ? 168.168 145.429 136.745 1.00 26.37 1473 VAL B CA 1
ATOM 10789 C C . VAL A 1 1473 ? 169.313 145.496 135.744 1.00 26.37 1473 VAL B C 1
ATOM 10790 O O . VAL A 1 1473 ? 170.135 144.584 135.638 1.00 26.37 1473 VAL B O 1
ATOM 10794 N N . TYR A 1 1474 ? 169.363 146.604 135.011 1.00 19.68 1474 TYR B N 1
ATOM 10795 C CA . TYR A 1 1474 ? 170.395 146.827 134.007 1.00 19.68 1474 TYR B CA 1
ATOM 10796 C C . TYR A 1 1474 ? 171.640 147.384 134.686 1.00 19.68 1474 TYR B C 1
ATOM 10797 O O . TYR A 1 1474 ? 171.574 148.417 135.362 1.00 19.68 1474 TYR B O 1
ATOM 10806 N N . PHE A 1 1475 ? 172.768 146.707 134.504 1.00 36.77 1475 PHE B N 1
ATOM 10807 C CA . PHE A 1 1475 ? 174.033 147.116 135.095 1.00 36.77 1475 PHE B CA 1
ATOM 10808 C C . PHE A 1 1475 ? 174.899 147.827 134.063 1.00 36.77 1475 PHE B C 1
ATOM 10809 O O . PHE A 1 1475 ? 174.902 147.481 132.879 1.00 36.77 1475 PHE B O 1
ATOM 10817 N N . ARG A 1 1476 ? 175.636 148.832 134.529 1.00 36.96 1476 ARG B N 1
ATOM 10818 C CA . ARG A 1 1476 ? 176.559 149.593 133.699 1.00 36.96 1476 ARG B CA 1
ATOM 10819 C C . ARG A 1 1476 ? 177.980 149.291 134.147 1.00 36.96 1476 ARG B C 1
ATOM 10820 O O . ARG A 1 1476 ? 178.303 149.424 135.332 1.00 36.96 1476 ARG B O 1
ATOM 10828 N N . GLU A 1 1477 ? 178.826 148.886 133.203 1.00 60.33 1477 GLU B N 1
ATOM 10829 C CA . GLU A 1 1477 ? 180.187 148.472 133.508 1.00 60.33 1477 GLU B CA 1
ATOM 10830 C C . GLU A 1 1477 ? 181.182 149.281 132.691 1.00 60.33 1477 GLU B C 1
ATOM 10831 O O . GLU A 1 1477 ? 180.963 149.542 131.504 1.00 60.33 1477 GLU B O 1
ATOM 10837 N N . ASP A 1 1478 ? 182.274 149.674 133.340 1.00 80.95 1478 ASP B N 1
ATOM 10838 C CA . ASP A 1 1478 ? 183.422 150.288 132.691 1.00 80.95 1478 ASP B CA 1
ATOM 10839 C C . ASP A 1 1478 ? 184.670 149.517 133.105 1.00 80.95 1478 ASP B C 1
ATOM 10840 O O . ASP A 1 1478 ? 184.600 148.553 133.874 1.00 80.95 1478 ASP B O 1
ATOM 10845 N N . LYS A 1 1479 ? 185.823 149.935 132.582 1.00 77.58 1479 LYS B N 1
ATOM 10846 C CA . LYS A 1 1479 ? 187.076 149.284 132.943 1.00 77.58 1479 LYS B CA 1
ATOM 10847 C C . LYS A 1 1479 ? 187.334 149.436 134.437 1.00 77.58 1479 LYS B C 1
ATOM 10848 O O . LYS A 1 1479 ? 187.301 148.447 135.177 1.00 77.58 1479 LYS B O 1
ATOM 10854 N N . LYS A 1 1480 ? 187.560 150.676 134.880 1.00 81.74 1480 LYS B N 1
ATOM 10855 C CA . LYS A 1 1480 ? 187.691 151.025 136.292 1.00 81.74 1480 LYS B CA 1
ATOM 10856 C C . LYS A 1 1480 ? 188.550 150.034 137.068 1.00 81.74 1480 LYS B C 1
ATOM 10857 O O . LYS A 1 1480 ? 189.696 149.762 136.695 1.00 81.74 1480 LYS B O 1
ATOM 10863 N N . THR A 1 1481 ? 187.994 149.491 138.150 1.00 72.51 1481 THR B N 1
ATOM 10864 C CA . THR A 1 1481 ? 188.635 148.453 138.948 1.00 72.51 1481 THR B CA 1
ATOM 10865 C C . THR A 1 1481 ? 187.828 147.158 138.914 1.00 72.51 1481 THR B C 1
ATOM 10866 O O . THR A 1 1481 ? 187.801 146.405 139.891 1.00 72.51 1481 THR B O 1
ATOM 10870 N N . ASN A 1 1482 ? 187.174 146.891 137.780 1.00 68.18 1482 ASN B N 1
ATOM 10871 C CA . ASN A 1 1482 ? 186.330 145.708 137.596 1.00 68.18 1482 ASN B CA 1
ATOM 10872 C C . ASN A 1 1482 ? 185.203 145.669 138.628 1.00 68.18 1482 ASN B C 1
ATOM 10873 O O . ASN A 1 1482 ? 184.977 144.663 139.303 1.00 68.18 1482 ASN B O 1
ATOM 10878 N N . THR A 1 1483 ? 184.493 146.790 138.748 1.00 76.12 1483 THR B N 1
ATOM 10879 C CA . THR A 1 1483 ? 183.352 146.909 139.644 1.00 76.12 1483 THR B CA 1
ATOM 10880 C C . THR A 1 1483 ? 182.216 147.608 138.909 1.00 76.12 1483 THR B C 1
ATOM 10881 O O . THR A 1 1483 ? 182.380 148.105 137.791 1.00 76.12 1483 THR B O 1
ATOM 10885 N N . VAL A 1 1484 ? 181.052 147.639 139.551 1.00 65.02 1484 VAL B N 1
ATOM 10886 C CA . VAL A 1 1484 ? 179.864 148.299 139.020 1.00 65.02 1484 VAL B CA 1
ATOM 10887 C C . VAL A 1 1484 ? 179.572 149.520 139.880 1.00 65.02 1484 VAL B C 1
ATOM 10888 O O . VAL A 1 1484 ? 179.490 149.414 141.110 1.00 65.02 1484 VAL B O 1
ATOM 10892 N N . THR A 1 1485 ? 179.407 150.674 139.235 1.00 52.63 1485 THR B N 1
ATOM 10893 C CA . THR A 1 1485 ? 179.240 151.932 139.950 1.00 52.63 1485 THR B CA 1
ATOM 10894 C C . THR A 1 1485 ? 177.802 152.430 139.996 1.00 52.63 1485 THR B C 1
ATOM 10895 O O . THR A 1 1485 ? 177.447 153.161 140.926 1.00 52.63 1485 THR B O 1
ATOM 10899 N N . ASP A 1 1486 ? 176.963 152.059 139.030 1.00 39.32 1486 ASP B N 1
ATOM 10900 C CA . ASP A 1 1486 ? 175.602 152.575 138.985 1.00 39.32 1486 ASP B CA 1
ATOM 10901 C C . ASP A 1 1486 ? 174.645 151.481 138.533 1.00 39.32 1486 ASP B C 1
ATOM 10902 O O . ASP A 1 1486 ? 175.004 150.606 137.741 1.00 39.32 1486 ASP B O 1
ATOM 10907 N N . ILE A 1 1487 ? 173.418 151.551 139.046 1.00 31.20 1487 ILE B N 1
ATOM 10908 C CA . ILE A 1 1487 ? 172.390 150.544 138.817 1.00 31.20 1487 ILE B CA 1
ATOM 10909 C C . ILE A 1 1487 ? 171.130 151.249 138.335 1.00 31.20 1487 ILE B C 1
ATOM 10910 O O . ILE A 1 1487 ? 170.717 152.255 138.921 1.00 31.20 1487 ILE B O 1
ATOM 10915 N N . ILE A 1 1488 ? 170.524 150.724 137.275 1.00 18.61 1488 ILE B N 1
ATOM 10916 C CA . ILE A 1 1488 ? 169.361 151.357 136.658 1.00 18.61 1488 ILE B CA 1
ATOM 10917 C C . ILE A 1 1488 ? 168.292 150.290 136.433 1.00 18.61 1488 ILE B C 1
ATOM 10918 O O . ILE A 1 1488 ? 168.631 149.122 136.192 1.00 18.61 1488 ILE B O 1
ATOM 10923 N N . PRO A 1 1489 ? 167.001 150.619 136.537 1.00 35.59 1489 PRO B N 1
ATOM 10924 C CA . PRO A 1 1489 ? 165.958 149.610 136.309 1.00 35.59 1489 PRO B CA 1
ATOM 10925 C C . PRO A 1 1489 ? 165.662 149.315 134.846 1.00 35.59 1489 PRO B C 1
ATOM 10926 O O . PRO A 1 1489 ? 165.391 148.155 134.517 1.00 35.59 1489 PRO B O 1
ATOM 10930 N N . VAL A 1 1490 ? 165.693 150.309 133.959 1.00 11.39 1490 VAL B N 1
ATOM 10931 C CA . VAL A 1 1490 ? 165.465 150.074 132.536 1.00 11.39 1490 VAL B CA 1
ATOM 10932 C C . VAL A 1 1490 ? 166.520 150.822 131.733 1.00 11.39 1490 VAL B C 1
ATOM 10933 O O . VAL A 1 1490 ? 167.416 151.455 132.301 1.00 11.39 1490 VAL B O 1
ATOM 10937 N N . ARG A 1 1491 ? 166.418 150.761 130.407 1.00 1.22 1491 ARG B N 1
ATOM 10938 C CA . ARG A 1 1491 ? 167.424 151.352 129.534 1.00 1.22 1491 ARG B CA 1
ATOM 10939 C C . ARG A 1 1491 ? 167.359 152.872 129.473 1.00 1.22 1491 ARG B C 1
ATOM 10940 O O . ARG A 1 1491 ? 168.394 153.514 129.269 1.00 1.22 1491 ARG B O 1
ATOM 10948 N N . ILE A 1 1492 ? 166.184 153.469 129.658 1.00 11.39 1492 ILE B N 1
ATOM 10949 C CA . ILE A 1 1492 ? 166.017 154.920 129.612 1.00 11.39 1492 ILE B CA 1
ATOM 10950 C C . ILE A 1 1492 ? 165.429 155.348 130.951 1.00 11.39 1492 ILE B C 1
ATOM 10951 O O . ILE A 1 1492 ? 164.267 155.055 131.250 1.00 11.39 1492 ILE B O 1
ATOM 10956 N N . SER A 1 1493 ? 166.225 156.048 131.758 1.00 11.39 1493 SER B N 1
ATOM 10957 C CA . SER A 1 1493 ? 165.790 156.471 133.084 1.00 11.39 1493 SER B CA 1
ATOM 10958 C C . SER A 1 1493 ? 166.473 157.766 133.501 1.00 11.39 1493 SER B C 1
ATOM 10959 O O . SER A 1 1493 ? 167.026 158.481 132.661 1.00 11.39 1493 SER B O 1
ATOM 10962 N N . ARG A 1 1494 ? 166.428 158.084 134.792 1.00 11.39 1494 ARG B N 1
ATOM 10963 C CA . ARG A 1 1494 ? 167.059 159.280 135.333 1.00 11.39 1494 ARG B CA 1
ATOM 10964 C C . ARG A 1 1494 ? 168.510 158.975 135.678 1.00 11.39 1494 ARG B C 1
ATOM 10965 O O . ARG A 1 1494 ? 168.814 157.903 136.212 1.00 11.39 1494 ARG B O 1
ATOM 10973 N N . THR A 1 1495 ? 169.402 159.918 135.367 1.00 11.39 1495 THR B N 1
ATOM 10974 C CA . THR A 1 1495 ? 170.833 159.679 135.528 1.00 11.39 1495 THR B CA 1
ATOM 10975 C C . THR A 1 1495 ? 171.231 159.603 136.998 1.00 11.39 1495 THR B C 1
ATOM 10976 O O . THR A 1 1495 ? 171.946 158.680 137.406 1.00 11.39 1495 THR B O 1
ATOM 10980 N N . VAL A 1 1496 ? 170.785 160.575 137.801 1.00 11.39 1496 VAL B N 1
ATOM 10981 C CA . VAL A 1 1496 ? 171.172 160.738 139.203 1.00 11.39 1496 VAL B CA 1
ATOM 10982 C C . VAL A 1 1496 ? 172.652 161.087 139.318 1.00 11.39 1496 VAL B C 1
ATOM 10983 O O . VAL A 1 1496 ? 173.516 160.340 138.849 1.00 11.39 1496 VAL B O 1
ATOM 10985 N N . ASP A 1 1497 ? 172.954 162.218 139.953 1.00 14.11 1497 ASP B N 1
ATOM 10986 C CA . ASP A 1 1497 ? 174.311 162.739 139.990 1.00 14.11 1497 ASP B CA 1
ATOM 10987 C C . ASP A 1 1497 ? 175.172 161.947 140.973 1.00 14.11 1497 ASP B C 1
ATOM 10988 O O . ASP A 1 1497 ? 174.711 161.023 141.648 1.00 14.11 1497 ASP B O 1
ATOM 10990 N N . ASP A 1 1498 ? 176.452 162.316 141.045 1.00 16.40 1498 ASP B N 1
ATOM 10991 C CA . ASP A 1 1498 ? 177.399 161.684 141.950 1.00 16.40 1498 ASP B CA 1
ATOM 10992 C C . ASP A 1 1498 ? 177.945 162.625 143.014 1.00 16.40 1498 ASP B C 1
ATOM 10993 O O . ASP A 1 1498 ? 178.529 162.150 143.993 1.00 16.40 1498 ASP B O 1
ATOM 10995 N N . GLU A 1 1499 ? 177.773 163.935 142.854 1.00 13.71 1499 GLU B N 1
ATOM 10996 C CA . GLU A 1 1499 ? 178.265 164.918 143.806 1.00 13.71 1499 GLU B CA 1
ATOM 10997 C C . GLU A 1 1499 ? 177.103 165.737 144.351 1.00 13.71 1499 GLU B C 1
ATOM 10998 O O . GLU A 1 1499 ? 176.073 165.902 143.691 1.00 13.71 1499 GLU B O 1
ATOM 11004 N N . VAL A 1 1500 ? 177.277 166.243 145.570 1.00 11.39 1500 VAL B N 1
ATOM 11005 C CA . VAL A 1 1500 ? 176.203 166.961 146.245 1.00 11.39 1500 VAL B CA 1
ATOM 11006 C C . VAL A 1 1500 ? 176.177 168.417 145.791 1.00 11.39 1500 VAL B C 1
ATOM 11007 O O . VAL A 1 1500 ? 177.124 168.935 145.194 1.00 11.39 1500 VAL B O 1
ATOM 11011 N N . LEU A 1 1501 ? 175.059 169.085 146.086 1.00 11.39 1501 LEU B N 1
ATOM 11012 C CA . LEU A 1 1501 ? 174.906 170.488 145.714 1.00 11.39 1501 LEU B CA 1
ATOM 11013 C C . LEU A 1 1501 ? 175.828 171.383 146.532 1.00 11.39 1501 LEU B C 1
ATOM 11014 O O . LEU A 1 1501 ? 176.094 172.528 146.148 1.00 11.39 1501 LEU B O 1
ATOM 11019 N N . ALA A 1 1502 ? 176.319 170.881 147.668 1.00 11.39 1502 ALA B N 1
ATOM 11020 C CA . ALA A 1 1502 ? 177.144 171.699 148.551 1.00 11.39 1502 ALA B CA 1
ATOM 11021 C C . ALA A 1 1502 ? 178.450 172.120 147.894 1.00 11.39 1502 ALA B C 1
ATOM 11022 O O . ALA A 1 1502 ? 179.010 173.165 148.243 1.00 11.39 1502 ALA B O 1
ATOM 11024 N N . ARG A 1 1503 ? 178.958 171.325 146.953 1.00 11.39 1503 ARG B N 1
ATOM 11025 C CA . ARG A 1 1503 ? 180.221 171.614 146.286 1.00 11.39 1503 ARG B CA 1
ATOM 11026 C C . ARG A 1 1503 ? 180.039 171.897 144.796 1.00 11.39 1503 ARG B C 1
ATOM 11027 O O . ARG A 1 1503 ? 180.913 171.580 143.986 1.00 11.39 1503 ARG B O 1
ATOM 11035 N N . LYS A 1 1504 ? 178.911 172.498 144.423 1.00 11.39 1504 LYS B N 1
ATOM 11036 C CA . LYS A 1 1504 ? 178.670 172.912 143.047 1.00 11.39 1504 LYS B CA 1
ATOM 11037 C C . LYS A 1 1504 ? 178.862 174.409 142.839 1.00 11.39 1504 LYS B C 1
ATOM 11038 O O . LYS A 1 1504 ? 178.622 174.902 141.733 1.00 11.39 1504 LYS B O 1
ATOM 11044 N N . ILE A 1 1505 ? 179.277 175.136 143.867 1.00 11.39 1505 ILE B N 1
ATOM 11045 C CA . ILE A 1 1505 ? 179.612 176.558 143.714 1.00 11.39 1505 ILE B CA 1
ATOM 11046 C C . ILE A 1 1505 ? 180.852 176.686 142.836 1.00 11.39 1505 ILE B C 1
ATOM 11047 O O . ILE A 1 1505 ? 181.782 175.870 142.967 1.00 11.39 1505 ILE B O 1
ATOM 11052 N N . PRO A 1 1506 ? 180.911 177.661 141.926 1.00 11.39 1506 PRO B N 1
ATOM 11053 C CA . PRO A 1 1506 ? 182.094 177.799 141.068 1.00 11.39 1506 PRO B CA 1
ATOM 11054 C C . PRO A 1 1506 ? 183.364 178.015 141.877 1.00 11.39 1506 PRO B C 1
ATOM 11055 O O . PRO A 1 1506 ? 183.356 178.640 142.939 1.00 11.39 1506 PRO B O 1
ATOM 11059 N N . ASP A 1 1507 ? 184.470 177.479 141.354 1.00 21.53 1507 ASP B N 1
ATOM 11060 C CA . ASP A 1 1507 ? 185.749 177.554 142.052 1.00 21.53 1507 ASP B CA 1
ATOM 11061 C C . ASP A 1 1507 ? 186.328 178.962 142.076 1.00 21.53 1507 ASP B C 1
ATOM 11062 O O . ASP A 1 1507 ? 187.162 179.259 142.938 1.00 21.53 1507 ASP B O 1
ATOM 11067 N N . ASP A 1 1508 ? 185.911 179.835 141.156 1.00 19.01 1508 ASP B N 1
ATOM 11068 C CA . ASP A 1 1508 ? 186.408 181.205 141.092 1.00 19.01 1508 ASP B CA 1
ATOM 11069 C C . ASP A 1 1508 ? 185.624 182.154 141.988 1.00 19.01 1508 ASP B C 1
ATOM 11070 O O . ASP A 1 1508 ? 185.629 183.370 141.757 1.00 19.01 1508 ASP B O 1
ATOM 11075 N N . VAL A 1 1509 ? 184.948 181.627 143.004 1.00 11.39 1509 VAL B N 1
ATOM 11076 C CA . VAL A 1 1509 ? 184.119 182.415 143.906 1.00 11.39 1509 VAL B CA 1
ATOM 11077 C C . VAL A 1 1509 ? 184.443 181.996 145.333 1.00 11.39 1509 VAL B C 1
ATOM 11078 O O . VAL A 1 1509 ? 184.627 180.807 145.614 1.00 11.39 1509 VAL B O 1
ATOM 11082 N N . GLY A 1 1510 ? 184.528 182.976 146.231 1.00 11.39 1510 GLY B N 1
ATOM 11083 C CA . GLY A 1 1510 ? 184.815 182.677 147.620 1.00 11.39 1510 GLY B CA 1
ATOM 11084 C C . GLY A 1 1510 ? 183.760 181.785 148.244 1.00 11.39 1510 GLY B C 1
ATOM 11085 O O . GLY A 1 1510 ? 182.626 181.683 147.774 1.00 11.39 1510 GLY B O 1
ATOM 11086 N N . ASP A 1 1511 ? 184.158 181.117 149.326 1.00 11.39 1511 ASP B N 1
ATOM 11087 C CA . ASP A 1 1511 ? 183.304 180.138 149.986 1.00 11.39 1511 ASP B CA 1
ATOM 11088 C C . ASP A 1 1511 ? 181.996 180.763 150.451 1.00 11.39 1511 ASP B C 1
ATOM 11089 O O . ASP A 1 1511 ? 181.989 181.603 151.357 1.00 11.39 1511 ASP B O 1
ATOM 11094 N N . VAL A 1 1512 ? 180.885 180.358 149.838 1.00 11.39 1512 VAL B N 1
ATOM 11095 C CA . VAL A 1 1512 ? 179.567 180.884 150.166 1.00 11.39 1512 VAL B CA 1
ATOM 11096 C C . VAL A 1 1512 ? 178.730 179.868 150.930 1.00 11.39 1512 VAL B C 1
ATOM 11097 O O . VAL A 1 1512 ? 177.528 180.081 151.124 1.00 11.39 1512 VAL B O 1
ATOM 11101 N N . ARG A 1 1513 ? 179.331 178.764 151.363 1.00 11.39 1513 ARG B N 1
ATOM 11102 C CA . ARG A 1 1513 ? 178.619 177.788 152.165 1.00 11.39 1513 ARG B CA 1
ATOM 11103 C C . ARG A 1 1513 ? 178.282 178.383 153.530 1.00 11.39 1513 ARG B C 1
ATOM 11104 O O . ARG A 1 1513 ? 178.942 179.319 153.989 1.00 11.39 1513 ARG B O 1
ATOM 11112 N N . PRO A 1 1514 ? 177.241 177.872 154.190 1.00 11.39 1514 PRO B N 1
ATOM 11113 C CA . PRO A 1 1514 ? 176.865 178.418 155.499 1.00 11.39 1514 PRO B CA 1
ATOM 11114 C C . PRO A 1 1514 ? 177.993 178.278 156.509 1.00 11.39 1514 PRO B C 1
ATOM 11115 O O . PRO A 1 1514 ? 178.787 177.337 156.461 1.00 11.39 1514 PRO B O 1
ATOM 11119 N N . CYS A 1 1515 ? 178.064 179.249 157.424 1.00 11.39 1515 CYS B N 1
ATOM 11120 C CA . CYS A 1 1515 ? 179.108 179.228 158.444 1.00 11.39 1515 CYS B CA 1
ATOM 11121 C C . CYS A 1 1515 ? 179.003 177.981 159.313 1.00 11.39 1515 CYS B C 1
ATOM 11122 O O . CYS A 1 1515 ? 180.016 177.340 159.615 1.00 11.39 1515 CYS B O 1
ATOM 11125 N N . VAL A 1 1516 ? 177.789 177.617 159.716 1.00 11.39 1516 VAL B N 1
ATOM 11126 C CA . VAL A 1 1516 ? 177.561 176.375 160.448 1.00 11.39 1516 VAL B CA 1
ATOM 11127 C C . VAL A 1 1516 ? 177.453 175.252 159.422 1.00 11.39 1516 VAL B C 1
ATOM 11128 O O . VAL A 1 1516 ? 176.441 175.125 158.729 1.00 11.39 1516 VAL B O 1
ATOM 11132 N N . ARG A 1 1517 ? 178.497 174.439 159.321 1.00 11.39 1517 ARG B N 1
ATOM 11133 C CA . ARG A 1 1517 ? 178.615 173.435 158.276 1.00 11.39 1517 ARG B CA 1
ATOM 11134 C C . ARG A 1 1517 ? 178.106 172.080 158.749 1.00 11.39 1517 ARG B C 1
ATOM 11135 O O . ARG A 1 1517 ? 177.961 171.822 159.946 1.00 11.39 1517 ARG B O 1
ATOM 11143 N N . GLU A 1 1518 ? 177.835 171.210 157.780 1.00 31.41 1518 GLU B N 1
ATOM 11144 C CA . GLU A 1 1518 ? 177.424 169.838 158.035 1.00 31.41 1518 GLU B CA 1
ATOM 11145 C C . GLU A 1 1518 ? 178.444 168.895 157.415 1.00 31.41 1518 GLU B C 1
ATOM 11146 O O . GLU A 1 1518 ? 178.786 169.031 156.236 1.00 31.41 1518 GLU B O 1
ATOM 11152 N N . ILE A 1 1519 ? 178.928 167.942 158.215 1.00 40.14 1519 ILE B N 1
ATOM 11153 C CA . ILE A 1 1519 ? 179.989 167.047 157.769 1.00 40.14 1519 ILE B CA 1
ATOM 11154 C C . ILE A 1 1519 ? 179.475 166.016 156.772 1.00 40.14 1519 ILE B C 1
ATOM 11155 O O . ILE A 1 1519 ? 180.260 165.469 155.987 1.00 40.14 1519 ILE B O 1
ATOM 11160 N N . LEU A 1 1520 ? 178.163 165.781 156.731 1.00 58.71 1520 LEU B N 1
ATOM 11161 C CA . LEU A 1 1520 ? 177.582 164.660 155.988 1.00 58.71 1520 LEU B CA 1
ATOM 11162 C C . LEU A 1 1520 ? 177.800 164.777 154.458 1.00 58.71 1520 LEU B C 1
ATOM 11163 O O . LEU A 1 1520 ? 177.330 163.923 153.700 1.00 58.71 1520 LEU B O 1
ATOM 11168 N N . ASP A 1 1521 ? 178.525 165.795 153.982 1.00 44.66 1521 ASP B N 1
ATOM 11169 C CA . ASP A 1 1521 ? 178.875 165.857 152.566 1.00 44.66 1521 ASP B CA 1
ATOM 11170 C C . ASP A 1 1521 ? 179.602 164.596 152.116 1.00 44.66 1521 ASP B C 1
ATOM 11171 O O . ASP A 1 1521 ? 179.493 164.197 150.950 1.00 44.66 1521 ASP B O 1
ATOM 11176 N N . LYS A 1 1522 ? 180.340 163.957 153.017 1.00 62.12 1522 LYS B N 1
ATOM 11177 C CA . LYS A 1 1522 ? 180.896 162.629 152.807 1.00 62.12 1522 LYS B CA 1
ATOM 11178 C C . LYS A 1 1522 ? 180.177 161.643 153.722 1.00 62.12 1522 LYS B C 1
ATOM 11179 O O . LYS A 1 1522 ? 179.277 162.008 154.481 1.00 62.12 1522 LYS B O 1
ATOM 11185 N N . GLU A 1 1523 ? 180.583 160.375 153.647 1.00 89.13 1523 GLU B N 1
ATOM 11186 C CA . GLU A 1 1523 ? 180.018 159.325 154.486 1.00 89.13 1523 GLU B CA 1
ATOM 11187 C C . GLU A 1 1523 ? 180.835 159.081 155.749 1.00 89.13 1523 GLU B C 1
ATOM 11188 O O . GLU A 1 1523 ? 180.836 157.961 156.277 1.00 89.13 1523 GLU B O 1
ATOM 11194 N N . LYS A 1 1524 ? 181.532 160.100 156.248 1.00 54.44 1524 LYS B N 1
ATOM 11195 C CA . LYS A 1 1524 ? 182.386 159.968 157.419 1.00 54.44 1524 LYS B CA 1
ATOM 11196 C C . LYS A 1 1524 ? 181.759 160.543 158.682 1.00 54.44 1524 LYS B C 1
ATOM 11197 O O . LYS A 1 1524 ? 182.442 160.643 159.706 1.00 54.44 1524 LYS B O 1
ATOM 11203 N N . GLN A 1 1525 ? 180.482 160.931 158.637 1.00 65.11 1525 GLN B N 1
ATOM 11204 C CA . GLN A 1 1525 ? 179.841 161.460 159.837 1.00 65.11 1525 GLN B CA 1
ATOM 11205 C C . GLN A 1 1525 ? 179.718 160.394 160.917 1.00 65.11 1525 GLN B C 1
ATOM 11206 O O . GLN A 1 1525 ? 179.721 160.717 162.111 1.00 65.11 1525 GLN B O 1
ATOM 11212 N N A LYS A 1 1526 ? 179.607 159.123 160.522 0.50 67.47 1526 LYS B N 1
ATOM 11213 N N B LYS A 1 1526 ? 179.609 159.123 160.522 0.50 67.47 1526 LYS B N 1
ATOM 11214 C CA A LYS A 1 1526 ? 179.517 158.047 161.503 0.50 67.47 1526 LYS B CA 1
ATOM 11215 C CA B LYS A 1 1526 ? 179.517 158.046 161.502 0.50 67.47 1526 LYS B CA 1
ATOM 11216 C C A LYS A 1 1526 ? 180.804 157.920 162.306 0.50 67.47 1526 LYS B C 1
ATOM 11217 C C B LYS A 1 1526 ? 180.805 157.921 162.306 0.50 67.47 1526 LYS B C 1
ATOM 11218 O O A LYS A 1 1526 ? 180.765 157.654 163.512 0.50 67.47 1526 LYS B O 1
ATOM 11219 O O B LYS A 1 1526 ? 180.766 157.654 163.513 0.50 67.47 1526 LYS B O 1
ATOM 11230 N N . GLU A 1 1527 ? 181.956 158.097 161.653 1.00 69.12 1527 GLU B N 1
ATOM 11231 C CA . GLU A 1 1527 ? 183.229 158.031 162.365 1.00 69.12 1527 GLU B CA 1
ATOM 11232 C C . GLU A 1 1527 ? 183.333 159.133 163.412 1.00 69.12 1527 GLU B C 1
ATOM 11233 O O . GLU A 1 1527 ? 183.779 158.892 164.540 1.00 69.12 1527 GLU B O 1
ATOM 11239 N N . ILE A 1 1528 ? 182.917 160.350 163.056 1.00 42.89 1528 ILE B N 1
ATOM 11240 C CA . ILE A 1 1528 ? 182.919 161.455 164.010 1.00 42.89 1528 ILE B CA 1
ATOM 11241 C C . ILE A 1 1528 ? 181.940 161.189 165.147 1.00 42.89 1528 ILE B C 1
ATOM 11242 O O . ILE A 1 1528 ? 182.242 161.450 166.318 1.00 42.89 1528 ILE B O 1
ATOM 11247 N N . ALA A 1 1529 ? 180.753 160.669 164.824 1.00 50.11 1529 ALA B N 1
ATOM 11248 C CA . ALA A 1 1529 ? 179.771 160.379 165.864 1.00 50.11 1529 ALA B CA 1
ATOM 11249 C C . ALA A 1 1529 ? 180.292 159.332 166.841 1.00 50.11 1529 ALA B C 1
ATOM 11250 O O . ALA A 1 1529 ? 180.116 159.465 168.058 1.00 50.11 1529 ALA B O 1
ATOM 11252 N N . ASP A 1 1530 ? 180.933 158.281 166.326 1.00 59.46 1530 ASP B N 1
ATOM 11253 C CA . ASP A 1 1530 ? 181.510 157.260 167.193 1.00 59.46 1530 ASP B CA 1
ATOM 11254 C C . ASP A 1 1530 ? 182.647 157.827 168.033 1.00 59.46 1530 ASP B C 1
ATOM 11255 O O . ASP A 1 1530 ? 182.750 157.531 169.229 1.00 59.46 1530 ASP B O 1
ATOM 11260 N N . ALA A 1 1531 ? 183.513 158.642 167.426 1.00 34.20 1531 ALA B N 1
ATOM 11261 C CA . ALA A 1 1531 ? 184.588 159.268 168.187 1.00 34.20 1531 ALA B CA 1
ATOM 11262 C C . ALA A 1 1531 ? 184.065 160.380 169.087 1.00 34.20 1531 ALA B C 1
ATOM 11263 O O . ALA A 1 1531 ? 184.674 160.676 170.121 1.00 34.20 1531 ALA B O 1
ATOM 11265 N N . GLY A 1 1532 ? 182.950 161.003 168.716 1.00 24.95 1532 GLY B N 1
ATOM 11266 C CA . GLY A 1 1532 ? 182.353 162.048 169.519 1.00 24.95 1532 GLY B CA 1
ATOM 11267 C C . GLY A 1 1532 ? 182.943 163.427 169.342 1.00 24.95 1532 GLY B C 1
ATOM 11268 O O . GLY A 1 1532 ? 182.575 164.338 170.094 1.00 24.95 1532 GLY B O 1
ATOM 11269 N N . VAL A 1 1533 ? 183.845 163.616 168.383 1.00 19.60 1533 VAL B N 1
ATOM 11270 C CA . VAL A 1 1533 ? 184.487 164.926 168.176 1.00 19.60 1533 VAL B CA 1
ATOM 11271 C C . VAL A 1 1533 ? 183.611 165.689 167.186 1.00 19.60 1533 VAL B C 1
ATOM 11272 O O . VAL A 1 1533 ? 183.904 165.821 165.996 1.00 19.60 1533 VAL B O 1
ATOM 11276 N N . LYS A 1 1534 ? 182.530 166.269 167.712 1.00 22.55 1534 LYS B N 1
ATOM 11277 C CA . LYS A 1 1534 ? 181.542 166.943 166.881 1.00 22.55 1534 LYS B CA 1
ATOM 11278 C C . LYS A 1 1534 ? 181.495 168.451 167.069 1.00 22.55 1534 LYS B C 1
ATOM 11279 O O . LYS A 1 1534 ? 181.011 169.150 166.174 1.00 22.55 1534 LYS B O 1
ATOM 11285 N N . GLU A 1 1535 ? 181.974 168.968 168.196 1.00 18.94 1535 GLU B N 1
ATOM 11286 C CA . GLU A 1 1535 ? 181.979 170.406 168.430 1.00 18.94 1535 GLU B CA 1
ATOM 11287 C C . GLU A 1 1535 ? 183.222 171.091 167.880 1.00 18.94 1535 GLU B C 1
ATOM 11288 O O . GLU A 1 1535 ? 183.334 172.316 167.994 1.00 18.94 1535 GLU B O 1
ATOM 11294 N N . VAL A 1 1536 ? 184.149 170.340 167.289 1.00 18.33 1536 VAL B N 1
ATOM 11295 C CA . VAL A 1 1536 ? 185.405 170.885 166.777 1.00 18.33 1536 VAL B CA 1
ATOM 11296 C C . VAL A 1 1536 ? 185.398 170.964 165.251 1.00 18.33 1536 VAL B C 1
ATOM 11297 O O . VAL A 1 1536 ? 185.859 171.948 164.671 1.00 18.33 1536 VAL B O 1
ATOM 11301 N N . PHE A 1 1537 ? 184.873 169.934 164.582 1.00 26.90 1537 PHE B N 1
ATOM 11302 C CA . PHE A 1 1537 ? 184.880 169.917 163.124 1.00 26.90 1537 PHE B CA 1
ATOM 11303 C C . PHE A 1 1537 ? 183.843 170.856 162.526 1.00 26.90 1537 PHE B C 1
ATOM 11304 O O . PHE A 1 1537 ? 183.888 171.122 161.320 1.00 26.90 1537 PHE B O 1
ATOM 11312 N N . GLN A 1 1538 ? 182.911 171.358 163.330 1.00 26.05 1538 GLN B N 1
ATOM 11313 C CA . GLN A 1 1538 ? 181.911 172.289 162.832 1.00 26.05 1538 GLN B CA 1
ATOM 11314 C C . GLN A 1 1538 ? 182.490 173.698 162.737 1.00 26.05 1538 GLN B C 1
ATOM 11315 O O . GLN A 1 1538 ? 183.606 173.970 163.189 1.00 26.05 1538 GLN B O 1
ATOM 11321 N N . HIS A 1 1539 ? 181.719 174.587 162.102 1.00 16.00 1539 HIS B N 1
ATOM 11322 C CA . HIS A 1 1539 ? 182.054 175.998 161.913 1.00 16.00 1539 HIS B CA 1
ATOM 11323 C C . HIS A 1 1539 ? 183.157 176.183 160.879 1.00 16.00 1539 HIS B C 1
ATOM 11324 O O . HIS A 1 1539 ? 184.056 175.345 160.756 1.00 16.00 1539 HIS B O 1
ATOM 11331 N N . HIS A 1 1540 ? 183.092 177.281 160.132 1.00 11.39 1540 HIS B N 1
ATOM 11332 C CA . HIS A 1 1540 ? 184.168 177.627 159.223 1.00 11.39 1540 HIS B CA 1
ATOM 11333 C C . HIS A 1 1540 ? 185.426 177.967 160.021 1.00 11.39 1540 HIS B C 1
ATOM 11334 O O . HIS A 1 1540 ? 185.352 178.638 161.053 1.00 11.39 1540 HIS B O 1
ATOM 11341 N N . PRO A 1 1541 ? 186.597 177.512 159.566 1.00 11.39 1541 PRO B N 1
ATOM 11342 C CA . PRO A 1 1541 ? 187.831 177.757 160.330 1.00 11.39 1541 PRO B CA 1
ATOM 11343 C C . PRO A 1 1541 ? 188.216 179.225 160.455 1.00 11.39 1541 PRO B C 1
ATOM 11344 O O . PRO A 1 1541 ? 189.180 179.525 161.170 1.00 11.39 1541 PRO B O 1
ATOM 11348 N N . ASP A 1 1542 ? 187.512 180.143 159.793 1.00 11.39 1542 ASP B N 1
ATOM 11349 C CA . ASP A 1 1542 ? 187.825 181.563 159.885 1.00 11.39 1542 ASP B CA 1
ATOM 11350 C C . ASP A 1 1542 ? 186.894 182.345 160.796 1.00 11.39 1542 ASP B C 1
ATOM 11351 O O . ASP A 1 1542 ? 187.283 183.411 161.275 1.00 11.39 1542 ASP B O 1
ATOM 11356 N N . GLY A 1 1543 ? 185.679 181.860 161.042 1.00 11.39 1543 GLY B N 1
ATOM 11357 C CA . GLY A 1 1543 ? 184.781 182.546 161.953 1.00 11.39 1543 GLY B CA 1
ATOM 11358 C C . GLY A 1 1543 ? 183.347 182.660 161.475 1.00 11.39 1543 GLY B C 1
ATOM 11359 O O . GLY A 1 1543 ? 182.764 181.680 161.004 1.00 11.39 1543 GLY B O 1
ATOM 11360 N N . LEU A 1 1544 ? 182.768 183.855 161.597 1.00 11.39 1544 LEU B N 1
ATOM 11361 C CA . LEU A 1 1544 ? 181.375 184.103 161.251 1.00 11.39 1544 LEU B CA 1
ATOM 11362 C C . LEU A 1 1544 ? 181.277 185.250 160.256 1.00 11.39 1544 LEU B C 1
ATOM 11363 O O . LEU A 1 1544 ? 181.972 186.260 160.389 1.00 11.39 1544 LEU B O 1
ATOM 11368 N N . CYS A 1 1545 ? 180.398 185.091 159.268 1.00 11.39 1545 CYS B N 1
ATOM 11369 C CA . CYS A 1 1545 ? 180.177 186.119 158.264 1.00 11.39 1545 CYS B CA 1
ATOM 11370 C C . CYS A 1 1545 ? 179.417 187.300 158.872 1.00 11.39 1545 CYS B C 1
ATOM 11371 O O . CYS A 1 1545 ? 178.804 187.170 159.934 1.00 11.39 1545 CYS B O 1
ATOM 11374 N N . PRO A 1 1546 ? 179.463 188.474 158.228 1.00 11.39 1546 PRO B N 1
ATOM 11375 C CA . PRO A 1 1546 ? 178.779 189.644 158.810 1.00 11.39 1546 PRO B CA 1
ATOM 11376 C C . PRO A 1 1546 ? 177.292 189.441 159.041 1.00 11.39 1546 PRO B C 1
ATOM 11377 O O . PRO A 1 1546 ? 176.762 189.896 160.064 1.00 11.39 1546 PRO B O 1
ATOM 11381 N N . ALA A 1 1547 ? 176.597 188.771 158.118 1.00 11.39 1547 ALA B N 1
ATOM 11382 C CA . ALA A 1 1547 ? 175.169 188.537 158.306 1.00 11.39 1547 ALA B CA 1
ATOM 11383 C C . ALA A 1 1547 ? 174.912 187.627 159.498 1.00 11.39 1547 ALA B C 1
ATOM 11384 O O . ALA A 1 1547 ? 174.008 187.886 160.298 1.00 11.39 1547 ALA B O 1
ATOM 11386 N N . CYS A 1 1548 ? 175.699 186.558 159.634 1.00 32.20 1548 CYS B N 1
ATOM 11387 C CA . CYS A 1 1548 ? 175.525 185.659 160.768 1.00 32.20 1548 CYS B CA 1
ATOM 11388 C C . CYS A 1 1548 ? 175.934 186.322 162.075 1.00 32.20 1548 CYS B C 1
ATOM 11389 O O . CYS A 1 1548 ? 175.423 185.958 163.138 1.00 32.20 1548 CYS B O 1
ATOM 11392 N N . SER A 1 1549 ? 176.853 187.286 162.022 1.00 11.39 1549 SER B N 1
ATOM 11393 C CA . SER A 1 1549 ? 177.233 188.005 163.232 1.00 11.39 1549 SER B CA 1
ATOM 11394 C C . SER A 1 1549 ? 176.135 188.966 163.669 1.00 11.39 1549 SER B C 1
ATOM 11395 O O . SER A 1 1549 ? 175.790 189.031 164.854 1.00 11.39 1549 SER B O 1
ATOM 11398 N N . LEU A 1 1550 ? 175.575 189.725 162.726 1.00 11.39 1550 LEU B N 1
ATOM 11399 C CA . LEU A 1 1550 ? 174.570 190.721 163.085 1.00 11.39 1550 LEU B CA 1
ATOM 11400 C C . LEU A 1 1550 ? 173.221 190.086 163.409 1.00 11.39 1550 LEU B C 1
ATOM 11401 O O . LEU A 1 1550 ? 172.570 190.477 164.384 1.00 11.39 1550 LEU B O 1
ATOM 11406 N N . PHE A 1 1551 ? 172.783 189.113 162.610 1.00 11.39 1551 PHE B N 1
ATOM 11407 C CA . PHE A 1 1551 ? 171.480 188.494 162.805 1.00 11.39 1551 PHE B CA 1
ATOM 11408 C C . PHE A 1 1551 ? 171.520 187.297 163.740 1.00 11.39 1551 PHE B C 1
ATOM 11409 O O . PHE A 1 1551 ? 170.477 186.919 164.284 1.00 11.39 1551 PHE B O 1
ATOM 11417 N N . GLY A 1 1552 ? 172.680 186.695 163.934 1.00 11.39 1552 GLY B N 1
ATOM 11418 C CA . GLY A 1 1552 ? 172.808 185.572 164.839 1.00 11.39 1552 GLY B CA 1
ATOM 11419 C C . GLY A 1 1552 ? 172.784 184.241 164.114 1.00 11.39 1552 GLY B C 1
ATOM 11420 O O . GLY A 1 1552 ? 172.217 184.099 163.025 1.00 11.39 1552 GLY B O 1
ATOM 11421 N N . THR A 1 1553 ? 173.419 183.247 164.722 1.00 11.39 1553 THR B N 1
ATOM 11422 C CA . THR A 1 1553 ? 173.405 181.873 164.245 1.00 11.39 1553 THR B CA 1
ATOM 11423 C C . THR A 1 1553 ? 172.777 180.988 165.321 1.00 11.39 1553 THR B C 1
ATOM 11424 O O . THR A 1 1553 ? 172.203 181.476 166.297 1.00 11.39 1553 THR B O 1
ATOM 11428 N N . THR A 1 1554 ? 172.872 179.671 165.126 1.00 11.39 1554 THR B N 1
ATOM 11429 C CA . THR A 1 1554 ? 172.286 178.741 166.087 1.00 11.39 1554 THR B CA 1
ATOM 11430 C C . THR A 1 1554 ? 172.933 178.882 167.461 1.00 11.39 1554 THR B C 1
ATOM 11431 O O . THR A 1 1554 ? 172.248 178.814 168.488 1.00 11.39 1554 THR B O 1
ATOM 11435 N N . PHE A 1 1555 ? 174.250 179.085 167.501 1.00 11.39 1555 PHE B N 1
ATOM 11436 C CA . PHE A 1 1555 ? 174.984 179.174 168.758 1.00 11.39 1555 PHE B CA 1
ATOM 11437 C C . PHE A 1 1555 ? 175.095 180.603 169.279 1.00 11.39 1555 PHE B C 1
ATOM 11438 O O . PHE A 1 1555 ? 175.000 180.828 170.489 1.00 11.39 1555 PHE B O 1
ATOM 11446 N N . TYR A 1 1556 ? 175.303 181.575 168.395 1.00 11.39 1556 TYR B N 1
ATOM 11447 C CA . TYR A 1 1556 ? 175.313 182.974 168.790 1.00 11.39 1556 TYR B CA 1
ATOM 11448 C C . TYR A 1 1556 ? 173.878 183.483 168.903 1.00 11.39 1556 TYR B C 1
ATOM 11449 O O . TYR A 1 1556 ? 172.913 182.774 168.608 1.00 11.39 1556 TYR B O 1
ATOM 11458 N N . LYS A 1 1557 ? 173.725 184.726 169.345 1.00 11.39 1557 LYS B N 1
ATOM 11459 C CA . LYS A 1 1557 ? 172.416 185.346 169.474 1.00 11.39 1557 LYS B CA 1
ATOM 11460 C C . LYS A 1 1557 ? 172.385 186.628 168.657 1.00 11.39 1557 LYS B C 1
ATOM 11461 O O . LYS A 1 1557 ? 173.370 187.370 168.613 1.00 11.39 1557 LYS B O 1
ATOM 11467 N N . GLY A 1 1558 ? 171.254 186.877 168.003 1.00 11.39 1558 GLY B N 1
ATOM 11468 C CA . GLY A 1 1558 ? 171.124 188.072 167.196 1.00 11.39 1558 GLY B CA 1
ATOM 11469 C C . GLY A 1 1558 ? 171.144 189.334 168.037 1.00 11.39 1558 GLY B C 1
ATOM 11470 O O . GLY A 1 1558 ? 170.709 189.355 169.188 1.00 11.39 1558 GLY B O 1
ATOM 11471 N N . ARG A 1 1559 ? 171.665 190.405 167.443 1.00 11.39 1559 ARG B N 1
ATOM 11472 C CA . ARG A 1 1559 ? 171.777 191.689 168.119 1.00 11.39 1559 ARG B CA 1
ATOM 11473 C C . ARG A 1 1559 ? 170.781 192.717 167.599 1.00 11.39 1559 ARG B C 1
ATOM 11474 O O . ARG A 1 1559 ? 170.849 193.884 167.995 1.00 11.39 1559 ARG B O 1
ATOM 11482 N N . ILE A 1 1560 ? 169.862 192.317 166.724 1.00 11.39 1560 ILE B N 1
ATOM 11483 C CA . ILE A 1 1560 ? 168.813 193.196 166.222 1.00 11.39 1560 ILE B CA 1
ATOM 11484 C C . ILE A 1 1560 ? 167.478 192.473 166.324 1.00 11.39 1560 ILE B C 1
ATOM 11485 O O . ILE A 1 1560 ? 167.377 191.285 166.000 1.00 11.39 1560 ILE B O 1
ATOM 11490 N N . ALA A 1 1561 ? 166.457 193.191 166.782 1.00 11.39 1561 ALA B N 1
ATOM 11491 C CA . ALA A 1 1561 ? 165.123 192.641 166.974 1.00 11.39 1561 ALA B CA 1
ATOM 11492 C C . ALA A 1 1561 ? 164.115 193.430 166.153 1.00 11.39 1561 ALA B C 1
ATOM 11493 O O . ALA A 1 1561 ? 164.155 194.664 166.121 1.00 11.39 1561 ALA B O 1
ATOM 11495 N N . PHE A 1 1562 ? 163.209 192.715 165.494 1.00 11.39 1562 PHE B N 1
ATOM 11496 C CA . PHE A 1 1562 ? 162.170 193.315 164.670 1.00 11.39 1562 PHE B CA 1
ATOM 11497 C C . PHE A 1 1562 ? 160.820 193.108 165.341 1.00 11.39 1562 PHE B C 1
ATOM 11498 O O . PHE A 1 1562 ? 160.492 191.991 165.754 1.00 11.39 1562 PHE B O 1
ATOM 11506 N N . GLY A 1 1563 ? 160.042 194.185 165.451 1.00 11.39 1563 GLY B N 1
ATOM 11507 C CA . GLY A 1 1563 ? 158.776 194.154 166.147 1.00 11.39 1563 GLY B CA 1
ATOM 11508 C C . GLY A 1 1563 ? 157.581 194.038 165.211 1.00 11.39 1563 GLY B C 1
ATOM 11509 O O . GLY A 1 1563 ? 157.701 193.964 163.991 1.00 11.39 1563 GLY B O 1
ATOM 11510 N N . PHE A 1 1564 ? 156.402 194.023 165.826 1.00 11.39 1564 PHE B N 1
ATOM 11511 C CA . PHE A 1 1564 ? 155.149 193.930 165.089 1.00 11.39 1564 PHE B CA 1
ATOM 11512 C C . PHE A 1 1564 ? 154.774 195.293 164.521 1.00 11.39 1564 PHE B C 1
ATOM 11513 O O . PHE A 1 1564 ? 154.862 196.310 165.216 1.00 11.39 1564 PHE B O 1
ATOM 11521 N N . ALA A 1 1565 ? 154.352 195.311 163.260 1.00 11.39 1565 ALA B N 1
ATOM 11522 C CA . ALA A 1 1565 ? 153.957 196.537 162.580 1.00 11.39 1565 ALA B CA 1
ATOM 11523 C C . ALA A 1 1565 ? 152.444 196.685 162.664 1.00 11.39 1565 ALA B C 1
ATOM 11524 O O . ALA A 1 1565 ? 151.705 195.829 162.169 1.00 11.39 1565 ALA B O 1
ATOM 11526 N N . PHE A 1 1566 ? 151.990 197.769 163.282 1.00 11.39 1566 PHE B N 1
ATOM 11527 C CA . PHE A 1 1566 ? 150.574 198.015 163.504 1.00 11.39 1566 PHE B CA 1
ATOM 11528 C C . PHE A 1 1566 ? 150.091 199.176 162.643 1.00 11.39 1566 PHE B C 1
ATOM 11529 O O . PHE A 1 1566 ? 150.875 199.897 162.022 1.00 11.39 1566 PHE B O 1
ATOM 11537 N N . HIS A 1 1567 ? 148.774 199.348 162.620 1.00 24.27 1567 HIS B N 1
ATOM 11538 C CA . HIS A 1 1567 ? 148.119 200.379 161.832 1.00 24.27 1567 HIS B CA 1
ATOM 11539 C C . HIS A 1 1567 ? 147.439 201.383 162.753 1.00 24.27 1567 HIS B C 1
ATOM 11540 O O . HIS A 1 1567 ? 146.958 201.031 163.834 1.00 24.27 1567 HIS B O 1
ATOM 11547 N N . LYS A 1 1568 ? 147.409 202.645 162.317 1.00 39.34 1568 LYS B N 1
ATOM 11548 C CA . LYS A 1 1568 ? 146.774 203.686 163.120 1.00 39.34 1568 LYS B CA 1
ATOM 11549 C C . LYS A 1 1568 ? 145.286 203.411 163.301 1.00 39.34 1568 LYS B C 1
ATOM 11550 O O . LYS A 1 1568 ? 144.739 203.602 164.393 1.00 39.34 1568 LYS B O 1
ATOM 11556 N N . ASP A 1 1569 ? 144.617 202.965 162.244 1.00 58.51 1569 ASP B N 1
ATOM 11557 C CA . ASP A 1 1569 ? 143.226 202.547 162.317 1.00 58.51 1569 ASP B CA 1
ATOM 11558 C C . ASP A 1 1569 ? 143.152 201.028 162.418 1.00 58.51 1569 ASP B C 1
ATOM 11559 O O . ASP A 1 1569 ? 144.020 200.311 161.915 1.00 58.51 1569 ASP B O 1
ATOM 11564 N N . LYS A 1 1570 ? 142.103 200.544 163.087 1.00 56.76 1570 LYS B N 1
ATOM 11565 C CA . LYS A 1 1570 ? 141.961 199.107 163.294 1.00 56.76 1570 LYS B CA 1
ATOM 11566 C C . LYS A 1 1570 ? 141.775 198.367 161.975 1.00 56.76 1570 LYS B C 1
ATOM 11567 O O . LYS A 1 1570 ? 142.343 197.287 161.779 1.00 56.76 1570 LYS B O 1
ATOM 11573 N N . ASP A 1 1571 ? 140.987 198.927 161.062 1.00 63.37 1571 ASP B N 1
ATOM 11574 C CA . ASP A 1 1571 ? 140.694 198.286 159.779 1.00 63.37 1571 ASP B CA 1
ATOM 11575 C C . ASP A 1 1571 ? 141.131 199.178 158.627 1.00 63.37 1571 ASP B C 1
ATOM 11576 O O . ASP A 1 1571 ? 140.385 200.089 158.224 1.00 63.37 1571 ASP B O 1
ATOM 11581 N N . PRO A 1 1572 ? 142.318 198.965 158.066 1.00 35.30 1572 PRO B N 1
ATOM 11582 C CA . PRO A 1 1572 ? 142.711 199.709 156.867 1.00 35.30 1572 PRO B CA 1
ATOM 11583 C C . PRO A 1 1572 ? 141.917 199.257 155.651 1.00 35.30 1572 PRO B C 1
ATOM 11584 O O . PRO A 1 1572 ? 141.322 198.177 155.625 1.00 35.30 1572 PRO B O 1
ATOM 11588 N N . GLU A 1 1573 ? 141.909 200.115 154.634 1.00 24.72 1573 GLU B N 1
ATOM 11589 C CA . GLU A 1 1573 ? 141.182 199.816 153.409 1.00 24.72 1573 GLU B CA 1
ATOM 11590 C C . GLU A 1 1573 ? 141.758 198.579 152.732 1.00 24.72 1573 GLU B C 1
ATOM 11591 O O . GLU A 1 1573 ? 142.975 198.382 152.690 1.00 24.72 1573 GLU B O 1
ATOM 11597 N N . LEU A 1 1574 ? 140.873 197.743 152.199 1.00 11.39 1574 LEU B N 1
ATOM 11598 C CA . LEU A 1 1574 ? 141.259 196.526 151.502 1.00 11.39 1574 LEU B CA 1
ATOM 11599 C C . LEU A 1 1574 ? 141.048 196.690 150.004 1.00 11.39 1574 LEU B C 1
ATOM 11600 O O . LEU A 1 1574 ? 140.153 197.415 149.560 1.00 11.39 1574 LEU B O 1
ATOM 11605 N N . ALA A 1 1575 ? 141.888 196.013 149.228 1.00 11.39 1575 ALA B N 1
ATOM 11606 C CA . ALA A 1 1575 ? 141.758 196.045 147.782 1.00 11.39 1575 ALA B CA 1
ATOM 11607 C C . ALA A 1 1575 ? 140.524 195.263 147.342 1.00 11.39 1575 ALA B C 1
ATOM 11608 O O . ALA A 1 1575 ? 139.985 194.433 148.078 1.00 11.39 1575 ALA B O 1
ATOM 11610 N N . ASN A 1 1576 ? 140.076 195.549 146.117 1.00 11.39 1576 ASN B N 1
ATOM 11611 C CA . ASN A 1 1576 ? 138.926 194.876 145.513 1.00 11.39 1576 ASN B CA 1
ATOM 11612 C C . ASN A 1 1576 ? 137.659 195.056 146.344 1.00 11.39 1576 ASN B C 1
ATOM 11613 O O . ASN A 1 1576 ? 136.824 194.151 146.419 1.00 11.39 1576 ASN B O 1
ATOM 11618 N N . ASN A 1 1577 ? 137.513 196.225 146.973 1.00 15.45 1577 ASN B N 1
ATOM 11619 C CA . ASN A 1 1577 ? 136.347 196.553 147.795 1.00 15.45 1577 ASN B CA 1
ATOM 11620 C C . ASN A 1 1577 ? 136.141 195.545 148.923 1.00 15.45 1577 ASN B C 1
ATOM 11621 O O . ASN A 1 1577 ? 135.011 195.290 149.344 1.00 15.45 1577 ASN B O 1
ATOM 11626 N N . GLY A 1 1578 ? 137.230 194.965 149.421 1.00 11.39 1578 GLY B N 1
ATOM 11627 C CA . GLY A 1 1578 ? 137.156 193.989 150.485 1.00 11.39 1578 GLY B CA 1
ATOM 11628 C C . GLY A 1 1578 ? 136.841 192.577 150.046 1.00 11.39 1578 GLY B C 1
ATOM 11629 O O . GLY A 1 1578 ? 136.791 191.681 150.897 1.00 11.39 1578 GLY B O 1
ATOM 11630 N N . LYS A 1 1579 ? 136.631 192.345 148.754 1.00 11.39 1579 LYS B N 1
ATOM 11631 C CA . LYS A 1 1579 ? 136.321 191.009 148.274 1.00 11.39 1579 LYS B CA 1
ATOM 11632 C C . LYS A 1 1579 ? 137.591 190.175 148.138 1.00 11.39 1579 LYS B C 1
ATOM 11633 O O . LYS A 1 1579 ? 138.704 190.695 148.021 1.00 11.39 1579 LYS B O 1
ATOM 11639 N N . HIS A 1 1580 ? 137.408 188.859 148.156 1.00 11.39 1580 HIS B N 1
ATOM 11640 C CA . HIS A 1 1580 ? 138.526 187.932 148.085 1.00 11.39 1580 HIS B CA 1
ATOM 11641 C C . HIS A 1 1580 ? 139.030 187.809 146.653 1.00 11.39 1580 HIS B C 1
ATOM 11642 O O . HIS A 1 1580 ? 138.246 187.815 145.700 1.00 11.39 1580 HIS B O 1
ATOM 11649 N N . ILE A 1 1581 ? 140.347 187.692 146.508 1.00 11.39 1581 ILE B N 1
ATOM 11650 C CA . ILE A 1 1581 ? 140.996 187.588 145.206 1.00 11.39 1581 ILE B CA 1
ATOM 11651 C C . ILE A 1 1581 ? 141.354 186.131 144.957 1.00 11.39 1581 ILE B C 1
ATOM 11652 O O . ILE A 1 1581 ? 141.984 185.485 145.803 1.00 11.39 1581 ILE B O 1
ATOM 11657 N N . THR A 1 1582 ? 140.954 185.611 143.799 1.00 11.39 1582 THR B N 1
ATOM 11658 C CA . THR A 1 1582 ? 141.227 184.223 143.428 1.00 11.39 1582 THR B CA 1
ATOM 11659 C C . THR A 1 1582 ? 142.569 184.171 142.708 1.00 11.39 1582 THR B C 1
ATOM 11660 O O . THR A 1 1582 ? 142.654 184.442 141.507 1.00 11.39 1582 THR B O 1
ATOM 11664 N N . LEU A 1 1583 ? 143.620 183.819 143.442 1.00 11.39 1583 LEU B N 1
ATOM 11665 C CA . LEU A 1 1583 ? 144.944 183.736 142.853 1.00 11.39 1583 LEU B CA 1
ATOM 11666 C C . LEU A 1 1583 ? 145.021 182.568 141.872 1.00 11.39 1583 LEU B C 1
ATOM 11667 O O . LEU A 1 1583 ? 144.293 181.582 142.009 1.00 11.39 1583 LEU B O 1
ATOM 11672 N N . PRO A 1 1584 ? 145.893 182.655 140.869 1.00 11.39 1584 PRO B N 1
ATOM 11673 C CA . PRO A 1 1584 ? 146.100 181.508 139.977 1.00 11.39 1584 PRO B CA 1
ATOM 11674 C C . PRO A 1 1584 ? 146.913 180.412 140.646 1.00 11.39 1584 PRO B C 1
ATOM 11675 O O . PRO A 1 1584 ? 147.227 180.502 141.837 1.00 11.39 1584 PRO B O 1
ATOM 11679 N N . LEU A 1 1585 ? 147.252 179.369 139.895 1.00 11.39 1585 LEU B N 1
ATOM 11680 C CA . LEU A 1 1585 ? 148.028 178.265 140.439 1.00 11.39 1585 LEU B CA 1
ATOM 11681 C C . LEU A 1 1585 ? 149.489 178.665 140.605 1.00 11.39 1585 LEU B C 1
ATOM 11682 O O . LEU A 1 1585 ? 150.088 179.270 139.711 1.00 11.39 1585 LEU B O 1
ATOM 11687 N N . LEU A 1 1586 ? 150.058 178.325 141.759 1.00 11.39 1586 LEU B N 1
ATOM 11688 C CA . LEU A 1 1586 ? 151.464 178.566 142.054 1.00 11.39 1586 LEU B CA 1
ATOM 11689 C C . LEU A 1 1586 ? 152.173 177.227 142.191 1.00 11.39 1586 LEU B C 1
ATOM 11690 O O . LEU A 1 1586 ? 151.726 176.360 142.949 1.00 11.39 1586 LEU B O 1
ATOM 11695 N N . GLU A 1 1587 ? 153.274 177.062 141.466 1.00 11.39 1587 GLU B N 1
ATOM 11696 C CA . GLU A 1 1587 ? 154.010 175.808 141.429 1.00 11.39 1587 GLU B CA 1
ATOM 11697 C C . GLU A 1 1587 ? 155.387 175.989 142.054 1.00 11.39 1587 GLU B C 1
ATOM 11698 O O . GLU A 1 1587 ? 155.884 177.107 142.212 1.00 11.39 1587 GLU B O 1
ATOM 11704 N N . ARG A 1 1588 ? 156.004 174.862 142.412 1.00 15.60 1588 ARG B N 1
ATOM 11705 C CA . ARG A 1 1588 ? 157.296 174.868 143.077 1.00 15.60 1588 ARG B CA 1
ATOM 11706 C C . ARG A 1 1588 ? 158.421 175.195 142.097 1.00 15.60 1588 ARG B C 1
ATOM 11707 O O . ARG A 1 1588 ? 158.366 174.812 140.926 1.00 15.60 1588 ARG B O 1
ATOM 11715 N N . PRO A 1 1589 ? 159.447 175.913 142.555 1.00 11.39 1589 PRO B N 1
ATOM 11716 C CA . PRO A 1 1589 ? 160.602 176.181 141.691 1.00 11.39 1589 PRO B CA 1
ATOM 11717 C C . PRO A 1 1589 ? 161.286 174.888 141.276 1.00 11.39 1589 PRO B C 1
ATOM 11718 O O . PRO A 1 1589 ? 161.380 173.936 142.053 1.00 11.39 1589 PRO B O 1
ATOM 11722 N N . ARG A 1 1590 ? 161.768 174.862 140.038 1.00 15.73 1590 ARG B N 1
ATOM 11723 C CA . ARG A 1 1590 ? 162.420 173.675 139.499 1.00 15.73 1590 ARG B CA 1
ATOM 11724 C C . ARG A 1 1590 ? 163.920 173.910 139.414 1.00 15.73 1590 ARG B C 1
ATOM 11725 O O . ARG A 1 1590 ? 164.369 174.719 138.587 1.00 15.73 1590 ARG B O 1
ATOM 11733 N N . PRO A 1 1591 ? 164.728 173.246 140.245 1.00 11.39 1591 PRO B N 1
ATOM 11734 C CA . PRO A 1 1591 ? 166.181 173.477 140.197 1.00 11.39 1591 PRO B CA 1
ATOM 11735 C C . PRO A 1 1591 ? 166.813 173.144 138.858 1.00 11.39 1591 PRO B C 1
ATOM 11736 O O . PRO A 1 1591 ? 167.818 173.763 138.490 1.00 11.39 1591 PRO B O 1
ATOM 11740 N N . THR A 1 1592 ? 166.262 172.187 138.117 1.00 11.39 1592 THR B N 1
ATOM 11741 C CA . THR A 1 1592 ? 166.876 171.735 136.868 1.00 11.39 1592 THR B CA 1
ATOM 11742 C C . THR A 1 1592 ? 166.437 172.581 135.676 1.00 11.39 1592 THR B C 1
ATOM 11743 O O . THR A 1 1592 ? 166.000 172.065 134.651 1.00 11.39 1592 THR B O 1
ATOM 11747 N N . TRP A 1 1593 ? 166.565 173.898 135.807 1.00 3.64 1593 TRP B N 1
ATOM 11748 C CA . TRP A 1 1593 ? 166.367 174.827 134.704 1.00 3.64 1593 TRP B CA 1
ATOM 11749 C C . TRP A 1 1593 ? 167.566 175.727 134.466 1.00 3.64 1593 TRP B C 1
ATOM 11750 O O . TRP A 1 1593 ? 167.866 176.037 133.312 1.00 3.64 1593 TRP B O 1
ATOM 11761 N N . SER A 1 1594 ? 168.259 176.145 135.521 1.00 11.39 1594 SER B N 1
ATOM 11762 C CA . SER A 1 1594 ? 169.546 176.814 135.403 1.00 11.39 1594 SER B CA 1
ATOM 11763 C C . SER A 1 1594 ? 170.714 175.842 135.487 1.00 11.39 1594 SER B C 1
ATOM 11764 O O . SER A 1 1594 ? 171.867 176.265 135.354 1.00 11.39 1594 SER B O 1
ATOM 11767 N N . MET A 1 1595 ? 170.443 174.556 135.701 1.00 11.39 1595 MET B N 1
ATOM 11768 C CA . MET A 1 1595 ? 171.472 173.521 135.792 1.00 11.39 1595 MET B CA 1
ATOM 11769 C C . MET A 1 1595 ? 171.108 172.378 134.853 1.00 11.39 1595 MET B C 1
ATOM 11770 O O . MET A 1 1595 ? 170.675 171.307 135.293 1.00 11.39 1595 MET B O 1
ATOM 11775 N N . PRO A 1 1596 ? 171.266 172.578 133.545 1.00 11.39 1596 PRO B N 1
ATOM 11776 C CA . PRO A 1 1596 ? 170.886 171.529 132.588 1.00 11.39 1596 PRO B CA 1
ATOM 11777 C C . PRO A 1 1596 ? 171.778 170.297 132.652 1.00 11.39 1596 PRO B C 1
ATOM 11778 O O . PRO A 1 1596 ? 171.278 169.172 132.741 1.00 11.39 1596 PRO B O 1
ATOM 11782 N N . LYS A 1 1597 ? 173.093 170.493 132.610 1.00 11.39 1597 LYS B N 1
ATOM 11783 C CA . LYS A 1 1597 ? 174.035 169.391 132.503 1.00 11.39 1597 LYS B CA 1
ATOM 11784 C C . LYS A 1 1597 ? 174.658 169.072 133.861 1.00 11.39 1597 LYS B C 1
ATOM 11785 O O . LYS A 1 1597 ? 174.377 169.712 134.877 1.00 11.39 1597 LYS B O 1
ATOM 11791 N N . LYS A 1 1598 ? 175.524 168.054 133.866 1.00 11.39 1598 LYS B N 1
ATOM 11792 C CA . LYS A 1 1598 ? 176.190 167.639 135.096 1.00 11.39 1598 LYS B CA 1
ATOM 11793 C C . LYS A 1 1598 ? 177.232 168.653 135.547 1.00 11.39 1598 LYS B C 1
ATOM 11794 O O . LYS A 1 1598 ? 177.491 168.780 136.749 1.00 11.39 1598 LYS B O 1
ATOM 11800 N N . GLU A 1 1599 ? 177.836 169.378 134.609 1.00 11.90 1599 GLU B N 1
ATOM 11801 C CA . GLU A 1 1599 ? 178.911 170.314 134.907 1.00 11.90 1599 GLU B CA 1
ATOM 11802 C C . GLU A 1 1599 ? 178.405 171.710 135.240 1.00 11.90 1599 GLU B C 1
ATOM 11803 O O . GLU A 1 1599 ? 179.217 172.624 135.414 1.00 11.90 1599 GLU B O 1
ATOM 11809 N N . SER A 1 1600 ? 177.092 171.898 135.324 1.00 11.39 1600 SER B N 1
ATOM 11810 C CA . SER A 1 1600 ? 176.539 173.212 135.609 1.00 11.39 1600 SER B CA 1
ATOM 11811 C C . SER A 1 1600 ? 176.868 173.643 137.034 1.00 11.39 1600 SER B C 1
ATOM 11812 O O . SER A 1 1600 ? 176.915 172.832 137.961 1.00 11.39 1600 SER B O 1
ATOM 11815 N N . ARG A 1 1601 ? 177.094 174.942 137.198 1.00 11.39 1601 ARG B N 1
ATOM 11816 C CA . ARG A 1 1601 ? 177.426 175.543 138.479 1.00 11.39 1601 ARG B CA 1
ATOM 11817 C C . ARG A 1 1601 ? 176.249 176.368 138.983 1.00 11.39 1601 ARG B C 1
ATOM 11818 O O . ARG A 1 1601 ? 175.345 176.727 138.224 1.00 11.39 1601 ARG B O 1
ATOM 11826 N N . VAL A 1 1602 ? 176.270 176.668 140.278 1.00 11.39 1602 VAL B N 1
ATOM 11827 C CA . VAL A 1 1602 ? 175.165 177.425 140.880 1.00 11.39 1602 VAL B CA 1
ATOM 11828 C C . VAL A 1 1602 ? 175.165 178.843 140.323 1.00 11.39 1602 VAL B C 1
ATOM 11829 O O . VAL A 1 1602 ? 176.206 179.527 140.369 1.00 11.39 1602 VAL B O 1
ATOM 11833 N N . PRO A 1 1603 ? 174.046 179.336 139.784 1.00 11.39 1603 PRO B N 1
ATOM 11834 C CA . PRO A 1 1603 ? 174.027 180.700 139.236 1.00 11.39 1603 PRO B CA 1
ATOM 11835 C C . PRO A 1 1603 ? 174.153 181.776 140.303 1.00 11.39 1603 PRO B C 1
ATOM 11836 O O . PRO A 1 1603 ? 174.943 182.713 140.150 1.00 11.39 1603 PRO B O 1
ATOM 11840 N N . GLY A 1 1604 ? 173.391 181.662 141.379 1.00 11.39 1604 GLY B N 1
ATOM 11841 C CA . GLY A 1 1604 ? 173.447 182.632 142.451 1.00 11.39 1604 GLY B CA 1
ATOM 11842 C C . GLY A 1 1604 ? 172.095 182.768 143.124 1.00 11.39 1604 GLY B C 1
ATOM 11843 O O . GLY A 1 1604 ? 171.244 181.892 143.015 1.00 11.39 1604 GLY B O 1
ATOM 11844 N N . ARG A 1 1605 ? 171.926 183.885 143.825 1.00 11.39 1605 ARG B N 1
ATOM 11845 C CA . ARG A 1 1605 ? 170.689 184.164 144.537 1.00 11.39 1605 ARG B CA 1
ATOM 11846 C C . ARG A 1 1605 ? 169.585 184.575 143.569 1.00 11.39 1605 ARG B C 1
ATOM 11847 O O . ARG A 1 1605 ? 169.842 185.154 142.512 1.00 11.39 1605 ARG B O 1
ATOM 11855 N N . LYS A 1 1606 ? 168.345 184.280 143.950 1.00 11.39 1606 LYS B N 1
ATOM 11856 C CA . LYS A 1 1606 ? 167.177 184.571 143.129 1.00 11.39 1606 LYS B CA 1
ATOM 11857 C C . LYS A 1 1606 ? 166.474 185.826 143.631 1.00 11.39 1606 LYS B C 1
ATOM 11858 O O . LYS A 1 1606 ? 166.270 185.997 144.836 1.00 11.39 1606 LYS B O 1
ATOM 11864 N N . PHE A 1 1607 ? 166.103 186.702 142.699 1.00 11.39 1607 PHE B N 1
ATOM 11865 C CA . PHE A 1 1607 ? 165.451 187.959 143.034 1.00 11.39 1607 PHE B CA 1
ATOM 11866 C C . PHE A 1 1607 ? 164.262 188.182 142.111 1.00 11.39 1607 PHE B C 1
ATOM 11867 O O . PHE A 1 1607 ? 164.220 187.665 140.992 1.00 11.39 1607 PHE B O 1
ATOM 11875 N N . TYR A 1 1608 ? 163.298 188.962 142.592 1.00 11.39 1608 TYR B N 1
ATOM 11876 C CA . TYR A 1 1608 ? 162.060 189.237 141.876 1.00 11.39 1608 TYR B CA 1
ATOM 11877 C C . TYR A 1 1608 ? 161.998 190.706 141.479 1.00 11.39 1608 TYR B C 1
ATOM 11878 O O . TYR A 1 1608 ? 162.363 191.587 142.262 1.00 11.39 1608 TYR B O 1
ATOM 11887 N N . VAL A 1 1609 ? 161.527 190.962 140.262 1.00 11.39 1609 VAL B N 1
ATOM 11888 C CA . VAL A 1 1609 ? 161.436 192.316 139.737 1.00 11.39 1609 VAL B CA 1
ATOM 11889 C C . VAL A 1 1609 ? 160.074 192.907 140.080 1.00 11.39 1609 VAL B C 1
ATOM 11890 O O . VAL A 1 1609 ? 159.131 192.199 140.441 1.00 11.39 1609 VAL B O 1
ATOM 11894 N N . HIS A 1 1610 ? 159.972 194.228 139.966 1.00 11.39 1610 HIS B N 1
ATOM 11895 C CA . HIS A 1 1610 ? 158.733 194.952 140.213 1.00 11.39 1610 HIS B CA 1
ATOM 11896 C C . HIS A 1 1610 ? 158.023 195.228 138.894 1.00 11.39 1610 HIS B C 1
ATOM 11897 O O . HIS A 1 1610 ? 158.663 195.559 137.892 1.00 11.39 1610 HIS B O 1
ATOM 11904 N N . HIS A 1 1611 ? 156.702 195.084 138.898 1.00 11.39 1611 HIS B N 1
ATOM 11905 C CA . HIS A 1 1611 ? 155.887 195.371 137.722 1.00 11.39 1611 HIS B CA 1
ATOM 11906 C C . HIS A 1 1611 ? 154.459 195.638 138.186 1.00 11.39 1611 HIS B C 1
ATOM 11907 O O . HIS A 1 1611 ? 154.198 195.797 139.383 1.00 11.39 1611 HIS B O 1
ATOM 11914 N N . GLN A 1 1612 ? 153.530 195.690 137.234 1.00 11.39 1612 GLN B N 1
ATOM 11915 C CA . GLN A 1 1612 ? 152.131 196.002 137.503 1.00 11.39 1612 GLN B CA 1
ATOM 11916 C C . GLN A 1 1612 ? 151.208 194.912 136.970 1.00 11.39 1612 GLN B C 1
ATOM 11917 O O . GLN A 1 1612 ? 150.171 195.191 136.366 1.00 11.39 1612 GLN B O 1
ATOM 11923 N N . GLY A 1 1613 ? 151.574 193.653 137.192 1.00 11.39 1613 GLY B N 1
ATOM 11924 C CA . GLY A 1 1613 ? 150.750 192.540 136.772 1.00 11.39 1613 GLY B CA 1
ATOM 11925 C C . GLY A 1 1613 ? 149.611 192.189 137.698 1.00 11.39 1613 GLY B C 1
ATOM 11926 O O . GLY A 1 1613 ? 148.851 191.263 137.404 1.00 11.39 1613 GLY B O 1
ATOM 11927 N N . TRP A 1 1614 ? 149.468 192.901 138.817 1.00 16.05 1614 TRP B N 1
ATOM 11928 C CA . TRP A 1 1614 ? 148.389 192.605 139.753 1.00 16.05 1614 TRP B CA 1
ATOM 11929 C C . TRP A 1 1614 ? 147.035 193.051 139.218 1.00 16.05 1614 TRP B C 1
ATOM 11930 O O . TRP A 1 1614 ? 146.007 192.459 139.568 1.00 16.05 1614 TRP B O 1
ATOM 11941 N N . GLU A 1 1615 ? 147.010 194.093 138.383 1.00 11.39 1615 GLU B N 1
ATOM 11942 C CA . GLU A 1 1615 ? 145.746 194.554 137.816 1.00 11.39 1615 GLU B CA 1
ATOM 11943 C C . GLU A 1 1615 ? 145.116 193.487 136.932 1.00 11.39 1615 GLU B C 1
ATOM 11944 O O . GLU A 1 1615 ? 143.897 193.289 136.962 1.00 11.39 1615 GLU B O 1
ATOM 11950 N N . ARG A 1 1616 ? 145.929 192.794 136.132 1.00 11.39 1616 ARG B N 1
ATOM 11951 C CA . ARG A 1 1616 ? 145.402 191.714 135.306 1.00 11.39 1616 ARG B CA 1
ATOM 11952 C C . ARG A 1 1616 ? 144.835 190.593 136.166 1.00 11.39 1616 ARG B C 1
ATOM 11953 O O . ARG A 1 1616 ? 143.783 190.027 135.847 1.00 11.39 1616 ARG B O 1
ATOM 11961 N N . VAL A 1 1617 ? 145.519 190.258 137.262 1.00 11.39 1617 VAL B N 1
ATOM 11962 C CA . VAL A 1 1617 ? 145.040 189.203 138.150 1.00 11.39 1617 VAL B CA 1
ATOM 11963 C C . VAL A 1 1617 ? 143.717 189.602 138.791 1.00 11.39 1617 VAL B C 1
ATOM 11964 O O . VAL A 1 1617 ? 142.801 188.780 138.921 1.00 11.39 1617 VAL B O 1
ATOM 11968 N N . ILE A 1 1618 ? 143.596 190.864 139.207 1.00 11.39 1618 ILE B N 1
ATOM 11969 C CA . ILE A 1 1618 ? 142.350 191.324 139.815 1.00 11.39 1618 ILE B CA 1
ATOM 11970 C C . ILE A 1 1618 ? 141.218 191.328 138.793 1.00 11.39 1618 ILE B C 1
ATOM 11971 O O . ILE A 1 1618 ? 140.098 190.897 139.089 1.00 11.39 1618 ILE B O 1
ATOM 11976 N N . LYS A 1 1619 ? 141.489 191.807 137.575 1.00 11.39 1619 LYS B N 1
ATOM 11977 C CA . LYS A 1 1619 ? 140.446 191.859 136.554 1.00 11.39 1619 LYS B CA 1
ATOM 11978 C C . LYS A 1 1619 ? 140.004 190.464 136.132 1.00 11.39 1619 LYS B C 1
ATOM 11979 O O . LYS A 1 1619 ? 138.824 190.246 135.837 1.00 11.39 1619 LYS B O 1
ATOM 11985 N N . HIS A 1 1620 ? 140.936 189.509 136.081 1.00 11.39 1620 HIS B N 1
ATOM 11986 C CA . HIS A 1 1620 ? 140.559 188.139 135.752 1.00 11.39 1620 HIS B CA 1
ATOM 11987 C C . HIS A 1 1620 ? 139.652 187.541 136.818 1.00 11.39 1620 HIS B C 1
ATOM 11988 O O . HIS A 1 1620 ? 138.737 186.776 136.495 1.00 11.39 1620 HIS B O 1
ATOM 11995 N N . SER A 1 1621 ? 139.890 187.868 138.085 1.00 11.39 1621 SER B N 1
ATOM 11996 C CA . SER A 1 1621 ? 138.940 187.550 139.136 1.00 11.39 1621 SER B CA 1
ATOM 11997 C C . SER A 1 1621 ? 137.766 188.525 139.065 1.00 11.39 1621 SER B C 1
ATOM 11998 O O . SER A 1 1621 ? 137.773 189.488 138.293 1.00 11.39 1621 SER B O 1
ATOM 12001 N N . ASN A 1 1622 ? 136.742 188.277 139.883 1.00 14.55 1622 ASN B N 1
ATOM 12002 C CA . ASN A 1 1622 ? 135.520 189.083 139.874 1.00 14.55 1622 ASN B CA 1
ATOM 12003 C C . ASN A 1 1622 ? 134.905 189.126 138.477 1.00 14.55 1622 ASN B C 1
ATOM 12004 O O . ASN A 1 1622 ? 134.439 190.167 138.009 1.00 14.55 1622 ASN B O 1
ATOM 12009 N N . LEU A 1 1623 ? 134.906 187.978 137.806 1.00 23.16 1623 LEU B N 1
ATOM 12010 C CA . LEU A 1 1623 ? 134.416 187.865 136.442 1.00 23.16 1623 LEU B CA 1
ATOM 12011 C C . LEU A 1 1623 ? 133.396 186.737 136.369 1.00 23.16 1623 LEU B C 1
ATOM 12012 O O . LEU A 1 1623 ? 133.443 185.789 137.158 1.00 23.16 1623 LEU B O 1
ATOM 12017 N N . ASP A 1 1624 ? 132.465 186.853 135.425 1.00 38.20 1624 ASP B N 1
ATOM 12018 C CA . ASP A 1 1624 ? 131.431 185.837 135.281 1.00 38.20 1624 ASP B CA 1
ATOM 12019 C C . ASP A 1 1624 ? 132.024 184.505 134.834 1.00 38.20 1624 ASP B C 1
ATOM 12020 O O . ASP A 1 1624 ? 133.029 184.456 134.119 1.00 38.20 1624 ASP B O 1
ATOM 12025 N N . GLU A 1 1625 ? 131.409 183.415 135.298 1.00 38.84 1625 GLU B N 1
ATOM 12026 C CA . GLU A 1 1625 ? 131.973 182.086 135.087 1.00 38.84 1625 GLU B CA 1
ATOM 12027 C C . GLU A 1 1625 ? 131.965 181.684 133.617 1.00 38.84 1625 GLU B C 1
ATOM 12028 O O . GLU A 1 1625 ? 132.865 180.964 133.168 1.00 38.84 1625 GLU B O 1
ATOM 12034 N N . SER A 1 1626 ? 130.967 182.136 132.853 1.00 45.77 1626 SER B N 1
ATOM 12035 C CA . SER A 1 1626 ? 130.841 181.724 131.459 1.00 45.77 1626 SER B CA 1
ATOM 12036 C C . SER A 1 1626 ? 132.025 182.162 130.607 1.00 45.77 1626 SER B C 1
ATOM 12037 O O . SER A 1 1626 ? 132.290 181.540 129.573 1.00 45.77 1626 SER B O 1
ATOM 12040 N N . ASP A 1 1627 ? 132.735 183.205 131.013 1.00 45.02 1627 ASP B N 1
ATOM 12041 C CA . ASP A 1 1627 ? 133.885 183.686 130.258 1.00 45.02 1627 ASP B CA 1
ATOM 12042 C C . ASP A 1 1627 ? 135.041 182.705 130.406 1.00 45.02 1627 ASP B C 1
ATOM 12043 O O . ASP A 1 1627 ? 135.456 182.420 131.537 1.00 45.02 1627 ASP B O 1
ATOM 12048 N N . PRO A 1 1628 ? 135.587 182.164 129.312 1.00 52.56 1628 PRO B N 1
ATOM 12049 C CA . PRO A 1 1628 ? 136.711 181.222 129.435 1.00 52.56 1628 PRO B CA 1
ATOM 12050 C C . PRO A 1 1628 ? 137.973 181.837 130.018 1.00 52.56 1628 PRO B C 1
ATOM 12051 O O . PRO A 1 1628 ? 138.875 181.086 130.412 1.00 52.56 1628 PRO B O 1
ATOM 12055 N N . ASN A 1 1629 ? 138.070 183.162 130.086 1.00 39.56 1629 ASN B N 1
ATOM 12056 C CA . ASN A 1 1629 ? 139.235 183.829 130.648 1.00 39.56 1629 ASN B CA 1
ATOM 12057 C C . ASN A 1 1629 ? 139.194 183.915 132.169 1.00 39.56 1629 ASN B C 1
ATOM 12058 O O . ASN A 1 1629 ? 140.146 184.423 132.771 1.00 39.56 1629 ASN B O 1
ATOM 12063 N N . ALA A 1 1630 ? 138.126 183.436 132.800 1.00 29.50 1630 ALA B N 1
ATOM 12064 C CA . ALA A 1 1630 ? 138.023 183.460 134.249 1.00 29.50 1630 ALA B CA 1
ATOM 12065 C C . ALA A 1 1630 ? 138.907 182.380 134.869 1.00 29.50 1630 ALA B C 1
ATOM 12066 O O . ALA A 1 1630 ? 139.419 181.486 134.190 1.00 29.50 1630 ALA B O 1
ATOM 12068 N N . THR A 1 1631 ? 139.082 182.471 136.184 1.00 22.85 1631 THR B N 1
ATOM 12069 C CA . THR A 1 1631 ? 139.883 181.522 136.946 1.00 22.85 1631 THR B CA 1
ATOM 12070 C C . THR A 1 1631 ? 138.963 180.596 137.729 1.00 22.85 1631 THR B C 1
ATOM 12071 O O . THR A 1 1631 ? 138.079 181.061 138.455 1.00 22.85 1631 THR B O 1
ATOM 12075 N N . LYS A 1 1632 ? 139.177 179.293 137.581 1.00 22.83 1632 LYS B N 1
ATOM 12076 C CA . LYS A 1 1632 ? 138.330 178.303 138.227 1.00 22.83 1632 LYS B CA 1
ATOM 12077 C C . LYS A 1 1632 ? 138.746 178.093 139.679 1.00 22.83 1632 LYS B C 1
ATOM 12078 O O . LYS A 1 1632 ? 139.904 178.295 140.054 1.00 22.83 1632 LYS B O 1
ATOM 12084 N N . GLN A 1 1633 ? 137.780 177.680 140.497 1.00 14.36 1633 GLN B N 1
ATOM 12085 C CA . GLN A 1 1633 ? 138.007 177.458 141.924 1.00 14.36 1633 GLN B CA 1
ATOM 12086 C C . GLN A 1 1633 ? 138.293 175.978 142.179 1.00 14.36 1633 GLN B C 1
ATOM 12087 O O . GLN A 1 1633 ? 137.490 175.241 142.753 1.00 14.36 1633 GLN B O 1
ATOM 12093 N N . THR A 1 1634 ? 139.473 175.551 141.740 1.00 9.63 1634 THR B N 1
ATOM 12094 C CA . THR A 1 1634 ? 139.901 174.178 141.952 1.00 9.63 1634 THR B CA 1
ATOM 12095 C C . THR A 1 1634 ? 140.420 174.002 143.378 1.00 9.63 1634 THR B C 1
ATOM 12096 O O . THR A 1 1634 ? 140.461 174.940 144.178 1.00 9.63 1634 THR B O 1
ATOM 12100 N N . VAL A 1 1635 ? 140.819 172.771 143.703 1.00 18.23 1635 VAL B N 1
ATOM 12101 C CA . VAL A 1 1635 ? 141.383 172.497 145.020 1.00 18.23 1635 VAL B CA 1
ATOM 12102 C C . VAL A 1 1635 ? 142.809 173.022 145.143 1.00 18.23 1635 VAL B C 1
ATOM 12103 O O . VAL A 1 1635 ? 143.241 173.374 146.248 1.00 18.23 1635 VAL B O 1
ATOM 12107 N N . ASN A 1 1636 ? 143.542 173.115 144.033 1.00 17.66 1636 ASN B N 1
ATOM 12108 C CA . ASN A 1 1636 ? 144.922 173.581 144.059 1.00 17.66 1636 ASN B CA 1
ATOM 12109 C C . ASN A 1 1636 ? 145.042 175.100 144.078 1.00 17.66 1636 ASN B C 1
ATOM 12110 O O . ASN A 1 1636 ? 146.145 175.613 144.292 1.00 17.66 1636 ASN B O 1
ATOM 12115 N N . ASN A 1 1637 ? 143.950 175.825 143.860 1.00 11.39 1637 ASN B N 1
ATOM 12116 C CA . ASN A 1 1637 ? 143.970 177.279 143.890 1.00 11.39 1637 ASN B CA 1
ATOM 12117 C C . ASN A 1 1637 ? 143.811 177.763 145.331 1.00 11.39 1637 ASN B C 1
ATOM 12118 O O . ASN A 1 1637 ? 143.741 176.970 146.274 1.00 11.39 1637 ASN B O 1
ATOM 12123 N N . ARG A 1 1638 ? 143.749 179.079 145.516 1.00 7.60 1638 ARG B N 1
ATOM 12124 C CA . ARG A 1 1638 ? 143.618 179.655 146.845 1.00 7.60 1638 ARG B CA 1
ATOM 12125 C C . ARG A 1 1638 ? 143.048 181.060 146.720 1.00 7.60 1638 ARG B C 1
ATOM 12126 O O . ARG A 1 1638 ? 143.340 181.769 145.755 1.00 7.60 1638 ARG B O 1
ATOM 12134 N N . SER A 1 1639 ? 142.232 181.449 147.696 1.00 11.39 1639 SER B N 1
ATOM 12135 C CA . SER A 1 1639 ? 141.591 182.755 147.723 1.00 11.39 1639 SER B CA 1
ATOM 12136 C C . SER A 1 1639 ? 142.062 183.517 148.953 1.00 11.39 1639 SER B C 1
ATOM 12137 O O . SER A 1 1639 ? 142.007 182.992 150.069 1.00 11.39 1639 SER B O 1
ATOM 12140 N N . VAL A 1 1640 ? 142.522 184.753 148.748 1.00 11.39 1640 VAL B N 1
ATOM 12141 C CA . VAL A 1 1640 ? 143.111 185.563 149.806 1.00 11.39 1640 VAL B CA 1
ATOM 12142 C C . VAL A 1 1640 ? 142.509 186.961 149.763 1.00 11.39 1640 VAL B C 1
ATOM 12143 O O . VAL A 1 1640 ? 141.720 187.300 148.881 1.00 11.39 1640 VAL B O 1
ATOM 12147 N N . GLN A 1 1641 ? 142.897 187.774 150.741 1.00 11.39 1641 GLN B N 1
ATOM 12148 C CA . GLN A 1 1641 ? 142.516 189.176 150.816 1.00 11.39 1641 GLN B CA 1
ATOM 12149 C C . GLN A 1 1641 ? 143.760 190.050 150.726 1.00 11.39 1641 GLN B C 1
ATOM 12150 O O . GLN A 1 1641 ? 144.843 189.663 151.172 1.00 11.39 1641 GLN B O 1
ATOM 12156 N N . ALA A 1 1642 ? 143.596 191.238 150.149 1.00 11.39 1642 ALA B N 1
ATOM 12157 C CA . ALA A 1 1642 ? 144.717 192.138 149.923 1.00 11.39 1642 ALA B CA 1
ATOM 12158 C C . ALA A 1 1642 ? 144.355 193.541 150.388 1.00 11.39 1642 ALA B C 1
ATOM 12159 O O . ALA A 1 1642 ? 143.183 193.920 150.440 1.00 11.39 1642 ALA B O 1
ATOM 12161 N N . ILE A 1 1643 ? 145.386 194.309 150.726 1.00 11.39 1643 ILE B N 1
ATOM 12162 C CA . ILE A 1 1643 ? 145.244 195.685 151.188 1.00 11.39 1643 ILE B CA 1
ATOM 12163 C C . ILE A 1 1643 ? 145.570 196.628 150.040 1.00 11.39 1643 ILE B C 1
ATOM 12164 O O . ILE A 1 1643 ? 146.489 196.374 149.254 1.00 11.39 1643 ILE B O 1
ATOM 12169 N N . LYS A 1 1644 ? 144.817 197.723 149.942 1.00 15.08 1644 LYS B N 1
ATOM 12170 C CA . LYS A 1 1644 ? 145.026 198.721 148.900 1.00 15.08 1644 LYS B CA 1
ATOM 12171 C C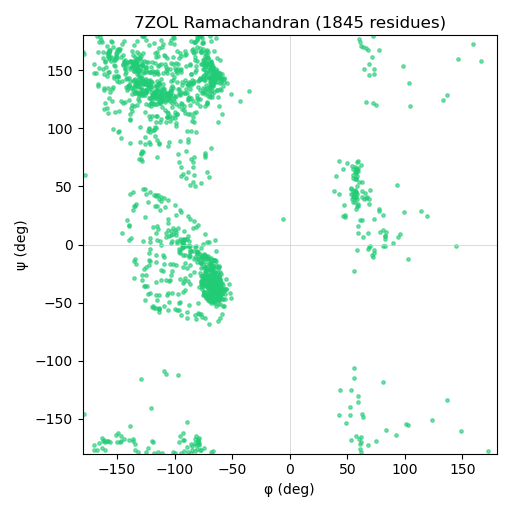 . LYS A 1 1644 ? 146.386 199.393 149.046 1.00 15.08 1644 LYS B C 1
ATOM 12172 O O . LYS A 1 1644 ? 147.136 199.100 149.982 1.00 15.08 1644 LYS B O 1
ATOM 12178 N N . GLU A 1 1645 ? 146.716 200.290 148.123 1.00 15.00 1645 GLU B N 1
ATOM 12179 C CA . GLU A 1 1645 ? 147.983 201.001 148.157 1.00 15.00 1645 GLU B CA 1
ATOM 12180 C C . GLU A 1 1645 ? 147.901 202.219 149.075 1.00 15.00 1645 GLU B C 1
ATOM 12181 O O . GLU A 1 1645 ? 146.824 202.636 149.509 1.00 15.00 1645 GLU B O 1
ATOM 12187 N N . GLU A 1 1646 ? 149.071 202.791 149.367 1.00 17.85 1646 GLU B N 1
ATOM 12188 C CA . GLU A 1 1646 ? 149.196 203.978 150.218 1.00 17.85 1646 GLU B CA 1
ATOM 12189 C C . GLU A 1 1646 ? 148.584 203.753 151.600 1.00 17.85 1646 GLU B C 1
ATOM 12190 O O . GLU A 1 1646 ? 147.864 204.603 152.125 1.00 17.85 1646 GLU B O 1
ATOM 12196 N N . GLN A 1 1647 ? 148.877 202.602 152.198 1.00 18.24 1647 GLN B N 1
ATOM 12197 C CA . GLN A 1 1647 ? 148.440 202.277 153.549 1.00 18.24 1647 GLN B CA 1
ATOM 12198 C C . GLN A 1 1647 ? 149.659 202.185 154.456 1.00 18.24 1647 GLN B C 1
ATOM 12199 O O . GLN A 1 1647 ? 150.616 201.472 154.140 1.00 18.24 1647 GLN B O 1
ATOM 12205 N N . LYS A 1 1648 ? 149.615 202.892 155.582 1.00 11.39 1648 LYS B N 1
ATOM 12206 C CA . LYS A 1 1648 ? 150.785 203.093 156.427 1.00 11.39 1648 LYS B CA 1
ATOM 12207 C C . LYS A 1 1648 ? 150.757 202.185 157.650 1.00 11.39 1648 LYS B C 1
ATOM 12208 O O . LYS A 1 1648 ? 149.721 202.029 158.302 1.00 11.39 1648 LYS B O 1
ATOM 12214 N N . PHE A 1 1649 ? 151.911 201.597 157.959 1.00 5.29 1649 PHE B N 1
ATOM 12215 C CA . PHE A 1 1649 ? 152.116 200.808 159.164 1.00 5.29 1649 PHE B CA 1
ATOM 12216 C C . PHE A 1 1649 ? 153.357 201.324 159.879 1.00 5.29 1649 PHE B C 1
ATOM 12217 O O . PHE A 1 1649 ? 154.255 201.901 159.262 1.00 5.29 1649 PHE B O 1
ATOM 12225 N N . GLN A 1 1650 ? 153.407 201.111 161.192 1.00 11.39 1650 GLN B N 1
ATOM 12226 C CA . GLN A 1 1650 ? 154.505 201.602 162.013 1.00 11.39 1650 GLN B CA 1
ATOM 12227 C C . GLN A 1 1650 ? 155.075 200.475 162.862 1.00 11.39 1650 GLN B C 1
ATOM 12228 O O . GLN A 1 1650 ? 154.326 199.663 163.413 1.00 11.39 1650 GLN B O 1
ATOM 12234 N N . PHE A 1 1651 ? 156.402 200.435 162.971 1.00 11.39 1651 PHE B N 1
ATOM 12235 C CA . PHE A 1 1651 ? 157.081 199.436 163.783 1.00 11.39 1651 PHE B CA 1
ATOM 12236 C C . PHE A 1 1651 ? 158.421 199.996 164.237 1.00 11.39 1651 PHE B C 1
ATOM 12237 O O . PHE A 1 1651 ? 158.864 201.051 163.778 1.00 11.39 1651 PHE B O 1
ATOM 12245 N N . GLU A 1 1652 ? 159.066 199.276 165.155 1.00 9.79 1652 GLU B N 1
ATOM 12246 C CA . GLU A 1 1652 ? 160.338 199.693 165.729 1.00 9.79 1652 GLU B CA 1
ATOM 12247 C C . GLU A 1 1652 ? 161.329 198.540 165.709 1.00 9.79 1652 GLU B C 1
ATOM 12248 O O . GLU A 1 1652 ? 160.948 197.369 165.789 1.00 9.79 1652 GLU B O 1
ATOM 12254 N N . VAL A 1 1653 ? 162.610 198.887 165.612 1.00 11.39 1653 VAL B N 1
ATOM 12255 C CA . VAL A 1 1653 ? 163.706 197.925 165.625 1.00 11.39 1653 VAL B CA 1
ATOM 12256 C C . VAL A 1 1653 ? 164.592 198.237 166.822 1.00 11.39 1653 VAL B C 1
ATOM 12257 O O . VAL A 1 1653 ? 165.017 199.384 167.000 1.00 11.39 1653 VAL B O 1
ATOM 12261 N N . ARG A 1 1654 ? 164.867 197.223 167.637 1.00 11.39 1654 ARG B N 1
ATOM 12262 C CA . ARG A 1 1654 ? 165.676 197.373 168.840 1.00 11.39 1654 ARG B CA 1
ATOM 12263 C C . ARG A 1 1654 ? 166.983 196.611 168.674 1.00 11.39 1654 ARG B C 1
ATOM 12264 O O . ARG A 1 1654 ? 166.977 195.439 168.285 1.00 11.39 1654 ARG B O 1
ATOM 12272 N N . PHE A 1 1655 ? 168.096 197.277 168.974 1.00 11.39 1655 PHE B N 1
ATOM 12273 C CA . PHE A 1 1655 ? 169.426 196.724 168.774 1.00 11.39 1655 PHE B CA 1
ATOM 12274 C C . PHE A 1 1655 ? 170.275 196.959 170.015 1.00 11.39 1655 PHE B C 1
ATOM 12275 O O . PHE A 1 1655 ? 169.988 197.839 170.831 1.00 11.39 1655 PHE B O 1
ATOM 12283 N N . GLU A 1 1656 ? 171.332 196.160 170.152 1.00 11.39 1656 GLU B N 1
ATOM 12284 C CA . GLU A 1 1656 ? 172.263 196.316 171.261 1.00 11.39 1656 GLU B CA 1
ATOM 12285 C C . GLU A 1 1656 ? 173.637 195.803 170.855 1.00 11.39 1656 GLU B C 1
ATOM 12286 O O . GLU A 1 1656 ? 173.747 194.816 170.123 1.00 11.39 1656 GLU B O 1
ATOM 12292 N N . ASN A 1 1657 ? 174.677 196.486 171.337 1.00 11.39 1657 ASN B N 1
ATOM 12293 C CA . ASN A 1 1657 ? 176.072 196.109 171.107 1.00 11.39 1657 ASN B CA 1
ATOM 12294 C C . ASN A 1 1657 ? 176.396 196.065 169.613 1.00 11.39 1657 ASN B C 1
ATOM 12295 O O . ASN A 1 1657 ? 176.815 195.043 169.066 1.00 11.39 1657 ASN B O 1
ATOM 12300 N N . LEU A 1 1658 ? 176.202 197.204 168.958 1.00 11.39 1658 LEU B N 1
ATOM 12301 C CA . LEU A 1 1658 ? 176.438 197.341 167.528 1.00 11.39 1658 LEU B CA 1
ATOM 12302 C C . LEU A 1 1658 ? 177.574 198.320 167.282 1.00 11.39 1658 LEU B C 1
ATOM 12303 O O . LEU A 1 1658 ? 177.601 199.406 167.872 1.00 11.39 1658 LEU B O 1
ATOM 12308 N N . ARG A 1 1659 ? 178.506 197.938 166.416 1.00 11.39 1659 ARG B N 1
ATOM 12309 C CA . ARG A 1 1659 ? 179.493 198.888 165.931 1.00 11.39 1659 ARG B CA 1
ATOM 12310 C C . ARG A 1 1659 ? 178.836 199.859 164.956 1.00 11.39 1659 ARG B C 1
ATOM 12311 O O . ARG A 1 1659 ? 177.816 199.553 164.335 1.00 11.39 1659 ARG B O 1
ATOM 12319 N N . GLU A 1 1660 ? 179.429 201.049 164.832 1.00 19.29 1660 GLU B N 1
ATOM 12320 C CA . GLU A 1 1660 ? 178.778 202.123 164.086 1.00 19.29 1660 GLU B CA 1
ATOM 12321 C C . GLU A 1 1660 ? 178.629 201.793 162.604 1.00 19.29 1660 GLU B C 1
ATOM 12322 O O . GLU A 1 1660 ? 177.649 202.214 161.978 1.00 19.29 1660 GLU B O 1
ATOM 12328 N N . TRP A 1 1661 ? 179.573 201.048 162.024 1.00 11.39 1661 TRP B N 1
ATOM 12329 C CA . TRP A 1 1661 ? 179.429 200.664 160.623 1.00 11.39 1661 TRP B CA 1
ATOM 12330 C C . TRP A 1 1661 ? 178.246 199.724 160.427 1.00 11.39 1661 TRP B C 1
ATOM 12331 O O . TRP A 1 1661 ? 177.514 199.836 159.435 1.00 11.39 1661 TRP B O 1
ATOM 12342 N N . GLU A 1 1662 ? 178.035 198.800 161.368 1.00 11.39 1662 GLU B N 1
ATOM 12343 C CA . GLU A 1 1662 ? 176.871 197.924 161.297 1.00 11.39 1662 GLU B CA 1
ATOM 12344 C C . GLU A 1 1662 ? 175.578 198.721 161.385 1.00 11.39 1662 GLU B C 1
ATOM 12345 O O . GLU A 1 1662 ? 174.620 198.443 160.656 1.00 11.39 1662 GLU B O 1
ATOM 12351 N N . LEU A 1 1663 ? 175.533 199.717 162.273 1.00 11.39 1663 LEU B N 1
ATOM 12352 C CA . LEU A 1 1663 ? 174.340 200.550 162.398 1.00 11.39 1663 LEU B CA 1
ATOM 12353 C C . LEU A 1 1663 ? 174.083 201.346 161.124 1.00 11.39 1663 LEU B C 1
ATOM 12354 O O . LEU A 1 1663 ? 172.935 201.459 160.677 1.00 11.39 1663 LEU B O 1
ATOM 12359 N N . GLY A 1 1664 ? 175.138 201.904 160.526 1.00 11.39 1664 GLY B N 1
ATOM 12360 C CA . GLY A 1 1664 ? 174.965 202.625 159.276 1.00 11.39 1664 GLY B CA 1
ATOM 12361 C C . GLY A 1 1664 ? 174.467 201.737 158.152 1.00 11.39 1664 GLY B C 1
ATOM 12362 O O . GLY A 1 1664 ? 173.574 202.121 157.391 1.00 11.39 1664 GLY B O 1
ATOM 12363 N N . LEU A 1 1665 ? 175.031 200.531 158.036 1.00 11.39 1665 LEU B N 1
ATOM 12364 C CA . LEU A 1 1665 ? 174.574 199.607 157.002 1.00 11.39 1665 LEU B CA 1
ATOM 12365 C C . LEU A 1 1665 ? 173.134 199.173 157.242 1.00 11.39 1665 LEU B C 1
ATOM 12366 O O . LEU A 1 1665 ? 172.357 199.038 156.292 1.00 11.39 1665 LEU B O 1
ATOM 12371 N N . LEU A 1 1666 ? 172.759 198.942 158.502 1.00 11.39 1666 LEU B N 1
ATOM 12372 C CA . LEU A 1 1666 ? 171.377 198.587 158.806 1.00 11.39 1666 LEU B CA 1
ATOM 12373 C C . LEU A 1 1666 ? 170.424 199.715 158.435 1.00 11.39 1666 LEU B C 1
ATOM 12374 O O . LEU A 1 1666 ? 169.353 199.472 157.865 1.00 11.39 1666 LEU B O 1
ATOM 12379 N N . VAL A 1 1667 ? 170.798 200.958 158.749 1.00 11.39 1667 VAL B N 1
ATOM 12380 C CA . VAL A 1 1667 ? 169.953 202.097 158.400 1.00 11.39 1667 VAL B CA 1
ATOM 12381 C C . VAL A 1 1667 ? 169.816 202.211 156.887 1.00 11.39 1667 VAL B C 1
ATOM 12382 O O . VAL A 1 1667 ? 168.724 202.470 156.367 1.00 11.39 1667 VAL B O 1
ATOM 12386 N N . TYR A 1 1668 ? 170.916 202.015 156.155 1.00 11.39 1668 TYR B N 1
ATOM 12387 C CA . TYR A 1 1668 ? 170.842 202.088 154.699 1.00 11.39 1668 TYR B CA 1
ATOM 12388 C C . TYR A 1 1668 ? 169.972 200.975 154.124 1.00 11.39 1668 TYR B C 1
ATOM 12389 O O . TYR A 1 1668 ? 169.209 201.205 153.180 1.00 11.39 1668 TYR B O 1
ATOM 12398 N N . VAL A 1 1669 ? 170.086 199.760 154.663 1.00 11.39 1669 VAL B N 1
ATOM 12399 C CA . VAL A 1 1669 ? 169.284 198.650 154.159 1.00 11.39 1669 VAL B CA 1
ATOM 12400 C C . VAL A 1 1669 ? 167.804 198.897 154.421 1.00 11.39 1669 VAL B C 1
ATOM 12401 O O . VAL A 1 1669 ? 166.960 198.681 153.544 1.00 11.39 1669 VAL B O 1
ATOM 12405 N N . LEU A 1 1670 ? 167.464 199.354 155.628 1.00 11.39 1670 LEU B N 1
ATOM 12406 C CA . LEU A 1 1670 ? 166.066 199.641 155.933 1.00 11.39 1670 LEU B CA 1
ATOM 12407 C C . LEU A 1 1670 ? 165.526 200.759 155.050 1.00 11.39 1670 LEU B C 1
ATOM 12408 O O . LEU A 1 1670 ? 164.397 200.678 154.553 1.00 11.39 1670 LEU B O 1
ATOM 12413 N N . GLN A 1 1671 ? 166.319 201.804 154.837 1.00 8.12 1671 GLN B N 1
ATOM 12414 C CA . GLN A 1 1671 ? 165.915 202.987 154.081 1.00 8.12 1671 GLN B CA 1
ATOM 12415 C C . GLN A 1 1671 ? 166.810 203.099 152.849 1.00 8.12 1671 GLN B C 1
ATOM 12416 O O . GLN A 1 1671 ? 167.900 203.673 152.908 1.00 8.12 1671 GLN B O 1
ATOM 12422 N N . LEU A 1 1672 ? 166.348 202.549 151.731 1.00 11.39 1672 LEU B N 1
ATOM 12423 C CA . LEU A 1 1672 ? 167.092 202.613 150.481 1.00 11.39 1672 LEU B CA 1
ATOM 12424 C C . LEU A 1 1672 ? 166.889 203.985 149.841 1.00 11.39 1672 LEU B C 1
ATOM 12425 O O . LEU A 1 1672 ? 166.319 204.902 150.439 1.00 11.39 1672 LEU B O 1
ATOM 12430 N N . GLU A 1 1673 ? 167.363 204.142 148.608 1.00 11.39 1673 GLU B N 1
ATOM 12431 C CA . GLU A 1 1673 ? 167.132 205.369 147.869 1.00 11.39 1673 GLU B CA 1
ATOM 12432 C C . GLU A 1 1673 ? 165.660 205.473 147.477 1.00 11.39 1673 GLU B C 1
ATOM 12433 O O . GLU A 1 1673 ? 164.963 204.461 147.372 1.00 11.39 1673 GLU B O 1
ATOM 12439 N N . PRO A 1 1674 ? 165.159 206.693 147.263 1.00 11.39 1674 PRO B N 1
ATOM 12440 C CA . PRO A 1 1674 ? 163.745 206.846 146.882 1.00 11.39 1674 PRO B CA 1
ATOM 12441 C C . PRO A 1 1674 ? 163.389 206.175 145.568 1.00 11.39 1674 PRO B C 1
ATOM 12442 O O . PRO A 1 1674 ? 162.203 205.925 145.320 1.00 11.39 1674 PRO B O 1
ATOM 12446 N N . GLN A 1 1675 ? 164.371 205.880 144.716 1.00 11.39 1675 GLN B N 1
ATOM 12447 C CA . GLN A 1 1675 ? 164.072 205.269 143.426 1.00 11.39 1675 GLN B CA 1
ATOM 12448 C C . GLN A 1 1675 ? 163.624 203.819 143.568 1.00 11.39 1675 GLN B C 1
ATOM 12449 O O . GLN A 1 1675 ? 162.804 203.349 142.772 1.00 11.39 1675 GLN B O 1
ATOM 12455 N N . PHE A 1 1676 ? 164.142 203.098 144.561 1.00 11.39 1676 PHE B N 1
ATOM 12456 C CA . PHE A 1 1676 ? 163.923 201.665 144.680 1.00 11.39 1676 PHE B CA 1
ATOM 12457 C C . PHE A 1 1676 ? 162.839 201.363 145.713 1.00 11.39 1676 PHE B C 1
ATOM 12458 O O . PHE A 1 1676 ? 162.286 202.256 146.361 1.00 11.39 1676 PHE B O 1
ATOM 12466 N N . ALA A 1 1677 ? 162.538 200.075 145.866 1.00 11.39 1677 ALA B N 1
ATOM 12467 C CA . ALA A 1 1677 ? 161.519 199.620 146.802 1.00 11.39 1677 ALA B CA 1
ATOM 12468 C C . ALA A 1 1677 ? 161.794 198.165 147.153 1.00 11.39 1677 ALA B C 1
ATOM 12469 O O . ALA A 1 1677 ? 162.600 197.491 146.508 1.00 11.39 1677 ALA B O 1
ATOM 12471 N N . HIS A 1 1678 ? 161.111 197.690 148.191 1.00 11.39 1678 HIS B N 1
ATOM 12472 C CA . HIS A 1 1678 ? 161.247 196.325 148.671 1.00 11.39 1678 HIS B CA 1
ATOM 12473 C C . HIS A 1 1678 ? 160.174 195.437 148.042 1.00 11.39 1678 HIS B C 1
ATOM 12474 O O . HIS A 1 1678 ? 159.358 195.880 147.231 1.00 11.39 1678 HIS B O 1
ATOM 12481 N N . LYS A 1 1679 ? 160.181 194.160 148.420 1.00 11.39 1679 LYS B N 1
ATOM 12482 C CA . LYS A 1 1679 ? 159.170 193.220 147.955 1.00 11.39 1679 LYS B CA 1
ATOM 12483 C C . LYS A 1 1679 ? 158.856 192.240 149.075 1.00 11.39 1679 LYS B C 1
ATOM 12484 O O . LYS A 1 1679 ? 159.749 191.540 149.559 1.00 11.39 1679 LYS B O 1
ATOM 12490 N N . LEU A 1 1680 ? 157.585 192.185 149.467 1.00 11.39 1680 LEU B N 1
ATOM 12491 C CA . LEU A 1 1680 ? 157.156 191.449 150.646 1.00 11.39 1680 LEU B CA 1
ATOM 12492 C C . LEU A 1 1680 ? 155.854 190.721 150.339 1.00 11.39 1680 LEU B C 1
ATOM 12493 O O . LEU A 1 1680 ? 155.111 191.095 149.430 1.00 11.39 1680 LEU B O 1
ATOM 12498 N N . GLY A 1 1681 ? 155.587 189.667 151.099 1.00 11.39 1681 GLY B N 1
ATOM 12499 C CA . GLY A 1 1681 ? 154.316 188.981 151.004 1.00 11.39 1681 GLY B CA 1
ATOM 12500 C C . GLY A 1 1681 ? 154.318 187.823 150.027 1.00 11.39 1681 GLY B C 1
ATOM 12501 O O . GLY A 1 1681 ? 155.355 187.304 149.603 1.00 11.39 1681 GLY B O 1
ATOM 12502 N N . MET A 1 1682 ? 153.105 187.411 149.672 1.00 11.39 1682 MET B N 1
ATOM 12503 C CA . MET A 1 1682 ? 152.887 186.262 148.807 1.00 11.39 1682 MET B CA 1
ATOM 12504 C C . MET A 1 1682 ? 152.570 186.721 147.387 1.00 11.39 1682 MET B C 1
ATOM 12505 O O . MET A 1 1682 ? 152.082 187.832 147.168 1.00 11.39 1682 MET B O 1
ATOM 12510 N N . GLY A 1 1683 ? 152.854 185.850 146.421 1.00 11.39 1683 GLY B N 1
ATOM 12511 C CA . GLY A 1 1683 ? 152.611 186.161 145.027 1.00 11.39 1683 GLY B CA 1
ATOM 12512 C C . GLY A 1 1683 ? 153.545 187.224 144.495 1.00 11.39 1683 GLY B C 1
ATOM 12513 O O . GLY A 1 1683 ? 153.110 188.176 143.840 1.00 11.39 1683 GLY B O 1
ATOM 12514 N N . LYS A 1 1684 ? 154.839 187.075 144.784 1.00 11.39 1684 LYS B N 1
ATOM 12515 C CA . LYS A 1 1684 ? 155.818 188.057 144.334 1.00 11.39 1684 LYS B CA 1
ATOM 12516 C C . LYS A 1 1684 ? 155.945 188.062 142.816 1.00 11.39 1684 LYS B C 1
ATOM 12517 O O . LYS A 1 1684 ? 156.116 189.124 142.206 1.00 11.39 1684 LYS B O 1
ATOM 12523 N N . ALA A 1 1685 ? 155.867 186.887 142.188 1.00 11.39 1685 ALA B N 1
ATOM 12524 C CA . ALA A 1 1685 ? 156.030 186.801 140.742 1.00 11.39 1685 ALA B CA 1
ATOM 12525 C C . ALA A 1 1685 ? 154.895 187.472 139.982 1.00 11.39 1685 ALA B C 1
ATOM 12526 O O . ALA A 1 1685 ? 155.056 187.769 138.794 1.00 11.39 1685 ALA B O 1
ATOM 12528 N N . LEU A 1 1686 ? 153.759 187.713 140.629 1.00 11.39 1686 LEU B N 1
ATOM 12529 C CA . LEU A 1 1686 ? 152.625 188.370 139.993 1.00 11.39 1686 LEU B CA 1
ATOM 12530 C C . LEU A 1 1686 ? 152.613 189.877 140.211 1.00 11.39 1686 LEU B C 1
ATOM 12531 O O . LEU A 1 1686 ? 151.676 190.545 139.763 1.00 11.39 1686 LEU B O 1
ATOM 12536 N N . GLY A 1 1687 ? 153.619 190.425 140.884 1.00 11.39 1687 GLY B N 1
ATOM 12537 C CA . GLY A 1 1687 ? 153.702 191.850 141.121 1.00 11.39 1687 GLY B CA 1
ATOM 12538 C C . GLY A 1 1687 ? 153.173 192.325 142.454 1.00 11.39 1687 GLY B C 1
ATOM 12539 O O . GLY A 1 1687 ? 153.060 193.539 142.654 1.00 11.39 1687 GLY B O 1
ATOM 12540 N N . PHE A 1 1688 ? 152.852 191.417 143.369 1.00 11.39 1688 PHE B N 1
ATOM 12541 C CA . PHE A 1 1688 ? 152.265 191.779 144.650 1.00 11.39 1688 PHE B CA 1
ATOM 12542 C C . PHE A 1 1688 ? 153.342 192.075 145.686 1.00 11.39 1688 PHE B C 1
ATOM 12543 O O . PHE A 1 1688 ? 154.348 191.367 145.774 1.00 11.39 1688 PHE B O 1
ATOM 12551 N N . GLY A 1 1689 ? 153.123 193.126 146.467 1.00 11.39 1689 GLY B N 1
ATOM 12552 C CA . GLY A 1 1689 ? 153.883 193.351 147.677 1.00 11.39 1689 GLY B CA 1
ATOM 12553 C C . GLY A 1 1689 ? 155.025 194.341 147.613 1.00 11.39 1689 GLY B C 1
ATOM 12554 O O . GLY A 1 1689 ? 155.981 194.192 148.381 1.00 11.39 1689 GLY B O 1
ATOM 12555 N N . SER A 1 1690 ? 154.965 195.339 146.738 1.00 7.61 1690 SER B N 1
ATOM 12556 C CA . SER A 1 1690 ? 156.001 196.364 146.710 1.00 7.61 1690 SER B CA 1
ATOM 12557 C C . SER A 1 1690 ? 155.770 197.357 147.841 1.00 7.61 1690 SER B C 1
ATOM 12558 O O . SER A 1 1690 ? 154.729 198.020 147.890 1.00 7.61 1690 SER B O 1
ATOM 12561 N N . VAL A 1 1691 ? 156.739 197.465 148.751 1.00 11.39 1691 VAL B N 1
ATOM 12562 C CA . VAL A 1 1691 ? 156.614 198.308 149.931 1.00 11.39 1691 VAL B CA 1
ATOM 12563 C C . VAL A 1 1691 ? 157.848 199.190 150.055 1.00 11.39 1691 VAL B C 1
ATOM 12564 O O . VAL A 1 1691 ? 158.904 198.910 149.485 1.00 11.39 1691 VAL B O 1
ATOM 12568 N N . ARG A 1 1692 ? 157.696 200.271 150.816 1.00 10.63 1692 ARG B N 1
ATOM 12569 C CA . ARG A 1 1692 ? 158.776 201.208 151.090 1.00 10.63 1692 ARG B CA 1
ATOM 12570 C C . ARG A 1 1692 ? 158.806 201.529 152.576 1.00 10.63 1692 ARG B C 1
ATOM 12571 O O . ARG A 1 1692 ? 157.760 201.747 153.193 1.00 10.63 1692 ARG B O 1
ATOM 12579 N N . ILE A 1 1693 ? 160.008 201.561 153.146 1.00 11.39 1693 ILE B N 1
ATOM 12580 C CA . ILE A 1 1693 ? 160.207 201.795 154.571 1.00 11.39 1693 ILE B CA 1
ATOM 12581 C C . ILE A 1 1693 ? 160.986 203.090 154.748 1.00 11.39 1693 ILE B C 1
ATOM 12582 O O . ILE A 1 1693 ? 162.006 203.303 154.083 1.00 11.39 1693 ILE B O 1
ATOM 12587 N N . ARG A 1 1694 ? 160.505 203.950 155.641 1.00 12.69 1694 ARG B N 1
ATOM 12588 C CA . ARG A 1 1694 ? 161.140 205.223 155.944 1.00 12.69 1694 ARG B CA 1
ATOM 12589 C C . AR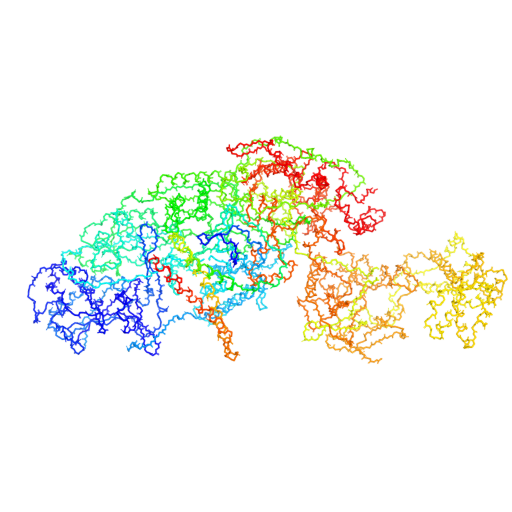G A 1 1694 ? 161.626 205.219 157.386 1.00 12.69 1694 ARG B C 1
ATOM 12590 O O . ARG A 1 1694 ? 160.907 204.787 158.291 1.00 12.69 1694 ARG B O 1
ATOM 12598 N N . VAL A 1 1695 ? 162.847 205.706 157.597 1.00 11.39 1695 VAL B N 1
ATOM 12599 C CA . VAL A 1 1695 ? 163.465 205.756 158.917 1.00 11.39 1695 VAL B CA 1
ATOM 12600 C C . VAL A 1 1695 ? 163.297 207.161 159.477 1.00 11.39 1695 VAL B C 1
ATOM 12601 O O . VAL A 1 1695 ? 163.653 208.147 158.818 1.00 11.39 1695 VAL B O 1
ATOM 12605 N N . GLY A 1 1696 ? 162.760 207.256 160.690 1.00 21.56 1696 GLY B N 1
ATOM 12606 C CA . GLY A 1 1696 ? 162.414 208.544 161.256 1.00 21.56 1696 GLY B CA 1
ATOM 12607 C C . GLY A 1 1696 ? 163.381 209.097 162.282 1.00 21.56 1696 GLY B C 1
ATOM 12608 O O . GLY A 1 1696 ? 163.674 210.296 162.273 1.00 21.56 1696 GLY B O 1
ATOM 12609 N N . GLU A 1 1697 ? 163.880 208.248 163.177 1.00 14.58 1697 GLU B N 1
ATOM 12610 C CA . GLU A 1 1697 ? 164.743 208.715 164.253 1.00 14.58 1697 GLU B CA 1
ATOM 12611 C C . GLU A 1 1697 ? 165.544 207.541 164.795 1.00 14.58 1697 GLU B C 1
ATOM 12612 O O . GLU A 1 1697 ? 165.110 206.389 164.718 1.00 14.58 1697 GLU B O 1
ATOM 12618 N N . ILE A 1 1698 ? 166.719 207.847 165.339 1.00 11.39 1698 ILE B N 1
ATOM 12619 C CA . ILE A 1 1698 ? 167.580 206.862 165.981 1.00 11.39 1698 ILE B CA 1
ATOM 12620 C C . ILE A 1 1698 ? 167.791 207.298 167.424 1.00 11.39 1698 ILE B C 1
ATOM 12621 O O . ILE A 1 1698 ? 168.290 208.401 167.678 1.00 11.39 1698 ILE B O 1
ATOM 12626 N N . HIS A 1 1699 ? 167.413 206.435 168.365 1.00 11.39 1699 HIS B N 1
ATOM 12627 C CA . HIS A 1 1699 ? 167.541 206.716 169.794 1.00 11.39 1699 HIS B CA 1
ATOM 12628 C C . HIS A 1 1699 ? 168.715 205.900 170.324 1.00 11.39 1699 HIS B C 1
ATOM 12629 O O . HIS A 1 1699 ? 168.551 204.775 170.796 1.00 11.39 1699 HIS B O 1
ATOM 12636 N N . SER A 1 1700 ? 169.911 206.482 170.255 1.00 20.69 1700 SER B N 1
ATOM 12637 C CA . SER A 1 1700 ? 171.134 205.808 170.669 1.00 20.69 1700 SER B CA 1
ATOM 12638 C C . SER A 1 1700 ? 171.428 205.973 172.155 1.00 20.69 1700 SER B C 1
ATOM 12639 O O . SER A 1 1700 ? 172.473 205.507 172.621 1.00 20.69 1700 SER B O 1
ATOM 12642 N N . GLY A 1 1701 ? 170.543 206.626 172.902 1.00 27.99 1701 GLY B N 1
ATOM 12643 C CA . GLY A 1 1701 ? 170.719 206.786 174.325 1.00 27.99 1701 GLY B CA 1
ATOM 12644 C C . GLY A 1 1701 ? 171.613 207.955 174.680 1.00 27.99 1701 GLY B C 1
ATOM 12645 O O . GLY A 1 1701 ? 171.802 208.886 173.890 1.00 27.99 1701 GLY B O 1
ATOM 12646 N N . PRO A 1 1702 ? 172.174 207.932 175.892 1.00 45.26 1702 PRO B N 1
ATOM 12647 C CA . PRO A 1 1702 ? 173.047 209.040 176.317 1.00 45.26 1702 PRO B CA 1
ATOM 12648 C C . PRO A 1 1702 ? 174.281 209.209 175.449 1.00 45.26 1702 PRO B C 1
ATOM 12649 O O . PRO A 1 1702 ? 174.818 210.320 175.360 1.00 45.26 1702 PRO B O 1
ATOM 12653 N N . LYS A 1 1703 ? 174.750 208.138 174.814 1.00 51.98 1703 LYS B N 1
ATOM 12654 C CA . LYS A 1 1703 ? 175.942 208.217 173.981 1.00 51.98 1703 LYS B CA 1
ATOM 12655 C C . LYS A 1 1703 ? 175.693 209.107 172.769 1.00 51.98 1703 LYS B C 1
ATOM 12656 O O . LYS A 1 1703 ? 174.603 209.111 172.191 1.00 51.98 1703 LYS B O 1
ATOM 12662 N N . GLU A 1 1704 ? 176.714 209.869 172.387 1.00 57.95 1704 GLU B N 1
ATOM 12663 C CA . GLU A 1 1704 ? 176.606 210.764 171.244 1.00 57.95 1704 GLU B CA 1
ATOM 12664 C C . GLU A 1 1704 ? 176.882 210.014 169.948 1.00 57.95 1704 GLU B C 1
ATOM 12665 O O . GLU A 1 1704 ? 177.793 209.183 169.874 1.00 57.95 1704 GLU B O 1
ATOM 12671 N N . LEU A 1 1705 ? 176.086 210.311 168.923 1.00 36.58 1705 LEU B N 1
ATOM 12672 C CA . LEU A 1 1705 ? 176.226 209.674 167.622 1.00 36.58 1705 LEU B CA 1
ATOM 12673 C C . LEU A 1 1705 ? 175.965 210.709 166.537 1.00 36.58 1705 LEU B C 1
ATOM 12674 O O . LEU A 1 1705 ? 175.099 211.573 166.693 1.00 36.58 1705 LEU B O 1
ATOM 12679 N N . ASP A 1 1706 ? 176.718 210.617 165.443 1.00 38.33 1706 ASP B N 1
ATOM 12680 C CA . ASP A 1 1706 ? 176.578 211.536 164.324 1.00 38.33 1706 ASP B CA 1
ATOM 12681 C C . ASP A 1 1706 ? 176.517 210.754 163.021 1.00 38.33 1706 ASP B C 1
ATOM 12682 O O . ASP A 1 1706 ? 177.089 209.668 162.901 1.00 38.33 1706 ASP B O 1
ATOM 12687 N N . GLU A 1 1707 ? 175.818 211.327 162.039 1.00 39.90 1707 GLU B N 1
ATOM 12688 C CA . GLU A 1 1707 ? 175.608 210.643 160.769 1.00 39.90 1707 GLU B CA 1
ATOM 12689 C C . GLU A 1 1707 ? 176.866 210.593 159.913 1.00 39.90 1707 GLU B C 1
ATOM 12690 O O . GLU A 1 1707 ? 177.029 209.648 159.133 1.00 39.90 1707 GLU B O 1
ATOM 12696 N N . SER A 1 1708 ? 177.750 211.586 160.031 1.00 29.98 1708 SER B N 1
ATOM 12697 C CA . SER A 1 1708 ? 178.967 211.593 159.226 1.00 29.98 1708 SER B CA 1
ATOM 12698 C C . SER A 1 1708 ? 179.838 210.385 159.541 1.00 29.98 1708 SER B C 1
ATOM 12699 O O . SER A 1 1708 ? 180.375 209.736 158.634 1.00 29.98 1708 SER B O 1
ATOM 12702 N N . ARG A 1 1709 ? 179.986 210.063 160.829 1.00 20.05 1709 ARG B N 1
ATOM 12703 C CA . ARG A 1 1709 ? 180.762 208.888 161.212 1.00 20.05 1709 ARG B CA 1
ATOM 12704 C C . ARG A 1 1709 ? 180.123 207.609 160.688 1.00 20.05 1709 ARG B C 1
ATOM 12705 O O . ARG A 1 1709 ? 180.827 206.707 160.221 1.00 20.05 1709 ARG B O 1
ATOM 12713 N N . LEU A 1 1710 ? 178.793 207.514 160.756 1.00 21.89 1710 LEU B N 1
ATOM 12714 C CA . LEU A 1 1710 ? 178.105 206.331 160.248 1.00 21.89 1710 LEU B CA 1
ATOM 12715 C C . LEU A 1 1710 ? 178.348 206.154 158.754 1.00 21.89 1710 LEU B C 1
ATOM 12716 O O . LEU A 1 1710 ? 178.671 205.053 158.290 1.00 21.89 1710 LEU B O 1
ATOM 12721 N N . VAL A 1 1711 ? 178.204 207.236 157.986 1.00 11.39 1711 VAL B N 1
ATOM 12722 C CA . VAL A 1 1711 ? 178.393 207.152 156.540 1.00 11.39 1711 VAL B CA 1
ATOM 12723 C C . VAL A 1 1711 ? 179.836 206.795 156.208 1.00 11.39 1711 VAL B C 1
ATOM 12724 O O . VAL A 1 1711 ? 180.098 205.951 155.340 1.00 11.39 1711 VAL B O 1
ATOM 12728 N N . SER A 1 1712 ? 180.794 207.426 156.892 1.00 17.19 1712 SER B N 1
ATOM 12729 C CA . SER A 1 1712 ? 182.199 207.136 156.627 1.00 17.19 1712 SER B CA 1
ATOM 12730 C C . SER A 1 1712 ? 182.539 205.689 156.958 1.00 17.19 1712 SER B C 1
ATOM 12731 O O . SER A 1 1712 ? 183.251 205.023 156.197 1.00 17.19 1712 SER B O 1
ATOM 12734 N N . SER A 1 1713 ? 182.036 205.179 158.086 1.00 11.39 1713 SER B N 1
ATOM 12735 C CA . SER A 1 1713 ? 182.315 203.798 158.466 1.00 11.39 1713 SER B CA 1
ATOM 12736 C C . SER A 1 1713 ? 181.685 202.814 157.489 1.00 11.39 1713 SER B C 1
ATOM 12737 O O . SER A 1 1713 ? 182.306 201.805 157.130 1.00 11.39 1713 SER B O 1
ATOM 12740 N N . ALA A 1 1714 ? 180.452 203.083 157.050 1.00 11.39 1714 ALA B N 1
ATOM 12741 C CA . ALA A 1 1714 ? 179.818 202.209 156.069 1.00 11.39 1714 ALA B CA 1
ATOM 12742 C C . ALA A 1 1714 ? 180.590 202.204 154.756 1.00 11.39 1714 ALA B C 1
ATOM 12743 O O . ALA A 1 1714 ? 180.788 201.145 154.146 1.00 11.39 1714 ALA B O 1
ATOM 12745 N N . MET A 1 1715 ? 181.038 203.380 154.305 1.00 15.24 1715 MET B N 1
ATOM 12746 C CA . MET A 1 1715 ? 181.825 203.446 153.079 1.00 15.24 1715 MET B CA 1
ATOM 12747 C C . MET A 1 1715 ? 183.142 202.694 153.226 1.00 15.24 1715 MET B C 1
ATOM 12748 O O . MET A 1 1715 ? 183.565 201.985 152.305 1.00 15.24 1715 MET B O 1
ATOM 12753 N N . LYS A 1 1716 ? 183.804 202.835 154.377 1.00 11.39 1716 LYS B N 1
ATOM 12754 C CA . LYS A 1 1716 ? 185.056 202.121 154.601 1.00 11.39 1716 LYS B CA 1
ATOM 12755 C C . LYS A 1 1716 ? 184.842 200.614 154.587 1.00 11.39 1716 LYS B C 1
ATOM 12756 O O . LYS A 1 1716 ? 185.632 199.873 153.991 1.00 11.39 1716 LYS B O 1
ATOM 12762 N N . LYS A 1 1717 ? 183.774 200.141 155.235 1.00 11.39 1717 LYS B N 1
ATOM 12763 C CA . LYS A 1 1717 ? 183.500 198.708 155.250 1.00 11.39 1717 LYS B CA 1
ATOM 12764 C C . LYS A 1 1717 ? 183.191 198.188 153.852 1.00 11.39 1717 LYS B C 1
ATOM 12765 O O . LYS A 1 1717 ? 183.670 197.116 153.461 1.00 11.39 1717 LYS B O 1
ATOM 12771 N N . MET A 1 1718 ? 182.392 198.930 153.083 1.00 11.39 1718 MET B N 1
ATOM 12772 C CA . MET A 1 1718 ? 182.067 198.491 151.729 1.00 11.39 1718 MET B CA 1
ATOM 12773 C C . MET A 1 1718 ? 183.305 198.470 150.842 1.00 11.39 1718 MET B C 1
ATOM 12774 O O . MET A 1 1718 ? 183.479 197.552 150.033 1.00 11.39 1718 MET B O 1
ATOM 12779 N N . GLU A 1 1719 ? 184.176 199.473 150.976 1.00 10.91 1719 GLU B N 1
ATOM 12780 C CA . GLU A 1 1719 ? 185.411 199.486 150.201 1.00 10.91 1719 GLU B CA 1
ATOM 12781 C C . GLU A 1 1719 ? 186.339 198.349 150.608 1.00 10.91 1719 GLU B C 1
ATOM 12782 O O . GLU A 1 1719 ? 187.038 197.788 149.757 1.00 10.91 1719 GLU B O 1
ATOM 12788 N N . GLU A 1 1720 ? 186.369 198.005 151.896 1.00 11.39 1720 GLU B N 1
ATOM 12789 C CA . GLU A 1 1720 ? 187.180 196.878 152.342 1.00 11.39 1720 GLU B CA 1
ATOM 12790 C C . GLU A 1 1720 ? 186.638 195.559 151.806 1.00 11.39 1720 GLU B C 1
ATOM 12791 O O . GLU A 1 1720 ? 187.411 194.665 151.442 1.00 11.39 1720 GLU B O 1
ATOM 12797 N N . ILE A 1 1721 ? 185.314 195.419 151.744 1.00 11.39 1721 ILE B N 1
ATOM 12798 C CA . ILE A 1 1721 ? 184.717 194.154 151.320 1.00 11.39 1721 ILE B CA 1
ATOM 12799 C C . ILE A 1 1721 ? 184.806 193.988 149.808 1.00 11.39 1721 ILE B C 1
ATOM 12800 O O . ILE A 1 1721 ? 185.411 193.034 149.306 1.00 11.39 1721 ILE B O 1
ATOM 12805 N N . TRP A 1 1722 ? 184.203 194.912 149.057 1.00 10.52 1722 TRP B N 1
ATOM 12806 C CA . TRP A 1 1722 ? 184.100 194.739 147.611 1.00 10.52 1722 TRP B CA 1
ATOM 12807 C C . TRP A 1 1722 ? 185.412 195.022 146.892 1.00 10.52 1722 TRP B C 1
ATOM 12808 O O . TRP A 1 1722 ? 185.671 194.428 145.839 1.00 10.52 1722 TRP B O 1
ATOM 12819 N N . ASP A 1 1723 ? 186.239 195.918 147.434 1.00 21.51 1723 ASP B N 1
ATOM 12820 C CA . ASP A 1 1723 ? 187.536 196.265 146.849 1.00 21.51 1723 ASP B CA 1
ATOM 12821 C C . ASP A 1 1723 ? 187.372 196.841 145.442 1.00 21.51 1723 ASP B C 1
ATOM 12822 O O . ASP A 1 1723 ? 187.985 196.376 144.479 1.00 21.51 1723 ASP B O 1
ATOM 12827 N N . ARG A 1 1724 ? 186.532 197.873 145.337 1.00 37.00 1724 ARG B N 1
ATOM 12828 C CA . ARG A 1 1724 ? 186.284 198.583 144.079 1.00 37.00 1724 ARG B CA 1
ATOM 12829 C C . ARG A 1 1724 ? 185.795 197.633 142.986 1.00 37.00 1724 ARG B C 1
ATOM 12830 O O . ARG A 1 1724 ? 186.244 197.680 141.839 1.00 37.00 1724 ARG B O 1
ATOM 12838 N N . ASP A 1 1725 ? 184.862 196.759 143.356 1.00 24.79 1725 ASP B N 1
ATOM 12839 C CA . ASP A 1 1725 ? 184.175 195.880 142.420 1.00 24.79 1725 ASP B CA 1
ATOM 12840 C C . ASP A 1 1725 ? 182.720 196.320 142.358 1.00 24.79 1725 ASP B C 1
ATOM 12841 O O . ASP A 1 1725 ? 182.059 196.435 143.395 1.00 24.79 1725 ASP B O 1
ATOM 12846 N N . LYS A 1 1726 ? 182.224 196.567 141.146 1.00 16.75 1726 LYS B N 1
ATOM 12847 C CA . LYS A 1 1726 ? 180.904 197.150 140.968 1.00 16.75 1726 LYS B CA 1
ATOM 12848 C C . LYS A 1 1726 ? 179.942 196.302 140.150 1.00 16.75 1726 LYS B C 1
ATOM 12849 O O . LYS A 1 1726 ? 178.738 196.577 140.181 1.00 16.75 1726 LYS B O 1
ATOM 12855 N N . ASN A 1 1727 ? 180.425 195.286 139.430 1.00 11.39 1727 ASN B N 1
ATOM 12856 C CA . ASN A 1 1727 ? 179.554 194.510 138.549 1.00 11.39 1727 ASN B CA 1
ATOM 12857 C C . ASN A 1 1727 ? 178.385 193.902 139.317 1.00 11.39 1727 ASN B C 1
ATOM 12858 O O . ASN A 1 1727 ? 177.217 194.086 138.949 1.00 11.39 1727 ASN B O 1
ATOM 12863 N N . VAL A 1 1728 ? 178.684 193.189 140.405 1.00 11.39 1728 VAL B N 1
ATOM 12864 C CA . VAL A 1 1728 ? 177.627 192.579 141.203 1.00 11.39 1728 VAL B CA 1
ATOM 12865 C C . VAL A 1 1728 ? 176.751 193.653 141.835 1.00 11.39 1728 VAL B C 1
ATOM 12866 O O . VAL A 1 1728 ? 175.530 193.494 141.937 1.00 11.39 1728 VAL B O 1
ATOM 12870 N N . LEU A 1 1729 ? 177.354 194.764 142.260 1.00 11.39 1729 LEU B N 1
ATOM 12871 C CA . LEU A 1 1729 ? 176.575 195.842 142.860 1.00 11.39 1729 LEU B CA 1
ATOM 12872 C C . LEU A 1 1729 ? 175.638 196.490 141.846 1.00 11.39 1729 LEU B C 1
ATOM 12873 O O . LEU A 1 1729 ? 174.476 196.774 142.161 1.00 11.39 1729 LEU B O 1
ATOM 12878 N N . GLU A 1 1730 ? 176.123 196.738 140.625 1.00 11.39 1730 GLU B N 1
ATOM 12879 C CA . GLU A 1 1730 ? 175.247 197.287 139.593 1.00 11.39 1730 GLU B CA 1
ATOM 12880 C C . GLU A 1 1730 ? 174.117 196.323 139.265 1.00 11.39 1730 GLU B C 1
ATOM 12881 O O . GLU A 1 1730 ? 172.968 196.742 139.087 1.00 11.39 1730 GLU B O 1
ATOM 12887 N N . LYS A 1 1731 ? 174.420 195.025 139.184 1.00 11.39 1731 LYS B N 1
ATOM 12888 C CA . LYS A 1 1731 ? 173.367 194.051 138.916 1.00 11.39 1731 LYS B CA 1
ATOM 12889 C C . LYS A 1 1731 ? 172.333 194.033 140.036 1.00 11.39 1731 LYS B C 1
ATOM 12890 O O . LYS A 1 1731 ? 171.124 193.974 139.776 1.00 11.39 1731 LYS B O 1
ATOM 12896 N N . LEU A 1 1732 ? 172.788 194.092 141.290 1.00 11.39 1732 LEU B N 1
ATOM 12897 C CA . LEU A 1 1732 ? 171.863 194.083 142.418 1.00 11.39 1732 LEU B CA 1
ATOM 12898 C C . LEU A 1 1732 ? 170.981 195.323 142.422 1.00 11.39 1732 LEU B C 1
ATOM 12899 O O . LEU A 1 1732 ? 169.777 195.236 142.688 1.00 11.39 1732 LEU B O 1
ATOM 12904 N N . PHE A 1 1733 ? 171.558 196.490 142.129 1.00 11.39 1733 PHE B N 1
ATOM 12905 C CA . PHE A 1 1733 ? 170.759 197.708 142.093 1.00 11.39 1733 PHE B CA 1
ATOM 12906 C C . PHE A 1 1733 ? 169.856 197.768 140.868 1.00 11.39 1733 PHE B C 1
ATOM 12907 O O . PHE A 1 1733 ? 168.860 198.498 140.884 1.00 11.39 1733 PHE B O 1
ATOM 12915 N N . ARG A 1 1734 ? 170.183 197.023 139.809 1.00 11.39 1734 ARG B N 1
ATOM 12916 C CA . ARG A 1 1734 ? 169.263 196.870 138.689 1.00 11.39 1734 ARG B CA 1
ATOM 12917 C C . ARG A 1 1734 ? 168.108 195.940 139.032 1.00 11.39 1734 ARG B C 1
ATOM 12918 O O . ARG A 1 1734 ? 166.991 196.138 138.541 1.00 11.39 1734 ARG B O 1
ATOM 12926 N N . LEU A 1 1735 ? 168.355 194.924 139.860 1.00 11.39 1735 LEU B N 1
ATOM 12927 C CA . LEU A 1 1735 ? 167.277 194.038 140.283 1.00 11.39 1735 LEU B CA 1
ATOM 12928 C C . LEU A 1 1735 ? 166.328 194.706 141.268 1.00 11.39 1735 LEU B C 1
ATOM 12929 O O . LEU A 1 1735 ? 165.196 194.240 141.428 1.00 11.39 1735 LEU B O 1
ATOM 12934 N N . LEU A 1 1736 ? 166.758 195.779 141.929 1.00 11.39 1736 LEU B N 1
ATOM 12935 C CA . LEU A 1 1736 ? 165.931 196.478 142.904 1.00 11.39 1736 LEU B CA 1
ATOM 12936 C C . LEU A 1 1736 ? 165.246 197.712 142.336 1.00 11.39 1736 LEU B C 1
ATOM 12937 O O . LEU A 1 1736 ? 164.540 198.403 143.077 1.00 11.39 1736 LEU B O 1
ATOM 12942 N N . TYR A 1 1737 ? 165.437 198.013 141.055 1.00 11.39 1737 TYR B N 1
ATOM 12943 C CA . TYR A 1 1737 ? 164.788 199.173 140.461 1.00 11.39 1737 TYR B CA 1
ATOM 12944 C C . TYR A 1 1737 ? 163.277 198.983 140.432 1.00 11.39 1737 TYR B C 1
ATOM 12945 O O . TYR A 1 1737 ? 162.777 197.884 140.174 1.00 11.39 1737 TYR B O 1
ATOM 12954 N N . PHE A 1 1738 ? 162.549 200.063 140.695 1.00 13.45 1738 PHE B N 1
ATOM 12955 C CA . PHE A 1 1738 ? 161.096 200.016 140.765 1.00 13.45 1738 PHE B CA 1
ATOM 12956 C C . PHE A 1 1738 ? 160.493 200.408 139.423 1.00 13.45 1738 PHE B C 1
ATOM 12957 O O . PHE A 1 1738 ? 160.857 201.438 138.848 1.00 13.45 1738 PHE B O 1
ATOM 12965 N N . ASN A 1 1739 ? 159.573 199.584 138.930 1.00 11.39 1739 ASN B N 1
ATOM 12966 C CA . ASN A 1 1739 ? 158.900 199.811 137.658 1.00 11.39 1739 ASN B CA 1
ATOM 12967 C C . ASN A 1 1739 ? 157.438 200.145 137.921 1.00 11.39 1739 ASN B C 1
ATOM 12968 O O . ASN A 1 1739 ? 156.699 199.321 138.470 1.00 11.39 1739 ASN B O 1
ATOM 12973 N N . GLU A 1 1740 ? 157.026 201.349 137.526 1.00 16.91 1740 GLU B N 1
ATOM 12974 C CA . GLU A 1 1740 ? 155.641 201.783 137.650 1.00 16.91 1740 GLU B CA 1
ATOM 12975 C C . GLU A 1 1740 ? 154.895 201.760 136.321 1.00 16.91 1740 GLU B C 1
ATOM 12976 O O . GLU A 1 1740 ? 153.659 201.763 136.321 1.00 16.91 1740 GLU B O 1
ATOM 12982 N N . SER A 1 1741 ? 155.611 201.708 135.200 1.00 16.48 1741 SER B N 1
ATOM 12983 C CA . SER A 1 1741 ? 154.975 201.748 133.889 1.00 16.48 1741 SER B CA 1
ATOM 12984 C C . SER A 1 1741 ? 154.026 200.570 133.706 1.00 16.48 1741 SER B C 1
ATOM 12985 O O . SER A 1 1741 ? 154.370 199.423 134.007 1.00 16.48 1741 SER B O 1
ATOM 12988 N N . LYS A 1 1742 ? 152.825 200.863 133.207 1.00 19.04 1742 LYS B N 1
ATOM 12989 C CA . LYS A 1 1742 ? 151.815 199.843 132.963 1.00 19.04 1742 LYS B CA 1
ATOM 12990 C C . LYS A 1 1742 ? 151.998 199.134 131.628 1.00 19.04 1742 LYS B C 1
ATOM 12991 O O . LYS A 1 1742 ? 151.261 198.183 131.346 1.00 19.04 1742 LYS B O 1
ATOM 12997 N N . ASP A 1 1743 ? 152.950 199.569 130.808 1.00 18.45 1743 ASP B N 1
ATOM 12998 C CA . ASP A 1 1743 ? 153.150 199.011 129.480 1.00 18.45 1743 ASP B CA 1
ATOM 12999 C C . ASP A 1 1743 ? 154.198 197.906 129.447 1.00 18.45 1743 ASP B C 1
ATOM 13000 O O . ASP A 1 1743 ? 154.501 197.394 128.364 1.00 18.45 1743 ASP B O 1
ATOM 13005 N N . ILE A 1 1744 ? 154.754 197.527 130.593 1.00 6.78 1744 ILE B N 1
ATOM 13006 C CA . ILE A 1 1744 ? 155.767 196.482 130.673 1.00 6.78 1744 ILE B CA 1
ATOM 13007 C C . ILE A 1 1744 ? 155.088 195.201 131.137 1.00 6.78 1744 ILE B C 1
ATOM 13008 O O . ILE A 1 1744 ? 154.461 195.172 132.202 1.00 6.78 1744 ILE B O 1
ATOM 13013 N N . LYS A 1 1745 ? 155.214 194.143 130.342 1.00 11.39 1745 LYS B N 1
ATOM 13014 C CA . LYS A 1 1745 ? 154.567 192.867 130.612 1.00 11.39 1745 LYS B CA 1
ATOM 13015 C C . LYS A 1 1745 ? 155.617 191.812 130.924 1.00 11.39 1745 LYS B C 1
ATOM 13016 O O . LYS A 1 1745 ? 156.564 191.624 130.152 1.00 11.39 1745 LYS B O 1
ATOM 13022 N N . VAL A 1 1746 ? 155.448 191.127 132.053 1.00 11.39 1746 VAL B N 1
ATOM 13023 C CA . VAL A 1 1746 ? 156.303 190.012 132.438 1.00 11.39 1746 VAL B CA 1
ATOM 13024 C C . VAL A 1 1746 ? 155.426 188.793 132.692 1.00 11.39 1746 VAL B C 1
ATOM 13025 O O . VAL A 1 1746 ? 154.404 188.880 133.382 1.00 11.39 1746 VAL B O 1
ATOM 13029 N N . ARG A 1 1747 ? 155.811 187.665 132.104 1.00 11.39 1747 ARG B N 1
ATOM 13030 C CA . ARG A 1 1747 ? 155.052 186.427 132.222 1.00 11.39 1747 ARG B CA 1
ATOM 13031 C C . ARG A 1 1747 ? 156.035 185.264 132.225 1.00 11.39 1747 ARG B C 1
ATOM 13032 O O . ARG A 1 1747 ? 157.249 185.450 132.328 1.00 11.39 1747 ARG B O 1
ATOM 13040 N N . TYR A 1 1748 ? 155.496 184.057 132.104 1.00 11.39 1748 TYR B N 1
ATOM 13041 C CA . TYR A 1 1748 ? 156.286 182.845 131.981 1.00 11.39 1748 TYR B CA 1
ATOM 13042 C C . TYR A 1 1748 ? 156.135 182.243 130.588 1.00 11.39 1748 TYR B C 1
ATOM 13043 O O . TYR A 1 1748 ? 155.131 182.476 129.908 1.00 11.39 1748 TYR B O 1
ATOM 13052 N N . PRO A 1 1749 ? 157.130 181.470 130.144 1.00 11.39 1749 PRO B N 1
ATOM 13053 C CA . PRO A 1 1749 ? 157.100 180.957 128.764 1.00 11.39 1749 PRO B CA 1
ATOM 13054 C C . PRO A 1 1749 ? 155.918 180.060 128.436 1.00 11.39 1749 PRO B C 1
ATOM 13055 O O . PRO A 1 1749 ? 155.645 179.852 127.248 1.00 11.39 1749 PRO B O 1
ATOM 13059 N N . LYS A 1 1750 ? 155.222 179.504 129.433 1.00 11.39 1750 LYS B N 1
ATOM 13060 C CA . LYS A 1 1750 ? 154.026 178.707 129.166 1.00 11.39 1750 LYS B CA 1
ATOM 13061 C C . LYS A 1 1750 ? 154.361 177.531 128.251 1.00 11.39 1750 LYS B C 1
ATOM 13062 O O . LYS A 1 1750 ? 154.026 177.551 127.062 1.00 11.39 1750 LYS B O 1
ATOM 13068 N N . LEU A 1 1751 ? 155.085 176.550 128.796 1.00 19.08 1751 LEU B N 1
ATOM 13069 C CA . LEU A 1 1751 ? 155.649 175.434 128.038 1.00 19.08 1751 LEU B CA 1
ATOM 13070 C C . LEU A 1 1751 ? 154.750 174.965 126.899 1.00 19.08 1751 LEU B C 1
ATOM 13071 O O . LEU A 1 1751 ? 153.543 174.775 127.080 1.00 19.08 1751 LEU B O 1
ATOM 13076 N N . GLN A 1 1752 ? 155.356 174.806 125.717 1.00 31.33 1752 GLN B N 1
ATOM 13077 C CA . GLN A 1 1752 ? 154.725 174.322 124.491 1.00 31.33 1752 GLN B CA 1
ATOM 13078 C C . GLN A 1 1752 ? 153.795 175.364 123.884 1.00 31.33 1752 GLN B C 1
ATOM 13079 O O . GLN A 1 1752 ? 153.227 176.199 124.595 1.00 31.33 1752 GLN B O 1
ATOM 13085 N N . LYS A 1 1753 ? 153.639 175.319 122.563 1.00 40.39 1753 LYS B N 1
ATOM 13086 C CA . LYS A 1 1753 ? 152.746 176.211 121.835 1.00 40.39 1753 LYS B CA 1
ATOM 13087 C C . LYS A 1 1753 ? 151.778 175.367 121.020 1.00 40.39 1753 LYS B C 1
ATOM 13088 O O . LYS A 1 1753 ? 152.195 174.438 120.319 1.00 40.39 1753 LYS B O 1
ATOM 13094 N N . GLU A 1 1754 ? 150.492 175.677 121.127 1.00 60.18 1754 GLU B N 1
ATOM 13095 C CA . GLU A 1 1754 ? 149.454 174.981 120.389 1.00 60.18 1754 GLU B CA 1
ATOM 13096 C C . GLU A 1 1754 ? 148.798 175.946 119.405 1.00 60.18 1754 GLU B C 1
ATOM 13097 O O . GLU A 1 1754 ? 149.194 177.111 119.287 1.00 60.18 1754 GLU B O 1
ATOM 13103 N N . LYS A 1 1755 ? 147.796 175.450 118.673 1.00 63.27 1755 LYS B N 1
ATOM 13104 C CA . LYS A 1 1755 ? 146.997 176.245 117.744 1.00 63.27 1755 LYS B CA 1
ATOM 13105 C C . LYS A 1 1755 ? 147.838 176.735 116.566 1.00 63.27 1755 LYS B C 1
ATOM 13106 O O . LYS A 1 1755 ? 149.068 176.614 116.574 1.00 63.27 1755 LYS B O 1
ATOM 13112 N N . GLU A 1 1756 ? 147.181 177.274 115.539 1.00 59.74 1756 GLU B N 1
ATOM 13113 C CA . GLU A 1 1756 ? 147.868 177.767 114.352 1.00 59.74 1756 GLU B CA 1
ATOM 13114 C C . GLU A 1 1756 ? 148.402 179.177 114.570 1.00 59.74 1756 GLU B C 1
ATOM 13115 O O . GLU A 1 1756 ? 148.448 179.661 115.706 1.00 59.74 1756 GLU B O 1
ATOM 13117 N N . GLU A 1 1757 ? 148.816 179.828 113.488 1.00 65.36 1757 GLU B N 1
ATOM 13118 C CA . GLU A 1 1757 ? 149.358 181.200 113.495 1.00 65.36 1757 GLU B CA 1
ATOM 13119 C C . GLU A 1 1757 ? 150.653 181.184 114.314 1.00 65.36 1757 GLU B C 1
ATOM 13120 O O . GLU A 1 1757 ? 151.362 180.166 114.328 1.00 65.36 1757 GLU B O 1
ATOM 13122 N N . GLU A 1 1758 ? 150.991 182.275 115.001 1.00 58.31 1758 GLU B N 1
ATOM 13123 C CA . GLU A 1 1758 ? 152.250 182.355 115.730 1.00 58.31 1758 GLU B CA 1
ATOM 13124 C C . GLU A 1 1758 ? 152.055 182.050 117.210 1.00 58.31 1758 GLU B C 1
ATOM 13125 O O . GLU A 1 1758 ? 152.695 181.140 117.748 1.00 58.31 1758 GLU B O 1
ATOM 13127 N N . GLU A 1 1759 ? 151.172 182.806 117.867 1.00 52.16 1759 GLU B N 1
ATOM 13128 C CA . GLU A 1 1759 ? 150.888 182.640 119.295 1.00 52.16 1759 GLU B CA 1
ATOM 13129 C C . GLU A 1 1759 ? 152.164 182.722 120.131 1.00 52.16 1759 GLU B C 1
ATOM 13130 O O . GLU A 1 1759 ? 152.405 181.885 121.005 1.00 52.16 1759 GLU B O 1
ATOM 13132 N N . GLU A 1 1760 ? 152.998 183.724 119.835 1.00 41.59 1760 GLU B N 1
ATOM 13133 C CA . GLU A 1 1760 ? 154.234 183.999 120.566 1.00 41.59 1760 GLU B CA 1
ATOM 13134 C C . GLU A 1 1760 ? 155.277 182.908 120.353 1.00 41.59 1760 GLU B C 1
ATOM 13135 O O . GLU A 1 1760 ? 154.971 181.836 119.820 1.00 41.59 1760 GLU B O 1
ATOM 13141 N N . GLU A 1 1761 ? 156.516 183.178 120.758 1.00 51.87 1761 GLU B N 1
ATOM 13142 C CA . GLU A 1 1761 ? 157.553 182.160 120.839 1.00 51.87 1761 GLU B CA 1
ATOM 13143 C C . GLU A 1 1761 ? 157.473 181.371 122.136 1.00 51.87 1761 GLU B C 1
ATOM 13144 O O . GLU A 1 1761 ? 158.463 180.751 122.537 1.00 51.87 1761 GLU B O 1
ATOM 13150 N N . SER A 1 1762 ? 156.315 181.391 122.793 1.00 39.15 1762 SER B N 1
ATOM 13151 C CA . SER A 1 1762 ? 156.150 180.787 124.106 1.00 39.15 1762 SER B CA 1
ATOM 13152 C C . SER A 1 1762 ? 156.464 179.299 124.072 1.00 39.15 1762 SER B C 1
ATOM 13153 O O . SER A 1 1762 ? 156.147 178.603 123.103 1.00 39.15 1762 SER B O 1
ATOM 13156 N N . GLY A 1 1763 ? 157.098 178.818 125.137 1.00 25.33 1763 GLY B N 1
ATOM 13157 C CA . GLY A 1 1763 ? 157.449 177.418 125.249 1.00 25.33 1763 GLY B CA 1
ATOM 13158 C C . GLY A 1 1763 ? 158.877 177.216 125.707 1.00 25.33 1763 GLY B C 1
ATOM 13159 O O . GLY A 1 1763 ? 159.813 177.722 125.083 1.00 25.33 1763 GLY B O 1
ATOM 13160 N N . TYR A 1 1764 ? 159.055 176.472 126.799 1.00 14.26 1764 TYR B N 1
ATOM 13161 C CA . TYR A 1 1764 ? 160.391 176.281 127.351 1.00 14.26 1764 TYR B CA 1
ATOM 13162 C C . TYR A 1 1764 ? 161.263 175.447 126.421 1.00 14.26 1764 TYR B C 1
ATOM 13163 O O . TYR A 1 1764 ? 162.475 175.671 126.328 1.00 14.26 1764 TYR B O 1
ATOM 13172 N N . MET A 1 1765 ? 160.667 174.471 125.732 1.00 25.44 1765 MET B N 1
ATOM 13173 C CA . MET A 1 1765 ? 161.423 173.694 124.755 1.00 25.44 1765 MET B CA 1
ATOM 13174 C C . MET A 1 1765 ? 161.866 174.565 123.586 1.00 25.44 1765 MET B C 1
ATOM 13175 O O . MET A 1 1765 ? 163.049 174.588 123.230 1.00 25.44 1765 MET B O 1
ATOM 13180 N N . GLU A 1 1766 ? 160.930 175.309 122.992 1.00 32.96 1766 GLU B N 1
ATOM 13181 C CA . GLU A 1 1766 ? 161.250 176.096 121.804 1.00 32.96 1766 GLU B CA 1
ATOM 13182 C C . GLU A 1 1766 ? 162.251 177.204 122.113 1.00 32.96 1766 GLU B C 1
ATOM 13183 O O . GLU A 1 1766 ? 163.069 177.560 121.257 1.00 32.96 1766 GLU B O 1
ATOM 13189 N N . LEU A 1 1767 ? 162.199 177.771 123.321 1.00 23.02 1767 LEU B N 1
ATOM 13190 C CA . LEU A 1 1767 ? 163.232 178.723 123.720 1.00 23.02 1767 LEU B CA 1
ATOM 13191 C C . LEU A 1 1767 ? 164.592 178.047 123.829 1.00 23.02 1767 LEU B C 1
ATOM 13192 O O . LEU A 1 1767 ? 165.615 178.631 123.454 1.00 23.02 1767 LEU B O 1
ATOM 13197 N N . ALA A 1 1768 ? 164.625 176.817 124.346 1.00 27.99 1768 ALA B N 1
ATOM 13198 C CA . ALA A 1 1768 ? 165.893 176.110 124.488 1.00 27.99 1768 ALA B CA 1
ATOM 13199 C C . ALA A 1 1768 ? 166.454 175.695 123.134 1.00 27.99 1768 ALA B C 1
ATOM 13200 O O . ALA A 1 1768 ? 167.670 175.528 122.984 1.00 27.99 1768 ALA B O 1
ATOM 13202 N N . LYS A 1 1769 ? 165.585 175.508 122.137 1.00 40.92 1769 LYS B N 1
ATOM 13203 C CA . LYS A 1 1769 ? 166.052 175.058 120.829 1.00 40.92 1769 LYS B CA 1
ATOM 13204 C C . LYS A 1 1769 ? 166.920 176.104 120.140 1.00 40.92 1769 LYS B C 1
ATOM 13205 O O . LYS A 1 1769 ? 167.974 175.776 119.583 1.00 40.92 1769 LYS B O 1
ATOM 13211 N N . GLU A 1 1770 ? 166.501 177.369 120.168 1.00 42.78 1770 GLU B N 1
ATOM 13212 C CA . GLU A 1 1770 ? 167.114 178.353 119.284 1.00 42.78 1770 GLU B CA 1
ATOM 13213 C C . GLU A 1 1770 ? 167.868 179.462 120.012 1.00 42.78 1770 GLU B C 1
ATOM 13214 O O . GLU A 1 1770 ? 169.008 179.772 119.649 1.00 42.78 1770 GLU B O 1
ATOM 13220 N N . GLU A 1 1771 ? 167.263 180.069 121.035 1.00 32.80 1771 GLU B N 1
ATOM 13221 C CA . GLU A 1 1771 ? 167.835 181.293 121.587 1.00 32.80 1771 GLU B CA 1
ATOM 13222 C C . GLU A 1 1771 ? 168.697 181.014 122.812 1.00 32.80 1771 GLU B C 1
ATOM 13223 O O . GLU A 1 1771 ? 169.876 181.384 122.846 1.00 32.80 1771 GLU B O 1
ATOM 13229 N N . TYR A 1 1772 ? 168.132 180.362 123.827 1.00 19.61 1772 TYR B N 1
ATOM 13230 C CA . TYR A 1 1772 ? 168.834 180.188 125.105 1.00 19.61 1772 TYR B CA 1
ATOM 13231 C C . TYR A 1 1772 ? 169.867 179.067 125.025 1.00 19.61 1772 TYR B C 1
ATOM 13232 O O . TYR A 1 1772 ? 171.059 179.300 125.249 1.00 19.61 1772 TYR B O 1
ATOM 13241 N N . GLN A 1 1773 ? 169.416 177.845 124.721 1.00 28.63 1773 GLN B N 1
ATOM 13242 C CA . GLN A 1 1773 ? 170.247 176.650 124.577 1.00 28.63 1773 GLN B CA 1
ATOM 13243 C C . GLN A 1 1773 ? 170.813 176.214 125.925 1.00 28.63 1773 GLN B C 1
ATOM 13244 O O . GLN A 1 1773 ? 171.102 177.057 126.784 1.00 28.63 1773 GLN B O 1
ATOM 13250 N N . PRO A 1 1774 ? 170.969 174.906 126.154 1.00 28.22 1774 PRO B N 1
ATOM 13251 C CA . PRO A 1 1774 ? 171.490 174.454 127.456 1.00 28.22 1774 PRO B CA 1
ATOM 13252 C C . PRO A 1 1774 ? 172.880 174.974 127.777 1.00 28.22 1774 PRO B C 1
ATOM 13253 O O . PRO A 1 1774 ? 173.168 175.274 128.942 1.00 28.22 1774 PRO B O 1
ATOM 13257 N N . GLU A 1 1775 ? 173.755 175.095 126.775 1.00 38.60 1775 GLU B N 1
ATOM 13258 C CA . GLU A 1 1775 ? 175.136 175.482 127.048 1.00 38.60 1775 GLU B CA 1
ATOM 13259 C C . GLU A 1 1775 ? 175.244 176.961 127.404 1.00 38.60 1775 GLU B C 1
ATOM 13260 O O . GLU A 1 1775 ? 176.075 177.347 128.233 1.00 38.60 1775 GLU B O 1
ATOM 13266 N N . GLN A 1 1776 ? 174.417 177.802 126.789 1.00 33.66 1776 GLN B N 1
ATOM 13267 C CA . GLN A 1 1776 ? 174.442 179.237 127.032 1.00 33.66 1776 GLN B CA 1
ATOM 13268 C C . GLN A 1 1776 ? 173.454 179.659 128.114 1.00 33.66 1776 GLN B C 1
ATOM 13269 O O . GLN A 1 1776 ? 173.427 180.836 128.489 1.00 33.66 1776 GLN B O 1
ATOM 13275 N N . ARG A 1 1777 ? 172.672 178.721 128.656 1.00 23.92 1777 ARG B N 1
ATOM 13276 C CA . ARG A 1 1777 ? 171.654 179.080 129.637 1.00 23.92 1777 ARG B CA 1
ATOM 13277 C C . ARG A 1 1777 ? 172.262 179.604 130.932 1.00 23.92 1777 ARG B C 1
ATOM 13278 O O . ARG A 1 1777 ? 171.549 180.181 131.761 1.00 23.92 1777 ARG B O 1
ATOM 13286 N N . ARG A 1 1778 ? 173.568 179.421 131.130 1.00 24.74 1778 ARG B N 1
ATOM 13287 C CA . ARG A 1 1778 ? 174.236 180.059 132.258 1.00 24.74 1778 ARG B CA 1
ATOM 13288 C C . ARG A 1 1778 ? 174.574 181.498 131.890 1.00 24.74 1778 ARG B C 1
ATOM 13289 O O . ARG A 1 1778 ? 175.711 181.948 132.067 1.00 24.74 1778 ARG B O 1
ATOM 13297 N N . ASN A 1 1779 ? 173.575 182.218 131.386 1.00 23.45 1779 ASN B N 1
ATOM 13298 C CA . ASN A 1 1779 ? 173.652 183.595 130.924 1.00 23.45 1779 ASN B CA 1
ATOM 13299 C C . ASN A 1 1779 ? 172.248 183.970 130.473 1.00 23.45 1779 ASN B C 1
ATOM 13300 O O . ASN A 1 1779 ? 171.392 183.099 130.293 1.00 23.45 1779 ASN B O 1
ATOM 13305 N N . LYS A 1 1780 ? 172.012 185.277 130.328 1.00 16.16 1780 LYS B N 1
ATOM 13306 C CA . LYS A 1 1780 ? 170.693 185.841 130.042 1.00 16.16 1780 LYS B CA 1
ATOM 13307 C C . LYS A 1 1780 ? 169.751 185.651 131.226 1.00 16.16 1780 LYS B C 1
ATOM 13308 O O . LYS A 1 1780 ? 168.615 186.133 131.207 1.00 16.16 1780 LYS B O 1
ATOM 13314 N N . LEU A 1 1781 ? 170.217 184.953 132.259 1.00 21.29 1781 LEU B N 1
ATOM 13315 C CA . LEU A 1 1781 ? 169.507 184.831 133.523 1.00 21.29 1781 LEU B CA 1
ATOM 13316 C C . LEU A 1 1781 ? 170.216 185.538 134.662 1.00 21.29 1781 LEU B C 1
ATOM 13317 O O . LEU A 1 1781 ? 169.555 186.013 135.587 1.00 21.29 1781 LEU B O 1
ATOM 13322 N N . THR A 1 1782 ? 171.546 185.611 134.614 1.00 13.45 1782 THR B N 1
ATOM 13323 C CA . THR A 1 1782 ? 172.297 186.452 135.534 1.00 13.45 1782 THR B CA 1
ATOM 13324 C C . THR A 1 1782 ? 172.307 187.910 135.100 1.00 13.45 1782 THR B C 1
ATOM 13325 O O . THR A 1 1782 ? 172.647 188.780 135.909 1.00 13.45 1782 THR B O 1
ATOM 13329 N N . ASN A 1 1783 ? 171.938 188.194 133.850 1.00 40.06 1783 ASN B N 1
ATOM 13330 C CA . ASN A 1 1783 ? 171.859 189.564 133.364 1.00 40.06 1783 ASN B CA 1
ATOM 13331 C C . ASN A 1 1783 ? 170.445 190.079 133.594 1.00 40.06 1783 ASN B C 1
ATOM 13332 O O . ASN A 1 1783 ? 169.506 189.581 132.954 1.00 40.06 1783 ASN B O 1
ATOM 13337 N N . PRO A 1 1784 ? 170.242 191.053 134.475 1.00 11.39 1784 PRO B N 1
ATOM 13338 C CA . PRO A 1 1784 ? 168.879 191.488 134.794 1.00 11.39 1784 PRO B CA 1
ATOM 13339 C C . PRO A 1 1784 ? 168.203 192.195 133.629 1.00 11.39 1784 PRO B C 1
ATOM 13340 O O . PRO A 1 1784 ? 168.852 192.788 132.764 1.00 11.39 1784 PRO B O 1
ATOM 13344 N N . TRP A 1 1785 ? 166.870 192.114 133.624 1.00 11.39 1785 TRP B N 1
ATOM 13345 C CA . TRP A 1 1785 ? 166.011 192.832 132.681 1.00 11.39 1785 TRP B CA 1
ATOM 13346 C C . TRP A 1 1785 ? 166.330 192.458 131.232 1.00 11.39 1785 TRP B C 1
ATOM 13347 O O . TRP A 1 1785 ? 166.755 193.283 130.421 1.00 11.39 1785 TRP B O 1
ATOM 13358 N N . GLU A 1 1786 ? 166.108 191.184 130.919 1.00 11.39 1786 GLU B N 1
ATOM 13359 C CA . GLU A 1 1786 ? 166.299 190.655 129.575 1.00 11.39 1786 GLU B CA 1
ATOM 13360 C C . GLU A 1 1786 ? 165.080 189.827 129.202 1.00 11.39 1786 GLU B C 1
ATOM 13361 O O . GLU A 1 1786 ? 164.766 188.845 129.882 1.00 11.39 1786 GLU B O 1
ATOM 13367 N N . GLY A 1 1787 ? 164.393 190.223 128.127 1.00 11.39 1787 GLY B N 1
ATOM 13368 C CA . GLY A 1 1787 ? 163.234 189.490 127.670 1.00 11.39 1787 GLY B CA 1
ATOM 13369 C C . GLY A 1 1787 ? 163.596 188.314 126.781 1.00 11.39 1787 GLY B C 1
ATOM 13370 O O . GLY A 1 1787 ? 164.717 188.204 126.291 1.00 11.39 1787 GLY B O 1
ATOM 13371 N N . TRP A 1 1788 ? 162.626 187.424 126.574 1.00 15.93 1788 TRP B N 1
ATOM 13372 C CA . TRP A 1 1788 ? 162.856 186.246 125.747 1.00 15.93 1788 TRP B CA 1
ATOM 13373 C C . TRP A 1 1788 ? 162.167 186.315 124.393 1.00 15.93 1788 TRP B C 1
ATOM 13374 O O . TRP A 1 1788 ? 162.676 185.744 123.424 1.00 15.93 1788 TRP B O 1
ATOM 13385 N N . GLY A 1 1789 ? 161.026 186.993 124.299 1.00 19.12 1789 GLY B N 1
ATOM 13386 C CA . GLY A 1 1789 ? 160.295 187.056 123.048 1.00 19.12 1789 GLY B CA 1
ATOM 13387 C C . GLY A 1 1789 ? 159.623 188.399 122.876 1.00 19.12 1789 GLY B C 1
ATOM 13388 O O . GLY A 1 1789 ? 159.460 189.166 123.830 1.00 19.12 1789 GLY B O 1
ATOM 13389 N N . ASN A 1 1790 ? 159.234 188.674 121.636 1.00 21.58 1790 ASN B N 1
ATOM 13390 C CA . ASN A 1 1790 ? 158.573 189.921 121.291 1.00 21.58 1790 ASN B CA 1
ATOM 13391 C C . ASN A 1 1790 ? 157.057 189.744 121.292 1.00 21.58 1790 ASN B C 1
ATOM 13392 O O . ASN A 1 1790 ? 156.532 188.629 121.277 1.00 21.58 1790 ASN B O 1
ATOM 13397 N N . ILE A 1 1791 ? 156.350 190.869 121.307 1.00 23.76 1791 ILE B N 1
ATOM 13398 C CA . ILE A 1 1791 ? 154.891 190.856 121.285 1.00 23.76 1791 ILE B CA 1
ATOM 13399 C C . ILE A 1 1791 ? 154.429 190.620 119.852 1.00 23.76 1791 ILE B C 1
ATOM 13400 O O . ILE A 1 1791 ? 154.819 191.349 118.935 1.00 23.76 1791 ILE B O 1
ATOM 13405 N N . LEU A 1 1792 ? 153.598 189.600 119.660 1.00 35.10 1792 LEU B N 1
ATOM 13406 C CA . LEU A 1 1792 ? 153.108 189.248 118.331 1.00 35.10 1792 LEU B CA 1
ATOM 13407 C C . LEU A 1 1792 ? 152.137 190.303 117.812 1.00 35.10 1792 LEU B C 1
ATOM 13408 O O . LEU A 1 1792 ? 152.214 190.715 116.655 1.00 35.10 1792 LEU B O 1
ATOM 14226 N N . SER C 3 2 ? 206.643 172.643 176.114 1.00 89.78 2 SER A N 1
ATOM 14227 C CA . SER C 3 2 ? 207.682 171.794 176.685 1.00 89.78 2 SER A CA 1
ATOM 14228 C C . SER C 3 2 ? 207.356 170.318 176.482 1.00 89.78 2 SER A C 1
ATOM 14229 O O . SER C 3 2 ? 207.135 169.587 177.449 1.00 89.78 2 SER A O 1
ATOM 14232 N N . SER C 3 3 ? 207.338 169.891 175.217 1.00 63.53 3 SER A N 1
ATOM 14233 C CA . SER C 3 3 ? 207.017 168.510 174.851 1.00 63.53 3 SER A CA 1
ATOM 14234 C C . SER C 3 3 ? 205.683 168.079 175.455 1.00 63.53 3 SER A C 1
ATOM 14235 O O . SER C 3 3 ? 205.559 167.004 176.047 1.00 63.53 3 SER A O 1
ATOM 14238 N N . ALA C 3 4 ? 204.675 168.929 175.304 1.00 53.13 4 ALA A N 1
ATOM 14239 C CA . ALA C 3 4 ? 203.363 168.683 175.888 1.00 53.13 4 ALA A CA 1
ATOM 14240 C C . ALA C 3 4 ? 202.309 169.267 174.953 1.00 53.13 4 ALA A C 1
ATOM 14241 O O . ALA C 3 4 ? 202.594 169.578 173.792 1.00 53.13 4 ALA A O 1
ATOM 14243 N N . PHE C 3 5 ? 201.082 169.411 175.461 1.00 51.60 5 PHE A N 1
ATOM 14244 C CA . PHE C 3 5 ? 199.992 169.935 174.645 1.00 51.60 5 PHE A CA 1
ATOM 14245 C C . PHE C 3 5 ? 200.249 171.373 174.216 1.00 51.60 5 PHE A C 1
ATOM 14246 O O . PHE C 3 5 ? 199.796 171.789 173.143 1.00 51.60 5 PHE A O 1
ATOM 14254 N N . SER C 3 6 ? 200.965 172.143 175.038 1.00 46.28 6 SER A N 1
ATOM 14255 C CA . SER C 3 6 ? 201.321 173.531 174.736 1.00 46.28 6 SER A CA 1
ATOM 14256 C C . SER C 3 6 ? 200.088 174.398 174.497 1.00 46.28 6 SER A C 1
ATOM 14257 O O . SER C 3 6 ? 200.118 175.333 173.694 1.00 46.28 6 SER A O 1
ATOM 14260 N N . GLY C 3 7 ? 198.994 174.093 175.188 1.00 49.48 7 GLY A N 1
ATOM 14261 C CA . GLY C 3 7 ? 197.798 174.906 175.097 1.00 49.48 7 GLY A CA 1
ATOM 14262 C C . GLY C 3 7 ? 197.448 175.562 176.415 1.00 49.48 7 GLY A C 1
ATOM 14263 O O . GLY C 3 7 ? 196.904 176.670 176.442 1.00 49.48 7 GLY A O 1
ATOM 14264 N N . LEU C 3 8 ? 197.763 174.887 177.518 1.00 57.62 8 LEU A N 1
ATOM 14265 C CA . LEU C 3 8 ? 197.520 175.451 178.837 1.00 57.62 8 LEU A CA 1
ATOM 14266 C C . LEU C 3 8 ? 198.530 176.555 179.121 1.00 57.62 8 LEU A C 1
ATOM 14267 O O . LEU C 3 8 ? 199.729 176.390 178.875 1.00 57.62 8 LEU A O 1
ATOM 14272 N N . LYS C 3 9 ? 198.044 177.686 179.634 1.00 73.61 9 LYS A N 1
ATOM 14273 C CA . LYS C 3 9 ? 198.936 178.807 179.916 1.00 73.61 9 LYS A CA 1
ATOM 14274 C C . LYS C 3 9 ? 199.896 178.472 181.051 1.00 73.61 9 LYS A C 1
ATOM 14275 O O . LYS C 3 9 ? 201.109 178.685 180.935 1.00 73.61 9 LYS A O 1
ATOM 14281 N N . ILE C 3 10 ? 199.374 177.939 182.152 1.00 86.03 10 ILE A N 1
ATOM 14282 C CA . ILE C 3 10 ? 200.193 177.548 183.296 1.00 86.03 10 ILE A CA 1
ATOM 14283 C C . ILE C 3 10 ? 199.374 176.575 184.139 1.00 86.03 10 ILE A C 1
ATOM 14284 O O . ILE C 3 10 ? 198.140 176.685 184.179 1.00 86.03 10 ILE A O 1
ATOM 14289 N N . PRO C 3 11 ? 199.994 175.588 184.790 1.00 96.13 11 PRO A N 1
ATOM 14290 C CA . PRO C 3 11 ? 199.233 174.749 185.729 1.00 96.13 11 PRO A CA 1
ATOM 14291 C C . PRO C 3 11 ? 198.664 175.519 186.908 1.00 96.13 11 PRO A C 1
ATOM 14292 O O . PRO C 3 11 ? 197.722 175.032 187.546 1.00 96.13 11 PRO A O 1
ATOM 14296 N N . GLU C 3 12 ? 199.207 176.697 187.225 1.00 98.74 12 GLU A N 1
ATOM 14297 C CA . GLU C 3 12 ? 198.670 177.494 188.324 1.00 98.74 12 GLU A CA 1
ATOM 14298 C C . GLU C 3 12 ? 197.229 177.907 188.052 1.00 98.74 12 GLU A C 1
ATOM 14299 O O . GLU C 3 12 ? 196.364 177.804 188.929 1.00 98.74 12 GLU A O 1
ATOM 14305 N N . LEU C 3 13 ? 196.954 178.376 186.837 1.00 76.28 13 LEU A N 1
ATOM 14306 C CA . LEU C 3 13 ? 195.613 178.772 186.418 1.00 76.28 13 LEU A CA 1
ATOM 14307 C C . LEU C 3 13 ? 195.234 177.922 185.213 1.00 76.28 13 LEU A C 1
ATOM 14308 O O . LEU C 3 13 ? 195.762 178.125 184.114 1.00 76.28 13 LEU A O 1
ATOM 14313 N N . SER C 3 14 ? 194.310 176.982 185.415 1.00 62.29 14 SER A N 1
ATOM 14314 C CA . SER C 3 14 ? 193.953 176.006 184.385 1.00 62.29 14 SER A CA 1
ATOM 14315 C C . SER C 3 14 ? 193.117 176.700 183.314 1.00 62.29 14 SER A C 1
ATOM 14316 O O . SER C 3 14 ? 191.892 176.572 183.244 1.00 62.29 14 SER A O 1
ATOM 14319 N N . VAL C 3 15 ? 193.808 177.456 182.459 1.00 64.26 15 VAL A N 1
ATOM 14320 C CA . VAL C 3 15 ? 193.185 178.174 181.357 1.00 64.26 15 VAL A CA 1
ATOM 14321 C C . VAL C 3 15 ? 193.945 177.857 180.077 1.00 64.26 15 VAL A C 1
ATOM 14322 O O . VAL C 3 15 ? 195.109 177.452 180.099 1.00 64.26 15 VAL A O 1
ATOM 14326 N N . ASP C 3 16 ? 193.262 178.041 178.952 1.00 55.04 16 ASP A N 1
ATOM 14327 C CA . ASP C 3 16 ? 193.888 177.906 177.644 1.00 55.04 16 ASP A CA 1
ATOM 14328 C C . ASP C 3 16 ? 193.410 179.032 176.736 1.00 55.04 16 ASP A C 1
ATOM 14329 O O . ASP C 3 16 ? 192.213 179.127 176.438 1.00 55.04 16 ASP A O 1
ATOM 14334 N N . PRO C 3 17 ? 194.309 179.903 176.277 1.00 58.54 17 PRO A N 1
ATOM 14335 C CA . PRO C 3 17 ? 193.895 181.070 175.471 1.00 58.54 17 PRO A CA 1
ATOM 14336 C C . PRO C 3 17 ? 193.740 180.727 173.992 1.00 58.54 17 PRO A C 1
ATOM 14337 O O . PRO C 3 17 ? 194.488 181.201 173.124 1.00 58.54 17 PRO A O 1
ATOM 14341 N N . ALA C 3 18 ? 192.741 179.891 173.700 1.00 37.08 18 ALA A N 1
ATOM 14342 C CA . ALA C 3 18 ? 192.455 179.438 172.343 1.00 37.08 18 ALA A CA 1
ATOM 14343 C C . ALA C 3 18 ? 193.704 178.863 171.691 1.00 37.08 18 ALA A C 1
ATOM 14344 O O . ALA C 3 18 ? 194.472 178.149 172.343 1.00 37.08 18 ALA A O 1
ATOM 14346 N N . GLU C 3 19 ? 193.898 179.162 170.401 1.00 40.55 19 GLU A N 1
ATOM 14347 C CA . GLU C 3 19 ? 195.080 178.761 169.623 1.00 40.55 19 GLU A CA 1
ATOM 14348 C C . GLU C 3 19 ? 195.416 177.279 169.799 1.00 40.55 19 GLU A C 1
ATOM 14349 O O . GLU C 3 19 ? 196.562 176.859 169.621 1.00 40.55 19 GLU A O 1
ATOM 14355 N N . VAL C 3 20 ? 194.409 176.469 170.131 1.00 31.28 20 VAL A N 1
ATOM 14356 C CA . VAL C 3 20 ? 194.605 175.028 170.225 1.00 31.28 20 VAL A CA 1
ATOM 14357 C C . VAL C 3 20 ? 194.327 174.322 168.904 1.00 31.28 20 VAL A C 1
ATOM 14358 O O . VAL C 3 20 ? 194.727 173.161 168.737 1.00 31.28 20 VAL A O 1
ATOM 14362 N N . PHE C 3 21 ? 193.659 174.989 167.960 1.00 21.10 21 PHE A N 1
ATOM 14363 C CA . PHE C 3 21 ? 193.391 174.398 166.656 1.00 21.10 21 PHE A CA 1
ATOM 14364 C C . PHE C 3 21 ? 194.644 174.268 165.803 1.00 21.10 21 PHE A C 1
ATOM 14365 O O . PHE C 3 21 ? 194.587 173.629 164.746 1.00 21.10 21 PHE A O 1
ATOM 14373 N N . LYS C 3 22 ? 195.763 174.862 166.227 1.00 30.52 22 LYS A N 1
ATOM 14374 C CA . LYS C 3 22 ? 197.018 174.678 165.508 1.00 30.52 22 LYS A CA 1
ATOM 14375 C C . LYS C 3 22 ? 197.448 173.218 165.504 1.00 30.52 22 LYS A C 1
ATOM 14376 O O . LYS C 3 22 ? 198.101 172.765 164.557 1.00 30.52 22 LYS A O 1
ATOM 14382 N N . SER C 3 23 ? 197.097 172.471 166.547 1.00 32.92 23 SER A N 1
ATOM 14383 C CA . SER C 3 23 ? 197.389 171.048 166.584 1.00 32.92 23 SER A CA 1
ATOM 14384 C C . SER C 3 23 ? 196.528 170.301 165.569 1.00 32.92 23 SER A C 1
ATOM 14385 O O . SER C 3 23 ? 195.458 170.760 165.158 1.00 32.92 23 SER A O 1
ATOM 14388 N N . ASP C 3 24 ? 197.013 169.129 165.163 1.00 41.73 24 ASP A N 1
ATOM 14389 C CA . ASP C 3 24 ? 196.339 168.344 164.137 1.00 41.73 24 ASP A CA 1
ATOM 14390 C C . ASP C 3 24 ? 195.367 167.326 164.719 1.00 41.73 24 ASP A C 1
ATOM 14391 O O . ASP C 3 24 ? 194.333 167.040 164.105 1.00 41.73 24 ASP A O 1
ATOM 14396 N N . ASN C 3 25 ? 195.671 166.774 165.884 1.00 38.65 25 ASN A N 1
ATOM 14397 C CA . ASN C 3 25 ? 194.842 165.718 166.453 1.00 38.65 25 ASN A CA 1
ATOM 14398 C C . ASN C 3 25 ? 193.522 166.288 166.953 1.00 38.65 25 ASN A C 1
ATOM 14399 O O . ASN C 3 25 ? 193.530 167.189 167.801 1.00 38.65 25 ASN A O 1
ATOM 14404 N N . PRO C 3 26 ? 192.376 165.809 166.459 1.00 35.87 26 PRO A N 1
ATOM 14405 C CA . PRO C 3 26 ? 191.095 166.258 167.026 1.00 35.87 26 PRO A CA 1
ATOM 14406 C C . PRO C 3 26 ? 190.941 165.902 168.492 1.00 35.87 26 PRO A C 1
ATOM 14407 O O . PRO C 3 26 ? 190.267 166.628 169.231 1.00 35.87 26 PRO A O 1
ATOM 14411 N N . GLN C 3 27 ? 191.557 164.802 168.933 1.00 38.42 27 GLN A N 1
ATOM 14412 C CA . GLN C 3 27 ? 191.479 164.411 170.336 1.00 38.42 27 GLN A CA 1
ATOM 14413 C C . GLN C 3 27 ? 192.087 165.469 171.246 1.00 38.42 27 GLN A C 1
ATOM 14414 O O . GLN C 3 27 ? 191.524 165.784 172.301 1.00 38.42 27 GLN A O 1
ATOM 14420 N N . LEU C 3 28 ? 193.236 166.027 170.859 1.00 37.40 28 LEU A N 1
ATOM 14421 C CA . LEU C 3 28 ? 193.826 167.116 171.631 1.00 37.40 28 LEU A CA 1
ATOM 14422 C C . LEU C 3 28 ? 192.884 168.310 171.688 1.00 37.40 28 LEU A C 1
ATOM 14423 O O . LEU C 3 28 ? 192.660 168.892 172.755 1.00 37.40 28 LEU A O 1
ATOM 14428 N N . VAL C 3 29 ? 192.310 168.682 170.544 1.00 32.43 29 VAL A N 1
ATOM 14429 C CA . VAL C 3 29 ? 191.424 169.838 170.507 1.00 32.43 29 VAL A CA 1
ATOM 14430 C C . VAL C 3 29 ? 190.124 169.543 171.246 1.00 32.43 29 VAL A C 1
ATOM 14431 O O . VAL C 3 29 ? 189.618 170.389 171.991 1.00 32.43 29 VAL A O 1
ATOM 14435 N N . SER C 3 30 ? 189.571 168.341 171.069 1.00 34.83 30 SER A N 1
ATOM 14436 C CA . SER C 3 30 ? 188.261 168.043 171.640 1.00 34.83 30 SER A CA 1
ATOM 14437 C C . SER C 3 30 ? 188.284 168.156 173.158 1.00 34.83 30 SER A C 1
ATOM 14438 O O . SER C 3 30 ? 187.384 168.752 173.763 1.00 34.83 30 SER A O 1
ATOM 14441 N N . VAL C 3 31 ? 189.314 167.592 173.794 1.00 41.63 31 VAL A N 1
ATOM 14442 C CA . VAL C 3 31 ? 189.357 167.584 175.253 1.00 41.63 31 VAL A CA 1
ATOM 14443 C C . VAL C 3 31 ? 189.657 168.976 175.801 1.00 41.63 31 VAL A C 1
ATOM 14444 O O . VAL C 3 31 ? 189.120 169.372 176.838 1.00 41.63 31 VAL A O 1
ATOM 14448 N N . LEU C 3 32 ? 190.496 169.755 175.115 1.00 45.55 32 LEU A N 1
ATOM 14449 C CA . LEU C 3 32 ? 190.950 171.007 175.717 1.00 45.55 32 LEU A CA 1
ATOM 14450 C C . LEU C 3 32 ? 189.828 172.033 175.845 1.00 45.55 32 LEU A C 1
ATOM 14451 O O . LEU C 3 32 ? 189.948 172.976 176.635 1.00 45.55 32 LEU A O 1
ATOM 14456 N N . LEU C 3 33 ? 188.741 171.874 175.093 1.00 46.43 33 LEU A N 1
ATOM 14457 C CA . LEU C 3 33 ? 187.646 172.838 175.089 1.00 46.43 33 LEU A CA 1
ATOM 14458 C C . LEU C 3 33 ? 186.594 172.620 176.178 1.00 46.43 33 LEU A C 1
ATOM 14459 O O . LEU C 3 33 ? 185.839 173.555 176.466 1.00 46.43 33 LEU A O 1
ATOM 14464 N N . ASP C 3 34 ? 186.515 171.439 176.803 1.00 59.46 34 ASP A N 1
ATOM 14465 C CA . ASP C 3 34 ? 185.359 171.130 177.639 1.00 59.46 34 ASP A CA 1
ATOM 14466 C C . ASP C 3 34 ? 185.642 170.794 179.106 1.00 59.46 34 ASP A C 1
ATOM 14467 O O . ASP C 3 34 ? 184.700 170.435 179.823 1.00 59.46 34 ASP A O 1
ATOM 14472 N N . GLU C 3 35 ? 186.882 170.899 179.590 1.00 70.02 35 GLU A N 1
ATOM 14473 C CA . GLU C 3 35 ? 187.120 170.940 181.033 1.00 70.02 35 GLU A CA 1
ATOM 14474 C C . GLU C 3 35 ? 187.966 172.121 181.495 1.00 70.02 35 GLU A C 1
ATOM 14475 O O . GLU C 3 35 ? 188.265 172.214 182.691 1.00 70.02 35 GLU A O 1
ATOM 14481 N N . PHE C 3 36 ? 188.358 173.025 180.600 1.00 63.04 36 PHE A N 1
ATOM 14482 C CA . PHE C 3 36 ? 189.077 174.230 180.988 1.00 63.04 36 PHE A CA 1
ATOM 14483 C C . PHE C 3 36 ? 188.352 175.459 180.456 1.00 63.04 36 PHE A C 1
ATOM 14484 O O . PHE C 3 36 ? 187.829 175.455 179.339 1.00 63.04 36 PHE A O 1
ATOM 14492 N N . GLU C 3 37 ? 188.333 176.516 181.266 1.00 56.41 37 GLU A N 1
ATOM 14493 C CA . GLU C 3 37 ? 187.730 177.767 180.831 1.00 56.41 37 GLU A CA 1
ATOM 14494 C C . GLU C 3 37 ? 188.548 178.376 179.697 1.00 56.41 37 GLU A C 1
ATOM 14495 O O . GLU C 3 37 ? 189.780 178.314 179.684 1.00 56.41 37 GLU A O 1
ATOM 14501 N N . LEU C 3 38 ? 187.845 178.964 178.733 1.00 46.09 38 LEU A N 1
ATOM 14502 C CA . LEU C 3 38 ? 188.433 179.322 177.450 1.00 46.09 38 LEU A CA 1
ATOM 14503 C C . LEU C 3 38 ? 189.057 180.709 177.437 1.00 46.09 38 LEU A C 1
ATOM 14504 O O . LEU C 3 38 ? 189.449 181.181 176.365 1.00 46.09 38 LEU A O 1
ATOM 14509 N N . GLN C 3 39 ? 189.143 181.373 178.591 1.00 55.75 39 GLN A N 1
ATOM 14510 C CA . GLN C 3 39 ? 189.743 182.699 178.688 1.00 55.75 39 GLN A CA 1
ATOM 14511 C C . GLN C 3 39 ? 188.990 183.693 177.810 1.00 55.75 39 GLN A C 1
ATOM 14512 O O . GLN C 3 39 ? 187.882 183.400 177.348 1.00 55.75 39 GLN A O 1
ATOM 14518 N N . GLU C 3 40 ? 189.580 184.871 177.590 1.00 55.77 40 GLU A N 1
ATOM 14519 C CA . GLU C 3 40 ? 189.017 185.914 176.736 1.00 55.77 40 GLU A CA 1
ATOM 14520 C C . GLU C 3 40 ? 187.691 186.428 177.295 1.00 55.77 40 GLU A C 1
ATOM 14521 O O . GLU C 3 40 ? 187.144 185.859 178.245 1.00 55.77 40 GLU A O 1
ATOM 14527 N N . GLN C 3 41 ? 187.177 187.522 176.734 1.00 38.37 41 GLN A N 1
ATOM 14528 C CA . GLN C 3 41 ? 185.891 188.073 177.140 1.00 38.37 41 GLN A CA 1
ATOM 14529 C C . GLN C 3 41 ? 184.867 188.034 176.014 1.00 38.37 41 GLN A C 1
ATOM 14530 O O . GLN C 3 41 ? 183.791 188.628 176.147 1.00 38.37 41 GLN A O 1
ATOM 14536 N N . ARG C 3 42 ? 185.172 187.358 174.911 1.00 22.81 42 ARG A N 1
ATOM 14537 C CA . ARG C 3 42 ? 184.283 187.233 173.769 1.00 22.81 42 ARG A CA 1
ATOM 14538 C C . ARG C 3 42 ? 184.194 185.775 173.348 1.00 22.81 42 ARG A C 1
ATOM 14539 O O . ARG C 3 42 ? 185.146 185.012 173.539 1.00 22.81 42 ARG A O 1
ATOM 14547 N N . PRO C 3 43 ? 183.063 185.358 172.779 1.00 11.39 43 PRO A N 1
ATOM 14548 C CA . PRO C 3 43 ? 182.955 183.976 172.297 1.00 11.39 43 PRO A CA 1
ATOM 14549 C C . PRO C 3 43 ? 183.936 183.711 171.166 1.00 11.39 43 PRO A C 1
ATOM 14550 O O . PRO C 3 43 ? 184.247 184.596 170.367 1.00 11.39 43 PRO A O 1
ATOM 14554 N N . PHE C 3 44 ? 184.427 182.476 171.106 1.00 11.39 44 PHE A N 1
ATOM 14555 C CA . PHE C 3 44 ? 185.403 182.061 170.106 1.00 11.39 44 PHE A CA 1
ATOM 14556 C C . PHE C 3 44 ? 184.773 181.002 169.214 1.00 11.39 44 PHE A C 1
ATOM 14557 O O . PHE C 3 44 ? 184.286 179.980 169.709 1.00 11.39 44 PHE A O 1
ATOM 14565 N N . PHE C 3 45 ? 184.787 181.244 167.905 1.00 4.41 45 PHE A N 1
ATOM 14566 C CA . PHE C 3 45 ? 184.220 180.327 166.924 1.00 4.41 45 PHE A CA 1
ATOM 14567 C C . PHE C 3 45 ? 185.285 179.984 165.894 1.00 4.41 45 PHE A C 1
ATOM 14568 O O . PHE C 3 45 ? 185.813 180.877 165.223 1.00 4.41 45 PHE A O 1
ATOM 14576 N N . SER C 3 46 ? 185.592 178.697 165.767 1.00 11.39 46 SER A N 1
ATOM 14577 C CA . SER C 3 46 ? 186.551 178.220 164.780 1.00 11.39 46 SER A CA 1
ATOM 14578 C C . SER C 3 46 ? 186.371 176.718 164.627 1.00 11.39 46 SER A C 1
ATOM 14579 O O . SER C 3 46 ? 185.575 176.093 165.331 1.00 11.39 46 SER A O 1
ATOM 14582 N N . GLY C 3 47 ? 187.121 176.144 163.694 1.00 11.39 47 GLY A N 1
ATOM 14583 C CA . GLY C 3 47 ? 187.013 174.717 163.454 1.00 11.39 47 GLY A CA 1
ATOM 14584 C C . GLY C 3 47 ? 188.117 174.234 162.543 1.00 11.39 47 GLY A C 1
ATOM 14585 O O . GLY C 3 47 ? 189.007 174.991 162.147 1.00 11.39 47 GLY A O 1
ATOM 14586 N N . LEU C 3 48 ? 188.047 172.948 162.220 1.00 8.36 48 LEU A N 1
ATOM 14587 C CA . LEU C 3 48 ? 188.995 172.288 161.338 1.00 8.36 48 LEU A CA 1
ATOM 14588 C C . LEU C 3 48 ? 188.304 171.905 160.033 1.00 8.36 48 LEU A C 1
ATOM 14589 O O . LEU C 3 48 ? 187.095 172.087 159.862 1.00 8.36 48 LEU A O 1
ATOM 14594 N N . ILE C 3 49 ? 189.089 171.366 159.105 1.00 18.66 49 ILE A N 1
ATOM 14595 C CA . ILE C 3 49 ? 188.593 170.941 157.799 1.00 18.66 49 ILE A CA 1
ATOM 14596 C C . ILE C 3 49 ? 188.244 169.457 157.897 1.00 18.66 49 ILE A C 1
ATOM 14597 O O . ILE C 3 49 ? 189.127 168.647 158.221 1.00 18.66 49 ILE A O 1
ATOM 14602 N N . PRO C 3 50 ? 186.998 169.059 157.634 1.00 24.44 50 PRO A N 1
ATOM 14603 C CA . PRO C 3 50 ? 186.628 167.643 157.773 1.00 24.44 50 PRO A CA 1
ATOM 14604 C C . PRO C 3 50 ? 187.222 166.762 156.686 1.00 24.44 50 PRO A C 1
ATOM 14605 O O . PRO C 3 50 ? 186.490 166.151 155.902 1.00 24.44 50 PRO A O 1
ATOM 14609 N N . GLU C 3 51 ? 188.550 166.689 156.632 1.00 37.65 51 GLU A N 1
ATOM 14610 C CA . GLU C 3 51 ? 189.237 165.828 155.678 1.00 37.65 51 GLU A CA 1
ATOM 14611 C C . GLU C 3 51 ? 190.427 165.151 156.345 1.00 37.65 51 GLU A C 1
ATOM 14612 O O . GLU C 3 51 ? 191.316 164.629 155.666 1.00 37.65 51 GLU A O 1
ATOM 14618 N N . LYS C 3 52 ? 190.447 165.152 157.676 1.00 47.18 52 LYS A N 1
ATOM 14619 C CA . LYS C 3 52 ? 191.572 164.613 158.431 1.00 47.18 52 LYS A CA 1
ATOM 14620 C C . LYS C 3 52 ? 191.547 163.091 158.350 1.00 47.18 52 LYS A C 1
ATOM 14621 O O . LYS C 3 52 ? 190.583 162.452 158.785 1.00 47.18 52 LYS A O 1
ATOM 14627 N N . GLN C 3 53 ? 192.609 162.513 157.797 1.00 55.19 53 GLN A N 1
ATOM 14628 C CA . GLN C 3 53 ? 192.738 161.071 157.679 1.00 55.19 53 GLN A CA 1
ATOM 14629 C C . GLN C 3 53 ? 193.176 160.461 159.010 1.00 55.19 53 GLN A C 1
ATOM 14630 O O . GLN C 3 53 ? 193.156 161.113 160.056 1.00 55.19 53 GLN A O 1
ATOM 14636 N N . ILE C 3 54 ? 193.503 159.165 158.958 1.00 76.45 54 ILE A N 1
ATOM 14637 C CA . ILE C 3 54 ? 194.104 158.374 160.036 1.00 76.45 54 ILE A CA 1
ATOM 14638 C C . ILE C 3 54 ? 193.088 158.162 161.157 1.00 76.45 54 ILE A C 1
ATOM 14639 O O . ILE C 3 54 ? 193.381 157.495 162.157 1.00 76.45 54 ILE A O 1
ATOM 14644 N N . ASN C 3 55 ? 191.887 158.721 160.984 1.00 74.09 55 ASN A N 1
ATOM 14645 C CA . ASN C 3 55 ? 190.779 158.599 161.927 1.00 74.09 55 ASN A CA 1
ATOM 14646 C C . ASN C 3 55 ? 191.073 159.329 163.231 1.00 74.09 55 ASN A C 1
ATOM 14647 O O . ASN C 3 55 ? 192.078 160.039 163.344 1.00 74.09 55 ASN A O 1
ATOM 14652 N N . ILE C 3 56 ? 190.197 159.160 164.218 1.00 55.64 56 ILE A N 1
ATOM 14653 C CA . ILE C 3 56 ? 190.245 159.917 165.461 1.00 55.64 56 ILE A CA 1
ATOM 14654 C C . ILE C 3 56 ? 190.533 158.985 166.646 1.00 55.64 56 ILE A C 1
ATOM 14655 O O . ILE C 3 56 ? 190.558 159.411 167.798 1.00 55.64 56 ILE A O 1
ATOM 14660 N N . ALA C 3 57 ? 190.770 157.702 166.351 1.00 50.20 57 ALA A N 1
ATOM 14661 C CA . ALA C 3 57 ? 191.171 156.668 167.306 1.00 50.20 57 ALA A CA 1
ATOM 14662 C C . ALA C 3 57 ? 190.025 156.243 168.219 1.00 50.20 57 ALA A C 1
ATOM 14663 O O . ALA C 3 57 ? 190.182 155.318 169.023 1.00 50.20 57 ALA A O 1
ATOM 14665 N N . LEU C 3 58 ? 188.877 156.910 168.108 1.00 48.99 58 LEU A N 1
ATOM 14666 C CA . LEU C 3 58 ? 187.606 156.507 168.709 1.00 48.99 58 LEU A CA 1
ATOM 14667 C C . LEU C 3 58 ? 187.642 156.387 170.228 1.00 48.99 58 LEU A C 1
ATOM 14668 O O . LEU C 3 58 ? 186.684 155.872 170.818 1.00 48.99 58 LEU A O 1
ATOM 14673 N N . LYS C 3 59 ? 188.708 156.838 170.888 1.00 46.58 59 LYS A N 1
ATOM 14674 C CA . LYS C 3 59 ? 188.806 156.718 172.335 1.00 46.58 59 LYS A CA 1
ATOM 14675 C C . LYS C 3 59 ? 189.295 158.027 172.935 1.00 46.58 59 LYS A C 1
ATOM 14676 O O . LYS C 3 59 ? 190.015 158.796 172.293 1.00 46.58 59 LYS A O 1
ATOM 14682 N N . LYS C 3 60 ? 188.894 158.267 174.184 1.00 41.08 60 LYS A N 1
ATOM 14683 C CA . LYS C 3 60 ? 189.352 159.421 174.944 1.00 41.08 60 LYS A CA 1
ATOM 14684 C C . LYS C 3 60 ? 190.381 159.068 176.007 1.00 41.08 60 LYS A C 1
ATOM 14685 O O . LYS C 3 60 ? 191.270 159.883 176.276 1.00 41.08 60 LYS A O 1
ATOM 14691 N N . SER C 3 61 ?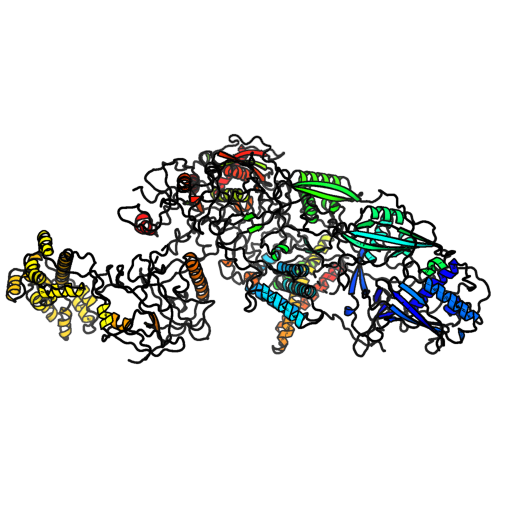 190.295 157.868 176.586 1.00 42.43 61 SER A N 1
ATOM 14692 C CA . SER C 3 61 ? 191.125 157.519 177.740 1.00 42.43 61 SER A CA 1
ATOM 14693 C C . SER C 3 61 ? 192.624 157.679 177.502 1.00 42.43 61 SER A C 1
ATOM 14694 O O . SER C 3 61 ? 193.310 158.190 178.404 1.00 42.43 61 SER A O 1
ATOM 14697 N N . PRO C 3 62 ? 193.202 157.276 176.362 1.00 38.70 62 PRO A N 1
ATOM 14698 C CA . PRO C 3 62 ? 194.654 157.472 176.199 1.00 38.70 62 PRO A CA 1
ATOM 14699 C C . PRO C 3 62 ? 195.073 158.932 176.180 1.00 38.70 62 PRO A C 1
ATOM 14700 O O . PRO C 3 62 ? 196.260 159.226 176.369 1.00 38.70 62 PRO A O 1
ATOM 14704 N N . GLN C 3 63 ? 194.141 159.858 175.956 1.00 43.50 63 GLN A N 1
ATOM 14705 C CA . GLN C 3 63 ? 194.497 161.265 175.820 1.00 43.50 63 GLN A CA 1
ATOM 14706 C C . GLN C 3 63 ? 194.504 162.003 177.155 1.00 43.50 63 GLN A C 1
ATOM 14707 O O . GLN C 3 63 ? 195.531 162.569 177.542 1.00 43.50 63 GLN A O 1
ATOM 14713 N N . LEU C 3 64 ? 193.379 162.013 177.874 1.00 42.54 64 LEU A N 1
ATOM 14714 C CA . LEU C 3 64 ? 193.342 162.740 179.137 1.00 42.54 64 LEU A CA 1
ATOM 14715 C C . LEU C 3 64 ? 194.116 162.033 180.241 1.00 42.54 64 LEU A C 1
ATOM 14716 O O . LEU C 3 64 ? 194.297 162.614 181.317 1.00 42.54 64 LEU A O 1
ATOM 14721 N N . LYS C 3 65 ? 194.567 160.798 180.008 1.00 44.28 65 LYS A N 1
ATOM 14722 C CA . LYS C 3 65 ? 195.521 160.183 180.923 1.00 44.28 65 LYS A CA 1
ATOM 14723 C C . LYS C 3 65 ? 196.842 160.939 180.924 1.00 44.28 65 LYS A C 1
ATOM 14724 O O . LYS C 3 65 ? 197.515 161.016 181.958 1.00 44.28 65 LYS A O 1
ATOM 14730 N N . LYS C 3 66 ? 197.228 161.501 179.775 1.00 45.84 66 LYS A N 1
ATOM 14731 C CA . LYS C 3 66 ? 198.422 162.335 179.719 1.00 45.84 66 LYS A CA 1
ATOM 14732 C C . LYS C 3 66 ? 198.245 163.617 180.522 1.00 45.84 66 LYS A C 1
ATOM 14733 O O . LYS C 3 66 ? 199.232 164.197 180.987 1.00 45.84 66 LYS A O 1
ATOM 14739 N N . LEU C 3 67 ? 197.004 164.081 180.683 1.00 49.88 67 LEU A N 1
ATOM 14740 C CA . LEU C 3 67 ? 196.754 165.214 181.568 1.00 49.88 67 LEU A CA 1
ATOM 14741 C C . LEU C 3 67 ? 197.081 164.857 183.012 1.00 49.88 67 LEU A C 1
ATOM 14742 O O . LEU C 3 67 ? 197.641 165.676 183.750 1.00 49.88 67 LEU A O 1
ATOM 14747 N N . ALA C 3 68 ? 196.738 163.636 183.431 1.00 52.16 68 ALA A N 1
ATOM 14748 C CA . ALA C 3 68 ? 196.950 163.233 184.818 1.00 52.16 68 ALA A CA 1
ATOM 14749 C C . ALA C 3 68 ? 198.426 163.284 185.190 1.00 52.16 68 ALA A C 1
ATOM 14750 O O . ALA C 3 68 ? 198.801 163.886 186.202 1.00 52.16 68 ALA A O 1
ATOM 14752 N N . CYS C 3 69 ? 199.284 162.662 184.379 1.00 63.77 69 CYS A N 1
ATOM 14753 C CA . CYS C 3 69 ? 200.711 162.675 184.683 1.00 63.77 69 CYS A CA 1
ATOM 14754 C C . CYS C 3 69 ? 201.273 164.090 184.616 1.00 63.77 69 CYS A C 1
ATOM 14755 O O . CYS C 3 69 ? 202.105 164.474 185.445 1.00 63.77 69 CYS A O 1
ATOM 14758 N N . HIS C 3 70 ? 200.822 164.881 183.639 1.00 54.30 70 HIS A N 1
ATOM 14759 C CA . HIS C 3 70 ? 201.324 166.244 183.493 1.00 54.30 70 HIS A CA 1
ATOM 14760 C C . HIS C 3 70 ? 200.906 167.126 184.665 1.00 54.30 70 HIS A C 1
ATOM 14761 O O . HIS C 3 70 ? 201.687 167.967 185.125 1.00 54.30 70 HIS A O 1
ATOM 14768 N N . LEU C 3 71 ? 199.675 166.962 185.155 1.00 54.71 71 LEU A N 1
ATOM 14769 C CA . LEU C 3 71 ? 199.213 167.797 186.260 1.00 54.71 71 LEU A CA 1
ATOM 14770 C C . LEU C 3 71 ? 199.848 167.378 187.581 1.00 54.71 71 LEU A C 1
ATOM 14771 O O . LEU C 3 71 ? 200.215 168.233 188.396 1.00 54.71 71 LEU A O 1
ATOM 14776 N N . LEU C 3 72 ? 199.978 166.070 187.818 1.00 57.07 72 LEU A N 1
ATOM 14777 C CA . LEU C 3 72 ? 200.567 165.603 189.070 1.00 57.07 72 LEU A CA 1
ATOM 14778 C C . LEU C 3 72 ? 202.032 166.006 189.189 1.00 57.07 72 LEU A C 1
ATOM 14779 O O . LEU C 3 72 ? 202.484 166.394 190.273 1.00 57.07 72 LEU A O 1
ATOM 14784 N N . GLU C 3 73 ? 202.794 165.920 188.095 1.00 54.45 73 GLU A N 1
ATOM 14785 C CA . GLU C 3 73 ? 204.202 166.298 188.171 1.00 54.45 73 GLU A CA 1
ATOM 14786 C C . GLU C 3 73 ? 204.368 167.793 188.408 1.00 54.45 73 GLU A C 1
ATOM 14787 O O . GLU C 3 73 ? 205.386 168.221 188.962 1.00 54.45 73 GLU A O 1
ATOM 14793 N N . ALA C 3 74 ? 203.386 168.600 187.997 1.00 54.51 74 ALA A N 1
ATOM 14794 C CA . ALA C 3 74 ? 203.461 170.036 188.241 1.00 54.51 74 ALA A CA 1
ATOM 14795 C C . ALA C 3 74 ? 203.452 170.344 189.733 1.00 54.51 74 ALA A C 1
ATOM 14796 O O . ALA C 3 74 ? 204.215 171.196 190.204 1.00 54.51 74 ALA A O 1
ATOM 14798 N N . TYR C 3 75 ? 202.589 169.664 190.491 1.00 66.75 75 TYR A N 1
ATOM 14799 C CA . TYR C 3 75 ? 202.553 169.863 191.937 1.00 66.75 75 TYR A CA 1
ATOM 14800 C C . TYR C 3 75 ? 203.854 169.397 192.582 1.00 66.75 75 TYR A C 1
ATOM 14801 O O . TYR C 3 75 ? 204.414 170.090 193.439 1.00 66.75 75 TYR A O 1
ATOM 14810 N N . GLU C 3 76 ? 204.362 168.235 192.166 1.00 63.86 76 GLU A N 1
ATOM 14811 C CA . GLU C 3 76 ? 205.553 167.671 192.789 1.00 63.86 76 GLU A CA 1
ATOM 14812 C C . GLU C 3 76 ? 206.821 168.442 192.441 1.00 63.86 76 GLU A C 1
ATOM 14813 O O . GLU C 3 76 ? 207.860 168.209 193.068 1.00 63.86 76 GLU A O 1
ATOM 14819 N N . ILE C 3 77 ? 206.767 169.342 191.465 1.00 54.69 77 ILE A N 1
ATOM 14820 C CA . ILE C 3 77 ? 207.927 170.131 191.072 1.00 54.69 77 ILE A CA 1
ATOM 14821 C C . ILE C 3 77 ? 207.737 171.611 191.383 1.00 54.69 77 ILE A C 1
ATOM 14822 O O . ILE C 3 77 ? 208.654 172.261 191.887 1.00 54.69 77 ILE A O 1
ATOM 14827 N N . ASN C 3 78 ? 206.554 172.164 191.095 1.00 60.58 78 ASN A N 1
ATOM 14828 C CA . ASN C 3 78 ? 206.322 173.596 191.246 1.00 60.58 78 ASN A CA 1
ATOM 14829 C C . ASN C 3 78 ? 205.116 173.901 192.129 1.00 60.58 78 ASN A C 1
ATOM 14830 O O . ASN C 3 78 ? 204.526 174.980 192.009 1.00 60.58 78 ASN A O 1
ATOM 14835 N N . GLY C 3 79 ? 204.735 172.979 193.016 1.00 73.47 79 GLY A N 1
ATOM 14836 C CA . GLY C 3 79 ? 203.540 173.180 193.818 1.00 73.47 79 GLY A CA 1
ATOM 14837 C C . GLY C 3 79 ? 203.749 173.940 195.109 1.00 73.47 79 GLY A C 1
ATOM 14838 O O . GLY C 3 79 ? 202.765 174.320 195.752 1.00 73.47 79 GLY A O 1
ATOM 14839 N N . ARG C 3 80 ? 205.001 174.170 195.511 1.00 82.70 80 ARG A N 1
ATOM 14840 C CA . ARG C 3 80 ? 205.242 174.824 196.793 1.00 82.70 80 ARG A CA 1
ATOM 14841 C C . ARG C 3 80 ? 204.993 176.327 196.723 1.00 82.70 80 ARG A C 1
ATOM 14842 O O . ARG C 3 80 ? 204.580 176.929 197.721 1.00 82.70 80 ARG A O 1
ATOM 14850 N N . ARG C 3 81 ? 205.234 176.948 195.567 1.00 79.03 81 ARG A N 1
ATOM 14851 C CA . ARG C 3 81 ? 205.068 178.393 195.453 1.00 79.03 81 ARG A CA 1
ATOM 14852 C C . ARG C 3 81 ? 203.607 178.807 195.333 1.00 79.03 81 ARG A C 1
ATOM 14853 O O . ARG C 3 81 ? 203.254 179.927 195.721 1.00 79.03 81 ARG A O 1
ATOM 14861 N N . TRP C 3 82 ? 202.751 177.936 194.806 1.00 84.15 82 TRP A N 1
ATOM 14862 C CA . TRP C 3 82 ? 201.359 178.294 194.587 1.00 84.15 82 TRP A CA 1
ATOM 14863 C C . TRP C 3 82 ? 200.612 178.412 195.914 1.00 84.15 82 TRP A C 1
ATOM 14864 O O . TRP C 3 82 ? 200.986 177.817 196.928 1.00 84.15 82 TRP A O 1
ATOM 14875 N N . LYS C 3 83 ? 199.540 179.201 195.895 1.00 90.55 83 LYS A N 1
ATOM 14876 C CA . LYS C 3 83 ? 198.765 179.473 197.095 1.00 90.55 83 LYS A CA 1
ATOM 14877 C C . LYS C 3 83 ? 197.803 178.321 197.385 1.00 90.55 83 LYS A C 1
ATOM 14878 O O . LYS C 3 83 ? 197.726 177.334 196.649 1.00 90.55 83 LYS A O 1
ATOM 14884 N N . HIS C 3 84 ? 197.053 178.459 198.483 1.00 101.34 84 HIS A N 1
ATOM 14885 C CA . HIS C 3 84 ? 196.144 177.400 198.914 1.00 101.34 84 HIS A CA 1
ATOM 14886 C C . HIS C 3 84 ? 195.071 177.127 197.867 1.00 101.34 84 HIS A C 1
ATOM 14887 O O . HIS C 3 84 ? 194.767 175.967 197.562 1.00 101.34 84 HIS A O 1
ATOM 14894 N N . ALA C 3 85 ? 194.480 178.185 197.309 1.00 89.72 85 ALA A N 1
ATOM 14895 C CA . ALA C 3 85 ? 193.453 178.003 196.289 1.00 89.72 85 ALA A CA 1
ATOM 14896 C C . ALA C 3 85 ? 194.023 177.329 195.048 1.00 89.72 85 ALA A C 1
ATOM 14897 O O . ALA C 3 85 ? 193.377 176.462 194.449 1.00 89.72 85 ALA A O 1
ATOM 14899 N N . ASP C 3 86 ? 195.234 177.720 194.644 1.00 100.77 86 ASP A N 1
ATOM 14900 C CA . ASP C 3 86 ? 195.861 177.109 193.477 1.00 100.77 86 ASP A CA 1
ATOM 14901 C C . ASP C 3 86 ? 196.193 175.642 193.728 1.00 100.77 86 ASP A C 1
ATOM 14902 O O . ASP C 3 86 ? 196.028 174.803 192.835 1.00 100.77 86 ASP A O 1
ATOM 14907 N N . ARG C 3 87 ? 196.668 175.315 194.933 1.00 100.28 87 ARG A N 1
ATOM 14908 C CA . ARG C 3 87 ? 197.005 173.929 195.246 1.00 100.28 87 ARG A CA 1
ATOM 14909 C C . ARG C 3 87 ? 195.775 173.033 195.193 1.00 100.28 87 ARG A C 1
ATOM 14910 O O . ARG C 3 87 ? 195.834 171.914 194.670 1.00 100.28 87 ARG A O 1
ATOM 14918 N N . ARG C 3 88 ? 194.651 173.505 195.737 1.00 109.22 88 ARG A N 1
ATOM 14919 C CA . ARG C 3 88 ? 193.429 172.707 195.725 1.00 109.22 88 ARG A CA 1
ATOM 14920 C C . ARG C 3 88 ? 192.897 172.522 194.309 1.00 109.22 88 ARG A C 1
ATOM 14921 O O . ARG C 3 88 ? 192.400 171.444 193.964 1.00 109.22 88 ARG A O 1
ATOM 14929 N N . ARG C 3 89 ? 192.987 173.564 193.479 1.00 84.89 89 ARG A N 1
ATOM 14930 C CA . ARG C 3 89 ? 192.433 173.489 192.130 1.00 84.89 89 ARG A CA 1
ATOM 14931 C C . ARG C 3 89 ? 193.154 172.445 191.284 1.00 84.89 89 ARG A C 1
ATOM 14932 O O . ARG C 3 89 ? 192.514 171.703 190.530 1.00 84.89 89 ARG A O 1
ATOM 14940 N N . VAL C 3 90 ? 194.482 172.375 191.390 1.00 67.62 90 VAL A N 1
ATOM 14941 C CA . VAL C 3 90 ? 195.244 171.429 190.579 1.00 67.62 90 VAL A CA 1
ATOM 14942 C C . VAL C 3 90 ? 194.901 169.994 190.963 1.00 67.62 90 VAL A C 1
ATOM 14943 O O . VAL C 3 90 ? 194.661 169.143 190.099 1.00 67.62 90 VAL A O 1
ATOM 14947 N N . LEU C 3 91 ? 194.873 169.703 192.266 1.00 70.13 91 LEU A N 1
ATOM 14948 C CA . LEU C 3 91 ? 194.584 168.342 192.712 1.00 70.13 91 LEU A CA 1
ATOM 14949 C C . LEU C 3 91 ? 193.143 167.948 192.415 1.00 70.13 91 LEU A C 1
ATOM 14950 O O . LEU C 3 91 ? 192.889 166.846 191.915 1.00 70.13 91 LEU A O 1
ATOM 14955 N N . GLU C 3 92 ? 192.187 168.832 192.713 1.00 72.13 92 GLU A N 1
ATOM 14956 C CA . GLU C 3 92 ? 190.781 168.502 192.497 1.00 72.13 92 GLU A CA 1
ATOM 14957 C C . GLU C 3 92 ? 190.497 168.239 191.025 1.00 72.13 92 GLU A C 1
ATOM 14958 O O . GLU C 3 92 ? 189.733 167.328 190.685 1.00 72.13 92 GLU A O 1
ATOM 14964 N N . LYS C 3 93 ? 191.101 169.029 190.136 1.00 65.47 93 LYS A N 1
ATOM 14965 C CA . LYS C 3 93 ? 190.916 168.803 188.708 1.00 65.47 93 LYS A CA 1
ATOM 14966 C C . LYS C 3 93 ? 191.474 167.449 188.286 1.00 65.47 93 LYS A C 1
ATOM 14967 O O . LYS C 3 93 ? 190.856 166.736 187.485 1.00 65.47 93 LYS A O 1
ATOM 14973 N N . ALA C 3 94 ? 192.640 167.075 188.818 1.00 54.99 94 ALA A N 1
ATOM 14974 C CA . ALA C 3 94 ? 193.252 165.803 188.446 1.00 54.99 94 ALA A CA 1
ATOM 14975 C C . ALA C 3 94 ? 192.386 164.624 188.871 1.00 54.99 94 ALA A C 1
ATOM 14976 O O . ALA C 3 94 ? 192.282 163.627 188.147 1.00 54.99 94 ALA A O 1
ATOM 14978 N N . ILE C 3 95 ? 191.763 164.717 190.048 1.00 69.94 95 ILE A N 1
ATOM 14979 C CA . ILE C 3 95 ? 190.907 163.634 190.526 1.00 69.94 95 ILE A CA 1
ATOM 14980 C C . ILE C 3 95 ? 189.698 163.464 189.615 1.00 69.94 95 ILE A C 1
ATOM 14981 O O . ILE C 3 95 ? 189.283 162.338 189.315 1.00 69.94 95 ILE A O 1
ATOM 14986 N N . ARG C 3 96 ? 189.114 164.576 189.162 1.00 69.34 96 ARG A N 1
ATOM 14987 C CA . ARG C 3 96 ? 187.915 164.498 188.332 1.00 69.34 96 ARG A CA 1
ATOM 14988 C C . ARG C 3 96 ? 188.187 163.766 187.024 1.00 69.34 96 ARG A C 1
ATOM 14989 O O . ARG C 3 96 ? 187.379 162.935 186.591 1.00 69.34 96 ARG A O 1
ATOM 14997 N N . LEU C 3 97 ? 189.317 164.057 186.378 1.00 58.04 97 LEU A N 1
ATOM 14998 C CA . LEU C 3 97 ? 189.627 163.391 185.117 1.00 58.04 97 LEU A CA 1
ATOM 14999 C C . LEU C 3 97 ? 190.079 161.952 185.335 1.00 58.04 97 LEU A C 1
ATOM 15000 O O . LEU C 3 97 ? 189.856 161.097 184.471 1.00 58.04 97 LEU A O 1
ATOM 15005 N N . LEU C 3 98 ? 190.715 161.668 186.474 1.00 61.65 98 LEU A N 1
ATOM 15006 C CA . LEU C 3 98 ? 191.214 160.321 186.731 1.00 61.65 98 LEU A CA 1
ATOM 15007 C C . LEU C 3 98 ? 190.075 159.323 186.898 1.00 61.65 98 LEU A C 1
ATOM 15008 O O . LEU C 3 98 ? 190.152 158.197 186.393 1.00 61.65 98 LEU A O 1
ATOM 15013 N N . GLU C 3 99 ? 189.012 159.713 187.605 1.00 61.94 99 GLU A N 1
ATOM 15014 C CA . GLU C 3 99 ? 187.920 158.781 187.863 1.00 61.94 99 GLU A CA 1
ATOM 15015 C C . GLU C 3 99 ? 187.104 158.499 186.608 1.00 61.94 99 GLU A C 1
ATOM 15016 O O . GLU C 3 99 ? 186.533 157.410 186.477 1.00 61.94 99 GLU A O 1
ATOM 15022 N N . LYS C 3 100 ? 187.031 159.460 185.684 1.00 61.32 100 LYS A N 1
ATOM 15023 C CA . LYS C 3 100 ? 186.265 159.253 184.458 1.00 61.32 100 LYS A CA 1
ATOM 15024 C C . LYS C 3 100 ? 186.853 158.119 183.627 1.00 61.32 100 LYS A C 1
ATOM 15025 O O . LYS C 3 100 ? 186.116 157.291 183.079 1.00 61.32 100 LYS A O 1
ATOM 15031 N N . VAL C 3 101 ? 188.182 158.069 183.516 1.00 62.24 101 VAL A N 1
ATOM 15032 C CA . VAL C 3 101 ? 188.825 156.986 182.776 1.00 62.24 101 VAL A CA 1
ATOM 15033 C C . VAL C 3 101 ? 188.592 155.655 183.478 1.00 62.24 101 VAL A C 1
ATOM 15034 O O . VAL C 3 101 ? 188.308 154.636 182.835 1.00 62.24 101 VAL A O 1
ATOM 15038 N N . SER C 3 102 ? 188.705 155.643 184.809 1.00 65.29 102 SER A N 1
ATOM 15039 C CA . SER C 3 102 ? 188.502 154.410 185.564 1.00 65.29 102 SER A CA 1
ATOM 15040 C C . SER C 3 102 ? 187.079 153.892 185.405 1.00 65.29 102 SER A C 1
ATOM 15041 O O . SER C 3 102 ? 186.861 152.681 185.290 1.00 65.29 102 SER A O 1
ATOM 15044 N N . ASN C 3 103 ? 186.095 154.796 185.406 1.00 73.76 103 ASN A N 1
ATOM 15045 C CA . ASN C 3 103 ? 184.709 154.381 185.216 1.00 73.76 103 ASN A CA 1
ATOM 15046 C C . ASN C 3 103 ? 184.512 153.721 183.858 1.00 73.76 103 ASN A C 1
ATOM 15047 O O . ASN C 3 103 ? 183.812 152.708 183.746 1.00 73.76 103 ASN A O 1
ATOM 15052 N N . GLU C 3 104 ? 185.116 154.287 182.810 1.00 76.73 104 GLU A N 1
ATOM 15053 C CA . GLU C 3 104 ? 185.039 153.667 181.492 1.00 76.73 104 GLU A CA 1
ATOM 15054 C C . GLU C 3 104 ? 185.743 152.315 181.475 1.00 76.73 104 GLU A C 1
ATOM 15055 O O . GLU C 3 104 ? 185.227 151.347 180.904 1.00 76.73 104 GLU A O 1
ATOM 15061 N N . LEU C 3 105 ? 186.924 152.230 182.094 1.00 71.58 105 LEU A N 1
ATOM 15062 C CA . LEU C 3 105 ? 187.673 150.977 182.087 1.00 71.58 105 LEU A CA 1
ATOM 15063 C C . LEU C 3 105 ? 186.979 149.902 182.914 1.00 71.58 105 LEU A C 1
ATOM 15064 O O . LEU C 3 105 ? 186.911 148.741 182.495 1.00 71.58 105 LEU A O 1
ATOM 15069 N N . LYS C 3 106 ? 186.464 150.264 184.093 1.00 74.98 106 LYS A N 1
ATOM 15070 C CA . LYS C 3 106 ? 185.807 149.268 184.935 1.00 74.98 106 LYS A CA 1
ATOM 15071 C C . LYS C 3 106 ? 184.541 148.737 184.273 1.00 74.98 106 LYS A C 1
ATOM 15072 O O . LYS C 3 106 ? 184.261 147.534 184.336 1.00 74.98 106 LYS A O 1
ATOM 15078 N N . GLY C 3 107 ? 183.773 149.612 183.619 1.00 71.06 107 GLY A N 1
ATOM 15079 C CA . GLY C 3 107 ? 182.601 149.159 182.890 1.00 71.06 107 GLY A CA 1
ATOM 15080 C C . GLY C 3 107 ? 182.943 148.229 181.745 1.00 71.06 107 GLY A C 1
ATOM 15081 O O . GLY C 3 107 ? 182.188 147.298 181.450 1.00 71.06 107 GLY A O 1
ATOM 15082 N N . ASP C 3 108 ? 184.077 148.467 181.084 1.00 80.84 108 ASP A N 1
ATOM 15083 C CA . ASP C 3 108 ? 184.544 147.546 180.054 1.00 80.84 108 ASP A CA 1
ATOM 15084 C C . ASP C 3 108 ? 184.938 146.203 180.657 1.00 80.84 108 ASP A C 1
ATOM 15085 O O . ASP C 3 108 ? 184.812 145.162 180.003 1.00 80.84 108 ASP A O 1
ATOM 15090 N N . ILE C 3 109 ? 185.403 146.207 181.907 1.00 79.40 109 ILE A N 1
ATOM 15091 C CA . ILE C 3 109 ? 185.900 144.981 182.525 1.00 79.40 109 ILE A CA 1
ATOM 15092 C C . ILE C 3 109 ? 184.768 143.977 182.720 1.00 79.40 109 ILE A C 1
ATOM 15093 O O . ILE C 3 109 ? 184.894 142.802 182.354 1.00 79.40 109 ILE A O 1
ATOM 15098 N N . GLN C 3 110 ? 183.644 144.420 183.294 1.00 96.13 110 GLN A N 1
ATOM 15099 C CA . GLN C 3 110 ? 182.539 143.496 183.538 1.00 96.13 110 GLN A CA 1
ATOM 15100 C C . GLN C 3 110 ? 181.943 142.982 182.234 1.00 96.13 110 GLN A C 1
ATOM 15101 O O . GLN C 3 110 ? 181.640 141.789 182.110 1.00 96.13 110 GLN A O 1
ATOM 15107 N N . LYS C 3 111 ? 181.762 143.865 181.248 1.00 79.23 111 LYS A N 1
ATOM 15108 C CA . LYS C 3 111 ? 181.188 143.430 179.979 1.00 79.23 111 LYS A CA 1
ATOM 15109 C C . LYS C 3 111 ? 182.135 142.508 179.222 1.00 79.23 111 LYS A C 1
ATOM 15110 O O . LYS C 3 111 ? 181.689 141.727 178.373 1.00 79.23 111 LYS A O 1
ATOM 15116 N N . LEU C 3 112 ? 183.436 142.582 179.511 1.00 83.18 112 LEU A N 1
ATOM 15117 C CA . LEU C 3 112 ? 184.390 141.675 178.886 1.00 83.18 112 LEU A CA 1
ATOM 15118 C C . LEU C 3 112 ? 184.622 140.426 179.727 1.00 83.18 112 LEU A C 1
ATOM 15119 O O . LEU C 3 112 ? 184.886 139.353 179.174 1.00 83.18 112 LEU A O 1
ATOM 15124 N N . GLU C 3 113 ? 184.523 140.542 181.055 1.00 88.60 113 GLU A N 1
ATOM 15125 C CA . GLU C 3 113 ? 184.683 139.371 181.912 1.00 88.60 113 GLU A CA 1
ATOM 15126 C C . GLU C 3 113 ? 183.588 138.343 181.662 1.00 88.60 113 GLU A C 1
ATOM 15127 O O . GLU C 3 113 ? 183.800 137.145 181.878 1.00 88.60 113 GLU A O 1
ATOM 15133 N N . ASN C 3 114 ? 182.409 138.790 181.226 1.00 91.05 114 ASN A N 1
ATOM 15134 C CA . ASN C 3 114 ? 181.386 137.850 180.783 1.00 91.05 114 ASN A CA 1
ATOM 15135 C C . ASN C 3 114 ? 181.728 137.263 179.419 1.00 91.05 114 ASN A C 1
ATOM 15136 O O . ASN C 3 114 ? 181.400 136.104 179.143 1.00 91.05 114 ASN A O 1
ATOM 15141 N N . ASN C 3 115 ? 182.385 138.046 178.558 1.00 86.26 115 ASN A N 1
ATOM 15142 C CA . ASN C 3 115 ? 182.729 137.568 177.224 1.00 86.26 115 ASN A CA 1
ATOM 15143 C C . ASN C 3 115 ? 183.924 136.622 177.245 1.00 86.26 115 ASN A C 1
ATOM 15144 O O . ASN C 3 115 ? 184.001 135.708 176.417 1.00 86.26 115 ASN A O 1
ATOM 15149 N N . VAL C 3 116 ? 184.865 136.824 178.172 1.00 79.37 116 VAL A N 1
ATOM 15150 C CA . VAL C 3 116 ? 186.089 136.031 178.179 1.00 79.37 116 VAL A CA 1
ATOM 15151 C C . VAL C 3 116 ? 185.816 134.579 178.560 1.00 79.37 116 VAL A C 1
ATOM 15152 O O . VAL C 3 116 ? 186.644 133.702 178.283 1.00 79.37 116 VAL A O 1
ATOM 15156 N N . LYS C 3 117 ? 184.663 134.297 179.173 1.00 85.82 117 LYS A N 1
ATOM 15157 C CA . LYS C 3 117 ? 184.348 132.927 179.566 1.00 85.82 117 LYS A CA 1
ATOM 15158 C C . LYS C 3 117 ? 184.261 132.000 178.361 1.00 85.82 117 LYS A C 1
ATOM 15159 O O . LYS C 3 117 ? 184.611 130.818 178.461 1.00 85.82 117 LYS A O 1
ATOM 15165 N N . GLU C 3 118 ? 183.801 132.509 177.220 1.00 104.78 118 GLU A N 1
ATOM 15166 C CA . GLU C 3 118 ? 183.716 131.733 175.991 1.00 104.78 118 GLU A CA 1
ATOM 15167 C C . GLU C 3 118 ? 184.885 131.997 175.050 1.00 104.78 118 GLU A C 1
ATOM 15168 O O . GLU C 3 118 ? 184.865 131.530 173.907 1.00 104.78 118 GLU A O 1
ATOM 15174 N N . SER C 3 119 ? 185.900 132.734 175.502 1.00 72.21 119 SER A N 1
ATOM 15175 C CA . SER C 3 119 ? 187.063 133.059 174.688 1.00 72.21 119 SER A CA 1
ATOM 15176 C C . SER C 3 119 ? 188.302 132.268 175.096 1.00 72.21 119 SER A C 1
ATOM 15177 O O . SER C 3 119 ? 189.424 132.688 174.796 1.00 72.21 119 SER A O 1
ATOM 15180 N N . GLY C 3 120 ? 188.122 131.134 175.764 1.00 56.30 120 GLY A N 1
ATOM 15181 C CA . GLY C 3 120 ? 189.251 130.331 176.204 1.00 56.30 120 GLY A CA 1
ATOM 15182 C C . GLY C 3 120 ? 190.088 130.964 177.296 1.00 56.30 120 GLY A C 1
ATOM 15183 O O . GLY C 3 120 ? 191.320 130.852 177.265 1.00 56.30 120 GLY A O 1
ATOM 15184 N N . LYS C 3 121 ? 189.441 131.627 178.257 1.00 59.11 121 LYS A N 1
ATOM 15185 C CA . LYS C 3 121 ? 190.075 132.226 179.440 1.00 59.11 121 LYS A CA 1
ATOM 15186 C C . LYS C 3 121 ? 191.376 132.954 179.096 1.00 59.11 121 LYS A C 1
ATOM 15187 O O . LYS C 3 121 ? 192.382 132.869 179.804 1.00 59.11 121 LYS A O 1
ATOM 15193 N N . ASP C 3 122 ? 191.340 133.706 177.997 1.00 73.97 122 ASP A N 1
ATOM 15194 C CA . ASP C 3 122 ? 192.488 134.494 177.560 1.00 73.97 122 ASP A CA 1
ATOM 15195 C C . ASP C 3 122 ? 192.482 135.825 178.306 1.00 73.97 122 ASP A C 1
ATOM 15196 O O . ASP C 3 122 ? 191.627 136.683 178.062 1.00 73.97 122 ASP A O 1
ATOM 15201 N N . SER C 3 123 ? 193.437 135.996 179.217 1.00 81.05 123 SER A N 1
ATOM 15202 C CA . SER C 3 123 ? 193.536 137.195 180.037 1.00 81.05 123 SER A CA 1
ATOM 15203 C C . SER C 3 123 ? 194.578 138.178 179.520 1.00 81.05 123 SER A C 1
ATOM 15204 O O . SER C 3 123 ? 194.941 139.113 180.241 1.00 81.05 123 SER A O 1
ATOM 15207 N N . GLU C 3 124 ? 195.075 137.983 178.296 1.00 95.04 124 GLU A N 1
ATOM 15208 C CA . GLU C 3 124 ? 196.070 138.900 177.747 1.00 95.04 124 GLU A CA 1
ATOM 15209 C C . GLU C 3 124 ? 195.499 140.305 177.598 1.00 95.04 124 GLU A C 1
ATOM 15210 O O . GLU C 3 124 ? 196.136 141.291 177.986 1.00 95.04 124 GLU A O 1
ATOM 15216 N N . GLU C 3 125 ? 194.292 140.415 177.038 1.00 94.40 125 GLU A N 1
ATOM 15217 C CA . GLU C 3 125 ? 193.640 141.718 176.950 1.00 94.40 125 GLU A CA 1
ATOM 15218 C C . GLU C 3 125 ? 193.264 142.236 178.332 1.00 94.40 125 GLU A C 1
ATOM 15219 O O . GLU C 3 125 ? 193.347 143.441 178.598 1.00 94.40 125 GLU A O 1
ATOM 15225 N N . LEU C 3 126 ? 192.840 141.337 179.224 1.00 82.32 126 LEU A N 1
ATOM 15226 C CA . LEU C 3 126 ? 192.485 141.742 180.580 1.00 82.32 126 LEU A CA 1
ATOM 15227 C C . LEU C 3 126 ? 193.694 142.291 181.326 1.00 82.32 126 LEU A C 1
ATOM 15228 O O . LEU C 3 126 ? 193.582 143.277 182.064 1.00 82.32 126 LEU A O 1
ATOM 15233 N N . ASN C 3 127 ? 194.860 141.662 181.148 1.00 82.90 127 ASN A N 1
ATOM 15234 C CA . ASN C 3 127 ? 196.053 142.086 181.874 1.00 82.90 127 ASN A CA 1
ATOM 15235 C C . ASN C 3 127 ? 196.454 143.510 181.507 1.00 82.90 127 ASN A C 1
ATOM 15236 O O . ASN C 3 127 ? 196.815 144.305 182.382 1.00 82.90 127 ASN A O 1
ATOM 15241 N N . LYS C 3 128 ? 196.404 143.849 180.216 1.00 83.22 128 LYS A N 1
ATOM 15242 C CA . LYS C 3 128 ? 196.755 145.202 179.796 1.00 83.22 128 LYS A CA 1
ATOM 15243 C C . LYS C 3 128 ? 195.780 146.230 180.358 1.00 83.22 128 LYS A C 1
ATOM 15244 O O . LYS C 3 128 ? 196.195 147.298 180.823 1.00 83.22 128 LYS A O 1
ATOM 15250 N N . THR C 3 129 ? 194.481 145.926 180.326 1.00 79.53 129 THR A N 1
ATOM 15251 C CA . THR C 3 129 ? 193.484 146.869 180.821 1.00 79.53 129 THR A CA 1
ATOM 15252 C C . THR C 3 129 ? 193.509 146.971 182.342 1.00 79.53 129 THR A C 1
ATOM 15253 O O . THR C 3 129 ? 193.430 148.076 182.892 1.00 79.53 129 THR A O 1
ATOM 15257 N N . ARG C 3 130 ? 193.621 145.835 183.035 1.00 77.27 130 ARG A N 1
ATOM 15258 C CA . ARG C 3 130 ? 193.607 145.858 184.495 1.00 77.27 130 ARG A CA 1
ATOM 15259 C C . ARG C 3 130 ? 194.843 146.554 185.049 1.00 77.27 130 ARG A C 1
ATOM 15260 O O . ARG C 3 130 ? 194.773 147.229 186.083 1.00 77.27 130 ARG A O 1
ATOM 15268 N N . GLU C 3 131 ? 195.988 146.396 184.378 1.00 73.94 131 GLU A N 1
ATOM 15269 C CA . GLU C 3 131 ? 197.199 147.083 184.814 1.00 73.94 131 GLU A CA 1
ATOM 15270 C C . GLU C 3 131 ? 197.030 148.594 184.734 1.00 73.94 131 GLU A C 1
ATOM 15271 O O . GLU C 3 131 ? 197.458 149.324 185.636 1.00 73.94 131 GLU A O 1
ATOM 15277 N N . LYS C 3 132 ? 196.413 149.084 183.656 1.00 75.08 132 LYS A N 1
ATOM 15278 C CA . LYS C 3 132 ? 196.117 150.509 183.559 1.00 75.08 132 LYS A CA 1
ATOM 15279 C C . LYS C 3 132 ? 195.121 150.935 184.631 1.00 75.08 132 LYS A C 1
ATOM 15280 O O . LYS C 3 132 ? 195.245 152.021 185.208 1.00 75.08 132 LYS A O 1
ATOM 15286 N N . HIS C 3 133 ? 194.123 150.092 184.906 1.00 71.37 133 HIS A N 1
ATOM 15287 C CA . HIS C 3 133 ? 193.192 150.378 185.993 1.00 71.37 133 HIS A CA 1
ATOM 15288 C C . HIS C 3 133 ? 193.912 150.417 187.335 1.00 71.37 133 HIS A C 1
ATOM 15289 O O . HIS C 3 133 ? 193.652 151.298 188.163 1.00 71.37 133 HIS A O 1
ATOM 15296 N N . GLY C 3 134 ? 194.820 149.468 187.569 1.00 52.90 134 GLY A N 1
ATOM 15297 C CA . GLY C 3 134 ? 195.615 149.505 188.785 1.00 52.90 134 GLY A CA 1
ATOM 15298 C C . GLY C 3 134 ? 196.556 150.693 188.824 1.00 52.90 134 GLY A C 1
ATOM 15299 O O . GLY C 3 134 ? 196.808 151.263 189.889 1.00 52.90 134 GLY A O 1
ATOM 15300 N N . GLU C 3 135 ? 197.094 151.080 187.664 1.00 61.64 135 GLU A N 1
ATOM 15301 C CA . GLU C 3 135 ? 197.955 152.256 187.600 1.00 61.64 135 GLU A CA 1
ATOM 15302 C C . GLU C 3 135 ? 197.181 153.521 187.951 1.00 61.64 135 GLU A C 1
ATOM 15303 O O . GLU C 3 135 ? 197.709 154.416 188.622 1.00 61.64 135 GLU A O 1
ATOM 15309 N N . ILE C 3 136 ? 195.928 153.615 187.498 1.00 61.92 136 ILE A N 1
ATOM 15310 C CA . ILE C 3 136 ? 195.087 154.752 187.860 1.00 61.92 136 ILE A CA 1
ATOM 15311 C C . ILE C 3 136 ? 194.817 154.758 189.359 1.00 61.92 136 ILE A C 1
ATOM 15312 O O . ILE C 3 136 ? 194.846 155.812 190.007 1.00 61.92 136 ILE A O 1
ATOM 15317 N N . LEU C 3 137 ? 194.553 153.581 189.934 1.00 57.34 137 LEU A N 1
ATOM 15318 C CA . LEU C 3 137 ? 194.332 153.495 191.373 1.00 57.34 137 LEU A CA 1
ATOM 15319 C C . LEU C 3 137 ? 195.565 153.927 192.154 1.00 57.34 137 LEU A C 1
ATOM 15320 O O . LEU C 3 137 ? 195.441 154.464 193.262 1.00 57.34 137 LEU A O 1
ATOM 15325 N N . ALA C 3 138 ? 196.759 153.698 191.602 1.00 69.24 138 ALA A N 1
ATOM 15326 C CA . ALA C 3 138 ? 197.969 154.232 192.219 1.00 69.24 138 ALA A CA 1
ATOM 15327 C C . ALA C 3 138 ? 197.954 155.755 192.218 1.00 69.24 138 ALA A C 1
ATOM 15328 O O . ALA C 3 138 ? 198.315 156.390 193.215 1.00 69.24 138 ALA A O 1
ATOM 15330 N N . ASP C 3 139 ? 197.537 156.360 191.102 1.00 75.38 139 ASP A N 1
ATOM 15331 C CA . ASP C 3 139 ? 197.365 157.807 191.065 1.00 75.38 139 ASP A CA 1
ATOM 15332 C C . ASP C 3 139 ? 196.198 158.249 191.937 1.00 75.38 139 ASP A C 1
ATOM 15333 O O . ASP C 3 139 ? 196.214 159.362 192.477 1.00 75.38 139 ASP A O 1
ATOM 15338 N N . MET C 3 140 ? 195.179 157.398 192.076 1.00 76.68 140 MET A N 1
ATOM 15339 C CA . MET C 3 140 ? 194.045 157.718 192.938 1.00 76.68 140 MET A CA 1
ATOM 15340 C C . MET C 3 140 ? 194.492 157.899 194.383 1.00 76.68 140 MET A C 1
ATOM 15341 O O . MET C 3 140 ? 194.083 158.855 195.052 1.00 76.68 140 MET A O 1
ATOM 15346 N N . GLY C 3 141 ? 195.343 156.998 194.878 1.00 70.54 141 GLY A N 1
ATOM 15347 C CA . GLY C 3 141 ? 195.829 157.130 196.241 1.00 70.54 141 GLY A CA 1
ATOM 15348 C C . GLY C 3 141 ? 196.718 158.344 196.434 1.00 70.54 141 GLY A C 1
ATOM 15349 O O . GLY C 3 141 ? 196.649 159.017 197.466 1.00 70.54 141 GLY A O 1
ATOM 15350 N N . ARG C 3 142 ? 197.569 158.638 195.447 1.00 79.17 142 ARG A N 1
ATOM 15351 C CA . ARG C 3 142 ? 198.488 159.765 195.569 1.00 79.17 142 ARG A CA 1
ATOM 15352 C C . ARG C 3 142 ? 197.742 161.094 195.623 1.00 79.17 142 ARG A C 1
ATOM 15353 O O . ARG C 3 142 ? 198.114 161.989 196.391 1.00 79.17 142 ARG A O 1
ATOM 15361 N N . ALA C 3 143 ? 196.693 161.243 194.812 1.00 87.13 143 ALA A N 1
ATOM 15362 C CA . ALA C 3 143 ? 195.974 162.512 194.750 1.00 87.13 143 ALA A CA 1
ATOM 15363 C C . ALA C 3 143 ? 195.253 162.809 196.060 1.00 87.13 143 ALA A C 1
ATOM 15364 O O . ALA C 3 143 ? 195.361 163.915 196.603 1.00 87.13 143 ALA A O 1
ATOM 15366 N N . TYR C 3 144 ? 194.507 161.832 196.582 1.00 102.94 144 TYR A N 1
ATOM 15367 C CA . TYR C 3 144 ? 193.784 162.039 197.834 1.00 102.94 144 TYR A CA 1
ATOM 15368 C C . TYR C 3 144 ? 194.740 162.246 199.001 1.00 102.94 144 TYR A C 1
ATOM 15369 O O . TYR C 3 144 ? 194.483 163.074 199.884 1.00 102.94 144 TYR A O 1
ATOM 15378 N N . LEU C 3 145 ? 195.846 161.499 199.027 1.00 88.54 145 LEU A N 1
ATOM 15379 C CA . LEU C 3 145 ? 196.831 161.674 200.090 1.00 88.54 145 LEU A CA 1
ATOM 15380 C C . LEU C 3 145 ? 197.468 163.057 200.029 1.00 88.54 145 LEU A C 1
ATOM 15381 O O . LEU C 3 145 ? 197.730 163.675 201.068 1.00 88.54 145 LEU A O 1
ATOM 15386 N N . HIS C 3 146 ? 197.730 163.557 198.818 1.00 89.18 146 HIS A N 1
ATOM 15387 C CA . HIS C 3 146 ? 198.325 164.882 198.675 1.00 89.18 146 HIS A CA 1
ATOM 15388 C C . HIS C 3 146 ? 197.409 165.964 199.231 1.00 89.18 146 HIS A C 1
ATOM 15389 O O . HIS C 3 146 ? 197.867 166.881 199.923 1.00 89.18 146 HIS A O 1
ATOM 15396 N N . ARG C 3 147 ? 196.109 165.876 198.940 1.00 91.62 147 ARG A N 1
ATOM 15397 C CA . ARG C 3 147 ? 195.177 166.884 199.434 1.00 91.62 147 ARG A CA 1
ATOM 15398 C C . ARG C 3 147 ? 194.933 166.741 200.930 1.00 91.62 147 ARG A C 1
ATOM 15399 O O . ARG C 3 147 ? 194.684 167.741 201.613 1.00 91.62 147 ARG A O 1
ATOM 15407 N N . ALA C 3 148 ? 194.998 165.515 201.455 1.00 75.06 148 ALA A N 1
ATOM 15408 C CA . ALA C 3 148 ? 194.806 165.314 202.888 1.00 75.06 148 ALA A CA 1
ATOM 15409 C C . ALA C 3 148 ? 195.913 165.973 203.698 1.00 75.06 148 ALA A C 1
ATOM 15410 O O . ALA C 3 148 ? 195.672 166.429 204.822 1.00 75.06 148 ALA A O 1
ATOM 15412 N N . LYS C 3 149 ? 197.130 166.031 203.151 1.00 75.65 149 LYS A N 1
ATOM 15413 C CA . LYS C 3 149 ? 198.220 166.706 203.846 1.00 75.65 149 LYS A CA 1
ATOM 15414 C C . LYS C 3 149 ? 198.000 168.211 203.908 1.00 75.65 149 LYS A C 1
ATOM 15415 O O . LYS C 3 149 ? 198.400 168.855 204.885 1.00 75.65 149 LYS A O 1
ATOM 15421 N N . ILE C 3 150 ? 197.375 168.788 202.880 1.00 71.05 150 ILE A N 1
ATOM 15422 C CA . ILE C 3 150 ? 197.106 170.222 202.883 1.00 71.05 150 ILE A CA 1
ATOM 15423 C C . ILE C 3 150 ? 196.039 170.566 203.914 1.00 71.05 150 ILE A C 1
ATOM 15424 O O . ILE C 3 150 ? 196.178 171.533 204.673 1.00 71.05 150 ILE A O 1
ATOM 15429 N N . ILE C 3 151 ? 194.965 169.785 203.964 1.00 58.79 151 ILE A N 1
ATOM 15430 C CA . ILE C 3 151 ? 193.889 170.023 204.916 1.00 58.79 151 ILE A CA 1
ATOM 15431 C C . ILE C 3 151 ? 194.298 169.544 206.303 1.00 58.79 151 ILE A C 1
ATOM 15432 O O . ILE C 3 151 ? 195.295 168.840 206.458 1.00 58.79 151 ILE A O 1
#

Radius of gyration: 50.47 Å; Cα contacts (8 Å, |Δi|>4): 3150; chains: 2; bounding box: 77×88×185 Å

Foldseek 3Di:
DWKWKKKKFFDFKFFEQEDDFPVCCQDLSNVVLVQAWYFFQDDPHGFTATWAFQVLVLVLLLVLLQQLCLLQLQQDPNQRAAQDDLDDDQDDSDPPDRNGDHDFDFGAHHDHDDDADLVHHGLSCLSVVPSVCCPPPPCPVPDHQKDWGMKGQPPPPDDTDHLVVFKDKFKDFAAQLVFRDTDAIDMIIMGGDPRRGMIMTIMDGDVSQCPDDVSVVSNVSSSQSSQLRRADGNGGGIHMDIDDTDDDDDRCSDDDDDDDPDDPCLVVLLVVLVQLCVLCVVVVNLVCLLLVLVLLQVPLQVDDPDFDFAFAPQPDFGRTDGDPRQQGDGPNRRGPPVVVVVVQVVVPVVDPPDDSNVSSVSNSVSSVVVSVVPVPLQADDDDPPDDDHDGDEDDAPDHNYHDHFHFFKKKKKKWKKFFQFKFAAWGDDPVVRTAQDADPQQWHWDAPVLVLVVLLSQLCVVVVHSDRLPHYDNHGPDDVSVVQVVFKDWHTKTWDPDRRFFDKDKDFDADQFFGGGDRHTIDMYGIHAGTTMIMTMMMGTHHDPDDDPSSLQVLQCQQVQQDARHDPQQAPHRGIHIDDMWMDMDGCSPRVVVCSVCSNCSRPHDDDIDDDCSDHDDPDFKDKDKDKFWWAFWAFAFDQSVCRRDHVNARGEADWGDYDVDDTWGWAGSSQVVVLLLLLLCQVVVPLPDDDDPDPDLSCAQANDPVGHHFKYWGIWTWDDDWFWFWDWDADAFFQFGDGPDPPIHIYITTGGHPVRIIMIMTMMMGGNPDDDVSVVSSVVSSVCVQVFVDAGHPPVQFAHRTGPFDQPPDPDFPDFPLDDAPCVVLVFPLCPDDDDLFFFAAQWFFFFAAFFFDFAARFGTRSYQFDPPPFGFFFFWFWKKWFFFFWFFAWGPDFDDDQFTATEADARPQFHWDTSVQVLVQLLSVVCLQLRHFGAHHCLFDFDWAWQDPADVHSDDFFFWWFAFPDPRFWTAGFAKAWEFQAAFAADDVVVLVVLDPPADWFDAEDCLLVVVVVVVDDPLLSVLCVCVNPVRDIDQAPVVVVVVSCVSSHPCVVVVPLLVVLWDWWKWWDDPVLCVVVVPDPPDDVVNVVLVCVCHGDIGGTVVRVVVCLVPSDDDDDCPVVVVSVVRTFIWTADDPVSLVVVVVVVGRVVVSVVVVVPHDHDTDRHVVRVVVVVVVVVVVSVVSSVVSTDDSVRQRHHPDSPDLLNVVLHNQNCSDLDDQDWWFFFDWDASPDDDDPRGTYGNRPCVVRFTGGDDDWFDDKDWAADDAPLAADDPVNHFGGWWDAWDFDDDDPPDGDTGTHIATWHHQHCVVSGTIIGGDRIDMTTTHDPGGIFTADPVAQVQLVVQVVVLVVVCVVVVDDPVRRTDDHDPHTDDNTQTWIFGDDPPPRGTYYIGRDRITIRIADATLNPQADPSHPRNHAQFDDPVSDVCVVVCVVVVVDVPPTGDPRHGGPSCSQQHDPRRHHFKHWHMWGAPDRDAAWPPRFDKFWAAADDGDDPCPQPVDNNGGSLHGMFGAAADLVVVSRVLPPDDPVDPSHHDSGSRIHIYIIGRGPGMIIIMMTGRGDGLLRVLVSQCSLAPDPQFFGATHPDRSSRHRTMGMHIRDIPRDPDDDDSVVSVVSNSVSSCVSNVSPNPSVSLVSNRGGHDDDNSHHYDALQADDDDDDDRWCRHPVSLCVPPCPSVNVSPPSNRPDHGRTTDD/DPDQPQAPALLAREGQPPSVVDQQVLSVVVSPPLHDNDDDDDDDDDDDPPRPPDNPPDNLVPCVSVLVVLVVCCVPPVPPHDPVSNCVSLVSSLVSLVVSLVVLVVVQVVVVVVCVVVVVDCPVVVVSVVVNVVSVVSVVVSVVSVVVVD

Nearest PDB structures (foldseek):
  7zoq-assembly1_B  TM=9.995E-01  e=0.000E+00  Desulfonema magnum
  7ynd-assembly1_A  TM=7.816E-01  e=0.000E+00  Desulfonema ishimotonii
  7xso-assembly1_A  TM=8.166E-01  e=9.591E-95  Candidatus Scalindua brodae
  8s9u-assembly1_D  TM=7.838E-01  e=4.770E-18  Synechocystis sp. PCC 6803
  8s9t-assembly1_D  TM=7.744E-01  e=5.837E-18  Synechocystis sp. PCC 6803

Sequence (1852 aa):
QHIIPLTITFLESFRVIEWHKSSDRNSLRFLRGYAYARWHRSLKNNKGRPYITGTLVRSAIIRAAEELLWLNDGNYKGAICCPGEFNGSNAKVFREGKARRLRRRQTLTWPTKCACHEKEPCPFCLLLGRYEKSSKTSKSPVLNNVNFSNFNVLGKEKEFLNIEDVADMRVVNRVDQQSGKAEDFFNIWEITDGAWKIFRGEIQVSDKGWSDEENFSKFLTLLKGASVLVDKISGGLCYLTLDKPELALEPGDDASVLEISRPPYWNNMLNLAGTISEAFEREDKLVHLRLFADTVRELRRSDIETLDLPKGHADRLGKPSDHFIWDIEINKKVKLRNWLFWIFNEFRDTYAYFDWRTFCEALGQALYLEAKKQVPNQFSSERPVGATPAMEVKTPEHDPGRAAQGPRYEWLIKGELVSQTPFFFGWSTEATNLKLLAARDGRLRLPLSVLRGILRRDIKVVLDNKCRAELAMKQPCSCPVCNLMKKITIRDSFSSNYAEPPKIRHKIRLDPKSGTVAKGALFDSEVGPRGVVFPFELRLRSADDTLPQALKTVFSWWQQGTVSFSGDAGTGKGIFCLRNLKSIRWDLKTEMDKYAATLGGRKTPVGKWDKCHIPDDKTYPWVKETVEISVCSPFITKDPVNSLIDSAGYDAICYTTVDLEKKDIYLLKGESFRGMLRTAVGRGENLLLREHEDCSCTLCRIFGNEHNAGKIRVEDFIIQGEPRTKLVDRVAIDRFTAGAKDKFKFDAAPIVGTPTNKLKFRGNIWIHRDLDGLACESLKLALEDIENGLYPFGGLGNAGFGWVNYNPLSHPAQEENKADFSLTKKMELNWSMKELSTDKIYWPHYFLPFGKKVLREKTPPSHACIDENEDSELYSGKIVCTLETRTPLIIPDSEFQGEEHKSYDFFNLNGELCIPGSEIRGMISSVFEALTNSCMRIFDEKKRLSWRMNPNKNRRELDDFIPGRVTNDRKMEEMKEYRYPFYDQAITANDKQNKYFDQWEATIELTDESLEKLKAEKILQSVLDALRPLTKKKEKYKNTETFVFDLKKFIGKIDDNQQMISEALERGKVRLTGNSLKQISKTKKIPRQILNQLKGLKDNTYENREQFISVLKTTVRGINDEQISLILDNIDEDVRLTDLSLTKIRKAKVPQTLVDMLADLKKDEPYKNEKEFLSEFKKKMGEIIGLILKHAAKTGGDVPRYNHPTPTDKMLLSLAAYNRNHKHENGKAEYRIVKPKHNLKVDFMFAVTYLKVSGPNKIEKVKKVNPNSVSVRDDKNQEIIHNGVYLRKITVANAKSKNKLRERLVPEFAWYDKSEAAYAMTKRCERVFVEIGAKPIPIQPSAREKFKILTQEYQKNAKQQKTPEAFQTILPKDGELRPGDLVYFREDKKTNTVTDIIPVRISRTVDDEVLARKIPDDVGDVRPCVREILDKEKQKKEIADAGVKEVFQHHPDGLCPACSLFGTTFYKGRIAFGFAFHKDKDPELANNGKHITLPLLERPRPTWSMPKKESRVPGRKFYVHHQGWERVIKHSNLDESDPNATKQTVNNRSVQAIKEEQKFQFEVRFENLREWELGLLVYVLQLEPQFAHKLGMGKALGFGSVRIRVGEIHSGPKELDESRLVSSAMKKMEEIWDRDKNVLEKLFRLLYFNESKDIKVRYPKLQKEKEEEEEESGYMELAKEEYQPEQRRNKLTNPWEGWGNILSSAFSGLKIPELSVDPAEVFKSDNPQLVSVLLDEFELQEQRPFFSGLIPEKQINIALKKSPQLKKLACHLLEAYEINGRRWKHADRRRVLEKAIRLLEKVSNELKGDIQKLENNVKESGKDSEELNKTREKHGEILADMGRAYLHRAKII

Secondary structure (DSSP, 8-state):
--S----S-SSS-B--S--TTSS-HHHHHHHTTSSB--SSS-------TT--S---S-SHHHHHHHHHHHHHHHHHH-SSS-HHHHHHHHHHHHHHHHHHHHHHHHHHHHHHTTGGGTTS--HHHHHHHHHHHHHHHHHHHHHHHHHHH-/-EEEEEEEEESS-EEB-----GGGTTSHHHHTTTTSBB----TTTS----EE-HHHHHHHHHHHHHHHHHHTTSBSSS-B------------SSTT--------SPEE-----S---SSS--HHHHHHTGGG--TT---SSS--SEEE--EEETT-SS----GGGT-EEEEEEEE-SSSS-EEEEEEEEEE--SSS-EEEEEEEE-TTT--SHHHHHHHHHHHHHHHHH--EETTEEEEEEE-----------SS--------TTHHHHHHHHHHHHHHHHHTT-GGGHHHHHHHHHHHHHH-STT---------TTT-----TTTT--BTTB--HHHHHHHHHHHHHHHSSS--HHHHHHHHHHHHHHHHHHHS-SS------SS----------SS---EE-----EEEEEEEEEEESS----EE------SEE-B-TTS-BEE-HHHHHHHHHHHHHHHHT------SS-SS---HHHHHHHTTEEE--EE-SS--S--EEEEE--EETTTTEE-SS--EEEEE--B--EEEEEEEEEES-SS--HHHHHHHHHHHHT-SB-SS--TTS--BEEEEEEEEEEEETTT-HHHHHHHGGGTSS--S--EE---------SEEEEEEEEEE-S-B----TTGGGT-TT--SB---EE-BS----EEEE-HHHHHHHHHHHHHHHHT-SSS--SS---HHHHHS--TTS--SEEE--EEEES---B--EEE--B-SSSSSBSSS--EEE-PBP--SSS-EEEEEEEEEETT--HHHHHHHHHHHHHHHHTSS-SSS-GGGTTT-BS--GGGS----S-SS---HHHHTT--TT-----TTEEE-SEEEEPP-S----BSS---SS-S---SSS--EEEEEEEEEEESS-B--EEEEEE-SSS-EEEE-BSSS-BEE-HHHHHHHHHHHHHHHH----SS---S--------S----S--EEE--B-SSS-TT-B--EEEE---S--S----HHHHHHS--SS--B---THHHHHHHTTT--HHHHHHHHHHHTT---B--HHHHHHHHHHHH--TTTTHHHHHHHSEEEEEE--HHHHHTTTTSSSS-HHHHHHHHHTTT-EESSHHHHHHHHHHHS-SS-SHHHHHHGGG-EEEEE--HHHHHHHHHTT--HHHHHHHHHT--SSPPS-HHHHHHHHHHHHHHHHHHHHHT-----S----S-TTSHHHHHHHH----SS---SS--------SS---SSS-----------------------------SS-----TT--------SEEPPSS-SS----EE--------TT---SS---------EEEE-------B-HHHHHHHHHHHHHHHHHHHHHT--STT-SS---SSS--TT---EEEE-STTS-EEEEESSSS-----SS-GGG-S-TTS---S-SS--GGGSS-HHHHHHHT--SSS-S-TT-B-HHHHHH--SSS--SEEE--EEESSSS--BGGGGPPEEE-------STTT--STT-----EEEE----THHHHHHHSS--TTSTTS----SS-EEE--B-SS-EEEEEEEEEEE-HHHHHHHHHHHS--TTB-EE-SS-GGGT--EEEEEEEEEE-TTS---HHHHHHHHHHHHHHHHSS--HHHHHHHHHTB----TT-EE----SS--SSS---S--HHHHHHHTS-TTT-SSSSSSSS-EEEE--

InterPro domains:
  IPR024983 CHAT domain [PF12770] (577-775)
  IPR061440 Type III-E CRISPR-associated TPR-CHAT protein Csx29 [NF041237] (102-821)

Organism: NCBI:txid45655

Solvent-accessible surface area: 96588 Å² total; per-residue (Å²): 121,39,27,0,27,1,18,0,19,3,45,37,11,2,39,3,7,62,40,28,67,24,106,74,33,61,51,90,46,6,40,74,6,56,60,37,1,44,18,30,37,16,112,159,50,76,82,0,34,0,57,1,22,7,66,32,0,64,48,21,0,10,135,5,0,1,38,1,0,46,13,38,90,3,78,14,153,40,0,45,2,14,26,21,96,50,99,47,88,89,24,87,16,33,195,124,25,171,26,107,90,66,77,89,62,94,4,15,52,12,88,88,123,106,75,37,75,118,151,105,44,13,13,0,1,21,5,31,17,76,58,59,155,55,78,194,59,110,42,107,114,77,138,45,39,24,62,28,28,73,0,66,4,99,72,50,137,145,68,49,62,42,28,63,81,2,6,24,36,13,36,22,85,60,62,36,69,148,30,57,48,45,72,21,32,38,33,6,32,5,1,24,43,54,56,12,33,58,0,87,11,63,0,48,1,24,100,129,5,96,70,60,119,83,36,26,64,73,1,36,37,0,0,115,0,0,3,23,14,5,14,111,8,6,42,12,12,0,35,6,43,45,58,160,18,79,53,113,134,60,34,28,67,75,99,48,99,84,94,96,59,89,69,85,16,82,104,60,4,72,98,19,0,16,38,3,0,98,6,0,78,140,59,88,50,57,122,46,2,25,52,2,3,4,0,6,17,17,4,15,71,43,66,52,142,109,35,76,4,2,100,20,61,48,47,128,117,47,133,65,32,107,25,100,1,2,16,1,57,1,100,212,73,75,74,1,56,73,21,13,67,139,14,12,62,83,17,110,113,98,70,87,228,35,73,22,79,62,2,4,54,13,8,1,67,2,0,36,105,16,4,79,138,60,23,82,72,39,37,58,117,64,217,95,69,58,50,103,85,36,51,94,72,84,69,23,116,132,95,41,29,87,30,72,141,7,29,64,35,4,20,6,5,62,5,52,2,18,0,98,6,12,1,26,8,47,42,54,55,121,122,47,100,78,81,11,5,22,14,133,99,14,95,3,6,3,0,45,42,42,7,72,31,22,2,60,65,6,0,15,52,42,76,125,41,166,15,107,33,91,76,26,64,118,101,61,48,68,36,83,0,16,82,24,15,126,62,11,20,11,49,6,3,19,1,88,77,16,50,100,22,10,33,15,10,54,93,97,133,94,50,49,34,15,23,41,76,30,150,11,8,56,87,10,28,15,8,2,9,62,14,0,30,1,42,2,6,1,9,1,50,17,47,44,82,92,28,31,119,11,0,39,10,0,2,7,2,2,68,67,5,9,5,9,6,10,58,50,29,21,8,1,8,0,9,1,20,6,112,88,10,70,14,23,87,5,13,13,96,102,56,27,106,107,0,35,75,26,13,0,16,10,97,64,115,20,76,159,49,87,170,34,128,12,109,75,34,146,80,58,12,44,78,124,68,86,8,82,5,48,0,5,1,4,0,1,17,125,14,70,16,32,13,9,30,53,78,59,20,66,70,18,40,5,16,30,23,55,34,62,149,198,203,70,47,37,3,3,31,0,25,41,0,54,33,28,0,88,44,8,6,0,42,56,88,78,13,28,71,133,116,40,95,144,28,86,11,17,1,11,81,0,15,10,29,136,100,80,47,31,80,2,7,0,29,13,1,31,14,83,58,170,44,156,54,32,47,20,67,84,79,26,66,8,36,6,24,26,23,61,60,71,89,71,77,101,9,10,6,2,0,18,0,2,21,83,101,123,17,78,0,100,6,32,3,14,31,40,129,92,22,58,48,123,0,45,97,17,13,112,111,4,27,97,68,0,84,100,12,110,32,57,1,35,32,55,16,41,12,0,7,0,4,7,96,2,90,2,47,78,44,124,42,29,146,128,38,105,36,80,36,36,2,16,160,116,25,129,17,106,37,42,137,84,145,54,40,77,75,77,0,8,8,4,26,0,8,2,30,14,6,134,81,29,43,32,66,90,23,0,12,6,9,2,9,98,55,43,92,77,137,51,57,22,18,44,22,67,0,5,0,13,0,30,2,66,0,2,0,1,5,41,6,32,95,91,119,34,151,118,31,52,29,38,59,2,10,32,4,80,53,12,21,0,0,19,0,39,66,0,42,28,19,0,0,29,9,2,1,3,5,3,5,0,0,2,65,50,11,32,15,73,86,97,10,19,21,140,42,122,89,105,192,156,75,53,57,78,17,41,12,1,12,25,32,80,94,69,78,72,41,29,6,18,32,18,45,50,37,19,19,22,35,17,4,12,45,57,55,69,34,148,89,14,144,170,72,48,103,114,111,5,39,18,84,43,61,90,92,13,20,116,92,6,141,87,70,194,42,42,99,16,4,22,70,17,6,120,77,0,21,121,34,158,82,143,21,42,28,27,60,56,17,32,99,36,4,78,108,109,26,21,41,22,86,84,38,40,122,64,2,28,102,15,15,69,143,23,94,0,73,36,36,18,90,25,48,132,131,24,65,199,73,199,131,14,35,204,108,12,35,98,96,29,90,64,75,103,117,49,84,13,126,49,63,136,74,9,71,56,33,0,99,105,59,7,202,80,89,71,96,83,3,9,58,70,24,52,103,52,26,21,14,11,6,74,12,44,110,144,6,13,50,104,2,100,165,45,198,19,54,87,8,3,3,43,8,1,49,86,35,116,89,104,124,61,19,125,9,65,114,72,3,51,57,83,3,123,144,38,34,41,115,26,39,35,70,12,48,128,20,29,26,165,70,81,15,101,28,4,106,92,6,49,81,31,83,76,17,105,57,40,17,43,66,20,26,86,92,175,96,88,95,151,91,74,20,62,17,42,62,47,56,33,111,73,112,106,85,94,113,76,38,22,19,20,36,69,124,134,97,77,79,30,5,27,22,29,54,46,44,26,75,64,45,83,37,77,55,91,57,56,59,46,47,41,57,100,56,68,77,17,48,21,45,47,39,186,102,74,108,73,86,135,48,212,102,129,85,125,108,90,12,79,24,19,23,13,13,9,55,35,81,123,136,74,65,32,69,10,23,67,44,47,26,16,114,22,9,42,112,98,87,37,169,58,50,70,17,67,88,50,0,76,87,35,8,49,89,9,7,106,48,54,95,141,60,24,115,75,121,143,55,54,146,87,46,58,59,24,123,83,34,166,35,110,38,140,62,43,48,46,12,20,6,42,55,96,181,116,94,112,17,0,36,41,5,9,19,48,121,84,0,36,57,18,7,81,68,17,6,1,128,4,29,16,137,112,35,22,64,3,47,11,2,42,21,89,21,82,17,76,156,33,55,99,75,3,56,94,11,40,0,114,76,1,2,40,19,23,35,80,0,3,0,10,0,9,6,1,3,9,29,109,72,5,84,6,3,1,11,0,0,6,0,5,21,130,82,86,103,8,105,48,6,29,134,26,99,66,0,12,1,43,99,78,114,188,54,175,31,47,40,7,0,33,90,101,128,16,58,2,10,0,7,26,27,45,1,1,6,21,24,33,51,127,14,30,154,54,8,80,79,87,133,101,51,124,100,20,38,135,98,64,69,103,22,76,6,1,23,0,0,103,42,118,22,114,0,10,1,6,0,50,8,53,9,0,32,39,39,3,0,2,3,0,5,5,0,1,8,19,21,92,99,7,2,8,27,5,7,46,7,68,28,41,0,0,0,1,0,36,5,74,4,14,70,42,90,15,50,144,64,152,34,58,86,76,126,10,26,28,12,1,18,119,28,0,59,90,4,19,100,182,55,75,83,15,0,21,33,1,1,44,1,15,64,17,6,106,54,116,86,13,98,18,81,99,0,141,86,103,83,138,179,74,97,54,44,21,83,12,0,48,92,52,1,13,145,120,74,1,76,55,124,46,21,138,68,48,8,23,56,4,20,40,6,13,5,84,89,148,134,129,43,28,98,6,37,100,72,29,60,72,16,11,1,46,28,97,13,36,169,36,101,73,4,10,33,0,2,10,6,44,98,51,11,113,62,74,83,85,52,6,62,18,10,4,31,99,24,117,54,126,150,72,6,60,98,116,68,23,78,40,19,41,110,0,0,70,58,1,4,76,6,34,91,116,56,1,145,164,27,131,98,31,12,54,88,94,3,2,44,32,0,7,62,4,6,71,106,7,15,86,90,15,92,34,33,21,111,133,44,75,102,83,20,162,136,59,60,181,68,56,125,120,32,83,115,22,109,120,102,19,34,86,6,98,66,8,82,33,78,0,91,102,35,61,51,138,51,150

B-factor: mean 35.2, std 29.5, range [0.33, 152.55]